Protein 6F74 (pdb70)

Sequence (2287 aa):
TPKCRCTPGEACWPDNSVWEAFDKTLGKGKLIKTSPIAQSCYDGPQKDLDRCAYVNKMWTDQDFQTSDPIGRNYPYNITCAPVDYAAGETPTSCILGSLPYYAVNASTREDITLTLNFAKQHNIRLVTSSTGHDLLGRSDGYGGLELWLHSFRNGVRFQKKYTSANKCTKSGWTGSAIHIDGAYQWRDVYTVAQANNVIAVGGGSPSPGAIGGWPSGGGHGPATHNFGLGADQVLEAQIMLADGRIVTANHCENSDLFRAIRGGGPGYGIVLSQHIKVHPNVKAVTAHRLAIAPRNETAENKDLLDAIAVLHQQLPALSNNGVAGYGFWFRSFPGPFVGDAHSGYTHGFWTIGKRQAEAEKAVAPLMNALKKFEDKLVITSTFAEYQDYWSFYWAESGLHDPVGSTSIITSRLINPEALTDYNKVREAIEVVAGKPEEVSSNVVLLVSGGQVFKDKADTSSGLHPAWRVSPFVMISGQGIPKVASREIRDYVQHQVTHVKGAALKKLAPNTGGYMNEGDGSDPEYIDAFYGKNYAQHLAAKRKYDPDNIFFCRTCVGAEDFIERPDGPLCRKTPKCRCTPGEACWPDNSVWEAFDKTLGKGKLIKTSPIAQSCYDGPQKDLDRCAYVNKMWTDQDFQTSDPIGRNYPYNITCAPVDYAAGETPTSCILGSLPYYAVNASTREDITLTLNFAKQHNIRLVTSSTGHDLLGRSDGYGGLELWLHSFRNGVRFQKKYTSANKCTKSGWTGSAIHIDGAYQWRDVYTVAQANNVIAVGGGSPSPGAIGGWPSGGGHGPATHNFGLGADQVLEAQIMLADGRIVTANHCENSDLFRAIRGGGPGYGIVLSQHIKVHPNVKAVTAHRLAIAPRNETAENKDLLDAIAVLHQQLPALSNNGVAGYGFWFRSFPGPFVGDAHSGYTHGFWTIGKRQAEAEKAVAPLMNALKKFEDKLVITSTFAEYQDYWSFYWAESGLHDPVGSTSIITSRLINPEALTDYNKVREAIEVVAGKPEEVSSNVVLLVSGGQVFKDKADTSSGLHPAWRVSPFVMISGQGIPKVASREIRDYVQHQVTHVKGAALKKLAPNTGGYMNEGDGSDPEYIDAFYGKNYAQHLAAKRKYDPDNIFFCRTCVGAEDFIERPDGPLCRKPKCRCTPGEACWPDNSVWEAFDKTLGKGKLIKTSPIAQSCYDGPQKDLDRCAYVNKMWTDQDFQTSDPIGRNYPYNITCAPVDYAAGETPTSCILGSLPYYAVNASTREDITLTLNFAKQHNIRLVTSSTGHDLLGRSDGYGGLELWLHSFRNGVRFQKKYTSANKCTKSGWTGSAIHIDGAYQWRDVYTVAQANNVIAVGGGSPSPGAIGGWPSGGGHGPATHNFGLGADQVLEAQIMLADGRIVTANHCENSDLFRAIRGGGPGYGIVLSQHIKVHPNVKAVTAHRLAIAPRNETAENKDLLDAIAVLHQQLPALSNNGVAGYGFWFRSFPGPFVGDAHSGYTHGFWTIGKRQAEAEKAVAPLMNALKKFEDKLVITSTFAEYQDYWSFYWAESGLHDPVGSTSIITSRLINPEALTDYNKVREAIEVVAGKPEEVSSNVVLLVSGGQVFKDKADTSSGLHPAWRVSPFVMISGQGIPKVASREIRDYVQHQVTHVKGAALKKLAPNTGGYMNEGDGSDPEYIDAFYGKNYAQHLAAKRKYDPDNIFFCRTCVGAEDFIERPDGPLCRKTPKCRCTPGEACWPDNSVWEAFDKTLGKGKLIKTSPIAQSCYDGPQKDLDRCAYVNKMWTDQDFQTSDPIGRNYPYNITCAPVDYAAGETPTSCILGSLPYYAVNASTREDITLTLNFAKQHNIRLVTSSTGHDLLGRSDGYGGLELWLHSFRNGVRFQKKYTSANKCTKSGWTGSAIHIDGAYQWRDVYTVAQANNVIAVGGGSPSPGAIGGWPSGGGHGPATHNFGLGADQVLEAQIMLADGRIVTANHCENSDLFRAIRGGGPGYGIVLSQHIKVHPNVKAVTAHRLAIAPRNETAENKDLLDAIAVLHQQLPALSNNGVAGYGFWFRSFPGPFVGDAHSGYTHGFWTIGKRQAEAEKAVAPLMNALKKFEDKLVITSTFAEYQDYWSFYWAESGLHDPVGSTSIITSRLINPEALTDYNKVREAIEVVAGKPEEVSSNVVLLVSGGQVFKDKADTSSGLHPAWRVSPFVMISGQGIPKVASREIRDYVQHQVTHVKGAALKKLAPNTGGYMNEGDGSDPEYIDAFYGKNYAQHLAAKRKYDPDNIFFCRTCVGAEDFIERPDGPLCRK

Secondary structure (DSSP, 8-state):
--SB-B-TTSTTS--HHHHHHHHHHH-TTSEEE---TTGGGSSSTT--HHHHHHHHHHTT-HHHHHHSTT--SS-SS-SB----TTTT-----B--TTS-SEEEE--SHHHHHHHHHHHHHTTB-EEEESSS--SSSTT--TT-EEEE-TT-EEEEEEESS---TT---TT---S-EEEEEES-BHHHHHHHHHHTTEE----SSSSSBSSSHHHHT----TTHHHH--HHHHEEEEEEE-TTS-EEEEETTBSHHHHHHHTTS-S-SSEEEEEEEE-EEPPS-EEEEEEEEEESS--SS-HHHHHHHHHHHHHHHHHHHTTEEEEEEEESS-SS-SBTTBS-EEEEEEEEET--HHHHHHHHHHHHHHHGGGTTTEEEEEEEEEESSHHHHHHHH--------S---EEEEEE-GGGGS-HHHHHHHHHHHT--TTS--EEEEEE--STHHHHGGG-TT----GGGGT-SEEEEEE----SS--HHHHHHHHHIIIIIIHHHHHHHSTTSB--GGGS-TT-TTHHHHHHGGGHHHHHHHHHHH-TT-TT--TTSTTGGGEE--SSS--EE-/--SB-B-TTSTTS--HHHHHHHHHHH-TTSEEE---TTGGGSSSTT--HHHHHHHHHHTT-HHHHHHSTT--SS-SS-SB----TTTT-----B--TTS-SEEEE--SHHHHHHHHHHHHHTTB-EEEESSS--SSSTT--TT-EEEE-TT-EEEEEEESS---TT---TT---S-EEEEEES-BHHHHHHHHHHTTEE----SSSSSBSSSHHHHT----TTHHHH--HHHHEEEEEEE-TTS-EEEEETTBSHHHHHHHTTS-S-SSEEEEEEEE-EEPPS-EEEEEEEEEESS--SS-HHHHHHHHHHHHHHHHHHHTTEEEEEEEESS-SS-SBTTBS-EEEEEEEEET--HHHHHHHHHHHHHHHGGGTTTEEEEEEEEEESSHHHHHHHH--------S---EEEEEE-GGGGS-HHHHHHHHHHHT--TTS--EEEEEE--STHHHHGGG-TT----GGGGT-SEEEEEE----SS--HHHHHHHHHIIIIIIHHHHHHHSTTSB--GGGS-TT-TTHHHHHHGGGHHHHHHHHHHH-TT-TT--TTSTTGGGEE--SSS--EE-/--B-B-TTSTTS--HHHHHHHHHHH-TTSEEE---TTGGGSSSTT--HHHHHHHHHHTT-HHHHHHSTT--SS-SS-SB----TTTT-----B--TTS-SEEEE--SHHHHHHHHHHHHHTTB-EEEESSS--SSSTT--TT-EEEE-TT-EEEEEEESS---TT---TT---S-EEEEEES-BHHHHHHHHHHTTEE----SSSSSBSSSHHHHT----TTHHHH--HHHHEEEEEEE-TTS-EEEEETTBSHHHHHHHTTS-S-SSEEEEEEEE-EEPPS-EEEEEEEEEESS--SS-HHHHHHHHHHHHHHHHHHHTTEEEEEEEESS-SS-SBTTBS-EEEEEEEEET--HHHHHHHHHHHHHHHGGGTTTEEEEEEEEEESSHHHHHHHH--------S---EEEEEE-GGGGS-HHHHHHHHHHHT--TTS--EEEEEE--STHHHHGGG-TT----GGGGT-SEEEEEE----SS--HHHHHHHHHIIIIIIHHHHHHHSTTSB--GGGS-TT-TTHHHHHHGGGHHHHHHHHHHH-TT-TT--TTSTTGGGEE--SSS--EE-/--SB-B-TTSTTS--HHHHHHHHHHH-TTSEEE---TTGGGSSSTT--HHHHHHHHHHTT-HHHHHHSTT--SS-SS-SB----TTTT-----B--TTS-SEEEE--SHHHHHHHHHHHHHTTB-EEEESSS--SSSTT--TT-EEEE-TT-EEEEEEESS---TT---TT---S-EEEEEES-BHHHHHHHHHHTTEE----SSSSSBSSSHHHHT----TTHHHH--HHHHEEEEEEE-TTS-EEEEETTBSHHHHHHHTTS-S-SSEEEEEEEE-EEPPS-EEEEEEEEEESS--SS-HHHHHHHHHHHHHHHHHHHTTEEEEEEEESS-SS-SBTTBS-EEEEEEEEET--HHHHHHHHHHHHHHHGGGTTTEEEEEEEEEESSHHHHHHHH--------S---EEEEEE-GGGGS-HHHHHHHHHHHT--TTS--EEEEEE--STHHHHGGG-TT----GGGGT-SEEEEEE----SS--HHHHHHHHHIIIIIIHHHHHHHSTTSB--GGGS-TT-TTHHHHHHGGGHHHHHHHHHHH-TT-TT--TTSTTGGGEE--SSS--EE-

Radius of gyration: 47.02 Å; Cα contacts (8 Å, |Δi|>4): 5552; chains: 4; bounding box: 105×59×157 Å

Structure (mmCIF, N/CA/C/O backbone):
data_6F74
#
_entry.id   6F74
#
_cell.length_a   83.195
_cell.length_b   108.506
_cell.length_c   135.989
_cell.angle_alpha   90.00
_cell.angle_beta   90.00
_cell.angle_gamma   90.00
#
_symmetry.space_group_name_H-M   'P 1 21 1'
#
loop_
_entity.id
_entity.type
_entity.pdbx_description
1 polymer 'Alcohol oxidase'
2 branched 2-acetamido-2-deoxy-beta-D-glucopyranose-(1-4)-2-acetamido-2-deoxy-beta-D-glucopyranose
3 non-polymer 'FLAVIN-ADENINE DINUCLEOTIDE'
4 non-polymer 2-acetamido-2-deoxy-beta-D-glucopyranose
5 non-polymer GLYCEROL
6 water water
#
loop_
_atom_site.group_PDB
_atom_site.id
_atom_site.type_symbol
_atom_site.label_atom_id
_atom_site.label_alt_id
_atom_site.label_comp_id
_atom_site.label_asym_id
_atom_site.label_entity_id
_atom_site.label_seq_id
_atom_site.pdbx_PDB_ins_code
_atom_site.Cartn_x
_atom_site.Cartn_y
_atom_site.Cartn_z
_atom_site.occupancy
_atom_site.B_iso_or_equiv
_atom_site.auth_seq_id
_atom_site.auth_comp_id
_atom_site.auth_asym_id
_atom_site.auth_atom_id
_atom_site.pdbx_PDB_model_num
ATOM 1 N N . THR A 1 27 ? -30.981 39.198 87.967 1.00 23.80 27 THR A N 1
ATOM 2 C CA . THR A 1 27 ? -29.538 39.547 88.295 1.00 23.07 27 THR A CA 1
ATOM 3 C C . THR A 1 27 ? -28.882 38.310 88.992 1.00 22.73 27 THR A C 1
ATOM 4 O O . THR A 1 27 ? -29.625 37.531 89.574 1.00 23.04 27 THR A O 1
ATOM 8 N N . PRO A 1 28 ? -27.582 38.028 88.716 1.00 22.23 28 PRO A N 1
ATOM 9 C CA . PRO A 1 28 ? -27.168 36.670 88.995 1.00 22.13 28 PRO A CA 1
ATOM 10 C C . PRO A 1 28 ? -27.055 36.383 90.493 1.00 21.93 28 PRO A C 1
ATOM 11 O O . PRO A 1 28 ? -26.652 37.232 91.289 1.00 21.62 28 PRO A O 1
ATOM 15 N N . LYS A 1 29 ? -27.430 35.165 90.852 1.00 22.17 29 LYS A N 1
ATOM 16 C CA . LYS A 1 29 ? -27.435 34.745 92.241 1.00 22.08 29 LYS A CA 1
ATOM 17 C C . LYS A 1 29 ? -26.033 34.484 92.769 1.00 21.50 29 LYS A C 1
ATOM 18 O O . LYS A 1 29 ? -25.785 34.730 93.966 1.00 21.26 29 LYS A O 1
ATOM 24 N N . CYS A 1 30 ? -25.110 34.071 91.877 1.00 21.32 30 CYS A N 1
ATOM 25 C CA . CYS A 1 30 ? -23.766 33.722 92.267 1.00 20.88 30 CYS A CA 1
ATOM 26 C C . CYS A 1 30 ? -22.766 34.766 91.807 1.00 20.49 30 CYS A C 1
ATOM 27 O O . CYS A 1 30 ? -22.829 35.243 90.661 1.00 20.59 30 CYS A O 1
ATOM 30 N N . ARG A 1 31 ? -21.825 35.076 92.672 1.00 20.08 31 ARG A N 1
ATOM 31 C CA . ARG A 1 31 ? -20.691 35.883 92.296 1.00 19.76 31 ARG A CA 1
ATOM 32 C C . ARG A 1 31 ? -19.788 35.125 91.307 1.00 19.76 31 ARG A C 1
ATOM 33 O O . ARG A 1 31 ? -19.687 33.879 91.349 1.00 19.91 31 ARG A O 1
ATOM 41 N N . CYS A 1 32 ? -19.165 35.896 90.428 1.00 19.67 32 CYS A N 1
ATOM 42 C CA . CYS A 1 32 ? -18.195 35.397 89.454 1.00 19.70 32 CYS A CA 1
ATOM 43 C C . CYS A 1 32 ? -16.833 35.095 90.100 1.00 19.44 32 CYS A C 1
ATOM 44 O O . CYS A 1 32 ? -16.362 35.849 90.936 1.00 19.18 32 CYS A O 1
ATOM 47 N N . THR A 1 33 ? -16.200 34.001 89.665 1.00 19.59 33 THR A N 1
ATOM 48 C CA . THR A 1 33 ? -14.928 33.543 90.216 1.00 19.45 33 THR A CA 1
ATOM 49 C C . THR A 1 33 ? -13.900 33.335 89.124 1.00 19.60 33 THR A C 1
ATOM 50 O O . THR A 1 33 ? -14.252 33.318 87.963 1.00 19.83 33 THR A O 1
ATOM 54 N N . PRO A 1 34 ? -12.611 33.240 89.472 1.00 19.52 34 PRO A N 1
ATOM 55 C CA . PRO A 1 34 ? -11.554 33.058 88.453 1.00 19.73 34 PRO A CA 1
ATOM 56 C C . PRO A 1 34 ? -11.769 31.851 87.558 1.00 20.15 34 PRO A C 1
ATOM 57 O O . PRO A 1 34 ? -12.277 30.822 88.016 1.00 20.30 34 PRO A O 1
ATOM 61 N N . GLY A 1 35 ? -11.417 31.993 86.293 1.00 20.38 35 GLY A N 1
ATOM 62 C CA . GLY A 1 35 ? -11.550 30.908 85.327 1.00 20.85 35 GLY A CA 1
ATOM 63 C C . GLY A 1 35 ? -12.899 30.895 84.638 1.00 21.00 35 GLY A C 1
ATOM 64 O O . GLY A 1 35 ? -13.050 30.269 83.598 1.00 21.41 35 GLY A O 1
ATOM 65 N N . GLU A 1 36 ? -13.896 31.576 85.196 1.00 20.73 36 GLU A N 1
ATOM 66 C CA . GLU A 1 36 ? -15.197 31.597 84.550 1.00 20.94 36 GLU A CA 1
ATOM 67 C C . GLU A 1 36 ? -15.182 32.581 83.383 1.00 20.96 36 GLU A C 1
ATOM 68 O O . GLU A 1 36 ? -14.325 33.471 83.308 1.00 20.74 36 GLU A O 1
ATOM 74 N N . ALA A 1 37 ? -16.128 32.390 82.470 1.00 21.28 37 ALA A N 1
ATOM 75 C CA . ALA A 1 37 ? -16.339 33.280 81.333 1.00 21.37 37 ALA A CA 1
ATOM 76 C C . ALA A 1 37 ? -16.608 34.741 81.764 1.00 21.02 37 ALA A C 1
ATOM 77 O O . ALA A 1 37 ? -16.131 35.678 81.126 1.00 20.98 37 ALA A O 1
ATOM 79 N N . CYS A 1 38 ? -17.350 34.923 82.851 1.00 20.84 38 CYS A N 1
ATOM 80 C CA . CYS A 1 38 ? -17.657 36.261 83.383 1.00 20.59 38 CYS A CA 1
ATOM 81 C C . CYS A 1 38 ? -16.484 37.003 84.064 1.00 20.24 38 CYS A C 1
ATOM 82 O O . CYS A 1 38 ? -16.545 38.213 84.299 1.00 20.11 38 CYS A O 1
ATOM 85 N N . TRP A 1 39 ? -15.429 36.280 84.406 1.00 20.15 39 TRP A N 1
ATOM 86 C CA . TRP A 1 39 ? -14.286 36.861 85.109 1.00 19.89 39 TRP A CA 1
ATOM 87 C C . TRP A 1 39 ? -13.584 37.824 84.177 1.00 19.98 39 TRP A C 1
ATOM 88 O O . TRP A 1 39 ? -13.312 37.467 83.052 1.00 20.23 39 TRP A O 1
ATOM 99 N N . PRO A 1 40 ? -13.294 39.056 84.629 1.00 19.83 40 PRO A N 1
ATOM 100 C CA . PRO A 1 40 ? -12.578 40.002 83.758 1.00 19.98 40 PRO A CA 1
ATOM 101 C C . PRO A 1 40 ? -11.218 39.474 83.277 1.00 20.11 40 PRO A C 1
ATOM 102 O O . PRO A 1 40 ? -10.508 38.855 84.066 1.00 20.00 40 PRO A O 1
ATOM 106 N N . ASP A 1 41 ? -10.882 39.710 82.000 1.00 20.40 41 ASP A N 1
ATOM 107 C CA . ASP A 1 41 ? -9.616 39.213 81.419 1.00 20.63 41 ASP A CA 1
ATOM 108 C C . ASP A 1 41 ? -8.441 40.091 81.851 1.00 20.64 41 ASP A C 1
ATOM 109 O O . ASP A 1 41 ? -8.638 41.101 82.524 1.00 20.48 41 ASP A O 1
ATOM 114 N N . ASN A 1 42 ? -7.225 39.711 81.477 1.00 20.89 42 ASN A N 1
ATOM 115 C CA . ASN A 1 42 ? -6.042 40.387 81.987 1.00 20.97 42 ASN A CA 1
ATOM 116 C C . ASN A 1 42 ? -6.042 41.897 81.692 1.00 21.08 42 ASN A C 1
ATOM 117 O O . ASN A 1 42 ? -5.664 42.688 82.548 1.00 21.01 42 ASN A O 1
ATOM 122 N N . SER A 1 43 ? -6.529 42.299 80.514 1.00 21.29 43 SER A N 1
ATOM 123 C CA . SER A 1 43 ? -6.554 43.718 80.139 1.00 21.48 43 SER A CA 1
ATOM 124 C C . SER A 1 43 ? -7.442 44.561 81.070 1.00 21.22 43 SER A C 1
ATOM 125 O O . SER A 1 43 ? -7.113 45.712 81.399 1.00 21.36 43 SER A O 1
ATOM 128 N N . VAL A 1 44 ? -8.564 43.985 81.508 1.00 20.90 44 VAL A N 1
ATOM 129 C CA . VAL A 1 44 ? -9.489 44.690 82.395 1.00 20.71 44 VAL A CA 1
ATOM 130 C C . VAL A 1 44 ? -8.837 44.907 83.756 1.00 20.54 44 VAL A C 1
ATOM 131 O O . VAL A 1 44 ? -8.905 45.998 84.300 1.00 20.60 44 VAL A O 1
ATOM 135 N N . TRP A 1 45 ? -8.193 43.878 84.292 1.00 20.38 45 TRP A N 1
ATOM 136 C CA . TRP A 1 45 ? -7.478 43.998 85.567 1.00 20.24 45 TRP A CA 1
ATOM 137 C C . TRP A 1 45 ? -6.343 45.004 85.487 1.00 20.57 45 TRP A C 1
ATOM 138 O O . TRP A 1 45 ? -6.126 45.793 86.430 1.00 20.57 45 TRP A O 1
ATOM 149 N N . GLU A 1 46 ? -5.612 44.985 84.365 1.00 20.91 46 GLU A N 1
ATOM 150 C CA . GLU A 1 46 ? -4.506 45.899 84.163 1.00 21.33 46 GLU A CA 1
ATOM 151 C C . GLU A 1 46 ? -4.979 47.375 84.110 1.00 21.53 46 GLU A C 1
ATOM 152 O O . GLU A 1 46 ? -4.389 48.247 84.742 1.00 21.74 46 GLU A O 1
ATOM 158 N N . ALA A 1 47 ? -6.075 47.623 83.395 1.00 21.50 47 ALA A N 1
ATOM 159 C CA . ALA A 1 47 ? -6.702 48.958 83.369 1.00 21.72 47 ALA A CA 1
ATOM 160 C C . ALA A 1 47 ? -7.183 49.410 84.762 1.00 21.52 47 ALA A C 1
ATOM 161 O O . ALA A 1 47 ? -7.133 50.593 85.094 1.00 21.82 47 ALA A O 1
ATOM 163 N N . PHE A 1 48 ? -7.648 48.462 85.568 1.00 21.07 48 PHE A N 1
ATOM 164 C CA . PHE A 1 48 ? -8.091 48.757 86.937 1.00 20.87 48 PHE A CA 1
ATOM 165 C C . PHE A 1 48 ? -6.870 49.112 87.816 1.00 21.00 48 PHE A C 1
ATOM 166 O O . PHE A 1 48 ? -6.912 50.067 88.624 1.00 21.17 48 PHE A O 1
ATOM 174 N N . ASP A 1 49 ? -5.764 48.387 87.628 1.00 21.02 49 ASP A N 1
ATOM 175 C CA . ASP A 1 49 ? -4.496 48.722 88.315 1.00 21.25 49 ASP A CA 1
ATOM 176 C C . ASP A 1 49 ? -4.073 50.164 88.009 1.00 21.81 49 ASP A C 1
ATOM 177 O O . ASP A 1 49 ? -3.690 50.884 88.910 1.00 22.01 49 ASP A O 1
ATOM 182 N N . LYS A 1 50 ? -4.169 50.548 86.746 1.00 22.11 50 LYS A N 1
ATOM 183 C CA . LYS A 1 50 ? -3.782 51.890 86.268 1.00 22.73 50 LYS A CA 1
ATOM 184 C C . LYS A 1 50 ? -4.677 53.028 86.736 1.00 22.88 50 LYS A C 1
ATOM 185 O O . LYS A 1 50 ? -4.186 54.121 86.960 1.00 23.40 50 LYS A O 1
ATOM 191 N N . THR A 1 51 ? -5.980 52.787 86.807 1.00 22.52 51 THR A N 1
ATOM 192 C CA . THR A 1 51 ? -6.930 53.721 87.423 1.00 22.65 51 THR A CA 1
ATOM 193 C C . THR A 1 51 ? -6.608 53.950 88.897 1.00 22.61 51 THR A C 1
ATOM 194 O O . THR A 1 51 ? -6.640 55.093 89.390 1.00 23.06 51 THR A O 1
ATOM 198 N N . LEU A 1 52 ? -6.299 52.868 89.614 1.00 22.13 52 LEU A N 1
ATOM 199 C CA . LEU A 1 52 ? -5.943 52.957 91.038 1.00 22.06 52 LEU A CA 1
ATOM 200 C C . LEU A 1 52 ? -4.645 53.720 91.245 1.00 22.60 52 LEU A C 1
ATOM 201 O O . LEU A 1 52 ? -4.536 54.532 92.148 1.00 22.89 52 LEU A O 1
ATOM 206 N N . GLY A 1 53 ? -3.676 53.452 90.378 1.00 22.79 53 GLY A N 1
ATOM 207 C CA . GLY A 1 53 ? -2.295 53.854 90.590 1.00 23.28 53 GLY A CA 1
ATOM 208 C C . GLY A 1 53 ? -1.552 52.537 90.566 1.00 22.95 53 GLY A C 1
ATOM 209 O O . GLY A 1 53 ? -1.743 51.688 91.444 1.00 22.46 53 GLY A O 1
ATOM 210 N N . LYS A 1 54 ? -0.769 52.350 89.523 1.00 23.24 54 LYS A N 1
ATOM 211 C CA . LYS A 1 54 ? 0.031 51.142 89.313 1.00 23.08 54 LYS A CA 1
ATOM 212 C C . LYS A 1 54 ? 0.696 50.674 90.593 1.00 22.96 54 LYS A C 1
ATOM 213 O O . LYS A 1 54 ? 1.240 51.498 91.330 1.00 23.34 54 LYS A O 1
ATOM 219 N N . GLY A 1 55 ? 0.592 49.369 90.889 1.00 22.46 55 GLY A N 1
ATOM 220 C CA . GLY A 1 55 ? 1.124 48.772 92.131 1.00 22.29 55 GLY A CA 1
ATOM 221 C C . GLY A 1 55 ? 0.094 48.508 93.235 1.00 21.73 55 GLY A C 1
ATOM 222 O O . GLY A 1 55 ? 0.311 47.631 94.067 1.00 21.46 55 GLY A O 1
ATOM 223 N N . LYS A 1 56 ? -1.023 49.233 93.234 1.00 21.61 56 LYS A N 1
ATOM 224 C CA . LYS A 1 56 ? -2.063 49.036 94.268 1.00 21.15 56 LYS A CA 1
ATOM 225 C C . LYS A 1 56 ? -2.831 47.722 94.131 1.00 20.60 56 LYS A C 1
ATOM 226 O O . LYS A 1 56 ? -3.257 47.168 95.127 1.00 20.25 56 LYS A O 1
ATOM 232 N N . LEU A 1 57 ? -3.009 47.223 92.914 1.00 20.57 57 LEU A N 1
ATOM 233 C CA . LEU A 1 57 ? -3.688 45.943 92.702 1.00 20.15 57 LEU A CA 1
ATOM 234 C C . LEU A 1 57 ? -2.657 44.826 92.818 1.00 20.15 57 LEU A C 1
ATOM 235 O O . LEU A 1 57 ? -1.718 44.775 92.062 1.00 20.49 57 LEU A O 1
ATOM 240 N N . ILE A 1 58 ? -2.861 43.922 93.762 1.00 19.83 58 ILE A N 1
ATOM 241 C CA . ILE A 1 58 ? -1.939 42.816 93.973 1.00 19.87 58 ILE A CA 1
ATOM 242 C C . ILE A 1 58 ? -2.649 41.522 93.607 1.00 19.61 58 ILE A C 1
ATOM 243 O O . ILE A 1 58 ? -3.740 41.265 94.099 1.00 19.28 58 ILE A O 1
ATOM 248 N N . LYS A 1 59 ? -2.037 40.730 92.730 1.00 19.83 59 LYS A N 1
ATOM 249 C CA . LYS A 1 59 ? -2.474 39.367 92.482 1.00 19.70 59 LYS A CA 1
ATOM 250 C C . LYS A 1 59 ? -1.925 38.565 93.627 1.00 19.66 59 LYS A C 1
ATOM 251 O O . LYS A 1 59 ? -0.717 38.548 93.849 1.00 19.95 59 LYS A O 1
ATOM 257 N N . THR A 1 60 ? -2.801 37.931 94.395 1.00 19.34 60 THR A N 1
ATOM 258 C CA . THR A 1 60 ? -2.356 37.335 95.618 1.00 19.28 60 THR A CA 1
ATOM 259 C C . THR A 1 60 ? -1.611 36.051 95.314 1.00 19.57 60 THR A C 1
ATOM 260 O O . THR A 1 60 ? -1.783 35.442 94.225 1.00 19.74 60 THR A O 1
ATOM 264 N N . SER A 1 61 ? -0.732 35.700 96.257 1.00 19.70 61 SER A N 1
ATOM 265 C CA . SER A 1 61 ? -0.039 34.431 96.163 1.00 20.02 61 SER A CA 1
ATOM 266 C C . SER A 1 61 ? -0.032 33.757 97.521 1.00 19.91 61 SER A C 1
ATOM 267 O O . SER A 1 61 ? 0.237 34.430 98.505 1.00 19.78 61 SER A O 1
ATOM 270 N N . PRO A 1 62 ? -0.329 32.441 97.576 1.00 20.00 62 PRO A N 1
ATOM 271 C CA . PRO A 1 62 ? -0.274 31.737 98.859 1.00 19.95 62 PRO A CA 1
ATOM 272 C C . PRO A 1 62 ? 1.015 32.003 99.603 1.00 20.19 62 PRO A C 1
ATOM 273 O O . PRO A 1 62 ? 2.077 31.980 99.013 1.00 20.62 62 PRO A O 1
ATOM 277 N N . ILE A 1 63 ? 0.908 32.300 100.889 1.00 19.95 63 ILE A N 1
ATOM 278 C CA . ILE A 1 63 ? 2.068 32.732 101.696 1.00 20.16 63 ILE A CA 1
ATOM 279 C C . ILE A 1 63 ? 3.262 31.821 101.517 1.00 20.74 63 ILE A C 1
ATOM 280 O O . ILE A 1 63 ? 4.374 32.290 101.266 1.00 21.12 63 ILE A O 1
ATOM 285 N N . ALA A 1 64 ? 3.003 30.509 101.572 1.00 20.87 64 ALA A N 1
ATOM 286 C CA . ALA A 1 64 ? 4.072 29.512 101.475 1.00 21.50 64 ALA A CA 1
ATOM 287 C C . ALA A 1 64 ? 4.232 28.824 100.116 1.00 21.92 64 ALA A C 1
ATOM 288 O O . ALA A 1 64 ? 4.708 27.665 100.065 1.00 22.43 64 ALA A O 1
ATOM 290 N N . GLN A 1 65 ? 3.876 29.485 99.019 1.00 21.79 65 GLN A N 1
ATOM 291 C CA . GLN A 1 65 ? 3.998 28.848 97.666 1.00 22.21 65 GLN A CA 1
ATOM 292 C C . GLN A 1 65 ? 5.428 28.481 97.250 1.00 22.98 65 GLN A C 1
ATOM 293 O O . GLN A 1 65 ? 5.643 27.548 96.469 1.00 23.48 65 GLN A O 1
ATOM 299 N N . SER A 1 66 ? 6.411 29.207 97.788 1.00 23.13 66 SER A N 1
ATOM 300 C CA . SER A 1 66 ? 7.821 28.911 97.545 1.00 23.92 66 SER A CA 1
ATOM 301 C C . SER A 1 66 ? 8.299 27.546 98.059 1.00 24.44 66 SER A C 1
ATOM 302 O O . SER A 1 66 ? 9.359 27.078 97.641 1.00 25.22 66 SER A O 1
ATOM 305 N N . CYS A 1 67 ? 7.538 26.927 98.953 1.00 24.10 67 CYS A N 1
ATOM 306 C CA . CYS A 1 67 ? 7.821 25.590 99.467 1.00 24.58 67 CYS A CA 1
ATOM 307 C C . CYS A 1 67 ? 7.454 24.446 98.519 1.00 25.00 67 CYS A C 1
ATOM 308 O O . CYS A 1 67 ? 7.754 23.297 98.816 1.00 25.55 67 CYS A O 1
ATOM 311 N N . TYR A 1 68 ? 6.789 24.757 97.411 1.00 24.78 68 TYR A N 1
ATOM 312 C CA . TYR A 1 68 ? 6.235 23.732 96.529 1.00 25.11 68 TYR A CA 1
ATOM 313 C C . TYR A 1 68 ? 6.849 23.775 95.124 1.00 25.67 68 TYR A C 1
ATOM 314 O O . TYR A 1 68 ? 7.252 24.838 94.630 1.00 25.54 68 TYR A O 1
ATOM 323 N N . ASP A 1 69 ? 6.887 22.628 94.466 1.00 26.33 69 ASP A N 1
ATOM 324 C CA . ASP A 1 69 ? 7.404 22.511 93.080 1.00 26.96 69 ASP A CA 1
ATOM 325 C C . ASP A 1 69 ? 6.650 23.362 92.095 1.00 26.45 69 ASP A C 1
ATOM 326 O O . ASP A 1 69 ? 5.450 23.477 92.179 1.00 25.83 69 ASP A O 1
ATOM 331 N N . GLY A 1 70 ? 7.375 23.891 91.116 1.00 26.82 70 GLY A N 1
ATOM 332 C CA . GLY A 1 70 ? 6.812 24.790 90.102 1.00 26.42 70 GLY A CA 1
ATOM 333 C C . GLY A 1 70 ? 7.622 26.077 89.970 1.00 26.36 70 GLY A C 1
ATOM 334 O O . GLY A 1 70 ? 8.633 26.249 90.664 1.00 26.65 70 GLY A O 1
ATOM 335 N N . PRO A 1 71 ? 7.181 26.994 89.105 1.00 26.03 71 PRO A N 1
ATOM 336 C CA . PRO A 1 71 ? 7.948 28.196 88.729 1.00 26.12 71 PRO A CA 1
ATOM 337 C C . PRO A 1 71 ? 8.310 29.135 89.876 1.00 25.75 71 PRO A C 1
ATOM 338 O O . PRO A 1 71 ? 9.303 29.827 89.834 1.00 26.11 71 PRO A O 1
ATOM 342 N N . GLN A 1 72 ? 7.480 29.130 90.891 1.00 25.07 72 GLN A N 1
ATOM 343 C CA . GLN A 1 72 ? 7.625 29.955 92.085 1.00 24.66 72 GLN A CA 1
ATOM 344 C C . GLN A 1 72 ? 8.402 29.321 93.232 1.00 24.97 72 GLN A C 1
ATOM 345 O O . GLN A 1 72 ? 8.503 29.936 94.295 1.00 24.64 72 GLN A O 1
ATOM 351 N N . LYS A 1 73 ? 8.957 28.120 93.038 1.00 25.64 73 LYS A N 1
ATOM 352 C CA . LYS A 1 73 ? 9.726 27.459 94.086 1.00 26.03 73 LYS A CA 1
ATOM 353 C C . LYS A 1 73 ? 11.002 28.220 94.474 1.00 26.44 73 LYS A C 1
ATOM 354 O O . LYS A 1 73 ? 11.715 28.684 93.608 1.00 26.93 73 LYS A O 1
ATOM 360 N N . ASP A 1 74 ? 11.302 28.275 95.768 1.00 26.33 74 ASP A N 1
ATOM 361 C CA . ASP A 1 74 ? 12.481 28.977 96.301 1.00 26.74 74 ASP A CA 1
ATOM 362 C C . ASP A 1 74 ? 12.683 28.524 97.756 1.00 26.70 74 ASP A C 1
ATOM 363 O O . ASP A 1 74 ? 11.960 28.971 98.676 1.00 25.97 74 ASP A O 1
ATOM 368 N N . LEU A 1 75 ? 13.634 27.623 97.969 1.00 27.51 75 LEU A N 1
ATOM 369 C CA . LEU A 1 75 ? 13.807 27.003 99.285 1.00 27.55 75 LEU A CA 1
ATOM 370 C C . LEU A 1 75 ? 14.313 27.964 100.371 1.00 27.40 75 LEU A C 1
ATOM 371 O O . LEU A 1 75 ? 14.017 27.775 101.558 1.00 27.05 75 LEU A O 1
ATOM 376 N N . ASP A 1 76 ? 15.037 28.986 99.962 1.00 27.70 76 ASP A N 1
ATOM 377 C CA . ASP A 1 76 ? 15.409 30.104 100.872 1.00 27.54 76 ASP A CA 1
ATOM 378 C C . ASP A 1 76 ? 14.213 30.892 101.316 1.00 26.51 76 ASP A C 1
ATOM 379 O O . ASP A 1 76 ? 14.038 31.168 102.496 1.00 26.17 76 ASP A O 1
ATOM 384 N N . ARG A 1 77 ? 13.380 31.272 100.365 1.00 26.06 77 ARG A N 1
ATOM 385 C CA . ARG A 1 77 ? 12.110 31.957 100.711 1.00 25.11 77 ARG A CA 1
ATOM 386 C C . ARG A 1 77 ? 11.251 31.034 101.589 1.00 24.62 77 ARG A C 1
ATOM 387 O O . ARG A 1 77 ? 10.707 31.474 102.600 1.00 24.09 77 ARG A O 1
ATOM 395 N N . CYS A 1 78 ? 11.172 29.747 101.224 1.00 24.89 78 CYS A N 1
ATOM 396 C CA . CYS A 1 78 ? 10.388 28.787 101.972 1.00 24.55 78 CYS A CA 1
ATOM 397 C C . CYS A 1 78 ? 10.798 28.703 103.436 1.00 24.59 78 CYS A C 1
ATOM 398 O O . CYS A 1 78 ? 9.937 28.714 104.313 1.00 24.00 78 CYS A O 1
ATOM 401 N N . ALA A 1 79 ? 12.101 28.630 103.690 1.00 25.32 79 ALA A N 1
ATOM 402 C CA . ALA A 1 79 ? 12.643 28.574 105.053 1.00 25.46 79 ALA A CA 1
ATOM 403 C C . ALA A 1 79 ? 12.369 29.844 105.853 1.00 24.92 79 ALA A C 1
ATOM 404 O O . ALA A 1 79 ? 12.054 29.789 107.050 1.00 24.61 79 ALA A O 1
ATOM 406 N N . TYR A 1 80 ? 12.493 30.991 105.193 1.00 24.87 80 TYR A N 1
ATOM 407 C CA . TYR A 1 80 ? 12.124 32.263 105.817 1.00 24.39 80 TYR A CA 1
ATOM 408 C C . TYR A 1 80 ? 10.639 32.233 106.218 1.00 23.51 80 TYR A C 1
ATOM 409 O O . TYR A 1 80 ? 10.270 32.575 107.342 1.00 23.16 80 TYR A O 1
ATOM 418 N N . VAL A 1 81 ? 9.793 31.801 105.299 1.00 23.21 81 VAL A N 1
ATOM 419 C CA . VAL A 1 81 ? 8.349 31.733 105.552 1.00 22.46 81 VAL A CA 1
ATOM 420 C C . VAL A 1 81 ? 8.027 30.748 106.671 1.00 22.35 81 VAL A C 1
ATOM 421 O O . VAL A 1 81 ? 7.172 31.019 107.528 1.00 21.83 81 VAL A O 1
ATOM 425 N N . ASN A 1 82 ? 8.721 29.611 106.668 1.00 22.90 82 ASN A N 1
ATOM 426 C CA . ASN A 1 82 ? 8.510 28.628 107.739 1.00 22.90 82 ASN A CA 1
ATOM 427 C C . ASN A 1 82 ? 8.896 29.212 109.108 1.00 22.83 82 ASN A C 1
ATOM 428 O O . ASN A 1 82 ? 8.161 29.102 110.063 1.00 22.42 82 ASN A O 1
ATOM 433 N N . LYS A 1 83 ? 10.024 29.881 109.146 1.00 23.27 83 LYS A N 1
ATOM 434 C CA . LYS A 1 83 ? 10.514 30.507 110.366 1.00 23.32 83 LYS A CA 1
ATOM 435 C C . LYS A 1 83 ? 9.575 31.605 110.870 1.00 22.63 83 LYS A C 1
ATOM 436 O O . LYS A 1 83 ? 9.357 31.715 112.082 1.00 22.44 83 LYS A O 1
ATOM 442 N N . MET A 1 84 ? 8.986 32.378 109.959 1.00 22.31 84 MET A N 1
ATOM 443 C CA . MET A 1 84 ? 8.194 33.573 110.333 1.00 21.79 84 MET A CA 1
ATOM 444 C C . MET A 1 84 ? 6.669 33.367 110.401 1.00 21.11 84 MET A C 1
ATOM 445 O O . MET A 1 84 ? 5.922 34.313 110.715 1.00 20.72 84 MET A O 1
ATOM 450 N N . TRP A 1 85 ? 6.232 32.128 110.124 1.00 21.07 85 TRP A N 1
ATOM 451 C CA . TRP A 1 85 ? 4.819 31.754 110.122 1.00 20.55 85 TRP A CA 1
ATOM 452 C C . TRP A 1 85 ? 4.091 32.043 111.421 1.00 20.18 85 TRP A C 1
ATOM 453 O O . TRP A 1 85 ? 2.907 32.389 111.425 1.00 19.73 85 TRP A O 1
ATOM 464 N N . THR A 1 86 ? 4.785 31.884 112.543 1.00 20.41 86 THR A N 1
ATOM 465 C CA . THR A 1 86 ? 4.183 32.111 113.843 1.00 20.12 86 THR A CA 1
ATOM 466 C C . THR A 1 86 ? 4.196 33.598 114.280 1.00 19.99 86 THR A C 1
ATOM 467 O O . THR A 1 86 ? 3.667 33.943 115.356 1.00 19.78 86 THR A O 1
ATOM 471 N N . ASP A 1 87 ? 4.717 34.504 113.454 1.00 20.15 87 ASP A N 1
ATOM 472 C CA . ASP A 1 87 ? 4.876 35.912 113.853 1.00 20.18 87 ASP A CA 1
ATOM 473 C C . ASP A 1 87 ? 3.738 36.795 113.358 1.00 19.78 87 ASP A C 1
ATOM 474 O O . ASP A 1 87 ? 3.412 36.805 112.173 1.00 19.69 87 ASP A O 1
ATOM 479 N N . GLN A 1 88 ? 3.168 37.567 114.260 1.00 19.62 88 GLN A N 1
ATOM 480 C CA . GLN A 1 88 ? 1.939 38.303 113.936 1.00 19.27 88 GLN A CA 1
ATOM 481 C C . GLN A 1 88 ? 2.171 39.400 112.868 1.00 19.43 88 GLN A C 1
ATOM 482 O O . GLN A 1 88 ? 1.287 39.633 112.029 1.00 19.19 88 GLN A O 1
ATOM 488 N N . ASP A 1 89 ? 3.345 40.057 112.924 1.00 19.88 89 ASP A N 1
ATOM 489 C CA . ASP A 1 89 ? 3.671 41.135 111.995 1.00 20.14 89 ASP A CA 1
ATOM 490 C C . ASP A 1 89 ? 3.891 40.573 110.596 1.00 20.16 89 ASP A C 1
ATOM 491 O O . ASP A 1 89 ? 3.450 41.177 109.585 1.00 20.10 89 ASP A O 1
ATOM 496 N N . PHE A 1 90 ? 4.577 39.436 110.539 1.00 20.29 90 PHE A N 1
ATOM 497 C CA . PHE A 1 90 ? 4.805 38.762 109.267 1.00 20.36 90 PHE A CA 1
ATOM 498 C C . PHE A 1 90 ? 3.457 38.469 108.598 1.00 19.87 90 PHE A C 1
ATOM 499 O O . PHE A 1 90 ? 3.277 38.735 107.427 1.00 19.87 90 PHE A O 1
ATOM 507 N N . GLN A 1 91 ? 2.524 37.926 109.364 1.00 19.50 91 GLN A N 1
ATOM 508 C CA . GLN A 1 91 ? 1.188 37.640 108.840 1.00 19.09 91 GLN A CA 1
ATOM 509 C C . GLN A 1 91 ? 0.354 38.887 108.507 1.00 18.92 91 GLN A C 1
ATOM 510 O O . GLN A 1 91 ? -0.376 38.855 107.537 1.00 18.76 91 GLN A O 1
ATOM 516 N N . THR A 1 92 ? 0.470 39.990 109.245 1.00 19.03 92 THR A N 1
ATOM 517 C CA . THR A 1 92 ? -0.265 41.208 108.877 1.00 18.98 92 THR A CA 1
ATOM 518 C C . THR A 1 92 ? 0.310 41.957 107.685 1.00 19.27 92 THR A C 1
ATOM 519 O O . THR A 1 92 ? -0.375 42.820 107.136 1.00 19.24 92 THR A O 1
ATOM 523 N N . SER A 1 93 ? 1.551 41.663 107.300 1.00 19.60 93 SER A N 1
ATOM 524 C CA . SER A 1 93 ? 2.266 42.377 106.237 1.00 19.98 93 SER A CA 1
ATOM 525 C C . SER A 1 93 ? 1.877 41.971 104.810 1.00 19.86 93 SER A C 1
ATOM 526 O O . SER A 1 93 ? 2.056 42.742 103.880 1.00 20.09 93 SER A O 1
ATOM 529 N N . ASP A 1 94 ? 1.357 40.748 104.649 1.00 19.55 94 ASP A N 1
ATOM 530 C CA . ASP A 1 94 ? 0.898 40.255 103.360 1.00 19.45 94 ASP A CA 1
ATOM 531 C C . ASP A 1 94 ? -0.630 40.457 103.255 1.00 19.04 94 ASP A C 1
ATOM 532 O O . ASP A 1 94 ? -1.347 40.291 104.246 1.00 18.78 94 ASP A O 1
ATOM 537 N N . PRO A 1 95 ? -1.144 40.795 102.061 1.00 19.02 95 PRO A N 1
ATOM 538 C CA . PRO A 1 95 ? -2.589 40.976 101.881 1.00 18.71 95 PRO A CA 1
ATOM 539 C C . PRO A 1 95 ? -3.458 39.785 102.223 1.00 18.41 95 PRO A C 1
ATOM 540 O O . PRO A 1 95 ? -4.613 39.980 102.575 1.00 18.19 95 PRO A O 1
ATOM 544 N N . ILE A 1 96 ? -2.944 38.566 102.083 1.00 18.46 96 ILE A N 1
ATOM 545 C CA . ILE A 1 96 ? -3.668 37.366 102.505 1.00 18.27 96 ILE A CA 1
ATOM 546 C C . ILE A 1 96 ? -2.922 36.603 103.622 1.00 18.34 96 ILE A C 1
ATOM 547 O O . ILE A 1 96 ? -3.077 35.389 103.791 1.00 18.34 96 ILE A O 1
ATOM 552 N N . GLY A 1 97 ? -2.139 37.340 104.387 1.00 18.45 97 GLY A N 1
ATOM 553 C CA . GLY A 1 97 ? -1.531 36.790 105.586 1.00 18.51 97 GLY A CA 1
ATOM 554 C C . GLY A 1 97 ? -2.572 36.713 106.683 1.00 18.23 97 GLY A C 1
ATOM 555 O O . GLY A 1 97 ? -3.328 37.684 106.893 1.00 18.08 97 GLY A O 1
ATOM 556 N N . ARG A 1 98 ? -2.609 35.570 107.365 1.00 18.21 98 ARG A N 1
ATOM 557 C CA . ARG A 1 98 ? -3.604 35.291 108.367 1.00 18.00 98 ARG A CA 1
ATOM 558 C C . ARG A 1 98 ? -2.978 34.821 109.677 1.00 18.09 98 ARG A C 1
ATOM 559 O O . ARG A 1 98 ? -2.232 33.844 109.709 1.00 18.30 98 ARG A O 1
ATOM 567 N N . ASN A 1 99 ? -3.257 35.541 110.762 1.00 17.99 99 ASN A N 1
ATOM 568 C CA . ASN A 1 99 ? -2.763 35.135 112.073 1.00 18.08 99 ASN A CA 1
ATOM 569 C C . ASN A 1 99 ? -3.309 33.742 112.464 1.00 18.05 99 ASN A C 1
ATOM 570 O O . ASN A 1 99 ? -2.575 32.873 112.866 1.00 18.25 99 ASN A O 1
ATOM 575 N N . TYR A 1 100 ? -4.613 33.574 112.339 1.00 17.87 100 TYR A N 1
ATOM 576 C CA . TYR A 1 100 ? -5.264 32.329 112.615 1.00 17.91 100 TYR A CA 1
ATOM 577 C C . TYR A 1 100 ? -5.937 31.798 111.328 1.00 17.92 100 TYR A C 1
ATOM 578 O O . TYR A 1 100 ? -7.129 31.905 111.156 1.00 17.81 100 TYR A O 1
ATOM 587 N N . PRO A 1 101 ? -5.150 31.233 110.413 1.00 18.11 101 PRO A N 1
ATOM 588 C CA . PRO A 1 101 ? -5.696 30.873 109.098 1.00 18.15 101 PRO A CA 1
ATOM 589 C C . PRO A 1 101 ? -6.812 29.859 109.210 1.00 18.23 101 PRO A C 1
ATOM 590 O O . PRO A 1 101 ? -6.648 28.858 109.911 1.00 18.42 101 PRO A O 1
ATOM 594 N N . TYR A 1 102 ? -7.938 30.135 108.567 1.00 18.12 102 TYR A N 1
ATOM 595 C CA . TYR A 1 102 ? -9.164 29.372 108.802 1.00 18.23 102 TYR A CA 1
ATOM 596 C C . TYR A 1 102 ? -9.045 27.943 108.207 1.00 18.60 102 TYR A C 1
ATOM 597 O O . TYR A 1 102 ? -9.610 26.987 108.730 1.00 18.82 102 TYR A O 1
ATOM 606 N N . ASN A 1 103 ? -8.282 27.823 107.123 1.00 18.71 103 ASN A N 1
ATOM 607 C CA . ASN A 1 103 ? -8.104 26.566 106.406 1.00 19.12 103 ASN A CA 1
ATOM 608 C C . ASN A 1 103 ? -6.771 26.627 105.688 1.00 19.25 103 ASN A C 1
ATOM 609 O O . ASN A 1 103 ? -6.676 27.209 104.599 1.00 19.18 103 ASN A O 1
ATOM 614 N N . ILE A 1 104 ? -5.753 26.023 106.302 1.00 19.49 104 ILE A N 1
ATOM 615 C CA . ILE A 1 104 ? -4.391 26.005 105.739 1.00 19.72 104 ILE A CA 1
ATOM 616 C C . ILE A 1 104 ? -4.382 25.040 104.544 1.00 20.16 104 ILE A C 1
ATOM 617 O O . ILE A 1 104 ? -4.270 23.805 104.714 1.00 20.62 104 ILE A O 1
ATOM 622 N N . THR A 1 105 ? -4.542 25.600 103.347 1.00 20.07 105 THR A N 1
ATOM 623 C CA . THR A 1 105 ? -4.493 24.846 102.095 1.00 20.49 105 THR A CA 1
ATOM 624 C C . THR A 1 105 ? -3.148 24.996 101.370 1.00 20.77 105 THR A C 1
ATOM 625 O O . THR A 1 105 ? -2.967 24.447 100.290 1.00 21.16 105 THR A O 1
ATOM 629 N N . CYS A 1 106 ? -2.230 25.760 101.961 1.00 20.61 106 CYS A N 1
ATOM 630 C CA . CYS A 1 106 ? -0.853 25.849 101.497 1.00 20.96 106 CYS A CA 1
ATOM 631 C C . CYS A 1 106 ? 0.077 25.969 102.685 1.00 21.01 106 CYS A C 1
ATOM 632 O O . CYS A 1 106 ? 0.480 27.063 103.077 1.00 20.73 106 CYS A O 1
ATOM 635 N N . ALA A 1 107 ? 0.386 24.822 103.282 1.00 21.42 107 ALA A N 1
ATOM 636 C CA . ALA A 1 107 ? 1.156 24.774 104.538 1.00 21.50 107 ALA A CA 1
ATOM 637 C C . ALA A 1 107 ? 2.609 25.207 104.320 1.00 21.84 107 ALA A C 1
ATOM 638 O O . ALA A 1 107 ? 3.185 24.913 103.276 1.00 22.27 107 ALA A O 1
ATOM 640 N N . PRO A 1 108 ? 3.206 25.918 105.291 1.00 21.69 108 PRO A N 1
ATOM 641 C CA . PRO A 1 108 ? 4.663 26.020 105.223 1.00 22.20 108 PRO A CA 1
ATOM 642 C C . PRO A 1 108 ? 5.286 24.645 105.442 1.00 22.89 108 PRO A C 1
ATOM 643 O O . PRO A 1 108 ? 4.735 23.851 106.199 1.00 22.87 108 PRO A O 1
ATOM 647 N N . VAL A 1 109 ? 6.393 24.371 104.738 1.00 23.54 109 VAL A N 1
ATOM 648 C CA . VAL A 1 109 ? 7.061 23.066 104.843 1.00 24.32 109 VAL A CA 1
ATOM 649 C C . VAL A 1 109 ? 8.393 23.290 105.532 1.00 24.76 109 VAL A C 1
ATOM 650 O O . VAL A 1 109 ? 9.167 24.147 105.108 1.00 24.87 109 VAL A O 1
ATOM 654 N N . ASP A 1 110 ? 8.633 22.535 106.599 1.00 25.03 110 ASP A N 1
ATOM 655 C CA . ASP A 1 110 ? 9.880 22.613 107.345 1.00 25.53 110 ASP A CA 1
ATOM 656 C C . ASP A 1 110 ? 10.800 21.513 106.845 1.00 26.55 110 ASP A C 1
ATOM 657 O O . ASP A 1 110 ? 10.790 20.386 107.342 1.00 26.98 110 ASP A O 1
ATOM 662 N N . TYR A 1 111 ? 11.580 21.850 105.815 1.00 26.98 111 TYR A N 1
ATOM 663 C CA . TYR A 1 111 ? 12.469 20.885 105.178 1.00 28.02 111 TYR A CA 1
ATOM 664 C C . TYR A 1 111 ? 13.598 20.446 106.108 1.00 28.76 111 TYR A C 1
ATOM 665 O O . TYR A 1 111 ? 13.975 19.262 106.088 1.00 29.57 111 TYR A O 1
ATOM 674 N N . ALA A 1 112 ? 14.127 21.376 106.909 1.00 28.55 112 ALA A N 1
ATOM 675 C CA . ALA A 1 112 ? 15.154 21.059 107.903 1.00 29.20 112 ALA A CA 1
ATOM 676 C C . ALA A 1 112 ? 14.678 19.931 108.840 1.00 29.28 112 ALA A C 1
ATOM 677 O O . ALA A 1 112 ? 15.452 19.040 109.157 1.00 30.16 112 ALA A O 1
ATOM 679 N N . ALA A 1 113 ? 13.396 19.952 109.213 1.00 28.42 113 ALA A N 1
ATOM 680 C CA . ALA A 1 113 ? 12.795 18.926 110.080 1.00 28.45 113 ALA A CA 1
ATOM 681 C C . ALA A 1 113 ? 12.355 17.634 109.355 1.00 28.96 113 ALA A C 1
ATOM 682 O O . ALA A 1 113 ? 11.716 16.776 109.963 1.00 28.99 113 ALA A O 1
ATOM 684 N N . GLY A 1 114 ? 12.709 17.491 108.080 1.00 29.43 114 GLY A N 1
ATOM 685 C CA . GLY A 1 114 ? 12.346 16.324 107.282 1.00 30.00 114 GLY A CA 1
ATOM 686 C C . GLY A 1 114 ? 10.913 16.282 106.731 1.00 29.31 114 GLY A C 1
ATOM 687 O O . GLY A 1 114 ? 10.506 15.248 106.199 1.00 29.80 114 GLY A O 1
ATOM 688 N N . GLU A 1 115 ? 10.179 17.392 106.824 1.00 28.27 115 GLU A N 1
ATOM 689 C CA . GLU A 1 115 ? 8.825 17.465 106.268 1.00 27.63 115 GLU A CA 1
ATOM 690 C C . GLU A 1 115 ? 8.891 17.546 104.737 1.00 27.86 115 GLU A C 1
ATOM 691 O O . GLU A 1 115 ? 9.925 17.943 104.162 1.00 28.26 115 GLU A O 1
ATOM 697 N N . THR A 1 116 ? 7.787 17.155 104.097 1.00 27.66 116 THR A N 1
ATOM 698 C CA . THR A 1 116 ? 7.699 17.134 102.632 1.00 27.89 116 THR A CA 1
ATOM 699 C C . THR A 1 116 ? 6.351 17.689 102.191 1.00 27.04 116 THR A C 1
ATOM 700 O O . THR A 1 116 ? 5.367 17.560 102.934 1.00 26.57 116 THR A O 1
ATOM 704 N N . PRO A 1 117 ? 6.302 18.297 100.986 1.00 26.90 117 PRO A N 1
ATOM 705 C CA . PRO A 1 117 ? 5.102 19.010 100.573 1.00 26.07 117 PRO A CA 1
ATOM 706 C C . PRO A 1 117 ? 3.954 18.073 100.150 1.00 26.22 117 PRO A C 1
ATOM 707 O O . PRO A 1 117 ? 4.187 16.994 99.603 1.00 27.04 117 PRO A O 1
ATOM 711 N N . THR A 1 118 ? 2.728 18.530 100.413 1.00 25.47 118 THR A N 1
ATOM 712 C CA . THR A 1 118 ? 1.531 17.869 99.911 1.00 25.54 118 THR A CA 1
ATOM 713 C C . THR A 1 118 ? 1.117 18.714 98.712 1.00 25.16 118 THR A C 1
ATOM 714 O O . THR A 1 118 ? 1.605 18.478 97.606 1.00 25.66 118 THR A O 1
ATOM 718 N N . SER A 1 119 ? 0.240 19.689 98.925 1.00 24.33 119 SER A N 1
ATOM 719 C CA . SER A 1 119 ? -0.180 20.565 97.858 1.00 23.96 119 SER A CA 1
ATOM 720 C C . SER A 1 119 ? -0.333 21.967 98.354 1.00 23.14 119 SER A C 1
ATOM 721 O O . SER A 1 119 ? -0.450 22.180 99.571 1.00 22.81 119 SER A O 1
ATOM 724 N N . CYS A 1 120 ? -0.321 22.932 97.443 1.00 22.88 120 CYS A N 1
ATOM 725 C CA . CYS A 1 120 ? -0.478 24.343 97.803 1.00 22.18 120 CYS A CA 1
ATOM 726 C C . CYS A 1 120 ? -1.494 24.973 96.858 1.00 21.83 120 CYS A C 1
ATOM 727 O O . CYS A 1 120 ? -1.230 25.148 95.671 1.00 22.05 120 CYS A O 1
ATOM 730 N N . ILE A 1 121 ? -2.653 25.328 97.414 1.00 21.34 121 ILE A N 1
ATOM 731 C CA . ILE A 1 121 ? -3.598 26.193 96.701 1.00 20.95 121 ILE A CA 1
ATOM 732 C C . ILE A 1 121 ? -3.958 27.417 97.542 1.00 20.34 121 ILE A C 1
ATOM 733 O O . ILE A 1 121 ? -3.738 27.446 98.760 1.00 20.19 121 ILE A O 1
ATOM 738 N N . LEU A 1 122 ? -4.546 28.389 96.861 1.00 20.05 122 LEU A N 1
ATOM 739 C CA . LEU A 1 122 ? -5.054 29.598 97.509 1.00 19.55 122 LEU A CA 1
ATOM 740 C C . LEU A 1 122 ? -6.171 29.247 98.492 1.00 19.35 122 LEU A C 1
ATOM 741 O O . LEU A 1 122 ? -6.230 29.752 99.628 1.00 19.07 122 LEU A O 1
ATOM 746 N N . GLY A 1 123 ? -7.042 28.346 98.044 1.00 19.55 123 GLY A N 1
ATOM 747 C CA . GLY A 1 123 ? -8.200 27.943 98.816 1.00 19.46 123 GLY A CA 1
ATOM 748 C C . GLY A 1 123 ? -9.259 29.021 98.799 1.00 19.11 123 GLY A C 1
ATOM 749 O O . GLY A 1 123 ? -9.662 29.521 97.729 1.00 19.10 123 GLY A O 1
ATOM 750 N N . SER A 1 124 ? -9.709 29.371 99.992 1.00 18.86 124 SER A N 1
ATOM 751 C CA . SER A 1 124 ? -10.728 30.352 100.198 1.00 18.60 124 SER A CA 1
ATOM 752 C C . SER A 1 124 ? -10.148 31.748 100.461 1.00 18.30 124 SER A C 1
ATOM 753 O O . SER A 1 124 ? -10.875 32.654 100.860 1.00 18.11 124 SER A O 1
ATOM 756 N N . LEU A 1 125 ? -8.858 31.936 100.246 1.00 18.33 125 LEU A N 1
ATOM 757 C CA . LEU A 1 125 ? -8.273 33.255 100.384 1.00 18.15 125 LEU A CA 1
ATOM 758 C C . LEU A 1 125 ? -8.537 34.029 99.114 1.00 18.16 125 LEU A C 1
ATOM 759 O O . LEU A 1 125 ? -8.579 33.426 98.056 1.00 18.35 125 LEU A O 1
ATOM 764 N N . PRO A 1 126 ? -8.706 35.366 99.208 1.00 18.02 126 PRO A N 1
ATOM 765 C CA . PRO A 1 126 ? -8.912 36.224 98.042 1.00 18.06 126 PRO A CA 1
ATOM 766 C C . PRO A 1 126 ? -7.834 36.102 96.977 1.00 18.27 126 PRO A C 1
ATOM 767 O O . PRO A 1 126 ? -6.652 35.935 97.284 1.00 18.37 126 PRO A O 1
ATOM 771 N N . TYR A 1 127 ? -8.277 36.212 95.726 1.00 18.37 127 TYR A N 1
ATOM 772 C CA . TYR A 1 127 ? -7.445 36.039 94.535 1.00 18.62 127 TYR A CA 1
ATOM 773 C C . TYR A 1 127 ? -6.757 37.349 94.118 1.00 18.68 127 TYR A C 1
ATOM 774 O O . TYR A 1 127 ? -5.634 37.344 93.601 1.00 18.92 127 TYR A O 1
ATOM 783 N N . TYR A 1 128 ? -7.418 38.473 94.332 1.00 18.55 128 TYR A N 1
ATOM 784 C CA . TYR A 1 128 ? -6.788 39.790 94.168 1.00 18.67 128 TYR A CA 1
ATOM 785 C C . TYR A 1 128 ? -7.008 40.595 95.421 1.00 18.53 128 TYR A C 1
ATOM 786 O O . TYR A 1 128 ? -8.008 40.396 96.109 1.00 18.34 128 TYR A O 1
ATOM 795 N N . ALA A 1 129 ? -6.087 41.492 95.713 1.00 18.69 129 ALA A N 1
ATOM 796 C CA . ALA A 1 129 ? -6.282 42.500 96.748 1.00 18.66 129 ALA A CA 1
ATOM 797 C C . ALA A 1 129 ? -5.940 43.871 96.215 1.00 18.96 129 ALA A C 1
ATOM 798 O O . ALA A 1 129 ? -5.032 44.007 95.402 1.00 19.21 129 ALA A O 1
ATOM 800 N N . VAL A 1 130 ? -6.668 44.891 96.660 1.00 18.99 130 VAL A N 1
ATOM 801 C CA . VAL A 1 130 ? -6.295 46.292 96.419 1.00 19.36 130 VAL A CA 1
ATOM 802 C C . VAL A 1 130 ? -5.688 46.841 97.711 1.00 19.48 130 VAL A C 1
ATOM 803 O O . VAL A 1 130 ? -6.348 46.864 98.752 1.00 19.32 130 VAL A O 1
ATOM 807 N N . ASN A 1 131 ? -4.422 47.241 97.643 1.00 19.80 131 ASN A N 1
ATOM 808 C CA . ASN A 1 131 ? -3.746 47.895 98.748 1.00 20.03 131 ASN A CA 1
ATOM 809 C C . ASN A 1 131 ? -4.270 49.339 98.817 1.00 20.38 131 ASN A C 1
ATOM 810 O O . ASN A 1 131 ? -3.672 50.254 98.250 1.00 20.84 131 ASN A O 1
ATOM 815 N N . ALA A 1 132 ? -5.418 49.507 99.481 1.00 20.20 132 ALA A N 1
ATOM 816 C CA . ALA A 1 132 ? -6.155 50.770 99.472 1.00 20.54 132 ALA A CA 1
ATOM 817 C C . ALA A 1 132 ? -5.621 51.696 100.539 1.00 20.93 132 ALA A C 1
ATOM 818 O O . ALA A 1 132 ? -5.597 51.318 101.709 1.00 20.75 132 ALA A O 1
ATOM 820 N N . SER A 1 133 ? -5.172 52.878 100.140 1.00 21.52 133 SER A N 1
ATOM 821 C CA . SER A 1 133 ? -4.680 53.915 101.080 1.00 22.04 133 SER A CA 1
ATOM 822 C C . SER A 1 133 ? -5.420 55.260 101.015 1.00 22.58 133 SER A C 1
ATOM 823 O O . SER A 1 133 ? -5.108 56.146 101.778 1.00 23.09 133 SER A O 1
ATOM 826 N N . THR A 1 134 ? -6.400 55.406 100.123 1.00 22.53 134 THR A N 1
ATOM 827 C CA . THR A 1 134 ? -7.223 56.614 100.023 1.00 23.07 134 THR A CA 1
ATOM 828 C C . THR A 1 134 ? -8.675 56.190 99.921 1.00 22.71 134 THR A C 1
ATOM 829 O O . THR A 1 134 ? -8.963 55.046 99.599 1.00 22.11 134 THR A O 1
ATOM 833 N N . ARG A 1 135 ? -9.583 57.115 100.168 1.00 23.16 135 ARG A N 1
ATOM 834 C CA . ARG A 1 135 ? -11.008 56.889 99.916 1.00 22.99 135 ARG A CA 1
ATOM 835 C C . ARG A 1 135 ? -11.315 56.578 98.443 1.00 22.83 135 ARG A C 1
ATOM 836 O O . ARG A 1 135 ? -12.268 55.862 98.162 1.00 22.47 135 ARG A O 1
ATOM 844 N N . GLU A 1 136 ? -10.503 57.109 97.527 1.00 23.16 136 GLU A N 1
ATOM 845 C CA . GLU A 1 136 ? -10.721 56.922 96.107 1.00 23.09 136 GLU A CA 1
ATOM 846 C C . GLU A 1 136 ? -10.437 55.434 95.797 1.00 22.35 136 GLU A C 1
ATOM 847 O O . GLU A 1 136 ? -11.218 54.783 95.137 1.00 22.04 136 GLU A O 1
ATOM 853 N N . ASP A 1 137 ? -9.327 54.913 96.314 1.00 22.13 137 ASP A N 1
ATOM 854 C CA . ASP A 1 137 ? -9.015 53.482 96.225 1.00 21.50 137 ASP A CA 1
ATOM 855 C C . ASP A 1 137 ? -10.196 52.618 96.638 1.00 21.04 137 ASP A C 1
ATOM 856 O O . ASP A 1 137 ? -10.559 51.668 95.947 1.00 20.69 137 ASP A O 1
ATOM 861 N N . ILE A 1 138 ? -10.801 52.986 97.760 1.00 21.13 138 ILE A N 1
ATOM 862 C CA . ILE A 1 138 ? -11.869 52.205 98.355 1.00 20.77 138 ILE A CA 1
ATOM 863 C C . ILE A 1 138 ? -13.114 52.297 97.469 1.00 20.87 138 ILE A C 1
ATOM 864 O O . ILE A 1 138 ? -13.769 51.267 97.204 1.00 20.51 138 ILE A O 1
ATOM 869 N N . THR A 1 139 ? -13.461 53.521 97.065 1.00 21.42 139 THR A N 1
ATOM 870 C CA . THR A 1 139 ? -14.599 53.743 96.177 1.00 21.62 139 THR A CA 1
ATOM 871 C C . THR A 1 139 ? -14.439 52.904 94.884 1.00 21.30 139 THR A C 1
ATOM 872 O O . THR A 1 139 ? -15.385 52.239 94.460 1.00 21.13 139 THR A O 1
ATOM 876 N N . LEU A 1 140 ? -13.253 52.948 94.282 1.00 21.30 140 LEU A N 1
ATOM 877 C CA . LEU A 1 140 ? -13.006 52.243 93.027 1.00 21.09 140 LEU A CA 1
ATOM 878 C C . LEU A 1 140 ? -13.070 50.701 93.189 1.00 20.52 140 LEU A C 1
ATOM 879 O O . LEU A 1 140 ? -13.538 49.990 92.288 1.00 20.37 140 LEU A O 1
ATOM 884 N N . THR A 1 141 ? -12.623 50.210 94.342 1.00 20.25 141 THR A N 1
ATOM 885 C CA . THR A 1 141 ? -12.633 48.791 94.615 1.00 19.79 141 THR A CA 1
ATOM 886 C C . THR A 1 141 ? -14.056 48.311 94.815 1.00 19.69 141 THR A C 1
ATOM 887 O O . THR A 1 141 ? -14.476 47.352 94.172 1.00 19.51 141 THR A O 1
ATOM 891 N N . LEU A 1 142 ? -14.803 49.013 95.664 1.00 19.89 142 LEU A N 1
ATOM 892 C CA . LEU A 1 142 ? -16.207 48.735 95.855 1.00 19.94 142 LEU A CA 1
ATOM 893 C C . LEU A 1 142 ? -16.914 48.687 94.501 1.00 20.09 142 LEU A C 1
ATOM 894 O O . LEU A 1 142 ? -17.540 47.670 94.171 1.00 19.93 142 LEU A O 1
ATOM 899 N N . ASN A 1 143 ? -16.787 49.765 93.727 1.00 20.45 143 ASN A N 1
ATOM 900 C CA . ASN A 1 143 ? -17.477 49.878 92.443 1.00 20.67 143 ASN A CA 1
ATOM 901 C C . ASN A 1 143 ? -17.103 48.763 91.454 1.00 20.37 143 ASN A C 1
ATOM 902 O O . ASN A 1 143 ? -17.981 48.194 90.806 1.00 20.40 143 ASN A O 1
ATOM 907 N N . PHE A 1 144 ? -15.819 48.467 91.336 1.00 20.16 144 PHE A N 1
ATOM 908 C CA . PHE A 1 144 ? -15.347 47.395 90.450 1.00 19.93 144 PHE A CA 1
ATOM 909 C C . PHE A 1 144 ? -15.941 46.024 90.866 1.00 19.64 144 PHE A C 1
ATOM 910 O O . PHE A 1 144 ? -16.349 45.261 90.016 1.00 19.64 144 PHE A O 1
ATOM 918 N N . ALA A 1 145 ? -16.001 45.729 92.164 1.00 19.46 145 ALA A N 1
ATOM 919 C CA . ALA A 1 145 ? -16.551 44.447 92.661 1.00 19.25 145 ALA A CA 1
ATOM 920 C C . ALA A 1 145 ? -17.998 44.292 92.248 1.00 19.47 145 ALA A C 1
ATOM 921 O O . ALA A 1 145 ? -18.412 43.246 91.739 1.00 19.45 145 ALA A O 1
ATOM 923 N N . LYS A 1 146 ? -18.769 45.355 92.485 1.00 19.75 146 LYS A N 1
ATOM 924 C CA . LYS A 1 146 ? -20.186 45.385 92.125 1.00 20.07 146 LYS A CA 1
ATOM 925 C C . LYS A 1 146 ? -20.367 45.335 90.607 1.00 20.24 146 LYS A C 1
ATOM 926 O O . LYS A 1 146 ? -21.200 44.611 90.110 1.00 20.36 146 LYS A O 1
ATOM 932 N N . GLN A 1 147 ? -19.566 46.090 89.877 1.00 20.29 147 GLN A N 1
ATOM 933 C CA . GLN A 1 147 ? -19.677 46.129 88.427 1.00 20.47 147 GLN A CA 1
ATOM 934 C C . GLN A 1 147 ? -19.424 44.756 87.786 1.00 20.28 147 GLN A C 1
ATOM 935 O O . GLN A 1 147 ? -20.207 44.340 86.904 1.00 20.48 147 GLN A O 1
ATOM 941 N N . HIS A 1 148 ? -18.375 44.053 88.240 1.00 19.94 148 HIS A N 1
ATOM 942 C CA . HIS A 1 148 ? -18.047 42.754 87.686 1.00 19.83 148 HIS A CA 1
ATOM 943 C C . HIS A 1 148 ? -18.593 41.572 88.485 1.00 19.71 148 HIS A C 1
ATOM 944 O O . HIS A 1 148 ? -18.215 40.423 88.227 1.00 19.64 148 HIS A O 1
ATOM 951 N N . ASN A 1 149 ? -19.519 41.856 89.406 1.00 19.78 149 ASN A N 1
ATOM 952 C CA . ASN A 1 149 ? -20.171 40.858 90.248 1.00 19.75 149 ASN A CA 1
ATOM 953 C C . ASN A 1 149 ? -19.177 39.921 90.916 1.00 19.45 149 ASN A C 1
ATOM 954 O O . ASN A 1 149 ? -19.336 38.684 90.912 1.00 19.48 149 ASN A O 1
ATOM 959 N N . ILE A 1 150 ? -18.121 40.513 91.447 1.00 19.22 150 ILE A N 1
ATOM 960 C CA . ILE A 1 150 ? -17.045 39.783 92.098 1.00 18.96 150 ILE A CA 1
ATOM 961 C C . ILE A 1 150 ? -17.223 40.010 93.602 1.00 18.83 150 ILE A C 1
ATOM 962 O O . ILE A 1 150 ? -17.476 41.161 94.046 1.00 18.88 150 ILE A O 1
ATOM 967 N N . ARG A 1 151 ? -17.025 38.940 94.374 1.00 18.70 151 ARG A N 1
ATOM 968 C CA . ARG A 1 151 ? -17.185 38.973 95.819 1.00 18.59 151 ARG A CA 1
ATOM 969 C C . ARG A 1 151 ? -16.165 39.911 96.462 1.00 18.42 151 ARG A C 1
ATOM 970 O O . ARG A 1 151 ? -14.950 39.779 96.225 1.00 18.30 151 ARG A O 1
ATOM 978 N N . LEU A 1 152 ? -16.662 40.868 97.246 1.00 18.48 152 LEU A N 1
ATOM 979 C CA . LEU A 1 152 ? -15.784 41.816 97.926 1.00 18.40 152 LEU A CA 1
ATOM 980 C C . LEU A 1 152 ? -15.491 41.306 99.322 1.00 18.24 152 LEU A C 1
ATOM 981 O O . LEU A 1 152 ? -16.409 41.074 100.100 1.00 18.29 152 LEU A O 1
ATOM 986 N N . VAL A 1 153 ? -14.205 41.164 99.631 1.00 18.08 153 VAL A N 1
ATOM 987 C CA . VAL A 1 153 ? -13.744 40.744 100.931 1.00 17.94 153 VAL A CA 1
ATOM 988 C C . VAL A 1 153 ? -13.003 41.910 101.594 1.00 17.98 153 VAL A C 1
ATOM 989 O O . VAL A 1 153 ? -12.119 42.505 101.010 1.00 18.05 153 VAL A O 1
ATOM 993 N N . THR A 1 154 ? -13.367 42.220 102.828 1.00 18.00 154 THR A N 1
ATOM 994 C CA . THR A 1 154 ? -12.778 43.345 103.555 1.00 18.12 154 THR A CA 1
ATOM 995 C C . THR A 1 154 ? -11.811 42.813 104.606 1.00 17.97 154 THR A C 1
ATOM 996 O O . THR A 1 154 ? -12.159 41.935 105.375 1.00 17.85 154 THR A O 1
ATOM 1000 N N . SER A 1 155 ? -10.588 43.343 104.610 1.00 18.04 155 SER A N 1
ATOM 1001 C CA . SER A 1 155 ? -9.604 42.999 105.637 1.00 17.98 155 SER A CA 1
ATOM 1002 C C . SER A 1 155 ? -8.892 44.252 106.110 1.00 18.24 155 SER A C 1
ATOM 1003 O O . SER A 1 155 ? -8.356 44.995 105.298 1.00 18.43 155 SER A O 1
ATOM 1006 N N . SER A 1 156 ? -8.929 44.504 107.419 1.00 18.29 156 SER A N 1
ATOM 1007 C CA . SER A 1 156 ? -8.027 45.506 108.026 1.00 18.57 156 SER A CA 1
ATOM 1008 C C . SER A 1 156 ? -6.679 44.906 108.382 1.00 18.54 156 SER A C 1
ATOM 1009 O O . SER A 1 156 ? -5.663 45.553 108.152 1.00 18.80 156 SER A O 1
ATOM 1012 N N . THR A 1 157 ? -6.681 43.683 108.936 1.00 18.27 157 THR A N 1
ATOM 1013 C CA . THR A 1 157 ? -5.458 43.018 109.412 1.00 18.28 157 THR A CA 1
ATOM 1014 C C . THR A 1 157 ? -5.301 41.499 109.135 1.00 18.05 157 THR A C 1
ATOM 1015 O O . THR A 1 157 ? -4.198 40.968 109.270 1.00 18.13 157 THR A O 1
ATOM 1019 N N . GLY A 1 158 ? -6.369 40.801 108.771 1.00 17.84 158 GLY A N 1
ATOM 1020 C CA . GLY A 1 158 ? -6.344 39.349 108.675 1.00 17.70 158 GLY A CA 1
ATOM 1021 C C . GLY A 1 158 ? -6.244 38.594 109.994 1.00 17.65 158 GLY A C 1
ATOM 1022 O O . GLY A 1 158 ? -5.911 37.409 110.012 1.00 17.64 158 GLY A O 1
ATOM 1023 N N . HIS A 1 159 ? -6.604 39.252 111.091 1.00 17.67 159 HIS A N 1
ATOM 1024 C CA . HIS A 1 159 ? -6.607 38.601 112.398 1.00 17.64 159 HIS A CA 1
ATOM 1025 C C . HIS A 1 159 ? -7.731 37.608 112.591 1.00 17.52 159 HIS A C 1
ATOM 1026 O O . HIS A 1 159 ? -7.644 36.820 113.502 1.00 17.52 159 HIS A O 1
ATOM 1033 N N . ASP A 1 160 ? -8.798 37.664 111.788 1.00 17.47 160 ASP A N 1
ATOM 1034 C CA . ASP A 1 160 ? -9.987 36.903 112.096 1.00 17.45 160 ASP A CA 1
ATOM 1035 C C . ASP A 1 160 ? -9.731 35.405 112.297 1.00 17.46 160 ASP A C 1
ATOM 1036 O O . ASP A 1 160 ? -8.873 34.813 111.616 1.00 17.48 160 ASP A O 1
ATOM 1041 N N . LEU A 1 161 ? -10.495 34.837 113.224 1.00 17.51 161 LEU A N 1
ATOM 1042 C CA . LEU A 1 161 ? -10.432 33.416 113.574 1.00 17.60 161 LEU A CA 1
ATOM 1043 C C . LEU A 1 161 ? -11.454 32.558 112.824 1.00 17.71 161 LEU A C 1
ATOM 1044 O O . LEU A 1 161 ? -11.307 31.339 112.785 1.00 17.85 161 LEU A O 1
ATOM 1049 N N . LEU A 1 162 ? -12.463 33.208 112.229 1.00 17.70 162 LEU A N 1
ATOM 1050 C CA . LEU A 1 162 ? -13.623 32.560 111.625 1.00 17.86 162 LEU A CA 1
ATOM 1051 C C . LEU A 1 162 ? -13.737 32.648 110.083 1.00 17.86 162 LEU A C 1
ATOM 1052 O O . LEU A 1 162 ? -14.785 32.308 109.503 1.00 18.02 162 LEU A O 1
ATOM 1057 N N . GLY A 1 163 ? -12.684 33.096 109.406 1.00 17.72 163 GLY A N 1
ATOM 1058 C CA . GLY A 1 163 ? -12.765 33.265 107.928 1.00 17.73 163 GLY A CA 1
ATOM 1059 C C . GLY A 1 163 ? -13.635 34.427 107.448 1.00 17.70 163 GLY A C 1
ATOM 1060 O O . GLY A 1 163 ? -14.020 34.438 106.286 1.00 17.76 163 GLY A O 1
ATOM 1061 N N . ARG A 1 164 ? -13.937 35.400 108.314 1.00 17.66 164 ARG A N 1
ATOM 1062 C CA . ARG A 1 164 ? -14.829 36.533 107.960 1.00 17.73 164 ARG A CA 1
ATOM 1063 C C . ARG A 1 164 ? -14.142 37.621 107.138 1.00 17.65 164 ARG A C 1
ATOM 1064 O O . ARG A 1 164 ? -14.807 38.486 106.578 1.00 17.75 164 ARG A O 1
ATOM 1072 N N . SER A 1 165 ? -12.810 37.580 107.085 1.00 17.54 165 SER A N 1
ATOM 1073 C CA . SER A 1 165 ? -12.027 38.345 106.100 1.00 17.53 165 SER A CA 1
ATOM 1074 C C . SER A 1 165 ? -11.413 37.463 104.982 1.00 17.52 165 SER A C 1
ATOM 1075 O O . SER A 1 165 ? -10.342 37.784 104.443 1.00 17.53 165 SER A O 1
ATOM 1078 N N . ASP A 1 166 ? -12.070 36.346 104.659 1.00 17.57 166 ASP A N 1
ATOM 1079 C CA . ASP A 1 166 ? -11.663 35.439 103.553 1.00 17.64 166 ASP A CA 1
ATOM 1080 C C . ASP A 1 166 ? -12.771 35.407 102.479 1.00 17.75 166 ASP A C 1
ATOM 1081 O O . ASP A 1 166 ? -13.865 35.909 102.679 1.00 17.79 166 ASP A O 1
ATOM 1086 N N . GLY A 1 167 ? -12.496 34.783 101.354 1.00 17.86 167 GLY A N 1
ATOM 1087 C CA . GLY A 1 167 ? -13.568 34.412 100.427 1.00 18.02 167 GLY A CA 1
ATOM 1088 C C . GLY A 1 167 ? -13.022 33.892 99.132 1.00 18.15 167 GLY A C 1
ATOM 1089 O O . GLY A 1 167 ? -12.320 34.623 98.455 1.00 18.10 167 GLY A O 1
ATOM 1090 N N . TYR A 1 168 ? -13.329 32.635 98.811 1.00 18.38 168 TYR A N 1
ATOM 1091 C CA . TYR A 1 168 ? -12.936 32.019 97.532 1.00 18.60 168 TYR A CA 1
ATOM 1092 C C . TYR A 1 168 ? -13.246 32.923 96.351 1.00 18.59 168 TYR A C 1
ATOM 1093 O O . TYR A 1 168 ? -14.378 33.416 96.228 1.00 18.61 168 TYR A O 1
ATOM 1102 N N . GLY A 1 169 ? -12.250 33.126 95.505 1.00 18.62 169 GLY A N 1
ATOM 1103 C CA . GLY A 1 169 ? -12.417 33.853 94.260 1.00 18.68 169 GLY A CA 1
ATOM 1104 C C . GLY A 1 169 ? -12.733 35.348 94.455 1.00 18.49 169 GLY A C 1
ATOM 1105 O O . GLY A 1 169 ? -13.343 35.961 93.589 1.00 18.56 169 GLY A O 1
ATOM 1106 N N . GLY A 1 170 ? -12.315 35.882 95.584 1.00 18.29 170 GLY A N 1
ATOM 1107 C CA . GLY A 1 170 ? -12.712 37.203 96.015 1.00 18.18 170 GLY A CA 1
ATOM 1108 C C . GLY A 1 170 ? -11.782 38.295 95.564 1.00 18.18 170 GLY A C 1
ATOM 1109 O O . GLY A 1 170 ? -10.646 38.037 95.174 1.00 18.24 170 GLY A O 1
ATOM 1110 N N . LEU A 1 171 ? -12.276 39.523 95.629 1.00 18.20 171 LEU A N 1
ATOM 1111 C CA . LEU A 1 171 ? -11.458 40.727 95.496 1.00 18.26 171 LEU A CA 1
ATOM 1112 C C . LEU A 1 171 ? -11.361 41.321 96.886 1.00 18.18 171 LEU A C 1
ATOM 1113 O O . LEU A 1 171 ? -12.380 41.727 97.462 1.00 18.18 171 LEU A O 1
ATOM 1118 N N . GLU A 1 172 ? -10.153 41.355 97.448 1.00 18.15 172 GLU A N 1
ATOM 1119 C CA . GLU A 1 172 ? -9.969 41.882 98.791 1.00 18.10 172 GLU A CA 1
ATOM 1120 C C . GLU A 1 172 ? -9.786 43.411 98.809 1.00 18.31 172 GLU A C 1
ATOM 1121 O O . GLU A 1 172 ? -8.915 43.949 98.150 1.00 18.49 172 GLU A O 1
ATOM 1127 N N . LEU A 1 173 ? -10.627 44.095 99.573 1.00 18.36 173 LEU A N 1
ATOM 1128 C CA . LEU A 1 173 ? -10.366 45.457 99.977 1.00 18.61 173 LEU A CA 1
ATOM 1129 C C . LEU A 1 173 ? -9.479 45.399 101.194 1.00 18.57 173 LEU A C 1
ATOM 1130 O O . LEU A 1 173 ? -9.967 45.167 102.321 1.00 18.46 173 LEU A O 1
ATOM 1135 N N . TRP A 1 174 ? -8.181 45.587 100.979 1.00 18.70 174 TRP A N 1
ATOM 1136 C CA . TRP A 1 174 ? -7.183 45.578 102.073 1.00 18.74 174 TRP A CA 1
ATOM 1137 C C . TRP A 1 174 ? -6.960 47.000 102.609 1.00 19.10 174 TRP A C 1
ATOM 1138 O O . TRP A 1 174 ? -6.465 47.878 101.904 1.00 19.43 174 TRP A O 1
ATOM 1149 N N . LEU A 1 175 ? -7.339 47.220 103.869 1.00 19.10 175 LEU A N 1
ATOM 1150 C CA . LEU A 1 175 ? -7.340 48.554 104.471 1.00 19.50 175 LEU A CA 1
ATOM 1151 C C . LEU A 1 175 ? -6.113 48.869 105.305 1.00 19.73 175 LEU A C 1
ATOM 1152 O O . LEU A 1 175 ? -6.038 49.931 105.913 1.00 20.12 175 LEU A O 1
ATOM 1157 N N . HIS A 1 176 ? -5.123 47.986 105.298 1.00 19.57 176 HIS A N 1
ATOM 1158 C CA . HIS A 1 176 ? -3.975 48.079 106.223 1.00 19.78 176 HIS A CA 1
ATOM 1159 C C . HIS A 1 176 ? -3.174 49.380 106.069 1.00 20.37 176 HIS A C 1
ATOM 1160 O O . HIS A 1 176 ? -2.635 49.884 107.031 1.00 20.67 176 HIS A O 1
ATOM 1167 N N . SER A 1 177 ? -3.113 49.949 104.867 1.00 20.60 177 SER A N 1
ATOM 1168 C CA . SER A 1 177 ? -2.463 51.271 104.664 1.00 21.25 177 SER A CA 1
ATOM 1169 C C . SER A 1 177 ? -3.429 52.451 104.540 1.00 21.56 177 SER A C 1
ATOM 1170 O O . SER A 1 177 ? -3.045 53.513 104.044 1.00 22.12 177 SER A O 1
ATOM 1173 N N . PHE A 1 178 ? -4.675 52.289 104.978 1.00 21.26 178 PHE A N 1
ATOM 1174 C CA . PHE A 1 178 ? -5.655 53.363 104.938 1.00 21.60 178 PHE A CA 1
ATOM 1175 C C . PHE A 1 178 ? -5.583 54.039 106.282 1.00 21.96 178 PHE A C 1
ATOM 1176 O O . PHE A 1 178 ? -6.290 53.660 107.218 1.00 21.71 178 PHE A O 1
ATOM 1184 N N . ARG A 1 179 ? -4.703 55.038 106.380 1.00 22.60 179 ARG A N 1
ATOM 1185 C CA . ARG A 1 179 ? -4.282 55.578 107.663 1.00 23.00 179 ARG A CA 1
ATOM 1186 C C . ARG A 1 179 ? -4.182 57.106 107.590 1.00 23.88 179 ARG A C 1
ATOM 1187 O O . ARG A 1 179 ? -3.181 57.623 107.104 1.00 24.35 179 ARG A O 1
ATOM 1195 N N . ASN A 1 180 ? -5.215 57.811 108.078 1.00 24.16 180 ASN A N 1
ATOM 1196 C CA . ASN A 1 180 ? -5.298 59.279 107.935 1.00 25.07 180 ASN A CA 1
ATOM 1197 C C . ASN A 1 180 ? -5.228 60.019 109.278 1.00 25.66 180 ASN A C 1
ATOM 1198 O O . ASN A 1 180 ? -5.754 61.128 109.419 1.00 26.37 180 ASN A O 1
ATOM 1203 N N . GLY A 1 181 ? -4.546 59.400 110.243 1.00 25.41 181 GLY A N 1
ATOM 1204 C CA . GLY A 1 181 ? -4.214 60.019 111.522 1.00 25.98 181 GLY A CA 1
ATOM 1205 C C . GLY A 1 181 ? -4.987 59.445 112.692 1.00 25.58 181 GLY A C 1
ATOM 1206 O O . GLY A 1 181 ? -6.134 59.001 112.552 1.00 25.13 181 GLY A O 1
ATOM 1207 N N . VAL A 1 182 ? -4.325 59.431 113.847 1.00 25.78 182 VAL A N 1
ATOM 1208 C CA . VAL A 1 182 ? -4.988 59.139 115.110 1.00 25.63 182 VAL A CA 1
ATOM 1209 C C . VAL A 1 182 ? -4.806 60.382 115.970 1.00 26.62 182 VAL A C 1
ATOM 1210 O O . VAL A 1 182 ? -3.674 60.727 116.313 1.00 27.07 182 VAL A O 1
ATOM 1214 N N . ARG A 1 183 ? -5.908 61.044 116.305 1.00 27.01 183 ARG A N 1
ATOM 1215 C CA . ARG A 1 183 ? -5.834 62.335 116.979 1.00 28.09 183 ARG A CA 1
ATOM 1216 C C . ARG A 1 183 ? -6.643 62.335 118.250 1.00 28.20 183 ARG A C 1
ATOM 1217 O O . ARG A 1 183 ? -7.781 61.879 118.274 1.00 27.78 183 ARG A O 1
ATOM 1225 N N . PHE A 1 184 ? -6.042 62.888 119.297 1.00 28.86 184 PHE A N 1
ATOM 1226 C CA . PHE A 1 184 ? -6.663 62.996 120.596 1.00 29.12 184 PHE A CA 1
ATOM 1227 C C . PHE A 1 184 ? -7.550 64.226 120.628 1.00 30.08 184 PHE A C 1
ATOM 1228 O O . PHE A 1 184 ? -7.177 65.271 120.129 1.00 30.91 184 PHE A O 1
ATOM 1236 N N . GLN A 1 185 ? -8.713 64.094 121.249 1.00 30.05 185 GLN A N 1
ATOM 1237 C CA . GLN A 1 185 ? -9.627 65.221 121.493 1.00 31.06 185 GLN A CA 1
ATOM 1238 C C . GLN A 1 185 ? -9.804 65.387 122.995 1.00 31.52 185 GLN A C 1
ATOM 1239 O O . GLN A 1 185 ? -10.358 64.505 123.636 1.00 30.91 185 GLN A O 1
ATOM 1245 N N . LYS A 1 186 ? -9.380 66.507 123.566 1.00 32.65 186 LYS A N 1
ATOM 1246 C CA . LYS A 1 186 ? -9.568 66.721 125.015 1.00 33.18 186 LYS A CA 1
ATOM 1247 C C . LYS A 1 186 ? -11.046 66.595 125.399 1.00 33.21 186 LYS A C 1
ATOM 1248 O O . LYS A 1 186 ? -11.392 66.062 126.457 1.00 33.00 186 LYS A O 1
ATOM 1254 N N . LYS A 1 187 ? -11.910 67.077 124.513 1.00 33.50 187 LYS A N 1
ATOM 1255 C CA . LYS A 1 187 ? -13.362 66.969 124.676 1.00 33.57 187 LYS A CA 1
ATOM 1256 C C . LYS A 1 187 ? -13.904 66.423 123.359 1.00 32.82 187 LYS A C 1
ATOM 1257 O O . LYS A 1 187 ? -13.598 66.947 122.293 1.00 33.01 187 LYS A O 1
ATOM 1263 N N . TYR A 1 188 ? -14.640 65.318 123.428 1.00 31.94 188 TYR A N 1
ATOM 1264 C CA . TYR A 1 188 ? -15.245 64.738 122.220 1.00 31.25 188 TYR A CA 1
ATOM 1265 C C . TYR A 1 188 ? -15.980 65.785 121.383 1.00 32.10 188 TYR A C 1
ATOM 1266 O O . TYR A 1 188 ? -16.859 66.473 121.889 1.00 32.99 188 TYR A O 1
ATOM 1275 N N . THR A 1 189 ? -15.622 65.840 120.098 1.00 31.81 189 THR A N 1
ATOM 1276 C CA . THR A 1 189 ? -16.200 66.757 119.112 1.00 32.52 189 THR A CA 1
ATOM 1277 C C . THR A 1 189 ? -16.703 65.908 117.950 1.00 31.62 189 THR A C 1
ATOM 1278 O O . THR A 1 189 ? -15.933 65.264 117.258 1.00 30.80 189 THR A O 1
ATOM 1282 N N . SER A 1 190 ? -18.024 65.909 117.777 1.00 31.85 190 SER A N 1
ATOM 1283 C CA . SER A 1 190 ? -18.706 65.050 116.831 1.00 31.08 190 SER A CA 1
ATOM 1284 C C . SER A 1 190 ? -18.750 65.719 115.459 1.00 31.41 190 SER A C 1
ATOM 1285 O O . SER A 1 190 ? -18.961 66.931 115.352 1.00 32.50 190 SER A O 1
ATOM 1288 N N . ALA A 1 191 ? -18.618 64.892 114.421 1.00 30.50 191 ALA A N 1
ATOM 1289 C CA . ALA A 1 191 ? -18.753 65.312 113.038 1.00 30.65 191 ALA A CA 1
ATOM 1290 C C . ALA A 1 191 ? -20.089 65.970 112.709 1.00 31.48 191 ALA A C 1
ATOM 1291 O O . ALA A 1 191 ? -20.142 66.806 111.808 1.00 32.07 191 ALA A O 1
ATOM 1293 N N . ASN A 1 192 ? -21.163 65.599 113.405 1.00 31.57 192 ASN A N 1
ATOM 1294 C CA . ASN A 1 192 ? -22.490 66.243 113.205 1.00 32.49 192 ASN A CA 1
ATOM 1295 C C . ASN A 1 192 ? -23.001 66.956 114.446 1.00 33.50 192 ASN A C 1
ATOM 1296 O O . ASN A 1 192 ? -24.192 67.244 114.555 1.00 34.20 192 ASN A O 1
ATOM 1301 N N . LYS A 1 193 ? -22.088 67.249 115.374 1.00 33.64 193 LYS A N 1
ATOM 1302 C CA . LYS A 1 193 ? -22.374 67.931 116.662 1.00 34.62 193 LYS A CA 1
ATOM 1303 C C . LYS A 1 193 ? -23.406 67.264 117.561 1.00 34.55 193 LYS A C 1
ATOM 1304 O O . LYS A 1 193 ? -24.089 67.921 118.346 1.00 35.58 193 LYS A O 1
ATOM 1310 N N . CYS A 1 194 ? -23.455 65.941 117.483 1.00 33.38 194 CYS A N 1
ATOM 1311 C CA . CYS A 1 194 ? -24.392 65.170 118.277 1.00 33.23 194 CYS A CA 1
ATOM 1312 C C . CYS A 1 194 ? -24.050 65.233 119.763 1.00 33.49 194 CYS A C 1
ATOM 1313 O O . CYS A 1 194 ? -22.878 65.032 120.143 1.00 32.97 194 CYS A O 1
ATOM 1316 N N . THR A 1 195 ? -25.089 65.506 120.572 1.00 34.32 195 THR A N 1
ATOM 1317 C CA . THR A 1 195 ? -24.974 65.615 122.027 1.00 34.73 195 THR A CA 1
ATOM 1318 C C . THR A 1 195 ? -25.611 64.444 122.768 1.00 34.18 195 THR A C 1
ATOM 1319 O O . THR A 1 195 ? -25.430 64.278 124.008 1.00 34.28 195 THR A O 1
ATOM 1323 N N . LYS A 1 196 ? -26.299 63.589 122.013 1.00 33.58 196 LYS A N 1
ATOM 1324 C CA . LYS A 1 196 ? -27.098 62.519 122.603 1.00 33.24 196 LYS A CA 1
ATOM 1325 C C . LYS A 1 196 ? -26.292 61.347 123.165 1.00 32.10 196 LYS A C 1
ATOM 1326 O O . LYS A 1 196 ? -26.878 60.522 123.874 1.00 31.94 196 LYS A O 1
ATOM 1332 N N . SER A 1 197 ? -24.989 61.268 122.895 1.00 31.41 197 SER A N 1
ATOM 1333 C CA . SER A 1 197 ? -24.148 60.328 123.642 1.00 30.56 197 SER A CA 1
ATOM 1334 C C . SER A 1 197 ? -24.090 60.628 125.117 1.00 31.12 197 SER A C 1
ATOM 1335 O O . SER A 1 197 ? -23.839 59.708 125.924 1.00 30.56 197 SER A O 1
ATOM 1338 N N . GLY A 1 198 ? -24.230 61.915 125.468 1.00 32.25 198 GLY A N 1
ATOM 1339 C CA . GLY A 1 198 ? -24.099 62.360 126.849 1.00 32.92 198 GLY A CA 1
ATOM 1340 C C . GLY A 1 198 ? -22.639 62.404 127.301 1.00 32.52 198 GLY A C 1
ATOM 1341 O O . GLY A 1 198 ? -22.367 62.586 128.493 1.00 32.91 198 GLY A O 1
ATOM 1342 N N . TRP A 1 199 ? -21.700 62.249 126.354 1.00 31.81 199 TRP A N 1
ATOM 1343 C CA . TRP A 1 199 ? -20.290 62.090 126.678 1.00 31.32 199 TRP A CA 1
ATOM 1344 C C . TRP A 1 199 ? -19.586 63.418 126.470 1.00 32.13 199 TRP A C 1
ATOM 1345 O O . TRP A 1 199 ? -19.492 63.890 125.334 1.00 32.20 199 TRP A O 1
ATOM 1356 N N . THR A 1 200 ? -19.078 64.003 127.563 1.00 32.78 200 THR A N 1
ATOM 1357 C CA . THR A 1 200 ? -18.318 65.257 127.456 1.00 33.64 200 THR A CA 1
ATOM 1358 C C . THR A 1 200 ? -16.868 65.045 127.924 1.00 33.25 200 THR A C 1
ATOM 1359 O O . THR A 1 200 ? -16.150 66.014 128.237 1.00 34.06 200 THR A O 1
ATOM 1363 N N . GLY A 1 201 ? -16.448 63.777 127.956 1.00 32.07 201 GLY A N 1
ATOM 1364 C CA . GLY A 1 201 ? -15.068 63.437 128.245 1.00 31.60 201 GLY A CA 1
ATOM 1365 C C . GLY A 1 201 ? -14.229 63.485 126.996 1.00 31.18 201 GLY A C 1
ATOM 1366 O O . GLY A 1 201 ? -14.685 63.956 125.931 1.00 31.38 201 GLY A O 1
ATOM 1367 N N . SER A 1 202 ? -12.992 62.999 127.122 1.00 30.65 202 SER A N 1
ATOM 1368 C CA . SER A 1 202 ? -12.054 62.999 126.012 1.00 30.28 202 SER A CA 1
ATOM 1369 C C . SER A 1 202 ? -12.373 61.896 124.995 1.00 29.19 202 SER A C 1
ATOM 1370 O O . SER A 1 202 ? -13.176 60.981 125.260 1.00 28.62 202 SER A O 1
ATOM 1373 N N . ALA A 1 203 ? -11.748 62.009 123.826 1.00 28.97 203 ALA A N 1
ATOM 1374 C CA . ALA A 1 203 ? -11.883 61.002 122.783 1.00 27.98 203 ALA A CA 1
ATOM 1375 C C . ALA A 1 203 ? -10.639 60.862 121.917 1.00 27.64 203 ALA A C 1
ATOM 1376 O O . ALA A 1 203 ? -9.743 61.718 121.966 1.00 28.27 203 ALA A O 1
ATOM 1378 N N . ILE A 1 204 ? -10.587 59.754 121.158 1.00 26.68 204 ILE A N 1
ATOM 1379 C CA . ILE A 1 204 ? -9.622 59.605 120.082 1.00 26.37 204 ILE A CA 1
ATOM 1380 C C . ILE A 1 204 ? -10.358 59.410 118.756 1.00 26.02 204 ILE A C 1
ATOM 1381 O O . ILE A 1 204 ? -11.239 58.543 118.645 1.00 25.45 204 ILE A O 1
ATOM 1386 N N . HIS A 1 205 ? -10.008 60.245 117.767 1.00 26.45 205 HIS A N 1
ATOM 1387 C CA . HIS A 1 205 ? -10.460 60.067 116.394 1.00 26.12 205 HIS A CA 1
ATOM 1388 C C . HIS A 1 205 ? -9.524 59.078 115.730 1.00 25.35 205 HIS A C 1
ATOM 1389 O O . HIS A 1 205 ? -8.376 59.396 115.417 1.00 25.55 205 HIS A O 1
ATOM 1396 N N . ILE A 1 206 ? -9.999 57.850 115.557 1.00 24.52 206 ILE A N 1
ATOM 1397 C CA . ILE A 1 206 ? -9.205 56.861 114.860 1.00 23.83 206 ILE A CA 1
ATOM 1398 C C . ILE A 1 206 ? -9.557 56.980 113.386 1.00 23.73 206 ILE A C 1
ATOM 1399 O O . ILE A 1 206 ? -10.528 56.370 112.940 1.00 23.33 206 ILE A O 1
ATOM 1404 N N . ASP A 1 207 ? -8.765 57.761 112.640 1.00 24.16 207 ASP A N 1
ATOM 1405 C CA . ASP A 1 207 ? -9.070 58.136 111.265 1.00 24.25 207 ASP A CA 1
ATOM 1406 C C . ASP A 1 207 ? -8.341 57.215 110.305 1.00 23.64 207 ASP A C 1
ATOM 1407 O O . ASP A 1 207 ? -7.482 57.630 109.544 1.00 23.89 207 ASP A O 1
ATOM 1412 N N . GLY A 1 208 ? -8.709 55.936 110.345 1.00 22.88 208 GLY A N 1
ATOM 1413 C CA . GLY A 1 208 ? -8.098 54.926 109.493 1.00 22.30 208 GLY A CA 1
ATOM 1414 C C . GLY A 1 208 ? -8.223 53.544 110.109 1.00 21.63 208 GLY A C 1
ATOM 1415 O O . GLY A 1 208 ? -8.638 53.401 111.257 1.00 21.61 208 GLY A O 1
ATOM 1416 N N . ALA A 1 209 ? -7.861 52.523 109.328 1.00 21.12 209 ALA A N 1
ATOM 1417 C CA . ALA A 1 209 ? -7.842 51.139 109.807 1.00 20.53 209 ALA A CA 1
ATOM 1418 C C . ALA A 1 209 ? -6.556 50.864 110.599 1.00 20.56 209 ALA A C 1
ATOM 1419 O O . ALA A 1 209 ? -5.747 49.988 110.261 1.00 20.28 209 ALA A O 1
ATOM 1421 N N . TYR A 1 210 ? -6.393 51.635 111.676 1.00 20.97 210 TYR A N 1
ATOM 1422 C CA . TYR A 1 210 ? -5.264 51.488 112.552 1.00 21.08 210 TYR A CA 1
ATOM 1423 C C . TYR A 1 210 ? -5.392 50.209 113.393 1.00 20.58 210 TYR A C 1
ATOM 1424 O O . TYR A 1 210 ? -6.472 49.612 113.501 1.00 20.23 210 TYR A O 1
ATOM 1433 N N . GLN A 1 211 ? -4.265 49.793 113.939 1.00 20.59 211 GLN A N 1
ATOM 1434 C CA . GLN A 1 211 ? -4.202 48.693 114.906 1.00 20.25 211 GLN A CA 1
ATOM 1435 C C . GLN A 1 211 ? -4.214 49.308 116.297 1.00 20.59 211 GLN A C 1
ATOM 1436 O O . GLN A 1 211 ? -4.041 50.528 116.441 1.00 21.13 211 GLN A O 1
ATOM 1442 N N . TRP A 1 212 ? -4.481 48.487 117.312 1.00 20.33 212 TRP A N 1
ATOM 1443 C CA . TRP A 1 212 ? -4.463 48.979 118.697 1.00 20.65 212 TRP A CA 1
ATOM 1444 C C . TRP A 1 212 ? -3.119 49.587 119.106 1.00 21.13 212 TRP A C 1
ATOM 1445 O O . TRP A 1 212 ? -3.089 50.606 119.836 1.00 21.66 212 TRP A O 1
ATOM 1456 N N . ARG A 1 213 ? -2.031 49.017 118.600 1.00 21.04 213 ARG A N 1
ATOM 1457 C CA . ARG A 1 213 ? -0.709 49.556 118.891 1.00 21.56 213 ARG A CA 1
ATOM 1458 C C . ARG A 1 213 ? -0.663 51.065 118.596 1.00 22.20 213 ARG A C 1
ATOM 1459 O O . ARG A 1 213 ? -0.187 51.836 119.404 1.00 22.76 213 ARG A O 1
ATOM 1467 N N . ASP A 1 214 ? -1.214 51.464 117.466 1.00 22.15 214 ASP A N 1
ATOM 1468 C CA . ASP A 1 214 ? -1.136 52.856 116.990 1.00 22.80 214 ASP A CA 1
ATOM 1469 C C . ASP A 1 214 ? -1.974 53.768 117.880 1.00 23.18 214 ASP A C 1
ATOM 1470 O O . ASP A 1 214 ? -1.569 54.880 118.209 1.00 23.91 214 ASP A O 1
ATOM 1475 N N . VAL A 1 215 ? -3.141 53.268 118.279 1.00 22.76 215 VAL A N 1
ATOM 1476 C CA . VAL A 1 215 ? -4.081 54.005 119.115 1.00 23.10 215 VAL A CA 1
ATOM 1477 C C . VAL A 1 215 ? -3.497 54.200 120.512 1.00 23.48 215 VAL A C 1
ATOM 1478 O O . VAL A 1 215 ? -3.561 55.308 121.098 1.00 24.18 215 VAL A O 1
ATOM 1482 N N . TYR A 1 216 ? -2.879 53.145 121.015 1.00 23.07 216 TYR A N 1
ATOM 1483 C CA . TYR A 1 216 ? -2.265 53.168 122.336 1.00 23.37 216 TYR A CA 1
ATOM 1484 C C . TYR A 1 216 ? -1.145 54.202 122.501 1.00 24.18 216 TYR A C 1
ATOM 1485 O O . TYR A 1 216 ? -0.992 54.800 123.556 1.00 24.71 216 TYR A O 1
ATOM 1494 N N . THR A 1 217 ? -0.344 54.384 121.461 1.00 24.31 217 THR A N 1
ATOM 1495 C CA . THR A 1 217 ? 0.733 55.388 121.483 1.00 25.16 217 THR A CA 1
ATOM 1496 C C . THR A 1 217 ? 0.195 56.814 121.716 1.00 25.93 217 THR A C 1
ATOM 1497 O O . THR A 1 217 ? 0.770 57.593 122.461 1.00 26.69 217 THR A O 1
ATOM 1501 N N . VAL A 1 218 ? -0.926 57.137 121.080 1.00 25.78 218 VAL A N 1
ATOM 1502 C CA . VAL A 1 218 ? -1.564 58.455 121.240 1.00 26.55 218 VAL A CA 1
ATOM 1503 C C . VAL A 1 218 ? -2.254 58.593 122.595 1.00 26.73 218 VAL A C 1
ATOM 1504 O O . VAL A 1 218 ? -2.186 59.655 123.236 1.00 27.60 218 VAL A O 1
ATOM 1508 N N . ALA A 1 219 ? -2.944 57.548 123.038 1.00 25.98 219 ALA A N 1
ATOM 1509 C CA . ALA A 1 219 ? -3.574 57.571 124.368 1.00 26.13 219 ALA A CA 1
ATOM 1510 C C . ALA A 1 219 ? -2.528 57.780 125.482 1.00 26.64 219 ALA A C 1
ATOM 1511 O O . ALA A 1 219 ? -2.714 58.603 126.418 1.00 27.36 219 ALA A O 1
ATOM 1513 N N . GLN A 1 220 ? -1.409 57.078 125.342 1.00 26.34 220 GLN A N 1
ATOM 1514 C CA . GLN A 1 220 ? -0.294 57.211 126.279 1.00 26.83 220 GLN A CA 1
ATOM 1515 C C . GLN A 1 220 ? 0.313 58.600 126.278 1.00 27.92 220 GLN A C 1
ATOM 1516 O O . GLN A 1 220 ? 0.552 59.178 127.331 1.00 28.60 220 GLN A O 1
ATOM 1522 N N . ALA A 1 221 ? 0.509 59.168 125.096 1.00 28.15 221 ALA A N 1
ATOM 1523 C CA . ALA A 1 221 ? 1.032 60.540 124.988 1.00 29.28 221 ALA A CA 1
ATOM 1524 C C . ALA A 1 221 ? 0.110 61.554 125.649 1.00 29.96 221 ALA A C 1
ATOM 1525 O O . ALA A 1 221 ? 0.559 62.590 126.071 1.00 30.98 221 ALA A O 1
ATOM 1527 N N . ASN A 1 222 ? -1.179 61.238 125.736 1.00 29.45 222 ASN A N 1
ATOM 1528 C CA . ASN A 1 222 ? -2.167 62.136 126.311 1.00 30.09 222 ASN A CA 1
ATOM 1529 C C . ASN A 1 222 ? -2.664 61.722 127.690 1.00 29.97 222 ASN A C 1
ATOM 1530 O O . ASN A 1 222 ? -3.681 62.253 128.163 1.00 30.36 222 ASN A O 1
ATOM 1535 N N . ASN A 1 223 ? -1.935 60.808 128.349 1.00 29.52 223 ASN A N 1
ATOM 1536 C CA . ASN A 1 223 ? -2.272 60.356 129.697 1.00 29.42 223 ASN A CA 1
ATOM 1537 C C . ASN A 1 223 ? -3.736 59.888 129.837 1.00 28.89 223 ASN A C 1
ATOM 1538 O O . ASN A 1 223 ? -4.417 60.228 130.800 1.00 29.31 223 ASN A O 1
ATOM 1543 N N . VAL A 1 224 ? -4.239 59.144 128.856 1.00 28.06 224 VAL A N 1
ATOM 1544 C CA . VAL A 1 224 ? -5.587 58.584 128.968 1.00 27.56 224 VAL A CA 1
ATOM 1545 C C . VAL A 1 224 ? -5.560 57.088 128.691 1.00 26.47 224 VAL A C 1
ATOM 1546 O O . VAL A 1 224 ? -4.570 56.536 128.206 1.00 26.09 224 VAL A O 1
ATOM 1550 N N . ILE A 1 225 ? -6.675 56.450 129.000 1.00 26.05 225 ILE A N 1
ATOM 1551 C CA . ILE A 1 225 ? -6.848 55.015 128.827 1.00 25.11 225 ILE A CA 1
ATOM 1552 C C . ILE A 1 225 ? -7.736 54.764 127.624 1.00 24.67 225 ILE A C 1
ATOM 1553 O O . ILE A 1 225 ? -8.893 55.169 127.608 1.00 24.91 225 ILE A O 1
ATOM 1558 N N . ALA A 1 226 ? -7.169 54.109 126.621 1.00 24.10 226 ALA A N 1
ATOM 1559 C CA . ALA A 1 226 ? -7.892 53.613 125.476 1.00 23.59 226 ALA A CA 1
ATOM 1560 C C . ALA A 1 226 ? -8.159 52.145 125.774 1.00 22.86 226 ALA A C 1
ATOM 1561 O O . ALA A 1 226 ? -7.247 51.386 126.114 1.00 22.56 226 ALA A O 1
ATOM 1563 N N . VAL A 1 227 ? -9.427 51.767 125.650 1.00 22.65 227 VAL A N 1
ATOM 1564 C CA . VAL A 1 227 ? -9.898 50.441 125.980 1.00 22.09 227 VAL A CA 1
ATOM 1565 C C . VAL A 1 227 ? -9.816 49.574 124.709 1.00 21.48 227 VAL A C 1
ATOM 1566 O O . VAL A 1 227 ? -10.775 49.491 123.947 1.00 21.35 227 VAL A O 1
ATOM 1570 N N . GLY A 1 228 ? -8.644 48.960 124.518 1.00 21.17 228 GLY A N 1
ATOM 1571 C CA . GLY A 1 228 ? -8.337 48.115 123.369 1.00 20.65 228 GLY A CA 1
ATOM 1572 C C . GLY A 1 228 ? -8.176 46.683 123.828 1.00 20.20 228 GLY A C 1
ATOM 1573 O O . GLY A 1 228 ? -8.474 46.351 124.968 1.00 20.26 228 GLY A O 1
ATOM 1574 N N . GLY A 1 229 ? -7.659 45.849 122.945 1.00 19.81 229 GLY A N 1
ATOM 1575 C CA . GLY A 1 229 ? -7.418 44.450 123.228 1.00 19.44 229 GLY A CA 1
ATOM 1576 C C . GLY A 1 229 ? -6.169 44.213 124.042 1.00 19.54 229 GLY A C 1
ATOM 1577 O O . GLY A 1 229 ? -5.283 45.075 124.207 1.00 19.88 229 GLY A O 1
ATOM 1578 N N . GLY A 1 230 ? -6.094 42.992 124.545 1.00 19.30 230 GLY A N 1
ATOM 1579 C CA . GLY A 1 230 ? -4.929 42.529 125.293 1.00 19.38 230 GLY A CA 1
ATOM 1580 C C . GLY A 1 230 ? -3.719 42.364 124.401 1.00 19.36 230 GLY A C 1
ATOM 1581 O O . GLY A 1 230 ? -2.590 42.399 124.894 1.00 19.59 230 GLY A O 1
ATOM 1582 N N . SER A 1 231 ? -3.958 42.190 123.094 1.00 19.14 231 SER A N 1
ATOM 1583 C CA . SER A 1 231 ? -2.915 42.168 122.093 1.00 19.17 231 SER A CA 1
ATOM 1584 C C . SER A 1 231 ? -3.028 43.437 121.243 1.00 19.35 231 SER A C 1
ATOM 1585 O O . SER A 1 231 ? -4.135 43.811 120.857 1.00 19.25 231 SER A O 1
ATOM 1588 N N . PRO A 1 232 ? -1.896 44.112 120.941 1.00 19.68 232 PRO A N 1
ATOM 1589 C CA . PRO A 1 232 ? -2.018 45.373 120.192 1.00 19.94 232 PRO A CA 1
ATOM 1590 C C . PRO A 1 232 ? -2.046 45.282 118.672 1.00 19.77 232 PRO A C 1
ATOM 1591 O O . PRO A 1 232 ? -2.200 46.318 118.014 1.00 20.00 232 PRO A O 1
ATOM 1595 N N . SER A 1 233 ? -1.872 44.082 118.126 1.00 19.43 233 SER A N 1
ATOM 1596 C CA . SER A 1 233 ? -1.832 43.894 116.662 1.00 19.30 233 SER A CA 1
ATOM 1597 C C . SER A 1 233 ? -3.194 43.942 115.939 1.00 19.02 233 SER A C 1
ATOM 1598 O O . SER A 1 233 ? -3.259 44.406 114.792 1.00 19.06 233 SER A O 1
ATOM 1601 N N . PRO A 1 234 ? -4.287 43.465 116.578 1.00 18.78 234 PRO A N 1
ATOM 1602 C CA . PRO A 1 234 ? -5.578 43.522 115.900 1.00 18.60 234 PRO A CA 1
ATOM 1603 C C . PRO A 1 234 ? -6.046 44.925 115.570 1.00 18.88 234 PRO A C 1
ATOM 1604 O O . PRO A 1 234 ? -5.647 45.872 116.220 1.00 19.23 234 PRO A O 1
ATOM 1608 N N . GLY A 1 235 ? -6.917 45.025 114.579 1.00 18.77 235 GLY A N 1
ATOM 1609 C CA . GLY A 1 235 ? -7.487 46.305 114.127 1.00 19.06 235 GLY A CA 1
ATOM 1610 C C . GLY A 1 235 ? -8.326 46.958 115.192 1.00 19.30 235 GLY A C 1
ATOM 1611 O O . GLY A 1 235 ? -8.970 46.252 116.011 1.00 19.13 235 GLY A O 1
ATOM 1612 N N . ALA A 1 236 ? -8.298 48.293 115.218 1.00 19.76 236 ALA A N 1
ATOM 1613 C CA . ALA A 1 236 ? -9.065 49.064 116.191 1.00 20.11 236 ALA A CA 1
ATOM 1614 C C . ALA A 1 236 ? -10.517 49.266 115.783 1.00 20.16 236 ALA A C 1
ATOM 1615 O O . ALA A 1 236 ? -11.360 49.410 116.665 1.00 20.34 236 ALA A O 1
ATOM 1617 N N . ILE A 1 237 ? -10.825 49.289 114.483 1.00 20.06 237 ILE A N 1
ATOM 1618 C CA . ILE A 1 237 ? -12.161 49.702 114.042 1.00 20.24 237 ILE A CA 1
ATOM 1619 C C . ILE A 1 237 ? -12.940 48.683 113.196 1.00 19.84 237 ILE A C 1
ATOM 1620 O O . ILE A 1 237 ? -13.986 49.045 112.638 1.00 20.02 237 ILE A O 1
ATOM 1625 N N . GLY A 1 238 ? -12.513 47.414 113.161 1.00 19.37 238 GLY A N 1
ATOM 1626 C CA . GLY A 1 238 ? -13.134 46.416 112.285 1.00 19.05 238 GLY A CA 1
ATOM 1627 C C . GLY A 1 238 ? -13.903 45.394 113.098 1.00 18.90 238 GLY A C 1
ATOM 1628 O O . GLY A 1 238 ? -14.901 45.716 113.745 1.00 19.16 238 GLY A O 1
ATOM 1629 N N . GLY A 1 239 ? -13.437 44.158 113.049 1.00 18.55 239 GLY A N 1
ATOM 1630 C CA . GLY A 1 239 ? -14.072 43.077 113.785 1.00 18.43 239 GLY A CA 1
ATOM 1631 C C . GLY A 1 239 ? -13.988 43.208 115.299 1.00 18.56 239 GLY A C 1
ATOM 1632 O O . GLY A 1 239 ? -14.874 42.735 116.004 1.00 18.65 239 GLY A O 1
ATOM 1633 N N . TRP A 1 240 ? -12.924 43.825 115.803 1.00 18.63 240 TRP A N 1
ATOM 1634 C CA . TRP A 1 240 ? -12.710 43.866 117.246 1.00 18.75 240 TRP A CA 1
ATOM 1635 C C . TRP A 1 240 ? -13.885 44.556 117.975 1.00 19.12 240 TRP A C 1
ATOM 1636 O O . TRP A 1 240 ? -14.569 43.883 118.754 1.00 19.13 240 TRP A O 1
ATOM 1647 N N . PRO A 1 241 ? -14.176 45.861 117.669 1.00 19.48 241 PRO A N 1
ATOM 1648 C CA . PRO A 1 241 ? -15.280 46.523 118.346 1.00 19.92 241 PRO A CA 1
ATOM 1649 C C . PRO A 1 241 ? -16.663 46.018 117.902 1.00 19.96 241 PRO A C 1
ATOM 1650 O O . PRO A 1 241 ? -17.572 45.918 118.704 1.00 20.22 241 PRO A O 1
ATOM 1654 N N . SER A 1 242 ? -16.801 45.658 116.644 1.00 19.73 242 SER A N 1
ATOM 1655 C CA . SER A 1 242 ? -18.121 45.279 116.089 1.00 19.85 242 SER A CA 1
ATOM 1656 C C . SER A 1 242 ? -18.679 43.984 116.692 1.00 19.72 242 SER A C 1
ATOM 1657 O O . SER A 1 242 ? -19.903 43.784 116.764 1.00 20.00 242 SER A O 1
ATOM 1660 N N . GLY A 1 243 ? -17.764 43.116 117.123 1.00 19.36 243 GLY A N 1
ATOM 1661 C CA . GLY A 1 243 ? -18.127 41.890 117.791 1.00 19.28 243 GLY A CA 1
ATOM 1662 C C . GLY A 1 243 ? -18.221 41.949 119.297 1.00 19.49 243 GLY A C 1
ATOM 1663 O O . GLY A 1 243 ? -18.696 40.984 119.930 1.00 19.52 243 GLY A O 1
ATOM 1664 N N . GLY A 1 244 ? -17.803 43.069 119.883 1.00 19.69 244 GLY A N 1
ATOM 1665 C CA . GLY A 1 244 ? -17.629 43.143 121.339 1.00 19.87 244 GLY A CA 1
ATOM 1666 C C . GLY A 1 244 ? -16.330 43.807 121.703 1.00 19.80 244 GLY A C 1
ATOM 1667 O O . GLY A 1 244 ? -16.325 44.972 122.009 1.00 20.15 244 GLY A O 1
ATOM 1668 N N . GLY A 1 245 ? -15.238 43.068 121.664 1.00 19.41 245 GLY A N 1
ATOM 1669 C CA . GLY A 1 245 ? -13.914 43.594 122.005 1.00 19.38 245 GLY A CA 1
ATOM 1670 C C . GLY A 1 245 ? -13.636 43.632 123.499 1.00 19.57 245 GLY A C 1
ATOM 1671 O O . GLY A 1 245 ? -14.114 44.532 124.173 1.00 19.98 245 GLY A O 1
ATOM 1672 N N . HIS A 1 246 ? -12.868 42.660 123.999 1.00 19.32 246 HIS A N 1
ATOM 1673 C CA . HIS A 1 246 ? -12.439 42.612 125.385 1.00 19.48 246 HIS A CA 1
ATOM 1674 C C . HIS A 1 246 ? -10.973 42.944 125.483 1.00 19.44 246 HIS A C 1
ATOM 1675 O O . HIS A 1 246 ? -10.233 42.871 124.525 1.00 19.24 246 HIS A O 1
ATOM 1682 N N . GLY A 1 247 ? -10.566 43.339 126.679 1.00 19.71 247 GLY A N 1
ATOM 1683 C CA . GLY A 1 247 ? -9.181 43.702 126.967 1.00 19.79 247 GLY A CA 1
ATOM 1684 C C . GLY A 1 247 ? -9.062 43.977 128.452 1.00 20.12 247 GLY A C 1
ATOM 1685 O O . GLY A 1 247 ? -10.059 43.935 129.163 1.00 20.28 247 GLY A O 1
ATOM 1686 N N . PRO A 1 248 ? -7.866 44.301 128.930 1.00 20.29 248 PRO A N 1
ATOM 1687 C CA . PRO A 1 248 ? -7.686 44.529 130.364 1.00 20.63 248 PRO A CA 1
ATOM 1688 C C . PRO A 1 248 ? -8.650 45.551 131.019 1.00 21.10 248 PRO A C 1
ATOM 1689 O O . PRO A 1 248 ? -9.059 45.344 132.170 1.00 21.28 248 PRO A O 1
ATOM 1693 N N . ALA A 1 249 ? -9.010 46.607 130.269 1.00 21.32 249 ALA A N 1
ATOM 1694 C CA . ALA A 1 249 ? -9.749 47.747 130.802 1.00 21.90 249 ALA A CA 1
ATOM 1695 C C . ALA A 1 249 ? -11.286 47.717 130.634 1.00 21.96 249 ALA A C 1
ATOM 1696 O O . ALA A 1 249 ? -11.956 48.651 131.050 1.00 22.50 249 ALA A O 1
ATOM 1698 N N . THR A 1 250 ? -11.843 46.644 130.073 1.00 21.48 250 THR A N 1
ATOM 1699 C CA . THR A 1 250 ? -13.274 46.632 129.713 1.00 21.57 250 THR A CA 1
ATOM 1700 C C . THR A 1 250 ? -14.222 46.491 130.910 1.00 21.93 250 THR A C 1
ATOM 1701 O O . THR A 1 250 ? -15.259 47.146 130.941 1.00 22.36 250 THR A O 1
ATOM 1705 N N . HIS A 1 251 ? -13.884 45.650 131.889 1.00 21.80 251 HIS A N 1
ATOM 1706 C CA . HIS A 1 251 ? -14.662 45.626 133.125 1.00 22.22 251 HIS A CA 1
ATOM 1707 C C . HIS A 1 251 ? -14.838 47.041 133.699 1.00 22.91 251 HIS A C 1
ATOM 1708 O O . HIS A 1 251 ? -15.933 47.456 134.076 1.00 23.39 251 HIS A O 1
ATOM 1715 N N . ASN A 1 252 ? -13.746 47.781 133.769 1.00 23.03 252 ASN A N 1
ATOM 1716 C CA . ASN A 1 252 ? -13.773 49.102 134.403 1.00 23.76 252 ASN A CA 1
ATOM 1717 C C . ASN A 1 252 ? -14.430 50.167 133.566 1.00 24.15 252 ASN A C 1
ATOM 1718 O O . ASN A 1 252 ? -15.105 51.036 134.125 1.00 24.85 252 ASN A O 1
ATOM 1723 N N . PHE A 1 253 ? -14.260 50.125 132.234 1.00 23.76 253 PHE A N 1
ATOM 1724 C CA . PHE A 1 253 ? -14.714 51.230 131.374 1.00 24.16 253 PHE A CA 1
ATOM 1725 C C . PHE A 1 253 ? -15.699 50.870 130.262 1.00 23.90 253 PHE A C 1
ATOM 1726 O O . PHE A 1 253 ? -16.138 51.741 129.530 1.00 24.24 253 PHE A O 1
ATOM 1734 N N . GLY A 1 254 ? -16.071 49.592 130.153 1.00 23.35 254 GLY A N 1
ATOM 1735 C CA . GLY A 1 254 ? -17.003 49.127 129.120 1.00 23.12 254 GLY A CA 1
ATOM 1736 C C . GLY A 1 254 ? -16.335 48.341 128.019 1.00 22.40 254 GLY A C 1
ATOM 1737 O O . GLY A 1 254 ? -15.140 48.478 127.763 1.00 22.16 254 GLY A O 1
ATOM 1738 N N . LEU A 1 255 ? -17.125 47.507 127.354 1.00 22.11 255 LEU A N 1
ATOM 1739 C CA . LEU A 1 255 ? -16.625 46.765 126.204 1.00 21.50 255 LEU A CA 1
ATOM 1740 C C . LEU A 1 255 ? -16.323 47.709 125.046 1.00 21.56 255 LEU A C 1
ATOM 1741 O O . LEU A 1 255 ? -16.824 48.825 124.990 1.00 22.08 255 LEU A O 1
ATOM 1746 N N . GLY A 1 256 ? -15.511 47.212 124.114 1.00 21.05 256 GLY A N 1
ATOM 1747 C CA . GLY A 1 256 ? -15.051 47.986 122.966 1.00 21.06 256 GLY A CA 1
ATOM 1748 C C . GLY A 1 256 ? -16.179 48.583 122.144 1.00 21.35 256 GLY A C 1
ATOM 1749 O O . GLY A 1 256 ? -16.159 49.747 121.762 1.00 21.75 256 GLY A O 1
ATOM 1750 N N . ALA A 1 257 ? -17.180 47.775 121.897 1.00 21.21 257 ALA A N 1
ATOM 1751 C CA . ALA A 1 257 ? -18.376 48.227 121.169 1.00 21.54 257 ALA A CA 1
ATOM 1752 C C . ALA A 1 257 ? -18.996 49.444 121.794 1.00 22.27 257 ALA A C 1
ATOM 1753 O O . ALA A 1 257 ? -19.482 50.312 121.084 1.00 22.65 257 ALA A O 1
ATOM 1755 N N . ASP A 1 258 ? -18.992 49.509 123.116 1.00 22.54 258 ASP A N 1
ATOM 1756 C CA . ASP A 1 258 ? -19.567 50.645 123.823 1.00 23.32 258 ASP A CA 1
ATOM 1757 C C . ASP A 1 258 ? -18.659 51.860 123.968 1.00 23.67 258 ASP A C 1
ATOM 1758 O O . ASP A 1 258 ? -19.108 52.882 124.433 1.00 24.40 258 ASP A O 1
ATOM 1763 N N . GLN A 1 259 ? -17.404 51.737 123.550 1.00 23.23 259 GLN A N 1
ATOM 1764 C CA . GLN A 1 259 ? -16.508 52.886 123.431 1.00 23.59 259 GLN A CA 1
ATOM 1765 C C . GLN A 1 259 ? -16.799 53.725 122.200 1.00 23.86 259 GLN A C 1
ATOM 1766 O O . GLN A 1 259 ? -16.467 54.902 122.165 1.00 24.43 259 GLN A O 1
ATOM 1772 N N . VAL A 1 260 ? -17.453 53.136 121.207 1.00 23.50 260 VAL A N 1
ATOM 1773 C CA . VAL A 1 260 ? -17.646 53.791 119.918 1.00 23.66 260 VAL A CA 1
ATOM 1774 C C . VAL A 1 260 ? -18.703 54.887 120.053 1.00 24.53 260 VAL A C 1
ATOM 1775 O O . VAL A 1 260 ? -19.852 54.618 120.371 1.00 24.74 260 VAL A O 1
ATOM 1779 N N . LEU A 1 261 ? -18.286 56.121 119.789 1.00 25.10 261 LEU A N 1
ATOM 1780 C CA . LEU A 1 261 ? -19.158 57.297 119.867 1.00 26.05 261 LEU A CA 1
ATOM 1781 C C . LEU A 1 261 ? -19.824 57.630 118.543 1.00 26.19 261 LEU A C 1
ATOM 1782 O O . LEU A 1 261 ? -20.966 58.113 118.516 1.00 26.82 261 LEU A O 1
ATOM 1787 N N . GLU A 1 262 ? -19.080 57.419 117.459 1.00 25.68 262 GLU A N 1
ATOM 1788 C CA . GLU A 1 262 ? -19.563 57.579 116.101 1.00 25.68 262 GLU A CA 1
ATOM 1789 C C . GLU A 1 262 ? -18.607 56.938 115.120 1.00 24.91 262 GLU A C 1
ATOM 1790 O O . GLU A 1 262 ? -17.495 56.525 115.502 1.00 24.48 262 GLU A O 1
ATOM 1796 N N . ALA A 1 263 ? -19.051 56.850 113.863 1.00 24.78 263 ALA A N 1
ATOM 1797 C CA . ALA A 1 263 ? -18.241 56.305 112.782 1.00 24.14 263 ALA A CA 1
ATOM 1798 C C . ALA A 1 263 ? -18.563 57.022 111.462 1.00 24.48 263 ALA A C 1
ATOM 1799 O O . ALA A 1 263 ? -19.659 57.537 111.282 1.00 25.02 263 ALA A O 1
ATOM 1801 N N . GLN A 1 264 ? -17.596 57.020 110.554 1.00 24.18 264 GLN A N 1
ATOM 1802 C CA . GLN A 1 264 ? -17.837 57.311 109.158 1.00 24.26 264 GLN A CA 1
ATOM 1803 C C . GLN A 1 264 ? -17.789 55.961 108.462 1.00 23.42 264 GLN A C 1
ATOM 1804 O O . GLN A 1 264 ? -16.893 55.160 108.721 1.00 22.85 264 GLN A O 1
ATOM 1810 N N . ILE A 1 265 ? -18.793 55.721 107.614 1.00 23.42 265 ILE A N 1
ATOM 1811 C CA . ILE A 1 265 ? -18.995 54.446 106.971 1.00 22.76 265 ILE A CA 1
ATOM 1812 C C . ILE A 1 265 ? -19.401 54.664 105.525 1.00 22.86 265 ILE A C 1
ATOM 1813 O O . ILE A 1 265 ? -20.317 55.458 105.257 1.00 23.47 265 ILE A O 1
ATOM 1818 N N . MET A 1 266 ? -18.729 53.956 104.615 1.00 22.33 266 MET A N 1
ATOM 1819 C CA . MET A 1 266 ? -19.102 53.919 103.204 1.00 22.33 266 MET A CA 1
ATOM 1820 C C . MET A 1 266 ? -20.054 52.742 102.990 1.00 22.00 266 MET A C 1
ATOM 1821 O O . MET A 1 266 ? -19.710 51.574 103.227 1.00 21.44 266 MET A O 1
ATOM 1826 N N . LEU A 1 267 ? -21.263 53.061 102.551 1.00 22.43 267 LEU A N 1
ATOM 1827 C CA . LEU A 1 267 ? -22.286 52.044 102.352 1.00 22.28 267 LEU A CA 1
ATOM 1828 C C . LEU A 1 267 ? -22.034 51.317 101.042 1.00 21.89 267 LEU A C 1
ATOM 1829 O O . LEU A 1 267 ? -21.228 51.779 100.229 1.00 21.84 267 LEU A O 1
ATOM 1834 N N . ALA A 1 268 ? -22.711 50.182 100.836 1.00 21.67 268 ALA A N 1
ATOM 1835 C CA . ALA A 1 268 ? -22.624 49.425 99.577 1.00 21.38 268 ALA A CA 1
ATOM 1836 C C . ALA A 1 268 ? -22.931 50.281 98.344 1.00 21.76 268 ALA A C 1
ATOM 1837 O O . ALA A 1 268 ? -22.358 50.065 97.272 1.00 21.54 268 ALA A O 1
ATOM 1839 N N . ASP A 1 269 ? -23.833 51.246 98.497 1.00 22.39 269 ASP A N 1
ATOM 1840 C CA . ASP A 1 269 ? -24.170 52.185 97.412 1.00 22.86 269 ASP A CA 1
ATOM 1841 C C . ASP A 1 269 ? -23.133 53.286 97.196 1.00 22.99 269 ASP A C 1
ATOM 1842 O O . ASP A 1 269 ? -23.304 54.120 96.337 1.00 23.41 269 ASP A O 1
ATOM 1847 N N . GLY A 1 270 ? -22.059 53.296 97.980 1.00 22.68 270 GLY A N 1
ATOM 1848 C CA . GLY A 1 270 ? -20.946 54.216 97.759 1.00 22.80 270 GLY A CA 1
ATOM 1849 C C . GLY A 1 270 ? -21.028 55.491 98.572 1.00 23.43 270 GLY A C 1
ATOM 1850 O O . GLY A 1 270 ? -20.026 56.184 98.665 1.00 23.55 270 GLY A O 1
ATOM 1851 N N . ARG A 1 271 ? -22.195 55.798 99.157 1.00 23.90 271 ARG A N 1
ATOM 1852 C CA . ARG A 1 271 ? -22.332 56.971 100.039 1.00 24.58 271 ARG A CA 1
ATOM 1853 C C . ARG A 1 271 ? -21.537 56.821 101.321 1.00 24.32 271 ARG A C 1
ATOM 1854 O O . ARG A 1 271 ? -21.495 55.742 101.938 1.00 23.76 271 ARG A O 1
ATOM 1862 N N . ILE A 1 272 ? -20.888 57.906 101.707 1.00 24.78 272 ILE A N 1
ATOM 1863 C CA . ILE A 1 272 ? -20.194 58.004 102.976 1.00 24.72 272 ILE A CA 1
ATOM 1864 C C . ILE A 1 272 ? -21.125 58.693 103.954 1.00 25.43 272 ILE A C 1
ATOM 1865 O O . ILE A 1 272 ? -21.492 59.826 103.715 1.00 26.22 272 ILE A O 1
ATOM 1870 N N . VAL A 1 273 ? -21.488 57.997 105.048 1.00 25.18 273 VAL A N 1
ATOM 1871 C CA . VAL A 1 273 ? -22.443 58.518 106.032 1.00 25.85 273 VAL A CA 1
ATOM 1872 C C . VAL A 1 273 ? -21.851 58.544 107.441 1.00 25.81 273 VAL A C 1
ATOM 1873 O O . VAL A 1 273 ? -20.958 57.742 107.772 1.00 25.11 273 VAL A O 1
ATOM 1877 N N . THR A 1 274 ? -22.392 59.437 108.269 1.00 26.63 274 THR A N 1
ATOM 1878 C CA . THR A 1 274 ? -22.121 59.427 109.700 1.00 26.70 274 THR A CA 1
ATOM 1879 C C . THR A 1 274 ? -23.097 58.480 110.376 1.00 26.49 274 THR A C 1
ATOM 1880 O O . THR A 1 274 ? -24.298 58.461 110.046 1.00 26.85 274 THR A O 1
ATOM 1884 N N . ALA A 1 275 ? -22.574 57.667 111.290 1.00 25.93 275 ALA A N 1
ATOM 1885 C CA . ALA A 1 275 ? -23.397 56.807 112.129 1.00 25.80 275 ALA A CA 1
ATOM 1886 C C . ALA A 1 275 ? -23.104 57.138 113.588 1.00 26.10 275 ALA A C 1
ATOM 1887 O O . ALA A 1 275 ? -21.981 56.919 114.069 1.00 25.67 275 ALA A O 1
ATOM 1889 N N . ASN A 1 276 ? -24.108 57.682 114.270 1.00 26.89 276 ASN A N 1
ATOM 1890 C CA . ASN A 1 276 ? -24.010 57.948 115.698 1.00 27.25 276 ASN A CA 1
ATOM 1891 C C . ASN A 1 276 ? -25.417 58.040 116.321 1.00 27.97 276 ASN A C 1
ATOM 1892 O O . ASN A 1 276 ? -26.414 57.647 115.685 1.00 28.03 276 ASN A O 1
ATOM 1897 N N . HIS A 1 277 ? -25.498 58.592 117.525 1.00 28.58 277 HIS A N 1
ATOM 1898 C CA . HIS A 1 277 ? -26.746 58.644 118.275 1.00 29.30 277 HIS A CA 1
ATOM 1899 C C . HIS A 1 277 ? -27.801 59.497 117.566 1.00 30.22 277 HIS A C 1
ATOM 1900 O O . HIS A 1 277 ? -29.002 59.250 117.723 1.00 30.68 277 HIS A O 1
ATOM 1907 N N . CYS A 1 278 ? -27.348 60.468 116.765 1.00 30.52 278 CYS A N 1
ATOM 1908 C CA . CYS A 1 278 ? -28.212 61.412 116.070 1.00 31.47 278 CYS A CA 1
ATOM 1909 C C . CYS A 1 278 ? -28.478 61.067 114.624 1.00 31.07 278 CYS A C 1
ATOM 1910 O O . CYS A 1 278 ? -29.372 61.647 114.016 1.00 31.82 278 CYS A O 1
ATOM 1913 N N . GLU A 1 279 ? -27.695 60.167 114.038 1.00 29.97 279 GLU A N 1
ATOM 1914 C CA . GLU A 1 279 ? -27.763 59.957 112.587 1.00 29.61 279 GLU A CA 1
ATOM 1915 C C . GLU A 1 279 ? -27.509 58.500 112.237 1.00 28.49 279 GLU A C 1
ATOM 1916 O O . GLU A 1 279 ? -26.572 57.882 112.715 1.00 27.76 279 GLU A O 1
ATOM 1922 N N . ASN A 1 280 ? -28.377 57.954 111.411 1.00 28.44 280 ASN A N 1
ATOM 1923 C CA . ASN A 1 280 ? -28.383 56.535 111.073 1.00 27.55 280 ASN A CA 1
ATOM 1924 C C . ASN A 1 280 ? -28.161 55.671 112.320 1.00 27.14 280 ASN A C 1
ATOM 1925 O O . ASN A 1 280 ? -27.299 54.799 112.340 1.00 26.28 280 ASN A O 1
ATOM 1930 N N . SER A 1 281 ? -28.939 55.953 113.371 1.00 27.83 281 SER A N 1
ATOM 1931 C CA . SER A 1 281 ? -28.753 55.320 114.669 1.00 27.60 281 SER A CA 1
ATOM 1932 C C . SER A 1 281 ? -28.958 53.784 114.642 1.00 26.89 281 SER A C 1
ATOM 1933 O O . SER A 1 281 ? -28.412 53.075 115.485 1.00 26.40 281 SER A O 1
ATOM 1936 N N . ASP A 1 282 ? -29.758 53.293 113.692 1.00 26.91 282 ASP A N 1
ATOM 1937 C CA . ASP A 1 282 ? -29.914 51.840 113.495 1.00 26.29 282 ASP A CA 1
ATOM 1938 C C . ASP A 1 282 ? -28.645 51.198 112.957 1.00 25.29 282 ASP A C 1
ATOM 1939 O O . ASP A 1 282 ? -28.299 50.073 113.352 1.00 24.72 282 ASP A O 1
ATOM 1944 N N . LEU A 1 283 ? -27.953 51.901 112.054 1.00 25.15 283 LEU A N 1
ATOM 1945 C CA . LEU A 1 283 ? -26.637 51.445 111.595 1.00 24.30 283 LEU A CA 1
ATOM 1946 C C . LEU A 1 283 ? -25.587 51.494 112.722 1.00 24.01 283 LEU A C 1
ATOM 1947 O O . LEU A 1 283 ? -24.725 50.629 112.805 1.00 23.31 283 LEU A O 1
ATOM 1952 N N . PHE A 1 284 ? -25.652 52.537 113.547 1.00 24.61 284 PHE A N 1
ATOM 1953 C CA . PHE A 1 284 ? -24.712 52.765 114.640 1.00 24.49 284 PHE A CA 1
ATOM 1954 C C . PHE A 1 284 ? -24.813 51.649 115.687 1.00 24.17 284 PHE A C 1
ATOM 1955 O O . PHE A 1 284 ? -23.797 51.138 116.190 1.00 23.62 284 PHE A O 1
ATOM 1963 N N . ARG A 1 285 ? -26.056 51.264 115.980 1.00 24.56 285 ARG A N 1
ATOM 1964 C CA . ARG A 1 285 ? -26.337 50.167 116.877 1.00 24.36 285 ARG A CA 1
ATOM 1965 C C . ARG A 1 285 ? -25.837 48.839 116.309 1.00 23.54 285 ARG A C 1
ATOM 1966 O O . ARG A 1 285 ? -25.204 48.071 117.018 1.00 23.10 285 ARG A O 1
ATOM 1974 N N . ALA A 1 286 ? -26.116 48.587 115.042 1.00 23.39 286 ALA A N 1
ATOM 1975 C CA . ALA A 1 286 ? -25.673 47.350 114.375 1.00 22.70 286 ALA A CA 1
ATOM 1976 C C . ALA A 1 286 ? -24.153 47.122 114.444 1.00 22.03 286 ALA A C 1
ATOM 1977 O O . ALA A 1 286 ? -23.694 46.016 114.759 1.00 21.57 286 ALA A O 1
ATOM 1979 N N . ILE A 1 287 ? -23.375 48.159 114.157 1.00 22.05 287 ILE A N 1
ATOM 1980 C CA . ILE A 1 287 ? -21.900 48.015 114.209 1.00 21.50 287 ILE A CA 1
ATOM 1981 C C . ILE A 1 287 ? -21.330 47.909 115.618 1.00 21.45 287 ILE A C 1
ATOM 1982 O O . ILE A 1 287 ? -20.172 47.531 115.776 1.00 21.01 287 ILE A O 1
ATOM 1987 N N . ARG A 1 288 ? -22.128 48.270 116.627 1.00 21.97 288 ARG A N 1
ATOM 1988 C CA . ARG A 1 288 ? -21.730 48.165 118.029 1.00 21.99 288 ARG A CA 1
ATOM 1989 C C . ARG A 1 288 ? -22.292 46.898 118.667 1.00 21.85 288 ARG A C 1
ATOM 1990 O O . ARG A 1 288 ? -23.081 46.957 119.608 1.00 22.29 288 ARG A O 1
ATOM 1998 N N . GLY A 1 289 ? -21.868 45.744 118.163 1.00 21.28 289 GLY A N 1
ATOM 1999 C CA . GLY A 1 289 ? -22.286 44.432 118.693 1.00 21.14 289 GLY A CA 1
ATOM 2000 C C . GLY A 1 289 ? -22.897 43.457 117.693 1.00 21.00 289 GLY A C 1
ATOM 2001 O O . GLY A 1 289 ? -23.032 42.264 117.995 1.00 20.85 289 GLY A O 1
ATOM 2002 N N . GLY A 1 290 ? -23.260 43.933 116.506 1.00 21.09 290 GLY A N 1
ATOM 2003 C CA . GLY A 1 290 ? -23.880 43.094 115.486 1.00 21.02 290 GLY A CA 1
ATOM 2004 C C . GLY A 1 290 ? -22.952 42.547 114.441 1.00 20.47 290 GLY A C 1
ATOM 2005 O O . GLY A 1 290 ? -23.411 42.077 113.416 1.00 20.46 290 GLY A O 1
ATOM 2006 N N . GLY A 1 291 ? -21.647 42.618 114.692 1.00 20.07 291 GLY A N 1
ATOM 2007 C CA . GLY A 1 291 ? -20.669 42.069 113.801 1.00 19.60 291 GLY A CA 1
ATOM 2008 C C . GLY A 1 291 ? -20.316 42.939 112.627 1.00 19.55 291 GLY A C 1
ATOM 2009 O O . GLY A 1 291 ? -20.662 44.105 112.597 1.00 19.88 291 GLY A O 1
ATOM 2010 N N . PRO A 1 292 ? -19.569 42.377 111.661 1.00 19.19 292 PRO A N 1
ATOM 2011 C CA . PRO A 1 292 ? -19.222 43.070 110.429 1.00 19.15 292 PRO A CA 1
ATOM 2012 C C . PRO A 1 292 ? -20.281 42.944 109.369 1.00 19.34 292 PRO A C 1
ATOM 2013 O O . PRO A 1 292 ? -21.193 42.124 109.489 1.00 19.47 292 PRO A O 1
ATOM 2017 N N . GLY A 1 293 ? -20.141 43.766 108.338 1.00 19.41 293 GLY A N 1
ATOM 2018 C CA . GLY A 1 293 ? -20.879 43.592 107.076 1.00 19.52 293 GLY A CA 1
ATOM 2019 C C . GLY A 1 293 ? -22.014 44.549 106.816 1.00 20.03 293 GLY A C 1
ATOM 2020 O O . GLY A 1 293 ? -22.886 44.245 105.999 1.00 20.21 293 GLY A O 1
ATOM 2021 N N . TYR A 1 294 ? -22.039 45.673 107.535 1.00 20.33 294 TYR A N 1
ATOM 2022 C CA . TYR A 1 294 ? -23.087 46.689 107.363 1.00 20.91 294 TYR A CA 1
ATOM 2023 C C . TYR A 1 294 ? -22.640 47.801 106.422 1.00 21.04 294 TYR A C 1
ATOM 2024 O O . TYR A 1 294 ? -23.462 48.441 105.777 1.00 21.48 294 TYR A O 1
ATOM 2033 N N . GLY A 1 295 ? -21.324 47.954 106.290 1.00 20.68 295 GLY A N 1
ATOM 2034 C CA . GLY A 1 295 ? -20.713 49.036 105.510 1.00 20.83 295 GLY A CA 1
ATOM 2035 C C . GLY A 1 295 ? -19.231 48.965 105.775 1.00 20.46 295 GLY A C 1
ATOM 2036 O O . GLY A 1 295 ? -18.809 48.189 106.644 1.00 20.14 295 GLY A O 1
ATOM 2037 N N . ILE A 1 296 ? -18.438 49.729 105.023 1.00 20.52 296 ILE A N 1
ATOM 2038 C CA . ILE A 1 296 ? -16.987 49.779 105.224 1.00 20.28 296 ILE A CA 1
ATOM 2039 C C . ILE A 1 296 ? -16.668 50.888 106.224 1.00 20.69 296 ILE A C 1
ATOM 2040 O O . ILE A 1 296 ? -16.859 52.071 105.926 1.00 21.19 296 ILE A O 1
ATOM 2045 N N . VAL A 1 297 ? -16.148 50.498 107.394 1.00 20.51 297 VAL A N 1
ATOM 2046 C CA . VAL A 1 297 ? -15.862 51.454 108.452 1.00 20.91 297 VAL A CA 1
ATOM 2047 C C . VAL A 1 297 ? -14.549 52.186 108.132 1.00 21.04 297 VAL A C 1
ATOM 2048 O O . VAL A 1 297 ? -13.464 51.588 108.098 1.00 20.68 297 VAL A O 1
ATOM 2052 N N . LEU A 1 298 ? -14.682 53.489 107.874 1.00 21.64 298 LEU A N 1
ATOM 2053 C CA . LEU A 1 298 ? -13.550 54.339 107.519 1.00 21.93 298 LEU A CA 1
ATOM 2054 C C . LEU A 1 298 ? -12.877 54.929 108.735 1.00 22.26 298 LEU A C 1
ATOM 2055 O O . LEU A 1 298 ? -11.662 55.151 108.736 1.00 22.32 298 LEU A O 1
ATOM 2060 N N . SER A 1 299 ? -13.669 55.269 109.740 1.00 22.57 299 SER A N 1
ATOM 2061 C CA . SER A 1 299 ? -13.136 55.888 110.943 1.00 22.97 299 SER A CA 1
ATOM 2062 C C . SER A 1 299 ? -14.097 55.659 112.095 1.00 23.04 299 SER A C 1
ATOM 2063 O O . SER A 1 299 ? -15.286 55.449 111.885 1.00 23.05 299 SER A O 1
ATOM 2066 N N . GLN A 1 300 ? -13.584 55.714 113.315 1.00 23.15 300 GLN A N 1
ATOM 2067 C CA . GLN A 1 300 ? -14.451 55.803 114.494 1.00 23.43 300 GLN A CA 1
ATOM 2068 C C . GLN A 1 300 ? -13.857 56.819 115.454 1.00 24.08 300 GLN A C 1
ATOM 2069 O O . GLN A 1 300 ? -12.650 57.124 115.444 1.00 24.16 300 GLN A O 1
ATOM 2075 N N . HIS A 1 301 ? -14.738 57.361 116.278 1.00 24.63 301 HIS A N 1
ATOM 2076 C CA . HIS A 1 301 ? -14.331 58.087 117.460 1.00 25.22 301 HIS A CA 1
ATOM 2077 C C . HIS A 1 301 ? -14.609 57.172 118.658 1.00 24.87 301 HIS A C 1
ATOM 2078 O O . HIS A 1 301 ? -15.704 56.618 118.744 1.00 24.70 301 HIS A O 1
ATOM 2085 N N . ILE A 1 302 ? -13.642 57.034 119.579 1.00 24.81 302 ILE A N 1
ATOM 2086 C CA . ILE A 1 302 ? -13.814 56.265 120.813 1.00 24.57 302 ILE A CA 1
ATOM 2087 C C . ILE A 1 302 ? -13.697 57.149 122.053 1.00 25.33 302 ILE A C 1
ATOM 2088 O O . ILE A 1 302 ? -12.887 58.068 122.085 1.00 25.85 302 ILE A O 1
ATOM 2093 N N . LYS A 1 303 ? -14.489 56.835 123.079 1.00 25.44 303 LYS A N 1
ATOM 2094 C CA . LYS A 1 303 ? -14.271 57.376 124.420 1.00 26.03 303 LYS A CA 1
ATOM 2095 C C . LYS A 1 303 ? -12.893 56.963 124.890 1.00 25.69 303 LYS A C 1
ATOM 2096 O O . LYS A 1 303 ? -12.456 55.818 124.659 1.00 24.88 303 LYS A O 1
ATOM 2102 N N . VAL A 1 304 ? -12.196 57.895 125.522 1.00 26.37 304 VAL A N 1
ATOM 2103 C CA . VAL A 1 304 ? -10.991 57.563 126.292 1.00 26.22 304 VAL A CA 1
ATOM 2104 C C . VAL A 1 304 ? -11.175 58.113 127.696 1.00 26.92 304 VAL A C 1
ATOM 2105 O O . VAL A 1 304 ? -11.971 59.024 127.919 1.00 27.68 304 VAL A O 1
ATOM 2109 N N . HIS A 1 305 ? -10.463 57.514 128.646 1.00 26.69 305 HIS A N 1
ATOM 2110 C CA . HIS A 1 305 ? -10.783 57.645 130.056 1.00 27.14 305 HIS A CA 1
ATOM 2111 C C . HIS A 1 305 ? -9.597 58.161 130.860 1.00 27.64 305 HIS A C 1
ATOM 2112 O O . HIS A 1 305 ? -8.468 57.837 130.526 1.00 27.31 305 HIS A O 1
ATOM 2119 N N . PRO A 1 306 ? -9.850 58.924 131.939 1.00 28.48 306 PRO A N 1
ATOM 2120 C CA . PRO A 1 306 ? -8.748 59.409 132.777 1.00 29.03 306 PRO A CA 1
ATOM 2121 C C . PRO A 1 306 ? -7.813 58.277 133.213 1.00 28.31 306 PRO A C 1
ATOM 2122 O O . PRO A 1 306 ? -8.281 57.182 133.526 1.00 27.63 306 PRO A O 1
ATOM 2126 N N . ASN A 1 307 ? -6.508 58.545 133.223 1.00 28.53 307 ASN A N 1
ATOM 2127 C CA . ASN A 1 307 ? -5.535 57.594 133.765 1.00 28.05 307 ASN A CA 1
ATOM 2128 C C . ASN A 1 307 ? -5.823 57.377 135.256 1.00 28.29 307 ASN A C 1
ATOM 2129 O O . ASN A 1 307 ? -6.475 58.188 135.897 1.00 29.02 307 ASN A O 1
ATOM 2134 N N . VAL A 1 308 ? -5.366 56.235 135.779 1.00 27.68 308 VAL A N 1
ATOM 2135 C CA . VAL A 1 308 ? -5.523 55.912 137.201 1.00 27.86 308 VAL A CA 1
ATOM 2136 C C . VAL A 1 308 ? -4.199 56.138 137.903 1.00 28.30 308 VAL A C 1
ATOM 2137 O O . VAL A 1 308 ? -3.150 56.204 137.248 1.00 28.26 308 VAL A O 1
ATOM 2141 N N . LYS A 1 309 ? -4.245 56.244 139.229 1.00 28.76 309 LYS A N 1
ATOM 2142 C CA . LYS A 1 309 ? -3.018 56.371 140.017 1.00 29.20 309 LYS A CA 1
ATOM 2143 C C . LYS A 1 309 ? -2.421 55.040 140.449 1.00 28.51 309 LYS A C 1
ATOM 2144 O O . LYS A 1 309 ? -1.250 54.968 140.831 1.00 28.74 309 LYS A O 1
ATOM 2150 N N . ALA A 1 310 ? -3.197 53.974 140.360 1.00 27.72 310 ALA A N 1
ATOM 2151 C CA . ALA A 1 310 ? -2.675 52.666 140.747 1.00 27.10 310 ALA A CA 1
ATOM 2152 C C . ALA A 1 310 ? -3.386 51.589 140.008 1.00 26.20 310 ALA A C 1
ATOM 2153 O O . ALA A 1 310 ? -4.533 51.753 139.613 1.00 26.08 310 ALA A O 1
ATOM 2155 N N . VAL A 1 311 ? -2.648 50.520 139.728 1.00 25.63 311 VAL A N 1
ATOM 2156 C CA . VAL A 1 311 ? -3.206 49.234 139.292 1.00 24.81 311 VAL A CA 1
ATOM 2157 C C . VAL A 1 311 ? -2.377 48.193 140.004 1.00 24.61 311 VAL A C 1
ATOM 2158 O O . VAL A 1 311 ? -1.144 48.313 140.075 1.00 24.85 311 VAL A O 1
ATOM 2162 N N . THR A 1 312 ? -3.036 47.182 140.537 1.00 24.24 312 THR A N 1
ATOM 2163 C CA . THR A 1 312 ? -2.314 46.043 141.098 1.00 24.01 312 THR A CA 1
ATOM 2164 C C . THR A 1 312 ? -2.712 44.787 140.353 1.00 23.29 312 THR A C 1
ATOM 2165 O O . THR A 1 312 ? -3.887 44.530 140.165 1.00 23.04 312 THR A O 1
ATOM 2169 N N . ALA A 1 313 ? -1.712 44.007 139.965 1.00 23.05 313 ALA A N 1
ATOM 2170 C CA . ALA A 1 313 ? -1.915 42.730 139.312 1.00 22.46 313 ALA A CA 1
ATOM 2171 C C . ALA A 1 313 ? -1.727 41.593 140.303 1.00 22.42 313 ALA A C 1
ATOM 2172 O O . ALA A 1 313 ? -0.887 41.678 141.189 1.00 22.78 313 ALA A O 1
ATOM 2174 N N . HIS A 1 314 ? -2.506 40.535 140.119 1.00 22.02 314 HIS A N 1
ATOM 2175 C CA . HIS A 1 314 ? -2.451 39.339 140.938 1.00 21.97 314 HIS A CA 1
ATOM 2176 C C . HIS A 1 314 ? -2.063 38.161 140.073 1.00 21.59 314 HIS A C 1
ATOM 2177 O O . HIS A 1 314 ? -2.792 37.817 139.167 1.00 21.25 314 HIS A O 1
ATOM 2184 N N . ARG A 1 315 ? -0.917 37.560 140.347 1.00 21.72 315 ARG A N 1
ATOM 2185 C CA . ARG A 1 315 ? -0.492 36.368 139.625 1.00 21.47 315 ARG A CA 1
ATOM 2186 C C . ARG A 1 315 ? -0.759 35.126 140.466 1.00 21.50 315 ARG A C 1
ATOM 2187 O O . ARG A 1 315 ? -0.220 34.990 141.554 1.00 21.83 315 ARG A O 1
ATOM 2195 N N . LEU A 1 316 ? -1.588 34.227 139.964 1.00 21.22 316 LEU A N 1
ATOM 2196 C CA . LEU A 1 316 ? -1.949 33.015 140.708 1.00 21.30 316 LEU A CA 1
ATOM 2197 C C . LEU A 1 316 ? -1.546 31.811 139.901 1.00 21.18 316 LEU A C 1
ATOM 2198 O O . LEU A 1 316 ? -1.772 31.792 138.716 1.00 20.91 316 LEU A O 1
ATOM 2203 N N . ALA A 1 317 ? -1.002 30.798 140.549 1.00 21.43 317 ALA A N 1
ATOM 2204 C CA . ALA A 1 317 ? -0.678 29.558 139.888 1.00 21.43 317 ALA A CA 1
ATOM 2205 C C . ALA A 1 317 ? -0.980 28.389 140.807 1.00 21.69 317 ALA A C 1
ATOM 2206 O O . ALA A 1 317 ? -0.694 28.435 142.008 1.00 21.98 317 ALA A O 1
ATOM 2208 N N . ILE A 1 318 ? -1.560 27.359 140.220 1.00 21.64 318 ILE A N 1
ATOM 2209 C CA . ILE A 1 318 ? -2.062 26.193 140.940 1.00 21.92 318 ILE A CA 1
ATOM 2210 C C . ILE A 1 318 ? -1.593 24.958 140.192 1.00 22.08 318 ILE A C 1
ATOM 2211 O O . ILE A 1 318 ? -1.843 24.847 138.990 1.00 21.85 318 ILE A O 1
ATOM 2216 N N . ALA A 1 319 ? -0.981 24.029 140.909 1.00 22.51 319 ALA A N 1
ATOM 2217 C CA . ALA A 1 319 ? -0.568 22.770 140.331 1.00 22.80 319 ALA A CA 1
ATOM 2218 C C . ALA A 1 319 ? -0.832 21.628 141.282 1.00 23.27 319 ALA A C 1
ATOM 2219 O O . ALA A 1 319 ? -0.799 21.846 142.494 1.00 23.44 319 ALA A O 1
ATOM 2221 N N . PRO A 1 320 ? -1.042 20.402 140.741 1.00 23.56 320 PRO A N 1
ATOM 2222 C CA . PRO A 1 320 ? -1.195 19.218 141.557 1.00 24.11 320 PRO A CA 1
ATOM 2223 C C . PRO A 1 320 ? 0.048 18.891 142.329 1.00 24.55 320 PRO A C 1
ATOM 2224 O O . PRO A 1 320 ? 1.136 19.045 141.809 1.00 24.59 320 PRO A O 1
ATOM 2228 N N . ARG A 1 321 ? -0.111 18.485 143.573 1.00 24.91 321 ARG A N 1
ATOM 2229 C CA . ARG A 1 321 ? 0.969 17.798 144.274 1.00 25.50 321 ARG A CA 1
ATOM 2230 C C . ARG A 1 321 ? 1.122 16.423 143.698 1.00 26.02 321 ARG A C 1
ATOM 2231 O O . ARG A 1 321 ? 2.210 15.906 143.662 1.00 26.46 321 ARG A O 1
ATOM 2239 N N . ASN A 1 322 ? 0.007 15.800 143.309 1.00 26.05 322 ASN A N 1
ATOM 2240 C CA . ASN A 1 322 ? -0.079 14.397 142.868 1.00 26.66 322 ASN A CA 1
ATOM 2241 C C . ASN A 1 322 ? -0.692 14.395 141.472 1.00 26.35 322 ASN A C 1
ATOM 2242 O O . ASN A 1 322 ? -1.905 14.447 141.289 1.00 26.15 322 ASN A O 1
ATOM 2247 N N . GLU A 1 323 ? 0.166 14.401 140.471 1.00 26.32 323 GLU A N 1
ATOM 2248 C CA . GLU A 1 323 ? -0.283 14.550 139.122 1.00 25.99 323 GLU A CA 1
ATOM 2249 C C . GLU A 1 323 ? -0.771 13.168 138.615 1.00 26.60 323 GLU A C 1
ATOM 2250 O O . GLU A 1 323 ? -0.087 12.173 138.788 1.00 27.31 323 GLU A O 1
ATOM 2256 N N . THR A 1 324 ? -1.970 13.140 138.028 1.00 26.39 324 THR A N 1
ATOM 2257 C CA . THR A 1 324 ? -2.582 11.961 137.456 1.00 26.96 324 THR A CA 1
ATOM 2258 C C . THR A 1 324 ? -3.318 12.426 136.186 1.00 26.46 324 THR A C 1
ATOM 2259 O O . THR A 1 324 ? -3.551 13.650 135.980 1.00 25.71 324 THR A O 1
ATOM 2263 N N . ALA A 1 325 ? -3.695 11.451 135.352 1.00 26.95 325 ALA A N 1
ATOM 2264 C CA . ALA A 1 325 ? -4.469 11.707 134.136 1.00 26.61 325 ALA A CA 1
ATOM 2265 C C . ALA A 1 325 ? -5.837 12.306 134.463 1.00 26.22 325 ALA A C 1
ATOM 2266 O O . ALA A 1 325 ? -6.283 13.211 133.789 1.00 25.60 325 ALA A O 1
ATOM 2268 N N . GLU A 1 326 ? -6.483 11.810 135.516 1.00 26.64 326 GLU A N 1
ATOM 2269 C CA . GLU A 1 326 ? -7.769 12.360 135.969 1.00 26.37 326 GLU A CA 1
ATOM 2270 C C . GLU A 1 326 ? -7.635 13.801 136.550 1.00 25.60 326 GLU A C 1
ATOM 2271 O O . GLU A 1 326 ? -8.515 14.632 136.329 1.00 25.15 326 GLU A O 1
ATOM 2277 N N . ASN A 1 327 ? -6.546 14.073 137.292 1.00 25.53 327 ASN A N 1
ATOM 2278 C CA . ASN A 1 327 ? -6.313 15.356 137.963 1.00 24.94 327 ASN A CA 1
ATOM 2279 C C . ASN A 1 327 ? -7.539 15.858 138.731 1.00 24.82 327 ASN A C 1
ATOM 2280 O O . ASN A 1 327 ? -7.912 17.026 138.650 1.00 24.26 327 ASN A O 1
ATOM 2285 N N . LYS A 1 328 ? -8.119 14.947 139.498 1.00 25.43 328 LYS A N 1
ATOM 2286 C CA . LYS A 1 328 ? -9.358 15.226 140.213 1.00 25.49 328 LYS A CA 1
ATOM 2287 C C . LYS A 1 328 ? -9.238 16.494 141.102 1.00 25.02 328 LYS A C 1
ATOM 2288 O O . LYS A 1 328 ? -10.085 17.368 140.995 1.00 24.68 328 LYS A O 1
ATOM 2294 N N . ASP A 1 329 ? -8.176 16.581 141.920 1.00 25.06 329 ASP A N 1
ATOM 2295 C CA . ASP A 1 329 ? -8.043 17.705 142.860 1.00 24.73 329 ASP A CA 1
ATOM 2296 C C . ASP A 1 329 ? -7.839 19.067 142.187 1.00 24.03 329 ASP A C 1
ATOM 2297 O O . ASP A 1 329 ? -8.417 20.057 142.603 1.00 23.78 329 ASP A O 1
ATOM 2302 N N . LEU A 1 330 ? -7.008 19.092 141.147 1.00 23.79 330 LEU A N 1
ATOM 2303 C CA . LEU A 1 330 ? -6.812 20.294 140.334 1.00 23.18 330 LEU A CA 1
ATOM 2304 C C . LEU A 1 330 ? -8.108 20.816 139.766 1.00 22.93 330 LEU A C 1
ATOM 2305 O O . LEU A 1 330 ? -8.389 22.019 139.796 1.00 22.56 330 LEU A O 1
ATOM 2310 N N . LEU A 1 331 ? -8.884 19.918 139.210 1.00 23.20 331 LEU A N 1
ATOM 2311 C CA . LEU A 1 331 ? -10.146 20.301 138.571 1.00 23.05 331 LEU A CA 1
ATOM 2312 C C . LEU A 1 331 ? -11.197 20.661 139.602 1.00 23.23 331 LEU A C 1
ATOM 2313 O O . LEU A 1 331 ? -12.014 21.524 139.332 1.00 23.00 331 LEU A O 1
ATOM 2318 N N . ASP A 1 332 ? -11.173 20.042 140.787 1.00 23.69 332 ASP A N 1
ATOM 2319 C CA . ASP A 1 332 ? -12.060 20.457 141.888 1.00 23.89 332 ASP A CA 1
ATOM 2320 C C . ASP A 1 332 ? -11.820 21.949 142.189 1.00 23.43 332 ASP A C 1
ATOM 2321 O O . ASP A 1 332 ? -12.763 22.729 142.296 1.00 23.37 332 ASP A O 1
ATOM 2326 N N . ALA A 1 333 ? -10.546 22.326 142.319 1.00 23.17 333 ALA A N 1
ATOM 2327 C CA . ALA A 1 333 ? -10.156 23.682 142.681 1.00 22.83 333 ALA A CA 1
ATOM 2328 C C . ALA A 1 333 ? -10.487 24.672 141.571 1.00 22.38 333 ALA A C 1
ATOM 2329 O O . ALA A 1 333 ? -10.859 25.788 141.856 1.00 22.25 333 ALA A O 1
ATOM 2331 N N . ILE A 1 334 ? -10.367 24.248 140.313 1.00 22.19 334 ILE A N 1
ATOM 2332 C CA . ILE A 1 334 ? -10.718 25.084 139.157 1.00 21.79 334 ILE A CA 1
ATOM 2333 C C . ILE A 1 334 ? -12.231 25.329 139.120 1.00 21.93 334 ILE A C 1
ATOM 2334 O O . ILE A 1 334 ? -12.689 26.455 138.845 1.00 21.71 334 ILE A O 1
ATOM 2339 N N . ALA A 1 335 ? -12.996 24.293 139.429 1.00 22.37 335 ALA A N 1
ATOM 2340 C CA . ALA A 1 335 ? -14.429 24.441 139.584 1.00 22.64 335 ALA A CA 1
ATOM 2341 C C . ALA A 1 335 ? -14.758 25.466 140.682 1.00 22.72 335 ALA A C 1
ATOM 2342 O O . ALA A 1 335 ? -15.538 26.366 140.440 1.00 22.66 335 ALA A O 1
ATOM 2344 N N . VAL A 1 336 ? -14.136 25.331 141.857 1.00 22.89 336 VAL A N 1
ATOM 2345 C CA . VAL A 1 336 ? -14.334 26.275 142.966 1.00 23.01 336 VAL A CA 1
ATOM 2346 C C . VAL A 1 336 ? -13.978 27.694 142.542 1.00 22.60 336 VAL A C 1
ATOM 2347 O O . VAL A 1 336 ? -14.700 28.625 142.833 1.00 22.71 336 VAL A O 1
ATOM 2351 N N . LEU A 1 337 ? -12.843 27.837 141.866 1.00 22.20 337 LEU A N 1
ATOM 2352 C CA . LEU A 1 337 ? -12.353 29.120 141.405 1.00 21.85 337 LEU A CA 1
ATOM 2353 C C . LEU A 1 337 ? -13.364 29.781 140.474 1.00 21.73 337 LEU A C 1
ATOM 2354 O O . LEU A 1 337 ? -13.616 30.987 140.580 1.00 21.72 337 LEU A O 1
ATOM 2359 N N . HIS A 1 338 ? -13.906 29.000 139.542 1.00 21.70 338 HIS A N 1
ATOM 2360 C CA . HIS A 1 338 ? -14.950 29.506 138.660 1.00 21.65 338 HIS A CA 1
ATOM 2361 C C . HIS A 1 338 ? -16.133 30.067 139.467 1.00 22.07 338 HIS A C 1
ATOM 2362 O O . HIS A 1 338 ? -16.656 31.123 139.133 1.00 22.05 338 HIS A O 1
ATOM 2369 N N . GLN A 1 339 ? -16.527 29.375 140.530 1.00 22.50 339 GLN A N 1
ATOM 2370 C CA . GLN A 1 339 ? -17.607 29.867 141.410 1.00 22.98 339 GLN A CA 1
ATOM 2371 C C . GLN A 1 339 ? -17.309 31.194 142.118 1.00 22.99 339 GLN A C 1
ATOM 2372 O O . GLN A 1 339 ? -18.245 31.872 142.552 1.00 23.37 339 GLN A O 1
ATOM 2378 N N . GLN A 1 340 ? -16.024 31.527 142.286 1.00 22.67 340 GLN A N 1
ATOM 2379 C CA . GLN A 1 340 ? -15.626 32.753 142.957 1.00 22.74 340 GLN A CA 1
ATOM 2380 C C . GLN A 1 340 ? -15.540 33.968 142.027 1.00 22.49 340 GLN A C 1
ATOM 2381 O O . GLN A 1 340 ? -15.400 35.107 142.508 1.00 22.65 340 GLN A O 1
ATOM 2387 N N . LEU A 1 341 ? -15.637 33.744 140.713 1.00 22.15 341 LEU A N 1
ATOM 2388 C CA . LEU A 1 341 ? -15.369 34.822 139.773 1.00 21.88 341 LEU A CA 1
ATOM 2389 C C . LEU A 1 341 ? -16.330 35.982 139.860 1.00 22.22 341 LEU A C 1
ATOM 2390 O O . LEU A 1 341 ? -15.898 37.138 139.749 1.00 22.20 341 LEU A O 1
ATOM 2395 N N . PRO A 1 342 ? -17.638 35.704 140.068 1.00 22.61 342 PRO A N 1
ATOM 2396 C CA . PRO A 1 342 ? -18.549 36.843 140.120 1.00 23.01 342 PRO A CA 1
ATOM 2397 C C . PRO A 1 342 ? -18.274 37.783 141.290 1.00 23.37 342 PRO A C 1
ATOM 2398 O O . PRO A 1 342 ? -18.354 39.001 141.117 1.00 23.54 342 PRO A O 1
ATOM 2402 N N . ALA A 1 343 ? -17.973 37.222 142.453 1.00 23.55 343 ALA A N 1
ATOM 2403 C CA . ALA A 1 343 ? -17.575 38.030 143.602 1.00 23.89 343 ALA A CA 1
ATOM 2404 C C . ALA A 1 343 ? -16.347 38.879 143.278 1.00 23.60 343 ALA A C 1
ATOM 2405 O O . ALA A 1 343 ? -16.309 40.080 143.537 1.00 23.91 343 ALA A O 1
ATOM 2407 N N . LEU A 1 344 ? -15.355 38.238 142.683 1.00 23.06 344 LEU A N 1
ATOM 2408 C CA . LEU A 1 344 ? -14.168 38.943 142.222 1.00 22.79 344 LEU A CA 1
ATOM 2409 C C . LEU A 1 344 ? -14.515 40.075 141.244 1.00 22.80 344 LEU A C 1
ATOM 2410 O O . LEU A 1 344 ? -14.057 41.210 141.415 1.00 23.01 344 LEU A O 1
ATOM 2415 N N . SER A 1 345 ? -15.358 39.769 140.269 1.00 22.64 345 SER A N 1
ATOM 2416 C CA . SER A 1 345 ? -15.806 40.775 139.336 1.00 22.70 345 SER A CA 1
ATOM 2417 C C . SER A 1 345 ? -16.497 41.940 140.041 1.00 23.35 345 SER A C 1
ATOM 2418 O O . SER A 1 345 ? -16.213 43.097 139.732 1.00 23.51 345 SER A O 1
ATOM 2421 N N . ASN A 1 346 ? -17.406 41.637 140.971 1.00 23.79 346 ASN A N 1
ATOM 2422 C CA . ASN A 1 346 ? -18.041 42.669 141.790 1.00 24.51 346 ASN A CA 1
ATOM 2423 C C . ASN A 1 346 ? -17.070 43.548 142.594 1.00 24.74 346 ASN A C 1
ATOM 2424 O O . ASN A 1 346 ? -17.362 44.701 142.878 1.00 25.30 346 ASN A O 1
ATOM 2429 N N . ASN A 1 347 ? -15.931 42.983 142.963 1.00 24.39 347 ASN A N 1
ATOM 2430 C CA . ASN A 1 347 ? -14.872 43.698 143.650 1.00 24.58 347 ASN A CA 1
ATOM 2431 C C . ASN A 1 347 ? -13.917 44.460 142.718 1.00 24.34 347 ASN A C 1
ATOM 2432 O O . ASN A 1 347 ? -12.868 44.904 143.182 1.00 24.46 347 ASN A O 1
ATOM 2437 N N . GLY A 1 348 ? -14.237 44.611 141.426 1.00 24.06 348 GLY A N 1
ATOM 2438 C CA . GLY A 1 348 ? -13.347 45.316 140.496 1.00 23.86 348 GLY A CA 1
ATOM 2439 C C . GLY A 1 348 ? -12.166 44.556 139.917 1.00 23.24 348 GLY A C 1
ATOM 2440 O O . GLY A 1 348 ? -11.200 45.157 139.423 1.00 23.19 348 GLY A O 1
ATOM 2441 N N . VAL A 1 349 ? -12.242 43.224 139.950 1.00 22.84 349 VAL A N 1
ATOM 2442 C CA . VAL A 1 349 ? -11.196 42.366 139.426 1.00 22.31 349 VAL A CA 1
ATOM 2443 C C . VAL A 1 349 ? -11.533 41.970 137.975 1.00 21.86 349 VAL A C 1
ATOM 2444 O O . VAL A 1 349 ? -12.692 41.668 137.630 1.00 21.85 349 VAL A O 1
ATOM 2448 N N . ALA A 1 350 ? -10.498 41.984 137.144 1.00 21.54 350 ALA A N 1
ATOM 2449 C CA . ALA A 1 350 ? -10.587 41.574 135.747 1.00 21.11 350 ALA A CA 1
ATOM 2450 C C . ALA A 1 350 ? -9.292 40.888 135.325 1.00 20.76 350 ALA A C 1
ATOM 2451 O O . ALA A 1 350 ? -8.259 40.988 136.010 1.00 20.90 350 ALA A O 1
ATOM 2453 N N . GLY A 1 351 ? -9.349 40.217 134.173 1.00 20.37 351 GLY A N 1
ATOM 2454 C CA . GLY A 1 351 ? -8.144 39.649 133.551 1.00 20.09 351 GLY A CA 1
ATOM 2455 C C . GLY A 1 351 ? -8.357 38.279 132.960 1.00 19.77 351 GLY A C 1
ATOM 2456 O O . GLY A 1 351 ? -9.482 37.905 132.607 1.00 19.70 351 GLY A O 1
ATOM 2457 N N . TYR A 1 352 ? -7.267 37.533 132.826 1.00 19.64 352 TYR A N 1
ATOM 2458 C CA . TYR A 1 352 ? -7.328 36.288 132.088 1.00 19.39 352 TYR A CA 1
ATOM 2459 C C . TYR A 1 352 ? -6.674 35.154 132.824 1.00 19.46 352 TYR A C 1
ATOM 2460 O O . TYR A 1 352 ? -5.577 35.311 133.382 1.00 19.61 352 TYR A O 1
ATOM 2469 N N . GLY A 1 353 ? -7.343 34.002 132.766 1.00 19.42 353 GLY A N 1
ATOM 2470 C CA . GLY A 1 353 ? -6.870 32.756 133.370 1.00 19.53 353 GLY A CA 1
ATOM 2471 C C . GLY A 1 353 ? -6.811 31.648 132.348 1.00 19.41 353 GLY A C 1
ATOM 2472 O O . GLY A 1 353 ? -7.602 31.634 131.395 1.00 19.26 353 GLY A O 1
ATOM 2473 N N . PHE A 1 354 ? -5.870 30.726 132.568 1.00 19.54 354 PHE A N 1
ATOM 2474 C CA . PHE A 1 354 ? -5.488 29.712 131.597 1.00 19.51 354 PHE A CA 1
ATOM 2475 C C . PHE A 1 354 ? -5.274 28.417 132.347 1.00 19.80 354 PHE A C 1
ATOM 2476 O O . PHE A 1 354 ? -4.643 28.436 133.383 1.00 19.99 354 PHE A O 1
ATOM 2484 N N . TRP A 1 355 ? -5.740 27.300 131.815 1.00 19.90 355 TRP A N 1
ATOM 2485 C CA . TRP A 1 355 ? -5.565 26.043 132.516 1.00 20.26 355 TRP A CA 1
ATOM 2486 C C . TRP A 1 355 ? -5.626 24.842 131.589 1.00 20.42 355 TRP A C 1
ATOM 2487 O O . TRP A 1 355 ? -6.201 24.909 130.484 1.00 20.25 355 TRP A O 1
ATOM 2498 N N . PHE A 1 356 ? -5.047 23.757 132.078 1.00 20.81 356 PHE A N 1
ATOM 2499 C CA . PHE A 1 356 ? -4.853 22.537 131.313 1.00 21.11 356 PHE A CA 1
ATOM 2500 C C . PHE A 1 356 ? -5.001 21.376 132.257 1.00 21.60 356 PHE A C 1
ATOM 2501 O O . PHE A 1 356 ? -4.357 21.348 133.319 1.00 21.78 356 PHE A O 1
ATOM 2509 N N . ARG A 1 357 ? -5.812 20.417 131.871 1.00 21.88 357 ARG A N 1
ATOM 2510 C CA . ARG A 1 357 ? -5.840 19.117 132.554 1.00 22.48 357 ARG A CA 1
ATOM 2511 C C . ARG A 1 357 ? -4.560 18.343 132.329 1.00 22.86 357 ARG A C 1
ATOM 2512 O O . ARG A 1 357 ? -4.062 17.670 133.206 1.00 23.29 357 ARG A O 1
ATOM 2520 N N . SER A 1 358 ? -4.046 18.442 131.120 1.00 22.73 358 SER A N 1
ATOM 2521 C CA . SER A 1 358 ? -2.745 17.849 130.777 1.00 23.10 358 SER A CA 1
ATOM 2522 C C . SER A 1 358 ? -2.132 18.717 129.709 1.00 22.69 358 SER A C 1
ATOM 2523 O O . SER A 1 358 ? -2.855 19.262 128.868 1.00 22.30 358 SER A O 1
ATOM 2526 N N . PHE A 1 359 ? -0.809 18.813 129.737 1.00 22.85 359 PHE A N 1
ATOM 2527 C CA . PHE A 1 359 ? -0.051 19.708 128.841 1.00 22.55 359 PHE A CA 1
ATOM 2528 C C . PHE A 1 359 ? 1.187 18.962 128.392 1.00 23.10 359 PHE A C 1
ATOM 2529 O O . PHE A 1 359 ? 1.706 18.158 129.148 1.00 23.62 359 PHE A O 1
ATOM 2537 N N . PRO A 1 360 ? 1.687 19.218 127.175 1.00 23.04 360 PRO A N 1
ATOM 2538 C CA . PRO A 1 360 ? 2.846 18.406 126.753 1.00 23.68 360 PRO A CA 1
ATOM 2539 C C . PRO A 1 360 ? 4.178 18.878 127.342 1.00 23.88 360 PRO A C 1
ATOM 2540 O O . PRO A 1 360 ? 5.143 19.023 126.627 1.00 24.10 360 PRO A O 1
ATOM 2544 N N . GLY A 1 361 ? 4.258 19.021 128.648 1.00 23.90 361 GLY A N 1
ATOM 2545 C CA . GLY A 1 361 ? 5.448 19.539 129.286 1.00 24.10 361 GLY A CA 1
ATOM 2546 C C . GLY A 1 361 ? 5.066 20.319 130.510 1.00 23.74 361 GLY A C 1
ATOM 2547 O O . GLY A 1 361 ? 3.903 20.427 130.825 1.00 23.36 361 GLY A O 1
ATOM 2548 N N . PRO A 1 362 ? 6.067 20.844 131.216 1.00 23.93 362 PRO A N 1
ATOM 2549 C CA . PRO A 1 362 ? 5.781 21.583 132.441 1.00 23.67 362 PRO A CA 1
ATOM 2550 C C . PRO A 1 362 ? 4.919 22.804 132.149 1.00 22.96 362 PRO A C 1
ATOM 2551 O O . PRO A 1 362 ? 5.215 23.576 131.241 1.00 22.74 362 PRO A O 1
ATOM 2555 N N . PHE A 1 363 ? 3.833 22.944 132.903 1.00 22.66 363 PHE A N 1
ATOM 2556 C CA . PHE A 1 363 ? 2.989 24.101 132.800 1.00 22.09 363 PHE A CA 1
ATOM 2557 C C . PHE A 1 363 ? 3.117 24.967 134.065 1.00 22.05 363 PHE A C 1
ATOM 2558 O O . PHE A 1 363 ? 3.453 26.132 133.966 1.00 21.86 363 PHE A O 1
ATOM 2566 N N . VAL A 1 364 ? 2.850 24.420 135.238 1.00 22.26 364 VAL A N 1
ATOM 2567 C CA . VAL A 1 364 ? 3.018 25.176 136.487 1.00 22.29 364 VAL A CA 1
ATOM 2568 C C . VAL A 1 364 ? 4.118 24.503 137.254 1.00 22.86 364 VAL A C 1
ATOM 2569 O O . VAL A 1 364 ? 3.992 23.338 137.686 1.00 23.19 364 VAL A O 1
ATOM 2573 N N . GLY A 1 365 ? 5.212 25.251 137.390 1.00 23.03 365 GLY A N 1
ATOM 2574 C CA . GLY A 1 365 ? 6.435 24.787 138.016 1.00 23.62 365 GLY A CA 1
ATOM 2575 C C . GLY A 1 365 ? 6.838 23.510 137.338 1.00 23.99 365 GLY A C 1
ATOM 2576 O O . GLY A 1 365 ? 7.060 23.467 136.120 1.00 23.92 365 GLY A O 1
ATOM 2577 N N . ASP A 1 366 ? 6.847 22.458 138.132 1.00 24.40 366 ASP A N 1
ATOM 2578 C CA . ASP A 1 366 ? 7.298 21.133 137.721 1.00 24.92 366 ASP A CA 1
ATOM 2579 C C . ASP A 1 366 ? 6.219 20.230 137.142 1.00 24.79 366 ASP A C 1
ATOM 2580 O O . ASP A 1 366 ? 6.508 19.181 136.551 1.00 25.22 366 ASP A O 1
ATOM 2585 N N . ALA A 1 367 ? 4.960 20.630 137.291 1.00 24.26 367 ALA A N 1
ATOM 2586 C CA . ALA A 1 367 ? 3.810 19.807 136.918 1.00 24.19 367 ALA A CA 1
ATOM 2587 C C . ALA A 1 367 ? 3.429 20.054 135.465 1.00 23.82 367 ALA A C 1
ATOM 2588 O O . ALA A 1 367 ? 3.435 21.198 134.989 1.00 23.35 367 ALA A O 1
ATOM 2590 N N . HIS A 1 368 ? 3.084 18.972 134.765 1.00 24.08 368 HIS A N 1
ATOM 2591 C CA . HIS A 1 368 ? 2.627 19.058 133.362 1.00 23.78 368 HIS A CA 1
ATOM 2592 C C . HIS A 1 368 ? 1.109 19.312 133.294 1.00 23.32 368 HIS A C 1
ATOM 2593 O O . HIS A 1 368 ? 0.384 18.701 132.484 1.00 23.35 368 HIS A O 1
ATOM 2600 N N . SER A 1 369 ? 0.633 20.224 134.137 1.00 22.95 369 SER A N 1
ATOM 2601 C CA . SER A 1 369 ? -0.784 20.604 134.186 1.00 22.56 369 SER A CA 1
ATOM 2602 C C . SER A 1 369 ? -0.929 21.762 135.185 1.00 22.26 369 SER A C 1
ATOM 2603 O O . SER A 1 369 ? 0.021 22.118 135.893 1.00 22.40 369 SER A O 1
ATOM 2606 N N . GLY A 1 370 ? -2.119 22.329 135.243 1.00 21.92 370 GLY A N 1
ATOM 2607 C CA . GLY A 1 370 ? -2.411 23.359 136.217 1.00 21.72 370 GLY A CA 1
ATOM 2608 C C . GLY A 1 370 ? -3.240 24.503 135.698 1.00 21.24 370 GLY A C 1
ATOM 2609 O O . GLY A 1 370 ? -3.800 24.446 134.608 1.00 21.05 370 GLY A O 1
ATOM 2610 N N . TYR A 1 371 ? -3.305 25.537 136.528 1.00 21.13 371 TYR A N 1
ATOM 2611 C CA . TYR A 1 371 ? -4.085 26.733 136.265 1.00 20.78 371 TYR A CA 1
ATOM 2612 C C . TYR A 1 371 ? -3.184 27.900 136.569 1.00 20.71 371 TYR A C 1
ATOM 2613 O O . TYR A 1 371 ? -2.494 27.893 137.587 1.00 20.96 371 TYR A O 1
ATOM 2622 N N . THR A 1 372 ? -3.245 28.928 135.733 1.00 20.42 372 THR A N 1
ATOM 2623 C CA . THR A 1 372 ? -2.525 30.150 135.996 1.00 20.41 372 THR A CA 1
ATOM 2624 C C . THR A 1 372 ? -3.371 31.331 135.590 1.00 20.16 372 THR A C 1
ATOM 2625 O O . THR A 1 372 ? -4.195 31.218 134.693 1.00 19.94 372 THR A O 1
ATOM 2629 N N . HIS A 1 373 ? -3.185 32.474 136.234 1.00 20.26 373 HIS A N 1
ATOM 2630 C CA . HIS A 1 373 ? -3.849 33.699 135.785 1.00 20.11 373 HIS A CA 1
ATOM 2631 C C . HIS A 1 373 ? -3.083 34.974 136.065 1.00 20.28 373 HIS A C 1
ATOM 2632 O O . HIS A 1 373 ? -2.228 35.007 136.944 1.00 20.55 373 HIS A O 1
ATOM 2639 N N . GLY A 1 374 ? -3.417 35.996 135.271 1.00 20.16 374 GLY A N 1
ATOM 2640 C CA . GLY A 1 374 ? -3.047 37.389 135.484 1.00 20.38 374 GLY A CA 1
ATOM 2641 C C . GLY A 1 374 ? -4.350 38.178 135.613 1.00 20.39 374 GLY A C 1
ATOM 2642 O O . GLY A 1 374 ? -5.046 38.424 134.603 1.00 20.17 374 GLY A O 1
ATOM 2643 N N . PHE A 1 375 ? -4.710 38.490 136.860 1.00 20.67 375 PHE A N 1
ATOM 2644 C CA . PHE A 1 375 ? -5.857 39.306 137.180 1.00 20.83 375 PHE A CA 1
ATOM 2645 C C . PHE A 1 375 ? -5.356 40.642 137.719 1.00 21.24 375 PHE A C 1
ATOM 2646 O O . PHE A 1 375 ? -4.163 40.807 138.031 1.00 21.42 375 PHE A O 1
ATOM 2654 N N . TRP A 1 376 ? -6.278 41.586 137.851 1.00 21.47 376 TRP A N 1
ATOM 2655 C CA . TRP A 1 376 ? -5.920 42.928 138.308 1.00 21.95 376 TRP A CA 1
ATOM 2656 C C . TRP A 1 376 ? -7.101 43.728 138.785 1.00 22.30 376 TRP A C 1
ATOM 2657 O O . TRP A 1 376 ? -8.244 43.473 138.390 1.00 22.14 376 TRP A O 1
ATOM 2668 N N . THR A 1 377 ? -6.796 44.680 139.660 1.00 22.84 377 THR A N 1
ATOM 2669 C CA . THR A 1 377 ? -7.731 45.679 140.114 1.00 23.34 377 THR A CA 1
ATOM 2670 C C . THR A 1 377 ? -7.222 47.055 139.675 1.00 23.75 377 THR A C 1
ATOM 2671 O O . THR A 1 377 ? -6.370 47.662 140.356 1.00 24.20 377 THR A O 1
ATOM 2675 N N . ILE A 1 378 ? -7.759 47.539 138.567 1.00 23.65 378 ILE A N 1
ATOM 2676 C CA . ILE A 1 378 ? -7.453 48.894 138.100 1.00 24.12 378 ILE A CA 1
ATOM 2677 C C . ILE A 1 378 ? -7.975 49.920 139.080 1.00 24.90 378 ILE A C 1
ATOM 2678 O O . ILE A 1 378 ? -9.145 49.866 139.444 1.00 25.02 378 ILE A O 1
ATOM 2683 N N . GLY A 1 379 ? -7.122 50.840 139.508 1.00 25.48 379 GLY A N 1
ATOM 2684 C CA . GLY A 1 379 ? -7.521 51.887 140.438 1.00 26.32 379 GLY A CA 1
ATOM 2685 C C . GLY A 1 379 ? -7.317 51.585 141.913 1.00 26.61 379 GLY A C 1
ATOM 2686 O O . GLY A 1 379 ? -7.645 52.419 142.743 1.00 27.36 379 GLY A O 1
ATOM 2687 N N . LYS A 1 380 ? -6.750 50.414 142.249 1.00 26.08 380 LYS A N 1
ATOM 2688 C CA . LYS A 1 380 ? -6.589 49.985 143.645 1.00 26.31 380 LYS A CA 1
ATOM 2689 C C . LYS A 1 380 ? -5.152 49.592 143.955 1.00 26.23 380 LYS A C 1
ATOM 2690 O O . LYS A 1 380 ? -4.507 48.923 143.150 1.00 25.68 380 LYS A O 1
ATOM 2696 N N . ARG A 1 381 ? -4.667 50.003 145.123 1.00 26.84 381 ARG A N 1
ATOM 2697 C CA . ARG A 1 381 ? -3.318 49.653 145.589 1.00 26.90 381 ARG A CA 1
ATOM 2698 C C . ARG A 1 381 ? -3.383 48.224 146.143 1.00 26.37 381 ARG A C 1
ATOM 2699 O O . ARG A 1 381 ? -4.458 47.647 146.226 1.00 26.06 381 ARG A O 1
ATOM 2707 N N . GLN A 1 382 ? -2.241 47.672 146.513 1.00 26.34 382 GLN A N 1
ATOM 2708 C CA . GLN A 1 382 ? -2.142 46.243 146.826 1.00 25.82 382 GLN A CA 1
ATOM 2709 C C . GLN A 1 382 ? -3.055 45.780 147.957 1.00 25.91 382 GLN A C 1
ATOM 2710 O O . GLN A 1 382 ? -3.652 44.705 147.856 1.00 25.42 382 GLN A O 1
ATOM 2716 N N . ALA A 1 383 ? -3.157 46.575 149.018 1.00 26.60 383 ALA A N 1
ATOM 2717 C CA . ALA A 1 383 ? -3.978 46.193 150.182 1.00 26.80 383 ALA A CA 1
ATOM 2718 C C . ALA A 1 383 ? -5.427 45.966 149.761 1.00 26.51 383 ALA A C 1
ATOM 2719 O O . ALA A 1 383 ? -6.048 44.989 150.181 1.00 26.26 383 ALA A O 1
ATOM 2721 N N . GLU A 1 384 ? -5.936 46.851 148.897 1.00 26.58 384 GLU A N 1
ATOM 2722 C CA . GLU A 1 384 ? -7.298 46.723 148.404 1.00 26.37 384 GLU A CA 1
ATOM 2723 C C . GLU A 1 384 ? -7.404 45.617 147.379 1.00 25.56 384 GLU A C 1
ATOM 2724 O O . GLU A 1 384 ? -8.454 45.018 147.252 1.00 25.33 384 GLU A O 1
ATOM 2730 N N . ALA A 1 385 ? -6.336 45.392 146.622 1.00 25.20 385 ALA A N 1
ATOM 2731 C CA . ALA A 1 385 ? -6.272 44.286 145.666 1.00 24.47 385 ALA A CA 1
ATOM 2732 C C . ALA A 1 385 ? -6.352 42.928 146.386 1.00 24.24 385 ALA A C 1
ATOM 2733 O O . ALA A 1 385 ? -7.039 42.027 145.926 1.00 23.83 385 ALA A O 1
ATOM 2735 N N . GLU A 1 386 ? -5.662 42.805 147.519 1.00 24.57 386 GLU A N 1
ATOM 2736 C CA . GLU A 1 386 ? -5.709 41.567 148.315 1.00 24.45 386 GLU A CA 1
ATOM 2737 C C . GLU A 1 386 ? -7.111 41.294 148.843 1.00 24.57 386 GLU A C 1
ATOM 2738 O O . GLU A 1 386 ? -7.564 40.163 148.801 1.00 24.28 386 GLU A O 1
ATOM 2744 N N . LYS A 1 387 ? -7.804 42.330 149.312 1.00 25.07 387 LYS A N 1
ATOM 2745 C CA . LYS A 1 387 ? -9.192 42.172 149.771 1.00 25.28 387 LYS A CA 1
ATOM 2746 C C . LYS A 1 387 ? -10.074 41.736 148.610 1.00 24.83 387 LYS A C 1
ATOM 2747 O O . LYS A 1 387 ? -10.944 40.873 148.777 1.00 24.76 387 LYS A O 1
ATOM 2753 N N . ALA A 1 388 ? -9.815 42.312 147.435 1.00 24.58 388 ALA A N 1
ATOM 2754 C CA . ALA A 1 388 ? -10.621 42.049 146.252 1.00 24.20 388 ALA A CA 1
ATOM 2755 C C . ALA A 1 388 ? -10.591 40.575 145.817 1.00 23.66 388 ALA A C 1
ATOM 2756 O O . ALA A 1 388 ? -11.627 40.040 145.427 1.00 23.54 388 ALA A O 1
ATOM 2758 N N . VAL A 1 389 ? -9.430 39.929 145.949 1.00 23.43 389 VAL A N 1
ATOM 2759 C CA . VAL A 1 389 ? -9.271 38.515 145.560 1.00 23.00 389 VAL A CA 1
ATOM 2760 C C . VAL A 1 389 ? -9.403 37.558 146.743 1.00 23.21 389 VAL A C 1
ATOM 2761 O O . VAL A 1 389 ? -9.282 36.352 146.576 1.00 22.97 389 VAL A O 1
ATOM 2765 N N . ALA A 1 390 ? -9.677 38.095 147.927 1.00 23.70 390 ALA A N 1
ATOM 2766 C CA . ALA A 1 390 ? -9.792 37.301 149.125 1.00 23.97 390 ALA A CA 1
ATOM 2767 C C . ALA A 1 390 ? -10.834 36.208 148.992 1.00 23.89 390 ALA A C 1
ATOM 2768 O O . ALA A 1 390 ? -10.537 35.083 149.367 1.00 23.84 390 ALA A O 1
ATOM 2770 N N . PRO A 1 391 ? -12.035 36.504 148.429 1.00 23.93 391 PRO A N 1
ATOM 2771 C CA . PRO A 1 391 ? -13.010 35.419 148.334 1.00 23.94 391 PRO A CA 1
ATOM 2772 C C . PRO A 1 391 ? -12.451 34.172 147.625 1.00 23.50 391 PRO A C 1
ATOM 2773 O O . PRO A 1 391 ? -12.733 33.051 148.058 1.00 23.63 391 PRO A O 1
ATOM 2777 N N . LEU A 1 392 ? -11.626 34.388 146.602 1.00 23.07 392 LEU A N 1
ATOM 2778 C CA . LEU A 1 392 ? -10.919 33.292 145.920 1.00 22.71 392 LEU A CA 1
ATOM 2779 C C . LEU A 1 392 ? -9.812 32.637 146.747 1.00 22.80 392 LEU A C 1
ATOM 2780 O O . LEU A 1 392 ? -9.777 31.417 146.837 1.00 22.82 392 LEU A O 1
ATOM 2785 N N . MET A 1 393 ? -8.911 33.414 147.327 1.00 22.91 393 MET A N 1
ATOM 2786 C CA . MET A 1 393 ? -7.800 32.806 148.130 1.00 23.05 393 MET A CA 1
ATOM 2787 C C . MET A 1 393 ? -8.292 32.074 149.360 1.00 23.44 393 MET A C 1
ATOM 2788 O O . MET A 1 393 ? -7.776 31.002 149.709 1.00 23.51 393 MET A O 1
ATOM 2793 N N . ASN A 1 394 ? -9.342 32.616 149.973 1.00 23.74 394 ASN A N 1
ATOM 2794 C CA . ASN A 1 394 ? -9.988 31.953 151.092 1.00 24.16 394 ASN A CA 1
ATOM 2795 C C . ASN A 1 394 ? -10.582 30.614 150.656 1.00 24.10 394 ASN A C 1
ATOM 2796 O O . ASN A 1 394 ? -10.454 29.627 151.391 1.00 24.35 394 ASN A O 1
ATOM 2801 N N . ALA A 1 395 ? -11.217 30.567 149.492 1.00 23.82 395 ALA A N 1
ATOM 2802 C CA . ALA A 1 395 ? -11.824 29.323 149.022 1.00 23.84 395 ALA A CA 1
ATOM 2803 C C . ALA A 1 395 ? -10.761 28.308 148.667 1.00 23.65 395 ALA A C 1
ATOM 2804 O O . ALA A 1 395 ? -10.982 27.111 148.823 1.00 23.87 395 ALA A O 1
ATOM 2806 N N . LEU A 1 396 ? -9.610 28.786 148.206 1.00 23.33 396 LEU A N 1
ATOM 2807 C CA . LEU A 1 396 ? -8.457 27.922 147.910 1.00 23.23 396 LEU A CA 1
ATOM 2808 C C . LEU A 1 396 ? -7.664 27.392 149.080 1.00 23.57 396 LEU A C 1
ATOM 2809 O O . LEU A 1 396 ? -6.935 26.449 148.883 1.00 23.61 396 LEU A O 1
ATOM 2814 N N . LYS A 1 397 ? -7.810 27.953 150.278 1.00 23.87 397 LYS A N 1
ATOM 2815 C CA . LYS A 1 397 ? -7.177 27.386 151.491 1.00 24.26 397 LYS A CA 1
ATOM 2816 C C . LYS A 1 397 ? -7.516 25.916 151.713 1.00 24.54 397 LYS A C 1
ATOM 2817 O O . LYS A 1 397 ? -6.695 25.186 152.238 1.00 24.78 397 LYS A O 1
ATOM 2823 N N . LYS A 1 398 ? -8.683 25.463 151.291 1.00 24.58 398 LYS A N 1
ATOM 2824 C CA . LYS A 1 398 ? -9.077 24.039 151.463 1.00 24.94 398 LYS A CA 1
ATOM 2825 C C . LYS A 1 398 ? -8.259 23.063 150.636 1.00 24.85 398 LYS A C 1
ATOM 2826 O O . LYS A 1 398 ? -8.337 21.848 150.858 1.00 25.23 398 LYS A O 1
ATOM 2832 N N . PHE A 1 399 ? -7.524 23.587 149.655 1.00 24.40 399 PHE A N 1
ATOM 2833 C CA . PHE A 1 399 ? -6.701 22.787 148.744 1.00 24.30 399 PHE A CA 1
ATOM 2834 C C . PHE A 1 399 ? -5.210 22.888 149.036 1.00 24.33 399 PHE A C 1
ATOM 2835 O O . PHE A 1 399 ? -4.424 22.419 148.243 1.00 24.26 399 PHE A O 1
ATOM 2843 N N . GLU A 1 400 ? -4.794 23.423 150.174 1.00 24.51 400 GLU A N 1
ATOM 2844 C CA . GLU A 1 400 ? -3.344 23.625 150.428 1.00 24.58 400 GLU A CA 1
ATOM 2845 C C . GLU A 1 400 ? -2.623 22.298 150.615 1.00 24.99 400 GLU A C 1
ATOM 2846 O O . GLU A 1 400 ? -1.495 22.158 150.174 1.00 25.00 400 GLU A O 1
ATOM 2852 N N . ASP A 1 401 ? -3.293 21.323 151.209 1.00 25.38 401 ASP A N 1
ATOM 2853 C CA . ASP A 1 401 ? -2.748 19.974 151.342 1.00 25.86 401 ASP A CA 1
ATOM 2854 C C . ASP A 1 401 ? -2.686 19.190 150.038 1.00 25.79 401 ASP A C 1
ATOM 2855 O O . ASP A 1 401 ? -1.906 18.266 149.943 1.00 26.16 401 ASP A O 1
ATOM 2860 N N . LYS A 1 402 ? -3.510 19.555 149.061 1.00 25.38 402 LYS A N 1
ATOM 2861 C CA . LYS A 1 402 ? -3.720 18.800 147.831 1.00 25.34 402 LYS A CA 1
ATOM 2862 C C . LYS A 1 402 ? -3.019 19.401 146.601 1.00 24.88 402 LYS A C 1
ATOM 2863 O O . LYS A 1 402 ? -2.656 18.673 145.678 1.00 24.97 402 LYS A O 1
ATOM 2869 N N . LEU A 1 403 ? -2.796 20.718 146.617 1.00 24.45 403 LEU A N 1
ATOM 2870 C CA . LEU A 1 403 ? -2.218 21.459 145.501 1.00 24.01 403 LEU A CA 1
ATOM 2871 C C . LEU A 1 403 ? -1.125 22.412 145.956 1.00 23.95 403 LEU A C 1
ATOM 2872 O O . LEU A 1 403 ? -1.141 22.882 147.091 1.00 24.09 403 LEU A O 1
ATOM 2877 N N . VAL A 1 404 ? -0.161 22.672 145.073 1.00 23.82 404 VAL A N 1
ATOM 2878 C CA . VAL A 1 404 ? 0.821 23.740 145.266 1.00 23.74 404 VAL A CA 1
ATOM 2879 C C . VAL A 1 404 ? 0.265 25.033 144.669 1.00 23.24 404 VAL A C 1
ATOM 2880 O O . VAL A 1 404 ? -0.039 25.092 143.476 1.00 22.92 404 VAL A O 1
ATOM 2884 N N . ILE A 1 405 ? 0.130 26.063 145.485 1.00 23.21 405 ILE A N 1
ATOM 2885 C CA . ILE A 1 405 ? -0.530 27.311 145.104 1.00 22.83 405 ILE A CA 1
ATOM 2886 C C . ILE A 1 405 ? 0.389 28.492 145.404 1.00 22.91 405 ILE A C 1
ATOM 2887 O O . ILE A 1 405 ? 0.871 28.614 146.508 1.00 23.24 405 ILE A O 1
ATOM 2892 N N . THR A 1 406 ? 0.591 29.357 144.422 1.00 22.63 406 THR A N 1
ATOM 2893 C CA . THR A 1 406 ? 1.435 30.519 144.573 1.00 22.75 406 THR A CA 1
ATOM 2894 C C . THR A 1 406 ? 0.639 31.726 144.163 1.00 22.48 406 THR A C 1
ATOM 2895 O O . THR A 1 406 ? -0.194 31.667 143.254 1.00 22.13 406 THR A O 1
ATOM 2899 N N . SER A 1 407 ? 0.921 32.830 144.832 1.00 22.70 407 SER A N 1
ATOM 2900 C CA . SER A 1 407 ? 0.078 34.000 144.754 1.00 22.59 407 SER A CA 1
ATOM 2901 C C . SER A 1 407 ? 0.941 35.196 144.997 1.00 22.89 407 SER A C 1
ATOM 2902 O O . SER A 1 407 ? 1.500 35.313 146.079 1.00 23.29 407 SER A O 1
ATOM 2905 N N . THR A 1 408 ? 1.071 36.076 144.014 1.00 22.76 408 THR A N 1
ATOM 2906 C CA . THR A 1 408 ? 1.862 37.287 144.179 1.00 23.12 408 THR A CA 1
ATOM 2907 C C . THR A 1 408 ? 1.151 38.493 143.606 1.00 23.03 408 THR A C 1
ATOM 2908 O O . THR A 1 408 ? 0.273 38.365 142.757 1.00 22.63 408 THR A O 1
ATOM 2912 N N . PHE A 1 409 ? 1.560 39.669 144.068 1.00 23.48 409 PHE A N 1
ATOM 2913 C CA . PHE A 1 409 ? 0.978 40.933 143.642 1.00 23.55 409 PHE A CA 1
ATOM 2914 C C . PHE A 1 409 ? 2.071 41.853 143.154 1.00 23.89 409 PHE A C 1
ATOM 2915 O O . PHE A 1 409 ? 3.165 41.844 143.697 1.00 24.30 409 PHE A O 1
ATOM 2923 N N . ALA A 1 410 ? 1.768 42.615 142.109 1.00 23.78 410 ALA A N 1
ATOM 2924 C CA . ALA A 1 410 ? 2.660 43.643 141.591 1.00 24.17 410 ALA A CA 1
ATOM 2925 C C . ALA A 1 410 ? 1.876 44.935 141.446 1.00 24.40 410 ALA A C 1
ATOM 2926 O O . ALA A 1 410 ? 0.805 44.935 140.846 1.00 24.02 410 ALA A O 1
ATOM 2928 N N . GLU A 1 411 ? 2.408 46.025 142.008 1.00 25.09 411 GLU A N 1
ATOM 2929 C CA . GLU A 1 411 ? 1.738 47.343 141.966 1.00 25.47 411 GLU A CA 1
ATOM 2930 C C . GLU A 1 411 ? 2.366 48.191 140.872 1.00 25.70 411 GLU A C 1
ATOM 2931 O O . GLU A 1 411 ? 3.583 48.143 140.688 1.00 25.95 411 GLU A O 1
ATOM 2937 N N . TYR A 1 412 ? 1.536 48.913 140.113 1.00 25.64 412 TYR A N 1
ATOM 2938 C CA . TYR A 1 412 ? 1.999 49.880 139.100 1.00 25.96 412 TYR A CA 1
ATOM 2939 C C . TYR A 1 412 ? 1.402 51.231 139.416 1.00 26.60 412 TYR A C 1
ATOM 2940 O O . TYR A 1 412 ? 0.340 51.290 140.058 1.00 26.59 412 TYR A O 1
ATOM 2949 N N . GLN A 1 413 ? 2.062 52.304 138.963 1.00 27.23 413 GLN A N 1
ATOM 2950 C CA . GLN A 1 413 ? 1.619 53.693 139.264 1.00 28.03 413 GLN A CA 1
ATOM 2951 C C . GLN A 1 413 ? 0.786 54.382 138.143 1.00 27.96 413 GLN A C 1
ATOM 2952 O O . GLN A 1 413 ? 0.433 55.556 138.271 1.00 28.68 413 GLN A O 1
ATOM 2958 N N . ASP A 1 414 ? 0.463 53.649 137.078 1.00 27.16 414 ASP A N 1
ATOM 2959 C CA . ASP A 1 414 ? -0.523 54.101 136.070 1.00 26.98 414 ASP A CA 1
ATOM 2960 C C . ASP A 1 414 ? -0.979 52.945 135.216 1.00 26.00 414 ASP A C 1
ATOM 2961 O O . ASP A 1 414 ? -0.478 51.819 135.353 1.00 25.50 414 ASP A O 1
ATOM 2966 N N . TYR A 1 415 ? -1.939 53.196 134.340 1.00 25.77 415 TYR A N 1
ATOM 2967 C CA . TYR A 1 415 ? -2.453 52.153 133.493 1.00 24.91 415 TYR A CA 1
ATOM 2968 C C . TYR A 1 415 ? -1.391 51.573 132.533 1.00 24.55 415 TYR A C 1
ATOM 2969 O O . TYR A 1 415 ? -1.311 50.353 132.323 1.00 23.90 415 TYR A O 1
ATOM 2978 N N . TRP A 1 416 ? -0.610 52.451 131.914 1.00 25.02 416 TRP A N 1
ATOM 2979 C CA . TRP A 1 416 ? 0.248 52.026 130.819 1.00 24.74 416 TRP A CA 1
ATOM 2980 C C . TRP A 1 416 ? 1.459 51.232 131.228 1.00 24.69 416 TRP A C 1
ATOM 2981 O O . TRP A 1 416 ? 1.810 50.288 130.511 1.00 24.17 416 TRP A O 1
ATOM 2992 N N . SER A 1 417 ? 2.089 51.572 132.351 1.00 25.26 417 SER A N 1
ATOM 2993 C CA . SER A 1 417 ? 3.193 50.739 132.860 1.00 25.24 417 SER A CA 1
ATOM 2994 C C . SER A 1 417 ? 2.644 49.344 133.223 1.00 24.49 417 SER A C 1
ATOM 2995 O O . SER A 1 417 ? 3.303 48.323 132.976 1.00 24.17 417 SER A O 1
ATOM 2998 N N . PHE A 1 418 ? 1.430 49.319 133.778 1.00 24.28 418 PHE A N 1
ATOM 2999 C CA . PHE A 1 418 ? 0.713 48.082 134.064 1.00 23.63 418 PHE A CA 1
ATOM 3000 C C . PHE A 1 418 ? 0.441 47.312 132.773 1.00 22.98 418 PHE A C 1
ATOM 3001 O O . PHE A 1 418 ? 0.685 46.102 132.704 1.00 22.56 418 PHE A O 1
ATOM 3009 N N . TYR A 1 419 ? -0.093 48.010 131.775 1.00 22.96 419 TYR A N 1
ATOM 3010 C CA . TYR A 1 419 ? -0.563 47.366 130.563 1.00 22.37 419 TYR A CA 1
ATOM 3011 C C . TYR A 1 419 ? 0.577 46.616 129.916 1.00 22.21 419 TYR A C 1
ATOM 3012 O O . TYR A 1 419 ? 0.448 45.444 129.558 1.00 21.70 419 TYR A O 1
ATOM 3021 N N . TRP A 1 420 ? 1.683 47.315 129.737 1.00 22.71 420 TRP A N 1
ATOM 3022 C CA . TRP A 1 420 ? 2.813 46.746 129.010 1.00 22.67 420 TRP A CA 1
ATOM 3023 C C . TRP A 1 420 ? 3.541 45.656 129.793 1.00 22.62 420 TRP A C 1
ATOM 3024 O O . TRP A 1 420 ? 4.144 44.762 129.190 1.00 22.42 420 TRP A O 1
ATOM 3035 N N . ALA A 1 421 ? 3.485 45.729 131.117 1.00 22.86 421 ALA A N 1
ATOM 3036 C CA . ALA A 1 421 ? 4.088 44.721 131.967 1.00 22.85 421 ALA A CA 1
ATOM 3037 C C . ALA A 1 421 ? 3.256 43.437 132.012 1.00 22.21 421 ALA A C 1
ATOM 3038 O O . ALA A 1 421 ? 3.804 42.378 131.948 1.00 22.07 421 ALA A O 1
ATOM 3040 N N . GLU A 1 422 ? 1.939 43.566 132.119 1.00 21.91 422 GLU A N 1
ATOM 3041 C CA . GLU A 1 422 ? 1.043 42.445 132.373 1.00 21.43 422 GLU A CA 1
ATOM 3042 C C . GLU A 1 422 ? 0.249 41.985 131.162 1.00 20.93 422 GLU A C 1
ATOM 3043 O O . GLU A 1 422 ? -0.347 40.906 131.182 1.00 20.58 422 GLU A O 1
ATOM 3049 N N . SER A 1 423 ? 0.228 42.796 130.106 1.00 20.96 423 SER A N 1
ATOM 3050 C CA . SER A 1 423 ? -0.595 42.528 128.914 1.00 20.53 423 SER A CA 1
ATOM 3051 C C . SER A 1 423 ? 0.221 42.985 127.685 1.00 20.63 423 SER A C 1
ATOM 3052 O O . SER A 1 423 ? 1.457 42.895 127.702 1.00 20.90 423 SER A O 1
ATOM 3055 N N . GLY A 1 424 ? -0.427 43.470 126.630 1.00 20.47 424 GLY A N 1
ATOM 3056 C CA . GLY A 1 424 ? 0.294 43.908 125.433 1.00 20.59 424 GLY A CA 1
ATOM 3057 C C . GLY A 1 424 ? 0.992 42.707 124.793 1.00 20.37 424 GLY A C 1
ATOM 3058 O O . GLY A 1 424 ? 2.192 42.738 124.533 1.00 20.66 424 GLY A O 1
ATOM 3059 N N . LEU A 1 425 ? 0.219 41.648 124.580 1.00 19.92 425 LEU A N 1
ATOM 3060 C CA . LEU A 1 425 ? 0.766 40.365 124.155 1.00 19.76 425 LEU A CA 1
ATOM 3061 C C . LEU A 1 425 ? 1.040 40.316 122.649 1.00 19.68 425 LEU A C 1
ATOM 3062 O O . LEU A 1 425 ? 0.321 40.938 121.829 1.00 19.53 425 LEU A O 1
ATOM 3067 N N . HIS A 1 426 ? 2.089 39.581 122.313 1.00 19.82 426 HIS A N 1
ATOM 3068 C CA . HIS A 1 426 ? 2.483 39.324 120.934 1.00 19.80 426 HIS A CA 1
ATOM 3069 C C . HIS A 1 426 ? 2.840 37.820 120.911 1.00 19.74 426 HIS A C 1
ATOM 3070 O O . HIS A 1 426 ? 3.963 37.440 120.619 1.00 20.06 426 HIS A O 1
ATOM 3077 N N . ASP A 1 427 ? 1.871 36.980 121.261 1.00 19.43 427 ASP A N 1
ATOM 3078 C CA . ASP A 1 427 ? 2.091 35.543 121.357 1.00 19.44 427 ASP A CA 1
ATOM 3079 C C . ASP A 1 427 ? 2.205 34.891 119.973 1.00 19.39 427 ASP A C 1
ATOM 3080 O O . ASP A 1 427 ? 1.765 35.475 118.971 1.00 19.23 427 ASP A O 1
ATOM 3085 N N . PRO A 1 428 ? 2.750 33.667 119.921 1.00 19.58 428 PRO A N 1
ATOM 3086 C CA . PRO A 1 428 ? 2.814 32.971 118.631 1.00 19.60 428 PRO A CA 1
ATOM 3087 C C . PRO A 1 428 ? 1.430 32.672 118.090 1.00 19.21 428 PRO A C 1
ATOM 3088 O O . PRO A 1 428 ? 0.527 32.406 118.872 1.00 19.02 428 PRO A O 1
ATOM 3092 N N . VAL A 1 429 ? 1.290 32.710 116.767 1.00 19.14 429 VAL A N 1
ATOM 3093 C CA . VAL A 1 429 ? 0.013 32.521 116.056 1.00 18.83 429 VAL A CA 1
ATOM 3094 C C . VAL A 1 429 ? 0.264 31.521 114.904 1.00 18.99 429 VAL A C 1
ATOM 3095 O O . VAL A 1 429 ? 1.207 30.737 114.968 1.00 19.34 429 VAL A O 1
ATOM 3099 N N . GLY A 1 430 ? -0.570 31.520 113.868 1.00 18.80 430 GLY A N 1
ATOM 3100 C CA . GLY A 1 430 ? -0.348 30.696 112.689 1.00 18.99 430 GLY A CA 1
ATOM 3101 C C . GLY A 1 430 ? -1.017 29.325 112.646 1.00 19.08 430 GLY A C 1
ATOM 3102 O O . GLY A 1 430 ? -0.799 28.532 111.678 1.00 19.33 430 GLY A O 1
ATOM 3103 N N . SER A 1 431 ? -1.833 29.021 113.661 1.00 18.95 431 SER A N 1
ATOM 3104 C CA . SER A 1 431 ? -2.674 27.824 113.619 1.00 19.06 431 SER A CA 1
ATOM 3105 C C . SER A 1 431 ? -4.150 28.155 113.427 1.00 18.76 431 SER A C 1
ATOM 3106 O O . SER A 1 431 ? -4.613 29.266 113.776 1.00 18.45 431 SER A O 1
ATOM 3109 N N . THR A 1 432 ? -4.882 27.184 112.901 1.00 18.91 432 THR A N 1
ATOM 3110 C CA . THR A 1 432 ? -6.336 27.256 112.801 1.00 18.75 432 THR A CA 1
ATOM 3111 C C . THR A 1 432 ? -6.965 27.281 114.199 1.00 18.69 432 THR A C 1
ATOM 3112 O O . THR A 1 432 ? -6.561 26.550 115.107 1.00 18.90 432 THR A O 1
ATOM 3116 N N . SER A 1 433 ? -7.971 28.133 114.356 1.00 18.43 433 SER A N 1
ATOM 3117 C CA . SER A 1 433 ? -8.709 28.245 115.616 1.00 18.40 433 SER A CA 1
ATOM 3118 C C . SER A 1 433 ? -9.960 27.394 115.529 1.00 18.61 433 SER A C 1
ATOM 3119 O O . SER A 1 433 ? -10.724 27.519 114.563 1.00 18.59 433 SER A O 1
ATOM 3122 N N . ILE A 1 434 ? -10.110 26.501 116.497 1.00 18.86 434 ILE A N 1
ATOM 3123 C CA . ILE A 1 434 ? -11.332 25.698 116.673 1.00 19.15 434 ILE A CA 1
ATOM 3124 C C . ILE A 1 434 ? -11.678 25.779 118.150 1.00 19.19 434 ILE A C 1
ATOM 3125 O O . ILE A 1 434 ? -11.199 25.004 118.970 1.00 19.42 434 ILE A O 1
ATOM 3130 N N . ILE A 1 435 ? -12.481 26.793 118.473 1.00 19.00 435 ILE A N 1
ATOM 3131 C CA . ILE A 1 435 ? -12.871 27.084 119.837 1.00 19.04 435 ILE A CA 1
ATOM 3132 C C . ILE A 1 435 ? -14.372 27.272 119.934 1.00 19.20 435 ILE A C 1
ATOM 3133 O O . ILE A 1 435 ? -15.078 27.456 118.914 1.00 19.21 435 ILE A O 1
ATOM 3138 N N . THR A 1 436 ? -14.846 27.228 121.174 1.00 19.37 436 THR A N 1
ATOM 3139 C CA . THR A 1 436 ? -16.237 27.600 121.505 1.00 19.57 436 THR A CA 1
ATOM 3140 C C . THR A 1 436 ? -16.191 28.566 122.681 1.00 19.47 436 THR A C 1
ATOM 3141 O O . THR A 1 436 ? -15.278 28.504 123.516 1.00 19.38 436 THR A O 1
ATOM 3145 N N . SER A 1 437 ? -17.124 29.510 122.736 1.00 19.51 437 SER A N 1
ATOM 3146 C CA . SER A 1 437 ? -17.149 30.457 123.855 1.00 19.49 437 SER A CA 1
ATOM 3147 C C . SER A 1 437 ? -18.556 30.524 124.423 1.00 19.91 437 SER A C 1
ATOM 3148 O O . SER A 1 437 ? -19.566 30.319 123.708 1.00 20.14 437 SER A O 1
ATOM 3151 N N . ARG A 1 438 ? -18.594 30.720 125.737 1.00 20.07 438 ARG A N 1
ATOM 3152 C CA . ARG A 1 438 ? -19.835 30.797 126.465 1.00 20.53 438 ARG A CA 1
ATOM 3153 C C . ARG A 1 438 ? -19.738 31.841 127.562 1.00 20.56 438 ARG A C 1
ATOM 3154 O O . ARG A 1 438 ? -18.863 31.773 128.438 1.00 20.44 438 ARG A O 1
ATOM 3162 N N . LEU A 1 439 ? -20.614 32.834 127.476 1.00 20.76 439 LEU A N 1
ATOM 3163 C CA . LEU A 1 439 ? -20.757 33.814 128.532 1.00 20.95 439 LEU A CA 1
ATOM 3164 C C . LEU A 1 439 ? -21.431 33.096 129.706 1.00 21.42 439 LEU A C 1
ATOM 3165 O O . LEU A 1 439 ? -22.378 32.328 129.499 1.00 21.78 439 LEU A O 1
ATOM 3170 N N . ILE A 1 440 ? -20.925 33.323 130.915 1.00 21.47 440 ILE A N 1
ATOM 3171 C CA . ILE A 1 440 ? -21.409 32.645 132.134 1.00 21.91 440 ILE A CA 1
ATOM 3172 C C . ILE A 1 440 ? -22.038 33.641 133.111 1.00 22.33 440 ILE A C 1
ATOM 3173 O O . ILE A 1 440 ? -21.355 34.554 133.586 1.00 22.18 440 ILE A O 1
ATOM 3178 N N . ASN A 1 441 ? -23.332 33.445 133.397 1.00 22.91 441 ASN A N 1
ATOM 3179 C CA . ASN A 1 441 ? -24.065 34.266 134.388 1.00 23.46 441 ASN A CA 1
ATOM 3180 C C . ASN A 1 441 ? -23.850 33.697 135.810 1.00 23.70 441 ASN A C 1
ATOM 3181 O O . ASN A 1 441 ? -23.661 32.489 135.965 1.00 23.68 441 ASN A O 1
ATOM 3186 N N . PRO A 1 442 ? -23.885 34.549 136.854 1.00 23.99 442 PRO A N 1
ATOM 3187 C CA . PRO A 1 442 ? -23.571 34.051 138.208 1.00 24.20 442 PRO A CA 1
ATOM 3188 C C . PRO A 1 442 ? -24.401 32.863 138.685 1.00 24.70 442 PRO A C 1
ATOM 3189 O O . PRO A 1 442 ? -23.878 31.984 139.380 1.00 24.67 442 PRO A O 1
ATOM 3193 N N . GLU A 1 443 ? -25.681 32.869 138.310 1.00 25.21 443 GLU A N 1
ATOM 3194 C CA . GLU A 1 443 ? -26.663 31.863 138.722 1.00 25.86 443 GLU A CA 1
ATOM 3195 C C . GLU A 1 443 ? -26.350 30.475 138.168 1.00 25.64 443 GLU A C 1
ATOM 3196 O O . GLU A 1 443 ? -26.837 29.488 138.699 1.00 26.13 443 GLU A O 1
ATOM 3202 N N . ALA A 1 444 ? -25.571 30.405 137.090 1.00 24.97 444 ALA A N 1
ATOM 3203 C CA . ALA A 1 444 ? -25.135 29.123 136.534 1.00 24.77 444 ALA A CA 1
ATOM 3204 C C . ALA A 1 444 ? -24.070 28.451 137.409 1.00 24.57 444 ALA A C 1
ATOM 3205 O O . ALA A 1 444 ? -23.757 27.283 137.164 1.00 24.56 444 ALA A O 1
ATOM 3207 N N . LEU A 1 445 ? -23.559 29.142 138.433 1.00 24.50 445 LEU A N 1
ATOM 3208 C CA . LEU A 1 445 ? -22.396 28.688 139.192 1.00 24.25 445 LEU A CA 1
ATOM 3209 C C . LEU A 1 445 ? -22.627 28.406 140.655 1.00 24.76 445 LEU A C 1
ATOM 3210 O O . LEU A 1 445 ? -21.692 28.166 141.385 1.00 24.59 445 LEU A O 1
ATOM 3215 N N . THR A 1 446 ? -23.870 28.433 141.103 1.00 25.43 446 THR A N 1
ATOM 3216 C CA . THR A 1 446 ? -24.168 28.306 142.510 1.00 25.97 446 THR A CA 1
ATOM 3217 C C . THR A 1 446 ? -24.127 26.826 142.913 1.00 26.29 446 THR A C 1
ATOM 3218 O O . THR A 1 446 ? -23.823 26.510 144.078 1.00 26.53 446 THR A O 1
ATOM 3222 N N . ASP A 1 447 ? -24.403 25.916 141.977 1.00 26.34 447 ASP A N 1
ATOM 3223 C CA . ASP A 1 447 ? -24.312 24.475 142.265 1.00 26.69 447 ASP A CA 1
ATOM 3224 C C . ASP A 1 447 ? -22.937 23.956 141.847 1.00 26.08 447 ASP A C 1
ATOM 3225 O O . ASP A 1 447 ? -22.657 23.777 140.670 1.00 25.71 447 ASP A O 1
ATOM 3230 N N . TYR A 1 448 ? -22.094 23.677 142.826 1.00 26.04 448 TYR A N 1
ATOM 3231 C CA . TYR A 1 448 ? -20.772 23.152 142.586 1.00 25.59 448 TYR A CA 1
ATOM 3232 C C . TYR A 1 448 ? -20.745 21.932 141.657 1.00 25.71 448 TYR A C 1
ATOM 3233 O O . TYR A 1 448 ? -19.850 21.816 140.810 1.00 25.21 448 TYR A O 1
ATOM 3242 N N . ASN A 1 449 ? -21.690 21.022 141.811 1.00 26.42 449 ASN A N 1
ATOM 3243 C CA . ASN A 1 449 ? -21.647 19.776 141.046 1.00 26.68 449 ASN A CA 1
ATOM 3244 C C . ASN A 1 449 ? -21.842 20.032 139.567 1.00 26.32 449 ASN A C 1
ATOM 3245 O O . ASN A 1 449 ? -21.135 19.444 138.737 1.00 26.09 449 ASN A O 1
ATOM 3250 N N . LYS A 1 450 ? -22.750 20.943 139.229 1.00 26.29 450 LYS A N 1
ATOM 3251 C CA . LYS A 1 450 ? -22.955 21.318 137.820 1.00 25.94 450 LYS A CA 1
ATOM 3252 C C . LYS A 1 450 ? -21.719 21.952 137.186 1.00 25.08 450 LYS A C 1
ATOM 3253 O O . LYS A 1 450 ? -21.410 21.716 136.010 1.00 24.80 450 LYS A O 1
ATOM 3259 N N . VAL A 1 451 ? -21.023 22.747 137.982 1.00 24.72 451 VAL A N 1
ATOM 3260 C CA . VAL A 1 451 ? -19.825 23.427 137.531 1.00 23.98 451 VAL A CA 1
ATOM 3261 C C . VAL A 1 451 ? -18.742 22.394 137.335 1.00 23.89 451 VAL A C 1
ATOM 3262 O O . VAL A 1 451 ? -18.139 22.323 136.272 1.00 23.52 451 VAL A O 1
ATOM 3266 N N . ARG A 1 452 ? -18.507 21.590 138.361 1.00 24.29 452 ARG A N 1
ATOM 3267 C CA . ARG A 1 452 ? -17.522 20.507 138.301 1.00 24.36 452 ARG A CA 1
ATOM 3268 C C . ARG A 1 452 ? -17.713 19.581 137.092 1.00 24.54 452 ARG A C 1
ATOM 3269 O O . ARG A 1 452 ? -16.723 19.227 136.421 1.00 24.29 452 ARG A O 1
ATOM 3277 N N . GLU A 1 453 ? -18.963 19.255 136.786 1.00 25.01 453 GLU A N 1
ATOM 3278 C CA . GLU A 1 453 ? -19.289 18.463 135.606 1.00 25.24 453 GLU A CA 1
ATOM 3279 C C . GLU A 1 453 ? -18.929 19.185 134.274 1.00 24.58 453 GLU A C 1
ATOM 3280 O O . GLU A 1 453 ? -18.424 18.574 133.319 1.00 24.54 453 GLU A O 1
ATOM 3286 N N . ALA A 1 454 ? -19.187 20.486 134.207 1.00 24.13 454 ALA A N 1
ATOM 3287 C CA . ALA A 1 454 ? -18.782 21.284 133.050 1.00 23.51 454 ALA A CA 1
ATOM 3288 C C . ALA A 1 454 ? -17.255 21.305 132.880 1.00 23.03 454 ALA A C 1
ATOM 3289 O O . ALA A 1 454 ? -16.739 21.064 131.784 1.00 22.82 454 ALA A O 1
ATOM 3291 N N . ILE A 1 455 ? -16.561 21.588 133.971 1.00 22.92 455 ILE A N 1
ATOM 3292 C CA . ILE A 1 455 ? -15.095 21.541 134.020 1.00 22.60 455 ILE A CA 1
ATOM 3293 C C . ILE A 1 455 ? -14.562 20.169 133.585 1.00 22.94 455 ILE A C 1
ATOM 3294 O O . ILE A 1 455 ? -13.623 20.119 132.799 1.00 22.67 455 ILE A O 1
ATOM 3299 N N . GLU A 1 456 ? -15.163 19.079 134.063 1.00 23.58 456 GLU A N 1
ATOM 3300 C CA . GLU A 1 456 ? -14.716 17.744 133.681 1.00 24.02 456 GLU A CA 1
ATOM 3301 C C . GLU A 1 456 ? -14.735 17.562 132.172 1.00 23.91 456 GLU A C 1
ATOM 3302 O O . GLU A 1 456 ? -13.752 17.137 131.601 1.00 23.85 456 GLU A O 1
ATOM 3308 N N . VAL A 1 457 ? -15.850 17.907 131.539 1.00 23.90 457 VAL A N 1
ATOM 3309 C CA . VAL A 1 457 ? -15.975 17.820 130.070 1.00 23.79 457 VAL A CA 1
ATOM 3310 C C . VAL A 1 457 ? -15.034 18.752 129.283 1.00 23.07 457 VAL A C 1
ATOM 3311 O O . VAL A 1 457 ? -14.359 18.292 128.374 1.00 23.05 457 VAL A O 1
ATOM 3315 N N . VAL A 1 458 ? -15.015 20.051 129.603 1.00 22.54 458 VAL A N 1
ATOM 3316 C CA . VAL A 1 458 ? -14.129 20.996 128.871 1.00 21.91 458 VAL A CA 1
ATOM 3317 C C . VAL A 1 458 ? -12.614 20.764 129.130 1.00 21.79 458 VAL A C 1
ATOM 3318 O O . VAL A 1 458 ? -11.785 21.140 128.296 1.00 21.45 458 VAL A O 1
ATOM 3322 N N . ALA A 1 459 ? -12.260 20.136 130.257 1.00 22.12 459 ALA A N 1
ATOM 3323 C CA . ALA A 1 459 ? -10.879 19.690 130.498 1.00 22.18 459 ALA A CA 1
ATOM 3324 C C . ALA A 1 459 ? -10.356 18.763 129.389 1.00 22.41 459 ALA A C 1
ATOM 3325 O O . ALA A 1 459 ? -9.160 18.673 129.106 1.00 22.35 459 ALA A O 1
ATOM 3327 N N . GLY A 1 460 ? -11.288 18.045 128.773 1.00 22.77 460 GLY A N 1
ATOM 3328 C CA . GLY A 1 460 ? -10.950 17.231 127.621 1.00 23.03 460 GLY A CA 1
ATOM 3329 C C . GLY A 1 460 ? -10.347 15.920 128.027 1.00 23.69 460 GLY A C 1
ATOM 3330 O O . GLY A 1 460 ? -10.207 15.607 129.219 1.00 23.95 460 GLY A O 1
ATOM 3331 N N . LYS A 1 461 ? -9.964 15.175 127.000 1.00 24.00 461 LYS A N 1
ATOM 3332 C CA . LYS A 1 461 ? -9.405 13.853 127.152 1.00 24.74 461 LYS A CA 1
ATOM 3333 C C . LYS A 1 461 ? -7.923 14.036 127.502 1.00 24.61 461 LYS A C 1
ATOM 3334 O O . LYS A 1 461 ? -7.184 14.755 126.795 1.00 24.15 461 LYS A O 1
ATOM 3340 N N . PRO A 1 462 ? -7.454 13.384 128.577 1.00 25.06 462 PRO A N 1
ATOM 3341 C CA . PRO A 1 462 ? -6.030 13.498 128.970 1.00 25.03 462 PRO A CA 1
ATOM 3342 C C . PRO A 1 462 ? -4.977 13.264 127.862 1.00 25.16 462 PRO A C 1
ATOM 3343 O O . PRO A 1 462 ? -3.821 13.691 128.049 1.00 25.00 462 PRO A O 1
ATOM 3347 N N . GLU A 1 463 ? -5.375 12.639 126.752 1.00 25.47 463 GLU A N 1
ATOM 3348 C CA . GLU A 1 463 ? -4.519 12.360 125.609 1.00 25.67 463 GLU A CA 1
ATOM 3349 C C . GLU A 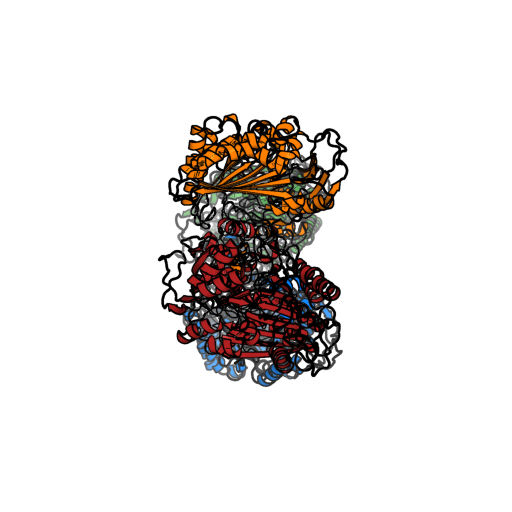1 463 ? -4.484 13.558 124.663 1.00 24.90 463 GLU A C 1
ATOM 3350 O O . GLU A 1 463 ? -3.517 13.729 123.890 1.00 24.87 463 GLU A O 1
ATOM 3356 N N . GLU A 1 464 ? -5.554 14.363 124.684 1.00 24.34 464 GLU A N 1
ATOM 3357 C CA . GLU A 1 464 ? -5.695 15.458 123.751 1.00 23.68 464 GLU A CA 1
ATOM 3358 C C . GLU A 1 464 ? -5.552 16.776 124.522 1.00 23.00 464 GLU A C 1
ATOM 3359 O O . GLU A 1 464 ? -6.211 16.963 125.598 1.00 22.91 464 GLU A O 1
ATOM 3365 N N . VAL A 1 465 ? -4.707 17.672 123.992 1.00 22.58 465 VAL A N 1
ATOM 3366 C CA . VAL A 1 465 ? -4.538 18.986 124.587 1.00 21.99 465 VAL A CA 1
ATOM 3367 C C . VAL A 1 465 ? -5.768 19.824 124.309 1.00 21.52 465 VAL A C 1
ATOM 3368 O O . VAL A 1 465 ? -6.163 19.994 123.154 1.00 21.38 465 VAL A O 1
ATOM 3372 N N . SER A 1 466 ? -6.360 20.337 125.384 1.00 21.33 466 SER A N 1
ATOM 3373 C CA . SER A 1 466 ? -7.492 21.210 125.329 1.00 20.95 466 SER A CA 1
ATOM 3374 C C . SER A 1 466 ? -7.062 22.527 125.994 1.00 20.52 466 SER A C 1
ATOM 3375 O O . SER A 1 466 ? -6.635 22.552 127.165 1.00 20.61 466 SER A O 1
ATOM 3378 N N . SER A 1 467 ? -7.173 23.616 125.242 1.00 20.10 467 SER A N 1
ATOM 3379 C CA . SER A 1 467 ? -6.986 24.941 125.812 1.00 19.75 467 SER A CA 1
ATOM 3380 C C . SER A 1 467 ? -8.299 25.371 126.476 1.00 19.68 467 SER A C 1
ATOM 3381 O O . SER A 1 467 ? -9.378 25.305 125.845 1.00 19.67 467 SER A O 1
ATOM 3384 N N . ASN A 1 468 ? -8.202 25.769 127.736 1.00 19.71 468 ASN A N 1
ATOM 3385 C CA . ASN A 1 468 ? -9.319 26.383 128.424 1.00 19.67 468 ASN A CA 1
ATOM 3386 C C . ASN A 1 468 ? -8.881 27.757 128.928 1.00 19.42 468 ASN A C 1
ATOM 3387 O O . ASN A 1 468 ? -7.767 27.913 129.450 1.00 19.44 468 ASN A O 1
ATOM 3392 N N . VAL A 1 469 ? -9.731 28.752 128.720 1.00 19.26 469 VAL A N 1
ATOM 3393 C CA . VAL A 1 469 ? -9.380 30.127 129.024 1.00 19.09 469 VAL A CA 1
ATOM 3394 C C . VAL A 1 469 ? -10.585 30.786 129.675 1.00 19.19 469 VAL A C 1
ATOM 3395 O O . VAL A 1 469 ? -11.754 30.604 129.216 1.00 19.25 469 VAL A O 1
ATOM 3399 N N . VAL A 1 470 ? -10.293 31.541 130.740 1.00 19.26 470 VAL A N 1
ATOM 3400 C CA . VAL A 1 470 ? -11.254 32.397 131.421 1.00 19.41 470 VAL A CA 1
ATOM 3401 C C . VAL A 1 470 ? -11.005 33.867 131.060 1.00 19.29 470 VAL A C 1
ATOM 3402 O O . VAL A 1 470 ? -9.904 34.345 131.262 1.00 19.24 470 VAL A O 1
ATOM 3406 N N . LEU A 1 471 ? -12.031 34.559 130.540 1.00 19.31 471 LEU A N 1
ATOM 3407 C CA . LEU A 1 471 ? -11.934 35.984 130.185 1.00 19.29 471 LEU A CA 1
ATOM 3408 C C . LEU A 1 471 ? -12.745 36.780 131.188 1.00 19.62 471 LEU A C 1
ATOM 3409 O O . LEU A 1 471 ? -13.958 36.952 131.040 1.00 19.79 471 LEU A O 1
ATOM 3414 N N . LEU A 1 472 ? -12.095 37.215 132.262 1.00 19.78 472 LEU A N 1
ATOM 3415 C CA . LEU A 1 472 ? -12.799 37.922 133.306 1.00 20.16 472 LEU A CA 1
ATOM 3416 C C . LEU A 1 472 ? -12.841 39.391 132.857 1.00 20.28 472 LEU A C 1
ATOM 3417 O O . LEU A 1 472 ? -12.072 40.231 133.321 1.00 20.43 472 LEU A O 1
ATOM 3422 N N . VAL A 1 473 ? -13.740 39.662 131.924 1.00 20.27 473 VAL A N 1
ATOM 3423 C CA . VAL A 1 473 ? -13.707 40.922 131.162 1.00 20.34 473 VAL A CA 1
ATOM 3424 C C . VAL A 1 473 ? -14.994 41.688 131.145 1.00 20.72 473 VAL A C 1
ATOM 3425 O O . VAL A 1 473 ? -15.032 42.735 130.568 1.00 20.85 473 VAL A O 1
ATOM 3429 N N . SER A 1 474 ? -16.044 41.189 131.776 1.00 20.96 474 SER A N 1
ATOM 3430 C CA . SER A 1 474 ? -17.307 41.896 131.815 1.00 21.42 474 SER A CA 1
ATOM 3431 C C . SER A 1 474 ? -17.571 42.236 133.280 1.00 21.91 474 SER A C 1
ATOM 3432 O O . SER A 1 474 ? -16.616 42.368 134.039 1.00 21.89 474 SER A O 1
ATOM 3435 N N . GLY A 1 475 ? -18.828 42.402 133.673 1.00 22.40 475 GLY A N 1
ATOM 3436 C CA . GLY A 1 475 ? -19.151 42.942 134.975 1.00 22.97 475 GLY A CA 1
ATOM 3437 C C . GLY A 1 475 ? -18.926 44.443 134.986 1.00 23.34 475 GLY A C 1
ATOM 3438 O O . GLY A 1 475 ? -18.665 45.041 133.951 1.00 23.18 475 GLY A O 1
ATOM 3439 N N . GLY A 1 476 ? -19.025 45.051 136.161 1.00 23.89 476 GLY A N 1
ATOM 3440 C CA . GLY A 1 476 ? -18.743 46.490 136.341 1.00 24.36 476 GLY A CA 1
ATOM 3441 C C . GLY A 1 476 ? -19.429 47.391 135.326 1.00 24.64 476 GLY A C 1
ATOM 3442 O O . GLY A 1 476 ? -20.657 47.434 135.253 1.00 25.04 476 GLY A O 1
ATOM 3443 N N . GLN A 1 477 ? -18.637 48.120 134.543 1.00 24.48 477 GLN A N 1
ATOM 3444 C CA . GLN A 1 477 ? -19.196 49.120 133.623 1.00 24.82 477 GLN A CA 1
ATOM 3445 C C . GLN A 1 477 ? -19.944 48.452 132.467 1.00 24.46 477 GLN A C 1
ATOM 3446 O O . GLN A 1 477 ? -20.904 49.010 131.953 1.00 24.88 477 GLN A O 1
ATOM 3452 N N . VAL A 1 478 ? -19.554 47.229 132.111 1.00 23.76 478 VAL A N 1
ATOM 3453 C CA . VAL A 1 478 ? -20.253 46.488 131.061 1.00 23.44 478 VAL A CA 1
ATOM 3454 C C . VAL A 1 478 ? -21.700 46.206 131.473 1.00 23.95 478 VAL A C 1
ATOM 3455 O O . VAL A 1 478 ? -22.617 46.290 130.638 1.00 24.11 478 VAL A O 1
ATOM 3459 N N . PHE A 1 479 ? -21.896 45.882 132.754 1.00 24.23 479 PHE A N 1
ATOM 3460 C CA . PHE A 1 479 ? -23.236 45.699 133.320 1.00 24.85 479 PHE A CA 1
ATOM 3461 C C . PHE A 1 479 ? -23.981 47.032 133.321 1.00 25.64 479 PHE A C 1
ATOM 3462 O O . PHE A 1 479 ? -25.101 47.139 132.838 1.00 26.04 479 PHE A O 1
ATOM 3470 N N . LYS A 1 480 ? -23.337 48.052 133.856 1.00 25.92 480 LYS A N 1
ATOM 3471 C CA . LYS A 1 480 ? -23.918 49.376 133.880 1.00 26.74 480 LYS A CA 1
ATOM 3472 C C . LYS A 1 480 ? -24.363 49.867 132.501 1.00 26.76 480 LYS A C 1
ATOM 3473 O O . LYS A 1 480 ? -25.443 50.437 132.378 1.00 27.48 480 LYS A O 1
ATOM 3479 N N . ASP A 1 481 ? -23.573 49.573 131.463 1.00 26.01 481 ASP A N 1
ATOM 3480 C CA . ASP A 1 481 ? -23.840 50.082 130.117 1.00 25.99 481 ASP A CA 1
ATOM 3481 C C . ASP A 1 481 ? -25.062 49.425 129.469 1.00 26.06 481 ASP A C 1
ATOM 3482 O O . ASP A 1 481 ? -25.369 49.685 128.327 1.00 26.03 481 ASP A O 1
ATOM 3487 N N . LYS A 1 482 ? -25.743 48.534 130.186 1.00 26.18 482 LYS A N 1
ATOM 3488 C CA . LYS A 1 482 ? -27.085 48.139 129.814 1.00 26.57 482 LYS A CA 1
ATOM 3489 C C . LYS A 1 482 ? -28.052 49.311 129.694 1.00 27.52 482 LYS A C 1
ATOM 3490 O O . LYS A 1 482 ? -28.986 49.248 128.884 1.00 27.78 482 LYS A O 1
ATOM 3496 N N . ALA A 1 483 ? -27.852 50.369 130.486 1.00 28.10 483 ALA A N 1
ATOM 3497 C CA . ALA A 1 483 ? -28.639 51.607 130.341 1.00 29.07 483 ALA A CA 1
ATOM 3498 C C . ALA A 1 483 ? -28.526 52.270 128.957 1.00 28.97 483 ALA A C 1
ATOM 3499 O O . ALA A 1 483 ? -29.436 52.981 128.527 1.00 29.71 483 ALA A O 1
ATOM 3501 N N . ASP A 1 484 ? -27.422 52.020 128.255 1.00 28.08 484 ASP A N 1
ATOM 3502 C CA . ASP A 1 484 ? -27.212 52.575 126.935 1.00 27.92 484 ASP A CA 1
ATOM 3503 C C . ASP A 1 484 ? -27.973 51.788 125.833 1.00 27.64 484 ASP A C 1
ATOM 3504 O O . ASP A 1 484 ? -27.480 50.804 125.276 1.00 26.79 484 ASP A O 1
ATOM 3509 N N . THR A 1 485 ? -29.157 52.280 125.495 1.00 28.42 485 THR A N 1
ATOM 3510 C CA . THR A 1 485 ? -29.999 51.643 124.473 1.00 28.33 485 THR A CA 1
ATOM 3511 C C . THR A 1 485 ? -29.514 51.839 123.029 1.00 27.82 485 THR A C 1
ATOM 3512 O O . THR A 1 485 ? -30.045 51.191 122.121 1.00 27.61 485 THR A O 1
ATOM 3516 N N . SER A 1 486 ? -28.554 52.740 122.798 1.00 27.70 486 SER A N 1
ATOM 3517 C CA . SER A 1 486 ? -27.918 52.872 121.474 1.00 27.16 486 SER A CA 1
ATOM 3518 C C . SER A 1 486 ? -26.973 51.690 121.148 1.00 26.07 486 SER A C 1
ATOM 3519 O O . SER A 1 486 ? -26.528 51.522 120.012 1.00 25.57 486 SER A O 1
ATOM 3522 N N . SER A 1 487 ? -26.629 50.902 122.162 1.00 25.75 487 SER A N 1
ATOM 3523 C CA . SER A 1 487 ? -25.756 49.748 121.993 1.00 24.83 487 SER A CA 1
ATOM 3524 C C . SER A 1 487 ? -26.438 48.554 121.348 1.00 24.54 487 SER A C 1
ATOM 3525 O O . SER A 1 487 ? -27.618 48.302 121.581 1.00 25.05 487 SER A O 1
ATOM 3528 N N . GLY A 1 488 ? -25.667 47.809 120.561 1.00 23.78 488 GLY A N 1
ATOM 3529 C CA . GLY A 1 488 ? -26.119 46.569 119.952 1.00 23.46 488 GLY A CA 1
ATOM 3530 C C . GLY A 1 488 ? -25.581 45.302 120.588 1.00 22.95 488 GLY A C 1
ATOM 3531 O O . GLY A 1 488 ? -25.694 44.234 119.983 1.00 22.62 488 GLY A O 1
ATOM 3532 N N . LEU A 1 489 ? -25.024 45.402 121.810 1.00 22.95 489 LEU A N 1
ATOM 3533 C CA . LEU A 1 489 ? -24.299 44.281 122.397 1.00 22.44 489 LEU A CA 1
ATOM 3534 C C . LEU A 1 489 ? -25.269 43.226 122.861 1.00 22.68 489 LEU A C 1
ATOM 3535 O O . LEU A 1 489 ? -26.288 43.537 123.472 1.00 23.32 489 LEU A O 1
ATOM 3540 N N . HIS A 1 490 ? -24.931 41.972 122.557 1.00 22.22 490 HIS A N 1
ATOM 3541 C CA . HIS A 1 490 ? -25.661 40.793 123.063 1.00 22.42 490 HIS A CA 1
ATOM 3542 C C . HIS A 1 490 ? -26.083 41.020 124.523 1.00 22.91 490 HIS A C 1
ATOM 3543 O O . HIS A 1 490 ? -25.233 41.330 125.364 1.00 22.73 490 HIS A O 1
ATOM 3550 N N . PRO A 1 491 ? -27.403 40.932 124.821 1.00 23.58 491 PRO A N 1
ATOM 3551 C CA . PRO A 1 491 ? -27.897 41.073 126.199 1.00 24.13 491 PRO A CA 1
ATOM 3552 C C . PRO A 1 491 ? -27.109 40.304 127.291 1.00 23.83 491 PRO A C 1
ATOM 3553 O O . PRO A 1 491 ? -26.886 40.837 128.391 1.00 24.04 491 PRO A O 1
ATOM 3557 N N . ALA A 1 492 ? -26.710 39.070 126.990 1.00 23.40 492 ALA A N 1
ATOM 3558 C CA . ALA A 1 492 ? -25.976 38.248 127.950 1.00 23.14 492 ALA A CA 1
ATOM 3559 C C . ALA A 1 492 ? -24.724 38.923 128.528 1.00 22.77 492 ALA A C 1
ATOM 3560 O O . ALA A 1 492 ? -24.354 38.658 129.657 1.00 22.81 492 ALA A O 1
ATOM 3562 N N . TRP A 1 493 ? -24.092 39.821 127.770 1.00 22.46 493 TRP A N 1
ATOM 3563 C CA . TRP A 1 493 ? -22.959 40.600 128.314 1.00 22.24 493 TRP A CA 1
ATOM 3564 C C . TRP A 1 493 ? -23.334 41.377 129.568 1.00 22.80 493 TRP A C 1
ATOM 3565 O O . TRP A 1 493 ? -22.493 41.586 130.442 1.00 22.71 493 TRP A O 1
ATOM 3576 N N . ARG A 1 494 ? -24.599 41.792 129.645 1.00 23.44 494 ARG A N 1
ATOM 3577 C CA . ARG A 1 494 ? -25.056 42.599 130.735 1.00 24.08 494 ARG A CA 1
ATOM 3578 C C . ARG A 1 494 ? -25.285 41.800 132.026 1.00 24.31 494 ARG A C 1
ATOM 3579 O O . ARG A 1 494 ? -25.481 42.412 133.063 1.00 24.81 494 ARG A O 1
ATOM 3587 N N . VAL A 1 495 ? -25.300 40.463 131.951 1.00 24.03 495 VAL A N 1
ATOM 3588 C CA . VAL A 1 495 ? -25.447 39.597 133.140 1.00 24.25 495 VAL A CA 1
ATOM 3589 C C . VAL A 1 495 ? -24.275 38.658 133.397 1.00 23.64 495 VAL A C 1
ATOM 3590 O O . VAL A 1 495 ? -24.218 38.057 134.458 1.00 23.80 495 VAL A O 1
ATOM 3594 N N . SER A 1 496 ? -23.331 38.560 132.458 1.00 22.99 496 SER A N 1
ATOM 3595 C CA . SER A 1 496 ? -22.252 37.578 132.543 1.00 22.46 496 SER A CA 1
ATOM 3596 C C . SER A 1 496 ? -20.919 38.268 132.800 1.00 22.11 496 SER A C 1
ATOM 3597 O O . SER A 1 496 ? -20.458 39.040 131.956 1.00 21.86 496 SER A O 1
ATOM 3600 N N . PRO A 1 497 ? -20.300 38.022 133.963 1.00 22.13 497 PRO A N 1
ATOM 3601 C CA . PRO A 1 497 ? -19.070 38.756 134.261 1.00 21.90 497 PRO A CA 1
ATOM 3602 C C . PRO A 1 497 ? -17.844 38.202 133.564 1.00 21.31 497 PRO A C 1
ATOM 3603 O O . PRO A 1 497 ? -16.849 38.919 133.444 1.00 21.12 497 PRO A O 1
ATOM 3607 N N . PHE A 1 498 ? -17.915 36.955 133.101 1.00 21.09 498 PHE A N 1
ATOM 3608 C CA . PHE A 1 498 ? -16.808 36.337 132.413 1.00 20.60 498 PHE A CA 1
ATOM 3609 C C . PHE A 1 498 ? -17.245 35.393 131.304 1.00 20.44 498 PHE A C 1
ATOM 3610 O O . PHE A 1 498 ? -18.408 35.038 131.190 1.00 20.72 498 PHE A O 1
ATOM 3618 N N . VAL A 1 499 ? -16.271 35.037 130.469 1.00 20.03 499 VAL A N 1
ATOM 3619 C CA . VAL A 1 499 ? -16.444 34.114 129.366 1.00 19.87 499 VAL A CA 1
ATOM 3620 C C . VAL A 1 499 ? -15.532 32.916 129.579 1.00 19.73 499 VAL A C 1
ATOM 3621 O O . VAL A 1 499 ? -14.408 33.058 130.043 1.00 19.59 499 VAL A O 1
ATOM 3625 N N . MET A 1 500 ? -16.044 31.728 129.260 1.00 19.86 500 MET A N 1
ATOM 3626 C CA . MET A 1 500 ? -15.211 30.518 129.164 1.00 19.78 500 MET A CA 1
ATOM 3627 C C . MET A 1 500 ? -15.012 30.225 127.696 1.00 19.56 500 MET A C 1
ATOM 3628 O O . MET A 1 500 ? -15.979 30.244 126.915 1.00 19.64 500 MET A O 1
ATOM 3633 N N . ILE A 1 501 ? -13.758 30.019 127.312 1.00 19.32 501 ILE A N 1
ATOM 3634 C CA . ILE A 1 501 ? -13.388 29.562 125.981 1.00 19.16 501 ILE A CA 1
ATOM 3635 C C . ILE A 1 501 ? -12.683 28.215 126.126 1.00 19.31 501 ILE A C 1
ATOM 3636 O O . ILE A 1 501 ? -11.809 28.051 126.969 1.00 19.33 501 ILE A O 1
ATOM 3641 N N . SER A 1 502 ? -13.099 27.246 125.324 1.00 19.47 502 SER A N 1
ATOM 3642 C CA . SER A 1 502 ? -12.479 25.915 125.305 1.00 19.71 502 SER A CA 1
ATOM 3643 C C . SER A 1 502 ? -12.226 25.543 123.856 1.00 19.65 502 SER A C 1
ATOM 3644 O O . SER A 1 502 ? -13.062 25.776 123.007 1.00 19.61 502 SER A O 1
ATOM 3647 N N . GLY A 1 503 ? -11.072 24.974 123.556 1.00 19.67 503 GLY A N 1
ATOM 3648 C CA . GLY A 1 503 ? -10.741 24.662 122.144 1.00 19.65 503 GLY A CA 1
ATOM 3649 C C . GLY A 1 503 ? -9.710 23.552 122.016 1.00 19.94 503 GLY A C 1
ATOM 3650 O O . GLY A 1 503 ? -9.139 23.112 123.013 1.00 20.13 503 GLY A O 1
ATOM 3651 N N . GLN A 1 504 ? -9.489 23.108 120.773 1.00 20.03 504 GLN A N 1
ATOM 3652 C CA . GLN A 1 504 ? -8.428 22.150 120.440 1.00 20.35 504 GLN A CA 1
ATOM 3653 C C . GLN A 1 504 ? -7.835 22.532 119.104 1.00 20.18 504 GLN A C 1
ATOM 3654 O O . GLN A 1 504 ? -8.487 23.162 118.281 1.00 19.93 504 GLN A O 1
ATOM 3660 N N . GLY A 1 505 ? -6.607 22.085 118.871 1.00 20.39 505 GLY A N 1
ATOM 3661 C CA . GLY A 1 505 ? -5.916 22.255 117.596 1.00 20.36 505 GLY A CA 1
ATOM 3662 C C . GLY A 1 505 ? -6.065 21.065 116.662 1.00 20.83 505 GLY A C 1
ATOM 3663 O O . GLY A 1 505 ? -6.495 19.980 117.082 1.00 21.28 505 GLY A O 1
ATOM 3664 N N . ILE A 1 506 ? -5.687 21.285 115.406 1.00 20.79 506 ILE A N 1
ATOM 3665 C CA . ILE A 1 506 ? -5.574 20.255 114.400 1.00 21.28 506 ILE A CA 1
ATOM 3666 C C . ILE A 1 506 ? -4.153 20.333 113.846 1.00 21.42 506 ILE A C 1
ATOM 3667 O O . ILE A 1 506 ? -3.540 21.415 113.874 1.00 21.03 506 ILE A O 1
ATOM 3672 N N . PRO A 1 507 ? -3.633 19.210 113.333 1.00 22.05 507 PRO A N 1
ATOM 3673 C CA . PRO A 1 507 ? -2.347 19.261 112.634 1.00 22.27 507 PRO A CA 1
ATOM 3674 C C . PRO A 1 507 ? -2.317 20.343 111.565 1.00 21.83 507 PRO A C 1
ATOM 3675 O O . PRO A 1 507 ? -3.359 20.721 111.008 1.00 21.52 507 PRO A O 1
ATOM 3679 N N . LYS A 1 508 ? -1.125 20.849 111.299 1.00 21.86 508 LYS A N 1
ATOM 3680 C CA . LYS A 1 508 ? -0.924 21.901 110.297 1.00 21.52 508 LYS A CA 1
ATOM 3681 C C . LYS A 1 508 ? -1.441 21.437 108.926 1.00 21.71 508 LYS A C 1
ATOM 3682 O O . LYS A 1 508 ? -2.130 22.184 108.230 1.00 21.31 508 LYS A O 1
ATOM 3688 N N . VAL A 1 509 ? -1.104 20.198 108.550 1.00 22.39 509 VAL A N 1
ATOM 3689 C CA . VAL A 1 509 ? -1.688 19.543 107.378 1.00 22.70 509 VAL A CA 1
ATOM 3690 C C . VAL A 1 509 ? -2.749 18.564 107.884 1.00 22.95 509 VAL A C 1
ATOM 3691 O O . VAL A 1 509 ? -2.442 17.455 108.295 1.00 23.56 509 VAL A O 1
ATOM 3695 N N . ALA A 1 510 ? -4.001 18.994 107.810 1.00 22.52 510 ALA A N 1
ATOM 3696 C CA . ALA A 1 510 ? -5.124 18.328 108.427 1.00 22.66 510 ALA A CA 1
ATOM 3697 C C . ALA A 1 510 ? -6.064 17.740 107.382 1.00 22.99 510 ALA A C 1
ATOM 3698 O O . ALA A 1 510 ? -6.602 18.461 106.593 1.00 22.62 510 ALA A O 1
ATOM 3700 N N . SER A 1 511 ? -6.292 16.437 107.441 1.00 23.71 511 SER A N 1
ATOM 3701 C CA . SER A 1 511 ? -7.325 15.775 106.633 1.00 24.12 511 SER A CA 1
ATOM 3702 C C . SER A 1 511 ? -8.712 16.295 107.004 1.00 23.70 511 SER A C 1
ATOM 3703 O O . SER A 1 511 ? -8.926 16.765 108.108 1.00 23.31 511 SER A O 1
ATOM 3706 N N . ARG A 1 512 ? -9.656 16.193 106.086 1.00 23.85 512 ARG A N 1
ATOM 3707 C CA . ARG A 1 512 ? -11.053 16.585 106.379 1.00 23.60 512 ARG A CA 1
ATOM 3708 C C . ARG A 1 512 ? -11.643 15.812 107.547 1.00 23.99 512 ARG A C 1
ATOM 3709 O O . ARG A 1 512 ? -12.383 16.381 108.359 1.00 23.62 512 ARG A O 1
ATOM 3717 N N . GLU A 1 513 ? -11.281 14.535 107.636 1.00 24.77 513 GLU A N 1
ATOM 3718 C CA . GLU A 1 513 ? -11.809 13.646 108.658 1.00 25.29 513 GLU A CA 1
ATOM 3719 C C . GLU A 1 513 ? -11.351 14.059 110.034 1.00 24.87 513 GLU A C 1
ATOM 3720 O O . GLU A 1 513 ? -12.132 14.063 110.966 1.00 24.86 513 GLU A O 1
ATOM 3726 N N . ILE A 1 514 ? -10.076 14.411 110.147 1.00 24.59 514 ILE A N 1
ATOM 3727 C CA . ILE A 1 514 ? -9.494 14.821 111.421 1.00 24.22 514 ILE A CA 1
ATOM 3728 C C . ILE A 1 514 ? -10.097 16.149 111.862 1.00 23.40 514 ILE A C 1
ATOM 3729 O O . ILE A 1 514 ? -10.438 16.303 113.033 1.00 23.26 514 ILE A O 1
ATOM 3734 N N . ARG A 1 515 ? -10.285 17.077 110.934 1.00 22.93 515 ARG A N 1
ATOM 3735 C CA . ARG A 1 515 ? -10.900 18.364 111.271 1.00 22.22 515 ARG A CA 1
ATOM 3736 C C . ARG A 1 515 ? -12.370 18.196 111.711 1.00 22.38 515 ARG A C 1
ATOM 3737 O O . ARG A 1 515 ? -12.807 18.863 112.667 1.00 22.04 515 ARG A O 1
ATOM 3745 N N . ASP A 1 516 ? -13.117 17.320 111.033 1.00 22.96 516 ASP A N 1
ATOM 3746 C CA . ASP A 1 516 ? -14.518 17.063 111.414 1.00 23.26 516 ASP A CA 1
ATOM 3747 C C . ASP A 1 516 ? -14.614 16.429 112.807 1.00 23.58 516 ASP A C 1
ATOM 3748 O O . ASP A 1 516 ? -15.539 16.741 113.566 1.00 23.52 516 ASP A O 1
ATOM 3753 N N . TYR A 1 517 ? -13.672 15.536 113.127 1.00 23.97 517 TYR A N 1
ATOM 3754 C CA . TYR A 1 517 ? -13.587 14.944 114.477 1.00 24.27 517 TYR A CA 1
ATOM 3755 C C . TYR A 1 517 ? -13.325 16.034 115.520 1.00 23.56 517 TYR A C 1
ATOM 3756 O O . TYR A 1 517 ? -14.001 16.108 116.532 1.00 23.59 517 TYR A O 1
ATOM 3765 N N . VAL A 1 518 ? -12.343 16.883 115.279 1.00 22.98 518 VAL A N 1
ATOM 3766 C CA . VAL A 1 518 ? -12.021 17.946 116.238 1.00 22.36 518 VAL A CA 1
ATOM 3767 C C . VAL A 1 518 ? -13.154 18.964 116.341 1.00 21.96 518 VAL A C 1
ATOM 3768 O O . VAL A 1 518 ? -13.499 19.377 117.442 1.00 21.81 518 VAL A O 1
ATOM 3772 N N . GLN A 1 519 ? -13.717 19.374 115.212 1.00 21.83 519 GLN A N 1
ATOM 3773 C CA . GLN A 1 519 ? -14.818 20.346 115.218 1.00 21.53 519 GLN A CA 1
ATOM 3774 C C . GLN A 1 519 ? -16.021 19.828 116.006 1.00 21.98 519 GLN A C 1
ATOM 3775 O O . GLN A 1 519 ? -16.658 20.589 116.743 1.00 21.77 519 GLN A O 1
ATOM 3781 N N . HIS A 1 520 ? -16.312 18.537 115.851 1.00 22.67 520 HIS A N 1
ATOM 3782 C CA . HIS A 1 520 ? -17.360 17.869 116.611 1.00 23.24 520 HIS A CA 1
ATOM 3783 C C . HIS A 1 520 ? -17.109 17.841 118.113 1.00 23.22 520 HIS A C 1
ATOM 3784 O O . HIS A 1 520 ? -18.042 18.021 118.885 1.00 23.37 520 HIS A O 1
ATOM 3791 N N . GLN A 1 521 ? -15.874 17.574 118.531 1.00 23.11 521 GLN A N 1
ATOM 3792 C CA . GLN A 1 521 ? -15.540 17.658 119.948 1.00 23.04 521 GLN A CA 1
ATOM 3793 C C . GLN A 1 521 ? -15.756 19.077 120.474 1.00 22.39 521 GLN A C 1
ATOM 3794 O O . GLN A 1 521 ? -16.351 19.246 121.521 1.00 22.48 521 GLN A O 1
ATOM 3800 N N . VAL A 1 522 ? -15.287 20.091 119.741 1.00 21.81 522 VAL A N 1
ATOM 3801 C CA . VAL A 1 522 ? -15.416 21.468 120.173 1.00 21.26 522 VAL A CA 1
ATOM 3802 C C . VAL A 1 522 ? -16.869 21.913 120.224 1.00 21.38 522 VAL A C 1
ATOM 3803 O O . VAL A 1 522 ? -17.306 22.470 121.242 1.00 21.33 522 VAL A O 1
ATOM 3807 N N . THR A 1 523 ? -17.622 21.653 119.161 1.00 21.61 523 THR A N 1
ATOM 3808 C CA . THR A 1 523 ? -19.012 22.110 119.083 1.00 21.78 523 THR A CA 1
ATOM 3809 C C . THR A 1 523 ? -19.972 21.297 119.957 1.00 22.43 523 THR A C 1
ATOM 3810 O O . THR A 1 523 ? -20.728 21.876 120.747 1.00 22.49 523 THR A O 1
ATOM 3814 N N . HIS A 1 524 ? -19.944 19.966 119.811 1.00 23.00 524 HIS A N 1
ATOM 3815 C CA . HIS A 1 524 ? -20.967 19.091 120.393 1.00 23.76 524 HIS A CA 1
ATOM 3816 C C . HIS A 1 524 ? -20.602 18.364 121.680 1.00 24.07 524 HIS A C 1
ATOM 3817 O O . HIS A 1 524 ? -21.487 17.756 122.266 1.00 24.71 524 HIS A O 1
ATOM 3824 N N . VAL A 1 525 ? -19.335 18.394 122.090 1.00 23.69 525 VAL A N 1
ATOM 3825 C CA . VAL A 1 525 ? -18.912 17.915 123.423 1.00 23.89 525 VAL A CA 1
ATOM 3826 C C . VAL A 1 525 ? -18.561 19.125 124.315 1.00 23.27 525 VAL A C 1
ATOM 3827 O O . VAL A 1 525 ? -19.218 19.369 125.331 1.00 23.44 525 VAL A O 1
ATOM 3831 N N . LYS A 1 526 ? -17.570 19.914 123.907 1.00 22.62 526 LYS A N 1
ATOM 3832 C CA . LYS A 1 526 ? -17.145 21.074 124.714 1.00 22.09 526 LYS A CA 1
ATOM 3833 C C . LYS A 1 526 ? -18.254 22.143 124.776 1.00 21.97 526 LYS A C 1
ATOM 3834 O O . LYS A 1 526 ? -18.761 22.448 125.850 1.00 22.11 526 LYS A O 1
ATOM 3840 N N . GLY A 1 527 ? -18.650 22.652 123.620 1.00 21.79 527 GLY A N 1
ATOM 3841 C CA . GLY A 1 527 ? -19.670 23.704 123.516 1.00 21.71 527 GLY A CA 1
ATOM 3842 C C . GLY A 1 527 ? -20.985 23.347 124.177 1.00 22.32 527 GLY A C 1
ATOM 3843 O O . GLY A 1 527 ? -21.587 24.187 124.834 1.00 22.32 527 GLY A O 1
ATOM 3844 N N . ALA A 1 528 ? -21.385 22.082 124.026 1.00 22.90 528 ALA A N 1
ATOM 3845 C CA . ALA A 1 528 ? -22.594 21.515 124.617 1.00 23.62 528 ALA A CA 1
ATOM 3846 C C . ALA A 1 528 ? -22.576 21.497 126.138 1.00 23.79 528 ALA A C 1
ATOM 3847 O O . ALA A 1 528 ? -23.615 21.712 126.765 1.00 24.20 528 ALA A O 1
ATOM 3849 N N . ALA A 1 529 ? -21.416 21.210 126.722 1.00 23.54 529 ALA A N 1
ATOM 3850 C CA . ALA A 1 529 ? -21.271 21.215 128.170 1.00 23.66 529 ALA A CA 1
ATOM 3851 C C . ALA A 1 529 ? -21.399 22.648 128.674 1.00 23.25 529 ALA A C 1
ATOM 3852 O O . ALA A 1 529 ? -22.048 22.895 129.696 1.00 23.55 529 ALA A O 1
ATOM 3854 N N . LEU A 1 530 ? -20.778 23.585 127.950 1.00 22.61 530 LEU A N 1
ATOM 3855 C CA . LEU A 1 530 ? -20.823 24.992 128.345 1.00 22.26 530 LEU A CA 1
ATOM 3856 C C . LEU A 1 530 ? -22.227 25.557 128.266 1.00 22.61 530 LEU A C 1
ATOM 3857 O O . LEU A 1 530 ? -22.613 26.363 129.127 1.00 22.70 530 LEU A O 1
ATOM 3862 N N . LYS A 1 531 ? -22.988 25.134 127.249 1.00 22.88 531 LYS A N 1
ATOM 3863 C CA . LYS A 1 531 ? -24.388 25.528 127.103 1.00 23.34 531 LYS A CA 1
ATOM 3864 C C . LYS A 1 531 ? -25.248 24.970 128.181 1.00 24.04 531 LYS A C 1
ATOM 3865 O O . LYS A 1 531 ? -26.115 25.682 128.696 1.00 24.34 531 LYS A O 1
ATOM 3871 N N . LYS A 1 532 ? -25.027 23.698 128.532 1.00 24.37 532 LYS A N 1
ATOM 3872 C CA . LYS A 1 532 ? -25.741 23.079 129.644 1.00 25.08 532 LYS A CA 1
ATOM 3873 C C . LYS A 1 532 ? -25.471 23.788 130.960 1.00 24.95 532 LYS A C 1
ATOM 3874 O O . LYS A 1 532 ? -26.389 23.967 131.767 1.00 25.49 532 LYS A O 1
ATOM 3880 N N . LEU A 1 533 ? -24.222 24.173 131.196 1.00 24.30 533 LEU A N 1
ATOM 3881 C CA . LEU A 1 533 ? -23.882 24.994 132.355 1.00 24.12 533 LEU A CA 1
ATOM 3882 C C . LEU A 1 533 ? -24.590 26.343 132.361 1.00 24.11 533 LEU A C 1
ATOM 3883 O O . LEU A 1 533 ? -25.189 26.710 133.376 1.00 24.51 533 LEU A O 1
ATOM 3888 N N . ALA A 1 534 ? -24.492 27.075 131.252 1.00 23.70 534 ALA A N 1
ATOM 3889 C CA . ALA A 1 534 ? -25.148 28.391 131.125 1.00 23.72 534 ALA A CA 1
ATOM 3890 C C . ALA A 1 534 ? -26.062 28.467 129.904 1.00 23.92 534 ALA A C 1
ATOM 3891 O O . ALA A 1 534 ? -25.661 28.985 128.870 1.00 23.45 534 ALA A O 1
ATOM 3893 N N . PRO A 1 535 ? -27.321 27.970 130.026 1.00 24.67 535 PRO A N 1
ATOM 3894 C CA . PRO A 1 535 ? -28.165 27.841 128.830 1.00 24.92 535 PRO A CA 1
ATOM 3895 C C . PRO A 1 535 ? -28.869 29.108 128.378 1.00 25.00 535 PRO A C 1
ATOM 3896 O O . PRO A 1 535 ? -29.407 29.137 127.282 1.00 25.10 535 PRO A O 1
ATOM 3900 N N . ASN A 1 536 ? -28.856 30.155 129.197 1.00 24.99 536 ASN A N 1
ATOM 3901 C CA . ASN A 1 536 ? -29.632 31.367 128.924 1.00 25.24 536 ASN A CA 1
ATOM 3902 C C . ASN A 1 536 ? -28.820 32.539 128.455 1.00 24.59 536 ASN A C 1
ATOM 3903 O O . ASN A 1 536 ? -29.352 33.629 128.394 1.00 24.83 536 ASN A O 1
ATOM 3908 N N . THR A 1 537 ? -27.551 32.325 128.099 1.00 23.86 537 THR A N 1
ATOM 3909 C CA . THR A 1 537 ? -26.634 33.411 127.774 1.00 23.28 537 THR A CA 1
ATOM 3910 C C . THR A 1 537 ? -26.298 33.467 126.271 1.00 22.84 537 THR A C 1
ATOM 3911 O O . THR A 1 537 ? -27.129 33.853 125.456 1.00 23.10 537 THR A O 1
ATOM 3915 N N . GLY A 1 538 ? -25.104 33.041 125.877 1.00 22.24 538 GLY A N 1
ATOM 3916 C CA . GLY A 1 538 ? -24.647 33.159 124.501 1.00 21.82 538 GLY A CA 1
ATOM 3917 C C . GLY A 1 538 ? -23.135 33.006 124.485 1.00 21.20 538 GLY A C 1
ATOM 3918 O O . GLY A 1 538 ? -22.511 32.559 125.467 1.00 21.14 538 GLY A O 1
ATOM 3919 N N . GLY A 1 539 ? -22.564 33.339 123.331 1.00 20.80 539 GLY A N 1
ATOM 3920 C CA . GLY A 1 539 ? -21.136 33.221 123.097 1.00 20.27 539 GLY A CA 1
ATOM 3921 C C . GLY A 1 539 ? -20.624 34.535 122.576 1.00 19.98 539 GLY A C 1
ATOM 3922 O O . GLY A 1 539 ? -21.368 35.519 122.503 1.00 20.21 539 GLY A O 1
ATOM 3923 N N . TYR A 1 540 ? -19.344 34.515 122.199 1.00 19.55 540 TYR A N 1
ATOM 3924 C CA . TYR A 1 540 ? -18.598 35.681 121.737 1.00 19.28 540 TYR A CA 1
ATOM 3925 C C . TYR A 1 540 ? -18.154 35.449 120.283 1.00 19.00 540 TYR A C 1
ATOM 3926 O O . TYR A 1 540 ? -17.277 34.625 120.027 1.00 18.78 540 TYR A O 1
ATOM 3935 N N . MET A 1 541 ? -18.751 36.184 119.343 1.00 19.06 541 MET A N 1
ATOM 3936 C CA . MET A 1 541 ? -18.543 35.959 117.911 1.00 18.87 541 MET A CA 1
ATOM 3937 C C . MET A 1 541 ? -17.073 35.994 117.493 1.00 18.49 541 MET A C 1
ATOM 3938 O O . MET A 1 541 ? -16.622 35.152 116.722 1.00 18.35 541 MET A O 1
ATOM 3943 N N . ASN A 1 542 ? -16.319 36.945 118.039 1.00 18.40 542 ASN A N 1
ATOM 3944 C CA . ASN A 1 542 ? -14.925 37.174 117.626 1.00 18.14 542 ASN A CA 1
ATOM 3945 C C . ASN A 1 542 ? -13.995 36.035 117.998 1.00 18.00 542 ASN A C 1
ATOM 3946 O O . ASN A 1 542 ? -12.980 35.804 117.310 1.00 17.83 542 ASN A O 1
ATOM 3951 N N . GLU A 1 543 ? -14.327 35.359 119.096 1.00 18.14 543 GLU A N 1
ATOM 3952 C CA . GLU A 1 543 ? -13.574 34.202 119.574 1.00 18.10 543 GLU A CA 1
ATOM 3953 C C . GLU A 1 543 ? -14.634 33.192 119.979 1.00 18.34 543 GLU A C 1
ATOM 3954 O O . GLU A 1 543 ? -14.996 33.057 121.157 1.00 18.51 543 GLU A O 1
ATOM 3960 N N . GLY A 1 544 ? -15.130 32.494 118.972 1.00 18.39 544 GLY A N 1
ATOM 3961 C CA . GLY A 1 544 ? -16.296 31.663 119.133 1.00 18.70 544 GLY A CA 1
ATOM 3962 C C . GLY A 1 544 ? -16.451 30.621 118.050 1.00 18.80 544 GLY A C 1
ATOM 3963 O O . GLY A 1 544 ? -15.593 30.461 117.188 1.00 18.61 544 GLY A O 1
ATOM 3964 N N . ASP A 1 545 ? -17.558 29.893 118.140 1.00 19.16 545 ASP A N 1
ATOM 3965 C CA . ASP A 1 545 ? -17.759 28.664 117.359 1.00 19.39 545 ASP A CA 1
ATOM 3966 C C . ASP A 1 545 ? -18.535 28.973 116.107 1.00 19.45 545 ASP A C 1
ATOM 3967 O O . ASP A 1 545 ? -19.749 29.036 116.134 1.00 19.76 545 ASP A O 1
ATOM 3972 N N . GLY A 1 546 ? -17.828 29.094 114.999 1.00 19.20 546 GLY A N 1
ATOM 3973 C CA . GLY A 1 546 ? -18.450 29.436 113.716 1.00 19.24 546 GLY A CA 1
ATOM 3974 C C . GLY A 1 546 ? -19.146 28.252 113.086 1.00 19.65 546 GLY A C 1
ATOM 3975 O O . GLY A 1 546 ? -19.845 28.454 112.104 1.00 19.77 546 GLY A O 1
ATOM 3976 N N . SER A 1 547 ? -18.951 27.027 113.612 1.00 19.93 547 SER A N 1
ATOM 3977 C CA . SER A 1 547 ? -19.687 25.837 113.137 1.00 20.46 547 SER A CA 1
ATOM 3978 C C . SER A 1 547 ? -20.890 25.453 113.954 1.00 20.95 547 SER A C 1
ATOM 3979 O O . SER A 1 547 ? -21.513 24.428 113.635 1.00 21.48 547 SER A O 1
ATOM 3982 N N . ASP A 1 548 ? -21.240 26.253 114.967 1.00 20.84 548 ASP A N 1
ATOM 3983 C CA . ASP A 1 548 ? -22.370 25.949 115.816 1.00 21.35 548 ASP A CA 1
ATOM 3984 C C . ASP A 1 548 ? -23.628 26.130 114.986 1.00 21.72 548 ASP A C 1
ATOM 3985 O O . ASP A 1 548 ? -23.881 27.238 114.497 1.00 21.48 548 ASP A O 1
ATOM 3990 N N . PRO A 1 549 ? -24.422 25.051 114.790 1.00 22.36 549 PRO A N 1
ATOM 3991 C CA . PRO A 1 549 ? -25.740 25.208 114.163 1.00 22.84 549 PRO A CA 1
ATOM 3992 C C . PRO A 1 549 ? -26.597 26.318 114.770 1.00 22.91 549 PRO A C 1
ATOM 3993 O O . PRO A 1 549 ? -27.475 26.862 114.094 1.00 23.13 549 PRO A O 1
ATOM 3997 N N . GLU A 1 550 ? -26.401 26.592 116.055 1.00 22.81 550 GLU A N 1
ATOM 3998 C CA . GLU A 1 550 ? -27.159 27.644 116.727 1.00 22.93 550 GLU A CA 1
ATOM 3999 C C . GLU A 1 550 ? -26.382 28.933 116.881 1.00 22.28 550 GLU A C 1
ATOM 4000 O O . GLU A 1 550 ? -26.696 29.723 117.777 1.00 22.35 550 GLU A O 1
ATOM 4006 N N . TYR A 1 551 ? -25.380 29.155 116.025 1.00 21.73 551 TYR A N 1
ATOM 4007 C CA . TYR A 1 551 ? -24.504 30.337 116.125 1.00 21.15 551 TYR A CA 1
ATOM 4008 C C . TYR A 1 551 ? -25.239 31.650 116.125 1.00 21.25 551 TYR A C 1
ATOM 4009 O O . TYR A 1 551 ? -24.766 32.576 116.730 1.00 21.00 551 TYR A O 1
ATOM 4018 N N . ILE A 1 552 ? -26.378 31.754 115.436 1.00 21.69 552 ILE A N 1
ATOM 4019 C CA . ILE A 1 552 ? -27.114 33.036 115.365 1.00 21.87 552 ILE A CA 1
ATOM 4020 C C . ILE A 1 552 ? -27.486 33.473 116.791 1.00 22.14 552 ILE A C 1
ATOM 4021 O O . ILE A 1 552 ? -27.240 34.624 117.225 1.00 22.00 552 ILE A O 1
ATOM 4026 N N . ASP A 1 553 ? -28.090 32.537 117.492 1.00 22.59 553 ASP A N 1
ATOM 4027 C CA . ASP A 1 553 ? -28.471 32.697 118.904 1.00 22.92 553 ASP A CA 1
ATOM 4028 C C . ASP A 1 553 ? -27.283 33.029 119.791 1.00 22.40 553 ASP A C 1
ATOM 4029 O O . ASP A 1 553 ? -27.295 34.005 120.561 1.00 22.44 553 ASP A O 1
ATOM 4034 N N . ALA A 1 554 ? -26.244 32.212 119.664 1.00 21.97 554 ALA A N 1
ATOM 4035 C CA . ALA A 1 554 ? -25.009 32.367 120.438 1.00 21.49 554 ALA A CA 1
ATOM 4036 C C . ALA A 1 554 ? -24.394 33.751 120.224 1.00 21.10 554 ALA A C 1
ATOM 4037 O O . ALA A 1 554 ? -24.116 34.460 121.180 1.00 21.07 554 ALA A O 1
ATOM 4039 N N . PHE A 1 555 ? -24.238 34.125 118.970 1.00 20.88 555 PHE A N 1
ATOM 4040 C CA . PHE A 1 555 ? -23.469 35.299 118.603 1.00 20.50 555 PHE A CA 1
ATOM 4041 C C . PHE A 1 555 ? -24.219 36.612 118.845 1.00 20.82 555 PHE A C 1
ATOM 4042 O O . PHE A 1 555 ? -23.656 37.564 119.359 1.00 20.70 555 PHE A O 1
ATOM 4050 N N . TYR A 1 556 ? -25.497 36.634 118.481 1.00 21.31 556 TYR A N 1
ATOM 4051 C CA . TYR A 1 556 ? -26.313 37.855 118.423 1.00 21.72 556 TYR A CA 1
ATOM 4052 C C . TYR A 1 556 ? -27.462 37.910 119.433 1.00 22.39 556 TYR A C 1
ATOM 4053 O O . TYR A 1 556 ? -27.880 39.002 119.851 1.00 22.74 556 TYR A O 1
ATOM 4062 N N . GLY A 1 557 ? -27.966 36.737 119.828 1.00 22.64 557 GLY A N 1
ATOM 4063 C CA . GLY A 1 557 ? -29.101 36.657 120.729 1.00 23.36 557 GLY A CA 1
ATOM 4064 C C . GLY A 1 557 ? -30.352 37.333 120.191 1.00 23.99 557 GLY A C 1
ATOM 4065 O O . GLY A 1 557 ? -30.595 37.406 118.985 1.00 23.96 557 GLY A O 1
ATOM 4066 N N . LYS A 1 558 ? -31.108 37.894 121.121 1.00 24.60 558 LYS A N 1
ATOM 4067 C CA . LYS A 1 558 ? -32.378 38.545 120.831 1.00 25.37 558 LYS A CA 1
ATOM 4068 C C . LYS A 1 558 ? -32.242 39.860 120.056 1.00 25.29 558 LYS A C 1
ATOM 4069 O O . LYS A 1 558 ? -33.225 40.344 119.521 1.00 25.88 558 LYS A O 1
ATOM 4075 N N . ASN A 1 559 ? -31.035 40.414 119.961 1.00 24.62 559 ASN A N 1
ATOM 4076 C CA . ASN A 1 559 ? -30.794 41.576 119.088 1.00 24.52 559 ASN A CA 1
ATOM 4077 C C . ASN A 1 559 ? -30.830 41.232 117.595 1.00 24.26 559 ASN A C 1
ATOM 4078 O O . ASN A 1 559 ? -30.756 42.137 116.777 1.00 24.25 559 ASN A O 1
ATOM 4083 N N . TYR A 1 560 ? -30.933 39.950 117.238 1.00 24.11 560 TYR A N 1
ATOM 4084 C CA . TYR A 1 560 ? -30.671 39.534 115.877 1.00 23.74 560 TYR A CA 1
ATOM 4085 C C . TYR A 1 560 ? -31.631 40.155 114.858 1.00 24.23 560 TYR A C 1
ATOM 4086 O O . TYR A 1 560 ? -31.183 40.645 113.840 1.00 23.92 560 TYR A O 1
ATOM 4095 N N . ALA A 1 561 ? -32.923 40.126 115.140 1.00 25.04 561 ALA A N 1
ATOM 4096 C CA . ALA A 1 561 ? -33.946 40.682 114.255 1.00 25.64 561 ALA A CA 1
ATOM 4097 C C . ALA A 1 561 ? -33.669 42.151 113.898 1.00 25.62 561 ALA A C 1
ATOM 4098 O O . ALA A 1 561 ? -33.852 42.559 112.739 1.00 25.67 561 ALA A O 1
ATOM 4100 N N . GLN A 1 562 ? -33.212 42.920 114.875 1.00 25.59 562 GLN A N 1
ATOM 4101 C CA . GLN A 1 562 ? -32.830 44.317 114.652 1.00 25.61 562 GLN A CA 1
ATOM 4102 C C . GLN A 1 562 ? -31.540 44.422 113.878 1.00 24.77 562 GLN A C 1
ATOM 4103 O O . GLN A 1 562 ? -31.407 45.297 113.026 1.00 24.80 562 GLN A O 1
ATOM 4109 N N . HIS A 1 563 ? -30.574 43.554 114.157 1.00 24.07 563 HIS A N 1
ATOM 4110 C CA . HIS A 1 563 ? -29.348 43.554 113.363 1.00 23.33 563 HIS A CA 1
ATOM 4111 C C . HIS A 1 563 ? -29.676 43.243 111.903 1.00 23.28 563 HIS A C 1
ATOM 4112 O O . HIS A 1 563 ? -29.247 43.956 110.987 1.00 23.12 563 HIS A O 1
ATOM 4119 N N . LEU A 1 564 ? -30.465 42.196 111.703 1.00 23.51 564 LEU A N 1
ATOM 4120 C CA . LEU A 1 564 ? -30.886 41.810 110.369 1.00 23.56 564 LEU A CA 1
ATOM 4121 C C . LEU A 1 564 ? -31.619 42.918 109.627 1.00 24.08 564 LEU A C 1
ATOM 4122 O O . LEU A 1 564 ? -31.377 43.102 108.459 1.00 23.88 564 LEU A O 1
ATOM 4127 N N . ALA A 1 565 ? -32.489 43.663 110.298 1.00 24.77 565 ALA A N 1
ATOM 4128 C CA . ALA A 1 565 ? -33.186 44.773 109.628 1.00 25.35 565 ALA A CA 1
ATOM 4129 C C . ALA A 1 565 ? -32.186 45.806 109.078 1.00 24.95 565 ALA A C 1
ATOM 4130 O O . ALA A 1 565 ? -32.237 46.172 107.894 1.00 24.97 565 ALA A O 1
ATOM 4132 N N . ALA A 1 566 ? -31.276 46.252 109.936 1.00 24.63 566 ALA A N 1
ATOM 4133 C CA . ALA A 1 566 ? -30.176 47.137 109.534 1.00 24.24 566 ALA A CA 1
ATOM 4134 C C . ALA A 1 566 ? -29.344 46.551 108.358 1.00 23.55 566 ALA A C 1
ATOM 4135 O O . ALA A 1 566 ? -28.975 47.267 107.433 1.00 23.50 566 ALA A O 1
ATOM 4137 N N . LYS A 1 567 ? -29.071 45.255 108.414 1.00 23.10 567 LYS A N 1
ATOM 4138 C CA . LYS A 1 567 ? -28.381 44.566 107.348 1.00 22.54 567 LYS A CA 1
ATOM 4139 C C . LYS A 1 567 ? -29.127 44.667 106.020 1.00 22.84 567 LYS A C 1
ATOM 4140 O O . LYS A 1 567 ? -28.526 44.978 105.003 1.00 22.57 567 LYS A O 1
ATOM 4146 N N . ARG A 1 568 ? -30.420 44.391 106.054 1.00 23.44 568 ARG A N 1
ATOM 4147 C CA . ARG A 1 568 ? -31.235 44.424 104.859 1.00 23.82 568 ARG A CA 1
ATOM 4148 C C . ARG A 1 568 ? -31.502 45.867 104.342 1.00 24.25 568 ARG A C 1
ATOM 4149 O O . ARG A 1 568 ? -31.572 46.078 103.117 1.00 24.28 568 ARG A O 1
ATOM 4157 N N . LYS A 1 569 ? -31.603 46.841 105.255 1.00 24.60 569 LYS A N 1
ATOM 4158 C CA . LYS A 1 569 ? -31.731 48.260 104.878 1.00 25.04 569 LYS A CA 1
ATOM 4159 C C . LYS A 1 569 ? -30.460 48.784 104.203 1.00 24.49 569 LYS A C 1
ATOM 4160 O O . LYS A 1 569 ? -30.523 49.307 103.102 1.00 24.63 569 LYS A O 1
ATOM 4166 N N . TYR A 1 570 ? -29.314 48.623 104.854 1.00 23.90 570 TYR A N 1
ATOM 4167 C CA . TYR A 1 570 ? -28.071 49.267 104.440 1.00 23.50 570 TYR A CA 1
ATOM 4168 C C . TYR A 1 570 ? -27.227 48.484 103.427 1.00 22.83 570 TYR A C 1
ATOM 4169 O O . TYR A 1 570 ? -26.426 49.082 102.704 1.00 22.66 570 TYR A O 1
ATOM 4178 N N . ASP A 1 571 ? -27.384 47.157 103.409 1.00 22.51 571 ASP A N 1
ATOM 4179 C CA . ASP A 1 571 ? -26.753 46.321 102.413 1.00 22.00 571 ASP A CA 1
ATOM 4180 C C . ASP A 1 571 ? -27.721 45.281 101.858 1.00 22.17 571 ASP A C 1
ATOM 4181 O O . ASP A 1 571 ? -27.565 44.099 102.126 1.00 21.88 571 ASP A O 1
ATOM 4186 N N . PRO A 1 572 ? -28.726 45.722 101.067 1.00 22.71 572 PRO A N 1
ATOM 4187 C CA . PRO A 1 572 ? -29.719 44.782 100.553 1.00 22.99 572 PRO A CA 1
ATOM 4188 C C . PRO A 1 572 ? -29.166 43.664 99.653 1.00 22.53 572 PRO A C 1
ATOM 4189 O O . PRO A 1 572 ? -29.755 42.587 99.580 1.00 22.66 572 PRO A O 1
ATOM 4193 N N . ASP A 1 573 ? -28.072 43.936 98.956 1.00 22.07 573 ASP A N 1
ATOM 4194 C CA . ASP A 1 573 ? -27.481 42.972 98.004 1.00 21.70 573 ASP A CA 1
ATOM 4195 C C . ASP A 1 573 ? -26.412 42.109 98.631 1.00 21.14 573 ASP A C 1
ATOM 4196 O O . ASP A 1 573 ? -25.921 41.169 98.001 1.00 20.88 573 ASP A O 1
ATOM 4201 N N . ASN A 1 574 ? -26.073 42.423 99.881 1.00 21.02 574 ASN A N 1
ATOM 4202 C CA . ASN A 1 574 ? -25.086 41.686 100.656 1.00 20.55 574 ASN A CA 1
ATOM 4203 C C . ASN A 1 574 ? -23.727 41.717 99.969 1.00 20.09 574 ASN A C 1
ATOM 4204 O O . ASN A 1 574 ? -23.039 40.683 99.825 1.00 19.78 574 ASN A O 1
ATOM 4209 N N . ILE A 1 575 ? -23.349 42.930 99.570 1.00 20.12 575 ILE A N 1
ATOM 4210 C CA . ILE A 1 575 ? -22.058 43.184 99.002 1.00 19.78 575 ILE A CA 1
ATOM 4211 C C . ILE A 1 575 ? -20.961 42.863 100.008 1.00 19.40 575 ILE A C 1
ATOM 4212 O O . ILE A 1 575 ? -19.853 42.490 99.602 1.00 19.10 575 ILE A O 1
ATOM 4217 N N . PHE A 1 576 ? -21.275 42.973 101.307 1.00 19.48 576 PHE A N 1
ATOM 4218 C CA . PHE A 1 576 ? -20.308 42.737 102.347 1.00 19.18 576 PHE A CA 1
ATOM 4219 C C . PHE A 1 576 ? -20.482 41.416 103.067 1.00 19.05 576 PHE A C 1
ATOM 4220 O O . PHE A 1 576 ? -20.120 41.300 104.248 1.00 18.94 576 PHE A O 1
ATOM 4228 N N . PHE A 1 577 ? -20.988 40.411 102.351 1.00 19.10 577 PHE A N 1
ATOM 4229 C CA . PHE A 1 577 ? -21.154 39.068 102.889 1.00 19.07 577 PHE A CA 1
ATOM 4230 C C . PHE A 1 577 ? -19.929 38.627 103.658 1.00 18.72 577 PHE A C 1
ATOM 4231 O O . PHE A 1 577 ? -18.813 38.772 103.175 1.00 18.48 577 PHE A O 1
ATOM 4239 N N . CYS A 1 578 ? -20.143 38.133 104.867 1.00 18.75 578 CYS A N 1
ATOM 4240 C CA . CYS A 1 578 ? -19.131 37.346 105.538 1.00 18.49 578 CYS A CA 1
ATOM 4241 C C . CYS A 1 578 ? -19.769 36.192 106.289 1.00 18.67 578 CYS A C 1
ATOM 4242 O O . CYS A 1 578 ? -20.953 36.229 106.670 1.00 18.98 578 CYS A O 1
ATOM 4245 N N . ARG A 1 579 ? -18.966 35.145 106.421 1.00 18.52 579 ARG A N 1
ATOM 4246 C CA . ARG A 1 579 ? -19.335 33.883 107.070 1.00 18.71 579 ARG A CA 1
ATOM 4247 C C . ARG A 1 579 ? -19.799 34.113 108.525 1.00 18.80 579 ARG A C 1
ATOM 4248 O O . ARG A 1 579 ? -19.084 34.730 109.275 1.00 18.59 579 ARG A O 1
ATOM 4256 N N . THR A 1 580 ? -20.985 33.618 108.885 1.00 19.18 580 THR A N 1
ATOM 4257 C CA . THR A 1 580 ? -21.612 33.824 110.205 1.00 19.37 580 THR A CA 1
ATOM 4258 C C . THR A 1 580 ? -22.088 35.254 110.480 1.00 19.43 580 THR A C 1
ATOM 4259 O O . THR A 1 580 ? -22.727 35.481 111.514 1.00 19.68 580 THR A O 1
ATOM 4263 N N . CYS A 1 581 ? -21.794 36.210 109.601 1.00 19.28 581 CYS A N 1
ATOM 4264 C CA . CYS A 1 581 ? -22.202 37.595 109.817 1.00 19.41 581 CYS A CA 1
ATOM 4265 C C . CYS A 1 581 ? -23.713 37.665 109.691 1.00 19.93 581 CYS A C 1
ATOM 4266 O O . CYS A 1 581 ? -24.369 36.724 109.192 1.00 20.15 581 CYS A O 1
ATOM 4269 N N . VAL A 1 582 ? -24.279 38.748 110.210 1.00 20.20 582 VAL A N 1
ATOM 4270 C CA . VAL A 1 582 ? -25.731 38.884 110.221 1.00 20.78 582 VAL A CA 1
ATOM 4271 C C . VAL A 1 582 ? -26.227 38.813 108.766 1.00 20.91 582 VAL A C 1
ATOM 4272 O O . VAL A 1 582 ? -25.678 39.507 107.873 1.00 20.69 582 VAL A O 1
ATOM 4276 N N . GLY A 1 583 ? -27.235 37.965 108.541 1.00 21.32 583 GLY A N 1
ATOM 4277 C CA . GLY A 1 583 ? -27.798 37.785 107.202 1.00 21.52 583 GLY A CA 1
ATOM 4278 C C . GLY A 1 583 ? -27.147 36.748 106.319 1.00 21.21 583 GLY A C 1
ATOM 4279 O O . GLY A 1 583 ? -27.649 36.505 105.235 1.00 21.42 583 GLY A O 1
ATOM 4280 N N . ALA A 1 584 ? -26.063 36.121 106.790 1.00 20.77 584 ALA A N 1
ATOM 4281 C CA . ALA A 1 584 ? -25.281 35.190 105.977 1.00 20.49 584 ALA A CA 1
ATOM 4282 C C . ALA A 1 584 ? -26.039 33.932 105.589 1.00 20.91 584 ALA A C 1
ATOM 4283 O O . ALA A 1 584 ? -25.712 33.298 104.593 1.00 20.85 584 ALA A O 1
ATOM 4285 N N . GLU A 1 585 ? -27.064 33.591 106.363 1.00 21.39 585 GLU A N 1
ATOM 4286 C CA . GLU A 1 585 ? -27.934 32.457 106.065 1.00 21.93 585 GLU A CA 1
ATOM 4287 C C . GLU A 1 585 ? -28.753 32.591 104.784 1.00 22.30 585 GLU A C 1
ATOM 4288 O O . GLU A 1 585 ? -29.357 31.603 104.335 1.00 22.76 585 GLU A O 1
ATOM 4294 N N . ASP A 1 586 ? -28.834 33.795 104.208 1.00 22.18 586 ASP A N 1
ATOM 4295 C CA . ASP A 1 586 ? -29.488 33.961 102.923 1.00 22.49 586 ASP A CA 1
ATOM 4296 C C . ASP A 1 586 ? -28.603 33.593 101.748 1.00 22.13 586 ASP A C 1
ATOM 4297 O O . ASP A 1 586 ? -29.079 33.608 100.589 1.00 22.39 586 ASP A O 1
ATOM 4302 N N . PHE A 1 587 ? -27.342 33.259 102.024 1.00 21.59 587 PHE A N 1
ATOM 4303 C CA . PHE A 1 587 ? -26.381 32.805 101.027 1.00 21.29 587 PHE A CA 1
ATOM 4304 C C . PHE A 1 587 ? -25.802 31.426 101.359 1.00 21.28 587 PHE A C 1
ATOM 4305 O O . PHE A 1 587 ? -25.895 30.944 102.499 1.00 21.37 587 PHE A O 1
ATOM 4313 N N . ILE A 1 588 ? -25.192 30.812 100.349 1.00 21.22 588 ILE A N 1
ATOM 4314 C CA . ILE A 1 588 ? -24.402 29.601 100.502 1.00 21.20 588 ILE A CA 1
ATOM 4315 C C . ILE A 1 588 ? -22.972 29.916 100.092 1.00 20.66 588 ILE A C 1
ATOM 4316 O O . ILE A 1 588 ? -22.720 30.271 98.937 1.00 20.58 588 ILE A O 1
ATOM 4321 N N . GLU A 1 589 ? -22.058 29.800 101.055 1.00 20.34 589 GLU A N 1
ATOM 4322 C CA . GLU A 1 589 ? -20.636 29.942 100.825 1.00 19.93 589 GLU A CA 1
ATOM 4323 C C . GLU A 1 589 ? -20.032 28.561 100.576 1.00 20.15 589 GLU A C 1
ATOM 4324 O O . GLU A 1 589 ? -20.452 27.544 101.160 1.00 20.50 589 GLU A O 1
ATOM 4330 N N . ARG A 1 590 ? -19.071 28.519 99.660 1.00 20.01 590 ARG A N 1
ATOM 4331 C CA . ARG A 1 590 ? -18.302 27.323 99.409 1.00 20.23 590 ARG A CA 1
ATOM 4332 C C . ARG A 1 590 ? -16.842 27.689 99.644 1.00 19.83 590 ARG A C 1
ATOM 4333 O O . ARG A 1 590 ? -16.454 28.857 99.491 1.00 19.46 590 ARG A O 1
ATOM 4341 N N . PRO A 1 591 ? -16.028 26.695 100.034 1.00 19.99 591 PRO A N 1
ATOM 4342 C CA . PRO A 1 591 ? -14.588 26.937 100.142 1.00 19.72 591 PRO A CA 1
ATOM 4343 C C . PRO A 1 591 ? -13.885 26.932 98.774 1.00 19.81 591 PRO A C 1
ATOM 4344 O O . PRO A 1 591 ? -12.772 27.443 98.672 1.00 19.59 591 PRO A O 1
ATOM 4348 N N . ASP A 1 592 ? -14.522 26.334 97.759 1.00 20.19 592 ASP A N 1
ATOM 4349 C CA . ASP A 1 592 ? -13.927 26.094 96.462 1.00 20.40 592 ASP A CA 1
ATOM 4350 C C . ASP A 1 592 ? -14.846 26.372 95.261 1.00 20.55 592 ASP A C 1
ATOM 4351 O O . ASP A 1 592 ? -14.603 25.873 94.149 1.00 20.88 592 ASP A O 1
ATOM 4356 N N . GLY A 1 593 ? -15.880 27.169 95.468 1.00 20.36 593 GLY A N 1
ATOM 4357 C CA . GLY A 1 593 ? -16.763 27.583 94.373 1.00 20.49 593 GLY A CA 1
ATOM 4358 C C . GLY A 1 593 ? -17.421 28.914 94.624 1.00 20.15 593 GLY A C 1
ATOM 4359 O O . GLY A 1 593 ? -17.175 29.515 95.658 1.00 19.81 593 GLY A O 1
ATOM 4360 N N . PRO A 1 594 ? -18.229 29.403 93.661 1.00 20.28 594 PRO A N 1
ATOM 4361 C CA . PRO A 1 594 ? -18.918 30.694 93.807 1.00 20.06 594 PRO A CA 1
ATOM 4362 C C . PRO A 1 594 ? -19.811 30.764 95.042 1.00 20.07 594 PRO A C 1
ATOM 4363 O O . PRO A 1 594 ? -20.403 29.761 95.459 1.00 20.41 594 PRO A O 1
ATOM 4367 N N . LEU A 1 595 ? -19.807 31.945 95.667 1.00 19.75 595 LEU A N 1
ATOM 4368 C CA . LEU A 1 595 ? -20.751 32.336 96.682 1.00 19.80 595 LEU A CA 1
ATOM 4369 C C . LEU A 1 595 ? -22.061 32.610 95.983 1.00 20.16 595 LEU A C 1
ATOM 4370 O O . LEU A 1 595 ? -22.072 33.311 94.963 1.00 20.15 595 LEU A O 1
ATOM 4375 N N . CYS A 1 596 ? -23.156 32.053 96.499 1.00 20.55 596 CYS A N 1
ATOM 4376 C CA . CYS A 1 596 ? -24.470 32.206 95.869 1.00 21.01 596 CYS A CA 1
ATOM 4377 C C . CYS A 1 596 ? -25.553 32.592 96.844 1.00 21.25 596 CYS A C 1
ATOM 4378 O O . CYS A 1 596 ? -25.528 32.175 97.995 1.00 21.23 596 CYS A O 1
ATOM 4381 N N . ARG A 1 597 ? -26.514 33.382 96.361 1.00 21.53 597 ARG A N 1
ATOM 4382 C CA . ARG A 1 597 ? -27.756 33.632 97.082 1.00 21.95 597 ARG A CA 1
ATOM 4383 C C . ARG A 1 597 ? -28.615 32.384 97.019 1.00 22.55 597 ARG A C 1
ATOM 4384 O O . ARG A 1 597 ? -28.708 31.761 95.978 1.00 22.79 597 ARG A O 1
ATOM 4392 N N . LYS A 1 598 ? -29.255 32.047 98.129 1.00 22.84 598 LYS A N 1
ATOM 4393 C CA . LYS A 1 598 ? -30.244 30.956 98.143 1.00 23.55 598 LYS A CA 1
ATOM 4394 C C . LYS A 1 598 ? -31.387 31.313 97.234 1.00 24.13 598 LYS A C 1
ATOM 4395 O O . LYS A 1 598 ? -31.739 32.526 97.119 1.00 24.08 598 LYS A O 1
ATOM 4402 N N . THR B 1 27 ? 38.214 40.889 92.631 1.00 19.35 27 THR B N 1
ATOM 4403 C CA . THR B 1 27 ? 39.098 39.814 93.175 1.00 20.03 27 THR B CA 1
ATOM 4404 C C . THR B 1 27 ? 38.462 38.409 93.258 1.00 20.10 27 THR B C 1
ATOM 4405 O O . THR B 1 27 ? 39.176 37.403 93.048 1.00 20.44 27 THR B O 1
ATOM 4409 N N . PRO B 1 28 ? 37.130 38.300 93.498 1.00 19.84 28 PRO B N 1
ATOM 4410 C CA . PRO B 1 28 ? 36.601 36.954 93.305 1.00 19.88 28 PRO B CA 1
ATOM 4411 C C . PRO B 1 28 ? 36.548 36.603 91.811 1.00 19.25 28 PRO B C 1
ATOM 4412 O O . PRO B 1 28 ? 36.230 37.446 90.937 1.00 18.59 28 PRO B O 1
ATOM 4416 N N . LYS B 1 29 ? 36.818 35.332 91.530 1.00 19.51 29 LYS B N 1
ATOM 4417 C CA . LYS B 1 29 ? 36.813 34.846 90.172 1.00 19.03 29 LYS B CA 1
ATOM 4418 C C . LYS B 1 29 ? 35.425 34.671 89.611 1.00 18.47 29 LYS B C 1
ATOM 4419 O O . LYS B 1 29 ? 35.216 34.885 88.409 1.00 17.86 29 LYS B O 1
ATOM 4425 N N . CYS B 1 30 ? 34.459 34.380 90.470 1.00 18.69 30 CYS B N 1
ATOM 4426 C CA . CYS B 1 30 ? 33.091 34.119 90.056 1.00 18.30 30 CYS B CA 1
ATOM 4427 C C . CYS B 1 30 ? 32.158 35.233 90.442 1.00 18.00 30 CYS B C 1
ATOM 4428 O O . CYS B 1 30 ? 32.221 35.751 91.528 1.00 18.36 30 CYS B O 1
ATOM 4431 N N . ARG B 1 31 ? 31.265 35.575 89.538 1.00 17.38 31 ARG B N 1
ATOM 4432 C CA . ARG B 1 31 ? 30.159 36.469 89.851 1.00 17.16 31 ARG B CA 1
ATOM 4433 C C . ARG B 1 31 ? 29.195 35.770 90.827 1.00 17.64 31 ARG B C 1
ATOM 4434 O O . ARG B 1 31 ? 29.023 34.528 90.800 1.00 17.92 31 ARG B O 1
ATOM 4442 N N . CYS B 1 32 ? 28.603 36.584 91.696 1.00 17.79 32 CYS B N 1
ATOM 4443 C CA . CYS B 1 32 ? 27.599 36.145 92.654 1.00 18.27 32 CYS B CA 1
ATOM 4444 C C . CYS B 1 32 ? 26.229 35.905 91.991 1.00 17.96 32 CYS B C 1
ATOM 4445 O O . CYS B 1 32 ? 25.812 36.678 91.126 1.00 17.38 32 CYS B O 1
ATOM 4448 N N . THR B 1 33 ? 25.536 34.849 92.428 1.00 18.41 33 THR B N 1
ATOM 4449 C CA . THR B 1 33 ? 24.259 34.442 91.841 1.00 18.25 33 THR B CA 1
ATOM 4450 C C . THR B 1 33 ? 23.190 34.297 92.933 1.00 18.84 33 THR B C 1
ATOM 4451 O O . THR B 1 33 ? 23.537 34.273 94.101 1.00 19.41 33 THR B O 1
ATOM 4455 N N . PRO B 1 34 ? 21.907 34.257 92.558 1.00 18.75 34 PRO B N 1
ATOM 4456 C CA . PRO B 1 34 ? 20.836 34.144 93.563 1.00 19.37 34 PRO B CA 1
ATOM 4457 C C . PRO B 1 34 ? 20.971 32.933 94.473 1.00 20.18 34 PRO B C 1
ATOM 4458 O O . PRO B 1 34 ? 21.412 31.887 94.039 1.00 20.25 34 PRO B O 1
ATOM 4462 N N . GLY B 1 35 ? 20.610 33.112 95.736 1.00 20.83 35 GLY B N 1
ATOM 4463 C CA . GLY B 1 35 ? 20.676 32.065 96.731 1.00 21.71 35 GLY B CA 1
ATOM 4464 C C . GLY B 1 35 ? 22.020 31.946 97.412 1.00 22.02 35 GLY B C 1
ATOM 4465 O O . GLY B 1 35 ? 22.114 31.357 98.474 1.00 22.84 35 GLY B O 1
ATOM 4466 N N . GLU B 1 36 ? 23.070 32.533 96.840 1.00 21.43 36 GLU B N 1
ATOM 4467 C CA . GLU B 1 36 ? 24.368 32.492 97.513 1.00 21.78 36 GLU B CA 1
ATOM 4468 C C . GLU B 1 36 ? 24.387 33.536 98.641 1.00 22.09 36 GLU B C 1
ATOM 4469 O O . GLU B 1 36 ? 23.567 34.472 98.672 1.00 21.85 36 GLU B O 1
ATOM 4475 N N . ALA B 1 37 ? 25.298 33.317 99.583 1.00 22.72 37 ALA B N 1
ATOM 4476 C CA . ALA B 1 37 ? 25.508 34.204 100.714 1.00 23.13 37 ALA B CA 1
ATOM 4477 C C . ALA B 1 37 ? 25.839 35.660 100.297 1.00 22.46 37 ALA B C 1
ATOM 4478 O O . ALA B 1 37 ? 25.383 36.611 100.913 1.00 22.59 37 ALA B O 1
ATOM 4480 N N . CYS B 1 38 ? 26.617 35.803 99.229 1.00 21.80 38 CYS B N 1
ATOM 4481 C CA . CYS B 1 38 ? 26.983 37.133 98.692 1.00 21.18 38 CYS B CA 1
ATOM 4482 C C . CYS B 1 38 ? 25.849 37.913 97.981 1.00 20.58 38 CYS B C 1
ATOM 4483 O O . CYS B 1 38 ? 25.973 39.104 97.732 1.00 20.22 38 CYS B O 1
ATOM 4486 N N . TRP B 1 39 ? 24.769 37.237 97.626 1.00 20.52 39 TRP B N 1
ATOM 4487 C CA . TRP B 1 39 ? 23.675 37.867 96.889 1.00 20.02 39 TRP B CA 1
ATOM 4488 C C . TRP B 1 39 ? 22.997 38.896 97.795 1.00 20.37 39 TRP B C 1
ATOM 4489 O O . TRP B 1 39 ? 22.677 38.568 98.918 1.00 21.08 39 TRP B O 1
ATOM 4500 N N . PRO B 1 40 ? 22.792 40.123 97.316 1.00 19.93 40 PRO B N 1
ATOM 4501 C CA . PRO B 1 40 ? 22.106 41.134 98.139 1.00 20.31 40 PRO B CA 1
ATOM 4502 C C . PRO B 1 40 ? 20.702 40.706 98.584 1.00 20.75 40 PRO B C 1
ATOM 4503 O O . PRO B 1 40 ? 19.982 40.095 97.785 1.00 20.48 40 PRO B O 1
ATOM 4507 N N . ASP B 1 41 ? 20.341 40.992 99.832 1.00 21.48 41 ASP B N 1
ATOM 4508 C CA . ASP B 1 41 ? 19.033 40.584 100.399 1.00 22.05 41 ASP B CA 1
ATOM 4509 C C . ASP B 1 41 ? 17.920 41.500 99.905 1.00 21.85 41 ASP B C 1
ATOM 4510 O O . ASP B 1 41 ? 18.193 42.484 99.213 1.00 21.32 41 ASP B O 1
ATOM 4515 N N . ASN B 1 42 ? 16.670 41.188 100.254 1.00 22.34 42 ASN B N 1
ATOM 4516 C CA . ASN B 1 42 ? 15.549 41.932 99.671 1.00 22.19 42 ASN B CA 1
ATOM 4517 C C . ASN B 1 42 ? 15.623 43.442 99.937 1.00 22.24 42 ASN B C 1
ATOM 4518 O O . ASN B 1 42 ? 15.307 44.225 99.052 1.00 21.79 42 ASN B O 1
ATOM 4523 N N . SER B 1 43 ? 16.093 43.844 101.115 1.00 22.79 43 SER B N 1
ATOM 4524 C CA . SER B 1 43 ? 16.182 45.275 101.458 1.00 22.95 43 SER B CA 1
ATOM 4525 C C . SER B 1 43 ? 17.148 46.039 100.537 1.00 22.20 43 SER B C 1
ATOM 4526 O O . SER B 1 43 ? 16.889 47.188 100.168 1.00 22.10 43 SER B O 1
ATOM 4529 N N . VAL B 1 44 ? 18.246 45.398 100.155 1.00 21.76 44 VAL B N 1
ATOM 4530 C CA . VAL B 1 44 ? 19.228 46.013 99.264 1.00 21.09 44 VAL B CA 1
ATOM 4531 C C . VAL B 1 44 ? 18.631 46.227 97.881 1.00 20.45 44 VAL B C 1
ATOM 4532 O O . VAL B 1 44 ? 18.772 47.298 97.317 1.00 20.19 44 VAL B O 1
ATOM 4536 N N . TRP B 1 45 ? 17.952 45.220 97.356 1.00 20.28 45 TRP B N 1
ATOM 4537 C CA . TRP B 1 45 ? 17.269 45.351 96.057 1.00 19.75 45 TRP B CA 1
ATOM 4538 C C . TRP B 1 45 ? 16.176 46.420 96.077 1.00 20.04 45 TRP B C 1
ATOM 4539 O O . TRP B 1 45 ? 16.024 47.188 95.130 1.00 19.67 45 TRP B O 1
ATOM 4550 N N . GLU B 1 46 ? 15.429 46.472 97.174 1.00 20.79 46 GLU B N 1
ATOM 4551 C CA . GLU B 1 46 ? 14.364 47.456 97.341 1.00 21.22 46 GLU B CA 1
ATOM 4552 C C . GLU B 1 46 ? 14.922 48.902 97.374 1.00 21.23 46 GLU B C 1
ATOM 4553 O O . GLU B 1 46 ? 14.396 49.795 96.704 1.00 21.15 46 GLU B O 1
ATOM 4559 N N . ALA B 1 47 ? 16.014 49.101 98.105 1.00 21.34 47 ALA B N 1
ATOM 4560 C CA . ALA B 1 47 ? 16.725 50.397 98.110 1.00 21.35 47 ALA B CA 1
ATOM 4561 C C . ALA B 1 47 ? 17.266 50.786 96.724 1.00 20.59 47 ALA B C 1
ATOM 4562 O O . ALA B 1 47 ? 17.294 51.954 96.355 1.00 20.61 47 ALA B O 1
ATOM 4564 N N . PHE B 1 48 ? 17.685 49.789 95.958 1.00 19.97 48 PHE B N 1
ATOM 4565 C CA . PHE B 1 48 ? 18.166 50.018 94.585 1.00 19.26 48 PHE B CA 1
ATOM 4566 C C . PHE B 1 48 ? 16.988 50.421 93.677 1.00 19.17 48 PHE B C 1
ATOM 4567 O O . PHE B 1 48 ? 17.109 51.348 92.840 1.00 18.94 48 PHE B O 1
ATOM 4575 N N . ASP B 1 49 ? 15.836 49.774 93.857 1.00 19.42 49 ASP B N 1
ATOM 4576 C CA . ASP B 1 49 ? 14.607 50.158 93.123 1.00 19.48 49 ASP B CA 1
ATOM 4577 C C . ASP B 1 49 ? 14.270 51.639 93.382 1.00 19.96 49 ASP B C 1
ATOM 4578 O O . ASP B 1 49 ? 13.962 52.358 92.447 1.00 19.82 49 ASP B O 1
ATOM 4583 N N . LYS B 1 50 ? 14.362 52.052 94.642 1.00 20.58 50 LYS B N 1
ATOM 4584 C CA . LYS B 1 50 ? 14.045 53.422 95.070 1.00 21.18 50 LYS B CA 1
ATOM 4585 C C . LYS B 1 50 ? 15.015 54.490 94.597 1.00 20.97 50 LYS B C 1
ATOM 4586 O O . LYS B 1 50 ? 14.593 55.599 94.325 1.00 21.29 50 LYS B O 1
ATOM 4592 N N . THR B 1 51 ? 16.311 54.169 94.572 1.00 20.53 51 THR B N 1
ATOM 4593 C CA . THR B 1 51 ? 17.326 55.019 93.970 1.00 20.26 51 THR B CA 1
ATOM 4594 C C . THR B 1 51 ? 17.071 55.236 92.482 1.00 19.76 51 THR B C 1
ATOM 4595 O O . THR B 1 51 ? 17.164 56.382 91.981 1.00 19.90 51 THR B O 1
ATOM 4599 N N . LEU B 1 52 ? 16.722 54.150 91.781 1.00 19.25 52 LEU B N 1
ATOM 4600 C CA . LEU B 1 52 ? 16.416 54.233 90.347 1.00 18.80 52 LEU B CA 1
ATOM 4601 C C . LEU B 1 52 ? 15.175 55.073 90.080 1.00 19.27 52 LEU B C 1
ATOM 4602 O O . LEU B 1 52 ? 15.148 55.863 89.139 1.00 19.20 52 LEU B O 1
ATOM 4607 N N . GLY B 1 53 ? 14.162 54.879 90.913 1.00 19.81 53 GLY B N 1
ATOM 4608 C CA . GLY B 1 53 ? 12.821 55.355 90.640 1.00 20.28 53 GLY B CA 1
ATOM 4609 C C . GLY B 1 53 ? 12.002 54.094 90.697 1.00 20.21 53 GLY B C 1
ATOM 4610 O O . GLY B 1 53 ? 12.164 53.211 89.840 1.00 19.59 53 GLY B O 1
ATOM 4611 N N . LYS B 1 54 ? 11.162 53.993 91.722 1.00 20.88 54 LYS B N 1
ATOM 4612 C CA . LYS B 1 54 ? 10.258 52.845 91.917 1.00 21.00 54 LYS B CA 1
ATOM 4613 C C . LYS B 1 54 ? 9.630 52.397 90.586 1.00 20.61 54 LYS B C 1
ATOM 4614 O O . LYS B 1 54 ? 9.187 53.249 89.809 1.00 20.72 54 LYS B O 1
ATOM 4620 N N . GLY B 1 55 ? 9.662 51.078 90.313 1.00 20.20 55 GLY B N 1
ATOM 4621 C CA . GLY B 1 55 ? 9.122 50.494 89.100 1.00 19.85 55 GLY B CA 1
ATOM 4622 C C . GLY B 1 55 ? 10.177 50.126 88.033 1.00 18.97 55 GLY B C 1
ATOM 4623 O O . GLY B 1 55 ? 9.928 49.261 87.184 1.00 18.63 55 GLY B O 1
ATOM 4624 N N . LYS B 1 56 ? 11.342 50.781 88.053 1.00 18.68 56 LYS B N 1
ATOM 4625 C CA . LYS B 1 56 ? 12.390 50.504 87.051 1.00 17.92 56 LYS B CA 1
ATOM 4626 C C . LYS B 1 56 ? 13.072 49.142 87.234 1.00 17.51 56 LYS B C 1
ATOM 4627 O O . LYS B 1 56 ? 13.481 48.547 86.274 1.00 16.98 56 LYS B O 1
ATOM 4633 N N . LEU B 1 57 ? 13.170 48.663 88.478 1.00 17.84 57 LEU B N 1
ATOM 4634 C CA . LEU B 1 57 ? 13.731 47.350 88.751 1.00 17.60 57 LEU B CA 1
ATOM 4635 C C . LEU B 1 57 ? 12.638 46.306 88.618 1.00 17.79 57 LEU B C 1
ATOM 4636 O O . LEU B 1 57 ? 11.676 46.340 89.331 1.00 18.38 57 LEU B O 1
ATOM 4641 N N . ILE B 1 58 ? 12.811 45.363 87.710 1.00 17.34 58 ILE B N 1
ATOM 4642 C CA . ILE B 1 58 ? 11.831 44.301 87.514 1.00 17.54 58 ILE B CA 1
ATOM 4643 C C . ILE B 1 58 ? 12.458 42.980 87.930 1.00 17.46 58 ILE B C 1
ATOM 4644 O O . ILE B 1 58 ? 13.538 42.648 87.480 1.00 16.97 58 ILE B O 1
ATOM 4649 N N . LYS B 1 59 ? 11.786 42.255 88.810 1.00 18.03 59 LYS B N 1
ATOM 4650 C CA . LYS B 1 59 ? 12.128 40.862 89.117 1.00 18.10 59 LYS B CA 1
ATOM 4651 C C . LYS B 1 59 ? 11.543 40.068 87.986 1.00 17.91 59 LYS B C 1
ATOM 4652 O O . LYS B 1 59 ? 10.351 40.123 87.715 1.00 18.22 59 LYS B O 1
ATOM 4658 N N . THR B 1 60 ? 12.394 39.347 87.289 1.00 17.43 60 THR B N 1
ATOM 4659 C CA . THR B 1 60 ? 11.933 38.706 86.062 1.00 17.20 60 THR B CA 1
ATOM 4660 C C . THR B 1 60 ? 11.116 37.494 86.391 1.00 17.75 60 THR B C 1
ATOM 4661 O O . THR B 1 60 ? 11.249 36.928 87.486 1.00 18.20 60 THR B O 1
ATOM 4665 N N . SER B 1 61 ? 10.226 37.133 85.477 1.00 17.79 61 SER B N 1
ATOM 4666 C CA . SER B 1 61 ? 9.480 35.889 85.587 1.00 18.31 61 SER B CA 1
ATOM 4667 C C . SER B 1 61 ? 9.359 35.269 84.197 1.00 17.99 61 SER B C 1
ATOM 4668 O O . SER B 1 61 ? 9.117 35.972 83.229 1.00 17.64 61 SER B O 1
ATOM 4671 N N . PRO B 1 62 ? 9.480 33.927 84.107 1.00 18.19 62 PRO B N 1
ATOM 4672 C CA . PRO B 1 62 ? 9.364 33.257 82.827 1.00 17.97 62 PRO B CA 1
ATOM 4673 C C . PRO B 1 62 ? 8.105 33.650 82.081 1.00 18.14 62 PRO B C 1
ATOM 4674 O O . PRO B 1 62 ? 7.024 33.623 82.643 1.00 18.78 62 PRO B O 1
ATOM 4678 N N . ILE B 1 63 ? 8.280 33.996 80.799 1.00 17.62 63 ILE B N 1
ATOM 4679 C CA . ILE B 1 63 ? 7.200 34.492 79.945 1.00 17.74 63 ILE B CA 1
ATOM 4680 C C . ILE B 1 63 ? 5.976 33.560 80.051 1.00 18.50 63 ILE B C 1
ATOM 4681 O O . ILE B 1 63 ? 4.846 34.034 80.220 1.00 18.98 63 ILE B O 1
ATOM 4686 N N . ALA B 1 64 ? 6.201 32.249 79.989 1.00 18.69 64 ALA B N 1
ATOM 4687 C CA . ALA B 1 64 ? 5.117 31.278 79.950 1.00 19.43 64 ALA B CA 1
ATOM 4688 C C . ALA B 1 64 ? 4.809 30.568 81.285 1.00 20.17 64 ALA B C 1
ATOM 4689 O O . ALA B 1 64 ? 4.249 29.460 81.260 1.00 20.79 64 ALA B O 1
ATOM 4691 N N . GLN B 1 65 ? 5.114 31.184 82.432 1.00 20.21 65 GLN B N 1
ATOM 4692 C CA . GLN B 1 65 ? 4.801 30.536 83.724 1.00 20.98 65 GLN B CA 1
ATOM 4693 C C . GLN B 1 65 ? 3.291 30.288 84.002 1.00 21.91 65 GLN B C 1
ATOM 4694 O O . GLN B 1 65 ? 2.938 29.361 84.745 1.00 22.67 65 GLN B O 1
ATOM 4700 N N . SER B 1 66 ? 2.420 31.083 83.378 1.00 21.92 66 SER B N 1
ATOM 4701 C CA . SER B 1 66 ? 0.957 30.850 83.485 1.00 22.84 66 SER B CA 1
ATOM 4702 C C . SER B 1 66 ? 0.465 29.504 82.898 1.00 23.34 66 SER B C 1
ATOM 4703 O O . SER B 1 66 ? -0.645 29.076 83.196 1.00 24.25 66 SER B O 1
ATOM 4706 N N . CYS B 1 67 ? 1.287 28.864 82.069 1.00 22.81 67 CYS B N 1
ATOM 4707 C CA . CYS B 1 67 ? 1.003 27.545 81.510 1.00 23.26 67 CYS B CA 1
ATOM 4708 C C . CYS B 1 67 ? 1.253 26.383 82.451 1.00 23.89 67 CYS B C 1
ATOM 4709 O O . CYS B 1 67 ? 0.939 25.233 82.097 1.00 24.43 67 CYS B O 1
ATOM 4712 N N . TYR B 1 68 ? 1.784 26.639 83.643 1.00 23.90 68 TYR B N 1
ATOM 4713 C CA . TYR B 1 68 ? 2.189 25.562 84.543 1.00 24.47 68 TYR B CA 1
ATOM 4714 C C . TYR B 1 68 ? 1.347 25.531 85.833 1.00 25.45 68 TYR B C 1
ATOM 4715 O O . TYR B 1 68 ? 0.882 26.578 86.335 1.00 25.47 68 TYR B O 1
ATOM 4724 N N . ASP B 1 69 ? 1.132 24.303 86.324 1.00 26.34 69 ASP B N 1
ATOM 4725 C CA . ASP B 1 69 ? 0.360 24.067 87.536 1.00 27.41 69 ASP B CA 1
ATOM 4726 C C . ASP B 1 69 ? 0.901 24.769 88.749 1.00 27.30 69 ASP B C 1
ATOM 4727 O O . ASP B 1 69 ? 2.105 24.868 88.933 1.00 26.67 69 ASP B O 1
ATOM 4732 N N . GLY B 1 70 ? -0.029 25.192 89.606 1.00 28.04 70 GLY B N 1
ATOM 4733 C CA . GLY B 1 70 ? 0.283 25.909 90.836 1.00 28.12 70 GLY B CA 1
ATOM 4734 C C . GLY B 1 70 ? -0.516 27.201 90.936 1.00 28.08 70 GLY B C 1
ATOM 4735 O O . GLY B 1 70 ? -1.331 27.508 90.083 1.00 28.06 70 GLY B O 1
ATOM 4736 N N . PRO B 1 71 ? -0.297 27.968 92.016 1.00 28.17 71 PRO B N 1
ATOM 4737 C CA . PRO B 1 71 ? -1.171 29.105 92.387 1.00 28.46 71 PRO B CA 1
ATOM 4738 C C . PRO B 1 71 ? -1.234 30.219 91.359 1.00 27.60 71 PRO B C 1
ATOM 4739 O O . PRO B 1 71 ? -2.249 30.916 91.260 1.00 27.98 71 PRO B O 1
ATOM 4743 N N . GLN B 1 72 ? -0.157 30.356 90.600 1.00 26.53 72 GLN B N 1
ATOM 4744 C CA . GLN B 1 72 ? -0.081 31.357 89.534 1.00 25.68 72 GLN B CA 1
ATOM 4745 C C . GLN B 1 72 ? -0.477 30.903 88.140 1.00 25.46 72 GLN B C 1
ATOM 4746 O O . GLN B 1 72 ? -0.267 31.618 87.153 1.00 24.71 72 GLN B O 1
ATOM 4752 N N . LYS B 1 73 ? -1.046 29.720 88.010 1.00 26.13 73 LYS B N 1
ATOM 4753 C CA . LYS B 1 73 ? -1.566 29.233 86.713 1.00 26.09 73 LYS B CA 1
ATOM 4754 C C . LYS B 1 73 ? -2.709 30.098 86.177 1.00 26.34 73 LYS B C 1
ATOM 4755 O O . LYS B 1 73 ? -3.585 30.508 86.917 1.00 27.09 73 LYS B O 1
ATOM 4761 N N . ASP B 1 74 ? -2.727 30.310 84.868 1.00 25.78 74 ASP B N 1
ATOM 4762 C CA . ASP B 1 74 ? -3.814 31.076 84.207 1.00 26.06 74 ASP B CA 1
ATOM 4763 C C . ASP B 1 74 ? -3.910 30.651 82.752 1.00 25.75 74 ASP B C 1
ATOM 4764 O O . ASP B 1 74 ? -3.083 31.070 81.926 1.00 24.80 74 ASP B O 1
ATOM 4769 N N . LEU B 1 75 ? -4.900 29.813 82.445 1.00 26.59 75 LEU B N 1
ATOM 4770 C CA . LEU B 1 75 ? -4.986 29.211 81.102 1.00 26.41 75 LEU B CA 1
ATOM 4771 C C . LEU B 1 75 ? -5.320 30.214 80.001 1.00 26.03 75 LEU B C 1
ATOM 4772 O O . LEU B 1 75 ? -4.911 30.021 78.852 1.00 25.47 75 LEU B O 1
ATOM 4777 N N . ASP B 1 76 ? -6.034 31.287 80.352 1.00 26.36 76 ASP B N 1
ATOM 4778 C CA . ASP B 1 76 ? -6.261 32.413 79.419 1.00 26.00 76 ASP B CA 1
ATOM 4779 C C . ASP B 1 76 ? -4.969 33.136 79.108 1.00 24.81 76 ASP B C 1
ATOM 4780 O O . ASP B 1 76 ? -4.666 33.412 77.955 1.00 24.25 76 ASP B O 1
ATOM 4785 N N . ARG B 1 77 ? -4.210 33.465 80.141 1.00 24.48 77 ARG B N 1
ATOM 4786 C CA . ARG B 1 77 ? -2.890 34.078 79.925 1.00 23.39 77 ARG B CA 1
ATOM 4787 C C . ARG B 1 77 ? -1.989 33.119 79.117 1.00 22.77 77 ARG B C 1
ATOM 4788 O O . ARG B 1 77 ? -1.321 33.534 78.161 1.00 22.02 77 ARG B O 1
ATOM 4796 N N . CYS B 1 78 ? -2.009 31.837 79.484 1.00 23.17 78 CYS B N 1
ATOM 4797 C CA . CYS B 1 78 ? -1.210 30.837 78.807 1.00 22.74 78 CYS B CA 1
ATOM 4798 C C . CYS B 1 78 ? -1.489 30.780 77.302 1.00 22.56 78 CYS B C 1
ATOM 4799 O O . CYS B 1 78 ? -0.570 30.745 76.507 1.00 21.81 78 CYS B O 1
ATOM 4802 N N . ALA B 1 79 ? -2.760 30.767 76.936 1.00 23.30 79 ALA B N 1
ATOM 4803 C CA . ALA B 1 79 ? -3.196 30.735 75.519 1.00 23.30 79 ALA B CA 1
ATOM 4804 C C . ALA B 1 79 ? -2.805 31.990 74.769 1.00 22.58 79 ALA B C 1
ATOM 4805 O O . ALA B 1 79 ? -2.395 31.914 73.604 1.00 22.12 79 ALA B O 1
ATOM 4807 N N . TYR B 1 80 ? -2.911 33.148 75.416 1.00 22.53 80 TYR B N 1
ATOM 4808 C CA . TYR B 1 80 ? -2.427 34.386 74.829 1.00 21.88 80 TYR B CA 1
ATOM 4809 C C . TYR B 1 80 ? -0.935 34.276 74.536 1.00 20.89 80 TYR B C 1
ATOM 4810 O O . TYR B 1 80 ? -0.466 34.582 73.396 1.00 20.36 80 TYR B O 1
ATOM 4819 N N . VAL B 1 81 ? -0.182 33.834 75.544 1.00 20.68 81 VAL B N 1
ATOM 4820 C CA . VAL B 1 81 ? 1.268 33.678 75.392 1.00 19.83 81 VAL B CA 1
ATOM 4821 C C . VAL B 1 81 ? 1.620 32.666 74.306 1.00 19.63 81 VAL B C 1
ATOM 4822 O O . VAL B 1 81 ? 2.543 32.887 73.525 1.00 18.94 81 VAL B O 1
ATOM 4826 N N . ASN B 1 82 ? 0.871 31.566 74.247 1.00 20.29 82 ASN B N 1
ATOM 4827 C CA . ASN B 1 82 ? 1.126 30.547 73.221 1.00 20.23 82 ASN B CA 1
ATOM 4828 C C . ASN B 1 82 ? 0.874 31.107 71.840 1.00 20.02 82 ASN B C 1
ATOM 4829 O O . ASN B 1 82 ? 1.678 30.940 70.943 1.00 19.49 82 ASN B O 1
ATOM 4834 N N . LYS B 1 83 ? -0.222 31.834 71.686 1.00 20.48 83 LYS B N 1
ATOM 4835 C CA . LYS B 1 83 ? -0.587 32.430 70.406 1.00 20.42 83 LYS B CA 1
ATOM 4836 C C . LYS B 1 83 ? 0.434 33.448 69.960 1.00 19.57 83 LYS B C 1
ATOM 4837 O O . LYS B 1 83 ? 0.740 33.527 68.760 1.00 19.27 83 LYS B O 1
ATOM 4843 N N . MET B 1 84 ? 0.987 34.230 70.901 1.00 19.21 84 MET B N 1
ATOM 4844 C CA . MET B 1 84 ? 1.871 35.374 70.552 1.00 18.51 84 MET B CA 1
ATOM 4845 C C . MET B 1 84 ? 3.361 35.086 70.617 1.00 17.75 84 MET B C 1
ATOM 4846 O O . MET B 1 84 ? 4.175 35.964 70.321 1.00 17.20 84 MET B O 1
ATOM 4851 N N . TRP B 1 85 ? 3.723 33.861 70.988 1.00 17.79 85 TRP B N 1
ATOM 4852 C CA . TRP B 1 85 ? 5.106 33.391 71.084 1.00 17.20 85 TRP B CA 1
ATOM 4853 C C . TRP B 1 85 ? 5.889 33.550 69.820 1.00 16.67 85 TRP B C 1
ATOM 4854 O O . TRP B 1 85 ? 7.113 33.843 69.863 1.00 16.08 85 TRP B O 1
ATOM 4865 N N . THR B 1 86 ? 5.244 33.364 68.671 1.00 16.91 86 THR B N 1
ATOM 4866 C CA . THR B 1 86 ? 5.957 33.493 67.396 1.00 16.48 86 THR B CA 1
ATOM 4867 C C . THR B 1 86 ? 6.065 34.979 66.896 1.00 16.18 86 THR B C 1
ATOM 4868 O O . THR B 1 86 ? 6.691 35.237 65.877 1.00 15.84 86 THR B O 1
ATOM 4872 N N . ASP B 1 87 ? 5.530 35.942 67.642 1.00 16.35 87 ASP B N 1
ATOM 4873 C CA . ASP B 1 87 ? 5.503 37.341 67.203 1.00 16.22 87 ASP B CA 1
ATOM 4874 C C . ASP B 1 87 ? 6.660 38.165 67.773 1.00 15.66 87 ASP B C 1
ATOM 4875 O O . ASP B 1 87 ? 6.909 38.204 68.971 1.00 15.61 87 ASP B O 1
ATOM 4880 N N . GLN B 1 88 ? 7.341 38.871 66.890 1.00 15.31 88 GLN B N 1
ATOM 4881 C CA . GLN B 1 88 ? 8.578 39.557 67.270 1.00 14.79 88 GLN B CA 1
ATOM 4882 C C . GLN B 1 88 ? 8.347 40.696 68.273 1.00 14.92 88 GLN B C 1
ATOM 4883 O O . GLN B 1 88 ? 9.187 40.900 69.161 1.00 14.63 88 GLN B O 1
ATOM 4889 N N . ASP B 1 89 ? 7.233 41.418 68.130 1.00 15.40 89 ASP B N 1
ATOM 4890 C CA . ASP B 1 89 ? 6.898 42.553 68.988 1.00 15.64 89 ASP B CA 1
ATOM 4891 C C . ASP B 1 89 ? 6.563 42.053 70.389 1.00 15.85 89 ASP B C 1
ATOM 4892 O O . ASP B 1 89 ? 6.978 42.668 71.407 1.00 15.78 89 ASP B O 1
ATOM 4897 N N . PHE B 1 90 ? 5.808 40.954 70.437 1.00 16.17 90 PHE B N 1
ATOM 4898 C CA . PHE B 1 90 ? 5.466 40.347 71.716 1.00 16.44 90 PHE B CA 1
ATOM 4899 C C . PHE B 1 90 ? 6.748 40.002 72.477 1.00 15.93 90 PHE B C 1
ATOM 4900 O O . PHE B 1 90 ? 6.865 40.313 73.657 1.00 16.02 90 PHE B O 1
ATOM 4908 N N . GLN B 1 91 ? 7.693 39.368 71.790 1.00 15.46 91 GLN B N 1
ATOM 4909 C CA . GLN B 1 91 ? 8.964 39.024 72.419 1.00 15.02 91 GLN B CA 1
ATOM 4910 C C . GLN B 1 91 ? 9.858 40.238 72.775 1.00 14.68 91 GLN B C 1
ATOM 4911 O O . GLN B 1 91 ? 10.533 40.192 73.776 1.00 14.57 91 GLN B O 1
ATOM 4917 N N . THR B 1 92 ? 9.851 41.314 71.989 1.00 14.60 92 THR B N 1
ATOM 4918 C CA . THR B 1 92 ? 10.646 42.495 72.342 1.00 14.38 92 THR B CA 1
ATOM 4919 C C . THR B 1 92 ? 10.063 43.328 73.466 1.00 14.76 92 THR B C 1
ATOM 4920 O O . THR B 1 92 ? 10.795 44.149 74.041 1.00 14.62 92 THR B O 1
ATOM 4924 N N . SER B 1 93 ? 8.775 43.129 73.780 1.00 15.29 93 SER B N 1
ATOM 4925 C CA . SER B 1 93 ? 8.067 43.896 74.802 1.00 15.77 93 SER B CA 1
ATOM 4926 C C . SER B 1 93 ? 8.358 43.498 76.241 1.00 15.84 93 SER B C 1
ATOM 4927 O O . SER B 1 93 ? 8.177 44.303 77.138 1.00 16.13 93 SER B O 1
ATOM 4930 N N . ASP B 1 94 ? 8.773 42.253 76.462 1.00 15.66 94 ASP B N 1
ATOM 4931 C CA . ASP B 1 94 ? 9.144 41.762 77.789 1.00 15.75 94 ASP B CA 1
ATOM 4932 C C . ASP B 1 94 ? 10.661 41.865 78.012 1.00 15.23 94 ASP B C 1
ATOM 4933 O O . ASP B 1 94 ? 11.433 41.631 77.081 1.00 14.77 94 ASP B O 1
ATOM 4938 N N . PRO B 1 95 ? 11.096 42.195 79.241 1.00 15.34 95 PRO B N 1
ATOM 4939 C CA . PRO B 1 95 ? 12.551 42.282 79.529 1.00 14.92 95 PRO B CA 1
ATOM 4940 C C . PRO B 1 95 ? 13.353 41.014 79.274 1.00 14.63 95 PRO B C 1
ATOM 4941 O O . PRO B 1 95 ? 14.539 41.117 79.004 1.00 14.24 95 PRO B O 1
ATOM 4945 N N . ILE B 1 96 ? 12.738 39.845 79.393 1.00 14.89 96 ILE B N 1
ATOM 4946 C CA . ILE B 1 96 ? 13.422 38.582 79.039 1.00 14.70 96 ILE B CA 1
ATOM 4947 C C . ILE B 1 96 ? 12.702 37.855 77.891 1.00 14.72 96 ILE B C 1
ATOM 4948 O O . ILE B 1 96 ? 12.769 36.628 77.759 1.00 14.82 96 ILE B O 1
ATOM 4953 N N . GLY B 1 97 ? 12.015 38.620 77.061 1.00 14.69 97 GLY B N 1
ATOM 4954 C CA . GLY B 1 97 ? 11.443 38.085 75.843 1.00 14.70 97 GLY B CA 1
ATOM 4955 C C . GLY B 1 97 ? 12.549 37.936 74.812 1.00 14.18 97 GLY B C 1
ATOM 4956 O O . GLY B 1 97 ? 13.363 38.836 74.632 1.00 13.84 97 GLY B O 1
ATOM 4957 N N . ARG B 1 98 ? 12.564 36.775 74.160 1.00 14.19 98 ARG B N 1
ATOM 4958 C CA . ARG B 1 98 ? 13.597 36.404 73.226 1.00 13.80 98 ARG B CA 1
ATOM 4959 C C . ARG B 1 98 ? 13.027 35.933 71.894 1.00 13.85 98 ARG B C 1
ATOM 4960 O O . ARG B 1 98 ? 12.231 35.017 71.847 1.00 14.22 98 ARG B O 1
ATOM 4968 N N . ASN B 1 99 ? 13.416 36.597 70.808 1.00 13.54 99 ASN B N 1
ATOM 4969 C CA . ASN B 1 99 ? 12.989 36.173 69.473 1.00 13.59 99 ASN B CA 1
ATOM 4970 C C . ASN B 1 99 ? 13.454 34.731 69.175 1.00 13.64 99 ASN B C 1
ATOM 4971 O O . ASN B 1 99 ? 12.696 33.910 68.762 1.00 13.96 99 ASN B O 1
ATOM 4976 N N . TYR B 1 100 ? 14.722 34.481 69.380 1.00 13.36 100 TYR B N 1
ATOM 4977 C CA . TYR B 1 100 ? 15.315 33.180 69.194 1.00 13.45 100 TYR B CA 1
ATOM 4978 C C . TYR B 1 100 ? 15.887 32.695 70.532 1.00 13.55 100 TYR B C 1
ATOM 4979 O O . TYR B 1 100 ? 17.069 32.732 70.748 1.00 13.33 100 TYR B O 1
ATOM 4988 N N . PRO B 1 101 ? 15.023 32.204 71.426 1.00 13.96 101 PRO B N 1
ATOM 4989 C CA . PRO B 1 101 ? 15.489 31.848 72.770 1.00 14.12 101 PRO B CA 1
ATOM 4990 C C . PRO B 1 101 ? 16.540 30.778 72.737 1.00 14.18 101 PRO B C 1
ATOM 4991 O O . PRO B 1 101 ? 16.340 29.743 72.052 1.00 14.42 101 PRO B O 1
ATOM 4995 N N . TYR B 1 102 ? 17.668 31.028 73.415 1.00 14.01 102 TYR B N 1
ATOM 4996 C CA . TYR B 1 102 ? 18.835 30.158 73.272 1.00 14.06 102 TYR B CA 1
ATOM 4997 C C . TYR B 1 102 ? 18.594 28.796 73.932 1.00 14.65 102 TYR B C 1
ATOM 4998 O O . TYR B 1 102 ? 19.118 27.781 73.480 1.00 14.86 102 TYR B O 1
ATOM 5007 N N . ASN B 1 103 ? 17.761 28.772 74.983 1.00 14.98 103 ASN B N 1
ATOM 5008 C CA . ASN B 1 103 ? 17.437 27.557 75.713 1.00 15.63 103 ASN B CA 1
ATOM 5009 C C . ASN B 1 103 ? 16.059 27.723 76.343 1.00 15.96 103 ASN B C 1
ATOM 5010 O O . ASN B 1 103 ? 15.918 28.348 77.400 1.00 16.01 103 ASN B O 1
ATOM 5015 N N . ILE B 1 104 ? 15.050 27.146 75.697 1.00 16.26 104 ILE B N 1
ATOM 5016 C CA . ILE B 1 104 ? 13.667 27.195 76.164 1.00 16.68 104 ILE B CA 1
ATOM 5017 C C . ILE B 1 104 ? 13.524 26.284 77.385 1.00 17.37 104 ILE B C 1
ATOM 5018 O O . ILE B 1 104 ? 13.360 25.053 77.259 1.00 17.91 104 ILE B O 1
ATOM 5023 N N . THR B 1 105 ? 13.622 26.899 78.566 1.00 17.40 105 THR B N 1
ATOM 5024 C CA . THR B 1 105 ? 13.471 26.177 79.846 1.00 18.10 105 THR B CA 1
ATOM 5025 C C . THR B 1 105 ? 12.086 26.404 80.475 1.00 18.58 105 THR B C 1
ATOM 5026 O O . THR B 1 105 ? 11.817 25.888 81.538 1.00 19.21 105 THR B O 1
ATOM 5030 N N . CYS B 1 106 ? 11.252 27.213 79.820 1.00 18.31 106 CYS B N 1
ATOM 5031 C CA . CYS B 1 106 ? 9.847 27.373 80.206 1.00 18.84 106 CYS B CA 1
ATOM 5032 C C . CYS B 1 106 ? 9.014 27.534 78.943 1.00 18.72 106 CYS B C 1
ATOM 5033 O O . CYS B 1 106 ? 8.697 28.639 78.532 1.00 18.33 106 CYS B O 1
ATOM 5036 N N . ALA B 1 107 ? 8.672 26.405 78.343 1.00 19.13 107 ALA B N 1
ATOM 5037 C CA . ALA B 1 107 ? 7.982 26.379 77.048 1.00 19.08 107 ALA B CA 1
ATOM 5038 C C . ALA B 1 107 ? 6.537 26.897 77.173 1.00 19.51 107 ALA B C 1
ATOM 5039 O O . ALA B 1 107 ? 5.875 26.642 78.178 1.00 20.15 107 ALA B O 1
ATOM 5041 N N . PRO B 1 108 ? 6.047 27.630 76.162 1.00 19.21 108 PRO B N 1
ATOM 5042 C CA . PRO B 1 108 ? 4.597 27.801 76.121 1.00 19.81 108 PRO B CA 1
ATOM 5043 C C . PRO B 1 108 ? 3.928 26.442 75.843 1.00 20.58 108 PRO B C 1
ATOM 5044 O O . PRO B 1 108 ? 4.488 25.624 75.144 1.00 20.48 108 PRO B O 1
ATOM 5048 N N . VAL B 1 109 ? 2.764 26.213 76.427 1.00 21.40 109 VAL B N 1
ATOM 5049 C CA . VAL B 1 109 ? 2.020 24.968 76.293 1.00 22.27 109 VAL B CA 1
ATOM 5050 C C . VAL B 1 109 ? 0.761 25.245 75.497 1.00 22.67 109 VAL B C 1
ATOM 5051 O O . VAL B 1 109 ? 0.004 26.149 75.837 1.00 22.82 109 VAL B O 1
ATOM 5055 N N . ASP B 1 110 ? 0.564 24.490 74.417 1.00 22.87 110 ASP B N 1
ATOM 5056 C CA . ASP B 1 110 ? -0.612 24.614 73.573 1.00 23.34 110 ASP B CA 1
ATOM 5057 C C . ASP B 1 110 ? -1.639 23.585 74.012 1.00 24.50 110 ASP B C 1
ATOM 5058 O O . ASP B 1 110 ? -1.652 22.446 73.526 1.00 24.94 110 ASP B O 1
ATOM 5063 N N . TYR B 1 111 ? -2.479 23.982 74.959 1.00 25.06 111 TYR B N 1
ATOM 5064 C CA . TYR B 1 111 ? -3.482 23.074 75.528 1.00 26.26 111 TYR B CA 1
ATOM 5065 C C . TYR B 1 111 ? -4.543 22.659 74.508 1.00 26.95 111 TYR B C 1
ATOM 5066 O O . TYR B 1 111 ? -4.974 21.508 74.509 1.00 27.80 111 TYR B O 1
ATOM 5075 N N . ALA B 1 112 ? -4.958 23.601 73.660 1.00 26.63 112 ALA B N 1
ATOM 5076 C CA . ALA B 1 112 ? -5.912 23.323 72.583 1.00 27.23 112 ALA B CA 1
ATOM 5077 C C . ALA B 1 112 ? -5.414 22.160 71.698 1.00 27.25 112 ALA B C 1
ATOM 5078 O O . ALA B 1 112 ? -6.199 21.307 71.327 1.00 28.16 112 ALA B O 1
ATOM 5080 N N . ALA B 1 113 ? -4.107 22.111 71.437 1.00 26.31 113 ALA B N 1
ATOM 5081 C CA . ALA B 1 113 ? -3.486 21.037 70.638 1.00 26.29 113 ALA B CA 1
ATOM 5082 C C . ALA B 1 113 ? -3.179 19.733 71.422 1.00 26.89 113 ALA B C 1
ATOM 5083 O O . ALA B 1 113 ? -2.520 18.845 70.893 1.00 26.86 113 ALA B O 1
ATOM 5085 N N . GLY B 1 114 ? -3.650 19.629 72.659 1.00 27.49 114 GLY B N 1
ATOM 5086 C CA . GLY B 1 114 ? -3.426 18.463 73.497 1.00 28.17 114 GLY B CA 1
ATOM 5087 C C . GLY B 1 114 ? -2.078 18.369 74.212 1.00 27.52 114 GLY B C 1
ATOM 5088 O O . GLY B 1 114 ? -1.785 17.328 74.829 1.00 28.11 114 GLY B O 1
ATOM 5089 N N . GLU B 1 115 ? -1.276 19.440 74.169 1.00 26.40 115 GLU B N 1
ATOM 5090 C CA . GLU B 1 115 ? 0.013 19.453 74.863 1.00 25.78 115 GLU B CA 1
ATOM 5091 C C . GLU B 1 115 ? -0.175 19.570 76.369 1.00 26.20 115 GLU B C 1
ATOM 5092 O O . GLU B 1 115 ? -1.226 20.023 76.839 1.00 26.70 115 GLU B O 1
ATOM 5098 N N . THR B 1 116 ? 0.842 19.146 77.113 1.00 26.06 116 THR B N 1
ATOM 5099 C CA . THR B 1 116 ? 0.822 19.168 78.589 1.00 26.48 116 THR B CA 1
ATOM 5100 C C . THR B 1 116 ? 2.159 19.675 79.128 1.00 25.63 116 THR B C 1
ATOM 5101 O O . THR B 1 116 ? 3.181 19.510 78.461 1.00 24.99 116 THR B O 1
ATOM 5105 N N . PRO B 1 117 ? 2.150 20.293 80.322 1.00 25.66 117 PRO B N 1
ATOM 5106 C CA . PRO B 1 117 ? 3.369 20.928 80.835 1.00 24.84 117 PRO B CA 1
ATOM 5107 C C . PRO B 1 117 ? 4.414 19.937 81.361 1.00 25.07 117 PRO B C 1
ATOM 5108 O O . PRO B 1 117 ? 4.074 18.916 81.905 1.00 26.03 117 PRO B O 1
ATOM 5112 N N . THR B 1 118 ? 5.683 20.281 81.177 1.00 24.23 118 THR B N 1
ATOM 5113 C CA . THR B 1 118 ? 6.811 19.572 81.746 1.00 24.36 118 THR B CA 1
ATOM 5114 C C . THR B 1 118 ? 7.237 20.410 82.936 1.00 24.11 118 THR B C 1
ATOM 5115 O O . THR B 1 118 ? 6.671 20.264 84.011 1.00 24.84 118 THR B O 1
ATOM 5119 N N . SER B 1 119 ? 8.205 21.308 82.753 1.00 23.15 119 SER B N 1
ATOM 5120 C CA . SER B 1 119 ? 8.660 22.165 83.818 1.00 22.90 119 SER B CA 1
ATOM 5121 C C . SER B 1 119 ? 8.931 23.559 83.319 1.00 21.89 119 SER B C 1
ATOM 5122 O O . SER B 1 119 ? 9.129 23.750 82.111 1.00 21.30 119 SER B O 1
ATOM 5125 N N . CYS B 1 120 ? 8.940 24.524 84.231 1.00 21.75 120 CYS B N 1
ATOM 5126 C CA . CYS B 1 120 ? 9.186 25.914 83.897 1.00 20.90 120 CYS B CA 1
ATOM 5127 C C . CYS B 1 120 ? 10.178 26.554 84.843 1.00 20.62 120 CYS B C 1
ATOM 5128 O O . CYS B 1 120 ? 9.873 26.735 85.988 1.00 21.09 120 CYS B O 1
ATOM 5131 N N . ILE B 1 121 ? 11.364 26.875 84.365 1.00 19.91 121 ILE B N 1
ATOM 5132 C CA . ILE B 1 121 ? 12.337 27.703 85.116 1.00 19.55 121 ILE B CA 1
ATOM 5133 C C . ILE B 1 121 ? 12.851 28.868 84.268 1.00 18.64 121 ILE B C 1
ATOM 5134 O O . ILE B 1 121 ? 12.693 28.889 83.044 1.00 18.25 121 ILE B O 1
ATOM 5139 N N . LEU B 1 122 ? 13.469 29.823 84.942 1.00 18.37 122 LEU B N 1
ATOM 5140 C CA . LEU B 1 122 ? 14.081 30.977 84.300 1.00 17.59 122 LEU B CA 1
ATOM 5141 C C . LEU B 1 122 ? 15.255 30.524 83.385 1.00 17.14 122 LEU B C 1
ATOM 5142 O O . LEU B 1 122 ? 15.400 30.987 82.241 1.00 16.58 122 LEU B O 1
ATOM 5147 N N . GLY B 1 123 ? 16.026 29.584 83.890 1.00 17.46 123 GLY B N 1
ATOM 5148 C CA . GLY B 1 123 ? 17.194 29.099 83.202 1.00 17.17 123 GLY B CA 1
ATOM 5149 C C . GLY B 1 123 ? 18.341 30.085 83.222 1.00 16.64 123 GLY B C 1
ATOM 5150 O O . GLY B 1 123 ? 18.742 30.580 84.303 1.00 16.78 123 GLY B O 1
ATOM 5151 N N . SER B 1 124 ? 18.865 30.365 82.046 1.00 16.08 124 SER B N 1
ATOM 5152 C CA . SER B 1 124 ? 19.965 31.258 81.863 1.00 15.60 124 SER B CA 1
ATOM 5153 C C . SER B 1 124 ? 19.512 32.686 81.507 1.00 15.14 124 SER B C 1
ATOM 5154 O O . SER B 1 124 ? 20.313 33.538 81.113 1.00 14.70 124 SER B O 1
ATOM 5157 N N . LEU B 1 125 ? 18.219 32.955 81.644 1.00 15.29 125 LEU B N 1
ATOM 5158 C CA . LEU B 1 125 ? 17.726 34.305 81.414 1.00 14.99 125 LEU B CA 1
ATOM 5159 C C . LEU B 1 125 ? 17.986 35.090 82.702 1.00 15.16 125 LEU B C 1
ATOM 5160 O O . LEU B 1 125 ? 17.970 34.512 83.780 1.00 15.63 125 LEU B O 1
ATOM 5165 N N . PRO B 1 126 ? 18.234 36.415 82.590 1.00 14.83 126 PRO B N 1
ATOM 5166 C CA . PRO B 1 126 ? 18.458 37.283 83.748 1.00 15.01 126 PRO B CA 1
ATOM 5167 C C . PRO B 1 126 ? 17.371 37.239 84.802 1.00 15.56 126 PRO B C 1
ATOM 5168 O O . PRO B 1 126 ? 16.186 37.126 84.477 1.00 15.71 126 PRO B O 1
ATOM 5172 N N . TYR B 1 127 ? 17.805 37.342 86.050 1.00 15.90 127 TYR B N 1
ATOM 5173 C CA . TYR B 1 127 ? 16.949 37.223 87.245 1.00 16.52 127 TYR B CA 1
ATOM 5174 C C . TYR B 1 127 ? 16.321 38.575 87.627 1.00 16.60 127 TYR B C 1
ATOM 5175 O O . TYR B 1 127 ? 15.194 38.642 88.124 1.00 17.04 127 TYR B O 1
ATOM 5184 N N . TYR B 1 128 ? 17.055 39.661 87.399 1.00 16.23 128 TYR B N 1
ATOM 5185 C CA . TYR B 1 128 ? 16.491 41.016 87.523 1.00 16.29 128 TYR B CA 1
ATOM 5186 C C . TYR B 1 128 ? 16.783 41.760 86.237 1.00 15.73 128 TYR B C 1
ATOM 5187 O O . TYR B 1 128 ? 17.793 41.508 85.584 1.00 15.32 128 TYR B O 1
ATOM 5196 N N . ALA B 1 129 ? 15.918 42.694 85.887 1.00 15.78 129 ALA B N 1
ATOM 5197 C CA . ALA B 1 129 ? 16.197 43.660 84.830 1.00 15.38 129 ALA B CA 1
ATOM 5198 C C . ALA B 1 129 ? 15.931 45.072 85.327 1.00 15.65 129 ALA B C 1
ATOM 5199 O O . ALA B 1 129 ? 15.021 45.275 86.119 1.00 16.15 129 ALA B O 1
ATOM 5201 N N . VAL B 1 130 ? 16.732 46.029 84.877 1.00 15.39 130 VAL B N 1
ATOM 5202 C CA . VAL B 1 130 ? 16.451 47.456 85.076 1.00 15.66 130 VAL B CA 1
ATOM 5203 C C . VAL B 1 130 ? 15.922 48.001 83.743 1.00 15.47 130 VAL B C 1
ATOM 5204 O O . VAL B 1 130 ? 16.608 47.967 82.714 1.00 15.03 130 VAL B O 1
ATOM 5208 N N . ASN B 1 131 ? 14.671 48.473 83.761 1.00 15.87 131 ASN B N 1
ATOM 5209 C CA . ASN B 1 131 ? 14.071 49.132 82.617 1.00 15.84 131 ASN B CA 1
ATOM 5210 C C . ASN B 1 131 ? 14.696 50.557 82.538 1.00 15.92 131 ASN B C 1
ATOM 5211 O O . ASN B 1 131 ? 14.144 51.508 83.088 1.00 16.44 131 ASN B O 1
ATOM 5216 N N . ALA B 1 132 ? 15.875 50.640 81.911 1.00 15.48 132 ALA B N 1
ATOM 5217 C CA . ALA B 1 132 ? 16.660 51.854 81.878 1.00 15.57 132 ALA B CA 1
ATOM 5218 C C . ALA B 1 132 ? 16.207 52.791 80.786 1.00 15.68 132 ALA B C 1
ATOM 5219 O O . ALA B 1 132 ? 16.188 52.395 79.618 1.00 15.34 132 ALA B O 1
ATOM 5221 N N . SER B 1 133 ? 15.813 54.002 81.152 1.00 16.21 133 SER B N 1
ATOM 5222 C CA . SER B 1 133 ? 15.449 55.055 80.173 1.00 16.45 133 SER B CA 1
ATOM 5223 C C . SER B 1 133 ? 16.283 56.342 80.250 1.00 16.72 133 S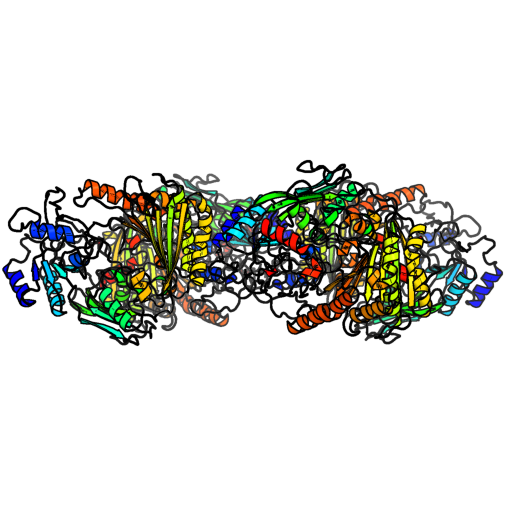ER B C 1
ATOM 5224 O O . SER B 1 133 ? 16.059 57.251 79.456 1.00 16.98 133 SER B O 1
ATOM 5227 N N . THR B 1 134 ? 17.233 56.429 81.186 1.00 16.71 134 THR B N 1
ATOM 5228 C CA . THR B 1 134 ? 18.106 57.596 81.320 1.00 17.00 134 THR B CA 1
ATOM 5229 C C . THR B 1 134 ? 19.521 57.081 81.489 1.00 16.56 134 THR B C 1
ATOM 5230 O O . THR B 1 134 ? 19.724 55.932 81.830 1.00 16.17 134 THR B O 1
ATOM 5234 N N . ARG B 1 135 ? 20.500 57.958 81.270 1.00 16.71 135 ARG B N 1
ATOM 5235 C CA . ARG B 1 135 ? 21.890 57.624 81.606 1.00 16.46 135 ARG B CA 1
ATOM 5236 C C . ARG B 1 135 ? 22.099 57.341 83.081 1.00 16.65 135 ARG B C 1
ATOM 5237 O O . ARG B 1 135 ? 22.987 56.600 83.423 1.00 16.36 135 ARG B O 1
ATOM 5245 N N . GLU B 1 136 ? 21.287 57.921 83.957 1.00 17.18 136 GLU B N 1
ATOM 5246 C CA . GLU B 1 136 ? 21.421 57.725 85.411 1.00 17.46 136 GLU B CA 1
ATOM 5247 C C . GLU B 1 136 ? 21.037 56.283 85.705 1.00 17.06 136 GLU B C 1
ATOM 5248 O O . GLU B 1 136 ? 21.744 55.605 86.398 1.00 16.95 136 GLU B O 1
ATOM 5254 N N . ASP B 1 137 ? 19.942 55.817 85.137 1.00 16.91 137 ASP B N 1
ATOM 5255 C CA . ASP B 1 137 ? 19.549 54.395 85.208 1.00 16.54 137 ASP B CA 1
ATOM 5256 C C . ASP B 1 137 ? 20.696 53.473 84.868 1.00 16.00 137 ASP B C 1
ATOM 5257 O O . ASP B 1 137 ? 20.991 52.527 85.595 1.00 15.93 137 ASP B O 1
ATOM 5262 N N . ILE B 1 138 ? 21.368 53.794 83.775 1.00 15.72 138 ILE B N 1
ATOM 5263 C CA . ILE B 1 138 ? 22.435 52.971 83.227 1.00 15.24 138 ILE B CA 1
ATOM 5264 C C . ILE B 1 138 ? 23.635 53.022 84.166 1.00 15.40 138 ILE B C 1
ATOM 5265 O O . ILE B 1 138 ? 24.233 51.979 84.471 1.00 15.19 138 ILE B O 1
ATOM 5270 N N . THR B 1 139 ? 24.013 54.230 84.578 1.00 15.81 139 THR B N 1
ATOM 5271 C CA . THR B 1 139 ? 25.136 54.434 85.504 1.00 16.08 139 THR B CA 1
ATOM 5272 C C . THR B 1 139 ? 24.889 53.630 86.790 1.00 16.24 139 THR B C 1
ATOM 5273 O O . THR B 1 139 ? 25.784 52.945 87.256 1.00 16.19 139 THR B O 1
ATOM 5277 N N . LEU B 1 140 ? 23.679 53.721 87.344 1.00 16.50 140 LEU B N 1
ATOM 5278 C CA . LEU B 1 140 ? 23.368 53.050 88.611 1.00 16.77 140 LEU B CA 1
ATOM 5279 C C . LEU B 1 140 ? 23.362 51.525 88.466 1.00 16.38 140 LEU B C 1
ATOM 5280 O O . LEU B 1 140 ? 23.761 50.813 89.397 1.00 16.55 140 LEU B O 1
ATOM 5285 N N . THR B 1 141 ? 22.928 51.029 87.314 1.00 15.93 141 THR B N 1
ATOM 5286 C CA . THR B 1 141 ? 22.884 49.598 87.061 1.00 15.59 141 THR B CA 1
ATOM 5287 C C . THR B 1 141 ? 24.291 49.061 86.926 1.00 15.38 141 THR B C 1
ATOM 5288 O O . THR B 1 141 ? 24.650 48.110 87.605 1.00 15.47 141 THR B O 1
ATOM 5292 N N . LEU B 1 142 ? 25.095 49.707 86.090 1.00 15.19 142 LEU B N 1
ATOM 5293 C CA . LEU B 1 142 ? 26.502 49.377 85.976 1.00 15.09 142 LEU B CA 1
ATOM 5294 C C . LEU B 1 142 ? 27.155 49.339 87.349 1.00 15.54 142 LEU B C 1
ATOM 5295 O O . LEU B 1 142 ? 27.725 48.328 87.729 1.00 15.55 142 LEU B O 1
ATOM 5300 N N . ASN B 1 143 ? 27.049 50.432 88.089 1.00 15.95 143 ASN B N 1
ATOM 5301 C CA . ASN B 1 143 ? 27.696 50.565 89.409 1.00 16.46 143 ASN B CA 1
ATOM 5302 C C . ASN B 1 143 ? 27.231 49.485 90.403 1.00 16.66 143 ASN B C 1
ATOM 5303 O O . ASN B 1 143 ? 28.054 48.893 91.097 1.00 16.88 143 ASN B O 1
ATOM 5308 N N . PHE B 1 144 ? 25.930 49.236 90.470 1.00 16.63 144 PHE B N 1
ATOM 5309 C CA . PHE B 1 144 ? 25.384 48.199 91.356 1.00 16.87 144 PHE B CA 1
ATOM 5310 C C . PHE B 1 144 ? 25.934 46.797 90.994 1.00 16.60 144 PHE B C 1
ATOM 5311 O O . PHE B 1 144 ? 26.287 46.041 91.871 1.00 16.93 144 PHE B O 1
ATOM 5319 N N . ALA B 1 145 ? 26.026 46.477 89.710 1.00 16.08 145 ALA B N 1
ATOM 5320 C CA . ALA B 1 145 ? 26.551 45.171 89.245 1.00 15.85 145 ALA B CA 1
ATOM 5321 C C . ALA B 1 145 ? 27.974 44.966 89.699 1.00 16.07 145 ALA B C 1
ATOM 5322 O O . ALA B 1 145 ? 28.316 43.918 90.237 1.00 16.30 145 ALA B O 1
ATOM 5324 N N . LYS B 1 146 ? 28.788 45.992 89.486 1.00 16.07 146 LYS B N 1
ATOM 5325 C CA . LYS B 1 146 ? 30.199 45.981 89.895 1.00 16.35 146 LYS B CA 1
ATOM 5326 C C . LYS B 1 146 ? 30.319 45.937 91.416 1.00 16.97 146 LYS B C 1
ATOM 5327 O O . LYS B 1 146 ? 31.099 45.174 91.956 1.00 17.27 146 LYS B O 1
ATOM 5333 N N . GLN B 1 147 ? 29.532 46.747 92.099 1.00 17.21 147 GLN B N 1
ATOM 5334 C CA . GLN B 1 147 ? 29.583 46.802 93.555 1.00 17.86 147 GLN B CA 1
ATOM 5335 C C . GLN B 1 147 ? 29.254 45.454 94.216 1.00 18.09 147 GLN B C 1
ATOM 5336 O O . GLN B 1 147 ? 29.963 45.024 95.129 1.00 18.59 147 GLN B O 1
ATOM 5342 N N . HIS B 1 148 ? 28.202 44.793 93.736 1.00 17.79 148 HIS B N 1
ATOM 5343 C CA . HIS B 1 148 ? 27.782 43.515 94.302 1.00 18.06 148 HIS B CA 1
ATOM 5344 C C . HIS B 1 148 ? 28.287 42.300 93.545 1.00 17.80 148 HIS B C 1
ATOM 5345 O O . HIS B 1 148 ? 27.849 41.180 93.820 1.00 18.00 148 HIS B O 1
ATOM 5352 N N . ASN B 1 149 ? 29.245 42.524 92.643 1.00 17.45 149 ASN B N 1
ATOM 5353 C CA . ASN B 1 149 ? 29.861 41.481 91.823 1.00 17.22 149 ASN B CA 1
ATOM 5354 C C . ASN B 1 149 ? 28.824 40.584 91.154 1.00 16.92 149 ASN B C 1
ATOM 5355 O O . ASN B 1 149 ? 28.929 39.350 91.165 1.00 17.09 149 ASN B O 1
ATOM 5360 N N . ILE B 1 150 ? 27.803 41.223 90.600 1.00 16.56 150 ILE B N 1
ATOM 5361 C CA . ILE B 1 150 ? 26.710 40.547 89.931 1.00 16.30 150 ILE B CA 1
ATOM 5362 C C . ILE B 1 150 ? 26.918 40.718 88.430 1.00 15.69 150 ILE B C 1
ATOM 5363 O O . ILE B 1 150 ? 27.268 41.811 87.969 1.00 15.45 150 ILE B O 1
ATOM 5368 N N . ARG B 1 151 ? 26.680 39.630 87.687 1.00 15.51 151 ARG B N 1
ATOM 5369 C CA . ARG B 1 151 ? 26.873 39.616 86.240 1.00 15.00 151 ARG B CA 1
ATOM 5370 C C . ARG B 1 151 ? 25.922 40.602 85.543 1.00 14.64 151 ARG B C 1
ATOM 5371 O O . ARG B 1 151 ? 24.705 40.547 85.744 1.00 14.72 151 ARG B O 1
ATOM 5379 N N . LEU B 1 152 ? 26.499 41.506 84.759 1.00 14.33 152 LEU B N 1
ATOM 5380 C CA . LEU B 1 152 ? 25.693 42.496 84.032 1.00 14.06 152 LEU B CA 1
ATOM 5381 C C . LEU B 1 152 ? 25.427 41.973 82.630 1.00 13.67 152 LEU B C 1
ATOM 5382 O O . LEU B 1 152 ? 26.372 41.681 81.888 1.00 13.48 152 LEU B O 1
ATOM 5387 N N . VAL B 1 153 ? 24.143 41.884 82.277 1.00 13.60 153 VAL B N 1
ATOM 5388 C CA . VAL B 1 153 ? 23.711 41.436 80.970 1.00 13.28 153 VAL B CA 1
ATOM 5389 C C . VAL B 1 153 ? 23.039 42.602 80.232 1.00 13.11 153 VAL B C 1
ATOM 5390 O O . VAL B 1 153 ? 22.173 43.268 80.774 1.00 13.31 153 VAL B O 1
ATOM 5394 N N . THR B 1 154 ? 23.441 42.836 78.997 1.00 12.81 154 THR B N 1
ATOM 5395 C CA . THR B 1 154 ? 22.980 44.004 78.230 1.00 12.71 154 THR B CA 1
ATOM 5396 C C . THR B 1 154 ? 22.040 43.527 77.152 1.00 12.56 154 THR B C 1
ATOM 5397 O O . THR B 1 154 ? 22.378 42.630 76.384 1.00 12.38 154 THR B O 1
ATOM 5401 N N . SER B 1 155 ? 20.860 44.131 77.071 1.00 12.69 155 SER B N 1
ATOM 5402 C CA . SER B 1 155 ? 19.889 43.812 76.023 1.00 12.62 155 SER B CA 1
ATOM 5403 C C . SER B 1 155 ? 19.264 45.096 75.501 1.00 12.72 155 SER B C 1
ATOM 5404 O O . SER B 1 155 ? 18.750 45.878 76.271 1.00 13.00 155 SER B O 1
ATOM 5407 N N . SER B 1 156 ? 19.363 45.325 74.198 1.00 12.55 156 SER B N 1
ATOM 5408 C CA . SER B 1 156 ? 18.543 46.353 73.531 1.00 12.73 156 SER B CA 1
ATOM 5409 C C . SER B 1 156 ? 17.190 45.816 73.116 1.00 12.88 156 SER B C 1
ATOM 5410 O O . SER B 1 156 ? 16.199 46.513 73.288 1.00 13.20 156 SER B O 1
ATOM 5413 N N . THR B 1 157 ? 17.159 44.587 72.587 1.00 12.70 157 THR B N 1
ATOM 5414 C CA . THR B 1 157 ? 15.915 43.971 72.058 1.00 12.87 157 THR B CA 1
ATOM 5415 C C . THR B 1 157 ? 15.664 42.473 72.367 1.00 12.88 157 THR B C 1
ATOM 5416 O O . THR B 1 157 ? 14.560 41.993 72.185 1.00 13.13 157 THR B O 1
ATOM 5420 N N . GLY B 1 158 ? 16.661 41.737 72.809 1.00 12.69 158 GLY B N 1
ATOM 5421 C CA . GLY B 1 158 ? 16.553 40.271 72.960 1.00 12.74 158 GLY B CA 1
ATOM 5422 C C . GLY B 1 158 ? 16.506 39.502 71.655 1.00 12.63 158 GLY B C 1
ATOM 5423 O O . GLY B 1 158 ? 16.114 38.339 71.658 1.00 12.79 158 GLY B O 1
ATOM 5424 N N . HIS B 1 159 ? 16.936 40.114 70.546 1.00 12.42 159 HIS B N 1
ATOM 5425 C CA . HIS B 1 159 ? 16.975 39.435 69.267 1.00 12.35 159 HIS B CA 1
ATOM 5426 C C . HIS B 1 159 ? 18.032 38.371 69.152 1.00 12.20 159 HIS B C 1
ATOM 5427 O O . HIS B 1 159 ? 17.916 37.547 68.252 1.00 12.23 159 HIS B O 1
ATOM 5434 N N . ASP B 1 160 ? 19.067 38.393 69.990 1.00 12.09 160 ASP B N 1
ATOM 5435 C CA . ASP B 1 160 ? 20.226 37.552 69.732 1.00 11.99 160 ASP B CA 1
ATOM 5436 C C . ASP B 1 160 ? 19.882 36.056 69.563 1.00 12.19 160 ASP B C 1
ATOM 5437 O O . ASP B 1 160 ? 18.965 35.540 70.224 1.00 12.44 160 ASP B O 1
ATOM 5442 N N . LEU B 1 161 ? 20.645 35.420 68.686 1.00 12.13 161 LEU B N 1
ATOM 5443 C CA . LEU B 1 161 ? 20.523 34.002 68.376 1.00 12.36 161 LEU B CA 1
ATOM 5444 C C . LEU B 1 161 ? 21.465 33.104 69.196 1.00 12.51 161 LEU B C 1
ATOM 5445 O O . LEU B 1 161 ? 21.246 31.903 69.277 1.00 12.81 161 LEU B O 1
ATOM 5450 N N . LEU B 1 162 ? 22.477 33.709 69.807 1.00 12.37 162 LEU B N 1
ATOM 5451 C CA . LEU B 1 162 ? 23.573 33.020 70.477 1.00 12.53 162 LEU B CA 1
ATOM 5452 C C . LEU B 1 162 ? 23.625 33.152 72.039 1.00 12.68 162 LEU B C 1
ATOM 5453 O O . LEU B 1 162 ? 24.620 32.789 72.668 1.00 12.83 162 LEU B O 1
ATOM 5458 N N . GLY B 1 163 ? 22.576 33.669 72.647 1.00 12.69 163 GLY B N 1
ATOM 5459 C CA . GLY B 1 163 ? 22.554 33.916 74.089 1.00 12.86 163 GLY B CA 1
ATOM 5460 C C . GLY B 1 163 ? 23.502 35.014 74.594 1.00 12.68 163 GLY B C 1
ATOM 5461 O O . GLY B 1 163 ? 23.853 35.017 75.794 1.00 12.88 163 GLY B O 1
ATOM 5462 N N . ARG B 1 164 ? 23.890 35.954 73.715 1.00 12.37 164 ARG B N 1
ATOM 5463 C CA . ARG B 1 164 ? 24.833 37.029 74.092 1.00 12.25 164 ARG B CA 1
ATOM 5464 C C . ARG B 1 164 ? 24.169 38.168 74.885 1.00 12.25 164 ARG B C 1
ATOM 5465 O O . ARG B 1 164 ? 24.858 39.006 75.473 1.00 12.25 164 ARG B O 1
ATOM 5473 N N . SER B 1 165 ? 22.835 38.196 74.883 1.00 12.30 165 SER B N 1
ATOM 5474 C CA . SER B 1 165 ? 22.050 39.014 75.814 1.00 12.43 165 SER B CA 1
ATOM 5475 C C . SER B 1 165 ? 21.331 38.187 76.917 1.00 12.77 165 SER B C 1
ATOM 5476 O O . SER B 1 165 ? 20.243 38.569 77.398 1.00 12.95 165 SER B O 1
ATOM 5479 N N . ASP B 1 166 ? 21.925 37.039 77.294 1.00 12.94 166 ASP B N 1
ATOM 5480 C CA . ASP B 1 166 ? 21.431 36.185 78.393 1.00 13.35 166 ASP B CA 1
ATOM 5481 C C . ASP B 1 166 ? 22.470 36.126 79.518 1.00 13.55 166 ASP B C 1
ATOM 5482 O O . ASP B 1 166 ? 23.603 36.565 79.354 1.00 13.38 166 ASP B O 1
ATOM 5487 N N . GLY B 1 167 ? 22.098 35.550 80.653 1.00 13.97 167 GLY B N 1
ATOM 5488 C CA . GLY B 1 167 ? 23.114 35.143 81.617 1.00 14.26 167 GLY B CA 1
ATOM 5489 C C . GLY B 1 167 ? 22.458 34.701 82.896 1.00 14.78 167 GLY B C 1
ATOM 5490 O O . GLY B 1 167 ? 21.777 35.499 83.536 1.00 14.86 167 GLY B O 1
ATOM 5491 N N . TYR B 1 168 ? 22.674 33.424 83.266 1.00 15.19 168 TYR B N 1
ATOM 5492 C CA . TYR B 1 168 ? 22.193 32.880 84.536 1.00 15.79 168 TYR B CA 1
ATOM 5493 C C . TYR B 1 168 ? 22.552 33.813 85.704 1.00 15.93 168 TYR B C 1
ATOM 5494 O O . TYR B 1 168 ? 23.702 34.224 85.838 1.00 15.83 168 TYR B O 1
ATOM 5503 N N . GLY B 1 169 ? 21.555 34.113 86.521 1.00 16.23 169 GLY B N 1
ATOM 5504 C CA . GLY B 1 169 ? 21.740 34.871 87.748 1.00 16.50 169 GLY B CA 1
ATOM 5505 C C . GLY B 1 169 ? 22.172 36.310 87.536 1.00 16.08 169 GLY B C 1
ATOM 5506 O O . GLY B 1 169 ? 22.833 36.905 88.386 1.00 16.25 169 GLY B O 1
ATOM 5507 N N . GLY B 1 170 ? 21.826 36.843 86.378 1.00 15.57 170 GLY B N 1
ATOM 5508 C CA . GLY B 1 170 ? 22.317 38.111 85.914 1.00 15.16 170 GLY B CA 1
ATOM 5509 C C . GLY B 1 170 ? 21.427 39.247 86.311 1.00 15.23 170 GLY B C 1
ATOM 5510 O O . GLY B 1 170 ? 20.259 39.040 86.616 1.00 15.49 170 GLY B O 1
ATOM 5511 N N . LEU B 1 171 ? 21.994 40.459 86.261 1.00 15.04 171 LEU B N 1
ATOM 5512 C CA . LEU B 1 171 ? 21.231 41.684 86.314 1.00 15.05 171 LEU B CA 1
ATOM 5513 C C . LEU B 1 171 ? 21.211 42.245 84.897 1.00 14.57 171 LEU B C 1
ATOM 5514 O O . LEU B 1 171 ? 22.269 42.591 84.353 1.00 14.29 171 LEU B O 1
ATOM 5519 N N . GLU B 1 172 ? 20.023 42.324 84.293 1.00 14.52 172 GLU B N 1
ATOM 5520 C CA . GLU B 1 172 ? 19.916 42.802 82.923 1.00 14.12 172 GLU B CA 1
ATOM 5521 C C . GLU B 1 172 ? 19.818 44.362 82.861 1.00 14.15 172 GLU B C 1
ATOM 5522 O O . GLU B 1 172 ? 18.959 44.949 83.459 1.00 14.47 172 GLU B O 1
ATOM 5528 N N . LEU B 1 173 ? 20.722 44.976 82.121 1.00 13.86 173 LEU B N 1
ATOM 5529 C CA . LEU B 1 173 ? 20.567 46.329 81.667 1.00 13.86 173 LEU B CA 1
ATOM 5530 C C . LEU B 1 173 ? 19.722 46.294 80.411 1.00 13.68 173 LEU B C 1
ATOM 5531 O O . LEU B 1 173 ? 20.235 46.005 79.322 1.00 13.34 173 LEU B O 1
ATOM 5536 N N . TRP B 1 174 ? 18.431 46.543 80.566 1.00 13.95 174 TRP B N 1
ATOM 5537 C CA . TRP B 1 174 ? 17.476 46.556 79.444 1.00 13.89 174 TRP B CA 1
ATOM 5538 C C . TRP B 1 174 ? 17.362 48.004 78.874 1.00 13.99 174 TRP B C 1
ATOM 5539 O O . TRP B 1 174 ? 16.881 48.910 79.542 1.00 14.38 174 TRP B O 1
ATOM 5550 N N . LEU B 1 175 ? 17.810 48.178 77.631 1.00 13.70 175 LEU B N 1
ATOM 5551 C CA . LEU B 1 175 ? 17.911 49.496 77.013 1.00 13.82 175 LEU B CA 1
ATOM 5552 C C . LEU B 1 175 ? 16.763 49.882 76.122 1.00 14.01 175 LEU B C 1
ATOM 5553 O O . LEU B 1 175 ? 16.791 50.946 75.514 1.00 14.17 175 LEU B O 1
ATOM 5558 N N . HIS B 1 176 ? 15.733 49.050 76.072 1.00 14.08 176 HIS B N 1
ATOM 5559 C CA . HIS B 1 176 ? 14.633 49.206 75.104 1.00 14.27 176 HIS B CA 1
ATOM 5560 C C . HIS B 1 176 ? 13.906 50.553 75.223 1.00 14.79 176 HIS B C 1
ATOM 5561 O O . HIS B 1 176 ? 13.440 51.070 74.217 1.00 14.95 176 HIS B O 1
ATOM 5568 N N . SER B 1 177 ? 13.833 51.140 76.418 1.00 15.12 177 SER B N 1
ATOM 5569 C CA . SER B 1 177 ? 13.255 52.504 76.565 1.00 15.69 177 SER B CA 1
ATOM 5570 C C . SER B 1 177 ? 14.278 53.659 76.662 1.00 15.74 177 SER B C 1
ATOM 5571 O O . SER B 1 177 ? 13.950 54.743 77.125 1.00 16.27 177 SER B O 1
ATOM 5574 N N . PHE B 1 178 ? 15.530 53.397 76.289 1.00 15.27 178 PHE B N 1
ATOM 5575 C CA . PHE B 1 178 ? 16.573 54.421 76.361 1.00 15.35 178 PHE B CA 1
ATOM 5576 C C . PHE B 1 178 ? 16.608 55.059 74.989 1.00 15.41 178 PHE B C 1
ATOM 5577 O O . PHE B 1 178 ? 17.343 54.648 74.133 1.00 15.01 178 PHE B O 1
ATOM 5585 N N . ARG B 1 179 ? 15.804 56.083 74.788 1.00 15.97 179 ARG B N 1
ATOM 5586 C CA . ARG B 1 179 ? 15.457 56.608 73.464 1.00 16.16 179 ARG B CA 1
ATOM 5587 C C . ARG B 1 179 ? 15.394 58.140 73.495 1.00 16.84 179 ARG B C 1
ATOM 5588 O O . ARG B 1 179 ? 14.421 58.702 73.941 1.00 17.40 179 ARG B O 1
ATOM 5596 N N . ASN B 1 180 ? 16.446 58.793 73.014 1.00 16.84 180 ASN B N 1
ATOM 5597 C CA . ASN B 1 180 ? 16.590 60.271 73.117 1.00 17.53 180 ASN B CA 1
ATOM 5598 C C . ASN B 1 180 ? 16.578 60.973 71.752 1.00 17.84 180 ASN B C 1
ATOM 5599 O O . ASN B 1 180 ? 17.153 62.052 71.596 1.00 18.29 180 ASN B O 1
ATOM 5604 N N . GLY B 1 181 ? 15.902 60.350 70.784 1.00 17.67 181 GLY B N 1
ATOM 5605 C CA . GLY B 1 181 ? 15.631 60.943 69.479 1.00 18.06 181 GLY B CA 1
ATOM 5606 C C . GLY B 1 181 ? 16.383 60.312 68.336 1.00 17.56 181 GLY B C 1
ATOM 5607 O O . GLY B 1 181 ? 17.494 59.841 68.511 1.00 17.05 181 GLY B O 1
ATOM 5608 N N . VAL B 1 182 ? 15.753 60.274 67.169 1.00 17.75 182 VAL B N 1
ATOM 5609 C CA . VAL B 1 182 ? 16.410 59.922 65.932 1.00 17.48 182 VAL B CA 1
ATOM 5610 C C . VAL B 1 182 ? 16.317 61.132 65.019 1.00 18.23 182 VAL B C 1
ATOM 5611 O O . VAL B 1 182 ? 15.221 61.512 64.633 1.00 18.78 182 VAL B O 1
ATOM 5615 N N . ARG B 1 183 ? 17.451 61.722 64.685 1.00 18.33 183 ARG B N 1
ATOM 5616 C CA . ARG B 1 183 ? 17.463 63.002 63.975 1.00 19.17 183 ARG B CA 1
ATOM 5617 C C . ARG B 1 183 ? 18.295 62.928 62.717 1.00 19.10 183 ARG B C 1
ATOM 5618 O O . ARG B 1 183 ? 19.417 62.421 62.742 1.00 18.58 183 ARG B O 1
ATOM 5626 N N . PHE B 1 184 ? 17.757 63.479 61.642 1.00 19.72 184 PHE B N 1
ATOM 5627 C CA . PHE B 1 184 ? 18.406 63.517 60.353 1.00 19.83 184 PHE B CA 1
ATOM 5628 C C . PHE B 1 184 ? 19.342 64.712 60.323 1.00 20.44 184 PHE B C 1
ATOM 5629 O O . PHE B 1 184 ? 18.982 65.794 60.779 1.00 21.16 184 PHE B O 1
ATOM 5637 N N . GLN B 1 185 ? 20.528 64.529 59.753 1.00 20.23 185 GLN B N 1
ATOM 5638 C CA . GLN B 1 185 ? 21.487 65.609 59.535 1.00 20.87 185 GLN B CA 1
ATOM 5639 C C . GLN B 1 185 ? 21.735 65.737 58.035 1.00 21.25 185 GLN B C 1
ATOM 5640 O O . GLN B 1 185 ? 22.274 64.821 57.425 1.00 20.70 185 GLN B O 1
ATOM 5646 N N . LYS B 1 186 ? 21.378 66.870 57.427 1.00 22.26 186 LYS B N 1
ATOM 5647 C CA . LYS B 1 186 ? 21.633 67.056 55.996 1.00 22.73 186 LYS B CA 1
ATOM 5648 C C . LYS B 1 186 ? 23.121 66.862 55.680 1.00 22.51 186 LYS B C 1
ATOM 5649 O O . LYS B 1 186 ? 23.481 66.301 54.629 1.00 22.37 186 LYS B O 1
ATOM 5655 N N . LYS B 1 187 ? 23.976 67.294 56.614 1.00 22.50 187 LYS B N 1
ATOM 5656 C CA . LYS B 1 187 ? 25.423 67.135 56.496 1.00 22.34 187 LYS B CA 1
ATOM 5657 C C . LYS B 1 187 ? 25.890 66.595 57.834 1.00 21.59 187 LYS B C 1
ATOM 5658 O O . LYS B 1 187 ? 25.576 67.155 58.875 1.00 21.76 187 LYS B O 1
ATOM 5664 N N . TYR B 1 188 ? 26.575 65.453 57.831 1.00 20.78 188 TYR B N 1
ATOM 5665 C CA . TYR B 1 188 ? 27.136 64.900 59.054 1.00 20.13 188 TYR B CA 1
ATOM 5666 C C . TYR B 1 188 ? 27.879 65.934 59.894 1.00 20.66 188 TYR B C 1
ATOM 5667 O O . TYR B 1 188 ? 28.793 66.573 59.405 1.00 21.24 188 TYR B O 1
ATOM 5676 N N . THR B 1 189 ? 27.476 66.024 61.166 1.00 20.47 189 THR B N 1
ATOM 5677 C CA . THR B 1 189 ? 28.059 66.940 62.162 1.00 20.95 189 THR B CA 1
ATOM 5678 C C . THR B 1 189 ? 28.475 66.087 63.350 1.00 20.19 189 THR B C 1
ATOM 5679 O O . THR B 1 189 ? 27.643 65.494 64.013 1.00 19.68 189 THR B O 1
ATOM 5683 N N . SER B 1 190 ? 29.789 66.017 63.586 1.00 20.17 190 SER B N 1
ATOM 5684 C CA . SER B 1 190 ? 30.367 65.147 64.601 1.00 19.51 190 SER B CA 1
ATOM 5685 C C . SER B 1 190 ? 30.373 65.840 65.971 1.00 19.81 190 SER B C 1
ATOM 5686 O O . SER B 1 190 ? 30.628 67.029 66.071 1.00 20.62 190 SER B O 1
ATOM 5689 N N . ALA B 1 191 ? 30.156 65.031 67.004 1.00 19.18 191 ALA B N 1
ATOM 5690 C CA . ALA B 1 191 ? 30.254 65.453 68.402 1.00 19.37 191 ALA B CA 1
ATOM 5691 C C . ALA B 1 191 ? 31.595 66.091 68.782 1.00 19.88 191 ALA B C 1
ATOM 5692 O O . ALA B 1 191 ? 31.631 66.915 69.668 1.00 20.39 191 ALA B O 1
ATOM 5694 N N . ASN B 1 192 ? 32.689 65.684 68.142 1.00 19.79 192 ASN B N 1
ATOM 5695 C CA . ASN B 1 192 ? 34.029 66.268 68.389 1.00 20.36 192 ASN B CA 1
ATOM 5696 C C . ASN B 1 192 ? 34.618 66.931 67.152 1.00 20.99 192 ASN B C 1
ATOM 5697 O O . ASN B 1 192 ? 35.826 67.168 67.091 1.00 21.39 192 ASN B O 1
ATOM 5702 N N . LYS B 1 193 ? 33.756 67.256 66.190 1.00 21.15 193 LYS B N 1
ATOM 5703 C CA . LYS B 1 193 ? 34.118 67.913 64.906 1.00 21.82 193 LYS B CA 1
ATOM 5704 C C . LYS B 1 193 ? 35.160 67.177 64.047 1.00 21.60 193 LYS B C 1
ATOM 5705 O O . LYS B 1 193 ? 35.907 67.793 63.285 1.00 22.30 193 LYS B O 1
ATOM 5711 N N . CYS B 1 194 ? 35.150 65.863 64.144 1.00 20.70 194 CYS B N 1
ATOM 5712 C CA . CYS B 1 194 ? 36.089 65.037 63.394 1.00 20.47 194 CYS B CA 1
ATOM 5713 C C . CYS B 1 194 ? 35.797 65.081 61.898 1.00 20.66 194 CYS B C 1
ATOM 5714 O O . CYS B 1 194 ? 34.640 64.959 61.473 1.00 20.42 194 CYS B O 1
ATOM 5717 N N . THR B 1 195 ? 36.861 65.264 61.122 1.00 21.16 195 THR B N 1
ATOM 5718 C CA . THR B 1 195 ? 36.822 65.345 59.650 1.00 21.49 195 THR B CA 1
ATOM 5719 C C . THR B 1 195 ? 37.387 64.093 58.963 1.00 20.97 195 THR B C 1
ATOM 5720 O O . THR B 1 195 ? 37.261 63.920 57.728 1.00 21.11 195 THR B O 1
ATOM 5724 N N . LYS B 1 196 ? 37.970 63.207 59.761 1.00 20.42 196 LYS B N 1
ATOM 5725 C CA . LYS B 1 196 ? 38.787 62.117 59.231 1.00 20.12 196 LYS B CA 1
ATOM 5726 C C . LYS B 1 196 ? 38.000 60.969 58.622 1.00 19.38 196 LYS B C 1
ATOM 5727 O O . LYS B 1 196 ? 38.584 60.115 57.952 1.00 19.23 196 LYS B O 1
ATOM 5733 N N . SER B 1 197 ? 36.687 60.929 58.831 1.00 18.97 197 SER B N 1
ATOM 5734 C CA . SER B 1 197 ? 35.845 60.007 58.061 1.00 18.45 197 SER B CA 1
ATOM 5735 C C . SER B 1 197 ? 35.867 60.310 56.570 1.00 18.95 197 SER B C 1
ATOM 5736 O O . SER B 1 197 ? 35.610 59.417 55.754 1.00 18.63 197 SER B O 1
ATOM 5739 N N . GLY B 1 198 ? 36.079 61.582 56.226 1.00 19.79 198 GLY B N 1
ATOM 5740 C CA . GLY B 1 198 ? 36.027 62.053 54.847 1.00 20.42 198 GLY B CA 1
ATOM 5741 C C . GLY B 1 198 ? 34.603 62.189 54.348 1.00 20.34 198 GLY B C 1
ATOM 5742 O O . GLY B 1 198 ? 34.399 62.416 53.178 1.00 20.78 198 GLY B O 1
ATOM 5743 N N . TRP B 1 199 ? 33.620 62.051 55.237 1.00 19.83 199 TRP B N 1
ATOM 5744 C CA . TRP B 1 199 ? 32.209 61.988 54.870 1.00 19.68 199 TRP B CA 1
ATOM 5745 C C . TRP B 1 199 ? 31.566 63.344 55.058 1.00 20.38 199 TRP B C 1
ATOM 5746 O O . TRP B 1 199 ? 31.464 63.825 56.168 1.00 20.37 199 TRP B O 1
ATOM 5757 N N . THR B 1 200 ? 31.130 63.945 53.959 1.00 21.03 200 THR B N 1
ATOM 5758 C CA . THR B 1 200 ? 30.406 65.235 54.014 1.00 21.81 200 THR B CA 1
ATOM 5759 C C . THR B 1 200 ? 28.987 65.049 53.452 1.00 21.75 200 THR B C 1
ATOM 5760 O O . THR B 1 200 ? 28.327 66.013 53.064 1.00 22.52 200 THR B O 1
ATOM 5764 N N . GLY B 1 201 ? 28.527 63.795 53.415 1.00 20.90 201 GLY B N 1
ATOM 5765 C CA . GLY B 1 201 ? 27.146 63.492 53.067 1.00 20.78 201 GLY B CA 1
ATOM 5766 C C . GLY B 1 201 ? 26.245 63.603 54.276 1.00 20.49 201 GLY B C 1
ATOM 5767 O O . GLY B 1 201 ? 26.664 64.059 55.338 1.00 20.48 201 GLY B O 1
ATOM 5768 N N . SER B 1 202 ? 25.000 63.186 54.103 1.00 20.30 202 SER B N 1
ATOM 5769 C CA . SER B 1 202 ? 24.006 63.222 55.148 1.00 20.08 202 SER B CA 1
ATOM 5770 C C . SER B 1 202 ? 24.232 62.096 56.185 1.00 19.09 202 SER B C 1
ATOM 5771 O O . SER B 1 202 ? 25.003 61.145 55.968 1.00 18.55 202 SER B O 1
ATOM 5774 N N . ALA B 1 203 ? 23.571 62.261 57.332 1.00 18.96 203 ALA B N 1
ATOM 5775 C CA . ALA B 1 203 ? 23.626 61.277 58.397 1.00 18.14 203 ALA B CA 1
ATOM 5776 C C . ALA B 1 203 ? 22.348 61.207 59.220 1.00 18.04 203 ALA B C 1
ATOM 5777 O O . ALA B 1 203 ? 21.488 62.099 59.119 1.00 18.69 203 ALA B O 1
ATOM 5779 N N . ILE B 1 204 ? 22.231 60.131 60.019 1.00 17.31 204 ILE B N 1
ATOM 5780 C CA . ILE B 1 204 ? 21.225 60.043 61.056 1.00 17.20 204 ILE B CA 1
ATOM 5781 C C . ILE B 1 204 ? 21.904 59.839 62.410 1.00 16.81 204 ILE B C 1
ATOM 5782 O O . ILE B 1 204 ? 22.741 58.933 62.577 1.00 16.24 204 ILE B O 1
ATOM 5787 N N . HIS B 1 205 ? 21.548 60.707 63.371 1.00 17.20 205 HIS B N 1
ATOM 5788 C CA . HIS B 1 205 ? 21.958 60.541 64.764 1.00 16.90 205 HIS B CA 1
ATOM 5789 C C . HIS B 1 205 ? 20.959 59.612 65.415 1.00 16.49 205 HIS B C 1
ATOM 5790 O O . HIS B 1 205 ? 19.811 59.979 65.678 1.00 16.83 205 HIS B O 1
ATOM 5797 N N . ILE B 1 206 ? 21.379 58.374 65.641 1.00 15.80 206 ILE B N 1
ATOM 5798 C CA . ILE B 1 206 ? 20.517 57.452 66.350 1.00 15.45 206 ILE B CA 1
ATOM 5799 C C . ILE B 1 206 ? 20.819 57.595 67.823 1.00 15.40 206 ILE B C 1
ATOM 5800 O O . ILE B 1 206 ? 21.744 56.948 68.319 1.00 14.99 206 ILE B O 1
ATOM 5805 N N . ASP B 1 207 ? 20.044 58.420 68.519 1.00 15.87 207 ASP B N 1
ATOM 5806 C CA . ASP B 1 207 ? 20.338 58.837 69.896 1.00 16.00 207 ASP B CA 1
ATOM 5807 C C . ASP B 1 207 ? 19.569 57.980 70.872 1.00 15.74 207 ASP B C 1
ATOM 5808 O O . ASP B 1 207 ? 18.727 58.473 71.600 1.00 16.13 207 ASP B O 1
ATOM 5813 N N . GLY B 1 208 ? 19.874 56.678 70.882 1.00 15.13 208 GLY B N 1
ATOM 5814 C CA . GLY B 1 208 ? 19.167 55.744 71.766 1.00 14.90 208 GLY B CA 1
ATOM 5815 C C . GLY B 1 208 ? 19.226 54.327 71.207 1.00 14.35 208 GLY B C 1
ATOM 5816 O O . GLY B 1 208 ? 19.683 54.116 70.059 1.00 14.17 208 GLY B O 1
ATOM 5817 N N . ALA B 1 209 ? 18.767 53.363 71.994 1.00 14.14 209 ALA B N 1
ATOM 5818 C CA . ALA B 1 209 ? 18.708 51.967 71.579 1.00 13.71 209 ALA B CA 1
ATOM 5819 C C . ALA B 1 209 ? 17.471 51.693 70.707 1.00 13.83 209 ALA B C 1
ATOM 5820 O O . ALA B 1 209 ? 16.704 50.804 70.994 1.00 13.77 209 ALA B O 1
ATOM 5822 N N . TYR B 1 210 ? 17.358 52.446 69.630 1.00 14.05 210 TYR B N 1
ATOM 5823 C CA . TYR B 1 210 ? 16.285 52.333 68.696 1.00 14.24 210 TYR B CA 1
ATOM 5824 C C . TYR B 1 210 ? 16.411 51.053 67.854 1.00 13.84 210 TYR B C 1
ATOM 5825 O O . TYR B 1 210 ? 17.455 50.404 67.803 1.00 13.43 210 TYR B O 1
ATOM 5834 N N . GLN B 1 211 ? 15.293 50.684 67.253 1.00 14.02 211 GLN B N 1
ATOM 5835 C CA . GLN B 1 211 ? 15.205 49.554 66.322 1.00 13.77 211 GLN B CA 1
ATOM 5836 C C . GLN B 1 211 ? 15.287 50.120 64.927 1.00 13.95 211 GLN B C 1
ATOM 5837 O O . GLN B 1 211 ? 15.180 51.358 64.741 1.00 14.34 211 GLN B O 1
ATOM 5843 N N . TRP B 1 212 ? 15.557 49.260 63.945 1.00 13.72 212 TRP B N 1
ATOM 5844 C CA . TRP B 1 212 ? 15.617 49.722 62.539 1.00 13.94 212 TRP B CA 1
ATOM 5845 C C . TRP B 1 212 ? 14.319 50.387 62.062 1.00 14.51 212 TRP B C 1
ATOM 5846 O O . TRP B 1 212 ? 14.356 51.373 61.306 1.00 14.88 212 TRP B O 1
ATOM 5857 N N . ARG B 1 213 ? 13.194 49.875 62.533 1.00 14.65 213 ARG B N 1
ATOM 5858 C CA . ARG B 1 213 ? 11.911 50.457 62.207 1.00 15.26 213 ARG B CA 1
ATOM 5859 C C . ARG B 1 213 ? 11.922 51.983 62.467 1.00 15.71 213 ARG B C 1
ATOM 5860 O O . ARG B 1 213 ? 11.502 52.746 61.614 1.00 16.21 213 ARG B O 1
ATOM 5868 N N . ASP B 1 214 ? 12.452 52.394 63.612 1.00 15.56 214 ASP B N 1
ATOM 5869 C CA . ASP B 1 214 ? 12.432 53.794 64.027 1.00 16.03 214 ASP B CA 1
ATOM 5870 C C . ASP B 1 214 ? 13.321 54.648 63.128 1.00 16.16 214 ASP B C 1
ATOM 5871 O O . ASP B 1 214 ? 12.966 55.757 62.749 1.00 16.77 214 ASP B O 1
ATOM 5876 N N . VAL B 1 215 ? 14.464 54.090 62.775 1.00 15.63 215 VAL B N 1
ATOM 5877 C CA . VAL B 1 215 ? 15.467 54.744 61.945 1.00 15.71 215 VAL B CA 1
ATOM 5878 C C . VAL B 1 215 ? 14.932 54.927 60.526 1.00 16.12 215 VAL B C 1
ATOM 5879 O O . VAL B 1 215 ? 15.054 56.001 59.923 1.00 16.64 215 VAL B O 1
ATOM 5883 N N . TYR B 1 216 ? 14.286 53.880 60.033 1.00 15.96 216 TYR B N 1
ATOM 5884 C CA . TYR B 1 216 ? 13.719 53.880 58.701 1.00 16.34 216 TYR B CA 1
ATOM 5885 C C . TYR B 1 216 ? 12.638 54.960 58.475 1.00 17.17 216 TYR B C 1
ATOM 5886 O O . TYR B 1 216 ? 12.542 55.529 57.405 1.00 17.65 216 TYR B O 1
ATOM 5895 N N . THR B 1 217 ? 11.813 55.206 59.476 1.00 17.38 217 THR B N 1
ATOM 5896 C CA . THR B 1 217 ? 10.771 56.244 59.393 1.00 18.23 217 THR B CA 1
ATOM 5897 C C . THR B 1 217 ? 11.375 57.645 59.135 1.00 18.72 217 THR B C 1
ATOM 5898 O O . THR B 1 217 ? 10.854 58.416 58.322 1.00 19.46 217 THR B O 1
ATOM 5902 N N . VAL B 1 218 ? 12.484 57.939 59.808 1.00 18.36 218 VAL B N 1
ATOM 5903 C CA . VAL B 1 218 ? 13.179 59.212 59.638 1.00 18.82 218 VAL B CA 1
ATOM 5904 C C . VAL B 1 218 ? 13.924 59.291 58.295 1.00 18.88 218 VAL B C 1
ATOM 5905 O O . VAL B 1 218 ? 13.914 60.340 57.615 1.00 19.61 218 VAL B O 1
ATOM 5909 N N . ALA B 1 219 ? 14.589 58.209 57.915 1.00 18.20 219 ALA B N 1
ATOM 5910 C CA . ALA B 1 219 ? 15.272 58.162 56.597 1.00 18.27 219 ALA B CA 1
ATOM 5911 C C . ALA B 1 219 ? 14.289 58.378 55.445 1.00 18.93 219 ALA B C 1
ATOM 5912 O O . ALA B 1 219 ? 14.546 59.168 54.493 1.00 19.53 219 ALA B O 1
ATOM 5914 N N . GLN B 1 220 ? 13.139 57.721 55.560 1.00 18.92 220 GLN B N 1
ATOM 5915 C CA . GLN B 1 220 ? 12.074 57.849 54.552 1.00 19.59 220 GLN B CA 1
ATOM 5916 C C . GLN B 1 220 ? 11.523 59.262 54.493 1.00 20.56 220 GLN B C 1
ATOM 5917 O O . GLN B 1 220 ? 11.343 59.813 53.402 1.00 21.24 220 GLN B O 1
ATOM 5923 N N . ALA B 1 221 ? 11.297 59.877 55.645 1.00 20.69 221 ALA B N 1
ATOM 5924 C CA . ALA B 1 221 ? 10.818 61.269 55.675 1.00 21.68 221 ALA B CA 1
ATOM 5925 C C . ALA B 1 221 ? 11.804 62.231 55.022 1.00 22.08 221 ALA B C 1
ATOM 5926 O O . ALA B 1 221 ? 11.417 63.270 54.539 1.00 23.03 221 ALA B O 1
ATOM 5928 N N . ASN B 1 222 ? 13.081 61.869 55.003 1.00 21.42 222 ASN B N 1
ATOM 5929 C CA . ASN B 1 222 ? 14.127 62.707 54.443 1.00 21.78 222 ASN B CA 1
ATOM 5930 C C . ASN B 1 222 ? 14.657 62.225 53.077 1.00 21.71 222 ASN B C 1
ATOM 5931 O O . ASN B 1 222 ? 15.696 62.692 52.610 1.00 21.87 222 ASN B O 1
ATOM 5936 N N . ASN B 1 223 ? 13.923 61.321 52.436 1.00 21.56 223 ASN B N 1
ATOM 5937 C CA . ASN B 1 223 ? 14.284 60.776 51.122 1.00 21.54 223 ASN B CA 1
ATOM 5938 C C . ASN B 1 223 ? 15.727 60.245 51.052 1.00 20.85 223 ASN B C 1
ATOM 5939 O O . ASN B 1 223 ? 16.453 60.512 50.092 1.00 21.15 223 ASN B O 1
ATOM 5944 N N . VAL B 1 224 ? 16.166 59.537 52.075 1.00 20.00 224 VAL B N 1
ATOM 5945 C CA . VAL B 1 224 ? 17.496 58.919 52.038 1.00 19.36 224 VAL B CA 1
ATOM 5946 C C . VAL B 1 224 ? 17.408 57.439 52.383 1.00 18.49 224 VAL B C 1
ATOM 5947 O O . VAL B 1 224 ? 16.371 56.949 52.836 1.00 18.35 224 VAL B O 1
ATOM 5951 N N . ILE B 1 225 ? 18.513 56.750 52.130 1.00 18.00 225 ILE B N 1
ATOM 5952 C CA . ILE B 1 225 ? 18.600 55.307 52.332 1.00 17.25 225 ILE B CA 1
ATOM 5953 C C . ILE B 1 225 ? 19.439 55.038 53.569 1.00 16.64 225 ILE B C 1
ATOM 5954 O O . ILE B 1 225 ? 20.632 55.394 53.615 1.00 16.61 225 ILE B O 1
ATOM 5959 N N . ALA B 1 226 ? 18.795 54.442 54.575 1.00 16.24 226 ALA B N 1
ATOM 5960 C CA . ALA B 1 226 ? 19.447 53.974 55.763 1.00 15.65 226 ALA B CA 1
ATOM 5961 C C . ALA B 1 226 ? 19.698 52.487 55.545 1.00 15.10 226 ALA B C 1
ATOM 5962 O O . ALA B 1 226 ? 18.767 51.749 55.186 1.00 15.08 226 ALA B O 1
ATOM 5964 N N . VAL B 1 227 ? 20.949 52.072 55.739 1.00 14.74 227 VAL B N 1
ATOM 5965 C CA . VAL B 1 227 ? 21.368 50.719 55.451 1.00 14.32 227 VAL B CA 1
ATOM 5966 C C . VAL B 1 227 ? 21.210 49.873 56.731 1.00 13.82 227 VAL B C 1
ATOM 5967 O O . VAL B 1 227 ? 22.147 49.746 57.525 1.00 13.54 227 VAL B O 1
ATOM 5971 N N . GLY B 1 228 ? 19.999 49.329 56.908 1.00 13.78 228 GLY B N 1
ATOM 5972 C CA . GLY B 1 228 ? 19.604 48.543 58.054 1.00 13.43 228 GLY B CA 1
ATOM 5973 C C . GLY B 1 228 ? 19.386 47.095 57.629 1.00 13.21 228 GLY B C 1
ATOM 5974 O O . GLY B 1 228 ? 19.725 46.706 56.499 1.00 13.29 228 GLY B O 1
ATOM 5975 N N . GLY B 1 229 ? 18.778 46.324 58.513 1.00 13.02 229 GLY B N 1
ATOM 5976 C CA . GLY B 1 229 ? 18.490 44.935 58.249 1.00 12.88 229 GLY B CA 1
ATOM 5977 C C . GLY B 1 229 ? 17.273 44.722 57.373 1.00 13.21 229 GLY B C 1
ATOM 5978 O O . GLY B 1 229 ? 16.436 45.615 57.170 1.00 13.56 229 GLY B O 1
ATOM 5979 N N . GLY B 1 230 ? 17.153 43.501 56.912 1.00 13.15 230 GLY B N 1
ATOM 5980 C CA . GLY B 1 230 ? 16.019 43.056 56.161 1.00 13.47 230 GLY B CA 1
ATOM 5981 C C . GLY B 1 230 ? 14.762 42.967 56.996 1.00 13.62 230 GLY B C 1
ATOM 5982 O O . GLY B 1 230 ? 13.662 43.043 56.464 1.00 14.01 230 GLY B O 1
ATOM 5983 N N . SER B 1 231 ? 14.951 42.802 58.304 1.00 13.35 231 SER B N 1
ATOM 5984 C CA . SER B 1 231 ? 13.864 42.861 59.282 1.00 13.52 231 SER B CA 1
ATOM 5985 C C . SER B 1 231 ? 14.009 44.144 60.100 1.00 13.52 231 SER B C 1
ATOM 5986 O O . SER B 1 231 ? 15.108 44.453 60.508 1.00 13.22 231 SER B O 1
ATOM 5989 N N . PRO B 1 232 ? 12.906 44.884 60.339 1.00 13.92 232 PRO B N 1
ATOM 5990 C CA . PRO B 1 232 ? 13.087 46.180 61.040 1.00 14.00 232 PRO B CA 1
ATOM 5991 C C . PRO B 1 232 ? 13.054 46.138 62.566 1.00 13.86 232 PRO B C 1
ATOM 5992 O O . PRO B 1 232 ? 13.218 47.181 63.202 1.00 13.95 232 PRO B O 1
ATOM 5996 N N . SER B 1 233 ? 12.797 44.969 63.146 1.00 13.71 233 SER B N 1
ATOM 5997 C CA . SER B 1 233 ? 12.686 44.826 64.610 1.00 13.65 233 SER B CA 1
ATOM 5998 C C . SER B 1 233 ? 14.017 44.824 65.387 1.00 13.23 233 SER B C 1
ATOM 5999 O O . SER B 1 233 ? 14.059 45.323 66.519 1.00 13.26 233 SER B O 1
ATOM 6002 N N . PRO B 1 234 ? 15.111 44.282 64.810 1.00 12.89 234 PRO B N 1
ATOM 6003 C CA . PRO B 1 234 ? 16.372 44.293 65.531 1.00 12.57 234 PRO B CA 1
ATOM 6004 C C . PRO B 1 234 ? 16.890 45.667 65.864 1.00 12.63 234 PRO B C 1
ATOM 6005 O O . PRO B 1 234 ? 16.557 46.632 65.149 1.00 12.87 234 PRO B O 1
ATOM 6009 N N . GLY B 1 235 ? 17.728 45.750 66.908 1.00 12.45 235 GLY B N 1
ATOM 6010 C CA . GLY B 1 235 ? 18.324 47.028 67.321 1.00 12.54 235 GLY B CA 1
ATOM 6011 C C . GLY B 1 235 ? 19.234 47.615 66.261 1.00 12.51 235 GLY B C 1
ATOM 6012 O O . GLY B 1 235 ? 19.882 46.845 65.501 1.00 12.29 235 GLY B O 1
ATOM 6013 N N . ALA B 1 236 ? 19.270 48.947 66.186 1.00 12.78 236 ALA B N 1
ATOM 6014 C CA . ALA B 1 236 ? 20.101 49.646 65.230 1.00 12.85 236 ALA B CA 1
ATOM 6015 C C . ALA B 1 236 ? 21.540 49.806 65.678 1.00 12.70 236 ALA B C 1
ATOM 6016 O O . ALA B 1 236 ? 22.410 49.898 64.828 1.00 12.68 236 ALA B O 1
ATOM 6018 N N . ILE B 1 237 ? 21.805 49.847 66.991 1.00 12.64 237 ILE B N 1
ATOM 6019 C CA . ILE B 1 237 ? 23.119 50.220 67.481 1.00 12.61 237 ILE B CA 1
ATOM 6020 C C . ILE B 1 237 ? 23.806 49.171 68.380 1.00 12.33 237 ILE B C 1
ATOM 6021 O O . ILE B 1 237 ? 24.868 49.496 68.972 1.00 12.36 237 ILE B O 1
ATOM 6026 N N . GLY B 1 238 ? 23.302 47.914 68.440 1.00 12.10 238 GLY B N 1
ATOM 6027 C CA . GLY B 1 238 ? 23.863 46.933 69.363 1.00 11.93 238 GLY B CA 1
ATOM 6028 C C . GLY B 1 238 ? 24.581 45.849 68.620 1.00 11.74 238 GLY B C 1
ATOM 6029 O O . GLY B 1 238 ? 25.617 46.099 68.009 1.00 11.74 238 GLY B O 1
ATOM 6030 N N . GLY B 1 239 ? 24.064 44.629 68.700 1.00 11.62 239 GLY B N 1
ATOM 6031 C CA . GLY B 1 239 ? 24.680 43.503 68.017 1.00 11.50 239 GLY B CA 1
ATOM 6032 C C . GLY B 1 239 ? 24.665 43.574 66.517 1.00 11.50 239 GLY B C 1
ATOM 6033 O O . GLY B 1 239 ? 25.563 43.037 65.867 1.00 11.46 239 GLY B O 1
ATOM 6034 N N . TRP B 1 240 ? 23.641 44.205 65.942 1.00 11.59 240 TRP B N 1
ATOM 6035 C CA . TRP B 1 240 ? 23.502 44.209 64.484 1.00 11.64 240 TRP B CA 1
ATOM 6036 C C . TRP B 1 240 ? 24.739 44.817 63.794 1.00 11.69 240 TRP B C 1
ATOM 6037 O O . TRP B 1 240 ? 25.415 44.109 63.067 1.00 11.66 240 TRP B O 1
ATOM 6048 N N . PRO B 1 241 ? 25.073 46.122 64.066 1.00 11.84 241 PRO B N 1
ATOM 6049 C CA . PRO B 1 241 ? 26.225 46.747 63.397 1.00 11.98 241 PRO B CA 1
ATOM 6050 C C . PRO B 1 241 ? 27.569 46.192 63.913 1.00 11.90 241 PRO B C 1
ATOM 6051 O O . PRO B 1 241 ? 28.509 46.007 63.141 1.00 11.98 241 PRO B O 1
ATOM 6055 N N . SER B 1 242 ? 27.636 45.869 65.196 1.00 11.80 242 SER B N 1
ATOM 6056 C CA . SER B 1 242 ? 28.899 45.442 65.812 1.00 11.81 242 SER B CA 1
ATOM 6057 C C . SER B 1 242 ? 29.423 44.101 65.272 1.00 11.74 242 SER B C 1
ATOM 6058 O O . SER B 1 242 ? 30.638 43.838 65.257 1.00 11.85 242 SER B O 1
ATOM 6061 N N . GLY B 1 243 ? 28.499 43.269 64.842 1.00 11.61 243 GLY B N 1
ATOM 6062 C CA . GLY B 1 243 ? 28.828 41.990 64.240 1.00 11.60 243 GLY B CA 1
ATOM 6063 C C . GLY B 1 243 ? 28.982 42.002 62.725 1.00 11.70 243 GLY B C 1
ATOM 6064 O O . GLY B 1 243 ? 29.422 40.981 62.155 1.00 11.75 243 GLY B O 1
ATOM 6065 N N . GLY B 1 244 ? 28.635 43.109 62.077 1.00 11.77 244 GLY B N 1
ATOM 6066 C CA . GLY B 1 244 ? 28.511 43.115 60.622 1.00 11.90 244 GLY B CA 1
ATOM 6067 C C . GLY B 1 244 ? 27.270 43.850 60.183 1.00 11.94 244 GLY B C 1
ATOM 6068 O O . GLY B 1 244 ? 27.326 45.048 59.834 1.00 12.12 244 GLY B O 1
ATOM 6069 N N . GLY B 1 245 ? 26.144 43.144 60.201 1.00 11.84 245 GLY B N 1
ATOM 6070 C CA . GLY B 1 245 ? 24.852 43.722 59.809 1.00 11.93 245 GLY B CA 1
ATOM 6071 C C . GLY B 1 245 ? 24.649 43.767 58.296 1.00 12.14 245 GLY B C 1
ATOM 6072 O O . GLY B 1 245 ? 25.196 44.628 57.600 1.00 12.35 245 GLY B O 1
ATOM 6073 N N . HIS B 1 246 ? 23.859 42.809 57.794 1.00 12.15 246 HIS B N 1
ATOM 6074 C CA . HIS B 1 246 ? 23.484 42.743 56.393 1.00 12.39 246 HIS B CA 1
ATOM 6075 C C . HIS B 1 246 ? 22.051 43.138 56.217 1.00 12.55 246 HIS B C 1
ATOM 6076 O O . HIS B 1 246 ? 21.272 43.150 57.142 1.00 12.46 246 HIS B O 1
ATOM 6083 N N . GLY B 1 247 ? 21.726 43.507 54.995 1.00 12.85 247 GLY B N 1
ATOM 6084 C CA . GLY B 1 247 ? 20.366 43.953 54.631 1.00 13.12 247 GLY B CA 1
ATOM 6085 C C . GLY B 1 247 ? 20.332 44.173 53.130 1.00 13.49 247 GLY B C 1
ATOM 6086 O O . GLY B 1 247 ? 21.343 44.063 52.469 1.00 13.53 247 GLY B O 1
ATOM 6087 N N . PRO B 1 248 ? 19.181 44.535 52.590 1.00 13.83 248 PRO B N 1
ATOM 6088 C CA . PRO B 1 248 ? 19.072 44.735 51.141 1.00 14.26 248 PRO B CA 1
ATOM 6089 C C . PRO B 1 248 ? 20.102 45.678 50.494 1.00 14.47 248 PRO B C 1
ATOM 6090 O O . PRO B 1 248 ? 20.562 45.395 49.371 1.00 14.69 248 PRO B O 1
ATOM 6094 N N . ALA B 1 249 ? 20.471 46.741 51.215 1.00 14.44 249 ALA B N 1
ATOM 6095 C CA . ALA B 1 249 ? 21.285 47.832 50.659 1.00 14.76 249 ALA B CA 1
ATOM 6096 C C . ALA B 1 249 ? 22.811 47.733 50.918 1.00 14.53 249 ALA B C 1
ATOM 6097 O O . ALA B 1 249 ? 23.545 48.616 50.479 1.00 14.84 249 ALA B O 1
ATOM 6099 N N . THR B 1 250 ? 23.289 46.658 51.559 1.00 14.07 250 THR B N 1
ATOM 6100 C CA . THR B 1 250 ? 24.686 46.577 51.960 1.00 13.89 250 THR B CA 1
ATOM 6101 C C . THR B 1 250 ? 25.677 46.334 50.815 1.00 14.15 250 THR B C 1
ATOM 6102 O O . THR B 1 250 ? 26.755 46.941 50.797 1.00 14.30 250 THR B O 1
ATOM 6106 N N . HIS B 1 251 ? 25.330 45.465 49.859 1.00 14.27 251 HIS B N 1
ATOM 6107 C CA . HIS B 1 251 ? 26.167 45.332 48.659 1.00 14.62 251 HIS B CA 1
ATOM 6108 C C . HIS B 1 251 ? 26.442 46.732 48.028 1.00 15.12 251 HIS B C 1
ATOM 6109 O O . HIS B 1 251 ? 27.545 47.065 47.668 1.00 15.35 251 HIS B O 1
ATOM 6116 N N . ASN B 1 252 ? 25.407 47.513 47.892 1.00 15.34 252 ASN B N 1
ATOM 6117 C CA . ASN B 1 252 ? 25.512 48.811 47.199 1.00 15.92 252 ASN B CA 1
ATOM 6118 C C . ASN B 1 252 ? 26.176 49.893 48.022 1.00 15.95 252 ASN B C 1
ATOM 6119 O O . ASN B 1 252 ? 26.909 50.693 47.453 1.00 16.42 252 ASN B O 1
ATOM 6124 N N . PHE B 1 253 ? 25.953 49.913 49.337 1.00 15.51 253 PHE B N 1
ATOM 6125 C CA . PHE B 1 253 ? 26.433 51.036 50.175 1.00 15.60 253 PHE B CA 1
ATOM 6126 C C . PHE B 1 253 ? 27.350 50.678 51.337 1.00 15.15 253 PHE B C 1
ATOM 6127 O O . PHE B 1 253 ? 27.792 51.584 52.052 1.00 15.25 253 PHE B O 1
ATOM 6135 N N . GLY B 1 254 ? 27.634 49.384 51.521 1.00 14.73 254 GLY B N 1
ATOM 6136 C CA . GLY B 1 254 ? 28.494 48.926 52.609 1.00 14.35 254 GLY B CA 1
ATOM 6137 C C . GLY B 1 254 ? 27.750 48.223 53.708 1.00 13.86 254 GLY B C 1
ATOM 6138 O O . GLY B 1 254 ? 26.540 48.432 53.904 1.00 13.82 254 GLY B O 1
ATOM 6139 N N . LEU B 1 255 ? 28.473 47.372 54.442 1.00 13.54 255 LEU B N 1
ATOM 6140 C CA . LEU B 1 255 ? 27.879 46.703 55.594 1.00 13.11 255 LEU B CA 1
ATOM 6141 C C . LEU B 1 255 ? 27.564 47.684 56.699 1.00 13.07 255 LEU B C 1
ATOM 6142 O O . LEU B 1 255 ? 28.107 48.805 56.730 1.00 13.35 255 LEU B O 1
ATOM 6147 N N . GLY B 1 256 ? 26.690 47.257 57.613 1.00 12.79 256 GLY B N 1
ATOM 6148 C CA . GLY B 1 256 ? 26.221 48.105 58.698 1.00 12.78 256 GLY B CA 1
ATOM 6149 C C . GLY B 1 256 ? 27.342 48.663 59.556 1.00 12.80 256 GLY B C 1
ATOM 6150 O O . GLY B 1 256 ? 27.362 49.864 59.893 1.00 13.05 256 GLY B O 1
ATOM 6151 N N . ALA B 1 257 ? 28.295 47.813 59.877 1.00 12.62 257 ALA B N 1
ATOM 6152 C CA . ALA B 1 257 ? 29.475 48.235 60.635 1.00 12.70 257 ALA B CA 1
ATOM 6153 C C . ALA B 1 257 ? 30.170 49.421 59.990 1.00 13.12 257 ALA B C 1
ATOM 6154 O O . ALA B 1 257 ? 30.666 50.289 60.693 1.00 13.30 257 ALA B O 1
ATOM 6156 N N . ASP B 1 258 ? 30.220 49.446 58.661 1.00 13.33 258 ASP B N 1
ATOM 6157 C CA . ASP B 1 258 ? 30.885 50.508 57.946 1.00 13.81 258 ASP B CA 1
ATOM 6158 C C . ASP B 1 258 ? 30.055 51.784 57.728 1.00 14.14 258 ASP B C 1
ATOM 6159 O O . ASP B 1 258 ? 30.577 52.783 57.254 1.00 14.61 258 ASP B O 1
ATOM 6164 N N . GLN B 1 259 ? 28.777 51.731 58.092 1.00 13.95 259 GLN B N 1
ATOM 6165 C CA . GLN B 1 259 ? 27.944 52.923 58.135 1.00 14.28 259 GLN B CA 1
ATOM 6166 C C . GLN B 1 259 ? 28.207 53.785 59.360 1.00 14.39 259 GLN B C 1
ATOM 6167 O O . GLN B 1 259 ? 27.933 54.994 59.338 1.00 14.84 259 GLN B O 1
ATOM 6173 N N . VAL B 1 260 ? 28.788 53.191 60.397 1.00 14.05 260 VAL B N 1
ATOM 6174 C CA . VAL B 1 260 ? 28.955 53.877 61.675 1.00 14.12 260 VAL B CA 1
ATOM 6175 C C . VAL B 1 260 ? 30.063 54.927 61.556 1.00 14.61 260 VAL B C 1
ATOM 6176 O O . VAL B 1 260 ? 31.212 54.609 61.291 1.00 14.65 260 VAL B O 1
ATOM 6180 N N . LEU B 1 261 ? 29.696 56.176 61.770 1.00 15.05 261 LEU B N 1
ATOM 6181 C CA . LEU B 1 261 ? 30.608 57.316 61.718 1.00 15.64 261 LEU B CA 1
ATOM 6182 C C . LEU B 1 261 ? 31.226 57.654 63.065 1.00 15.68 261 LEU B C 1
ATOM 6183 O O . LEU B 1 261 ? 32.392 58.099 63.121 1.00 16.03 261 LEU B O 1
ATOM 6188 N N . GLU B 1 262 ? 30.431 57.482 64.128 1.00 15.40 262 GLU B N 1
ATOM 6189 C CA . GLU B 1 262 ? 30.878 57.655 65.499 1.00 15.40 262 GLU B CA 1
ATOM 6190 C C . GLU B 1 262 ? 29.870 57.055 66.471 1.00 14.98 262 GLU B C 1
ATOM 6191 O O . GLU B 1 262 ? 28.777 56.690 66.059 1.00 14.78 262 GLU B O 1
ATOM 6197 N N . ALA B 1 263 ? 30.256 56.994 67.742 1.00 14.93 263 ALA B N 1
ATOM 6198 C CA . ALA B 1 263 ? 29.405 56.495 68.815 1.00 14.63 263 ALA B CA 1
ATOM 6199 C C . ALA B 1 263 ? 29.710 57.195 70.129 1.00 14.94 263 ALA B C 1
ATOM 6200 O O . ALA B 1 263 ? 30.794 57.703 70.336 1.00 15.25 263 ALA B O 1
ATOM 6202 N N . GLN B 1 264 ? 28.718 57.273 70.997 1.00 14.91 264 GLN B N 1
ATOM 6203 C CA . GLN B 1 264 ? 28.903 57.608 72.392 1.00 15.11 264 GLN B CA 1
ATOM 6204 C C . GLN B 1 264 ? 28.765 56.295 73.138 1.00 14.62 264 GLN B C 1
ATOM 6205 O O . GLN B 1 264 ? 27.866 55.549 72.859 1.00 14.28 264 GLN B O 1
ATOM 6211 N N . ILE B 1 265 ? 29.694 56.027 74.046 1.00 14.64 265 ILE B N 1
ATOM 6212 C CA . ILE B 1 265 ? 29.802 54.772 74.749 1.00 14.27 265 ILE B CA 1
ATOM 6213 C C . ILE B 1 265 ? 30.175 55.014 76.201 1.00 14.54 265 ILE B C 1
ATOM 6214 O O . ILE B 1 265 ? 31.097 55.782 76.483 1.00 14.93 265 ILE B O 1
ATOM 6219 N N . MET B 1 266 ? 29.446 54.366 77.113 1.00 14.39 266 MET B N 1
ATOM 6220 C CA . MET B 1 266 ? 29.790 54.338 78.540 1.00 14.62 266 MET B CA 1
ATOM 6221 C C . MET B 1 266 ? 30.678 53.140 78.810 1.00 14.40 266 MET B C 1
ATOM 6222 O O . MET B 1 266 ? 30.288 51.981 78.590 1.00 14.03 266 MET B O 1
ATOM 6227 N N . LEU B 1 267 ? 31.882 53.419 79.276 1.00 14.71 267 LEU B N 1
ATOM 6228 C CA . LEU B 1 267 ? 32.854 52.349 79.549 1.00 14.62 267 LEU B CA 1
ATOM 6229 C C . LEU B 1 267 ? 32.503 51.656 80.870 1.00 14.67 267 LEU B C 1
ATOM 6230 O O . LEU B 1 267 ? 31.712 52.168 81.633 1.00 14.84 267 LEU B O 1
ATOM 6235 N N . ALA B 1 268 ? 33.098 50.494 81.124 1.00 14.58 268 ALA B N 1
ATOM 6236 C CA . ALA B 1 268 ? 32.960 49.766 82.379 1.00 14.72 268 ALA B CA 1
ATOM 6237 C C . ALA B 1 268 ? 33.272 50.634 83.617 1.00 15.24 268 ALA B C 1
ATOM 6238 O O . ALA B 1 268 ? 32.687 50.449 84.671 1.00 15.40 268 ALA B O 1
ATOM 6240 N N . ASP B 1 269 ? 34.205 51.560 83.479 1.00 15.55 269 ASP B N 1
ATOM 6241 C CA . ASP B 1 269 ? 34.561 52.486 84.550 1.00 16.11 269 ASP B CA 1
ATOM 6242 C C . ASP B 1 269 ? 33.557 53.640 84.723 1.00 16.24 269 ASP B C 1
ATOM 6243 O O . ASP B 1 269 ? 33.750 54.489 85.573 1.00 16.74 269 ASP B O 1
ATOM 6248 N N . GLY B 1 270 ? 32.516 53.689 83.894 1.00 15.87 270 GLY B N 1
ATOM 6249 C CA . GLY B 1 270 ? 31.451 54.660 84.055 1.00 16.04 270 GLY B CA 1
ATOM 6250 C C . GLY B 1 270 ? 31.627 55.929 83.211 1.00 16.24 270 GLY B C 1
ATOM 6251 O O . GLY B 1 270 ? 30.681 56.689 83.071 1.00 16.36 270 GLY B O 1
ATOM 6252 N N . ARG B 1 271 ? 32.816 56.155 82.662 1.00 16.35 271 ARG B N 1
ATOM 6253 C CA . ARG B 1 271 ? 33.050 57.296 81.754 1.00 16.59 271 ARG B CA 1
ATOM 6254 C C . ARG B 1 271 ? 32.299 57.184 80.444 1.00 16.19 271 ARG B C 1
ATOM 6255 O O . ARG B 1 271 ? 32.218 56.097 79.847 1.00 15.68 271 ARG B O 1
ATOM 6263 N N . ILE B 1 272 ? 31.725 58.302 80.020 1.00 16.47 272 ILE B N 1
ATOM 6264 C CA . ILE B 1 272 ? 31.071 58.397 78.719 1.00 16.22 272 ILE B CA 1
ATOM 6265 C C . ILE B 1 272 ? 32.039 58.996 77.729 1.00 16.45 272 ILE B C 1
ATOM 6266 O O . ILE B 1 272 ? 32.462 60.112 77.944 1.00 17.03 272 ILE B O 1
ATOM 6271 N N . VAL B 1 273 ? 32.386 58.252 76.674 1.00 16.06 273 VAL B N 1
ATOM 6272 C CA . VAL B 1 273 ? 33.397 58.696 75.685 1.00 16.29 273 VAL B CA 1
ATOM 6273 C C . VAL B 1 273 ? 32.866 58.709 74.266 1.00 16.10 273 VAL B C 1
ATOM 6274 O O . VAL B 1 273 ? 31.953 57.958 73.924 1.00 15.63 273 VAL B O 1
ATOM 6278 N N . THR B 1 274 ? 33.465 59.562 73.441 1.00 16.52 274 THR B N 1
ATOM 6279 C CA . THR B 1 274 ? 33.245 59.534 71.996 1.00 16.41 274 THR B CA 1
ATOM 6280 C C . THR B 1 274 ? 34.211 58.546 71.372 1.00 16.12 274 THR B C 1
ATOM 6281 O O . THR B 1 274 ? 35.392 58.509 71.739 1.00 16.35 274 THR B O 1
ATOM 6285 N N . ALA B 1 275 ? 33.699 57.728 70.460 1.00 15.66 275 ALA B N 1
ATOM 6286 C CA . ALA B 1 275 ? 34.516 56.833 69.654 1.00 15.45 275 ALA B CA 1
ATOM 6287 C C . ALA B 1 275 ? 34.294 57.128 68.184 1.00 15.55 275 ALA B C 1
ATOM 6288 O O . ALA B 1 275 ? 33.194 56.954 67.661 1.00 15.30 275 ALA B O 1
ATOM 6290 N N . ASN B 1 276 ? 35.343 57.624 67.529 1.00 15.99 276 ASN B N 1
ATOM 6291 C CA . ASN B 1 276 ? 35.310 57.869 66.084 1.00 16.17 276 ASN B CA 1
ATOM 6292 C C . ASN B 1 276 ? 36.726 57.886 65.519 1.00 16.54 276 ASN B C 1
ATOM 6293 O O . ASN B 1 276 ? 37.690 57.470 66.206 1.00 16.57 276 ASN B O 1
ATOM 6298 N N . HIS B 1 277 ? 36.872 58.408 64.307 1.00 16.92 277 HIS B N 1
ATOM 6299 C CA . HIS B 1 277 ? 38.159 58.395 63.605 1.00 17.34 277 HIS B CA 1
ATOM 6300 C C . HIS B 1 277 ? 39.219 59.206 64.343 1.00 17.94 277 HIS B C 1
ATOM 6301 O O . HIS B 1 277 ? 40.406 58.893 64.238 1.00 18.19 277 HIS B O 1
ATOM 6308 N N . CYS B 1 278 ? 38.784 60.219 65.110 1.00 18.23 278 CYS B N 1
ATOM 6309 C CA . CYS B 1 278 ? 39.664 61.138 65.796 1.00 18.90 278 CYS B CA 1
ATOM 6310 C C . CYS B 1 278 ? 39.851 60.838 67.268 1.00 18.70 278 CYS B C 1
ATOM 6311 O O . CYS B 1 278 ? 40.731 61.428 67.910 1.00 19.25 278 CYS B O 1
ATOM 6314 N N . GLU B 1 279 ? 39.009 59.990 67.848 1.00 17.99 279 GLU B N 1
ATOM 6315 C CA . GLU B 1 279 ? 39.021 59.809 69.299 1.00 17.86 279 GLU B CA 1
ATOM 6316 C C . GLU B 1 279 ? 38.690 58.374 69.677 1.00 17.11 279 GLU B C 1
ATOM 6317 O O . GLU B 1 279 ? 37.746 57.792 69.176 1.00 16.60 279 GLU B O 1
ATOM 6323 N N . ASN B 1 280 ? 39.502 57.813 70.546 1.00 17.12 280 ASN B N 1
ATOM 6324 C CA . ASN B 1 280 ? 39.416 56.391 70.912 1.00 16.54 280 ASN B CA 1
ATOM 6325 C C . ASN B 1 280 ? 39.202 55.512 69.673 1.00 16.14 280 ASN B C 1
ATOM 6326 O O . ASN B 1 280 ? 38.325 54.681 69.631 1.00 15.59 280 ASN B O 1
ATOM 6331 N N . SER B 1 281 ? 40.040 55.742 68.657 1.00 16.50 281 SER B N 1
ATOM 6332 C CA . SER B 1 281 ? 39.884 55.084 67.363 1.00 16.25 281 SER B CA 1
ATOM 6333 C C . SER B 1 281 ? 40.023 53.538 67.435 1.00 15.78 281 SER B C 1
ATOM 6334 O O . SER B 1 281 ? 39.484 52.825 66.580 1.00 15.42 281 SER B O 1
ATOM 6337 N N . ASP B 1 282 ? 40.764 53.044 68.430 1.00 15.87 282 ASP B N 1
ATOM 6338 C CA . ASP B 1 282 ? 40.853 51.587 68.648 1.00 15.51 282 ASP B CA 1
ATOM 6339 C C . ASP B 1 282 ? 39.533 51.008 69.163 1.00 14.92 282 ASP B C 1
ATOM 6340 O O . ASP B 1 282 ? 39.155 49.892 68.783 1.00 14.55 282 ASP B O 1
ATOM 6345 N N . LEU B 1 283 ? 38.843 51.756 70.017 1.00 14.89 283 LEU B N 1
ATOM 6346 C CA . LEU B 1 283 ? 37.494 51.381 70.428 1.00 14.42 283 LEU B CA 1
ATOM 6347 C C . LEU B 1 283 ? 36.484 51.442 69.269 1.00 14.14 283 LEU B C 1
ATOM 6348 O O . LEU B 1 283 ? 35.582 50.610 69.176 1.00 13.72 283 LEU B O 1
ATOM 6353 N N . PHE B 1 284 ? 36.626 52.453 68.421 1.00 14.45 284 PHE B N 1
ATOM 6354 C CA . PHE B 1 284 ? 35.740 52.687 67.284 1.00 14.32 284 PHE B CA 1
ATOM 6355 C C . PHE B 1 284 ? 35.834 51.541 66.271 1.00 14.06 284 PHE B C 1
ATOM 6356 O O . PHE B 1 284 ? 34.808 51.057 65.741 1.00 13.72 284 PHE B O 1
ATOM 6364 N N . ARG B 1 285 ? 37.068 51.097 66.044 1.00 14.26 285 ARG B N 1
ATOM 6365 C CA . ARG B 1 285 ? 37.326 49.960 65.189 1.00 14.10 285 ARG B CA 1
ATOM 6366 C C . ARG B 1 285 ? 36.756 48.672 65.773 1.00 13.65 285 ARG B C 1
ATOM 6367 O O . ARG B 1 285 ? 36.126 47.911 65.058 1.00 13.39 285 ARG B O 1
ATOM 6375 N N . ALA B 1 286 ? 36.976 48.444 67.062 1.00 13.64 286 ALA B N 1
ATOM 6376 C CA . ALA B 1 286 ? 36.466 47.249 67.738 1.00 13.30 286 ALA B CA 1
ATOM 6377 C C . ALA B 1 286 ? 34.944 47.069 67.618 1.00 12.91 286 ALA B C 1
ATOM 6378 O O . ALA B 1 286 ? 34.440 45.967 67.334 1.00 12.66 286 ALA B O 1
ATOM 6380 N N . ILE B 1 287 ? 34.199 48.150 67.832 1.00 12.92 287 ILE B N 1
ATOM 6381 C CA . ILE B 1 287 ? 32.713 48.052 67.736 1.00 12.63 287 ILE B CA 1
ATOM 6382 C C . ILE B 1 287 ? 32.208 47.929 66.313 1.00 12.55 287 ILE B C 1
ATOM 6383 O O . ILE B 1 287 ? 31.036 47.608 66.114 1.00 12.33 287 ILE B O 1
ATOM 6388 N N . ARG B 1 288 ? 33.059 48.224 65.326 1.00 12.78 288 ARG B N 1
ATOM 6389 C CA . ARG B 1 288 ? 32.712 48.099 63.909 1.00 12.77 288 ARG B CA 1
ATOM 6390 C C . ARG B 1 288 ? 33.236 46.787 63.341 1.00 12.68 288 ARG B C 1
ATOM 6391 O O . ARG B 1 288 ? 34.052 46.774 62.430 1.00 12.91 288 ARG B O 1
ATOM 6399 N N . GLY B 1 289 ? 32.743 45.667 63.863 1.00 12.40 289 GLY B N 1
ATOM 6400 C CA . GLY B 1 289 ? 33.122 44.327 63.402 1.00 12.36 289 GLY B CA 1
ATOM 6401 C C . GLY B 1 289 ? 33.644 43.350 64.455 1.00 12.33 289 GLY B C 1
ATOM 6402 O O . GLY B 1 289 ? 33.728 42.142 64.184 1.00 12.31 289 GLY B O 1
ATOM 6403 N N . GLY B 1 290 ? 33.975 43.855 65.644 1.00 12.39 290 GLY B N 1
ATOM 6404 C CA . GLY B 1 290 ? 34.506 43.021 66.703 1.00 12.45 290 GLY B CA 1
ATOM 6405 C C . GLY B 1 290 ? 33.520 42.527 67.731 1.00 12.24 290 GLY B C 1
ATOM 6406 O O . GLY B 1 290 ? 33.918 42.083 68.799 1.00 12.34 290 GLY B O 1
ATOM 6407 N N . GLY B 1 291 ? 32.242 42.642 67.422 1.00 12.00 291 GLY B N 1
ATOM 6408 C CA . GLY B 1 291 ? 31.193 42.173 68.283 1.00 11.85 291 GLY B CA 1
ATOM 6409 C C . GLY B 1 291 ? 30.842 43.111 69.423 1.00 11.87 291 GLY B C 1
ATOM 6410 O O . GLY B 1 291 ? 31.248 44.254 69.438 1.00 11.98 291 GLY B O 1
ATOM 6411 N N . PRO B 1 292 ? 30.020 42.622 70.371 1.00 11.81 292 PRO B N 1
ATOM 6412 C CA . PRO B 1 292 ? 29.660 43.351 71.563 1.00 11.88 292 PRO B CA 1
ATOM 6413 C C . PRO B 1 292 ? 30.686 43.207 72.672 1.00 12.09 292 PRO B C 1
ATOM 6414 O O . PRO B 1 292 ? 31.563 42.329 72.608 1.00 12.19 292 PRO B O 1
ATOM 6418 N N . GLY B 1 293 ? 30.549 44.056 73.670 1.00 12.21 293 GLY B N 1
ATOM 6419 C CA . GLY B 1 293 ? 31.211 43.883 74.965 1.00 12.46 293 GLY B CA 1
ATOM 6420 C C . GLY B 1 293 ? 32.405 44.765 75.254 1.00 12.72 293 GLY B C 1
ATOM 6421 O O . GLY B 1 293 ? 33.220 44.425 76.107 1.00 12.97 293 GLY B O 1
ATOM 6422 N N . TYR B 1 294 ? 32.517 45.876 74.515 1.00 12.72 294 TYR B N 1
ATOM 6423 C CA . TYR B 1 294 ? 33.596 46.842 74.711 1.00 13.03 294 TYR B CA 1
ATOM 6424 C C . TYR B 1 294 ? 33.150 47.992 75.613 1.00 13.21 294 TYR B C 1
ATOM 6425 O O . TYR B 1 294 ? 33.994 48.601 76.299 1.00 13.55 294 TYR B O 1
ATOM 6434 N N . GLY B 1 295 ? 31.841 48.206 75.699 1.00 13.04 295 GLY B N 1
ATOM 6435 C CA . GLY B 1 295 ? 31.263 49.324 76.430 1.00 13.25 295 GLY B CA 1
ATOM 6436 C C . GLY B 1 295 ? 29.773 49.319 76.108 1.00 13.04 295 GLY B C 1
ATOM 6437 O O . GLY B 1 295 ? 29.341 48.524 75.243 1.00 12.75 295 GLY B O 1
ATOM 6438 N N . ILE B 1 296 ? 28.998 50.135 76.817 1.00 13.23 296 ILE B N 1
ATOM 6439 C CA . ILE B 1 296 ? 27.554 50.237 76.571 1.00 13.14 296 ILE B CA 1
ATOM 6440 C C . ILE B 1 296 ? 27.300 51.334 75.529 1.00 13.24 296 ILE B C 1
ATOM 6441 O O . ILE B 1 296 ? 27.536 52.522 75.818 1.00 13.58 296 ILE B O 1
ATOM 6446 N N . VAL B 1 297 ? 26.821 50.938 74.339 1.00 13.00 297 VAL B N 1
ATOM 6447 C CA . VAL B 1 297 ? 26.620 51.893 73.258 1.00 13.13 297 VAL B CA 1
ATOM 6448 C C . VAL B 1 297 ? 25.358 52.725 73.488 1.00 13.39 297 VAL B C 1
ATOM 6449 O O . VAL B 1 297 ? 24.246 52.193 73.471 1.00 13.27 297 VAL B O 1
ATOM 6453 N N . LEU B 1 298 ? 25.563 54.013 73.717 1.00 13.80 298 LEU B N 1
ATOM 6454 C CA . LEU B 1 298 ? 24.484 54.978 73.980 1.00 14.17 298 LEU B CA 1
ATOM 6455 C C . LEU B 1 298 ? 23.866 55.533 72.717 1.00 14.32 298 LEU B C 1
ATOM 6456 O O . LEU B 1 298 ? 22.683 55.847 72.692 1.00 14.52 298 LEU B O 1
ATOM 6461 N N . SER B 1 299 ? 24.704 55.792 71.721 1.00 14.32 299 SER B N 1
ATOM 6462 C CA . SER B 1 299 ? 24.224 56.415 70.480 1.00 14.55 299 SER B CA 1
ATOM 6463 C C . SER B 1 299 ? 25.214 56.107 69.354 1.00 14.38 299 SER B C 1
ATOM 6464 O O . SER B 1 299 ? 26.375 55.826 69.618 1.00 14.26 299 SER B O 1
ATOM 6467 N N . GLN B 1 300 ? 24.767 56.147 68.113 1.00 14.43 300 GLN B N 1
ATOM 6468 C CA . GLN B 1 300 ? 25.670 56.186 66.974 1.00 14.46 300 GLN B CA 1
ATOM 6469 C C . GLN B 1 300 ? 25.174 57.157 65.941 1.00 14.94 300 GLN B C 1
ATOM 6470 O O . GLN B 1 300 ? 23.981 57.515 65.886 1.00 15.15 300 GLN B O 1
ATOM 6476 N N . HIS B 1 301 ? 26.100 57.638 65.136 1.00 15.19 301 HIS B N 1
ATOM 6477 C CA . HIS B 1 301 ? 25.768 58.346 63.907 1.00 15.64 301 HIS B CA 1
ATOM 6478 C C . HIS B 1 301 ? 26.025 57.380 62.737 1.00 15.32 301 HIS B C 1
ATOM 6479 O O . HIS B 1 301 ? 27.088 56.794 62.709 1.00 15.07 301 HIS B O 1
ATOM 6486 N N . ILE B 1 302 ? 25.095 57.261 61.789 1.00 15.41 302 ILE B N 1
ATOM 6487 C CA . ILE B 1 302 ? 25.284 56.492 60.555 1.00 15.24 302 ILE B CA 1
ATOM 6488 C C . ILE B 1 302 ? 25.261 57.355 59.302 1.00 15.84 302 ILE B C 1
ATOM 6489 O O . ILE B 1 302 ? 24.493 58.330 59.218 1.00 16.35 302 ILE B O 1
ATOM 6494 N N . LYS B 1 303 ? 26.085 57.000 58.320 1.00 15.85 303 LYS B N 1
ATOM 6495 C CA . LYS B 1 303 ? 25.946 57.535 56.959 1.00 16.38 303 LYS B CA 1
ATOM 6496 C C . LYS B 1 303 ? 24.569 57.145 56.448 1.00 16.35 303 LYS B C 1
ATOM 6497 O O . LYS B 1 303 ? 24.094 56.018 56.666 1.00 15.81 303 LYS B O 1
ATOM 6503 N N . VAL B 1 304 ? 23.927 58.081 55.762 1.00 17.00 304 VAL B N 1
ATOM 6504 C CA . VAL B 1 304 ? 22.752 57.746 54.936 1.00 17.13 304 VAL B CA 1
ATOM 6505 C C . VAL B 1 304 ? 23.018 58.244 53.529 1.00 17.74 304 VAL B C 1
ATOM 6506 O O . VAL B 1 304 ? 23.857 59.127 53.312 1.00 18.20 304 VAL B O 1
ATOM 6510 N N . HIS B 1 305 ? 22.326 57.639 52.577 1.00 17.77 305 HIS B N 1
ATOM 6511 C CA . HIS B 1 305 ? 22.708 57.721 51.170 1.00 18.21 305 HIS B CA 1
ATOM 6512 C C . HIS B 1 305 ? 21.566 58.270 50.320 1.00 18.89 305 HIS B C 1
ATOM 6513 O O . HIS B 1 305 ? 20.411 58.021 50.621 1.00 18.81 305 HIS B O 1
ATOM 6520 N N . PRO B 1 306 ? 21.896 59.027 49.249 1.00 19.64 306 PRO B N 1
ATOM 6521 C CA . PRO B 1 306 ? 20.859 59.515 48.343 1.00 20.37 306 PRO B CA 1
ATOM 6522 C C . PRO B 1 306 ? 19.910 58.400 47.884 1.00 20.06 306 PRO B C 1
ATOM 6523 O O . PRO B 1 306 ? 20.360 57.285 47.631 1.00 19.50 306 PRO B O 1
ATOM 6527 N N . ASN B 1 307 ? 18.617 58.720 47.790 1.00 20.49 307 ASN B N 1
ATOM 6528 C CA . ASN B 1 307 ? 17.648 57.788 47.218 1.00 20.40 307 ASN B CA 1
ATOM 6529 C C . ASN B 1 307 ? 18.023 57.481 45.746 1.00 20.75 307 ASN B C 1
ATOM 6530 O O . ASN B 1 307 ? 18.745 58.216 45.127 1.00 21.27 307 ASN B O 1
ATOM 6535 N N . VAL B 1 308 ? 17.549 56.342 45.250 1.00 20.46 308 VAL B N 1
ATOM 6536 C CA . VAL B 1 308 ? 17.782 55.919 43.868 1.00 20.80 308 VAL B CA 1
ATOM 6537 C C . VAL B 1 308 ? 16.517 56.165 43.064 1.00 21.56 308 VAL B C 1
ATOM 6538 O O . VAL B 1 308 ? 15.437 56.317 43.648 1.00 21.64 308 VAL B O 1
ATOM 6542 N N . LYS B 1 309 ? 16.660 56.191 41.740 1.00 22.15 309 LYS B N 1
ATOM 6543 C CA . LYS B 1 309 ? 15.503 56.317 40.878 1.00 22.92 309 LYS B CA 1
ATOM 6544 C C . LYS B 1 309 ? 14.857 55.007 40.476 1.00 22.63 309 LYS B C 1
ATOM 6545 O O . LYS B 1 309 ? 13.699 54.990 40.047 1.00 23.16 309 LYS B O 1
ATOM 6551 N N . ALA B 1 310 ? 15.564 53.908 40.659 1.00 21.83 310 ALA B N 1
ATOM 6552 C CA . ALA B 1 310 ? 15.020 52.627 40.277 1.00 21.59 310 ALA B CA 1
ATOM 6553 C C . ALA B 1 310 ? 15.649 51.538 41.075 1.00 20.60 310 ALA B C 1
ATOM 6554 O O . ALA B 1 310 ? 16.789 51.668 41.534 1.00 20.17 310 ALA B O 1
ATOM 6556 N N . VAL B 1 311 ? 14.858 50.502 41.319 1.00 20.30 311 VAL B N 1
ATOM 6557 C CA . VAL B 1 311 ? 15.329 49.215 41.850 1.00 19.49 311 VAL B CA 1
ATOM 6558 C C . VAL B 1 311 ? 14.467 48.191 41.135 1.00 19.71 311 VAL B C 1
ATOM 6559 O O . VAL B 1 311 ? 13.249 48.371 41.005 1.00 20.17 311 VAL B O 1
ATOM 6563 N N . THR B 1 312 ? 15.084 47.127 40.669 1.00 19.45 312 THR B N 1
ATOM 6564 C CA . THR B 1 312 ? 14.331 46.007 40.125 1.00 19.61 312 THR B CA 1
ATOM 6565 C C . THR B 1 312 ? 14.616 44.759 40.934 1.00 18.87 312 THR B C 1
ATOM 6566 O O . THR B 1 312 ? 15.753 44.447 41.203 1.00 18.41 312 THR B O 1
ATOM 6570 N N . ALA B 1 313 ? 13.552 44.065 41.317 1.00 18.85 313 ALA B N 1
ATOM 6571 C CA . ALA B 1 313 ? 13.645 42.799 42.044 1.00 18.28 313 ALA B CA 1
ATOM 6572 C C . ALA B 1 313 ? 13.441 41.623 41.108 1.00 18.57 313 ALA B C 1
ATOM 6573 O O . ALA B 1 313 ? 12.677 41.722 40.160 1.00 19.23 313 ALA B O 1
ATOM 6575 N N . HIS B 1 314 ? 14.161 40.538 41.359 1.00 18.14 314 HIS B N 1
ATOM 6576 C CA . HIS B 1 314 ? 14.095 39.312 40.575 1.00 18.39 314 HIS B CA 1
ATOM 6577 C C . HIS B 1 314 ? 13.600 38.195 41.474 1.00 18.08 314 HIS B C 1
ATOM 6578 O O . HIS B 1 314 ? 14.272 37.849 42.435 1.00 17.50 314 HIS B O 1
ATOM 6585 N N . ARG B 1 315 ? 12.436 37.638 41.176 1.00 18.52 315 ARG B N 1
ATOM 6586 C CA . ARG B 1 315 ? 11.923 36.507 41.926 1.00 18.36 315 ARG B CA 1
ATOM 6587 C C . ARG B 1 315 ? 12.151 35.213 41.162 1.00 18.63 315 ARG B C 1
ATOM 6588 O O . ARG B 1 315 ? 11.678 35.057 40.044 1.00 19.25 315 ARG B O 1
ATOM 6596 N N . LEU B 1 316 ? 12.910 34.295 41.752 1.00 18.22 316 LEU B N 1
ATOM 6597 C CA . LEU B 1 316 ? 13.236 33.029 41.079 1.00 18.50 316 LEU B CA 1
ATOM 6598 C C . LEU B 1 316 ? 12.724 31.889 41.902 1.00 18.45 316 LEU B C 1
ATOM 6599 O O . LEU B 1 316 ? 12.875 31.913 43.103 1.00 17.95 316 LEU B O 1
ATOM 6604 N N . ALA B 1 317 ? 12.170 30.877 41.266 1.00 19.00 317 ALA B N 1
ATOM 6605 C CA . ALA B 1 317 ? 11.746 29.676 41.978 1.00 19.06 317 ALA B CA 1
ATOM 6606 C C . ALA B 1 317 ? 12.011 28.461 41.127 1.00 19.55 317 ALA B C 1
ATOM 6607 O O . ALA B 1 317 ? 11.740 28.469 39.938 1.00 20.10 317 ALA B O 1
ATOM 6609 N N . ILE B 1 318 ? 12.526 27.424 41.767 1.00 19.40 318 ILE B N 1
ATOM 6610 C CA . ILE B 1 318 ? 12.965 26.202 41.128 1.00 19.85 318 ILE B CA 1
ATOM 6611 C C . ILE B 1 318 ? 12.418 25.028 41.910 1.00 20.06 318 ILE B C 1
ATOM 6612 O O . ILE B 1 318 ? 12.614 24.953 43.125 1.00 19.60 318 ILE B O 1
ATOM 6617 N N . ALA B 1 319 ? 11.770 24.105 41.217 1.00 20.79 319 ALA B N 1
ATOM 6618 C CA . ALA B 1 319 ? 11.278 22.891 41.825 1.00 21.15 319 ALA B CA 1
ATOM 6619 C C . ALA B 1 319 ? 11.503 21.710 40.902 1.00 21.86 319 ALA B C 1
ATOM 6620 O O . ALA B 1 319 ? 11.531 21.891 39.688 1.00 22.24 319 ALA B O 1
ATOM 6622 N N . PRO B 1 320 ? 11.592 20.479 41.464 1.00 22.15 320 PRO B N 1
ATOM 6623 C CA . PRO B 1 320 ? 11.628 19.265 40.646 1.00 22.97 320 PRO B CA 1
ATOM 6624 C C . PRO B 1 320 ? 10.345 19.067 39.902 1.00 23.72 320 PRO B C 1
ATOM 6625 O O . PRO B 1 320 ? 9.285 19.345 40.431 1.00 23.75 320 PRO B O 1
ATOM 6629 N N . ARG B 1 321 ? 10.442 18.632 38.654 1.00 24.37 321 ARG B N 1
ATOM 6630 C CA . ARG B 1 321 ? 9.327 18.081 37.935 1.00 25.28 321 ARG B CA 1
ATOM 6631 C C . ARG B 1 321 ? 8.940 16.755 38.567 1.00 25.83 321 ARG B C 1
ATOM 6632 O O . ARG B 1 321 ? 7.740 16.442 38.658 1.00 26.39 321 ARG B O 1
ATOM 6640 N N . ASN B 1 322 ? 9.948 15.982 38.977 1.00 25.74 322 ASN B N 1
ATOM 6641 C CA . ASN B 1 322 ? 9.725 14.617 39.509 1.00 26.39 322 ASN B CA 1
ATOM 6642 C C . ASN B 1 322 ? 10.491 14.569 40.802 1.00 25.72 322 ASN B C 1
ATOM 6643 O O . ASN B 1 322 ? 11.736 14.452 40.855 1.00 25.41 322 ASN B O 1
ATOM 6648 N N . GLU B 1 323 ? 9.730 14.692 41.867 1.00 25.54 323 GLU B N 1
ATOM 6649 C CA . GLU B 1 323 ? 10.326 14.773 43.166 1.00 24.90 323 GLU B CA 1
ATOM 6650 C C . GLU B 1 323 ? 10.740 13.376 43.658 1.00 25.48 323 GLU B C 1
ATOM 6651 O O . GLU B 1 323 ? 9.998 12.417 43.529 1.00 26.36 323 GLU B O 1
ATOM 6657 N N . THR B 1 324 ? 11.948 13.307 44.207 1.00 25.02 324 THR B N 1
ATOM 6658 C CA . THR B 1 324 ? 12.477 12.103 44.853 1.00 25.50 324 THR B CA 1
ATOM 6659 C C . THR B 1 324 ? 13.172 12.543 46.157 1.00 24.71 324 THR B C 1
ATOM 6660 O O . THR B 1 324 ? 13.462 13.758 46.363 1.00 23.80 324 THR B O 1
ATOM 6664 N N . ALA B 1 325 ? 13.430 11.561 47.008 1.00 25.12 325 ALA B N 1
ATOM 6665 C CA . ALA B 1 325 ? 14.154 11.791 48.272 1.00 24.53 325 ALA B CA 1
ATOM 6666 C C . ALA B 1 325 ? 15.568 12.296 48.021 1.00 23.95 325 ALA B C 1
ATOM 6667 O O . ALA B 1 325 ? 16.051 13.179 48.700 1.00 23.13 325 ALA B O 1
ATOM 6669 N N . GLU B 1 326 ? 16.230 11.734 47.011 1.00 24.44 326 GLU B N 1
ATOM 6670 C CA . GLU B 1 326 ? 17.574 12.178 46.615 1.00 24.02 326 GLU B CA 1
ATOM 6671 C C . GLU B 1 326 ? 17.583 13.607 46.011 1.00 23.22 326 GLU B C 1
ATOM 6672 O O . GLU B 1 326 ? 18.511 14.356 46.263 1.00 22.56 326 GLU B O 1
ATOM 6678 N N . ASN B 1 327 ? 16.563 13.963 45.216 1.00 23.34 327 ASN B N 1
ATOM 6679 C CA . ASN B 1 327 ? 16.459 15.265 44.533 1.00 22.75 327 ASN B CA 1
ATOM 6680 C C . ASN B 1 327 ? 17.766 15.682 43.856 1.00 22.50 327 ASN B C 1
ATOM 6681 O O . ASN B 1 327 ? 18.223 16.832 43.956 1.00 21.76 327 ASN B O 1
ATOM 6686 N N . LYS B 1 328 ? 18.331 14.729 43.120 1.00 23.21 328 LYS B N 1
ATOM 6687 C CA . LYS B 1 328 ? 19.646 14.925 42.492 1.00 23.15 328 LYS B CA 1
ATOM 6688 C C . LYS B 1 328 ? 19.651 16.156 41.580 1.00 22.73 328 LYS B C 1
ATOM 6689 O O . LYS B 1 328 ? 20.527 16.982 41.683 1.00 22.17 328 LYS B O 1
ATOM 6695 N N . ASP B 1 329 ? 18.650 16.294 40.729 1.00 23.05 329 ASP B N 1
ATOM 6696 C CA . ASP B 1 329 ? 18.577 17.354 39.708 1.00 22.85 329 ASP B CA 1
ATOM 6697 C C . ASP B 1 329 ? 18.424 18.747 40.344 1.00 21.93 329 ASP B C 1
ATOM 6698 O O . ASP B 1 329 ? 19.077 19.690 39.918 1.00 21.57 329 ASP B O 1
ATOM 6703 N N . LEU B 1 330 ? 17.559 18.864 41.352 1.00 21.63 330 LEU B N 1
ATOM 6704 C CA . LEU B 1 330 ? 17.388 20.102 42.107 1.00 20.82 330 LEU B CA 1
ATOM 6705 C C . LEU B 1 330 ? 18.688 20.571 42.710 1.00 20.23 330 LEU B C 1
ATOM 6706 O O . LEU B 1 330 ? 19.032 21.766 42.651 1.00 19.70 330 LEU B O 1
ATOM 6711 N N . LEU B 1 331 ? 19.397 19.646 43.343 1.00 20.37 331 LEU B N 1
ATOM 6712 C CA . LEU B 1 331 ? 20.642 19.992 44.005 1.00 19.90 331 LEU B CA 1
ATOM 6713 C C . LEU B 1 331 ? 21.755 20.272 42.995 1.00 20.02 331 LEU B C 1
ATOM 6714 O O . LEU B 1 331 ? 22.602 21.105 43.273 1.00 19.53 331 LEU B O 1
ATOM 6719 N N . ASP B 1 332 ? 21.747 19.601 41.842 1.00 20.72 332 ASP B N 1
ATOM 6720 C CA . ASP B 1 332 ? 22.698 19.931 40.770 1.00 20.91 332 ASP B CA 1
ATOM 6721 C C . ASP B 1 332 ? 22.551 21.433 40.401 1.00 20.39 332 ASP B C 1
ATOM 6722 O O . ASP B 1 332 ? 23.532 22.157 40.304 1.00 20.11 332 ASP B O 1
ATOM 6727 N N . ALA B 1 333 ? 21.308 21.868 40.211 1.00 20.33 333 ALA B N 1
ATOM 6728 C CA . ALA B 1 333 ? 20.999 23.228 39.783 1.00 19.99 333 ALA B CA 1
ATOM 6729 C C . ALA B 1 333 ? 21.340 24.246 40.876 1.00 19.18 333 ALA B C 1
ATOM 6730 O O . ALA B 1 333 ? 21.793 25.328 40.567 1.00 18.91 333 ALA B O 1
ATOM 6732 N N . ILE B 1 334 ? 21.145 23.870 42.142 1.00 18.87 334 ILE B N 1
ATOM 6733 C CA . ILE B 1 334 ? 21.490 24.729 43.279 1.00 18.15 334 ILE B CA 1
ATOM 6734 C C . ILE B 1 334 ? 23.015 24.897 43.382 1.00 18.00 334 ILE B C 1
ATOM 6735 O O . ILE B 1 334 ? 23.527 26.007 43.641 1.00 17.54 334 ILE B O 1
ATOM 6740 N N . ALA B 1 335 ? 23.731 23.810 43.143 1.00 18.45 335 ALA B N 1
ATOM 6741 C CA . ALA B 1 335 ? 25.177 23.876 43.034 1.00 18.49 335 ALA B CA 1
ATOM 6742 C C . ALA B 1 335 ? 25.607 24.842 41.923 1.00 18.55 335 ALA B C 1
ATOM 6743 O O . ALA B 1 335 ? 26.425 25.711 42.172 1.00 18.21 335 ALA B O 1
ATOM 6745 N N . VAL B 1 336 ? 25.023 24.694 40.726 1.00 19.02 336 VAL B N 1
ATOM 6746 C CA . VAL B 1 336 ? 25.327 25.580 39.593 1.00 19.19 336 VAL B CA 1
ATOM 6747 C C . VAL B 1 336 ? 25.040 27.043 39.958 1.00 18.60 336 VAL B C 1
ATOM 6748 O O . VAL B 1 336 ? 25.831 27.912 39.670 1.00 18.52 336 VAL B O 1
ATOM 6752 N N . LEU B 1 337 ? 23.887 27.271 40.584 1.00 18.28 337 LEU B N 1
ATOM 6753 C CA . LEU B 1 337 ? 23.455 28.588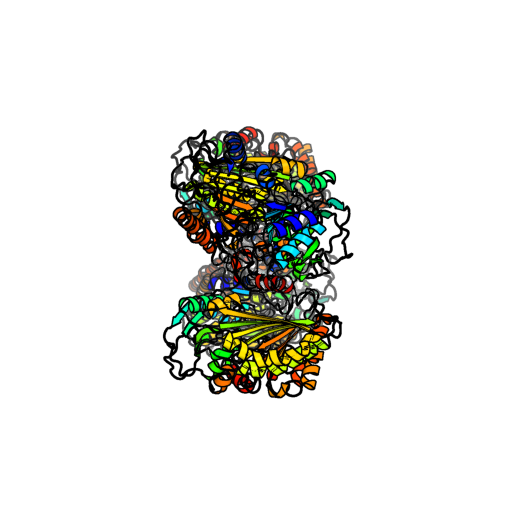 40.978 1.00 17.80 337 LEU B CA 1
ATOM 6754 C C . LEU B 1 337 ? 24.449 29.226 41.919 1.00 17.29 337 LEU B C 1
ATOM 6755 O O . LEU B 1 337 ? 24.769 30.429 41.779 1.00 17.10 337 LEU B O 1
ATOM 6760 N N . HIS B 1 338 ? 24.913 28.459 42.903 1.00 17.11 338 HIS B N 1
ATOM 6761 C CA . HIS B 1 338 ? 25.939 28.948 43.814 1.00 16.70 338 HIS B CA 1
ATOM 6762 C C . HIS B 1 338 ? 27.183 29.415 43.040 1.00 16.94 338 HIS B C 1
ATOM 6763 O O . HIS B 1 338 ? 27.751 30.458 43.350 1.00 16.65 338 HIS B O 1
ATOM 6770 N N . GLN B 1 339 ? 27.584 28.662 42.030 1.00 17.52 339 GLN B N 1
ATOM 6771 C CA . GLN B 1 339 ? 28.726 29.062 41.171 1.00 17.86 339 GLN B CA 1
ATOM 6772 C C . GLN B 1 339 ? 28.524 30.364 40.389 1.00 17.87 339 GLN B C 1
ATOM 6773 O O . GLN B 1 339 ? 29.510 30.968 39.957 1.00 18.05 339 GLN B O 1
ATOM 6779 N N . GLN B 1 340 ? 27.268 30.753 40.155 1.00 17.79 340 GLN B N 1
ATOM 6780 C CA . GLN B 1 340 ? 26.968 31.976 39.408 1.00 17.89 340 GLN B CA 1
ATOM 6781 C C . GLN B 1 340 ? 26.914 33.226 40.280 1.00 17.35 340 GLN B C 1
ATOM 6782 O O . GLN B 1 340 ? 26.863 34.341 39.748 1.00 17.47 340 GLN B O 1
ATOM 6788 N N . LEU B 1 341 ? 26.934 33.054 41.612 1.00 16.83 341 LEU B N 1
ATOM 6789 C CA . LEU B 1 341 ? 26.690 34.178 42.500 1.00 16.34 341 LEU B CA 1
ATOM 6790 C C . LEU B 1 341 ? 27.732 35.289 42.397 1.00 16.36 341 LEU B C 1
ATOM 6791 O O . LEU B 1 341 ? 27.340 36.467 42.430 1.00 16.26 341 LEU B O 1
ATOM 6796 N N . PRO B 1 342 ? 29.022 34.934 42.241 1.00 16.56 342 PRO B N 1
ATOM 6797 C CA . PRO B 1 342 ? 29.996 36.017 42.176 1.00 16.63 342 PRO B CA 1
ATOM 6798 C C . PRO B 1 342 ? 29.809 36.928 40.969 1.00 17.07 342 PRO B C 1
ATOM 6799 O O . PRO B 1 342 ? 29.941 38.154 41.093 1.00 17.03 342 PRO B O 1
ATOM 6803 N N . ALA B 1 343 ? 29.520 36.331 39.810 1.00 17.56 343 ALA B N 1
ATOM 6804 C CA . ALA B 1 343 ? 29.232 37.105 38.618 1.00 18.05 343 ALA B CA 1
ATOM 6805 C C . ALA B 1 343 ? 28.039 38.022 38.849 1.00 17.83 343 ALA B C 1
ATOM 6806 O O . ALA B 1 343 ? 28.079 39.222 38.534 1.00 18.03 343 ALA B O 1
ATOM 6808 N N . LEU B 1 344 ? 26.977 37.454 39.418 1.00 17.50 344 LEU B N 1
ATOM 6809 C CA . LEU B 1 344 ? 25.815 38.236 39.784 1.00 17.30 344 LEU B CA 1
ATOM 6810 C C . LEU B 1 344 ? 26.169 39.394 40.734 1.00 16.93 344 LEU B C 1
ATOM 6811 O O . LEU B 1 344 ? 25.771 40.528 40.515 1.00 17.09 344 LEU B O 1
ATOM 6816 N N . SER B 1 345 ? 26.955 39.095 41.760 1.00 16.51 345 SER B N 1
ATOM 6817 C CA . SER B 1 345 ? 27.394 40.112 42.676 1.00 16.21 345 SER B CA 1
ATOM 6818 C C . SER B 1 345 ? 28.176 41.222 41.959 1.00 16.64 345 SER B C 1
ATOM 6819 O O . SER B 1 345 ? 27.934 42.403 42.213 1.00 16.65 345 SER B O 1
ATOM 6822 N N . ASN B 1 346 ? 29.112 40.839 41.092 1.00 17.06 346 ASN B N 1
ATOM 6823 C CA . ASN B 1 346 ? 29.828 41.806 40.255 1.00 17.61 346 ASN B CA 1
ATOM 6824 C C . ASN B 1 346 ? 28.939 42.685 39.368 1.00 18.04 346 ASN B C 1
ATOM 6825 O O . ASN B 1 346 ? 29.298 43.813 39.051 1.00 18.40 346 ASN B O 1
ATOM 6830 N N . ASN B 1 347 ? 27.793 42.152 38.970 1.00 18.06 347 ASN B N 1
ATOM 6831 C CA . ASN B 1 347 ? 26.796 42.883 38.215 1.00 18.48 347 ASN B CA 1
ATOM 6832 C C . ASN B 1 347 ? 25.835 43.721 39.074 1.00 18.17 347 ASN B C 1
ATOM 6833 O O . ASN B 1 347 ? 24.837 44.191 38.551 1.00 18.51 347 ASN B O 1
ATOM 6838 N N . GLY B 1 348 ? 26.112 43.924 40.363 1.00 17.61 348 GLY B N 1
ATOM 6839 C CA . GLY B 1 348 ? 25.210 44.715 41.230 1.00 17.35 348 GLY B CA 1
ATOM 6840 C C . GLY B 1 348 ? 23.972 44.029 41.787 1.00 17.00 348 GLY B C 1
ATOM 6841 O O . GLY B 1 348 ? 23.025 44.695 42.206 1.00 16.98 348 GLY B O 1
ATOM 6842 N N . VAL B 1 349 ? 24.003 42.693 41.827 1.00 16.77 349 VAL B N 1
ATOM 6843 C CA . VAL B 1 349 ? 22.892 41.912 42.348 1.00 16.50 349 VAL B CA 1
ATOM 6844 C C . VAL B 1 349 ? 23.140 41.584 43.833 1.00 15.85 349 VAL B C 1
ATOM 6845 O O . VAL B 1 349 ? 24.270 41.256 44.247 1.00 15.62 349 VAL B O 1
ATOM 6849 N N . ALA B 1 350 ? 22.067 41.674 44.607 1.00 15.63 350 ALA B N 1
ATOM 6850 C CA . ALA B 1 350 ? 22.071 41.333 46.020 1.00 15.08 350 ALA B CA 1
ATOM 6851 C C . ALA B 1 350 ? 20.729 40.748 46.424 1.00 15.01 350 ALA B C 1
ATOM 6852 O O . ALA B 1 350 ? 19.737 40.871 45.695 1.00 15.39 350 ALA B O 1
ATOM 6854 N N . GLY B 1 351 ? 20.701 40.137 47.613 1.00 14.58 351 GLY B N 1
ATOM 6855 C CA . GLY B 1 351 ? 19.444 39.655 48.202 1.00 14.53 351 GLY B CA 1
ATOM 6856 C C . GLY B 1 351 ? 19.564 38.293 48.856 1.00 14.28 351 GLY B C 1
ATOM 6857 O O . GLY B 1 351 ? 20.642 37.882 49.270 1.00 14.04 351 GLY B O 1
ATOM 6858 N N . TYR B 1 352 ? 18.439 37.599 48.973 1.00 14.42 352 TYR B N 1
ATOM 6859 C CA . TYR B 1 352 ? 18.402 36.387 49.762 1.00 14.24 352 TYR B CA 1
ATOM 6860 C C . TYR B 1 352 ? 17.727 35.248 49.044 1.00 14.62 352 TYR B C 1
ATOM 6861 O O . TYR B 1 352 ? 16.672 35.431 48.428 1.00 14.97 352 TYR B O 1
ATOM 6870 N N . GLY B 1 353 ? 18.323 34.069 49.190 1.00 14.59 353 GLY B N 1
ATOM 6871 C CA . GLY B 1 353 ? 17.831 32.822 48.611 1.00 14.98 353 GLY B CA 1
ATOM 6872 C C . GLY B 1 353 ? 17.661 31.756 49.678 1.00 14.89 353 GLY B C 1
ATOM 6873 O O . GLY B 1 353 ? 18.413 31.744 50.667 1.00 14.54 353 GLY B O 1
ATOM 6874 N N . PHE B 1 354 ? 16.674 30.878 49.457 1.00 15.28 354 PHE B N 1
ATOM 6875 C CA . PHE B 1 354 ? 16.203 29.931 50.454 1.00 15.33 354 PHE B CA 1
ATOM 6876 C C . PHE B 1 354 ? 15.934 28.618 49.753 1.00 15.86 354 PHE B C 1
ATOM 6877 O O . PHE B 1 354 ? 15.349 28.626 48.682 1.00 16.24 354 PHE B O 1
ATOM 6885 N N . TRP B 1 355 ? 16.314 27.490 50.346 1.00 15.95 355 TRP B N 1
ATOM 6886 C CA . TRP B 1 355 ? 16.110 26.226 49.689 1.00 16.52 355 TRP B CA 1
ATOM 6887 C C . TRP B 1 355 ? 16.066 25.055 50.662 1.00 16.71 355 TRP B C 1
ATOM 6888 O O . TRP B 1 355 ? 16.595 25.138 51.784 1.00 16.36 355 TRP B O 1
ATOM 6899 N N . PHE B 1 356 ? 15.451 23.978 50.188 1.00 17.32 356 PHE B N 1
ATOM 6900 C CA . PHE B 1 356 ? 15.173 22.793 50.980 1.00 17.69 356 PHE B CA 1
ATOM 6901 C C . PHE B 1 356 ? 15.303 21.597 50.081 1.00 18.35 356 PHE B C 1
ATOM 6902 O O . PHE B 1 356 ? 14.720 21.559 48.999 1.00 18.72 356 PHE B O 1
ATOM 6910 N N . ARG B 1 357 ? 16.053 20.609 50.533 1.00 18.56 357 ARG B N 1
ATOM 6911 C CA . ARG B 1 357 ? 16.054 19.297 49.872 1.00 19.33 357 ARG B CA 1
ATOM 6912 C C . ARG B 1 357 ? 14.730 18.581 50.065 1.00 19.92 357 ARG B C 1
ATOM 6913 O O . ARG B 1 357 ? 14.243 17.892 49.179 1.00 20.57 357 ARG B O 1
ATOM 6921 N N . SER B 1 358 ? 14.166 18.746 51.258 1.00 19.74 358 SER B N 1
ATOM 6922 C CA . SER B 1 358 ? 12.862 18.203 51.580 1.00 20.29 358 SER B CA 1
ATOM 6923 C C . SER B 1 358 ? 12.249 19.141 52.597 1.00 19.80 358 SER B C 1
ATOM 6924 O O . SER B 1 358 ? 12.956 19.678 53.440 1.00 19.22 358 SER B O 1
ATOM 6927 N N . PHE B 1 359 ? 10.927 19.281 52.533 1.00 20.13 359 PHE B N 1
ATOM 6928 C CA . PHE B 1 359 ? 10.171 20.234 53.360 1.00 19.78 359 PHE B CA 1
ATOM 6929 C C . PHE B 1 359 ? 8.889 19.545 53.777 1.00 20.50 359 PHE B C 1
ATOM 6930 O O . PHE B 1 359 ? 8.378 18.734 53.031 1.00 21.20 359 PHE B O 1
ATOM 6938 N N . PRO B 1 360 ? 8.338 19.855 54.966 1.00 20.40 360 PRO B N 1
ATOM 6939 C CA . PRO B 1 360 ? 7.140 19.138 55.374 1.00 21.18 360 PRO B CA 1
ATOM 6940 C C . PRO B 1 360 ? 5.851 19.622 54.696 1.00 21.54 360 PRO B C 1
ATOM 6941 O O . PRO B 1 360 ? 4.840 19.847 55.364 1.00 21.81 360 PRO B O 1
ATOM 6945 N N . GLY B 1 361 ? 5.833 19.689 53.378 1.00 21.69 361 GLY B N 1
ATOM 6946 C CA . GLY B 1 361 ? 4.677 20.214 52.668 1.00 22.06 361 GLY B CA 1
ATOM 6947 C C . GLY B 1 361 ? 5.141 20.958 51.439 1.00 21.71 361 GLY B C 1
ATOM 6948 O O . GLY B 1 361 ? 6.329 21.019 51.186 1.00 21.21 361 GLY B O 1
ATOM 6949 N N . PRO B 1 362 ? 4.214 21.535 50.696 1.00 22.02 362 PRO B N 1
ATOM 6950 C CA . PRO B 1 362 ? 4.589 22.247 49.491 1.00 21.79 362 PRO B CA 1
ATOM 6951 C C . PRO B 1 362 ? 5.490 23.430 49.794 1.00 20.86 362 PRO B C 1
ATOM 6952 O O . PRO B 1 362 ? 5.181 24.223 50.643 1.00 20.53 362 PRO B O 1
ATOM 6956 N N . PHE B 1 363 ? 6.627 23.502 49.102 1.00 20.49 363 PHE B N 1
ATOM 6957 C CA . PHE B 1 363 ? 7.514 24.632 49.200 1.00 19.70 363 PHE B CA 1
ATOM 6958 C C . PHE B 1 363 ? 7.480 25.466 47.907 1.00 19.76 363 PHE B C 1
ATOM 6959 O O . PHE B 1 363 ? 7.178 26.636 47.959 1.00 19.51 363 PHE B O 1
ATOM 6967 N N . VAL B 1 364 ? 7.773 24.882 46.761 1.00 20.13 364 VAL B N 1
ATOM 6968 C CA . VAL B 1 364 ? 7.700 25.612 45.489 1.00 20.29 364 VAL B CA 1
ATOM 6969 C C . VAL B 1 364 ? 6.606 24.971 44.692 1.00 21.18 364 VAL B C 1
ATOM 6970 O O . VAL B 1 364 ? 6.693 23.781 44.305 1.00 21.66 364 VAL B O 1
ATOM 6974 N N . GLY B 1 365 ? 5.555 25.771 44.486 1.00 21.45 365 GLY B N 1
ATOM 6975 C CA . GLY B 1 365 ? 4.332 25.344 43.873 1.00 22.34 365 GLY B CA 1
ATOM 6976 C C . GLY B 1 365 ? 3.847 24.104 44.575 1.00 22.75 365 GLY B C 1
ATOM 6977 O O . GLY B 1 365 ? 3.586 24.114 45.752 1.00 22.52 365 GLY B O 1
ATOM 6978 N N . ASP B 1 366 ? 3.806 23.037 43.805 1.00 23.38 366 ASP B N 1
ATOM 6979 C CA . ASP B 1 366 ? 3.287 21.736 44.156 1.00 24.01 366 ASP B CA 1
ATOM 6980 C C . ASP B 1 366 ? 4.297 20.817 44.885 1.00 23.68 366 ASP B C 1
ATOM 6981 O O . ASP B 1 366 ? 3.916 19.787 45.476 1.00 24.15 366 ASP B O 1
ATOM 6986 N N . ALA B 1 367 ? 5.585 21.143 44.755 1.00 23.00 367 ALA B N 1
ATOM 6987 C CA . ALA B 1 367 ? 6.664 20.272 45.173 1.00 22.80 367 ALA B CA 1
ATOM 6988 C C . ALA B 1 367 ? 7.007 20.533 46.627 1.00 22.15 367 ALA B C 1
ATOM 6989 O O . ALA B 1 367 ? 7.050 21.701 47.070 1.00 21.52 367 ALA B O 1
ATOM 6991 N N . HIS B 1 368 ? 7.269 19.459 47.371 1.00 22.35 368 HIS B N 1
ATOM 6992 C CA . HIS B 1 368 ? 7.682 19.554 48.775 1.00 21.82 368 HIS B CA 1
ATOM 6993 C C . HIS B 1 368 ? 9.204 19.736 48.887 1.00 21.15 368 HIS B C 1
ATOM 6994 O O . HIS B 1 368 ? 9.866 19.140 49.729 1.00 21.04 368 HIS B O 1
ATOM 7001 N N . SER B 1 369 ? 9.748 20.611 48.055 1.00 20.74 369 SER B N 1
ATOM 7002 C CA . SER B 1 369 ? 11.174 20.923 48.004 1.00 20.16 369 SER B CA 1
ATOM 7003 C C . SER B 1 369 ? 11.396 22.052 46.994 1.00 19.86 369 SER B C 1
ATOM 7004 O O . SER B 1 369 ? 10.501 22.431 46.251 1.00 20.18 369 SER B O 1
ATOM 7007 N N . GLY B 1 370 ? 12.610 22.564 46.960 1.00 19.32 370 GLY B N 1
ATOM 7008 C CA . GLY B 1 370 ? 12.994 23.550 45.967 1.00 19.11 370 GLY B CA 1
ATOM 7009 C C . GLY B 1 370 ? 13.846 24.679 46.475 1.00 18.34 370 GLY B C 1
ATOM 7010 O O . GLY B 1 370 ? 14.349 24.639 47.585 1.00 17.94 370 GLY B O 1
ATOM 7011 N N . TYR B 1 371 ? 14.009 25.676 45.619 1.00 18.22 371 TYR B N 1
ATOM 7012 C CA . TYR B 1 371 ? 14.845 26.835 45.843 1.00 17.62 371 TYR B CA 1
ATOM 7013 C C . TYR B 1 371 ? 14.025 28.033 45.460 1.00 17.61 371 TYR B C 1
ATOM 7014 O O . TYR B 1 371 ? 13.378 28.021 44.417 1.00 18.10 371 TYR B O 1
ATOM 7023 N N . THR B 1 372 ? 14.102 29.094 46.247 1.00 17.10 372 THR B N 1
ATOM 7024 C CA . THR B 1 372 ? 13.463 30.338 45.900 1.00 17.11 372 THR B CA 1
ATOM 7025 C C . THR B 1 372 ? 14.359 31.488 46.292 1.00 16.56 372 THR B C 1
ATOM 7026 O O . THR B 1 372 ? 15.137 31.367 47.235 1.00 16.11 372 THR B O 1
ATOM 7030 N N . HIS B 1 373 ? 14.249 32.611 45.593 1.00 16.64 373 HIS B N 1
ATOM 7031 C CA . HIS B 1 373 ? 14.962 33.820 46.024 1.00 16.20 373 HIS B CA 1
ATOM 7032 C C . HIS B 1 373 ? 14.278 35.122 45.661 1.00 16.38 373 HIS B C 1
ATOM 7033 O O . HIS B 1 373 ? 13.473 35.169 44.753 1.00 16.89 373 HIS B O 1
ATOM 7040 N N . GLY B 1 374 ? 14.627 36.155 46.424 1.00 15.99 374 GLY B N 1
ATOM 7041 C CA . GLY B 1 374 ? 14.350 37.566 46.142 1.00 16.13 374 GLY B CA 1
ATOM 7042 C C . GLY B 1 374 ? 15.686 38.279 46.041 1.00 15.85 374 GLY B C 1
ATOM 7043 O O . GLY B 1 374 ? 16.345 38.527 47.067 1.00 15.38 374 GLY B O 1
ATOM 7044 N N . PHE B 1 375 ? 16.107 38.526 44.796 1.00 16.20 375 PHE B N 1
ATOM 7045 C CA . PHE B 1 375 ? 17.316 39.263 44.490 1.00 16.10 375 PHE B CA 1
ATOM 7046 C C . PHE B 1 375 ? 16.906 40.598 43.877 1.00 16.50 375 PHE B C 1
ATOM 7047 O O . PHE B 1 375 ? 15.731 40.816 43.509 1.00 16.91 375 PHE B O 1
ATOM 7055 N N . TRP B 1 376 ? 17.875 41.491 43.733 1.00 16.46 376 TRP B N 1
ATOM 7056 C CA . TRP B 1 376 ? 17.616 42.820 43.214 1.00 16.89 376 TRP B CA 1
ATOM 7057 C C . TRP B 1 376 ? 18.858 43.534 42.748 1.00 16.98 376 TRP B C 1
ATOM 7058 O O . TRP B 1 376 ? 19.965 43.234 43.193 1.00 16.59 376 TRP B O 1
ATOM 7069 N N . THR B 1 377 ? 18.636 44.463 41.814 1.00 17.58 377 THR B N 1
ATOM 7070 C CA . THR B 1 377 ? 19.644 45.386 41.343 1.00 17.83 377 THR B CA 1
ATOM 7071 C C . THR B 1 377 ? 19.215 46.798 41.692 1.00 18.07 377 THR B C 1
ATOM 7072 O O . THR B 1 377 ? 18.419 47.412 40.964 1.00 18.69 377 THR B O 1
ATOM 7076 N N . ILE B 1 378 ? 19.715 47.303 42.816 1.00 17.64 378 ILE B N 1
ATOM 7077 C CA . ILE B 1 378 ? 19.433 48.686 43.218 1.00 17.90 378 ILE B CA 1
ATOM 7078 C C . ILE B 1 378 ? 20.075 49.632 42.236 1.00 18.54 378 ILE B C 1
ATOM 7079 O O . ILE B 1 378 ? 21.256 49.508 41.944 1.00 18.49 378 ILE B O 1
ATOM 7084 N N . GLY B 1 379 ? 19.304 50.589 41.735 1.00 19.21 379 GLY B N 1
ATOM 7085 C CA . GLY B 1 379 ? 19.813 51.597 40.809 1.00 19.94 379 GLY B CA 1
ATOM 7086 C C . GLY B 1 379 ? 19.632 51.254 39.332 1.00 20.56 379 GLY B C 1
ATOM 7087 O O . GLY B 1 379 ? 20.002 52.047 38.488 1.00 21.25 379 GLY B O 1
ATOM 7088 N N . LYS B 1 380 ? 19.017 50.103 39.012 1.00 20.39 380 LYS B N 1
ATOM 7089 C CA . LYS B 1 380 ? 18.894 49.624 37.635 1.00 20.95 380 LYS B CA 1
ATOM 7090 C C . LYS B 1 380 ? 17.466 49.276 37.283 1.00 21.27 380 LYS B C 1
ATOM 7091 O O . LYS B 1 380 ? 16.744 48.697 38.063 1.00 20.82 380 LYS B O 1
ATOM 7097 N N . ARG B 1 381 ? 17.071 49.650 36.058 1.00 22.14 381 ARG B N 1
ATOM 7098 C CA . ARG B 1 381 ? 15.742 49.373 35.526 1.00 22.63 381 ARG B CA 1
ATOM 7099 C C . ARG B 1 381 ? 15.752 47.930 35.026 1.00 22.43 381 ARG B C 1
ATOM 7100 O O . ARG B 1 381 ? 16.792 47.276 35.036 1.00 21.99 381 ARG B O 1
ATOM 7108 N N . GLN B 1 382 ? 14.600 47.428 34.610 1.00 22.79 382 GLN B N 1
ATOM 7109 C CA . GLN B 1 382 ? 14.426 45.998 34.364 1.00 22.56 382 GLN B CA 1
ATOM 7110 C C . GLN B 1 382 ? 15.371 45.425 33.302 1.00 22.78 382 GLN B C 1
ATOM 7111 O O . GLN B 1 382 ? 15.894 44.316 33.471 1.00 22.29 382 GLN B O 1
ATOM 7117 N N . ALA B 1 383 ? 15.584 46.161 32.219 1.00 23.57 383 ALA B N 1
ATOM 7118 C CA . ALA B 1 383 ? 16.449 45.700 31.131 1.00 23.92 383 ALA B CA 1
ATOM 7119 C C . ALA B 1 383 ? 17.853 45.398 31.639 1.00 23.25 383 ALA B C 1
ATOM 7120 O O . ALA B 1 383 ? 18.433 44.371 31.299 1.00 23.11 383 ALA B O 1
ATOM 7122 N N . GLU B 1 384 ? 18.367 46.276 32.496 1.00 22.88 384 GLU B N 1
ATOM 7123 C CA . GLU B 1 384 ? 19.690 46.097 33.067 1.00 22.29 384 GLU B CA 1
ATOM 7124 C C . GLU B 1 384 ? 19.666 45.017 34.143 1.00 21.39 384 GLU B C 1
ATOM 7125 O O . GLU B 1 384 ? 20.665 44.362 34.345 1.00 21.01 384 GLU B O 1
ATOM 7131 N N . ALA B 1 385 ? 18.539 44.890 34.844 1.00 21.14 385 ALA B N 1
ATOM 7132 C CA . ALA B 1 385 ? 18.346 43.814 35.812 1.00 20.41 385 ALA B CA 1
ATOM 7133 C C . ALA B 1 385 ? 18.396 42.431 35.163 1.00 20.49 385 ALA B C 1
ATOM 7134 O O . ALA B 1 385 ? 19.020 41.503 35.691 1.00 19.97 385 ALA B O 1
ATOM 7136 N N . GLU B 1 386 ? 17.768 42.309 33.995 1.00 21.22 386 GLU B N 1
ATOM 7137 C CA . GLU B 1 386 ? 17.781 41.040 33.254 1.00 21.44 386 GLU B CA 1
ATOM 7138 C C . GLU B 1 386 ? 19.188 40.667 32.815 1.00 21.43 386 GLU B C 1
ATOM 7139 O O . GLU B 1 386 ? 19.571 39.505 32.927 1.00 21.18 386 GLU B O 1
ATOM 7145 N N . LYS B 1 387 ? 19.962 41.647 32.336 1.00 21.74 387 LYS B N 1
ATOM 7146 C CA . LYS B 1 387 ? 21.346 41.392 31.945 1.00 21.79 387 LYS B CA 1
ATOM 7147 C C . LYS B 1 387 ? 22.152 40.946 33.163 1.00 20.96 387 LYS B C 1
ATOM 7148 O O . LYS B 1 387 ? 22.984 40.035 33.059 1.00 20.86 387 LYS B O 1
ATOM 7154 N N . ALA B 1 388 ? 21.874 41.579 34.308 1.00 20.42 388 ALA B N 1
ATOM 7155 C CA . ALA B 1 388 ? 22.602 41.320 35.529 1.00 19.67 388 ALA B CA 1
ATOM 7156 C C . ALA B 1 388 ? 22.483 39.866 36.011 1.00 19.27 388 ALA B C 1
ATOM 7157 O O . ALA B 1 388 ? 23.469 39.301 36.467 1.00 18.94 388 ALA B O 1
ATOM 7159 N N . VAL B 1 389 ? 21.302 39.280 35.856 1.00 19.39 389 VAL B N 1
ATOM 7160 C CA . VAL B 1 389 ? 21.053 37.890 36.283 1.00 19.11 389 VAL B CA 1
ATOM 7161 C C . VAL B 1 389 ? 21.188 36.882 35.147 1.00 19.66 389 VAL B C 1
ATOM 7162 O O . VAL B 1 389 ? 20.999 35.696 35.357 1.00 19.57 389 VAL B O 1
ATOM 7166 N N . ALA B 1 390 ? 21.531 37.358 33.953 1.00 20.28 390 ALA B N 1
ATOM 7167 C CA . ALA B 1 390 ? 21.652 36.513 32.801 1.00 20.89 390 ALA B CA 1
ATOM 7168 C C . ALA B 1 390 ? 22.630 35.378 33.007 1.00 20.72 390 ALA B C 1
ATOM 7169 O O . ALA B 1 390 ? 22.298 34.257 32.653 1.00 20.97 390 ALA B O 1
ATOM 7171 N N . PRO B 1 391 ? 23.814 35.632 33.610 1.00 20.35 391 PRO B N 1
ATOM 7172 C CA . PRO B 1 391 ? 24.732 34.500 33.784 1.00 20.29 391 PRO B CA 1
ATOM 7173 C C . PRO B 1 391 ? 24.083 33.315 34.510 1.00 19.98 391 PRO B C 1
ATOM 7174 O O . PRO B 1 391 ? 24.327 32.164 34.141 1.00 20.29 391 PRO B O 1
ATOM 7178 N N . LEU B 1 392 ? 23.228 33.612 35.485 1.00 19.48 392 LEU B N 1
ATOM 7179 C CA . LEU B 1 392 ? 22.432 32.581 36.184 1.00 19.26 392 LEU B CA 1
ATOM 7180 C C . LEU B 1 392 ? 21.340 31.951 35.332 1.00 19.82 392 LEU B C 1
ATOM 7181 O O . LEU B 1 392 ? 21.244 30.728 35.286 1.00 20.01 392 LEU B O 1
ATOM 7186 N N . MET B 1 393 ? 20.506 32.756 34.681 1.00 20.13 393 MET B N 1
ATOM 7187 C CA . MET B 1 393 ? 19.395 32.175 33.856 1.00 20.73 393 MET B CA 1
ATOM 7188 C C . MET B 1 393 ? 19.910 31.350 32.682 1.00 21.40 393 MET B C 1
ATOM 7189 O O . MET B 1 393 ? 19.353 30.279 32.349 1.00 21.79 393 MET B O 1
ATOM 7194 N N . ASN B 1 394 ? 21.017 31.811 32.101 1.00 21.56 394 ASN B N 1
ATOM 7195 C CA . ASN B 1 394 ? 21.667 31.061 31.037 1.00 22.20 394 ASN B CA 1
ATOM 7196 C C . ASN B 1 394 ? 22.169 29.709 31.550 1.00 22.09 394 ASN B C 1
ATOM 7197 O O . ASN B 1 394 ? 22.026 28.701 30.859 1.00 22.66 394 ASN B O 1
ATOM 7202 N N . ALA B 1 395 ? 22.759 29.688 32.747 1.00 21.41 395 ALA B N 1
ATOM 7203 C CA . ALA B 1 395 ? 23.282 28.437 33.299 1.00 21.35 395 ALA B CA 1
ATOM 7204 C C . ALA B 1 395 ? 22.135 27.479 33.643 1.00 21.42 395 ALA B C 1
ATOM 7205 O O . ALA B 1 395 ? 22.293 26.265 33.527 1.00 21.77 395 ALA B O 1
ATOM 7207 N N . LEU B 1 396 ? 20.986 28.039 34.016 1.00 21.17 396 LEU B N 1
ATOM 7208 C CA . LEU B 1 396 ? 19.788 27.254 34.307 1.00 21.31 396 LEU B CA 1
ATOM 7209 C C . LEU B 1 396 ? 19.015 26.683 33.127 1.00 22.13 396 LEU B C 1
ATOM 7210 O O . LEU B 1 396 ? 18.201 25.774 33.342 1.00 22.36 396 LEU B O 1
ATOM 7215 N N . LYS B 1 397 ? 19.247 27.186 31.909 1.00 22.63 397 LYS B N 1
ATOM 7216 C CA . LYS B 1 397 ? 18.622 26.609 30.707 1.00 23.50 397 LYS B CA 1
ATOM 7217 C C . LYS B 1 397 ? 18.836 25.092 30.564 1.00 23.95 397 LYS B C 1
ATOM 7218 O O . LYS B 1 397 ? 17.983 24.398 30.056 1.00 24.55 397 LYS B O 1
ATOM 7224 N N . LYS B 1 398 ? 19.979 24.591 31.049 1.00 23.71 398 LYS B N 1
ATOM 7225 C CA . LYS B 1 398 ? 20.282 23.145 30.920 1.00 24.21 398 LYS B CA 1
ATOM 7226 C C . LYS B 1 398 ? 19.385 22.247 31.774 1.00 24.15 398 LYS B C 1
ATOM 7227 O O . LYS B 1 398 ? 19.420 21.017 31.605 1.00 24.70 398 LYS B O 1
ATOM 7233 N N . PHE B 1 399 ? 18.639 22.849 32.707 1.00 23.54 399 PHE B N 1
ATOM 7234 C CA . PHE B 1 399 ? 17.764 22.123 33.621 1.00 23.46 399 PHE B CA 1
ATOM 7235 C C . PHE B 1 399 ? 16.276 22.229 33.276 1.00 23.83 399 PHE B C 1
ATOM 7236 O O . PHE B 1 399 ? 15.423 21.840 34.077 1.00 23.74 399 PHE B O 1
ATOM 7244 N N . GLU B 1 400 ? 15.936 22.733 32.080 1.00 24.32 400 GLU B N 1
ATOM 7245 C CA . GLU B 1 400 ? 14.516 22.994 31.770 1.00 24.68 400 GLU B CA 1
ATOM 7246 C C . GLU B 1 400 ? 13.721 21.725 31.631 1.00 25.38 400 GLU B C 1
ATOM 7247 O O . GLU B 1 400 ? 12.561 21.712 32.023 1.00 25.48 400 GLU B O 1
ATOM 7253 N N . ASP B 1 401 ? 14.342 20.651 31.137 1.00 25.91 401 ASP B N 1
ATOM 7254 C CA . ASP B 1 401 ? 13.681 19.354 31.075 1.00 26.63 401 ASP B CA 1
ATOM 7255 C C . ASP B 1 401 ? 13.459 18.671 32.422 1.00 26.29 401 ASP B C 1
ATOM 7256 O O . ASP B 1 401 ? 12.575 17.840 32.537 1.00 26.84 401 ASP B O 1
ATOM 7261 N N . LYS B 1 402 ? 14.256 19.040 33.415 1.00 25.45 402 LYS B N 1
ATOM 7262 C CA . LYS B 1 402 ? 14.336 18.334 34.695 1.00 25.15 402 LYS B CA 1
ATOM 7263 C C . LYS B 1 402 ? 13.629 19.089 35.837 1.00 24.45 402 LYS B C 1
ATOM 7264 O O . LYS B 1 402 ? 13.132 18.461 36.785 1.00 24.45 402 LYS B O 1
ATOM 7270 N N . LEU B 1 403 ? 13.547 20.419 35.723 1.00 23.95 403 LEU B N 1
ATOM 7271 C CA . LEU B 1 403 ? 13.008 21.267 36.767 1.00 23.27 403 LEU B CA 1
ATOM 7272 C C . LEU B 1 403 ? 12.019 22.282 36.211 1.00 23.40 403 LEU B C 1
ATOM 7273 O O . LEU B 1 403 ? 12.138 22.700 35.038 1.00 23.75 403 LEU B O 1
ATOM 7278 N N . VAL B 1 404 ? 11.044 22.639 37.049 1.00 23.19 404 VAL B N 1
ATOM 7279 C CA . VAL B 1 404 ? 10.146 23.748 36.767 1.00 23.22 404 VAL B CA 1
ATOM 7280 C C . VAL B 1 404 ? 10.765 25.021 37.343 1.00 22.37 404 VAL B C 1
ATOM 7281 O O . VAL B 1 404 ? 11.021 25.112 38.554 1.00 21.75 404 VAL B O 1
ATOM 7285 N N . ILE B 1 405 ? 10.984 26.006 36.482 1.00 22.41 405 ILE B N 1
ATOM 7286 C CA . ILE B 1 405 ? 11.678 27.247 36.874 1.00 21.71 405 ILE B CA 1
ATOM 7287 C C . ILE B 1 405 ? 10.809 28.439 36.496 1.00 21.89 405 ILE B C 1
ATOM 7288 O O . ILE B 1 405 ? 10.383 28.543 35.369 1.00 22.55 405 ILE B O 1
ATOM 7293 N N . THR B 1 406 ? 10.604 29.345 37.431 1.00 21.36 406 THR B N 1
ATOM 7294 C CA . THR B 1 406 ? 9.860 30.559 37.190 1.00 21.52 406 THR B CA 1
ATOM 7295 C C . THR B 1 406 ? 10.723 31.731 37.568 1.00 20.91 406 THR B C 1
ATOM 7296 O O . THR B 1 406 ? 11.511 31.662 38.506 1.00 20.24 406 THR B O 1
ATOM 7300 N N . SER B 1 407 ? 10.559 32.799 36.822 1.00 21.20 407 SER B N 1
ATOM 7301 C CA . SER B 1 407 ? 11.467 33.927 36.885 1.00 20.80 407 SER B CA 1
ATOM 7302 C C . SER B 1 407 ? 10.684 35.163 36.546 1.00 21.17 407 SER B C 1
ATOM 7303 O O . SER B 1 407 ? 10.171 35.254 35.455 1.00 21.89 407 SER B O 1
ATOM 7306 N N . THR B 1 408 ? 10.570 36.090 37.484 1.00 20.75 408 THR B N 1
ATOM 7307 C CA . THR B 1 408 ? 9.850 37.335 37.230 1.00 21.15 408 THR B CA 1
ATOM 7308 C C . THR B 1 408 ? 10.595 38.526 37.779 1.00 20.68 408 THR B C 1
ATOM 7309 O O . THR B 1 408 ? 11.416 38.386 38.672 1.00 19.97 408 THR B O 1
ATOM 7313 N N . PHE B 1 409 ? 10.265 39.702 37.258 1.00 21.14 409 PHE B N 1
ATOM 7314 C CA . PHE B 1 409 ? 10.896 40.947 37.670 1.00 20.87 409 PHE B CA 1
ATOM 7315 C C . PHE B 1 409 ? 9.833 41.945 38.050 1.00 21.20 409 PHE B C 1
ATOM 7316 O O . PHE B 1 409 ? 8.759 41.970 37.430 1.00 21.92 409 PHE B O 1
ATOM 7324 N N . ALA B 1 410 ? 10.128 42.757 39.055 1.00 20.74 410 ALA B N 1
ATOM 7325 C CA . ALA B 1 410 ? 9.266 43.854 39.469 1.00 21.08 410 ALA B CA 1
ATOM 7326 C C . ALA B 1 410 ? 10.108 45.114 39.598 1.00 20.98 410 ALA B C 1
ATOM 7327 O O . ALA B 1 410 ? 11.143 45.082 40.259 1.00 20.29 410 ALA B O 1
ATOM 7329 N N . GLU B 1 411 ? 9.685 46.207 38.974 1.00 21.71 411 GLU B N 1
ATOM 7330 C CA . GLU B 1 411 ? 10.414 47.487 39.011 1.00 21.79 411 GLU B CA 1
ATOM 7331 C C . GLU B 1 411 ? 9.783 48.415 40.039 1.00 21.81 411 GLU B C 1
ATOM 7332 O O . GLU B 1 411 ? 8.564 48.439 40.170 1.00 22.24 411 GLU B O 1
ATOM 7338 N N . TYR B 1 412 ? 10.615 49.117 40.808 1.00 21.37 412 TYR B N 1
ATOM 7339 C CA . TYR B 1 412 ? 10.161 50.138 41.772 1.00 21.45 412 TYR B CA 1
ATOM 7340 C C . TYR B 1 412 ? 10.843 51.444 41.457 1.00 21.84 412 TYR B C 1
ATOM 7341 O O . TYR B 1 412 ? 11.921 51.432 40.871 1.00 21.74 412 TYR B O 1
ATOM 7350 N N . GLN B 1 413 ? 10.206 52.558 41.836 1.00 22.36 413 GLN B N 1
ATOM 7351 C CA . GLN B 1 413 ? 10.694 53.916 41.517 1.00 22.93 413 GLN B CA 1
ATOM 7352 C C . GLN B 1 413 ? 11.501 54.617 42.632 1.00 22.46 413 GLN B C 1
ATOM 7353 O O . GLN B 1 413 ? 11.912 55.767 42.461 1.00 22.96 413 GLN B O 1
ATOM 7359 N N . ASP B 1 414 ? 11.724 53.932 43.746 1.00 21.56 414 ASP B N 1
ATOM 7360 C CA . ASP B 1 414 ? 12.661 54.384 44.792 1.00 21.01 414 ASP B CA 1
ATOM 7361 C C . ASP B 1 414 ? 13.021 53.229 45.704 1.00 20.01 414 ASP B C 1
ATOM 7362 O O . ASP B 1 414 ? 12.497 52.111 45.563 1.00 19.78 414 ASP B O 1
ATOM 7367 N N . TYR B 1 415 ? 13.939 53.473 46.628 1.00 19.48 415 TYR B N 1
ATOM 7368 C CA . TYR B 1 415 ? 14.370 52.447 47.528 1.00 18.60 415 TYR B CA 1
ATOM 7369 C C . TYR B 1 415 ? 13.243 51.943 48.449 1.00 18.41 415 TYR B C 1
ATOM 7370 O O . TYR B 1 415 ? 13.106 50.730 48.691 1.00 17.93 415 TYR B O 1
ATOM 7379 N N . TRP B 1 416 ? 12.465 52.869 48.997 1.00 18.83 416 TRP B N 1
ATOM 7380 C CA . TRP B 1 416 ? 11.533 52.508 50.066 1.00 18.65 416 TRP B CA 1
ATOM 7381 C C . TRP B 1 416 ? 10.319 51.751 49.600 1.00 18.95 416 TRP B C 1
ATOM 7382 O O . TRP B 1 416 ? 9.893 50.856 50.320 1.00 18.56 416 TRP B O 1
ATOM 7393 N N . SER B 1 417 ? 9.762 52.073 48.429 1.00 19.68 417 SER B N 1
ATOM 7394 C CA . SER B 1 417 ? 8.660 51.274 47.892 1.00 20.00 417 SER B CA 1
ATOM 7395 C C . SER B 1 417 ? 9.174 49.834 47.605 1.00 19.39 417 SER B C 1
ATOM 7396 O O . SER B 1 417 ? 8.460 48.843 47.849 1.00 19.28 417 SER B O 1
ATOM 7399 N N . PHE B 1 418 ? 10.419 49.746 47.116 1.00 19.05 418 PHE B N 1
ATOM 7400 C CA . PHE B 1 418 ? 11.092 48.470 46.923 1.00 18.48 418 PHE B CA 1
ATOM 7401 C C . PHE B 1 418 ? 11.265 47.738 48.250 1.00 17.75 418 PHE B C 1
ATOM 7402 O O . PHE B 1 418 ? 10.962 46.546 48.355 1.00 17.52 418 PHE B O 1
ATOM 7410 N N . TYR B 1 419 ? 11.773 48.456 49.252 1.00 17.45 419 TYR B N 1
ATOM 7411 C CA . TYR B 1 419 ? 12.146 47.849 50.506 1.00 16.78 419 TYR B CA 1
ATOM 7412 C C . TYR B 1 419 ? 10.946 47.171 51.116 1.00 16.83 419 TYR B C 1
ATOM 7413 O O . TYR B 1 419 ? 11.002 46.007 51.529 1.00 16.43 419 TYR B O 1
ATOM 7422 N N . TRP B 1 420 ? 9.870 47.918 51.218 1.00 17.39 420 TRP B N 1
ATOM 7423 C CA . TRP B 1 420 ? 8.674 47.425 51.915 1.00 17.55 420 TRP B CA 1
ATOM 7424 C C . TRP B 1 420 ? 7.942 46.343 51.136 1.00 17.80 420 TRP B C 1
ATOM 7425 O O . TRP B 1 420 ? 7.277 45.503 51.748 1.00 17.74 420 TRP B O 1
ATOM 7436 N N . ALA B 1 421 ? 8.075 46.349 49.813 1.00 18.13 421 ALA B N 1
ATOM 7437 C CA . ALA B 1 421 ? 7.467 45.329 48.979 1.00 18.42 421 ALA B CA 1
ATOM 7438 C C . ALA B 1 421 ? 8.241 44.008 49.038 1.00 17.82 421 ALA B C 1
ATOM 7439 O O . ALA B 1 421 ? 7.647 42.970 49.144 1.00 17.87 421 ALA B O 1
ATOM 7441 N N . GLU B 1 422 ? 9.568 44.079 48.989 1.00 17.31 422 GLU B N 1
ATOM 7442 C CA . GLU B 1 422 ? 10.425 42.922 48.824 1.00 16.86 422 GLU B CA 1
ATOM 7443 C C . GLU B 1 422 ? 11.141 42.481 50.087 1.00 16.18 422 GLU B C 1
ATOM 7444 O O . GLU B 1 422 ? 11.688 41.359 50.145 1.00 15.86 422 GLU B O 1
ATOM 7450 N N . SER B 1 423 ? 11.145 43.334 51.112 1.00 16.02 423 SER B N 1
ATOM 7451 C CA . SER B 1 423 ? 11.872 43.080 52.351 1.00 15.42 423 SER B CA 1
ATOM 7452 C C . SER B 1 423 ? 11.010 43.625 53.518 1.00 15.51 423 SER B C 1
ATOM 7453 O O . SER B 1 423 ? 9.775 43.560 53.439 1.00 15.97 423 SER B O 1
ATOM 7456 N N . GLY B 1 424 ? 11.627 44.132 54.587 1.00 15.14 424 GLY B N 1
ATOM 7457 C CA . GLY B 1 424 ? 10.882 44.644 55.736 1.00 15.25 424 GLY B CA 1
ATOM 7458 C C . GLY B 1 424 ? 10.106 43.503 56.381 1.00 15.24 424 GLY B C 1
ATOM 7459 O O . GLY B 1 424 ? 8.894 43.593 56.580 1.00 15.69 424 GLY B O 1
ATOM 7460 N N . LEU B 1 425 ? 10.812 42.421 56.667 1.00 14.82 425 LEU B N 1
ATOM 7461 C CA . LEU B 1 425 ? 10.188 41.164 57.091 1.00 14.87 425 LEU B CA 1
ATOM 7462 C C . LEU B 1 42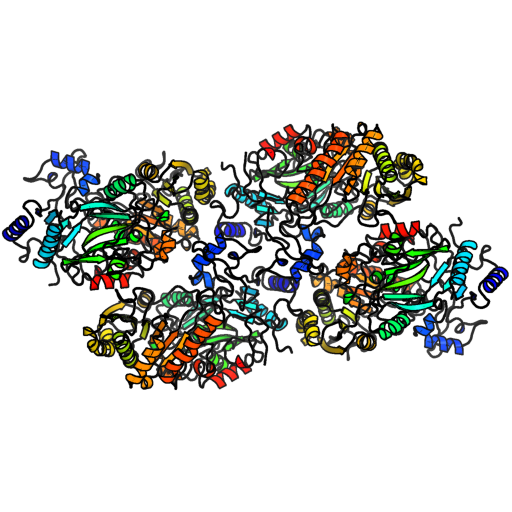5 ? 9.859 41.203 58.596 1.00 14.78 425 LEU B C 1
ATOM 7463 O O . LEU B 1 425 ? 10.572 41.810 59.427 1.00 14.45 425 LEU B O 1
ATOM 7468 N N . HIS B 1 426 ? 8.760 40.528 58.918 1.00 15.12 426 HIS B N 1
ATOM 7469 C CA . HIS B 1 426 ? 8.333 40.296 60.283 1.00 15.14 426 HIS B CA 1
ATOM 7470 C C . HIS B 1 426 ? 7.909 38.815 60.303 1.00 15.29 426 HIS B C 1
ATOM 7471 O O . HIS B 1 426 ? 6.768 38.481 60.541 1.00 15.76 426 HIS B O 1
ATOM 7478 N N . ASP B 1 427 ? 8.849 37.933 60.002 1.00 14.95 427 ASP B N 1
ATOM 7479 C CA . ASP B 1 427 ? 8.581 36.496 59.937 1.00 15.13 427 ASP B CA 1
ATOM 7480 C C . ASP B 1 427 ? 8.413 35.892 61.322 1.00 15.14 427 ASP B C 1
ATOM 7481 O O . ASP B 1 427 ? 8.859 36.499 62.326 1.00 14.86 427 ASP B O 1
ATOM 7486 N N . PRO B 1 428 ? 7.806 34.689 61.400 1.00 15.51 428 PRO B N 1
ATOM 7487 C CA . PRO B 1 428 ? 7.649 34.045 62.699 1.00 15.60 428 PRO B CA 1
ATOM 7488 C C . PRO B 1 428 ? 8.995 33.718 63.322 1.00 15.10 428 PRO B C 1
ATOM 7489 O O . PRO B 1 428 ? 9.927 33.388 62.604 1.00 14.83 428 PRO B O 1
ATOM 7493 N N . VAL B 1 429 ? 9.052 33.797 64.650 1.00 15.05 429 VAL B N 1
ATOM 7494 C CA . VAL B 1 429 ? 10.282 33.569 65.444 1.00 14.65 429 VAL B CA 1
ATOM 7495 C C . VAL B 1 429 ? 9.906 32.638 66.613 1.00 14.99 429 VAL B C 1
ATOM 7496 O O . VAL B 1 429 ? 8.921 31.921 66.536 1.00 15.50 429 VAL B O 1
ATOM 7500 N N . GLY B 1 430 ? 10.691 32.639 67.679 1.00 14.77 430 GLY B N 1
ATOM 7501 C CA . GLY B 1 430 ? 10.341 31.891 68.905 1.00 15.13 430 GLY B CA 1
ATOM 7502 C C . GLY B 1 430 ? 10.905 30.489 69.057 1.00 15.30 430 GLY B C 1
ATOM 7503 O O . GLY B 1 430 ? 10.574 29.780 70.040 1.00 15.71 430 GLY B O 1
ATOM 7504 N N . SER B 1 431 ? 11.748 30.077 68.116 1.00 15.06 431 SER B N 1
ATOM 7505 C CA . SER B 1 431 ? 12.497 28.817 68.249 1.00 15.22 431 SER B CA 1
ATOM 7506 C C . SER B 1 431 ? 13.983 29.052 68.487 1.00 14.76 431 SER B C 1
ATOM 7507 O O . SER B 1 431 ? 14.539 30.111 68.131 1.00 14.28 431 SER B O 1
ATOM 7510 N N . THR B 1 432 ? 14.625 28.032 69.054 1.00 14.99 432 THR B N 1
ATOM 7511 C CA . THR B 1 432 ? 16.082 28.027 69.225 1.00 14.68 432 THR B CA 1
ATOM 7512 C C . THR B 1 432 ? 16.782 27.987 67.860 1.00 14.44 432 THR B C 1
ATOM 7513 O O . THR B 1 432 ? 16.374 27.255 66.959 1.00 14.71 432 THR B O 1
ATOM 7517 N N . SER B 1 433 ? 17.835 28.778 67.730 1.00 13.99 433 SER B N 1
ATOM 7518 C CA . SER B 1 433 ? 18.642 28.820 66.517 1.00 13.78 433 SER B CA 1
ATOM 7519 C C . SER B 1 433 ? 19.843 27.913 66.700 1.00 13.93 433 SER B C 1
ATOM 7520 O O . SER B 1 433 ? 20.562 28.035 67.700 1.00 13.89 433 SER B O 1
ATOM 7523 N N . ILE B 1 434 ? 20.004 26.980 65.776 1.00 14.20 434 ILE B N 1
ATOM 7524 C CA . ILE B 1 434 ? 21.182 26.120 65.689 1.00 14.41 434 ILE B CA 1
ATOM 7525 C C . ILE B 1 434 ? 21.605 26.120 64.225 1.00 14.33 434 ILE B C 1
ATOM 7526 O O . ILE B 1 434 ? 21.126 25.354 63.408 1.00 14.65 434 ILE B O 1
ATOM 7531 N N . ILE B 1 435 ? 22.467 27.069 63.904 1.00 13.93 435 ILE B N 1
ATOM 7532 C CA . ILE B 1 435 ? 22.943 27.304 62.547 1.00 13.83 435 ILE B CA 1
ATOM 7533 C C . ILE B 1 435 ? 24.462 27.405 62.523 1.00 13.77 435 ILE B C 1
ATOM 7534 O O . ILE B 1 435 ? 25.119 27.611 63.564 1.00 13.70 435 ILE B O 1
ATOM 7539 N N . THR B 1 436 ? 24.992 27.303 61.307 1.00 13.84 436 THR B N 1
ATOM 7540 C CA . THR B 1 436 ? 26.399 27.591 61.013 1.00 13.80 436 THR B CA 1
ATOM 7541 C C . THR B 1 436 ? 26.461 28.538 59.815 1.00 13.56 436 THR B C 1
ATOM 7542 O O . THR B 1 436 ? 25.574 28.495 58.948 1.00 13.61 436 THR B O 1
ATOM 7546 N N . SER B 1 437 ? 27.463 29.422 59.768 1.00 13.37 437 SER B N 1
ATOM 7547 C CA . SER B 1 437 ? 27.584 30.325 58.620 1.00 13.22 437 SER B CA 1
ATOM 7548 C C . SER B 1 437 ? 29.005 30.307 58.096 1.00 13.41 437 SER B C 1
ATOM 7549 O O . SER B 1 437 ? 29.959 30.076 58.834 1.00 13.52 437 SER B O 1
ATOM 7552 N N . ARG B 1 438 ? 29.103 30.468 56.782 1.00 13.53 438 ARG B N 1
ATOM 7553 C CA . ARG B 1 438 ? 30.378 30.471 56.089 1.00 13.78 438 ARG B CA 1
ATOM 7554 C C . ARG B 1 438 ? 30.379 31.491 54.971 1.00 13.71 438 ARG B C 1
ATOM 7555 O O . ARG B 1 438 ? 29.537 31.439 54.067 1.00 13.76 438 ARG B O 1
ATOM 7563 N N . LEU B 1 439 ? 31.302 32.443 55.070 1.00 13.64 439 LEU B N 1
ATOM 7564 C CA . LEU B 1 439 ? 31.546 33.390 53.984 1.00 13.69 439 LEU B CA 1
ATOM 7565 C C . LEU B 1 439 ? 32.213 32.608 52.857 1.00 14.17 439 LEU B C 1
ATOM 7566 O O . LEU B 1 439 ? 33.106 31.777 53.136 1.00 14.45 439 LEU B O 1
ATOM 7571 N N . ILE B 1 440 ? 31.757 32.815 51.625 1.00 14.31 440 ILE B N 1
ATOM 7572 C CA . ILE B 1 440 ? 32.243 32.061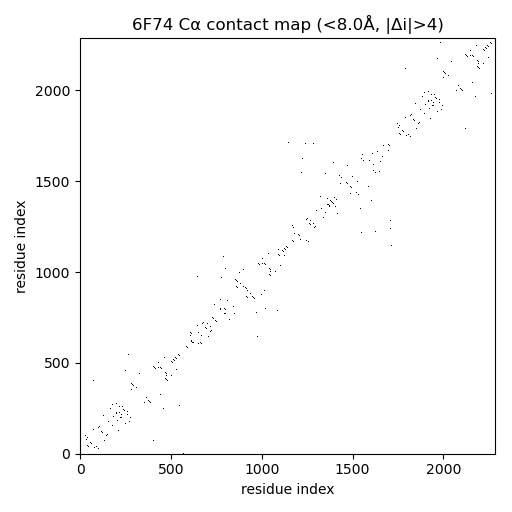 50.452 1.00 14.81 440 ILE B CA 1
ATOM 7573 C C . ILE B 1 440 ? 32.953 32.993 49.461 1.00 15.04 440 ILE B C 1
ATOM 7574 O O . ILE B 1 440 ? 32.341 33.910 48.903 1.00 14.93 440 ILE B O 1
ATOM 7579 N N . ASN B 1 441 ? 34.247 32.725 49.245 1.00 15.42 441 ASN B N 1
ATOM 7580 C CA . ASN B 1 441 ? 35.074 33.458 48.265 1.00 15.78 441 ASN B CA 1
ATOM 7581 C C . ASN B 1 441 ? 34.917 32.823 46.871 1.00 16.25 441 ASN B C 1
ATOM 7582 O O . ASN B 1 441 ? 34.672 31.623 46.762 1.00 16.44 441 ASN B O 1
ATOM 7587 N N . PRO B 1 442 ? 35.073 33.611 45.790 1.00 16.52 442 PRO B N 1
ATOM 7588 C CA . PRO B 1 442 ? 34.827 33.041 44.431 1.00 17.00 442 PRO B CA 1
ATOM 7589 C C . PRO B 1 442 ? 35.631 31.795 44.101 1.00 17.53 442 PRO B C 1
ATOM 7590 O O . PRO B 1 442 ? 35.115 30.904 43.416 1.00 17.80 442 PRO B O 1
ATOM 7594 N N . GLU B 1 443 ? 36.892 31.764 44.572 1.00 17.73 443 GLU B N 1
ATOM 7595 C CA . GLU B 1 443 ? 37.831 30.677 44.289 1.00 18.34 443 GLU B CA 1
ATOM 7596 C C . GLU B 1 443 ? 37.391 29.330 44.889 1.00 18.31 443 GLU B C 1
ATOM 7597 O O . GLU B 1 443 ? 37.850 28.291 44.474 1.00 18.87 443 GLU B O 1
ATOM 7603 N N . ALA B 1 444 ? 36.537 29.365 45.901 1.00 17.71 444 ALA B N 1
ATOM 7604 C CA . ALA B 1 444 ? 35.970 28.155 46.477 1.00 17.70 444 ALA B CA 1
ATOM 7605 C C . ALA B 1 444 ? 34.928 27.492 45.581 1.00 17.88 444 ALA B C 1
ATOM 7606 O O . ALA B 1 444 ? 34.524 26.370 45.860 1.00 18.05 444 ALA B O 1
ATOM 7608 N N . LEU B 1 445 ? 34.535 28.154 44.484 1.00 17.94 445 LEU B N 1
ATOM 7609 C CA . LEU B 1 445 ? 33.379 27.740 43.683 1.00 18.05 445 LEU B CA 1
ATOM 7610 C C . LEU B 1 445 ? 33.689 27.359 42.250 1.00 18.74 445 LEU B C 1
ATOM 7611 O O . LEU B 1 445 ? 32.757 27.150 41.468 1.00 18.89 445 LEU B O 1
ATOM 7616 N N . THR B 1 446 ? 34.967 27.266 41.901 1.00 19.22 446 THR B N 1
ATOM 7617 C CA . THR B 1 446 ? 35.337 27.071 40.524 1.00 19.90 446 THR B CA 1
ATOM 7618 C C . THR B 1 446 ? 35.189 25.583 40.140 1.00 20.48 446 THR B C 1
ATOM 7619 O O . THR B 1 446 ? 34.930 25.268 38.983 1.00 20.98 446 THR B O 1
ATOM 7623 N N . ASP B 1 447 ? 35.334 24.680 41.118 1.00 20.45 447 ASP B N 1
ATOM 7624 C CA . ASP B 1 447 ? 35.185 23.244 40.851 1.00 21.05 447 ASP B CA 1
ATOM 7625 C C . ASP B 1 447 ? 33.762 22.817 41.205 1.00 20.72 447 ASP B C 1
ATOM 7626 O O . ASP B 1 447 ? 33.410 22.695 42.370 1.00 20.27 447 ASP B O 1
ATOM 7631 N N . TYR B 1 448 ? 32.961 22.547 40.189 1.00 21.03 448 TYR B N 1
ATOM 7632 C CA . TYR B 1 448 ? 31.594 22.115 40.384 1.00 20.85 448 TYR B CA 1
ATOM 7633 C C . TYR B 1 448 ? 31.442 20.941 41.348 1.00 20.98 448 TYR B C 1
ATOM 7634 O O . TYR B 1 448 ? 30.494 20.927 42.157 1.00 20.53 448 TYR B O 1
ATOM 7643 N N . ASN B 1 449 ? 32.341 19.953 41.261 1.00 21.65 449 ASN B N 1
ATOM 7644 C CA . ASN B 1 449 ? 32.163 18.762 42.085 1.00 21.92 449 ASN B CA 1
ATOM 7645 C C . ASN B 1 449 ? 32.294 19.064 43.565 1.00 21.31 449 ASN B C 1
ATOM 7646 O O . ASN B 1 449 ? 31.528 18.570 44.371 1.00 21.17 449 ASN B O 1
ATOM 7651 N N . LYS B 1 450 ? 33.235 19.921 43.917 1.00 20.98 450 LYS B N 1
ATOM 7652 C CA . LYS B 1 450 ? 33.398 20.342 45.318 1.00 20.39 450 LYS B CA 1
ATOM 7653 C C . LYS B 1 450 ? 32.199 21.096 45.859 1.00 19.62 450 LYS B C 1
ATOM 7654 O O . LYS B 1 450 ? 31.825 20.934 47.021 1.00 19.30 450 LYS B O 1
ATOM 7660 N N . VAL B 1 451 ? 31.594 21.897 45.007 1.00 19.38 451 VAL B N 1
ATOM 7661 C CA . VAL B 1 451 ? 30.425 22.676 45.371 1.00 18.73 451 VAL B CA 1
ATOM 7662 C C . VAL B 1 451 ? 29.266 21.719 45.552 1.00 18.92 451 VAL B C 1
ATOM 7663 O O . VAL B 1 451 ? 28.614 21.732 46.591 1.00 18.54 451 VAL B O 1
ATOM 7667 N N . ARG B 1 452 ? 29.028 20.891 44.545 1.00 19.56 452 ARG B N 1
ATOM 7668 C CA . ARG B 1 452 ? 27.980 19.875 44.604 1.00 19.90 452 ARG B CA 1
ATOM 7669 C C . ARG B 1 452 ? 28.062 18.988 45.851 1.00 20.00 452 ARG B C 1
ATOM 7670 O O . ARG B 1 452 ? 27.039 18.702 46.487 1.00 19.88 452 ARG B O 1
ATOM 7678 N N . GLU B 1 453 ? 29.265 18.595 46.220 1.00 20.26 453 GLU B N 1
ATOM 7679 C CA . GLU B 1 453 ? 29.495 17.826 47.444 1.00 20.40 453 GLU B CA 1
ATOM 7680 C C . GLU B 1 453 ? 29.151 18.621 48.732 1.00 19.62 453 GLU B C 1
ATOM 7681 O O . GLU B 1 453 ? 28.589 18.089 49.676 1.00 19.64 453 GLU B O 1
ATOM 7687 N N . ALA B 1 454 ? 29.481 19.892 48.761 1.00 18.99 454 ALA B N 1
ATOM 7688 C CA . ALA B 1 454 ? 29.068 20.778 49.874 1.00 18.26 454 ALA B CA 1
ATOM 7689 C C . ALA B 1 454 ? 27.541 20.885 49.973 1.00 18.01 454 ALA B C 1
ATOM 7690 O O . ALA B 1 454 ? 26.977 20.713 51.042 1.00 17.84 454 ALA B O 1
ATOM 7692 N N . ILE B 1 455 ? 26.905 21.156 48.837 1.00 18.08 455 ILE B N 1
ATOM 7693 C CA . ILE B 1 455 ? 25.446 21.173 48.728 1.00 18.01 455 ILE B CA 1
ATOM 7694 C C . ILE B 1 455 ? 24.825 19.850 49.191 1.00 18.52 455 ILE B C 1
ATOM 7695 O O . ILE B 1 455 ? 23.859 19.872 49.927 1.00 18.34 455 ILE B O 1
ATOM 7700 N N . GLU B 1 456 ? 25.384 18.714 48.787 1.00 19.22 456 GLU B N 1
ATOM 7701 C CA . GLU B 1 456 ? 24.858 17.412 49.184 1.00 19.83 456 GLU B CA 1
ATOM 7702 C C . GLU B 1 456 ? 24.814 17.291 50.697 1.00 19.60 456 GLU B C 1
ATOM 7703 O O . GLU B 1 456 ? 23.765 16.932 51.237 1.00 19.69 456 GLU B O 1
ATOM 7709 N N . VAL B 1 457 ? 25.925 17.610 51.368 1.00 19.35 457 VAL B N 1
ATOM 7710 C CA . VAL B 1 457 ? 25.980 17.559 52.829 1.00 19.15 457 VAL B CA 1
ATOM 7711 C C . VAL B 1 457 ? 25.056 18.570 53.548 1.00 18.43 457 VAL B C 1
ATOM 7712 O O . VAL B 1 457 ? 24.321 18.168 54.448 1.00 18.52 457 VAL B O 1
ATOM 7716 N N . VAL B 1 458 ? 25.118 19.855 53.185 1.00 17.80 458 VAL B N 1
ATOM 7717 C CA . VAL B 1 458 ? 24.248 20.860 53.834 1.00 17.18 458 VAL B CA 1
ATOM 7718 C C . VAL B 1 458 ? 22.741 20.696 53.528 1.00 17.31 458 VAL B C 1
ATOM 7719 O O . VAL B 1 458 ? 21.897 21.140 54.300 1.00 17.02 458 VAL B O 1
ATOM 7723 N N . ALA B 1 459 ? 22.394 20.046 52.408 1.00 17.82 459 ALA B N 1
ATOM 7724 C CA . ALA B 1 459 ? 21.000 19.685 52.113 1.00 18.12 459 ALA B CA 1
ATOM 7725 C C . ALA B 1 459 ? 20.399 18.806 53.213 1.00 18.45 459 ALA B C 1
ATOM 7726 O O . ALA B 1 459 ? 19.182 18.791 53.441 1.00 18.54 459 ALA B O 1
ATOM 7728 N N . GLY B 1 460 ? 21.255 18.048 53.897 1.00 18.72 460 GLY B N 1
ATOM 7729 C CA . GLY B 1 460 ? 20.817 17.255 55.013 1.00 19.07 460 GLY B CA 1
ATOM 7730 C C . GLY B 1 460 ? 20.118 15.957 54.521 1.00 19.95 460 GLY B C 1
ATOM 7731 O O . GLY B 1 460 ? 19.979 15.677 53.306 1.00 20.28 460 GLY B O 1
ATOM 7732 N N . LYS B 1 461 ? 19.682 15.200 55.518 1.00 20.36 461 LYS B N 1
ATOM 7733 C CA . LYS B 1 461 ? 19.024 13.950 55.309 1.00 21.26 461 LYS B CA 1
ATOM 7734 C C . LYS B 1 461 ? 17.559 14.214 54.939 1.00 22.27 461 LYS B C 1
ATOM 7735 O O . LYS B 1 461 ? 16.857 14.966 55.637 1.00 22.00 461 LYS B O 1
ATOM 7741 N N . PRO B 1 462 ? 17.082 13.586 53.863 1.00 24.21 462 PRO B N 1
ATOM 7742 C CA . PRO B 1 462 ? 15.652 13.680 53.474 1.00 25.38 462 PRO B CA 1
ATOM 7743 C C . PRO B 1 462 ? 14.586 13.549 54.576 1.00 26.74 462 PRO B C 1
ATOM 7744 O O . PRO B 1 462 ? 13.456 14.018 54.369 1.00 27.34 462 PRO B O 1
ATOM 7748 N N . GLU B 1 463 ? 14.955 12.934 55.709 1.00 28.17 463 GLU B N 1
ATOM 7749 C CA . GLU B 1 463 ? 14.071 12.746 56.875 1.00 28.75 463 GLU B CA 1
ATOM 7750 C C . GLU B 1 463 ? 14.072 13.967 57.764 1.00 27.67 463 GLU B C 1
ATOM 7751 O O . GLU B 1 463 ? 13.129 14.192 58.530 1.00 28.75 463 GLU B O 1
ATOM 7757 N N . GLU B 1 464 ? 15.155 14.735 57.718 1.00 26.07 464 GLU B N 1
ATOM 7758 C CA . GLU B 1 464 ? 15.338 15.874 58.599 1.00 24.13 464 GLU B CA 1
ATOM 7759 C C . GLU B 1 464 ? 15.237 17.154 57.747 1.00 21.79 464 GLU B C 1
ATOM 7760 O O . GLU B 1 464 ? 15.901 17.275 56.706 1.00 22.01 464 GLU B O 1
ATOM 7766 N N . VAL B 1 465 ? 14.448 18.104 58.227 1.00 19.59 465 VAL B N 1
ATOM 7767 C CA . VAL B 1 465 ? 14.365 19.430 57.632 1.00 18.57 465 VAL B CA 1
ATOM 7768 C C . VAL B 1 465 ? 15.640 20.191 57.964 1.00 17.89 465 VAL B C 1
ATOM 7769 O O . VAL B 1 465 ? 16.001 20.327 59.153 1.00 17.69 465 VAL B O 1
ATOM 7773 N N . SER B 1 466 ? 16.305 20.674 56.923 1.00 17.60 466 SER B N 1
ATOM 7774 C CA . SER B 1 466 ? 17.489 21.501 57.057 1.00 16.99 466 SER B CA 1
ATOM 7775 C C . SER B 1 466 ? 17.219 22.825 56.324 1.00 16.50 466 SER B C 1
ATOM 7776 O O . SER B 1 466 ? 16.825 22.846 55.141 1.00 16.69 466 SER B O 1
ATOM 7779 N N . SER B 1 467 ? 17.343 23.924 57.031 1.00 15.95 467 SER B N 1
ATOM 7780 C CA . SER B 1 467 ? 17.216 25.250 56.432 1.00 15.51 467 SER B CA 1
ATOM 7781 C C . SER B 1 467 ? 18.571 25.633 55.824 1.00 15.24 467 SER B C 1
ATOM 7782 O O . SER B 1 467 ? 19.617 25.556 56.502 1.00 15.06 467 SER B O 1
ATOM 7785 N N . ASN B 1 468 ? 18.555 25.988 54.553 1.00 15.29 468 ASN B N 1
ATOM 7786 C CA . ASN B 1 468 ? 19.725 26.518 53.888 1.00 15.07 468 ASN B CA 1
ATOM 7787 C C . ASN B 1 468 ? 19.376 27.906 53.321 1.00 14.77 468 ASN B C 1
ATOM 7788 O O . ASN B 1 468 ? 18.282 28.107 52.763 1.00 14.96 468 ASN B O 1
ATOM 7793 N N . VAL B 1 469 ? 20.283 28.858 53.503 1.00 14.37 469 VAL B N 1
ATOM 7794 C CA . VAL B 1 469 ? 20.021 30.229 53.146 1.00 14.12 469 VAL B CA 1
ATOM 7795 C C . VAL B 1 469 ? 21.285 30.802 52.516 1.00 14.00 469 VAL B C 1
ATOM 7796 O O . VAL B 1 469 ? 22.422 30.568 53.020 1.00 13.89 469 VAL B O 1
ATOM 7800 N N . VAL B 1 470 ? 21.076 31.554 51.423 1.00 14.10 470 VAL B N 1
ATOM 7801 C CA . VAL B 1 470 ? 22.099 32.331 50.761 1.00 14.04 470 VAL B CA 1
ATOM 7802 C C . VAL B 1 470 ? 21.907 33.824 51.067 1.00 13.76 470 VAL B C 1
ATOM 7803 O O . VAL B 1 470 ? 20.825 34.357 50.813 1.00 13.84 470 VAL B O 1
ATOM 7807 N N . LEU B 1 471 ? 22.938 34.483 51.602 1.00 13.50 471 LEU B N 1
ATOM 7808 C CA . LEU B 1 471 ? 22.891 35.946 51.878 1.00 13.29 471 LEU B CA 1
ATOM 7809 C C . LEU B 1 471 ? 23.782 36.651 50.870 1.00 13.46 471 LEU B C 1
ATOM 7810 O O . LEU B 1 471 ? 24.995 36.765 51.056 1.00 13.39 471 LEU B O 1
ATOM 7815 N N . LEU B 1 472 ? 23.198 37.063 49.754 1.00 13.75 472 LEU B N 1
ATOM 7816 C CA . LEU B 1 472 ? 23.978 37.704 48.711 1.00 14.00 472 LEU B CA 1
ATOM 7817 C C . LEU B 1 472 ? 24.080 39.172 49.098 1.00 13.88 472 LEU B C 1
ATOM 7818 O O . LEU B 1 472 ? 23.392 40.033 48.550 1.00 14.09 472 LEU B O 1
ATOM 7823 N N . VAL B 1 473 ? 24.945 39.445 50.073 1.00 13.60 473 VAL B N 1
ATOM 7824 C CA . VAL B 1 473 ? 24.921 40.743 50.776 1.00 13.46 473 VAL B CA 1
ATOM 7825 C C . VAL B 1 473 ? 26.246 41.457 50.816 1.00 13.51 473 VAL B C 1
ATOM 7826 O O . VAL B 1 473 ? 26.302 42.536 51.346 1.00 13.45 473 VAL B O 1
ATOM 7830 N N . SER B 1 474 ? 27.301 40.872 50.251 1.00 13.67 474 SER B N 1
ATOM 7831 C CA . SER B 1 474 ? 28.584 41.516 50.231 1.00 13.80 474 SER B CA 1
ATOM 7832 C C . SER B 1 474 ? 28.914 41.775 48.754 1.00 14.28 474 SER B C 1
ATOM 7833 O O . SER B 1 474 ? 27.988 41.927 47.960 1.00 14.47 474 SER B O 1
ATOM 7836 N N . GLY B 1 475 ? 30.201 41.860 48.400 1.00 14.53 475 GLY B N 1
ATOM 7837 C CA . GLY B 1 475 ? 30.592 42.321 47.096 1.00 15.05 475 GLY B CA 1
ATOM 7838 C C . GLY B 1 475 ? 30.433 43.849 47.025 1.00 15.23 475 GLY B C 1
ATOM 7839 O O . GLY B 1 475 ? 30.154 44.503 48.023 1.00 14.96 475 GLY B O 1
ATOM 7840 N N . GLY B 1 476 ? 30.603 44.399 45.837 1.00 15.76 476 GLY B N 1
ATOM 7841 C CA . GLY B 1 476 ? 30.392 45.837 45.583 1.00 16.09 476 GLY B CA 1
ATOM 7842 C C . GLY B 1 476 ? 31.083 46.757 46.575 1.00 16.00 476 GLY B C 1
ATOM 7843 O O . GLY B 1 476 ? 32.304 46.752 46.693 1.00 16.14 476 GLY B O 1
ATOM 7844 N N . GLN B 1 477 ? 30.302 47.552 47.294 1.00 15.83 477 GLN B N 1
ATOM 7845 C CA . GLN B 1 477 ? 30.869 48.571 48.193 1.00 15.84 477 GLN B CA 1
ATOM 7846 C C . GLN B 1 477 ? 31.535 47.919 49.408 1.00 15.36 477 GLN B C 1
ATOM 7847 O O . GLN B 1 477 ? 32.506 48.454 49.935 1.00 15.48 477 GLN B O 1
ATOM 7853 N N . VAL B 1 478 ? 31.070 46.738 49.793 1.00 14.91 478 VAL B N 1
ATOM 7854 C CA . VAL B 1 478 ? 31.695 45.999 50.901 1.00 14.53 478 VAL B CA 1
ATOM 7855 C C . VAL B 1 478 ? 33.142 45.636 50.559 1.00 14.81 478 VAL B C 1
ATOM 7856 O O . VAL B 1 478 ? 34.024 45.702 51.425 1.00 14.75 478 VAL B O 1
ATOM 7860 N N . PHE B 1 479 ? 33.373 45.255 49.304 1.00 15.17 479 PHE B N 1
ATOM 7861 C CA . PHE B 1 479 ? 34.722 44.988 48.796 1.00 15.57 479 PHE B CA 1
ATOM 7862 C C . PHE B 1 479 ? 35.533 46.274 48.773 1.00 15.99 479 PHE B C 1
ATOM 7863 O O . PHE B 1 479 ? 36.638 46.345 49.315 1.00 16.11 479 PHE B O 1
ATOM 7871 N N . LYS B 1 480 ? 34.962 47.302 48.169 1.00 16.27 480 LYS B N 1
ATOM 7872 C CA . LYS B 1 480 ? 35.612 48.599 48.125 1.00 16.74 480 LYS B CA 1
ATOM 7873 C C . LYS B 1 480 ? 36.024 49.110 49.503 1.00 16.51 480 LYS B C 1
ATOM 7874 O O . LYS B 1 480 ? 37.130 49.639 49.655 1.00 16.90 480 LYS B O 1
ATOM 7880 N N . ASP B 1 481 ? 35.173 48.895 50.520 1.00 15.94 481 ASP B N 1
ATOM 7881 C CA . ASP B 1 481 ? 35.403 49.453 51.856 1.00 15.74 481 ASP B CA 1
ATOM 7882 C C . ASP B 1 481 ? 36.550 48.778 52.588 1.00 15.65 481 ASP B C 1
ATOM 7883 O O . ASP B 1 481 ? 36.815 49.086 53.750 1.00 15.50 481 ASP B O 1
ATOM 7888 N N . LYS B 1 482 ? 37.224 47.825 51.935 1.00 15.80 482 LYS B N 1
ATOM 7889 C CA . LYS B 1 482 ? 38.537 47.388 52.393 1.00 15.97 482 LYS B CA 1
ATOM 7890 C C . LYS B 1 482 ? 39.537 48.535 52.534 1.00 16.51 482 LYS B C 1
ATOM 7891 O O . LYS B 1 482 ? 40.428 48.462 53.377 1.00 16.58 482 LYS B O 1
ATOM 7897 N N . ALA B 1 483 ? 39.417 49.572 51.696 1.00 16.95 483 ALA B N 1
ATOM 7898 C CA . ALA B 1 483 ? 40.254 50.764 51.825 1.00 17.53 483 ALA B CA 1
ATOM 7899 C C . ALA B 1 483 ? 40.105 51.504 53.158 1.00 17.33 483 ALA B C 1
ATOM 7900 O O . ALA B 1 483 ? 41.006 52.201 53.590 1.00 17.75 483 ALA B O 1
ATOM 7902 N N . ASP B 1 484 ? 38.965 51.338 53.816 1.00 16.73 484 ASP B N 1
ATOM 7903 C CA . ASP B 1 484 ? 38.707 51.962 55.110 1.00 16.52 484 ASP B CA 1
ATOM 7904 C C . ASP B 1 484 ? 39.391 51.201 56.267 1.00 16.25 484 ASP B C 1
ATOM 7905 O O . ASP B 1 484 ? 38.820 50.274 56.844 1.00 15.69 484 ASP B O 1
ATOM 7910 N N . THR B 1 485 ? 40.581 51.664 56.641 1.00 16.71 485 THR B N 1
ATOM 7911 C CA . THR B 1 485 ? 41.350 51.062 57.734 1.00 16.60 485 THR B CA 1
ATOM 7912 C C . THR B 1 485 ? 40.799 51.309 59.142 1.00 16.21 485 THR B C 1
ATOM 7913 O O . THR B 1 485 ? 41.265 50.689 60.101 1.00 16.07 485 THR B O 1
ATOM 7917 N N . SER B 1 486 ? 39.854 52.249 59.295 1.00 16.13 486 SER B N 1
ATOM 7918 C CA . SER B 1 486 ? 39.164 52.440 60.579 1.00 15.77 486 SER B CA 1
ATOM 7919 C C . SER B 1 486 ? 38.169 51.313 60.891 1.00 15.09 486 SER B C 1
ATOM 7920 O O . SER B 1 486 ? 37.688 51.194 62.013 1.00 14.78 486 SER B O 1
ATOM 7923 N N . SER B 1 487 ? 37.844 50.514 59.902 1.00 14.92 487 SER B N 1
ATOM 7924 C CA . SER B 1 487 ? 36.922 49.383 60.066 1.00 14.36 487 SER B CA 1
ATOM 7925 C C . SER B 1 487 ? 37.537 48.179 60.761 1.00 14.19 487 SER B C 1
ATOM 7926 O O . SER B 1 487 ? 38.711 47.883 60.591 1.00 14.51 487 SER B O 1
ATOM 7929 N N . GLY B 1 488 ? 36.705 47.487 61.541 1.00 13.74 488 GLY B N 1
ATOM 7930 C CA . GLY B 1 488 ? 37.087 46.252 62.213 1.00 13.59 488 GLY B CA 1
ATOM 7931 C C . GLY B 1 488 ? 36.524 44.992 61.602 1.00 13.34 488 GLY B C 1
ATOM 7932 O O . GLY B 1 488 ? 36.571 43.939 62.259 1.00 13.20 488 GLY B O 1
ATOM 7933 N N . LEU B 1 489 ? 36.012 45.063 60.356 1.00 13.35 489 LEU B N 1
ATOM 7934 C CA . LEU B 1 489 ? 35.268 43.949 59.789 1.00 13.12 489 LEU B CA 1
ATOM 7935 C C . LEU B 1 489 ? 36.197 42.818 59.421 1.00 13.32 489 LEU B C 1
ATOM 7936 O O . LEU B 1 489 ? 37.240 43.049 58.826 1.00 13.70 489 LEU B O 1
ATOM 7941 N N . HIS B 1 490 ? 35.813 41.597 59.780 1.00 13.13 490 HIS B N 1
ATOM 7942 C CA . HIS B 1 490 ? 36.495 40.359 59.332 1.00 13.35 490 HIS B CA 1
ATOM 7943 C C . HIS B 1 490 ? 36.996 40.500 57.893 1.00 13.68 490 HIS B C 1
ATOM 7944 O O . HIS B 1 490 ? 36.199 40.824 57.009 1.00 13.60 490 HIS B O 1
ATOM 7951 N N . PRO B 1 491 ? 38.311 40.334 57.652 1.00 14.12 491 PRO B N 1
ATOM 7952 C CA . PRO B 1 491 ? 38.876 40.397 56.290 1.00 14.52 491 PRO B CA 1
ATOM 7953 C C . PRO B 1 491 ? 38.100 39.629 55.194 1.00 14.48 491 PRO B C 1
ATOM 7954 O O . PRO B 1 491 ? 37.939 40.138 54.075 1.00 14.65 491 PRO B O 1
ATOM 7958 N N . ALA B 1 492 ? 37.620 38.430 55.513 1.00 14.31 492 ALA B N 1
ATOM 7959 C CA . ALA B 1 492 ? 36.869 37.626 54.568 1.00 14.31 492 ALA B CA 1
ATOM 7960 C C . ALA B 1 492 ? 35.680 38.342 53.931 1.00 14.07 492 ALA B C 1
ATOM 7961 O O . ALA B 1 492 ? 35.341 38.059 52.794 1.00 14.24 492 ALA B O 1
ATOM 7963 N N . TRP B 1 493 ? 35.069 39.299 54.631 1.00 13.75 493 TRP B N 1
ATOM 7964 C CA . TRP B 1 493 ? 34.004 40.123 54.016 1.00 13.62 493 TRP B CA 1
ATOM 7965 C C . TRP B 1 493 ? 34.465 40.825 52.744 1.00 14.02 493 TRP B C 1
ATOM 7966 O O . TRP B 1 493 ? 33.674 41.036 51.819 1.00 14.09 493 TRP B O 1
ATOM 7977 N N . ARG B 1 494 ? 35.753 41.168 52.709 1.00 14.35 494 ARG B N 1
ATOM 7978 C CA . ARG B 1 494 ? 36.300 41.911 51.602 1.00 14.81 494 ARG B CA 1
ATOM 7979 C C . ARG B 1 494 ? 36.535 41.056 50.355 1.00 15.17 494 ARG B C 1
ATOM 7980 O O . ARG B 1 494 ? 36.807 41.620 49.306 1.00 15.57 494 ARG B O 1
ATOM 7988 N N . VAL B 1 495 ? 36.479 39.719 50.482 1.00 15.08 495 VAL B N 1
ATOM 7989 C CA . VAL B 1 495 ? 36.657 38.800 49.334 1.00 15.46 495 VAL B CA 1
ATOM 7990 C C . VAL B 1 495 ? 35.453 37.899 49.070 1.00 15.23 495 VAL B C 1
ATOM 7991 O O . VAL B 1 495 ? 35.416 37.235 48.020 1.00 15.56 495 VAL B O 1
ATOM 7995 N N . SER B 1 496 ? 34.461 37.886 49.961 1.00 14.74 496 SER B N 1
ATOM 7996 C CA . SER B 1 496 ? 33.351 36.937 49.870 1.00 14.57 496 SER B CA 1
ATOM 7997 C C . SER B 1 496 ? 32.065 37.680 49.535 1.00 14.38 496 SER B C 1
ATOM 7998 O O . SER B 1 496 ? 31.601 38.498 50.332 1.00 14.06 496 SER B O 1
ATOM 8001 N N . PRO B 1 497 ? 31.485 37.411 48.360 1.00 14.63 497 PRO B N 1
ATOM 8002 C CA . PRO B 1 497 ? 30.298 38.192 47.979 1.00 14.55 497 PRO B CA 1
ATOM 8003 C C . PRO B 1 497 ? 29.021 37.722 48.657 1.00 14.21 497 PRO B C 1
ATOM 8004 O O . PRO B 1 497 ? 28.064 38.486 48.718 1.00 14.10 497 PRO B O 1
ATOM 8008 N N . PHE B 1 498 ? 29.021 36.481 49.175 1.00 14.12 498 PHE B N 1
ATOM 8009 C CA . PHE B 1 498 ? 27.862 35.953 49.849 1.00 13.87 498 PHE B CA 1
ATOM 8010 C C . PHE B 1 498 ? 28.198 35.042 51.008 1.00 13.68 498 PHE B C 1
ATOM 8011 O O . PHE B 1 498 ? 29.351 34.641 51.184 1.00 13.80 498 PHE B O 1
ATOM 8019 N N . VAL B 1 499 ? 27.176 34.759 51.818 1.00 13.45 499 VAL B N 1
ATOM 8020 C CA . VAL B 1 499 ? 27.275 33.874 52.959 1.00 13.33 499 VAL B CA 1
ATOM 8021 C C . VAL B 1 499 ? 26.313 32.709 52.770 1.00 13.50 499 VAL B C 1
ATOM 8022 O O . VAL B 1 499 ? 25.211 32.889 52.264 1.00 13.54 499 VAL B O 1
ATOM 8026 N N . MET B 1 500 ? 26.742 31.514 53.148 1.00 13.67 500 MET B N 1
ATOM 8027 C CA . MET B 1 500 ? 25.855 30.353 53.264 1.00 13.87 500 MET B CA 1
ATOM 8028 C C . MET B 1 500 ? 25.566 30.127 54.734 1.00 13.66 500 MET B C 1
ATOM 8029 O O . MET B 1 500 ? 26.493 30.120 55.541 1.00 13.57 500 MET B O 1
ATOM 8034 N N . ILE B 1 501 ? 24.291 29.980 55.056 1.00 13.63 501 ILE B N 1
ATOM 8035 C CA . ILE B 1 501 ? 23.833 29.553 56.376 1.00 13.56 501 ILE B CA 1
ATOM 8036 C C . ILE B 1 501 ? 23.098 28.233 56.227 1.00 13.96 501 ILE B C 1
ATOM 8037 O O . ILE B 1 501 ? 22.259 28.087 55.342 1.00 14.16 501 ILE B O 1
ATOM 8042 N N . SER B 1 502 ? 23.426 27.262 57.074 1.00 14.16 502 SER B N 1
ATOM 8043 C CA . SER B 1 502 ? 22.732 25.987 57.120 1.00 14.62 502 SER B CA 1
ATOM 8044 C C . SER B 1 502 ? 22.397 25.686 58.577 1.00 14.61 502 SER B C 1
ATOM 8045 O O . SER B 1 502 ? 23.205 25.891 59.443 1.00 14.45 502 SER B O 1
ATOM 8048 N N . GLY B 1 503 ? 21.207 25.173 58.851 1.00 14.85 503 GLY B N 1
ATOM 8049 C CA . GLY B 1 503 ? 20.820 24.885 60.236 1.00 14.92 503 GLY B CA 1
ATOM 8050 C C . GLY B 1 503 ? 19.714 23.874 60.357 1.00 15.43 503 GLY B C 1
ATOM 8051 O O . GLY B 1 503 ? 19.174 23.425 59.350 1.00 15.73 503 GLY B O 1
ATOM 8052 N N . GLN B 1 504 ? 19.396 23.500 61.597 1.00 15.60 504 GLN B N 1
ATOM 8053 C CA . GLN B 1 504 ? 18.254 22.616 61.904 1.00 16.14 504 GLN B CA 1
ATOM 8054 C C . GLN B 1 504 ? 17.618 23.090 63.182 1.00 16.02 504 GLN B C 1
ATOM 8055 O O . GLN B 1 504 ? 18.276 23.687 64.023 1.00 15.67 504 GLN B O 1
ATOM 8061 N N . GLY B 1 505 ? 16.340 22.753 63.337 1.00 16.39 505 GLY B N 1
ATOM 8062 C CA . GLY B 1 505 ? 15.585 23.007 64.555 1.00 16.46 505 GLY B CA 1
ATOM 8063 C C . GLY B 1 505 ? 15.577 21.815 65.508 1.00 17.07 505 GLY B C 1
ATOM 8064 O O . GLY B 1 505 ? 15.974 20.677 65.146 1.00 17.55 505 GLY B O 1
ATOM 8065 N N . ILE B 1 506 ? 15.138 22.103 66.739 1.00 17.11 506 ILE B N 1
ATOM 8066 C CA . ILE B 1 506 ? 14.910 21.100 67.757 1.00 17.76 506 ILE B CA 1
ATOM 8067 C C . ILE B 1 506 ? 13.482 21.272 68.234 1.00 18.06 506 ILE B C 1
ATOM 8068 O O . ILE B 1 506 ? 12.937 22.377 68.153 1.00 17.64 506 ILE B O 1
ATOM 8073 N N . PRO B 1 507 ? 12.883 20.186 68.771 1.00 18.85 507 PRO B N 1
ATOM 8074 C CA . PRO B 1 507 ? 11.561 20.322 69.381 1.00 19.23 507 PRO B CA 1
ATOM 8075 C C . PRO B 1 507 ? 11.526 21.452 70.408 1.00 18.79 507 PRO B C 1
ATOM 8076 O O . PRO B 1 507 ? 12.545 21.804 71.005 1.00 18.40 507 PRO B O 1
ATOM 8080 N N . LYS B 1 508 ? 10.347 22.021 70.588 1.00 18.90 508 LYS B N 1
ATOM 8081 C CA . LYS B 1 508 ? 10.145 23.113 71.531 1.00 18.59 508 LYS B CA 1
ATOM 8082 C C . LYS B 1 508 ? 10.544 22.682 72.958 1.00 18.91 508 LYS B C 1
ATOM 8083 O O . LYS B 1 508 ? 11.246 23.419 73.672 1.00 18.47 508 LYS B O 1
ATOM 8089 N N . VAL B 1 509 ? 10.112 21.488 73.351 1.00 19.73 509 VAL B N 1
ATOM 8090 C CA . VAL B 1 509 ? 10.606 20.825 74.565 1.00 20.18 509 VAL B CA 1
ATOM 8091 C C . VAL B 1 509 ? 11.620 19.768 74.135 1.00 20.36 509 VAL B C 1
ATOM 8092 O O . VAL B 1 509 ? 11.273 18.660 73.742 1.00 21.03 509 VAL B O 1
ATOM 8096 N N . ALA B 1 510 ? 12.889 20.127 74.254 1.00 19.82 510 ALA B N 1
ATOM 8097 C CA . ALA B 1 510 ? 14.003 19.362 73.712 1.00 19.86 510 ALA B CA 1
ATOM 8098 C C . ALA B 1 510 ? 14.846 18.817 74.846 1.00 20.25 510 ALA B C 1
ATOM 8099 O O . ALA B 1 510 ? 15.373 19.610 75.658 1.00 19.85 510 ALA B O 1
ATOM 8101 N N . SER B 1 511 ? 15.035 17.511 74.884 1.00 21.03 511 SER B N 1
ATOM 8102 C CA . SER B 1 511 ? 16.007 16.902 75.825 1.00 21.47 511 SER B CA 1
ATOM 8103 C C . SER B 1 511 ? 17.427 17.362 75.493 1.00 20.84 511 SER B C 1
ATOM 8104 O O . SER B 1 511 ? 17.717 17.727 74.371 1.00 20.29 511 SER B O 1
ATOM 8107 N N . ARG B 1 512 ? 18.317 17.333 76.470 1.00 20.98 512 ARG B N 1
ATOM 8108 C CA . ARG B 1 512 ? 19.734 17.645 76.253 1.00 20.56 512 ARG B CA 1
ATOM 8109 C C . ARG B 1 512 ? 20.368 16.775 75.161 1.00 20.80 512 ARG B C 1
ATOM 8110 O O . ARG B 1 512 ? 21.170 17.257 74.358 1.00 20.23 512 ARG B O 1
ATOM 8118 N N . GLU B 1 513 ? 19.980 15.493 75.130 1.00 21.71 513 GLU B N 1
ATOM 8119 C CA . GLU B 1 513 ? 20.545 14.540 74.216 1.00 22.12 513 GLU B CA 1
ATOM 8120 C C . GLU B 1 513 ? 20.171 14.850 72.788 1.00 21.61 513 GLU B C 1
ATOM 8121 O O . GLU B 1 513 ? 21.001 14.751 71.899 1.00 21.44 513 GLU B O 1
ATOM 8127 N N . ILE B 1 514 ? 18.912 15.230 72.570 1.00 21.42 514 ILE B N 1
ATOM 8128 C CA . ILE B 1 514 ? 18.417 15.560 71.246 1.00 20.99 514 ILE B CA 1
ATOM 8129 C C . ILE B 1 514 ? 19.095 16.822 70.737 1.00 19.98 514 ILE B C 1
ATOM 8130 O O . ILE B 1 514 ? 19.500 16.874 69.571 1.00 19.72 514 ILE B O 1
ATOM 8135 N N . ARG B 1 515 ? 19.252 17.821 71.605 1.00 19.47 515 ARG B N 1
ATOM 8136 C CA . ARG B 1 515 ? 19.953 19.046 71.223 1.00 18.59 515 ARG B CA 1
ATOM 8137 C C . ARG B 1 515 ? 21.434 18.793 70.882 1.00 18.57 515 ARG B C 1
ATOM 8138 O O . ARG B 1 515 ? 21.960 19.384 69.921 1.00 18.04 515 ARG B O 1
ATOM 8146 N N . ASP B 1 516 ? 22.103 17.932 71.659 1.00 19.20 516 ASP B N 1
ATOM 8147 C CA . ASP B 1 516 ? 23.521 17.601 71.382 1.00 19.33 516 ASP B CA 1
ATOM 8148 C C . ASP B 1 516 ? 23.661 16.877 70.022 1.00 19.57 516 ASP B C 1
ATOM 8149 O O . ASP B 1 516 ? 24.640 17.091 69.287 1.00 19.34 516 ASP B O 1
ATOM 8154 N N . TYR B 1 517 ? 22.699 16.011 69.707 1.00 20.11 517 TYR B N 1
ATOM 8155 C CA . TYR B 1 517 ? 22.663 15.338 68.388 1.00 20.38 517 TYR B CA 1
ATOM 8156 C C . TYR B 1 517 ? 22.506 16.367 67.254 1.00 19.56 517 TYR B C 1
ATOM 8157 O O . TYR B 1 517 ? 23.264 16.353 66.261 1.00 19.46 517 TYR B O 1
ATOM 8166 N N . VAL B 1 518 ? 21.549 17.272 67.397 1.00 19.03 518 VAL B N 1
ATOM 8167 C CA . VAL B 1 518 ? 21.345 18.291 66.370 1.00 18.31 518 VAL B CA 1
ATOM 8168 C C . VAL B 1 518 ? 22.548 19.246 66.276 1.00 17.69 518 VAL B C 1
ATOM 8169 O O . VAL B 1 518 ? 22.970 19.589 65.166 1.00 17.41 518 VAL B O 1
ATOM 8173 N N . GLN B 1 519 ? 23.061 19.699 67.415 1.00 17.52 519 GLN B N 1
ATOM 8174 C CA . GLN B 1 519 ? 24.208 20.631 67.429 1.00 17.00 519 GLN B CA 1
ATOM 8175 C C . GLN B 1 519 ? 25.425 20.022 66.735 1.00 17.30 519 GLN B C 1
ATOM 8176 O O . GLN B 1 519 ? 26.143 20.716 66.014 1.00 16.89 519 GLN B O 1
ATOM 8182 N N . HIS B 1 520 ? 25.637 18.716 66.963 1.00 18.09 520 HIS B N 1
ATOM 8183 C CA . HIS B 1 520 ? 26.694 17.979 66.301 1.00 18.54 520 HIS B CA 1
ATOM 8184 C C . HIS B 1 520 ? 26.542 17.902 64.779 1.00 18.46 520 HIS B C 1
ATOM 8185 O O . HIS B 1 520 ? 27.534 18.012 64.051 1.00 18.44 520 HIS B O 1
ATOM 8192 N N . GLN B 1 521 ? 25.325 17.666 64.298 1.00 18.52 521 GLN B N 1
ATOM 8193 C CA . GLN B 1 521 ? 25.090 17.706 62.865 1.00 18.42 521 GLN B CA 1
ATOM 8194 C C . GLN B 1 521 ? 25.404 19.125 62.291 1.00 17.59 521 GLN B C 1
ATOM 8195 O O . GLN B 1 521 ? 26.070 19.226 61.291 1.00 17.56 521 GLN B O 1
ATOM 8201 N N . VAL B 1 522 ? 24.931 20.168 62.959 1.00 17.00 522 VAL B N 1
ATOM 8202 C CA . VAL B 1 522 ? 25.155 21.523 62.492 1.00 16.29 522 VAL B CA 1
ATOM 8203 C C . VAL B 1 522 ? 26.633 21.921 62.505 1.00 16.16 522 VAL B C 1
ATOM 8204 O O . VAL B 1 522 ? 27.157 22.433 61.514 1.00 15.96 522 VAL B O 1
ATOM 8208 N N . THR B 1 523 ? 27.310 21.646 63.623 1.00 16.37 523 THR B N 1
ATOM 8209 C CA . THR B 1 523 ? 28.700 22.058 63.785 1.00 16.30 523 THR B CA 1
ATOM 8210 C C . THR B 1 523 ? 29.675 21.160 62.988 1.00 16.87 523 THR B C 1
ATOM 8211 O O . THR B 1 523 ? 30.511 21.678 62.226 1.00 16.72 523 THR B O 1
ATOM 8215 N N . HIS B 1 524 ? 29.577 19.837 63.182 1.00 17.58 524 HIS B N 1
ATOM 8216 C CA . HIS B 1 524 ? 30.600 18.904 62.705 1.00 18.26 524 HIS B CA 1
ATOM 8217 C C . HIS B 1 524 ? 30.291 18.155 61.413 1.00 18.64 524 HIS B C 1
ATOM 8218 O O . HIS B 1 524 ? 31.182 17.507 60.900 1.00 19.19 524 HIS B O 1
ATOM 8225 N N . VAL B 1 525 ? 29.044 18.219 60.919 1.00 18.43 525 VAL B N 1
ATOM 8226 C CA . VAL B 1 525 ? 28.685 17.732 59.592 1.00 18.70 525 VAL B CA 1
ATOM 8227 C C . VAL B 1 525 ? 28.448 18.934 58.642 1.00 18.01 525 VAL B C 1
ATOM 8228 O O . VAL B 1 525 ? 29.180 19.112 57.666 1.00 18.06 525 VAL B O 1
ATOM 8232 N N . LYS B 1 526 ? 27.467 19.773 58.954 1.00 17.42 526 LYS B N 1
ATOM 8233 C CA . LYS B 1 526 ? 27.154 20.924 58.100 1.00 16.84 526 LYS B CA 1
ATOM 8234 C C . LYS B 1 526 ? 28.313 21.940 58.060 1.00 16.45 526 LYS B C 1
ATOM 8235 O O . LYS B 1 526 ? 28.884 22.195 57.018 1.00 16.48 526 LYS B O 1
ATOM 8241 N N . GLY B 1 527 ? 28.664 22.472 59.218 1.00 16.16 527 GLY B N 1
ATOM 8242 C CA . GLY B 1 527 ? 29.725 23.479 59.354 1.00 15.82 527 GLY B CA 1
ATOM 8243 C C . GLY B 1 527 ? 31.063 23.052 58.773 1.00 16.26 527 GLY B C 1
ATOM 8244 O O . GLY B 1 527 ? 31.741 23.857 58.105 1.00 16.07 527 GLY B O 1
ATOM 8245 N N . ALA B 1 528 ? 31.396 21.773 58.988 1.00 16.92 528 ALA B N 1
ATOM 8246 C CA . ALA B 1 528 ? 32.604 21.153 58.491 1.00 17.50 528 ALA B CA 1
ATOM 8247 C C . ALA B 1 528 ? 32.667 21.070 56.963 1.00 17.67 528 ALA B C 1
ATOM 8248 O O . ALA B 1 528 ? 33.739 21.213 56.384 1.00 17.90 528 ALA B O 1
ATOM 8250 N N . ALA B 1 529 ? 31.536 20.803 56.335 1.00 17.64 529 ALA B N 1
ATOM 8251 C CA . ALA B 1 529 ? 31.452 20.762 54.880 1.00 17.81 529 ALA B CA 1
ATOM 8252 C C . ALA B 1 529 ? 31.651 22.166 54.332 1.00 17.23 529 ALA B C 1
ATOM 8253 O O . ALA B 1 529 ? 32.352 22.339 53.330 1.00 17.43 529 ALA B O 1
ATOM 8255 N N . LEU B 1 530 ? 31.041 23.159 54.992 1.00 16.58 530 LEU B N 1
ATOM 8256 C CA . LEU B 1 530 ? 31.170 24.542 54.539 1.00 16.07 530 LEU B CA 1
ATOM 8257 C C . LEU B 1 530 ? 32.602 25.048 54.664 1.00 16.13 530 LEU B C 1
ATOM 8258 O O . LEU B 1 530 ? 33.059 25.795 53.804 1.00 16.07 530 LEU B O 1
ATOM 8263 N N . LYS B 1 531 ? 33.295 24.633 55.720 1.00 16.30 531 LYS B N 1
ATOM 8264 C CA . LYS B 1 531 ? 34.706 24.974 55.916 1.00 16.48 531 LYS B CA 1
ATOM 8265 C C . LYS B 1 531 ? 35.595 24.332 54.903 1.00 17.11 531 LYS B C 1
ATOM 8266 O O . LYS B 1 531 ? 36.520 24.982 54.401 1.00 17.19 531 LYS B O 1
ATOM 8272 N N . LYS B 1 532 ? 35.321 23.057 54.601 1.00 17.64 532 LYS B N 1
ATOM 8273 C CA . LYS B 1 532 ? 36.051 22.362 53.536 1.00 18.32 532 LYS B CA 1
ATOM 8274 C C . LYS B 1 532 ? 35.858 23.030 52.186 1.00 18.18 532 LYS B C 1
ATOM 8275 O O . LYS B 1 532 ? 36.793 23.123 51.410 1.00 18.57 532 LYS B O 1
ATOM 8281 N N . LEU B 1 533 ? 34.647 23.459 51.888 1.00 17.72 533 LEU B N 1
ATOM 8282 C CA . LEU B 1 533 ? 34.371 24.252 50.690 1.00 17.55 533 LEU B CA 1
ATOM 8283 C C . LEU B 1 533 ? 35.152 25.563 50.655 1.00 17.25 533 LEU B C 1
ATOM 8284 O O . LEU B 1 533 ? 35.802 25.854 49.657 1.00 17.55 533 LEU B O 1
ATOM 8289 N N . ALA B 1 534 ? 35.055 26.339 51.727 1.00 16.73 534 ALA B N 1
ATOM 8290 C CA . ALA B 1 534 ? 35.753 27.627 51.834 1.00 16.46 534 ALA B CA 1
ATOM 8291 C C . ALA B 1 534 ? 36.631 27.715 53.079 1.00 16.45 534 ALA B C 1
ATOM 8292 O O . ALA B 1 534 ? 36.213 28.298 54.062 1.00 15.97 534 ALA B O 1
ATOM 8294 N N . PRO B 1 535 ? 37.869 27.171 53.023 1.00 17.03 535 PRO B N 1
ATOM 8295 C CA . PRO B 1 535 ? 38.664 27.072 54.256 1.00 17.12 535 PRO B CA 1
ATOM 8296 C C . PRO B 1 535 ? 39.396 28.331 54.672 1.00 16.90 535 PRO B C 1
ATOM 8297 O O . PRO B 1 535 ? 39.876 28.390 55.797 1.00 16.89 535 PRO B O 1
ATOM 8301 N N . ASN B 1 536 ? 39.464 29.338 53.808 1.00 16.76 536 ASN B N 1
ATOM 8302 C CA . ASN B 1 536 ? 40.287 30.537 54.092 1.00 16.69 536 ASN B CA 1
ATOM 8303 C C . ASN B 1 536 ? 39.500 31.761 54.429 1.00 16.04 536 ASN B C 1
ATOM 8304 O O . ASN B 1 536 ? 40.071 32.855 54.468 1.00 16.02 536 ASN B O 1
ATOM 8309 N N . THR B 1 537 ? 38.210 31.606 54.736 1.00 15.58 537 THR B N 1
ATOM 8310 C CA . THR B 1 537 ? 37.328 32.748 54.975 1.00 15.01 537 THR B CA 1
ATOM 8311 C C . THR B 1 537 ? 36.932 32.878 56.465 1.00 14.64 537 THR B C 1
ATOM 8312 O O . THR B 1 537 ? 37.728 33.250 57.285 1.00 14.69 537 THR B O 1
ATOM 8316 N N . GLY B 1 538 ? 35.711 32.521 56.809 1.00 14.31 538 GLY B N 1
ATOM 8317 C CA . GLY B 1 538 ? 35.178 32.723 58.140 1.00 13.97 538 GLY B CA 1
ATOM 8318 C C . GLY B 1 538 ? 33.683 32.626 58.121 1.00 13.63 538 GLY B C 1
ATOM 8319 O O . GLY B 1 538 ? 33.091 32.156 57.159 1.00 13.72 538 GLY B O 1
ATOM 8320 N N . GLY B 1 539 ? 33.069 33.028 59.213 1.00 13.31 539 GLY B N 1
ATOM 8321 C CA . GLY B 1 539 ? 31.635 32.948 59.412 1.00 13.04 539 GLY B CA 1
ATOM 8322 C C . GLY B 1 539 ? 31.167 34.322 59.865 1.00 12.68 539 GLY B C 1
ATOM 8323 O O . GLY B 1 539 ? 31.956 35.279 59.944 1.00 12.65 539 GLY B O 1
ATOM 8324 N N . TYR B 1 540 ? 29.872 34.379 60.175 1.00 12.46 540 TYR B N 1
ATOM 8325 C CA . TYR B 1 540 ? 29.159 35.595 60.537 1.00 12.17 540 TYR B CA 1
ATOM 8326 C C . TYR B 1 540 ? 28.640 35.456 61.984 1.00 12.04 540 TYR B C 1
ATOM 8327 O O . TYR B 1 540 ? 27.721 34.687 62.234 1.00 12.07 540 TYR B O 1
ATOM 8336 N N . MET B 1 541 ? 29.226 36.196 62.920 1.00 11.96 541 MET B N 1
ATOM 8337 C CA . MET B 1 541 ? 28.964 36.022 64.346 1.00 11.91 541 MET B CA 1
ATOM 8338 C C . MET B 1 541 ? 27.490 36.152 64.717 1.00 11.78 541 MET B C 1
ATOM 8339 O O . MET B 1 541 ? 26.968 35.371 65.496 1.00 11.85 541 MET B O 1
ATOM 8344 N N . ASN B 1 542 ? 26.796 37.109 64.096 1.00 11.64 542 ASN B N 1
ATOM 8345 C CA . ASN B 1 542 ? 25.397 37.409 64.424 1.00 11.57 542 ASN B CA 1
ATOM 8346 C C . ASN B 1 542 ? 24.437 36.311 64.076 1.00 11.69 542 ASN B C 1
ATOM 8347 O O . ASN B 1 542 ? 23.387 36.125 64.741 1.00 11.73 542 ASN B O 1
ATOM 8352 N N . GLU B 1 543 ? 24.775 35.562 63.023 1.00 11.81 543 GLU B N 1
ATOM 8353 C CA . GLU B 1 543 ? 23.989 34.409 62.565 1.00 12.00 543 GLU B CA 1
ATOM 8354 C C . GLU B 1 543 ? 25.029 33.351 62.243 1.00 12.19 543 GLU B C 1
ATOM 8355 O O . GLU B 1 543 ? 25.432 33.136 61.105 1.00 12.30 543 GLU B O 1
ATOM 8361 N N . GLY B 1 544 ? 25.444 32.676 63.295 1.00 12.30 544 GLY B N 1
ATOM 8362 C CA . GLY B 1 544 ? 26.612 31.826 63.257 1.00 12.53 544 GLY B CA 1
ATOM 8363 C C . GLY B 1 544 ? 26.635 30.754 64.306 1.00 12.79 544 GLY B C 1
ATOM 8364 O O . GLY B 1 544 ? 25.753 30.677 65.129 1.00 12.79 544 GLY B O 1
ATOM 8365 N N . ASP B 1 545 ? 27.702 29.962 64.285 1.00 13.08 545 ASP B N 1
ATOM 8366 C CA . ASP B 1 545 ? 27.821 28.767 65.116 1.00 13.47 545 ASP B CA 1
ATOM 8367 C C . ASP B 1 545 ? 28.554 29.084 66.389 1.00 13.48 545 ASP B C 1
ATOM 8368 O O . ASP B 1 545 ? 29.761 29.088 66.415 1.00 13.62 545 ASP B O 1
ATOM 8373 N N . GLY B 1 546 ? 27.815 29.291 67.465 1.00 13.41 546 GLY B N 1
ATOM 8374 C CA . GLY B 1 546 ? 28.381 29.625 68.745 1.00 13.44 546 GLY B CA 1
ATOM 8375 C C . GLY B 1 546 ? 28.966 28.417 69.462 1.00 13.97 546 GLY B C 1
ATOM 8376 O O . GLY B 1 546 ? 29.623 28.586 70.475 1.00 14.10 546 GLY B O 1
ATOM 8377 N N . SER B 1 547 ? 28.718 27.192 68.965 1.00 14.35 547 SER B N 1
ATOM 8378 C CA . SER B 1 547 ? 29.379 25.965 69.489 1.00 14.97 547 SER B CA 1
ATOM 8379 C C . SER B 1 547 ? 30.592 25.510 68.725 1.00 15.25 547 SER B C 1
ATOM 8380 O O . SER B 1 547 ? 31.097 24.431 68.975 1.00 15.84 547 SER B O 1
ATOM 8383 N N . ASP B 1 548 ? 31.033 26.285 67.738 1.00 14.91 548 ASP B N 1
ATOM 8384 C CA . ASP B 1 548 ? 32.194 25.899 66.938 1.00 15.22 548 ASP B CA 1
ATOM 8385 C C . ASP B 1 548 ? 33.417 26.056 67.829 1.00 15.47 548 ASP B C 1
ATOM 8386 O O . ASP B 1 548 ? 33.700 27.171 68.278 1.00 15.12 548 ASP B O 1
ATOM 8391 N N . PRO B 1 549 ? 34.141 24.964 68.100 1.00 16.14 549 PRO B N 1
ATOM 8392 C CA . PRO B 1 549 ? 35.444 25.079 68.774 1.00 16.48 549 PRO B CA 1
ATOM 8393 C C . PRO B 1 549 ? 36.385 26.110 68.160 1.00 16.24 549 PRO B C 1
ATOM 8394 O O . PRO B 1 549 ? 37.264 26.615 68.845 1.00 16.36 549 PRO B O 1
ATOM 8398 N N . GLU B 1 550 ? 36.259 26.348 66.859 1.00 16.01 550 GLU B N 1
ATOM 8399 C CA . GLU B 1 550 ? 37.097 27.322 66.183 1.00 15.84 550 GLU B CA 1
ATOM 8400 C C . GLU B 1 550 ? 36.403 28.658 65.957 1.00 15.13 550 GLU B C 1
ATOM 8401 O O . GLU B 1 550 ? 36.805 29.404 65.036 1.00 14.98 550 GLU B O 1
ATOM 8407 N N . TYR B 1 551 ? 35.380 28.958 66.759 1.00 14.78 551 TYR B N 1
ATOM 8408 C CA . TYR B 1 551 ? 34.581 30.188 66.563 1.00 14.17 551 TYR B CA 1
ATOM 8409 C C . TYR B 1 551 ? 35.392 31.460 66.541 1.00 14.01 551 TYR B C 1
ATOM 8410 O O . TYR B 1 551 ? 34.985 32.388 65.881 1.00 13.65 551 TYR B O 1
ATOM 8419 N N . ILE B 1 552 ? 36.510 31.534 67.276 1.00 14.33 552 ILE B N 1
ATOM 8420 C CA . ILE B 1 552 ? 37.299 32.789 67.303 1.00 14.24 552 ILE B CA 1
ATOM 8421 C C . ILE B 1 552 ? 37.743 33.150 65.890 1.00 14.24 552 ILE B C 1
ATOM 8422 O O . ILE B 1 552 ? 37.570 34.298 65.401 1.00 13.94 552 ILE B O 1
ATOM 8427 N N . ASP B 1 553 ? 38.332 32.155 65.246 1.00 14.66 553 ASP B N 1
ATOM 8428 C CA . ASP B 1 553 ? 38.806 32.232 63.853 1.00 14.81 553 ASP B CA 1
ATOM 8429 C C . ASP B 1 553 ? 37.640 32.610 62.917 1.00 14.35 553 ASP B C 1
ATOM 8430 O O . ASP B 1 553 ? 37.737 33.560 62.112 1.00 14.21 553 ASP B O 1
ATOM 8435 N N . ALA B 1 554 ? 36.546 31.837 63.030 1.00 14.21 554 ALA B N 1
ATOM 8436 C CA . ALA B 1 554 ? 35.373 32.022 62.213 1.00 13.86 554 ALA B CA 1
ATOM 8437 C C . ALA B 1 554 ? 34.819 33.447 62.348 1.00 13.40 554 ALA B C 1
ATOM 8438 O O . ALA B 1 554 ? 34.612 34.134 61.374 1.00 13.27 554 ALA B O 1
ATOM 8440 N N . PHE B 1 555 ? 34.617 33.873 63.572 1.00 13.23 555 PHE B N 1
ATOM 8441 C CA . PHE B 1 555 ? 33.879 35.093 63.866 1.00 12.84 555 PHE B CA 1
ATOM 8442 C C . PHE B 1 555 ? 34.693 36.361 63.613 1.00 12.84 555 PHE B C 1
ATOM 8443 O O . PHE B 1 555 ? 34.192 37.320 63.038 1.00 12.64 555 PHE B O 1
ATOM 8451 N N . TYR B 1 556 ? 35.958 36.340 64.024 1.00 13.15 556 TYR B N 1
ATOM 8452 C CA . TYR B 1 556 ? 36.832 37.529 64.072 1.00 13.25 556 TYR B CA 1
ATOM 8453 C C . TYR B 1 556 ? 38.017 37.496 63.106 1.00 13.65 556 TYR B C 1
ATOM 8454 O O . TYR B 1 556 ? 38.491 38.556 62.667 1.00 13.73 556 TYR B O 1
ATOM 8463 N N . GLY B 1 557 ? 38.477 36.295 62.764 1.00 13.95 557 GLY B N 1
ATOM 8464 C CA . GLY B 1 557 ? 39.648 36.138 61.903 1.00 14.42 557 GLY B CA 1
ATOM 8465 C C . GLY B 1 557 ? 40.906 36.800 62.432 1.00 14.77 557 GLY B C 1
ATOM 8466 O O . GLY B 1 557 ? 41.113 36.899 63.646 1.00 14.79 557 GLY B O 1
ATOM 8467 N N . LYS B 1 558 ? 41.719 37.295 61.511 1.00 15.10 558 LYS B N 1
ATOM 8468 C CA . LYS B 1 558 ? 43.000 37.911 61.838 1.00 15.55 558 LYS B CA 1
ATOM 8469 C C . LYS B 1 558 ? 42.892 39.253 62.571 1.00 15.35 558 LYS B C 1
ATOM 8470 O O . LYS B 1 558 ? 43.886 39.695 63.164 1.00 15.73 558 LYS B O 1
ATOM 8476 N N . ASN B 1 559 ? 41.693 39.857 62.593 1.00 14.82 559 ASN B N 1
ATOM 8477 C CA . ASN B 1 559 ? 41.473 41.051 63.429 1.00 14.65 559 ASN B CA 1
ATOM 8478 C C . ASN B 1 559 ? 41.435 40.758 64.926 1.00 14.58 559 ASN B C 1
ATOM 8479 O O . ASN B 1 559 ? 41.360 41.691 65.710 1.00 14.52 559 ASN B O 1
ATOM 8484 N N . TYR B 1 560 ? 41.489 39.478 65.331 1.00 14.65 560 TYR B N 1
ATOM 8485 C CA . TYR B 1 560 ? 41.173 39.119 66.687 1.00 14.55 560 TYR B CA 1
ATOM 8486 C C . TYR B 1 560 ? 42.105 39.756 67.721 1.00 14.89 560 TYR B C 1
ATOM 8487 O O . TYR B 1 560 ? 41.643 40.296 68.707 1.00 14.71 560 TYR B O 1
ATOM 8496 N N . ALA B 1 561 ? 43.418 39.667 67.481 1.00 15.45 561 ALA B N 1
ATOM 8497 C CA . ALA B 1 561 ? 44.420 40.224 68.377 1.00 15.89 561 ALA B CA 1
ATOM 8498 C C . ALA B 1 561 ? 44.174 41.718 68.678 1.00 15.73 561 ALA B C 1
ATOM 8499 O O . ALA B 1 561 ? 44.333 42.158 69.826 1.00 15.85 561 ALA B O 1
ATOM 8501 N N . GLN B 1 562 ? 43.776 42.465 67.654 1.00 15.52 562 GLN B N 1
ATOM 8502 C CA . GLN B 1 562 ? 43.429 43.885 67.817 1.00 15.40 562 GLN B CA 1
ATOM 8503 C C . GLN B 1 562 ? 42.120 44.054 68.558 1.00 14.88 562 GLN B C 1
ATOM 8504 O O . GLN B 1 562 ? 41.995 44.950 69.383 1.00 14.90 562 GLN B O 1
ATOM 8510 N N . HIS B 1 563 ? 41.138 43.209 68.279 1.00 14.46 563 HIS B N 1
ATOM 8511 C CA . HIS B 1 563 ? 39.892 43.269 69.027 1.00 14.03 563 HIS B CA 1
ATOM 8512 C C . HIS B 1 563 ? 40.158 42.991 70.507 1.00 14.19 563 HIS B C 1
ATOM 8513 O O . HIS B 1 563 ? 39.730 43.767 71.386 1.00 14.11 563 HIS B O 1
ATOM 8520 N N . LEU B 1 564 ? 40.902 41.932 70.770 1.00 14.48 564 LEU B N 1
ATOM 8521 C CA . LEU B 1 564 ? 41.265 41.584 72.121 1.00 14.73 564 LEU B CA 1
ATOM 8522 C C . LEU B 1 564 ? 42.007 42.680 72.854 1.00 15.08 564 LEU B C 1
ATOM 8523 O O . LEU B 1 564 ? 41.730 42.910 74.013 1.00 15.10 564 LEU B O 1
ATOM 8528 N N . ALA B 1 565 ? 42.942 43.362 72.194 1.00 15.40 565 ALA B N 1
ATOM 8529 C CA . ALA B 1 565 ? 43.656 44.473 72.846 1.00 15.80 565 ALA B CA 1
ATOM 8530 C C . ALA B 1 565 ? 42.672 45.566 73.335 1.00 15.49 565 ALA B C 1
ATOM 8531 O O . ALA B 1 565 ? 42.697 45.951 74.519 1.00 15.65 565 ALA B O 1
ATOM 8533 N N . ALA B 1 566 ? 41.803 46.013 72.433 1.00 15.09 566 ALA B N 1
ATOM 8534 C CA . ALA B 1 566 ? 40.744 46.952 72.774 1.00 14.81 566 ALA B CA 1
ATOM 8535 C C . ALA B 1 566 ? 39.840 46.442 73.925 1.00 14.55 566 ALA B C 1
ATOM 8536 O O . ALA B 1 566 ? 39.460 47.192 74.811 1.00 14.60 566 ALA B O 1
ATOM 8538 N N . LYS B 1 567 ? 39.516 45.158 73.901 1.00 14.34 567 LYS B N 1
ATOM 8539 C CA . LYS B 1 567 ? 38.757 44.529 74.965 1.00 14.19 567 LYS B CA 1
ATOM 8540 C C . LYS B 1 567 ? 39.444 44.637 76.296 1.00 14.61 567 LYS B C 1
ATOM 8541 O O . LYS B 1 567 ? 38.829 44.986 77.281 1.00 14.59 567 LYS B O 1
ATOM 8547 N N . ARG B 1 568 ? 40.723 44.312 76.328 1.00 15.06 568 ARG B N 1
ATOM 8548 C CA . ARG B 1 568 ? 41.501 44.351 77.559 1.00 15.56 568 ARG B CA 1
ATOM 8549 C C . ARG B 1 568 ? 41.811 45.787 78.035 1.00 15.82 568 ARG B C 1
ATOM 8550 O O . ARG B 1 568 ? 41.833 46.032 79.244 1.00 16.07 568 ARG B O 1
ATOM 8558 N N . LYS B 1 569 ? 41.988 46.725 77.104 1.00 15.79 569 LYS B N 1
ATOM 8559 C CA . LYS B 1 569 ? 42.160 48.156 77.436 1.00 16.07 569 LYS B CA 1
ATOM 8560 C C . LYS B 1 569 ? 40.891 48.762 78.052 1.00 15.77 569 LYS B C 1
ATOM 8561 O O . LYS B 1 569 ? 40.933 49.301 79.135 1.00 16.06 569 LYS B O 1
ATOM 8567 N N . TYR B 1 570 ? 39.766 48.617 77.357 1.00 15.24 570 TYR B N 1
ATOM 8568 C CA . TYR B 1 570 ? 38.531 49.315 77.704 1.00 15.01 570 TYR B CA 1
ATOM 8569 C C . TYR B 1 570 ? 37.620 48.585 78.704 1.00 14.81 570 TYR B C 1
ATOM 8570 O O . TYR B 1 570 ? 36.811 49.225 79.365 1.00 14.80 570 TYR B O 1
ATOM 8579 N N . ASP B 1 571 ? 37.722 47.255 78.765 1.00 14.69 571 ASP B N 1
ATOM 8580 C CA . ASP B 1 571 ? 37.015 46.466 79.757 1.00 14.62 571 ASP B CA 1
ATOM 8581 C C . ASP B 1 571 ? 37.914 45.402 80.376 1.00 14.94 571 ASP B C 1
ATOM 8582 O O . ASP B 1 571 ? 37.726 44.225 80.121 1.00 14.79 571 ASP B O 1
ATOM 8587 N N . PRO B 1 572 ? 38.900 45.820 81.202 1.00 15.45 572 PRO B N 1
ATOM 8588 C CA . PRO B 1 572 ? 39.855 44.841 81.744 1.00 15.86 572 PRO B CA 1
ATOM 8589 C C . PRO B 1 572 ? 39.225 43.748 82.629 1.00 15.88 572 PRO B C 1
ATOM 8590 O O . PRO B 1 572 ? 39.754 42.628 82.701 1.00 16.10 572 PRO B O 1
ATOM 8594 N N . ASP B 1 573 ? 38.129 44.076 83.310 1.00 15.72 573 ASP B N 1
ATOM 8595 C CA . ASP B 1 573 ? 37.489 43.142 84.248 1.00 15.81 573 ASP B CA 1
ATOM 8596 C C . ASP B 1 573 ? 36.394 42.316 83.609 1.00 15.35 573 ASP B C 1
ATOM 8597 O O . ASP B 1 573 ? 35.831 41.404 84.254 1.00 15.46 573 ASP B O 1
ATOM 8602 N N . ASN B 1 574 ? 36.102 42.634 82.348 1.00 14.91 574 ASN B N 1
ATOM 8603 C CA . ASN B 1 574 ? 35.120 41.910 81.558 1.00 14.49 574 ASN B CA 1
ATOM 8604 C C . ASN B 1 574 ? 33.739 42.008 82.195 1.00 14.36 574 ASN B C 1
ATOM 8605 O O . ASN B 1 574 ? 33.008 41.019 82.330 1.00 14.31 574 ASN B O 1
ATOM 8610 N N . ILE B 1 575 ? 33.397 43.229 82.552 1.00 14.35 575 ILE B N 1
ATOM 8611 C CA . ILE B 1 575 ? 32.091 43.565 83.071 1.00 14.27 575 ILE B CA 1
ATOM 8612 C C . ILE B 1 575 ? 31.024 43.269 82.042 1.00 13.84 575 ILE B C 1
ATOM 8613 O O . ILE B 1 575 ? 29.880 42.961 82.408 1.00 13.81 575 ILE B O 1
ATOM 8618 N N . PHE B 1 576 ? 31.382 43.342 80.760 1.00 13.57 576 PHE B N 1
ATOM 8619 C CA . PHE B 1 576 ? 30.435 43.136 79.682 1.00 13.19 576 PHE B CA 1
ATOM 8620 C C . PHE B 1 576 ? 30.587 41.798 78.994 1.00 13.08 576 PHE B C 1
ATOM 8621 O O . PHE B 1 576 ? 30.240 41.686 77.801 1.00 12.80 576 PHE B O 1
ATOM 8629 N N . PHE B 1 577 ? 31.025 40.784 79.742 1.00 13.36 577 PHE B N 1
ATOM 8630 C CA . PHE B 1 577 ? 31.144 39.433 79.228 1.00 13.37 577 PHE B CA 1
ATOM 8631 C C . PHE B 1 577 ? 29.914 39.048 78.460 1.00 13.08 577 PHE B C 1
ATOM 8632 O O . PHE B 1 577 ? 28.780 39.241 78.912 1.00 13.05 577 PHE B O 1
ATOM 8640 N N . CYS B 1 578 ? 30.115 38.508 77.275 1.00 12.91 578 CYS B N 1
ATOM 8641 C CA . CYS B 1 578 ? 29.077 37.750 76.594 1.00 12.76 578 CYS B CA 1
ATOM 8642 C C . CYS B 1 578 ? 29.698 36.544 75.913 1.00 12.88 578 CYS B C 1
ATOM 8643 O O . CYS B 1 578 ? 30.903 36.519 75.583 1.00 12.97 578 CYS B O 1
ATOM 8646 N N . ARG B 1 579 ? 28.848 35.526 75.773 1.00 12.94 579 ARG B N 1
ATOM 8647 C CA . ARG B 1 579 ? 29.199 34.228 75.200 1.00 13.14 579 ARG B CA 1
ATOM 8648 C C . ARG B 1 579 ? 29.733 34.385 73.773 1.00 12.92 579 ARG B C 1
ATOM 8649 O O . ARG B 1 579 ? 29.069 35.020 72.958 1.00 12.61 579 ARG B O 1
ATOM 8657 N N . THR B 1 580 ? 30.915 33.822 73.474 1.00 13.16 580 THR B N 1
ATOM 8658 C CA . THR B 1 580 ? 31.594 33.982 72.175 1.00 13.05 580 THR B CA 1
ATOM 8659 C C . THR B 1 580 ? 32.126 35.380 71.858 1.00 12.82 580 THR B C 1
ATOM 8660 O O . THR B 1 580 ? 32.803 35.542 70.853 1.00 12.81 580 THR B O 1
ATOM 8664 N N . CYS B 1 581 ? 31.848 36.371 72.698 1.00 12.71 581 CYS B N 1
ATOM 8665 C CA . CYS B 1 581 ? 32.347 37.739 72.465 1.00 12.57 581 CYS B CA 1
ATOM 8666 C C . CYS B 1 581 ? 33.867 37.729 72.631 1.00 12.89 581 CYS B C 1
ATOM 8667 O O . CYS B 1 581 ? 34.449 36.782 73.167 1.00 13.21 581 CYS B O 1
ATOM 8670 N N . VAL B 1 582 ? 34.500 38.768 72.122 1.00 12.85 582 VAL B N 1
ATOM 8671 C CA . VAL B 1 582 ? 35.959 38.841 72.164 1.00 13.20 582 VAL B CA 1
ATOM 8672 C C . VAL B 1 582 ? 36.393 38.787 73.630 1.00 13.50 582 VAL B C 1
ATOM 8673 O O . VAL B 1 582 ? 35.842 39.537 74.483 1.00 13.40 582 VAL B O 1
ATOM 8677 N N . GLY B 1 583 ? 37.347 37.908 73.932 1.00 13.91 583 GLY B N 1
ATOM 8678 C CA . GLY B 1 583 ? 37.846 37.742 75.292 1.00 14.29 583 GLY B CA 1
ATOM 8679 C C . GLY B 1 583 ? 37.095 36.744 76.177 1.00 14.38 583 GLY B C 1
ATOM 8680 O O . GLY B 1 583 ? 37.538 36.478 77.296 1.00 14.77 583 GLY B O 1
ATOM 8681 N N . ALA B 1 584 ? 35.989 36.165 75.659 1.00 14.08 584 ALA B N 1
ATOM 8682 C CA . ALA B 1 584 ? 35.141 35.293 76.452 1.00 14.18 584 ALA B CA 1
ATOM 8683 C C . ALA B 1 584 ? 35.808 34.001 76.887 1.00 14.73 584 ALA B C 1
ATOM 8684 O O . ALA B 1 584 ? 35.391 33.410 77.866 1.00 14.98 584 ALA B O 1
ATOM 8686 N N . GLU B 1 585 ? 36.861 33.594 76.177 1.00 14.98 585 GLU B N 1
ATOM 8687 C CA . GLU B 1 585 ? 37.636 32.419 76.516 1.00 15.59 585 GLU B CA 1
ATOM 8688 C C . GLU B 1 585 ? 38.394 32.516 77.838 1.00 16.10 585 GLU B C 1
ATOM 8689 O O . GLU B 1 585 ? 38.910 31.507 78.317 1.00 16.69 585 GLU B O 1
ATOM 8695 N N . ASP B 1 586 ? 38.518 33.722 78.410 1.00 15.94 586 ASP B N 1
ATOM 8696 C CA . ASP B 1 586 ? 39.097 33.851 79.738 1.00 16.42 586 ASP B CA 1
ATOM 8697 C C . ASP B 1 586 ? 38.141 33.507 80.855 1.00 16.49 586 ASP B C 1
ATOM 8698 O O . ASP B 1 586 ? 38.559 33.459 81.996 1.00 16.97 586 ASP B O 1
ATOM 8703 N N . PHE B 1 587 ? 36.873 33.253 80.508 1.00 16.08 587 PHE B N 1
ATOM 8704 C CA . PHE B 1 587 ? 35.834 32.861 81.441 1.00 16.17 587 PHE B CA 1
ATOM 8705 C C . PHE B 1 587 ? 35.173 31.521 81.085 1.00 16.31 587 PHE B C 1
ATOM 8706 O O . PHE B 1 587 ? 35.291 31.050 79.960 1.00 16.18 587 PHE B O 1
ATOM 8714 N N . ILE B 1 588 ? 34.489 30.950 82.067 1.00 16.62 588 ILE B N 1
ATOM 8715 C CA . ILE B 1 588 ? 33.635 29.792 81.883 1.00 16.78 588 ILE B CA 1
ATOM 8716 C C . ILE B 1 588 ? 32.215 30.182 82.277 1.00 16.48 588 ILE B C 1
ATOM 8717 O O . ILE B 1 588 ? 31.972 30.556 83.438 1.00 16.68 588 ILE B O 1
ATOM 8722 N N . GLU B 1 589 ? 31.291 30.117 81.306 1.00 16.05 589 GLU B N 1
ATOM 8723 C CA . GLU B 1 589 ? 29.887 30.340 81.535 1.00 15.84 589 GLU B CA 1
ATOM 8724 C C . GLU B 1 589 ? 29.182 29.010 81.808 1.00 16.33 589 GLU B C 1
ATOM 8725 O O . GLU B 1 589 ? 29.544 27.949 81.252 1.00 16.62 589 GLU B O 1
ATOM 8731 N N . ARG B 1 590 ? 28.201 29.048 82.700 1.00 16.50 590 ARG B N 1
ATOM 8732 C CA . ARG B 1 590 ? 27.356 27.908 82.973 1.00 16.98 590 ARG B CA 1
ATOM 8733 C C . ARG B 1 590 ? 25.913 28.320 82.700 1.00 16.65 590 ARG B C 1
ATOM 8734 O O . ARG B 1 590 ? 25.582 29.507 82.789 1.00 16.22 590 ARG B O 1
ATOM 8742 N N . PRO B 1 591 ? 25.048 27.351 82.356 1.00 16.92 591 PRO B N 1
ATOM 8743 C CA . PRO B 1 591 ? 23.634 27.648 82.210 1.00 16.75 591 PRO B CA 1
ATOM 8744 C C . PRO B 1 591 ? 22.897 27.734 83.534 1.00 17.19 591 PRO B C 1
ATOM 8745 O O . PRO B 1 591 ? 21.781 28.296 83.574 1.00 17.03 591 PRO B O 1
ATOM 8749 N N . ASP B 1 592 ? 23.484 27.171 84.601 1.00 17.79 592 ASP B N 1
ATOM 8750 C CA . ASP B 1 592 ? 22.811 26.991 85.885 1.00 18.38 592 ASP B CA 1
ATOM 8751 C C . ASP B 1 592 ? 23.713 27.277 87.099 1.00 18.71 592 ASP B C 1
ATOM 8752 O O . ASP B 1 592 ? 23.398 26.867 88.214 1.00 19.37 592 ASP B O 1
ATOM 8757 N N . GLY B 1 593 ? 24.819 28.002 86.889 1.00 18.30 593 GLY B N 1
ATOM 8758 C CA . GLY B 1 593 ? 25.698 28.387 87.961 1.00 18.60 593 GLY B CA 1
ATOM 8759 C C . GLY B 1 593 ? 26.455 29.666 87.667 1.00 17.99 593 GLY B C 1
ATOM 8760 O O . GLY B 1 593 ? 26.251 30.263 86.613 1.00 17.34 593 GLY B O 1
ATOM 8761 N N . PRO B 1 594 ? 27.320 30.103 88.616 1.00 18.26 594 PRO B N 1
ATOM 8762 C CA . PRO B 1 594 ? 28.096 31.320 88.443 1.00 17.81 594 PRO B CA 1
ATOM 8763 C C . PRO B 1 594 ? 28.987 31.316 87.209 1.00 17.39 594 PRO B C 1
ATOM 8764 O O . PRO B 1 594 ? 29.519 30.279 86.845 1.00 17.67 594 PRO B O 1
ATOM 8768 N N . LEU B 1 595 ? 29.084 32.484 86.574 1.00 16.77 595 LEU B N 1
ATOM 8769 C CA . LEU B 1 595 ? 30.082 32.795 85.584 1.00 16.42 595 LEU B CA 1
ATOM 8770 C C . LEU B 1 595 ? 31.391 32.994 86.320 1.00 16.81 595 LEU B C 1
ATOM 8771 O O . LEU B 1 595 ? 31.427 33.723 87.329 1.00 16.99 595 LEU B O 1
ATOM 8776 N N . CYS B 1 596 ? 32.457 32.344 85.853 1.00 17.02 596 CYS B N 1
ATOM 8777 C CA . CYS B 1 596 ? 33.757 32.432 86.525 1.00 17.50 596 CYS B CA 1
ATOM 8778 C C . CYS B 1 596 ? 34.891 32.718 85.577 1.00 17.32 596 CYS B C 1
ATOM 8779 O O . CYS B 1 596 ? 34.880 32.285 84.435 1.00 17.05 596 CYS B O 1
ATOM 8782 N N . ARG B 1 597 ? 35.882 33.436 86.081 1.00 17.54 597 ARG B N 1
ATOM 8783 C CA . ARG B 1 597 ? 37.174 33.601 85.411 1.00 17.61 597 ARG B CA 1
ATOM 8784 C C . ARG B 1 597 ? 37.932 32.302 85.547 1.00 18.29 597 ARG B C 1
ATOM 8785 O O . ARG B 1 597 ? 37.944 31.699 86.603 1.00 18.89 597 ARG B O 1
ATOM 8793 N N . LYS B 1 598 ? 38.587 31.888 84.464 1.00 18.25 598 LYS B N 1
ATOM 8794 C CA . LYS B 1 598 ? 39.485 30.744 84.491 1.00 18.97 598 LYS B CA 1
ATOM 8795 C C . LYS B 1 598 ? 40.625 31.043 85.428 1.00 19.62 598 LYS B C 1
ATOM 8796 O O . LYS B 1 598 ? 41.055 32.226 85.548 1.00 19.42 598 LYS B O 1
ATOM 8803 N N . PRO C 1 28 ? 14.590 38.043 161.117 1.00 28.81 28 PRO C N 1
ATOM 8804 C CA . PRO C 1 28 ? 15.425 39.273 161.141 1.00 28.61 28 PRO C CA 1
ATOM 8805 C C . PRO C 1 28 ? 15.754 39.790 159.738 1.00 27.87 28 PRO C C 1
ATOM 8806 O O . PRO C 1 28 ? 15.996 39.019 158.815 1.00 27.16 28 PRO C O 1
ATOM 8810 N N . LYS C 1 29 ? 15.642 41.092 159.573 1.00 28.18 29 LYS C N 1
ATOM 8811 C CA . LYS C 1 29 ? 15.642 41.697 158.246 1.00 27.73 29 LYS C CA 1
ATOM 8812 C C . LYS C 1 29 ? 17.041 41.771 157.649 1.00 26.78 29 LYS C C 1
ATOM 8813 O O . LYS C 1 29 ? 17.211 41.593 156.436 1.00 26.12 29 LYS C O 1
ATOM 8819 N N . CYS C 1 30 ? 18.027 41.989 158.509 1.00 26.80 30 CYS C N 1
ATOM 8820 C CA . CYS C 1 30 ? 19.377 42.291 158.082 1.00 26.14 30 CYS C CA 1
ATOM 8821 C C . CYS C 1 30 ? 20.321 41.169 158.451 1.00 25.65 30 CYS C C 1
ATOM 8822 O O . CYS C 1 30 ? 20.272 40.631 159.519 1.00 26.03 30 CYS C O 1
ATOM 8825 N N . ARG C 1 31 ? 21.223 40.843 157.539 1.00 24.85 31 ARG C N 1
ATOM 8826 C CA . ARG C 1 31 ? 22.328 39.952 157.845 1.00 24.47 31 ARG C CA 1
ATOM 8827 C C . ARG C 1 31 ? 23.294 40.652 158.819 1.00 24.82 31 ARG C C 1
ATOM 8828 O O . ARG C 1 31 ? 23.463 41.896 158.783 1.00 25.08 31 ARG C O 1
ATOM 8836 N N . CYS C 1 32 ? 23.896 39.841 159.685 1.00 24.91 32 CYS C N 1
ATOM 8837 C CA . CYS C 1 32 ? 24.910 40.289 160.629 1.00 25.27 32 CYS C CA 1
ATOM 8838 C C . CYS C 1 32 ? 26.270 40.556 159.961 1.00 24.79 32 CYS C C 1
ATOM 8839 O O . CYS C 1 32 ? 26.689 39.786 159.090 1.00 24.17 32 CYS C O 1
ATOM 8842 N N . THR C 1 33 ? 26.954 41.618 160.401 1.00 25.19 33 THR C N 1
ATOM 8843 C CA . THR C 1 33 ? 28.230 42.029 159.820 1.00 24.91 33 THR C CA 1
ATOM 8844 C C . THR C 1 33 ? 29.296 42.177 160.916 1.00 25.44 33 THR C C 1
ATOM 8845 O O . THR C 1 33 ? 28.963 42.201 162.075 1.00 26.05 33 THR C O 1
ATOM 8849 N N . PRO C 1 34 ? 30.585 42.227 160.544 1.00 25.27 34 PRO C N 1
ATOM 8850 C CA . PRO C 1 34 ? 31.654 42.345 161.539 1.00 25.85 34 PRO C CA 1
ATOM 8851 C C . PRO C 1 34 ? 31.515 43.571 162.439 1.00 26.69 34 PRO C C 1
ATOM 8852 O O . PRO C 1 34 ? 31.058 44.607 162.008 1.00 26.81 34 PRO C O 1
ATOM 8856 N N . GLY C 1 35 ? 31.876 43.400 163.707 1.00 27.34 35 GLY C N 1
ATOM 8857 C CA . GLY C 1 35 ? 31.803 44.470 164.691 1.00 28.26 35 GLY C CA 1
ATOM 8858 C C . GLY C 1 35 ? 30.460 44.555 165.384 1.00 28.63 35 GLY C C 1
ATOM 8859 O O . GLY C 1 35 ? 30.364 45.141 166.454 1.00 29.48 35 GLY C O 1
ATOM 8860 N N . GLU C 1 36 ? 29.422 43.946 164.822 1.00 28.09 36 GLU C N 1
ATOM 8861 C CA . GLU C 1 36 ? 28.131 43.961 165.498 1.00 28.53 36 GLU C CA 1
ATOM 8862 C C . GLU C 1 36 ? 28.124 42.928 166.630 1.00 28.82 36 GLU C C 1
ATOM 8863 O O . GLU C 1 36 ? 28.956 41.986 166.648 1.00 28.50 36 GLU C O 1
ATOM 8869 N N . ALA C 1 37 ? 27.207 43.143 167.573 1.00 29.53 37 ALA C N 1
ATOM 8870 C CA . ALA C 1 37 ? 26.996 42.247 168.696 1.00 29.93 37 ALA C CA 1
ATOM 8871 C C . ALA C 1 37 ? 26.676 40.794 168.273 1.00 29.28 37 ALA C C 1
ATOM 8872 O O . ALA C 1 37 ? 27.141 39.843 168.891 1.00 29.36 37 ALA C O 1
ATOM 8874 N N . CYS C 1 38 ? 25.911 40.644 167.200 1.00 28.70 38 CYS C N 1
ATOM 8875 C CA . CYS C 1 38 ? 25.550 39.318 166.659 1.00 28.14 38 CYS C CA 1
ATOM 8876 C C . CYS C 1 38 ? 26.679 38.541 165.951 1.00 27.45 38 CYS C C 1
ATOM 8877 O O . CYS C 1 38 ? 26.557 37.342 165.705 1.00 27.14 38 CYS C O 1
ATOM 8880 N N . TRP C 1 39 ? 27.758 39.221 165.597 1.00 27.28 39 TRP C N 1
ATOM 8881 C CA . TRP C 1 39 ? 28.850 38.595 164.853 1.00 26.71 39 TRP C CA 1
ATOM 8882 C C . TRP C 1 39 ? 29.531 37.568 165.741 1.00 27.03 39 TRP C C 1
ATOM 8883 O O . TRP C 1 39 ? 29.857 37.896 166.873 1.00 27.71 39 TRP C O 1
ATOM 8894 N N . PRO C 1 40 ? 29.736 36.337 165.249 1.00 26.63 40 PRO C N 1
ATOM 8895 C CA . PRO C 1 40 ? 30.424 35.322 166.057 1.00 27.02 40 PRO C CA 1
ATOM 8896 C C . PRO C 1 40 ? 31.830 35.755 166.507 1.00 27.38 40 PRO C C 1
ATOM 8897 O O . PRO C 1 40 ? 32.555 36.371 165.718 1.00 27.06 40 PRO C O 1
ATOM 8901 N N . ASP C 1 41 ? 32.178 35.450 167.755 1.00 28.10 41 ASP C N 1
ATOM 8902 C CA . ASP C 1 41 ? 33.474 35.847 168.340 1.00 28.62 41 ASP C CA 1
ATOM 8903 C C . ASP C 1 41 ? 34.585 34.924 167.845 1.00 28.48 41 ASP C C 1
ATOM 8904 O O . ASP C 1 41 ? 34.328 33.954 167.130 1.00 28.02 41 ASP C O 1
ATOM 8909 N N . ASN C 1 42 ? 35.829 35.228 168.225 1.00 28.98 42 ASN C N 1
ATOM 8910 C CA . ASN C 1 42 ? 36.964 34.500 167.649 1.00 28.93 42 ASN C CA 1
ATOM 8911 C C . ASN C 1 42 ? 36.895 32.992 167.885 1.00 29.07 42 ASN C C 1
ATOM 8912 O O . ASN C 1 42 ? 37.224 32.231 166.990 1.00 28.72 42 ASN C O 1
ATOM 8917 N N . SER C 1 43 ? 36.402 32.566 169.039 1.00 29.62 43 SER C N 1
ATOM 8918 C CA . SER C 1 43 ? 36.317 31.136 169.364 1.00 29.90 43 SER C CA 1
ATOM 8919 C C . SER C 1 43 ? 35.380 30.378 168.409 1.00 29.22 43 SER C C 1
ATOM 8920 O O . SER C 1 43 ? 35.651 29.236 168.027 1.00 29.26 43 SER C O 1
ATOM 8923 N N . VAL C 1 44 ? 34.283 31.020 168.015 1.00 28.69 44 VAL C N 1
ATOM 8924 C CA . VAL C 1 44 ? 33.320 30.410 167.099 1.00 28.10 44 VAL C CA 1
ATOM 8925 C C . VAL C 1 44 ? 33.946 30.219 165.726 1.00 27.51 44 VAL C C 1
ATOM 8926 O O . VAL C 1 44 ? 33.823 29.150 165.138 1.00 27.37 44 VAL C O 1
ATOM 8930 N N . TRP C 1 45 ? 34.625 31.249 165.232 1.00 27.24 45 TRP C N 1
ATOM 8931 C CA . TRP C 1 45 ? 35.327 31.154 163.943 1.00 26.75 45 TRP C CA 1
ATOM 8932 C C . TRP C 1 45 ? 36.425 30.088 163.958 1.00 27.19 45 TRP C C 1
ATOM 8933 O O . TRP C 1 45 ? 36.598 29.333 162.995 1.00 26.91 45 TRP C O 1
ATOM 8944 N N . GLU C 1 46 ? 37.151 30.027 165.062 1.00 27.96 46 GLU C N 1
ATOM 8945 C CA . GLU C 1 46 ? 38.233 29.060 165.233 1.00 28.58 46 GLU C CA 1
ATOM 8946 C C . GLU C 1 46 ? 37.703 27.616 165.231 1.00 28.74 46 GLU C C 1
ATOM 8947 O O . GLU C 1 46 ? 38.265 26.739 164.544 1.00 28.83 46 GLU C O 1
ATOM 8953 N N . ALA C 1 47 ? 36.606 27.383 165.945 1.00 28.83 47 ALA C N 1
ATOM 8954 C CA . ALA C 1 47 ? 35.925 26.073 165.913 1.00 29.00 47 ALA C CA 1
ATOM 8955 C C . ALA C 1 47 ? 35.426 25.695 164.525 1.00 28.31 47 ALA C C 1
ATOM 8956 O O . ALA C 1 47 ? 35.442 24.525 164.144 1.00 28.54 47 ALA C O 1
ATOM 8958 N N . PHE C 1 48 ? 34.985 26.690 163.763 1.00 27.53 48 PHE C N 1
ATOM 8959 C CA . PHE C 1 48 ? 34.522 26.468 162.387 1.00 26.85 48 PHE C CA 1
ATOM 8960 C C . PHE C 1 48 ? 35.716 26.101 161.480 1.00 26.83 48 PHE C C 1
ATOM 8961 O O . PHE C 1 48 ? 35.614 25.172 160.644 1.00 26.76 48 PHE C O 1
ATOM 8969 N N . ASP C 1 49 ? 36.858 26.777 161.678 1.00 27.02 49 ASP C N 1
ATOM 8970 C CA . ASP C 1 49 ? 38.096 26.429 160.950 1.00 27.20 49 ASP C CA 1
ATOM 8971 C C . ASP C 1 49 ? 38.463 24.955 161.188 1.00 27.95 49 ASP C C 1
ATOM 8972 O O . ASP C 1 49 ? 38.793 24.247 160.234 1.00 27.94 49 ASP C O 1
ATOM 8977 N N . LYS C 1 50 ? 38.374 24.522 162.448 1.00 28.65 50 LYS C N 1
ATOM 8978 C CA . LYS C 1 50 ? 38.730 23.159 162.849 1.00 29.52 50 LYS C CA 1
ATOM 8979 C C . LYS C 1 50 ? 37.793 22.071 162.366 1.00 29.47 50 LYS C C 1
ATOM 8980 O O . LYS C 1 50 ? 38.246 20.973 162.084 1.00 30.05 50 LYS C O 1
ATOM 8986 N N . THR C 1 51 ? 36.493 22.357 162.345 1.00 28.91 51 THR C N 1
ATOM 8987 C CA . THR C 1 51 ? 35.494 21.475 161.735 1.00 28.79 51 THR C CA 1
ATOM 8988 C C . THR C 1 51 ? 35.757 21.291 160.247 1.00 28.33 51 THR C C 1
ATOM 8989 O O . THR C 1 51 ? 35.679 20.154 159.725 1.00 28.70 51 THR C O 1
ATOM 8993 N N . LEU C 1 52 ? 36.079 22.388 159.557 1.00 27.60 52 LEU C N 1
ATOM 8994 C CA . LEU C 1 52 ? 36.387 22.332 158.124 1.00 27.15 52 LEU C CA 1
ATOM 8995 C C . LEU C 1 52 ? 37.643 21.528 157.846 1.00 27.84 52 LEU C C 1
ATOM 8996 O O . LEU C 1 52 ? 37.692 20.737 156.909 1.00 27.93 52 LEU C O 1
ATOM 9001 N N . GLY C 1 53 ? 38.655 21.743 158.681 1.00 28.41 53 GLY C N 1
ATOM 9002 C CA . GLY C 1 53 ? 40.004 21.280 158.413 1.00 29.08 53 GLY C CA 1
ATOM 9003 C C . GLY C 1 53 ? 40.797 22.561 158.468 1.00 28.80 53 GLY C C 1
ATOM 9004 O O . GLY C 1 53 ? 40.610 23.452 157.609 1.00 27.97 53 GLY C O 1
ATOM 9005 N N . LYS C 1 54 ? 41.637 22.681 159.492 1.00 29.54 54 LYS C N 1
ATOM 9006 C CA . LYS C 1 54 ? 42.502 23.838 159.692 1.00 29.52 54 LYS C CA 1
ATOM 9007 C C . LYS C 1 54 ? 43.126 24.314 158.377 1.00 29.11 54 LYS C C 1
ATOM 9008 O O . LYS C 1 54 ? 43.585 23.483 157.584 1.00 29.41 54 LYS C O 1
ATOM 9014 N N . GLY C 1 55 ? 43.062 25.637 158.124 1.00 28.44 55 GLY C N 1
ATOM 9015 C CA . GLY C 1 55 ? 43.579 26.247 156.904 1.00 28.01 55 GLY C CA 1
ATOM 9016 C C . GLY C 1 55 ? 42.534 26.598 155.849 1.00 26.94 55 GLY C C 1
ATOM 9017 O O . GLY C 1 55 ? 42.768 27.494 155.019 1.00 26.46 55 GLY C O 1
ATOM 9018 N N . LYS C 1 56 ? 41.382 25.923 155.858 1.00 26.64 56 LYS C N 1
ATOM 9019 C CA . LYS C 1 56 ? 40.326 26.191 154.870 1.00 25.72 56 LYS C CA 1
ATOM 9020 C C . LYS C 1 56 ? 39.624 27.527 155.083 1.00 25.06 56 LYS C C 1
ATOM 9021 O O . LYS C 1 56 ? 39.197 28.138 154.109 1.00 24.36 56 LYS C O 1
ATOM 9027 N N . LEU C 1 57 ? 39.521 27.998 156.324 1.00 25.34 57 LEU C N 1
ATOM 9028 C CA . LEU C 1 57 ? 38.917 29.290 156.603 1.00 24.88 57 LEU C CA 1
ATOM 9029 C C . LEU C 1 57 ? 39.986 30.358 156.480 1.00 25.00 57 LEU C C 1
ATOM 9030 O O . LEU C 1 57 ? 40.961 30.346 157.204 1.00 25.70 57 LEU C O 1
ATOM 9035 N N . ILE C 1 58 ? 39.783 31.308 155.578 1.00 24.39 58 ILE C N 1
ATOM 9036 C CA . ILE C 1 58 ? 40.730 32.401 155.398 1.00 24.54 58 ILE C CA 1
ATOM 9037 C C . ILE C 1 58 ? 40.073 33.691 155.838 1.00 24.31 58 ILE C C 1
ATOM 9038 O O . ILE C 1 58 ? 38.984 33.998 155.393 1.00 23.70 58 ILE C O 1
ATOM 9043 N N . LYS C 1 59 ? 40.728 34.419 156.732 1.00 24.88 59 LYS C N 1
ATOM 9044 C CA . LYS C 1 59 ? 40.348 35.796 157.048 1.00 24.83 59 LYS C CA 1
ATOM 9045 C C . LYS C 1 59 ? 40.929 36.610 155.932 1.00 24.60 59 LYS C C 1
ATOM 9046 O O . LYS C 1 59 ? 42.120 36.592 155.705 1.00 25.03 59 LYS C O 1
ATOM 9052 N N . THR C 1 60 ? 40.079 37.299 155.192 1.00 23.98 60 THR C N 1
ATOM 9053 C CA . THR C 1 60 ? 40.529 37.925 153.974 1.00 23.71 60 THR C CA 1
ATOM 9054 C C . THR C 1 60 ? 41.312 39.164 154.316 1.00 24.27 60 THR C C 1
ATOM 9055 O O . THR C 1 60 ? 41.151 39.748 155.427 1.00 24.73 60 THR C O 1
ATOM 9059 N N . SER C 1 61 ? 42.209 39.526 153.400 1.00 24.34 61 SER C N 1
ATOM 9060 C CA . SER C 1 61 ? 42.959 40.757 153.530 1.00 24.91 61 SER C CA 1
ATOM 9061 C C . SER C 1 61 ? 43.084 41.359 152.120 1.00 24.52 61 SER C C 1
ATOM 9062 O O . SER C 1 61 ? 43.343 40.646 151.145 1.00 24.17 61 SER C O 1
ATOM 9065 N N . PRO C 1 62 ? 42.931 42.703 152.019 1.00 24.68 62 PRO C N 1
ATOM 9066 C CA . PRO C 1 62 ? 43.005 43.357 150.727 1.00 24.38 62 PRO C CA 1
ATOM 9067 C C . PRO C 1 62 ? 44.291 42.991 149.980 1.00 24.66 62 PRO C C 1
ATOM 9068 O O . PRO C 1 62 ? 45.375 43.011 150.553 1.00 25.46 62 PRO C O 1
ATOM 9072 N N . ILE C 1 63 ? 44.127 42.655 148.702 1.00 24.06 63 ILE C N 1
ATOM 9073 C CA . ILE C 1 63 ? 45.193 42.164 147.850 1.00 24.24 63 ILE C CA 1
ATOM 9074 C C . ILE C 1 63 ? 46.445 43.060 147.968 1.00 25.18 63 ILE C C 1
ATOM 9075 O O . ILE C 1 63 ? 47.552 42.575 148.123 1.00 25.82 63 ILE C O 1
ATOM 9080 N N . ALA C 1 64 ? 46.242 44.377 147.920 1.00 25.36 64 ALA C N 1
ATOM 9081 C CA . ALA C 1 64 ? 47.309 45.344 147.896 1.00 26.26 64 ALA C CA 1
ATOM 9082 C C . ALA C 1 64 ? 47.607 46.043 149.233 1.00 27.13 64 ALA C C 1
ATOM 9083 O O . ALA C 1 64 ? 48.160 47.141 149.228 1.00 27.86 64 ALA C O 1
ATOM 9085 N N . GLN C 1 65 ? 47.300 45.425 150.371 1.00 27.17 65 GLN C N 1
ATOM 9086 C CA . GLN C 1 65 ? 47.609 46.063 151.675 1.00 28.07 65 GLN C CA 1
ATOM 9087 C C . GLN C 1 65 ? 49.113 46.282 151.962 1.00 29.25 65 GLN C C 1
ATOM 9088 O O . GLN C 1 65 ? 49.470 47.197 152.726 1.00 30.14 65 GLN C O 1
ATOM 9094 N N . SER C 1 66 ? 49.985 45.491 151.334 1.00 29.36 66 SER C N 1
ATOM 9095 C CA . SER C 1 66 ? 51.443 45.716 151.434 1.00 30.56 66 SER C CA 1
ATOM 9096 C C . SER C 1 66 ? 51.940 47.068 150.873 1.00 31.17 66 SER C C 1
ATOM 9097 O O . SER C 1 66 ? 53.047 47.488 151.178 1.00 32.34 66 SER C O 1
ATOM 9100 N N . CYS C 1 67 ? 51.121 47.721 150.055 1.00 30.47 67 CYS C N 1
ATOM 9101 C CA . CYS C 1 67 ? 51.405 49.045 149.510 1.00 31.01 67 CYS C CA 1
ATOM 9102 C C . CYS C 1 67 ? 51.163 50.200 150.474 1.00 31.72 67 CYS C C 1
ATOM 9103 O O . CYS C 1 67 ? 51.487 51.338 150.144 1.00 32.40 67 CYS C O 1
ATOM 9106 N N . TYR C 1 68 ? 50.619 49.928 151.652 1.00 31.67 68 TYR C N 1
ATOM 9107 C CA . TYR C 1 68 ? 50.201 50.990 152.568 1.00 32.27 68 TYR C CA 1
ATOM 9108 C C . TYR C 1 68 ? 51.013 50.983 153.877 1.00 33.44 68 TYR C C 1
ATOM 9109 O O . TYR C 1 68 ? 51.463 49.923 154.364 1.00 33.47 68 TYR C O 1
ATOM 9118 N N . ASP C 1 69 ? 51.213 52.186 154.404 1.00 34.48 69 ASP C N 1
ATOM 9119 C CA . ASP C 1 69 ? 52.013 52.403 155.618 1.00 35.78 69 ASP C CA 1
ATOM 9120 C C . ASP C 1 69 ? 51.453 51.677 156.813 1.00 35.52 69 ASP C C 1
ATOM 9121 O O . ASP C 1 69 ? 50.239 51.598 156.990 1.00 34.67 69 ASP C O 1
ATOM 9126 N N . GLY C 1 70 ? 52.359 51.212 157.667 1.00 36.39 70 GLY C N 1
ATOM 9127 C CA . GLY C 1 70 ? 52.003 50.454 158.863 1.00 36.32 70 GLY C CA 1
ATOM 9128 C C . GLY C 1 70 ? 52.796 49.164 158.958 1.00 36.37 70 GLY C C 1
ATOM 9129 O O . GLY C 1 70 ? 53.627 48.873 158.116 1.00 36.51 70 GLY C O 1
ATOM 9130 N N . PRO C 1 71 ? 52.535 48.366 160.008 1.00 36.34 71 PRO C N 1
ATOM 9131 C CA . PRO C 1 71 ? 53.365 47.182 160.349 1.00 36.71 71 PRO C CA 1
ATOM 9132 C C . PRO C 1 71 ? 53.426 46.109 159.269 1.00 35.80 71 PRO C C 1
ATOM 9133 O O . PRO C 1 71 ? 54.407 45.386 159.160 1.00 36.35 71 PRO C O 1
ATOM 9137 N N . GLN C 1 72 ? 52.378 46.043 158.475 1.00 34.52 72 GLN C N 1
ATOM 9138 C CA . GLN C 1 72 ? 52.248 45.092 157.380 1.00 33.57 72 GLN C CA 1
ATOM 9139 C C . GLN C 1 72 ? 52.771 45.563 156.017 1.00 33.51 72 GLN C C 1
ATOM 9140 O O . GLN C 1 72 ? 52.614 44.855 155.029 1.00 32.72 72 GLN C O 1
ATOM 9146 N N . LYS C 1 73 ? 53.376 46.744 155.950 1.00 34.39 73 LYS C N 1
ATOM 9147 C CA . LYS C 1 73 ? 53.920 47.265 154.691 1.00 34.47 73 LYS C CA 1
ATOM 9148 C C . LYS C 1 73 ? 55.075 46.405 154.156 1.00 34.95 73 LYS C C 1
ATOM 9149 O O . LYS C 1 73 ? 55.942 45.972 154.913 1.00 35.94 73 LYS C O 1
ATOM 9155 N N . ASP C 1 74 ? 55.120 46.224 152.842 1.00 34.37 74 ASP C N 1
ATOM 9156 C CA . ASP C 1 74 ? 56.203 45.461 152.187 1.00 34.87 74 ASP C CA 1
ATOM 9157 C C . ASP C 1 74 ? 56.297 45.907 150.734 1.00 34.52 74 ASP C C 1
ATOM 9158 O O . ASP C 1 74 ? 55.474 45.499 149.893 1.00 33.31 74 ASP C O 1
ATOM 9163 N N . LEU C 1 75 ? 57.280 46.755 150.440 1.00 35.62 75 LEU C N 1
ATOM 9164 C CA . LEU C 1 75 ? 57.363 47.391 149.117 1.00 35.42 75 LEU C CA 1
ATOM 9165 C C . LEU C 1 75 ? 57.702 46.407 147.999 1.00 35.03 75 LEU C C 1
ATOM 9166 O O . LEU C 1 75 ? 57.304 46.613 146.844 1.00 34.30 75 LEU C O 1
ATOM 9171 N N . ASP C 1 76 ? 58.431 45.325 148.332 1.00 35.58 76 ASP C N 1
ATOM 9172 C CA . ASP C 1 76 ? 58.668 44.230 147.384 1.00 35.23 76 ASP C CA 1
ATOM 9173 C C . ASP C 1 76 ? 57.387 43.497 147.052 1.00 33.67 76 ASP C C 1
ATOM 9174 O O . ASP C 1 76 ? 57.091 43.240 145.880 1.00 32.96 76 ASP C O 1
ATOM 9179 N N . ARG C 1 77 ? 56.627 43.139 148.077 1.00 33.19 77 ARG C N 1
ATOM 9180 C CA . ARG C 1 77 ? 55.317 42.536 147.842 1.00 31.77 77 ARG C CA 1
ATOM 9181 C C . ARG C 1 77 ? 54.406 43.496 147.046 1.00 30.87 77 ARG C C 1
ATOM 9182 O O . ARG C 1 77 ? 53.745 43.089 146.083 1.00 29.90 77 ARG C O 1
ATOM 9190 N N . CYS C 1 78 ? 54.414 44.765 147.431 1.00 31.29 78 CYS C N 1
ATOM 9191 C CA . CYS C 1 78 ? 53.607 45.777 146.766 1.00 30.64 78 CYS C CA 1
ATOM 9192 C C . CYS C 1 78 ? 53.894 45.862 145.268 1.00 30.43 78 CYS C C 1
ATOM 9193 O O . CYS C 1 78 ? 52.971 45.905 144.466 1.00 29.42 78 CYS C O 1
ATOM 9196 N N . ALA C 1 79 ? 55.173 45.884 144.903 1.00 31.46 79 ALA C N 1
ATOM 9197 C CA . ALA C 1 79 ? 55.603 45.941 143.491 1.00 31.45 79 ALA C CA 1
ATOM 9198 C C . ALA C 1 79 ? 55.208 44.696 142.714 1.00 30.55 79 ALA C C 1
ATOM 9199 O O . ALA C 1 79 ? 54.802 44.793 141.556 1.00 29.91 79 ALA C O 1
ATOM 9201 N N . TYR C 1 80 ? 55.325 43.530 143.344 1.00 30.59 80 TYR C N 1
ATOM 9202 C CA . TYR C 1 80 ? 54.849 42.300 142.744 1.00 29.80 80 TYR C CA 1
ATOM 9203 C C . TYR C 1 80 ? 53.347 42.400 142.449 1.00 28.42 80 TYR C C 1
ATOM 9204 O O . TYR C 1 80 ? 52.881 42.109 141.322 1.00 27.71 80 TYR C O 1
ATOM 9213 N N . VAL C 1 81 ? 52.596 42.831 143.463 1.00 28.13 81 VAL C N 1
ATOM 9214 C CA . VAL C 1 81 ? 51.144 42.989 143.317 1.00 26.97 81 VAL C CA 1
ATOM 9215 C C . VAL C 1 81 ? 50.788 44.014 142.245 1.00 26.61 81 VAL C C 1
ATOM 9216 O O . VAL C 1 81 ? 49.865 43.799 141.463 1.00 25.69 81 VAL C O 1
ATOM 9220 N N . ASN C 1 82 ? 51.533 45.119 142.198 1.00 27.42 82 ASN C N 1
ATOM 9221 C CA . ASN C 1 82 ? 51.275 46.145 141.188 1.00 27.24 82 ASN C CA 1
ATOM 9222 C C . ASN C 1 82 ? 51.526 45.590 139.792 1.00 26.94 82 ASN C C 1
ATOM 9223 O O . ASN C 1 82 ? 50.711 45.755 138.886 1.00 26.16 82 ASN C O 1
ATOM 9228 N N . LYS C 1 83 ? 52.626 44.876 139.634 1.00 27.60 83 LYS C N 1
ATOM 9229 C CA . LYS C 1 83 ? 52.999 44.292 138.354 1.00 27.51 83 LYS C CA 1
ATOM 9230 C C . LYS C 1 83 ? 51.978 43.268 137.892 1.00 26.40 83 LYS C C 1
ATOM 9231 O O . LYS C 1 83 ? 51.688 43.208 136.693 1.00 25.93 83 LYS C O 1
ATOM 9237 N N . MET C 1 84 ? 51.423 42.482 138.830 1.00 26.03 84 MET C N 1
ATOM 9238 C CA . MET C 1 84 ? 50.538 41.347 138.459 1.00 25.15 84 MET C CA 1
ATOM 9239 C C . MET C 1 84 ? 49.044 41.645 138.522 1.00 24.11 84 MET C C 1
ATOM 9240 O O . MET C 1 84 ? 48.239 40.782 138.233 1.00 23.43 84 MET C O 1
ATOM 9245 N N . TRP C 1 85 ? 48.679 42.860 138.907 1.00 24.11 85 TRP C N 1
ATOM 9246 C CA . TRP C 1 85 ? 47.294 43.328 139.029 1.00 23.32 85 TRP C CA 1
ATOM 9247 C C . TRP C 1 85 ? 46.481 43.166 137.754 1.00 22.54 85 TRP C C 1
ATOM 9248 O O . TRP C 1 85 ? 45.277 42.878 137.802 1.00 21.81 85 TRP C O 1
ATOM 9259 N N . THR C 1 86 ? 47.125 43.367 136.605 1.00 22.75 86 THR C N 1
ATOM 9260 C CA . THR C 1 86 ? 46.417 43.258 135.336 1.00 22.09 86 THR C CA 1
ATOM 9261 C C . THR C 1 86 ? 46.324 41.777 134.818 1.00 21.75 86 THR C C 1
ATOM 9262 O O . THR C 1 86 ? 45.704 41.520 133.784 1.00 21.22 86 THR C O 1
ATOM 9266 N N . ASP C 1 87 ? 46.868 40.807 135.561 1.00 22.09 87 ASP C N 1
ATOM 9267 C CA . ASP C 1 87 ? 46.911 39.423 135.115 1.00 21.99 87 ASP C CA 1
ATOM 9268 C C . ASP C 1 87 ? 45.760 38.590 135.678 1.00 21.37 87 ASP C C 1
ATOM 9269 O O . ASP C 1 87 ? 45.514 38.536 136.875 1.00 21.41 87 ASP C O 1
ATOM 9274 N N . GLN C 1 88 ? 45.085 37.886 134.793 1.00 20.87 88 GLN C N 1
ATOM 9275 C CA . GLN C 1 88 ? 43.851 37.195 135.163 1.00 20.29 88 GLN C CA 1
ATOM 9276 C C . GLN C 1 88 ? 44.081 36.047 136.162 1.00 20.62 88 GLN C C 1
ATOM 9277 O O . GLN C 1 88 ? 43.240 35.825 137.047 1.00 20.34 88 GLN C O 1
ATOM 9283 N N . ASP C 1 89 ? 45.204 35.335 136.015 1.00 21.29 89 ASP C N 1
ATOM 9284 C CA . ASP C 1 89 ? 45.537 34.198 136.855 1.00 21.76 89 ASP C CA 1
ATOM 9285 C C . ASP C 1 89 ? 45.868 34.676 138.260 1.00 22.10 89 ASP C C 1
ATOM 9286 O O . ASP C 1 89 ? 45.452 34.045 139.273 1.00 22.11 89 ASP C O 1
ATOM 9291 N N . PHE C 1 90 ? 46.624 35.777 138.324 1.00 22.44 90 PHE C N 1
ATOM 9292 C CA . PHE C 1 90 ? 46.960 36.376 139.606 1.00 22.83 90 PHE C CA 1
ATOM 9293 C C . PHE C 1 90 ? 45.678 36.708 140.368 1.00 22.18 90 PHE C C 1
ATOM 9294 O O . PHE C 1 90 ? 45.563 36.392 141.542 1.00 22.38 90 PHE C O 1
ATOM 9302 N N . GLN C 1 91 ? 44.733 37.337 139.695 1.00 21.49 91 GLN C N 1
ATOM 9303 C CA . GLN C 1 91 ? 43.456 37.670 140.319 1.00 20.94 91 GLN C CA 1
ATOM 9304 C C . GLN C 1 91 ? 42.570 36.455 140.664 1.00 20.62 91 GLN C C 1
ATOM 9305 O O . GLN C 1 91 ? 41.887 36.498 141.660 1.00 20.51 91 GLN C O 1
ATOM 9311 N N . THR C 1 92 ? 42.579 35.386 139.868 1.00 20.54 92 THR C N 1
ATOM 9312 C CA . THR C 1 92 ? 41.790 34.199 140.220 1.00 20.38 92 THR C CA 1
ATOM 9313 C C . THR C 1 92 ? 42.381 33.361 141.340 1.00 20.99 92 THR C C 1
ATOM 9314 O O . THR C 1 92 ? 41.662 32.538 141.915 1.00 20.92 92 THR C O 1
ATOM 9318 N N . SER C 1 93 ? 43.667 33.567 141.651 1.00 21.66 93 SER C N 1
ATOM 9319 C CA . SER C 1 93 ? 44.386 32.787 142.657 1.00 22.39 93 SER C CA 1
ATOM 9320 C C . SER C 1 93 ? 44.098 33.194 144.109 1.00 22.49 93 SER C C 1
ATOM 9321 O O . SER C 1 93 ? 44.304 32.393 145.019 1.00 22.96 93 SER C O 1
ATOM 9324 N N . ASP C 1 94 ? 43.672 34.433 144.326 1.00 22.15 94 ASP C N 1
ATOM 9325 C CA . ASP C 1 94 ? 43.326 34.935 145.633 1.00 22.26 94 ASP C CA 1
ATOM 9326 C C . ASP C 1 94 ? 41.807 34.821 145.880 1.00 21.61 94 ASP C C 1
ATOM 9327 O O . ASP C 1 94 ? 41.022 35.053 144.950 1.00 21.01 94 ASP C O 1
ATOM 9332 N N . PRO C 1 95 ? 41.388 34.493 147.111 1.00 21.79 95 PRO C N 1
ATOM 9333 C CA . PRO C 1 95 ? 39.937 34.403 147.411 1.00 21.30 95 PRO C CA 1
ATOM 9334 C C . PRO C 1 95 ? 39.122 35.636 147.164 1.00 20.84 95 PRO C C 1
ATOM 9335 O O . PRO C 1 95 ? 37.928 35.516 146.895 1.00 20.38 95 PRO C O 1
ATOM 9339 N N . ILE C 1 96 ? 39.726 36.818 147.281 1.00 21.07 96 ILE C N 1
ATOM 9340 C CA . ILE C 1 96 ? 39.025 38.066 146.948 1.00 20.75 96 ILE C CA 1
ATOM 9341 C C . ILE C 1 96 ? 39.717 38.809 145.790 1.00 20.69 96 ILE C C 1
ATOM 9342 O O . ILE C 1 96 ? 39.633 40.031 145.670 1.00 20.74 96 ILE C O 1
ATOM 9347 N N . GLY C 1 97 ? 40.398 38.054 144.949 1.00 20.68 97 GLY C N 1
ATOM 9348 C CA . GLY C 1 97 ? 40.958 38.597 143.725 1.00 20.60 97 GLY C CA 1
ATOM 9349 C C . GLY C 1 97 ? 39.856 38.733 142.708 1.00 19.93 97 GLY C C 1
ATOM 9350 O O . GLY C 1 97 ? 39.039 37.825 142.534 1.00 19.57 97 GLY C O 1
ATOM 9351 N N . ARG C 1 98 ? 39.833 39.889 142.054 1.00 19.85 98 ARG C N 1
ATOM 9352 C CA . ARG C 1 98 ? 38.796 40.258 141.122 1.00 19.31 98 ARG C CA 1
ATOM 9353 C C . ARG C 1 98 ? 39.368 40.727 139.791 1.00 19.27 98 ARG C C 1
ATOM 9354 O O . ARG C 1 98 ? 40.162 41.660 139.745 1.00 19.66 98 ARG C O 1
ATOM 9362 N N . ASN C 1 99 ? 38.974 40.078 138.707 1.00 18.85 99 ASN C N 1
ATOM 9363 C CA . ASN C 1 99 ? 39.408 40.517 137.379 1.00 18.80 99 ASN C CA 1
ATOM 9364 C C . ASN C 1 99 ? 38.913 41.945 137.085 1.00 18.75 99 ASN C C 1
ATOM 9365 O O . ASN C 1 99 ? 39.678 42.799 136.676 1.00 19.07 99 ASN C O 1
ATOM 9370 N N . TYR C 1 100 ? 37.629 42.175 137.295 1.00 18.44 100 TYR C N 1
ATOM 9371 C CA . TYR C 1 100 ? 37.046 43.483 137.109 1.00 18.50 100 TYR C CA 1
ATOM 9372 C C . TYR C 1 100 ? 36.475 43.986 138.450 1.00 18.73 100 TYR C C 1
ATOM 9373 O O . TYR C 1 100 ? 35.285 43.969 138.656 1.00 18.52 100 TYR C O 1
ATOM 9382 N N . PRO C 1 101 ? 37.341 44.444 139.355 1.00 19.24 101 PRO C N 1
ATOM 9383 C CA . PRO C 1 101 ? 36.890 44.785 140.697 1.00 19.52 101 PRO C CA 1
ATOM 9384 C C . PRO C 1 101 ? 35.833 45.864 140.696 1.00 19.61 101 PRO C C 1
ATOM 9385 O O . PRO C 1 101 ? 36.037 46.894 140.048 1.00 19.83 101 PRO C O 1
ATOM 9389 N N . TYR C 1 102 ? 34.711 45.605 141.375 1.00 19.49 102 TYR C N 1
ATOM 9390 C CA . TYR C 1 102 ? 33.539 46.461 141.252 1.00 19.58 102 TYR C CA 1
ATOM 9391 C C . TYR C 1 102 ? 33.763 47.819 141.926 1.00 20.28 102 TYR C C 1
ATOM 9392 O O . TYR C 1 102 ? 33.222 48.824 141.482 1.00 20.53 102 TYR C O 1
ATOM 9401 N N . ASN C 1 103 ? 34.594 47.846 142.968 1.00 20.69 103 ASN C N 1
ATOM 9402 C CA . ASN C 1 103 ? 34.932 49.070 143.695 1.00 21.47 103 ASN C CA 1
ATOM 9403 C C . ASN C 1 103 ? 36.306 48.914 144.327 1.00 21.84 103 ASN C C 1
ATOM 9404 O O . ASN C 1 103 ? 36.449 48.283 145.374 1.00 21.93 103 ASN C O 1
ATOM 9409 N N . ILE C 1 104 ? 37.316 49.477 143.678 1.00 22.13 104 ILE C N 1
ATOM 9410 C CA . ILE C 1 104 ? 38.707 49.414 144.142 1.00 22.62 104 ILE C CA 1
ATOM 9411 C C . ILE C 1 104 ? 38.867 50.330 145.356 1.00 23.48 104 ILE C C 1
ATOM 9412 O O . ILE C 1 104 ? 39.033 51.561 145.220 1.00 24.12 104 ILE C O 1
ATOM 9417 N N . THR C 1 105 ? 38.758 49.726 146.544 1.00 23.55 105 THR C N 1
ATOM 9418 C CA . THR C 1 105 ? 38.908 50.457 147.815 1.00 24.40 105 THR C CA 1
ATOM 9419 C C . THR C 1 105 ? 40.291 50.242 148.456 1.00 24.97 105 THR C C 1
ATOM 9420 O O . THR C 1 105 ? 40.560 50.748 149.538 1.00 25.73 105 THR C O 1
ATOM 9424 N N . CYS C 1 106 ? 41.129 49.440 147.808 1.00 24.66 106 CYS C N 1
ATOM 9425 C CA . CYS C 1 106 ? 42.523 49.262 148.191 1.00 25.29 106 CYS C CA 1
ATOM 9426 C C . CYS C 1 106 ? 43.351 49.095 146.920 1.00 25.15 106 CYS C C 1
ATOM 9427 O O . CYS C 1 106 ? 43.655 47.976 146.486 1.00 24.68 106 CYS C O 1
ATOM 9430 N N . ALA C 1 107 ? 43.707 50.234 146.329 1.00 25.63 107 ALA C N 1
ATOM 9431 C CA . ALA C 1 107 ? 44.390 50.251 145.031 1.00 25.55 107 ALA C CA 1
ATOM 9432 C C . ALA C 1 107 ? 45.830 49.733 145.153 1.00 26.11 107 ALA C C 1
ATOM 9433 O O . ALA C 1 107 ? 46.494 49.974 146.157 1.00 26.93 107 ALA C O 1
ATOM 9435 N N . PRO C 1 108 ? 46.318 49.002 144.134 1.00 25.75 108 PRO C N 1
ATOM 9436 C CA . PRO C 1 108 ? 47.772 48.828 144.094 1.00 26.54 108 PRO C CA 1
ATOM 9437 C C . PRO C 1 108 ? 48.440 50.189 143.829 1.00 27.47 108 PRO C C 1
ATOM 9438 O O . PRO C 1 108 ? 47.876 51.016 143.130 1.00 27.28 108 PRO C O 1
ATOM 9442 N N . VAL C 1 109 ? 49.610 50.399 144.414 1.00 28.53 109 VAL C N 1
ATOM 9443 C CA . VAL C 1 109 ? 50.346 51.658 144.284 1.00 29.61 109 VAL C CA 1
ATOM 9444 C C . VAL C 1 109 ? 51.600 51.387 143.476 1.00 30.15 109 VAL C C 1
ATOM 9445 O O . VAL C 1 109 ? 52.373 50.482 143.817 1.00 30.43 109 VAL C O 1
ATOM 9449 N N . ASP C 1 110 ? 51.788 52.163 142.407 1.00 30.36 110 ASP C N 1
ATOM 9450 C CA . ASP C 1 110 ? 52.963 52.055 141.562 1.00 30.98 110 ASP C CA 1
ATOM 9451 C C . ASP C 1 110 ? 53.988 53.077 142.012 1.00 32.49 110 ASP C C 1
ATOM 9452 O O . ASP C 1 110 ? 53.996 54.220 141.541 1.00 32.99 110 ASP C O 1
ATOM 9457 N N . TYR C 1 111 ? 54.829 52.666 142.958 1.00 33.28 111 TYR C N 1
ATOM 9458 C CA . TYR C 1 111 ? 55.840 53.553 143.533 1.00 34.84 111 TYR C CA 1
ATOM 9459 C C . TYR C 1 111 ? 56.888 54.003 142.516 1.00 35.74 111 TYR C C 1
ATOM 9460 O O . TYR C 1 111 ? 57.304 55.167 142.538 1.00 36.83 111 TYR C O 1
ATOM 9469 N N . ALA C 1 112 ? 57.300 53.080 141.645 1.00 35.37 112 ALA C N 1
ATOM 9470 C CA . ALA C 1 112 ? 58.247 53.379 140.571 1.00 36.15 112 ALA C CA 1
ATOM 9471 C C . ALA C 1 112 ? 57.751 54.549 139.717 1.00 36.08 112 ALA C C 1
ATOM 9472 O O . ALA C 1 112 ? 58.534 55.407 139.346 1.00 37.25 112 ALA C O 1
ATOM 9474 N N . ALA C 1 113 ? 56.439 54.600 139.456 1.00 34.79 113 ALA C N 1
ATOM 9475 C CA . ALA C 1 113 ? 55.815 55.682 138.670 1.00 34.65 113 ALA C CA 1
ATOM 9476 C C . ALA C 1 113 ? 55.502 56.964 139.466 1.00 35.41 113 ALA C C 1
ATOM 9477 O O . ALA C 1 113 ? 54.840 57.862 138.948 1.00 35.30 113 ALA C O 1
ATOM 9479 N N . GLY C 1 114 ? 55.977 57.056 140.704 1.00 36.25 114 GLY C N 1
ATOM 9480 C CA . GLY C 1 114 ? 55.746 58.226 141.551 1.00 37.11 114 GLY C CA 1
ATOM 9481 C C . GLY C 1 114 ? 54.401 58.292 142.269 1.00 36.22 114 GLY C C 1
ATOM 9482 O O . GLY C 1 114 ? 54.095 59.316 142.897 1.00 36.93 114 GLY C O 1
ATOM 9483 N N . GLU C 1 115 ? 53.609 57.214 142.217 1.00 34.78 115 GLU C N 1
ATOM 9484 C CA . GLU C 1 115 ? 52.320 57.181 142.905 1.00 33.95 115 GLU C CA 1
ATOM 9485 C C . GLU C 1 115 ? 52.535 57.020 144.409 1.00 34.51 115 GLU C C 1
ATOM 9486 O O . GLU C 1 115 ? 53.587 56.565 144.869 1.00 35.19 115 GLU C O 1
ATOM 9492 N N . THR C 1 116 ? 51.519 57.431 145.172 1.00 34.29 116 THR C N 1
ATOM 9493 C CA . THR C 1 116 ? 51.556 57.403 146.642 1.00 34.84 116 THR C CA 1
ATOM 9494 C C . THR C 1 116 ? 50.211 56.884 147.168 1.00 33.70 116 THR C C 1
ATOM 9495 O O . THR C 1 116 ? 49.182 57.046 146.501 1.00 32.86 116 THR C O 1
ATOM 9499 N N . PRO C 1 117 ? 50.221 56.252 148.360 1.00 33.72 117 PRO C N 1
ATOM 9500 C CA . PRO C 1 117 ? 49.011 55.620 148.874 1.00 32.68 117 PRO C CA 1
ATOM 9501 C C . PRO C 1 117 ? 47.964 56.590 149.400 1.00 32.89 117 PRO C C 1
ATOM 9502 O O . PRO C 1 117 ? 48.316 57.626 149.956 1.00 34.10 117 PRO C O 1
ATOM 9506 N N . THR C 1 118 ? 46.689 56.253 149.204 1.00 31.82 118 THR C N 1
ATOM 9507 C CA . THR C 1 118 ? 45.576 56.972 149.794 1.00 31.97 118 THR C CA 1
ATOM 9508 C C . THR C 1 118 ? 45.150 56.151 150.999 1.00 31.66 118 THR C C 1
ATOM 9509 O O . THR C 1 118 ? 45.743 56.279 152.069 1.00 32.53 118 THR C O 1
ATOM 9513 N N . SER C 1 119 ? 44.181 55.265 150.818 1.00 30.48 119 SER C N 1
ATOM 9514 C CA . SER C 1 119 ? 43.752 54.392 151.899 1.00 30.16 119 SER C CA 1
ATOM 9515 C C . SER C 1 119 ? 43.474 52.997 151.362 1.00 28.93 119 SER C C 1
ATOM 9516 O O . SER C 1 119 ? 43.273 52.833 150.155 1.00 28.24 119 SER C O 1
ATOM 9519 N N . CYS C 1 120 ? 43.453 52.030 152.271 1.00 28.74 120 CYS C N 1
ATOM 9520 C CA . CYS C 1 120 ? 43.209 50.647 151.901 1.00 27.72 120 CYS C CA 1
ATOM 9521 C C . CYS C 1 120 ? 42.222 49.984 152.828 1.00 27.33 120 CYS C C 1
ATOM 9522 O O . CYS C 1 120 ? 42.538 49.759 153.997 1.00 27.87 120 CYS C O 1
ATOM 9525 N N . ILE C 1 121 ? 41.024 49.692 152.339 1.00 26.50 121 ILE C N 1
ATOM 9526 C CA . ILE C 1 121 ? 40.053 48.866 153.085 1.00 26.06 121 ILE C CA 1
ATOM 9527 C C . ILE C 1 121 ? 39.522 47.730 152.213 1.00 25.02 121 ILE C C 1
ATOM 9528 O O . ILE C 1 121 ? 39.673 47.725 150.996 1.00 24.58 121 ILE C O 1
ATOM 9533 N N . LEU C 1 122 ? 38.902 46.770 152.872 1.00 24.70 122 LEU C N 1
ATOM 9534 C CA . LEU C 1 122 ? 38.288 45.615 152.205 1.00 23.81 122 LEU C CA 1
ATOM 9535 C C . LEU C 1 122 ? 37.114 46.087 151.325 1.00 23.32 122 LEU C C 1
ATOM 9536 O O . LEU C 1 122 ? 36.958 45.661 150.171 1.00 22.69 122 LEU C O 1
ATOM 9541 N N . GLY C 1 123 ? 36.344 47.031 151.845 1.00 23.70 123 GLY C N 1
ATOM 9542 C CA . GLY C 1 123 ? 35.173 47.541 151.152 1.00 23.41 123 GLY C CA 1
ATOM 9543 C C . GLY C 1 123 ? 34.028 46.544 151.173 1.00 22.84 123 GLY C C 1
ATOM 9544 O O . GLY C 1 123 ? 33.633 46.040 152.248 1.00 23.02 123 GLY C O 1
ATOM 9545 N N . SER C 1 124 ? 33.500 46.267 149.999 1.00 22.22 124 SER C N 1
ATOM 9546 C CA . SER C 1 124 ? 32.399 45.342 149.819 1.00 21.72 124 SER C CA 1
ATOM 9547 C C . SER C 1 124 ? 32.870 43.931 149.456 1.00 21.18 124 SER C C 1
ATOM 9548 O O . SER C 1 124 ? 32.076 43.070 149.065 1.00 20.74 124 SER C O 1
ATOM 9551 N N . LEU C 1 125 ? 34.165 43.678 149.584 1.00 21.32 125 LEU C N 1
ATOM 9552 C CA . LEU C 1 125 ? 34.675 42.328 149.371 1.00 20.99 125 LEU C CA 1
ATOM 9553 C C . LEU C 1 125 ? 34.436 41.541 150.654 1.00 21.23 125 LEU C C 1
ATOM 9554 O O . LEU C 1 125 ? 34.470 42.120 151.717 1.00 21.75 125 LEU C O 1
ATOM 9559 N N . PRO C 1 126 ? 34.198 40.216 150.547 1.00 20.92 126 PRO C N 1
ATOM 9560 C CA . PRO C 1 126 ? 33.996 39.340 151.696 1.00 21.18 126 PRO C CA 1
ATOM 9561 C C . PRO C 1 126 ? 35.082 39.393 152.744 1.00 21.77 126 PRO C C 1
ATOM 9562 O O . PRO C 1 126 ? 36.269 39.511 152.406 1.00 21.91 126 PRO C O 1
ATOM 9566 N N . TYR C 1 127 ? 34.651 39.271 154.001 1.00 22.16 127 TYR C N 1
ATOM 9567 C CA . TYR C 1 127 ? 35.517 39.376 155.184 1.00 22.82 127 TYR C CA 1
ATOM 9568 C C . TYR C 1 127 ? 36.153 38.019 155.548 1.00 22.96 127 TYR C C 1
ATOM 9569 O O . TYR C 1 127 ? 37.275 37.954 156.034 1.00 23.45 127 TYR C O 1
ATOM 9578 N N . TYR C 1 128 ? 35.435 36.931 155.319 1.00 22.63 128 TYR C N 1
ATOM 9579 C CA . TYR C 1 128 ? 36.005 35.581 155.432 1.00 22.78 128 TYR C CA 1
ATOM 9580 C C . TYR C 1 128 ? 35.725 34.831 154.151 1.00 22.23 128 TYR C C 1
ATOM 9581 O O . TYR C 1 128 ? 34.716 35.081 153.500 1.00 21.76 128 TYR C O 1
ATOM 9590 N N . ALA C 1 129 ? 36.601 33.906 153.804 1.00 22.36 129 ALA C N 1
ATOM 9591 C CA . ALA C 1 129 ? 36.343 32.955 152.728 1.00 22.00 129 ALA C CA 1
ATOM 9592 C C . ALA C 1 129 ? 36.652 31.547 153.197 1.00 22.44 129 ALA C C 1
ATOM 9593 O O . ALA C 1 129 ? 37.569 31.352 153.990 1.00 23.02 129 ALA C O 1
ATOM 9595 N N . VAL C 1 130 ? 35.862 30.571 152.729 1.00 22.25 130 VAL C N 1
ATOM 9596 C CA . VAL C 1 130 ? 36.168 29.161 152.932 1.00 22.71 130 VAL C CA 1
ATOM 9597 C C . VAL C 1 130 ? 36.706 28.618 151.615 1.00 22.57 130 VAL C C 1
ATOM 9598 O O . VAL C 1 130 ? 36.003 28.648 150.587 1.00 22.05 130 VAL C O 1
ATOM 9602 N N . ASN C 1 131 ? 37.953 28.152 151.638 1.00 23.09 131 ASN C N 1
ATOM 9603 C CA . ASN C 1 131 ? 38.559 27.512 150.476 1.00 23.14 131 ASN C CA 1
ATOM 9604 C C . ASN C 1 131 ? 37.969 26.092 150.389 1.00 23.41 131 ASN C C 1
ATOM 9605 O O . ASN C 1 131 ? 38.561 25.139 150.905 1.00 24.15 131 ASN C O 1
ATOM 9610 N N . ALA C 1 132 ? 36.785 25.982 149.779 1.00 22.91 132 ALA C N 1
ATOM 9611 C CA . ALA C 1 132 ? 36.003 24.761 149.771 1.00 23.18 132 ALA C CA 1
ATOM 9612 C C . ALA C 1 132 ? 36.451 23.837 148.666 1.00 23.42 132 ALA C C 1
ATOM 9613 O O . ALA C 1 132 ? 36.422 24.227 147.516 1.00 22.94 132 ALA C O 1
ATOM 9615 N N . SER C 1 133 ? 36.866 22.623 149.019 1.00 24.22 133 SER C N 1
ATOM 9616 C CA . SER C 1 133 ? 37.251 21.585 148.040 1.00 24.65 133 SER C CA 1
ATOM 9617 C C . SER C 1 133 ? 36.445 20.279 148.098 1.00 25.17 133 SER C C 1
ATOM 9618 O O . SER C 1 133 ? 36.692 19.378 147.302 1.00 25.62 133 SER C O 1
ATOM 9621 N N . THR C 1 134 ? 35.493 20.166 149.022 1.00 25.20 134 THR C N 1
ATOM 9622 C CA . THR C 1 134 ? 34.636 18.984 149.144 1.00 25.75 134 THR C CA 1
ATOM 9623 C C . THR C 1 134 ? 33.214 19.453 149.315 1.00 25.21 134 THR C C 1
ATOM 9624 O O . THR C 1 134 ? 32.985 20.603 149.659 1.00 24.57 134 THR C O 1
ATOM 9628 N N . ARG C 1 135 ? 32.260 18.557 149.091 1.00 25.56 135 ARG C N 1
ATOM 9629 C CA . ARG C 1 135 ? 30.861 18.826 149.413 1.00 25.30 135 ARG C CA 1
ATOM 9630 C C . ARG C 1 135 ? 30.631 19.135 150.892 1.00 25.47 135 ARG C C 1
ATOM 9631 O O . ARG C 1 135 ? 29.719 19.891 151.218 1.00 25.05 135 ARG C O 1
ATOM 9639 N N . GLU C 1 136 ? 31.453 18.561 151.773 1.00 26.15 136 GLU C N 1
ATOM 9640 C CA . GLU C 1 136 ? 31.306 18.760 153.208 1.00 26.43 136 GLU C CA 1
ATOM 9641 C C . GLU C 1 136 ? 31.655 20.215 153.512 1.00 25.70 136 GLU C C 1
ATOM 9642 O O . GLU C 1 136 ? 30.932 20.880 154.208 1.00 25.47 136 GLU C O 1
ATOM 9648 N N . ASP C 1 137 ? 32.758 20.701 152.958 1.00 25.41 137 ASP C N 1
ATOM 9649 C CA . ASP C 1 137 ? 33.129 22.122 153.051 1.00 24.75 137 ASP C CA 1
ATOM 9650 C C . ASP C 1 137 ? 31.967 23.033 152.703 1.00 24.03 137 ASP C C 1
ATOM 9651 O O . ASP C 1 137 ? 31.661 23.985 153.423 1.00 23.79 137 ASP C O 1
ATOM 9656 N N . ILE C 1 138 ? 31.303 22.704 151.608 1.00 23.78 138 ILE C N 1
ATOM 9657 C CA . ILE C 1 138 ? 30.227 23.532 151.070 1.00 23.15 138 ILE C CA 1
ATOM 9658 C C . ILE C 1 138 ? 29.023 23.467 151.996 1.00 23.41 138 ILE C C 1
ATOM 9659 O O . ILE C 1 138 ? 28.416 24.517 152.310 1.00 23.06 138 ILE C O 1
ATOM 9664 N N . THR C 1 139 ? 28.657 22.243 152.392 1.00 24.10 139 THR C N 1
ATOM 9665 C CA . THR C 1 139 ? 27.546 22.042 153.330 1.00 24.50 139 THR C CA 1
ATOM 9666 C C . THR C 1 139 ? 27.786 22.836 154.618 1.00 24.53 139 THR C C 1
ATOM 9667 O O . THR C 1 139 ? 26.883 23.515 155.097 1.00 24.44 139 THR C O 1
ATOM 9671 N N . LEU C 1 140 ? 28.986 22.744 155.170 1.00 24.76 140 LEU C N 1
ATOM 9672 C CA . LEU C 1 140 ? 29.311 23.421 156.441 1.00 24.91 140 LEU C CA 1
ATOM 9673 C C . LEU C 1 140 ? 29.299 24.949 156.304 1.00 24.25 140 LEU C C 1
ATOM 9674 O O . LEU C 1 140 ? 28.909 25.658 157.239 1.00 24.34 140 LEU C O 1
ATOM 9679 N N . THR C 1 141 ? 29.714 25.455 155.153 1.00 23.66 141 THR C N 1
ATOM 9680 C CA . THR C 1 141 ? 29.745 26.892 154.916 1.00 23.09 141 THR C CA 1
ATOM 9681 C C . THR C 1 141 ? 28.328 27.417 154.786 1.00 22.88 141 THR C C 1
ATOM 9682 O O . THR C 1 141 ? 27.961 28.369 155.462 1.00 22.88 141 THR C O 1
ATOM 9686 N N . LEU C 1 142 ? 27.525 26.761 153.956 1.00 22.82 142 LEU C N 1
ATOM 9687 C CA . LEU C 1 142 ? 26.114 27.080 153.850 1.00 22.79 142 LEU C CA 1
ATOM 9688 C C . LEU C 1 142 ? 25.473 27.104 155.236 1.00 23.34 142 LEU C C 1
ATOM 9689 O O . LEU C 1 142 ? 24.892 28.118 155.630 1.00 23.29 142 LEU C O 1
ATOM 9694 N N . ASN C 1 143 ? 25.601 25.997 155.970 1.00 23.93 143 ASN C N 1
ATOM 9695 C CA . ASN C 1 143 ? 24.980 25.870 157.296 1.00 24.54 143 ASN C CA 1
ATOM 9696 C C . ASN C 1 143 ? 25.429 26.954 158.289 1.00 24.55 143 ASN C C 1
ATOM 9697 O O . ASN C 1 143 ? 24.605 27.534 158.988 1.00 24.79 143 ASN C O 1
ATOM 9702 N N . PHE C 1 144 ? 26.727 27.215 158.342 1.00 24.36 144 PHE C N 1
ATOM 9703 C CA . PHE C 1 144 ? 27.266 28.256 159.219 1.00 24.42 144 PHE C CA 1
ATOM 9704 C C . PHE C 1 144 ? 26.695 29.653 158.876 1.00 24.03 144 PHE C C 1
ATOM 9705 O O . PHE C 1 144 ? 26.339 30.400 159.763 1.00 24.32 144 PHE C O 1
ATOM 9713 N N . ALA C 1 145 ? 26.577 29.975 157.592 1.00 23.45 145 ALA C N 1
ATOM 9714 C CA . ALA C 1 145 ? 26.038 31.280 157.147 1.00 23.13 145 ALA C CA 1
ATOM 9715 C C . ALA C 1 145 ? 24.613 31.469 157.630 1.00 23.50 145 ALA C C 1
ATOM 9716 O O . ALA C 1 145 ? 24.263 32.512 158.185 1.00 23.69 145 ALA C O 1
ATOM 9718 N N . LYS C 1 146 ? 23.810 30.438 157.414 1.00 23.69 146 LYS C N 1
ATOM 9719 C CA . LYS C 1 146 ? 22.412 30.433 157.840 1.00 24.17 146 LYS C CA 1
ATOM 9720 C C . LYS C 1 146 ? 22.294 30.450 159.357 1.00 24.83 146 LYS C C 1
ATOM 9721 O O . LYS C 1 146 ? 21.504 31.194 159.912 1.00 25.19 146 LYS C O 1
ATOM 9727 N N . GLN C 1 147 ? 23.103 29.645 160.025 1.00 25.06 147 GLN C N 1
ATOM 9728 C CA . GLN C 1 147 ? 23.060 29.571 161.482 1.00 25.73 147 GLN C CA 1
ATOM 9729 C C . GLN C 1 147 ? 23.376 30.906 162.147 1.00 25.78 147 GLN C C 1
ATOM 9730 O O . GLN C 1 147 ? 22.664 31.306 163.085 1.00 26.35 147 GLN C O 1
ATOM 9736 N N . HIS C 1 148 ? 24.417 31.598 161.662 1.00 25.29 148 HIS C N 1
ATOM 9737 C CA . HIS C 1 148 ? 24.809 32.875 162.250 1.00 25.41 148 HIS C CA 1
ATOM 9738 C C . HIS C 1 148 ? 24.270 34.096 161.515 1.00 25.13 148 HIS C C 1
ATOM 9739 O O . HIS C 1 148 ? 24.695 35.220 161.787 1.00 25.20 148 HIS C O 1
ATOM 9746 N N . ASN C 1 149 ? 23.306 33.867 160.614 1.00 24.90 149 ASN C N 1
ATOM 9747 C CA . ASN C 1 149 ? 22.679 34.913 159.798 1.00 24.68 149 ASN C CA 1
ATOM 9748 C C . ASN C 1 149 ? 23.710 35.831 159.138 1.00 24.18 149 ASN C C 1
ATOM 9749 O O . ASN C 1 149 ? 23.594 37.072 159.157 1.00 24.31 149 ASN C O 1
ATOM 9754 N N . ILE C 1 150 ? 24.733 35.203 158.572 1.00 23.71 150 ILE C N 1
ATOM 9755 C CA . ILE C 1 150 ? 25.809 35.908 157.894 1.00 23.28 150 ILE C CA 1
ATOM 9756 C C . ILE C 1 150 ? 25.588 35.742 156.395 1.00 22.67 150 ILE C C 1
ATOM 9757 O O . ILE C 1 150 ? 25.255 34.654 155.928 1.00 22.51 150 ILE C O 1
ATOM 9762 N N . ARG C 1 151 ? 25.810 36.833 155.652 1.00 22.39 151 ARG C N 1
ATOM 9763 C CA . ARG C 1 151 ? 25.616 36.863 154.208 1.00 21.85 151 ARG C CA 1
ATOM 9764 C C . ARG C 1 151 ? 26.568 35.897 153.507 1.00 21.42 151 ARG C C 1
ATOM 9765 O O . ARG C 1 151 ? 27.791 35.958 153.704 1.00 21.39 151 ARG C O 1
ATOM 9773 N N . LEU C 1 152 ? 26.001 34.997 152.715 1.00 21.19 152 LEU C N 1
ATOM 9774 C CA . LEU C 1 152 ? 26.814 34.026 151.971 1.00 20.87 152 LEU C CA 1
ATOM 9775 C C . LEU C 1 152 ? 27.076 34.574 150.576 1.00 20.35 152 LEU C C 1
ATOM 9776 O O . LEU C 1 152 ? 26.126 34.872 149.847 1.00 20.21 152 LEU C O 1
ATOM 9781 N N . VAL C 1 153 ? 28.351 34.666 150.221 1.00 20.15 153 VAL C N 1
ATOM 9782 C CA . VAL C 1 153 ? 28.780 35.119 148.911 1.00 19.71 153 VAL C CA 1
ATOM 9783 C C . VAL C 1 153 ? 29.454 33.949 148.178 1.00 19.54 153 VAL C C 1
ATOM 9784 O O . VAL C 1 153 ? 30.325 33.277 148.711 1.00 19.78 153 VAL C O 1
ATOM 9788 N N . THR C 1 154 ? 29.045 33.709 146.951 1.00 19.22 154 THR C N 1
ATOM 9789 C CA . THR C 1 154 ? 29.519 32.555 146.177 1.00 19.14 154 THR C CA 1
ATOM 9790 C C . THR C 1 154 ? 30.464 33.050 145.092 1.00 18.82 154 THR C C 1
ATOM 9791 O O . THR C 1 154 ? 30.129 33.958 144.358 1.00 18.53 154 THR C O 1
ATOM 9795 N N . SER C 1 155 ? 31.646 32.452 145.005 1.00 18.96 155 SER C N 1
ATOM 9796 C CA . SER C 1 155 ? 32.616 32.793 143.969 1.00 18.76 155 SER C CA 1
ATOM 9797 C C . SER C 1 155 ? 33.265 31.531 143.428 1.00 18.94 155 SER C C 1
ATOM 9798 O O . SER C 1 155 ? 33.788 30.737 144.193 1.00 19.36 155 SER C O 1
ATOM 9801 N N . SER C 1 156 ? 33.172 31.315 142.117 1.00 18.70 156 SER C N 1
ATOM 9802 C CA . SER C 1 156 ? 33.980 30.292 141.449 1.00 18.93 156 SER C CA 1
ATOM 9803 C C . SER C 1 156 ? 35.328 30.839 141.025 1.00 18.99 156 SER C C 1
ATOM 9804 O O . SER C 1 156 ? 36.333 30.161 141.181 1.00 19.43 156 SER C O 1
ATOM 9807 N N . THR C 1 157 ? 35.340 32.074 140.488 1.00 18.63 157 THR C N 1
ATOM 9808 C CA . THR C 1 157 ? 36.567 32.706 139.969 1.00 18.71 157 THR C CA 1
ATOM 9809 C C . THR C 1 157 ? 36.785 34.207 140.284 1.00 18.60 157 THR C C 1
ATOM 9810 O O . THR C 1 157 ? 37.889 34.694 140.110 1.00 18.83 157 THR C O 1
ATOM 9814 N N . GLY C 1 158 ? 35.763 34.925 140.721 1.00 18.36 158 GLY C N 1
ATOM 9815 C CA . GLY C 1 158 ? 35.857 36.376 140.872 1.00 18.32 158 GLY C CA 1
ATOM 9816 C C . GLY C 1 158 ? 35.908 37.162 139.572 1.00 18.06 158 GLY C C 1
ATOM 9817 O O . GLY C 1 158 ? 36.291 38.312 139.578 1.00 18.16 158 GLY C O 1
ATOM 9818 N N . HIS C 1 159 ? 35.481 36.552 138.465 1.00 17.78 159 HIS C N 1
ATOM 9819 C CA . HIS C 1 159 ? 35.434 37.231 137.181 1.00 17.54 159 HIS C CA 1
ATOM 9820 C C . HIS C 1 159 ? 34.369 38.297 137.069 1.00 17.33 159 HIS C C 1
ATOM 9821 O O . HIS C 1 159 ? 34.453 39.105 136.188 1.00 17.24 159 HIS C O 1
ATOM 9828 N N . ASP C 1 160 ? 33.341 38.265 137.912 1.00 17.32 160 ASP C N 1
ATOM 9829 C CA . ASP C 1 160 ? 32.168 39.099 137.684 1.00 17.19 160 ASP C CA 1
ATOM 9830 C C . ASP C 1 160 ? 32.489 40.581 137.532 1.00 17.33 160 ASP C C 1
ATOM 9831 O O . ASP C 1 160 ? 33.418 41.117 138.168 1.00 17.61 160 ASP C O 1
ATOM 9836 N N . LEU C 1 161 ? 31.710 41.221 136.675 1.00 17.20 161 LEU C N 1
ATOM 9837 C CA . LEU C 1 161 ? 31.823 42.657 136.355 1.00 17.39 161 LEU C CA 1
ATOM 9838 C C . LEU C 1 161 ? 30.878 43.526 137.176 1.00 17.68 161 LEU C C 1
ATOM 9839 O O . LEU C 1 161 ? 31.069 44.736 137.241 1.00 17.99 161 LEU C O 1
ATOM 9844 N N . LEU C 1 162 ? 29.875 42.898 137.803 1.00 17.65 162 LEU C N 1
ATOM 9845 C CA . LEU C 1 162 ? 28.768 43.577 138.471 1.00 17.96 162 LEU C CA 1
ATOM 9846 C C . LEU C 1 162 ? 28.732 43.435 140.019 1.00 18.26 162 LEU C C 1
ATOM 9847 O O . LEU C 1 162 ? 27.734 43.798 140.659 1.00 18.56 162 LEU C O 1
ATOM 9852 N N . GLY C 1 163 ? 29.801 42.917 140.625 1.00 18.24 163 GLY C N 1
ATOM 9853 C CA . GLY C 1 163 ? 29.800 42.687 142.073 1.00 18.53 163 GLY C CA 1
ATOM 9854 C C . GLY C 1 163 ? 28.883 41.567 142.576 1.00 18.45 163 GLY C C 1
ATOM 9855 O O . GLY C 1 163 ? 28.542 41.555 143.763 1.00 18.77 163 GLY C O 1
ATOM 9856 N N . ARG C 1 164 ? 28.489 40.635 141.696 1.00 18.10 164 ARG C N 1
ATOM 9857 C CA . ARG C 1 164 ? 27.557 39.548 142.066 1.00 18.12 164 ARG C CA 1
ATOM 9858 C C . ARG C 1 164 ? 28.233 38.406 142.847 1.00 18.15 164 ARG C C 1
ATOM 9859 O O . ARG C 1 164 ? 27.554 37.565 143.425 1.00 18.29 164 ARG C O 1
ATOM 9867 N N . SER C 1 165 ? 29.559 38.379 142.839 1.00 18.10 165 SER C N 1
ATOM 9868 C CA . SER C 1 165 ? 30.360 37.566 143.754 1.00 18.29 165 SER C CA 1
ATOM 9869 C C . SER C 1 165 ? 31.079 38.392 144.855 1.00 18.64 165 SER C C 1
ATOM 9870 O O . SER C 1 165 ? 32.164 38.007 145.322 1.00 18.82 165 SER C O 1
ATOM 9873 N N . ASP C 1 166 ? 30.488 39.532 145.245 1.00 18.83 166 ASP C N 1
ATOM 9874 C CA . ASP C 1 166 ? 30.998 40.383 146.349 1.00 19.27 166 ASP C CA 1
ATOM 9875 C C . ASP C 1 166 ? 29.943 40.447 147.476 1.00 19.60 166 ASP C C 1
ATOM 9876 O O . ASP C 1 166 ? 28.813 39.995 147.318 1.00 19.50 166 ASP C O 1
ATOM 9881 N N . GLY C 1 167 ? 30.308 41.042 148.606 1.00 20.07 167 GLY C N 1
ATOM 9882 C CA . GLY C 1 167 ? 29.297 41.427 149.580 1.00 20.47 167 GLY C CA 1
ATOM 9883 C C . GLY C 1 167 ? 29.951 41.878 150.863 1.00 21.01 167 GLY C C 1
ATOM 9884 O O . GLY C 1 167 ? 30.657 41.091 151.493 1.00 21.09 167 GLY C O 1
ATOM 9885 N N . TYR C 1 168 ? 29.726 43.138 151.243 1.00 21.47 168 TYR C N 1
ATOM 9886 C CA . TYR C 1 168 ? 30.223 43.682 152.518 1.00 22.11 168 TYR C CA 1
ATOM 9887 C C . TYR C 1 168 ? 29.877 42.742 153.679 1.00 22.31 168 TYR C C 1
ATOM 9888 O O . TYR C 1 168 ? 28.718 42.316 153.824 1.00 22.29 168 TYR C O 1
ATOM 9897 N N . GLY C 1 169 ? 30.888 42.441 154.488 1.00 22.58 169 GLY C N 1
ATOM 9898 C CA . GLY C 1 169 ? 30.723 41.676 155.712 1.00 22.90 169 GLY C CA 1
ATOM 9899 C C . GLY C 1 169 ? 30.291 40.242 155.488 1.00 22.49 169 GLY C C 1
ATOM 9900 O O . GLY C 1 169 ? 29.654 39.629 156.353 1.00 22.75 169 GLY C O 1
ATOM 9901 N N . GLY C 1 170 ? 30.626 39.715 154.312 1.00 21.93 170 GLY C N 1
ATOM 9902 C CA . GLY C 1 170 ? 30.133 38.441 153.861 1.00 21.57 170 GLY C CA 1
ATOM 9903 C C . GLY C 1 170 ? 31.056 37.312 154.237 1.00 21.64 170 GLY C C 1
ATOM 9904 O O . GLY C 1 170 ? 32.222 37.526 154.553 1.00 21.87 170 GLY C O 1
ATOM 9905 N N . LEU C 1 171 ? 30.509 36.098 154.183 1.00 21.54 171 LEU C N 1
ATOM 9906 C CA . LEU C 1 171 ? 31.287 34.875 154.231 1.00 21.60 171 LEU C CA 1
ATOM 9907 C C . LEU C 1 171 ? 31.303 34.315 152.816 1.00 21.10 171 LEU C C 1
ATOM 9908 O O . LEU C 1 171 ? 30.252 33.969 152.276 1.00 20.87 171 LEU C O 1
ATOM 9913 N N . GLU C 1 172 ? 32.491 34.257 152.204 1.00 20.99 172 GLU C N 1
ATOM 9914 C CA . GLU C 1 172 ? 32.604 33.760 150.846 1.00 20.58 172 GLU C CA 1
ATOM 9915 C C . GLU C 1 172 ? 32.721 32.226 150.771 1.00 20.73 172 GLU C C 1
ATOM 9916 O O . GLU C 1 172 ? 33.598 31.647 151.365 1.00 21.14 172 GLU C O 1
ATOM 9922 N N . LEU C 1 173 ? 31.814 31.598 150.037 1.00 20.50 173 LEU C N 1
ATOM 9923 C CA . LEU C 1 173 ? 31.988 30.234 149.600 1.00 20.64 173 LEU C CA 1
ATOM 9924 C C . LEU C 1 173 ? 32.825 30.288 148.322 1.00 20.36 173 LEU C C 1
ATOM 9925 O O . LEU C 1 173 ? 32.297 30.566 147.240 1.00 19.93 173 LEU C O 1
ATOM 9930 N N . TRP C 1 174 ? 34.122 30.049 148.471 1.00 20.66 174 TRP C N 1
ATOM 9931 C CA . TRP C 1 174 ? 35.067 30.036 147.348 1.00 20.54 174 TRP C CA 1
ATOM 9932 C C . TRP C 1 174 ? 35.212 28.621 146.771 1.00 20.80 174 TRP C C 1
ATOM 9933 O O . TRP C 1 174 ? 35.728 27.714 147.429 1.00 21.37 174 TRP C O 1
ATOM 9944 N N . LEU C 1 175 ? 34.761 28.441 145.533 1.00 20.45 175 LEU C N 1
ATOM 9945 C CA . LEU C 1 175 ? 34.671 27.120 144.907 1.00 20.73 175 LEU C CA 1
ATOM 9946 C C . LEU C 1 175 ? 35.832 26.784 143.995 1.00 20.92 175 LEU C C 1
ATOM 9947 O O . LEU C 1 175 ? 35.833 25.732 143.366 1.00 21.22 175 LEU C O 1
ATOM 9952 N N . HIS C 1 176 ? 36.853 27.643 143.959 1.00 20.88 176 HIS C N 1
ATOM 9953 C CA . HIS C 1 176 ? 37.962 27.508 143.003 1.00 21.08 176 HIS C CA 1
ATOM 9954 C C . HIS C 1 176 ? 38.708 26.175 143.115 1.00 21.87 176 HIS C C 1
ATOM 9955 O O . HIS C 1 176 ? 39.182 25.665 142.104 1.00 22.07 176 HIS C O 1
ATOM 9962 N N . SER C 1 177 ? 38.790 25.587 144.319 1.00 22.38 177 SER C N 1
ATOM 9963 C CA . SER C 1 177 ? 39.394 24.235 144.453 1.00 23.25 177 SER C CA 1
ATOM 9964 C C . SER C 1 177 ? 38.401 23.077 144.568 1.00 23.47 177 SER C C 1
ATOM 9965 O O . SER C 1 177 ? 38.763 21.988 145.019 1.00 24.28 177 SER C O 1
ATOM 9968 N N . PHE C 1 178 ? 37.143 23.302 144.187 1.00 22.87 178 PHE C N 1
ATOM 9969 C CA . PHE C 1 178 ? 36.124 22.262 144.243 1.00 23.12 178 PHE C CA 1
ATOM 9970 C C . PHE C 1 178 ? 36.118 21.619 142.882 1.00 23.23 178 PHE C C 1
ATOM 9971 O O . PHE C 1 178 ? 35.390 22.036 141.996 1.00 22.66 178 PHE C O 1
ATOM 9979 N N . ARG C 1 179 ? 36.950 20.589 142.721 1.00 24.06 179 ARG C N 1
ATOM 9980 C CA . ARG C 1 179 ? 37.292 20.051 141.415 1.00 24.30 179 ARG C CA 1
ATOM 9981 C C . ARG C 1 179 ? 37.329 18.524 141.449 1.00 25.33 179 ARG C C 1
ATOM 9982 O O . ARG C 1 179 ? 38.327 17.960 141.878 1.00 26.14 179 ARG C O 1
ATOM 9990 N N . ASN C 1 180 ? 36.260 17.870 140.989 1.00 25.40 180 ASN C N 1
ATOM 9991 C CA . ASN C 1 180 ? 36.137 16.394 141.105 1.00 26.48 180 ASN C CA 1
ATOM 9992 C C . ASN C 1 180 ? 36.129 15.680 139.733 1.00 26.88 180 ASN C C 1
ATOM 9993 O O . ASN C 1 180 ? 35.554 14.601 139.580 1.00 27.59 180 ASN C O 1
ATOM 9998 N N . GLY C 1 181 ? 36.789 16.304 138.757 1.00 26.49 181 GLY C N 1
ATOM 9999 C CA . GLY C 1 181 ? 37.041 15.711 137.447 1.00 26.94 181 GLY C CA 1
ATOM 10000 C C . GLY C 1 181 ? 36.248 16.344 136.323 1.00 26.12 181 GLY C C 1
ATOM 10001 O O . GLY C 1 181 ? 35.133 16.812 136.515 1.00 25.46 181 GLY C O 1
ATOM 10002 N N . VAL C 1 182 ? 36.861 16.363 135.144 1.00 26.23 182 VAL C N 1
ATOM 10003 C CA . VAL C 1 182 ? 36.166 16.719 133.908 1.00 25.69 182 VAL C CA 1
ATOM 10004 C C . VAL C 1 182 ? 36.276 15.501 133.014 1.00 26.70 182 VAL C C 1
ATOM 10005 O O . VAL C 1 182 ? 37.376 15.130 132.610 1.00 27.36 182 VAL C O 1
ATOM 10009 N N . ARG C 1 183 ? 35.140 14.877 132.709 1.00 26.91 183 ARG C N 1
ATOM 10010 C CA . ARG C 1 183 ? 35.140 13.600 132.012 1.00 28.05 183 ARG C CA 1
ATOM 10011 C C . ARG C 1 183 ? 34.279 13.667 130.770 1.00 27.80 183 ARG C C 1
ATOM 10012 O O . ARG C 1 183 ? 33.158 14.177 130.792 1.00 27.11 183 ARG C O 1
ATOM 10020 N N . PHE C 1 184 ? 34.819 13.121 129.689 1.00 28.47 184 PHE C N 1
ATOM 10021 C CA . PHE C 1 184 ? 34.151 13.085 128.410 1.00 28.42 184 PHE C CA 1
ATOM 10022 C C . PHE C 1 184 ? 33.218 11.889 128.385 1.00 29.38 184 PHE C C 1
ATOM 10023 O O . PHE C 1 184 ? 33.578 10.808 128.836 1.00 30.50 184 PHE C O 1
ATOM 10031 N N . GLN C 1 185 ? 32.029 12.080 127.820 1.00 29.03 185 GLN C N 1
ATOM 10032 C CA . GLN C 1 185 ? 31.061 10.990 127.616 1.00 30.00 185 GLN C CA 1
ATOM 10033 C C . GLN C 1 185 ? 30.817 10.862 126.116 1.00 30.25 185 GLN C C 1
ATOM 10034 O O . GLN C 1 185 ? 30.266 11.777 125.517 1.00 29.34 185 GLN C O 1
ATOM 10040 N N . LYS C 1 186 ? 31.187 9.735 125.503 1.00 31.54 186 LYS C N 1
ATOM 10041 C CA . LYS C 1 186 ? 30.925 9.561 124.070 1.00 31.88 186 LYS C CA 1
ATOM 10042 C C . LYS C 1 186 ? 29.437 9.745 123.759 1.00 31.60 186 LYS C C 1
ATOM 10043 O O . LYS C 1 186 ? 29.065 10.312 122.718 1.00 31.14 186 LYS C O 1
ATOM 10049 N N . LYS C 1 187 ? 28.597 9.281 124.675 1.00 31.94 187 LYS C N 1
ATOM 10050 C CA . LYS C 1 187 ? 27.147 9.435 124.581 1.00 31.78 187 LYS C CA 1
ATOM 10051 C C . LYS C 1 187 ? 26.676 9.953 125.932 1.00 31.08 187 LYS C C 1
ATOM 10052 O O . LYS C 1 187 ? 27.001 9.373 126.977 1.00 31.57 187 LYS C O 1
ATOM 10058 N N . TYR C 1 188 ? 25.976 11.081 125.926 1.00 29.96 188 TYR C N 1
ATOM 10059 C CA . TYR C 1 188 ? 25.426 11.644 127.160 1.00 29.33 188 TYR C CA 1
ATOM 10060 C C . TYR C 1 188 ? 24.686 10.601 128.002 1.00 30.37 188 TYR C C 1
ATOM 10061 O O . TYR C 1 188 ? 23.771 9.955 127.500 1.00 31.19 188 TYR C O 1
ATOM 10070 N N . THR C 1 189 ? 25.081 10.498 129.269 1.00 30.33 189 THR C N 1
ATOM 10071 C CA . THR C 1 189 ? 24.499 9.572 130.252 1.00 31.28 189 THR C CA 1
ATOM 10072 C C . THR C 1 189 ? 24.060 10.409 131.455 1.00 30.43 189 THR C C 1
ATOM 10073 O O . THR C 1 189 ? 24.894 11.022 132.132 1.00 29.70 189 THR C O 1
ATOM 10077 N N . SER C 1 190 ? 22.746 10.441 131.677 1.00 30.60 190 SER C N 1
ATOM 10078 C CA . SER C 1 190 ? 22.133 11.324 132.666 1.00 29.84 190 SER C CA 1
ATOM 10079 C C . SER C 1 190 ? 22.117 10.638 134.034 1.00 30.49 190 SER C C 1
ATOM 10080 O O . SER C 1 190 ? 21.856 9.432 134.144 1.00 31.75 190 SER C O 1
ATOM 10083 N N . ALA C 1 191 ? 22.336 11.451 135.072 1.00 29.67 191 ALA C N 1
ATOM 10084 C CA . ALA C 1 191 ? 22.256 11.029 136.456 1.00 30.12 191 ALA C CA 1
ATOM 10085 C C . ALA C 1 191 ? 20.906 10.423 136.845 1.00 31.02 191 ALA C C 1
ATOM 10086 O O . ALA C 1 191 ? 20.856 9.580 137.747 1.00 31.90 191 ALA C O 1
ATOM 10088 N N . ASN C 1 192 ? 19.811 10.853 136.206 1.00 30.89 192 ASN C N 1
ATOM 10089 C CA . ASN C 1 192 ? 18.477 10.277 136.474 1.00 31.87 192 ASN C CA 1
ATOM 10090 C C . ASN C 1 192 ? 17.865 9.591 135.249 1.00 32.73 192 ASN C C 1
ATOM 10091 O O . ASN C 1 192 ? 16.651 9.376 135.203 1.00 33.41 192 ASN C O 1
ATOM 10096 N N . LYS C 1 193 ? 18.718 9.257 134.276 1.00 32.77 193 LYS C N 1
ATOM 10097 C CA . LYS C 1 193 ? 18.339 8.591 133.008 1.00 33.60 193 LYS C CA 1
ATOM 10098 C C . LYS C 1 193 ? 17.293 9.322 132.154 1.00 33.25 193 LYS C C 1
ATOM 10099 O O . LYS C 1 193 ? 16.516 8.711 131.412 1.00 34.22 193 LYS C O 1
ATOM 10105 N N . CYS C 1 194 ? 17.318 10.642 132.237 1.00 31.93 194 CYS C N 1
ATOM 10106 C CA . CYS C 1 194 ? 16.404 11.473 131.475 1.00 31.53 194 CYS C CA 1
ATOM 10107 C C . CYS C 1 194 ? 16.684 11.399 129.973 1.00 31.55 194 CYS C C 1
ATOM 10108 O O . CYS C 1 194 ? 17.824 11.484 129.542 1.00 31.05 194 CYS C O 1
ATOM 10111 N N . THR C 1 195 ? 15.615 11.239 129.206 1.00 32.21 195 THR C N 1
ATOM 10112 C CA . THR C 1 195 ? 15.620 11.169 127.734 1.00 32.39 195 THR C CA 1
ATOM 10113 C C . THR C 1 195 ? 15.093 12.422 127.057 1.00 31.51 195 THR C C 1
ATOM 10114 O O . THR C 1 195 ? 15.227 12.591 125.834 1.00 31.41 195 THR C O 1
ATOM 10118 N N . LYS C 1 196 ? 14.507 13.307 127.848 1.00 30.93 196 LYS C N 1
ATOM 10119 C CA . LYS C 1 196 ? 13.690 14.404 127.322 1.00 30.44 196 LYS C CA 1
ATOM 10120 C C . LYS C 1 196 ? 14.484 15.545 126.692 1.00 29.15 196 LYS C C 1
ATOM 10121 O O . LYS C 1 196 ? 13.902 16.392 126.014 1.00 28.84 196 LYS C O 1
ATOM 10127 N N . SER C 1 197 ? 15.803 15.581 126.912 1.00 28.47 197 SER C N 1
ATOM 10128 C CA . SER C 1 197 ? 16.652 16.496 126.143 1.00 27.44 197 SER C CA 1
ATOM 10129 C C . SER C 1 197 ? 16.637 16.188 124.653 1.00 27.83 197 SER C C 1
ATOM 10130 O O . SER C 1 197 ? 16.888 17.078 123.827 1.00 27.13 197 SER C O 1
ATOM 10133 N N . GLY C 1 198 ? 16.423 14.918 124.316 1.00 29.00 198 GLY C N 1
ATOM 10134 C CA . GLY C 1 198 ? 16.476 14.443 122.940 1.00 29.56 198 GLY C CA 1
ATOM 10135 C C . GLY C 1 198 ? 17.903 14.292 122.452 1.00 29.19 198 GLY C C 1
ATOM 10136 O O . GLY C 1 198 ? 18.107 14.053 121.264 1.00 29.51 198 GLY C O 1
ATOM 10137 N N . TRP C 1 199 ? 18.884 14.412 123.357 1.00 28.61 199 TRP C N 1
ATOM 10138 C CA . TRP C 1 199 ? 20.292 14.510 122.969 1.00 28.14 199 TRP C CA 1
ATOM 10139 C C . TRP C 1 199 ? 20.949 13.162 123.158 1.00 29.14 199 TRP C C 1
ATOM 10140 O O . TRP C 1 199 ? 21.061 12.675 124.272 1.00 29.41 199 TRP C O 1
ATOM 10151 N N . THR C 1 200 ? 21.391 12.557 122.057 1.00 29.76 200 THR C N 1
ATOM 10152 C CA . THR C 1 200 ? 22.118 11.291 122.088 1.00 30.83 200 THR C CA 1
ATOM 10153 C C . THR C 1 200 ? 23.549 11.472 121.569 1.00 30.46 200 THR C C 1
ATOM 10154 O O . THR C 1 200 ? 24.222 10.505 121.203 1.00 31.41 200 THR C O 1
ATOM 10158 N N . GLY C 1 201 ? 23.998 12.727 121.521 1.00 29.17 201 GLY C N 1
ATOM 10159 C CA . GLY C 1 201 ? 25.372 13.047 121.176 1.00 28.76 201 GLY C CA 1
ATOM 10160 C C . GLY C 1 201 ? 26.276 12.955 122.382 1.00 28.58 201 GLY C C 1
ATOM 10161 O O . GLY C 1 201 ? 25.862 12.493 123.447 1.00 28.89 201 GLY C O 1
ATOM 10162 N N . SER C 1 202 ? 27.509 13.407 122.211 1.00 28.12 202 SER C N 1
ATOM 10163 C CA . SER C 1 202 ? 28.503 13.376 123.256 1.00 28.00 202 SER C CA 1
ATOM 10164 C C . SER C 1 202 ? 28.276 14.481 124.295 1.00 26.86 202 SER C C 1
ATOM 10165 O O . SER C 1 202 ? 27.495 15.423 124.084 1.00 26.07 202 SER C O 1
ATOM 10168 N N . ALA C 1 203 ? 28.955 14.320 125.433 1.00 26.88 203 ALA C N 1
ATOM 10169 C CA . ALA C 1 203 ? 28.900 15.306 126.501 1.00 25.92 203 ALA C CA 1
ATOM 10170 C C . ALA C 1 203 ? 30.187 15.392 127.302 1.00 25.85 203 ALA C C 1
ATOM 10171 O O . ALA C 1 203 ? 31.051 14.504 127.199 1.00 26.70 203 ALA C O 1
ATOM 10173 N N . ILE C 1 204 ? 30.306 16.478 128.086 1.00 24.91 204 ILE C N 1
ATOM 10174 C CA . ILE C 1 204 ? 31.329 16.568 129.119 1.00 24.88 204 ILE C CA 1
ATOM 10175 C C . ILE C 1 204 ? 30.658 16.763 130.482 1.00 24.62 204 ILE C C 1
ATOM 10176 O O . ILE C 1 204 ? 29.806 17.648 130.654 1.00 23.88 204 ILE C O 1
ATOM 10181 N N . HIS C 1 205 ? 31.017 15.881 131.430 1.00 25.34 205 HIS C N 1
ATOM 10182 C CA . HIS C 1 205 ? 30.615 16.019 132.826 1.00 25.19 205 HIS C CA 1
ATOM 10183 C C . HIS C 1 205 ? 31.618 16.959 133.475 1.00 24.56 205 HIS C C 1
ATOM 10184 O O . HIS C 1 205 ? 32.763 16.591 133.731 1.00 25.02 205 HIS C O 1
ATOM 10191 N N . ILE C 1 206 ? 31.192 18.196 133.706 1.00 23.60 206 ILE C N 1
ATOM 10192 C CA . ILE C 1 206 ? 32.050 19.132 134.393 1.00 23.06 206 ILE C CA 1
ATOM 10193 C C . ILE C 1 206 ? 31.753 18.990 135.876 1.00 23.20 206 ILE C C 1
ATOM 10194 O O . ILE C 1 206 ? 30.826 19.621 136.377 1.00 22.71 206 ILE C O 1
ATOM 10199 N N . ASP C 1 207 ? 32.547 18.159 136.563 1.00 23.94 207 ASP C N 1
ATOM 10200 C CA . ASP C 1 207 ? 32.282 17.751 137.939 1.00 24.30 207 ASP C CA 1
ATOM 10201 C C . ASP C 1 207 ? 33.086 18.627 138.890 1.00 23.89 207 ASP C C 1
ATOM 10202 O O . ASP C 1 207 ? 33.954 18.155 139.599 1.00 24.46 207 ASP C O 1
ATOM 10207 N N . GLY C 1 208 ? 32.762 19.921 138.899 1.00 22.98 208 GLY C N 1
ATOM 10208 C CA . GLY C 1 208 ? 33.450 20.875 139.756 1.00 22.60 208 GLY C CA 1
ATOM 10209 C C . GLY C 1 208 ? 33.348 22.286 139.182 1.00 21.70 208 GLY C C 1
ATOM 10210 O O . GLY C 1 208 ? 32.888 22.479 138.044 1.00 21.39 208 GLY C O 1
ATOM 10211 N N . ALA C 1 209 ? 33.794 23.264 139.965 1.00 21.35 209 ALA C N 1
ATOM 10212 C CA . ALA C 1 209 ? 33.828 24.667 139.523 1.00 20.61 209 ALA C CA 1
ATOM 10213 C C . ALA C 1 209 ? 35.079 24.925 138.682 1.00 20.64 209 ALA C C 1
ATOM 10214 O O . ALA C 1 209 ? 35.902 25.797 138.991 1.00 20.49 209 ALA C O 1
ATOM 10216 N N . TYR C 1 210 ? 35.190 24.179 137.596 1.00 20.89 210 TYR C N 1
ATOM 10217 C CA . TYR C 1 210 ? 36.274 24.310 136.673 1.00 21.01 210 TYR C CA 1
ATOM 10218 C C . TYR C 1 210 ? 36.123 25.602 135.845 1.00 20.28 210 TYR C C 1
ATOM 10219 O O . TYR C 1 210 ? 35.060 26.223 135.793 1.00 19.74 210 TYR C O 1
ATOM 10228 N N . GLN C 1 211 ? 37.239 26.000 135.244 1.00 20.36 211 GLN C N 1
ATOM 10229 C CA . GLN C 1 211 ? 37.295 27.108 134.305 1.00 19.83 211 GLN C CA 1
ATOM 10230 C C . GLN C 1 211 ? 37.202 26.531 132.902 1.00 19.96 211 GLN C C 1
ATOM 10231 O O . GLN C 1 211 ? 37.330 25.308 132.721 1.00 20.54 211 GLN C O 1
ATOM 10237 N N . TRP C 1 212 ? 36.912 27.383 131.918 1.00 19.46 212 TRP C N 1
ATOM 10238 C CA . TRP C 1 212 ? 36.861 26.922 130.516 1.00 19.60 212 TRP C CA 1
ATOM 10239 C C . TRP C 1 212 ? 38.167 26.292 130.037 1.00 20.27 212 TRP C C 1
ATOM 10240 O O . TRP C 1 212 ? 38.142 25.300 129.279 1.00 20.73 212 TRP C O 1
ATOM 10251 N N . ARG C 1 213 ? 39.288 26.814 130.513 1.00 20.44 213 ARG C N 1
ATOM 10252 C CA . ARG C 1 213 ? 40.594 26.243 130.168 1.00 21.21 213 ARG C CA 1
ATOM 10253 C C . ARG C 1 213 ? 40.597 24.721 130.416 1.00 21.97 213 ARG C C 1
ATOM 10254 O O . ARG C 1 213 ? 41.013 23.970 129.567 1.00 22.55 213 ARG C O 1
ATOM 10262 N N . ASP C 1 214 ? 40.071 24.305 131.549 1.00 21.99 214 ASP C N 1
ATOM 10263 C CA . ASP C 1 214 ? 40.116 22.904 131.984 1.00 22.80 214 ASP C CA 1
ATOM 10264 C C . ASP C 1 214 ? 39.221 22.044 131.108 1.00 22.94 214 ASP C C 1
ATOM 10265 O O . ASP C 1 214 ? 39.576 20.930 130.746 1.00 23.78 214 ASP C O 1
ATOM 10270 N N . VAL C 1 215 ? 38.061 22.602 130.753 1.00 22.18 215 VAL C N 1
ATOM 10271 C CA . VAL C 1 215 ? 37.065 21.915 129.935 1.00 22.27 215 VAL C CA 1
ATOM 10272 C C . VAL C 1 215 ? 37.595 21.750 128.522 1.00 22.56 215 VAL C C 1
ATOM 10273 O O . VAL C 1 215 ? 37.477 20.672 127.911 1.00 23.24 215 VAL C O 1
ATOM 10277 N N . TYR C 1 216 ? 38.228 22.786 128.023 1.00 22.15 216 TYR C N 1
ATOM 10278 C CA . TYR C 1 216 ? 38.794 22.791 126.678 1.00 22.40 216 TYR C CA 1
ATOM 10279 C C . TYR C 1 216 ? 39.881 21.727 126.451 1.00 23.49 216 TYR C C 1
ATOM 10280 O O . TYR C 1 216 ? 39.971 21.144 125.384 1.00 23.98 216 TYR C O 1
ATOM 10289 N N . THR C 1 217 ? 40.706 21.490 127.453 1.00 23.95 217 THR C N 1
ATOM 10290 C CA . THR C 1 217 ? 41.743 20.448 127.380 1.00 25.13 217 THR C CA 1
ATOM 10291 C C . THR C 1 217 ? 41.148 19.047 127.125 1.00 25.87 217 THR C C 1
ATOM 10292 O O . THR C 1 217 ? 41.672 18.272 126.317 1.00 26.76 217 THR C O 1
ATOM 10296 N N . VAL C 1 218 ? 40.047 18.747 127.802 1.00 25.57 218 VAL C N 1
ATOM 10297 C CA . VAL C 1 218 ? 39.358 17.457 127.636 1.00 26.30 218 VAL C CA 1
ATOM 10298 C C . VAL C 1 218 ? 38.601 17.377 126.303 1.00 26.15 218 VAL C C 1
ATOM 10299 O O . VAL C 1 218 ? 38.607 16.336 125.636 1.00 27.07 218 VAL C O 1
ATOM 10303 N N . ALA C 1 219 ? 37.931 18.462 125.919 1.00 25.09 219 ALA C N 1
ATOM 10304 C CA . ALA C 1 219 ? 37.238 18.491 124.616 1.00 24.95 219 ALA C CA 1
ATOM 10305 C C . ALA C 1 219 ? 38.217 18.277 123.451 1.00 25.56 219 ALA C C 1
ATOM 10306 O O . ALA C 1 219 ? 37.955 17.491 122.506 1.00 26.21 219 ALA C O 1
ATOM 10308 N N . GLN C 1 220 ? 39.372 18.938 123.557 1.00 25.48 220 GLN C N 1
ATOM 10309 C CA . GLN C 1 220 ? 40.428 18.801 122.560 1.00 26.13 220 GLN C CA 1
ATOM 10310 C C . GLN C 1 220 ? 40.983 17.391 122.498 1.00 27.51 220 GLN C C 1
ATOM 10311 O O . GLN C 1 220 ? 41.152 16.834 121.406 1.00 28.20 220 GLN C O 1
ATOM 10317 N N . ALA C 1 221 ? 41.218 16.779 123.657 1.00 27.99 221 ALA C N 1
ATOM 10318 C CA . ALA C 1 221 ? 41.699 15.403 123.693 1.00 29.42 221 ALA C CA 1
ATOM 10319 C C . ALA C 1 221 ? 40.709 14.431 123.049 1.00 29.92 221 ALA C C 1
ATOM 10320 O O . ALA C 1 221 ? 41.096 13.391 122.568 1.00 31.15 221 ALA C O 1
ATOM 10322 N N . ASN C 1 222 ? 39.431 14.790 123.047 1.00 29.03 222 ASN C N 1
ATOM 10323 C CA . ASN C 1 222 ? 38.380 13.949 122.497 1.00 29.48 222 ASN C CA 1
ATOM 10324 C C . ASN C 1 222 ? 37.836 14.418 121.145 1.00 29.04 222 ASN C C 1
ATOM 10325 O O . ASN C 1 222 ? 36.804 13.928 120.697 1.00 29.23 222 ASN C O 1
ATOM 10330 N N . ASN C 1 223 ? 38.561 15.321 120.482 1.00 28.58 223 ASN C N 1
ATOM 10331 C CA . ASN C 1 223 ? 38.192 15.828 119.159 1.00 28.22 223 ASN C CA 1
ATOM 10332 C C . ASN C 1 223 ? 36.742 16.343 119.094 1.00 27.30 223 ASN C C 1
ATOM 10333 O O . ASN C 1 223 ? 36.010 16.060 118.143 1.00 27.51 223 ASN C O 1
ATOM 10338 N N . VAL C 1 224 ? 36.308 17.071 120.114 1.00 26.38 224 VAL C N 1
ATOM 10339 C CA . VAL C 1 224 ? 34.975 17.671 120.088 1.00 25.54 224 VAL C CA 1
ATOM 10340 C C . VAL C 1 224 ? 35.058 19.157 120.401 1.00 24.35 224 VAL C C 1
ATOM 10341 O O . VAL C 1 224 ? 36.093 19.666 120.856 1.00 24.17 224 VAL C O 1
ATOM 10345 N N . ILE C 1 225 ? 33.950 19.835 120.150 1.00 23.65 225 ILE C N 1
ATOM 10346 C CA . ILE C 1 225 ? 33.843 21.275 120.356 1.00 22.59 225 ILE C CA 1
ATOM 10347 C C . ILE C 1 225 ? 33.008 21.524 121.611 1.00 22.12 225 ILE C C 1
ATOM 10348 O O . ILE C 1 225 ? 31.827 21.159 121.659 1.00 22.19 225 ILE C O 1
ATOM 10353 N N . ALA C 1 226 ? 33.645 22.125 122.612 1.00 21.72 226 ALA C N 1
ATOM 10354 C CA . ALA C 1 226 ? 32.987 22.617 123.792 1.00 21.19 226 ALA C CA 1
ATOM 10355 C C . ALA C 1 226 ? 32.748 24.097 123.562 1.00 20.32 226 ALA C C 1
ATOM 10356 O O . ALA C 1 226 ? 33.683 24.824 123.210 1.00 20.11 226 ALA C O 1
ATOM 10358 N N . VAL C 1 227 ? 31.502 24.521 123.733 1.00 19.93 227 VAL C N 1
ATOM 10359 C CA . VAL C 1 227 ? 31.082 25.881 123.421 1.00 19.24 227 VAL C CA 1
ATOM 10360 C C . VAL C 1 227 ? 31.238 26.735 124.706 1.00 18.76 227 VAL C C 1
ATOM 10361 O O . VAL C 1 227 ? 30.304 26.833 125.524 1.00 18.62 227 VAL C O 1
ATOM 10365 N N . GLY C 1 228 ? 32.437 27.278 124.880 1.00 18.64 228 GLY C N 1
ATOM 10366 C CA . GLY C 1 228 ? 32.823 28.069 126.044 1.00 18.31 228 GLY C CA 1
ATOM 10367 C C . GLY C 1 228 ? 33.026 29.514 125.626 1.00 17.82 228 GLY C C 1
ATOM 10368 O O . GLY C 1 228 ? 32.682 29.908 124.504 1.00 17.69 228 GLY C O 1
ATOM 10369 N N . GLY C 1 229 ? 33.626 30.288 126.512 1.00 17.63 229 GLY C N 1
ATOM 10370 C CA . GLY C 1 229 ? 33.899 31.691 126.247 1.00 17.27 229 GLY C CA 1
ATOM 10371 C C . GLY C 1 229 ? 35.108 31.911 125.380 1.00 17.46 229 GLY C C 1
ATOM 10372 O O . GLY C 1 229 ? 35.950 31.025 125.167 1.00 17.90 229 GLY C O 1
ATOM 10373 N N . GLY C 1 230 ? 35.207 33.147 124.914 1.00 17.19 230 GLY C N 1
ATOM 10374 C CA . GLY C 1 230 ? 36.339 33.596 124.140 1.00 17.38 230 GLY C CA 1
ATOM 10375 C C . GLY C 1 230 ? 37.596 33.694 124.974 1.00 17.67 230 GLY C C 1
ATOM 10376 O O . GLY C 1 230 ? 38.691 33.625 124.434 1.00 18.04 230 GLY C O 1
ATOM 10377 N N . SER C 1 231 ? 37.418 33.852 126.283 1.00 17.57 231 SER C N 1
ATOM 10378 C CA . SER C 1 231 ? 38.510 33.802 127.253 1.00 17.91 231 SER C CA 1
ATOM 10379 C C . SER C 1 231 ? 38.389 32.513 128.062 1.00 18.16 231 SER C C 1
ATOM 10380 O O . SER C 1 231 ? 37.297 32.179 128.479 1.00 17.91 231 SER C O 1
ATOM 10383 N N . PRO C 1 232 ? 39.502 31.789 128.280 1.00 18.73 232 PRO C N 1
ATOM 10384 C CA . PRO C 1 232 ? 39.347 30.486 128.989 1.00 19.06 232 PRO C CA 1
ATOM 10385 C C . PRO C 1 232 ? 39.383 30.539 130.521 1.00 19.10 232 PRO C C 1
ATOM 10386 O O . PRO C 1 232 ? 39.232 29.495 131.162 1.00 19.40 232 PRO C O 1
ATOM 10390 N N . SER C 1 233 ? 39.630 31.705 131.095 1.00 18.89 233 SER C N 1
ATOM 10391 C CA . SER C 1 233 ? 39.753 31.856 132.549 1.00 18.98 233 SER C CA 1
ATOM 10392 C C . SER C 1 233 ? 38.420 31.846 133.342 1.00 18.58 233 SER C C 1
ATOM 10393 O O . SER C 1 233 ? 38.397 31.358 134.471 1.00 18.79 233 SER C O 1
ATOM 10396 N N . PRO C 1 234 ? 37.322 32.378 132.773 1.00 18.07 234 PRO C N 1
ATOM 10397 C CA . PRO C 1 234 ? 36.066 32.360 133.494 1.00 17.80 234 PRO C CA 1
ATOM 10398 C C . PRO C 1 234 ? 35.549 30.971 133.815 1.00 18.04 234 PRO C C 1
ATOM 10399 O O . PRO C 1 234 ? 35.891 30.010 133.121 1.00 18.33 234 PRO C O 1
ATOM 10403 N N . GLY C 1 235 ? 34.725 30.884 134.862 1.00 17.98 235 GLY C N 1
ATOM 10404 C CA . GLY C 1 235 ? 34.150 29.597 135.307 1.00 18.28 235 GLY C CA 1
ATOM 10405 C C . GLY C 1 235 ? 33.229 28.998 134.257 1.00 18.22 235 GLY C C 1
ATOM 10406 O O . GLY C 1 235 ? 32.575 29.746 133.497 1.00 17.84 235 GLY C O 1
ATOM 10407 N N . ALA C 1 236 ? 33.220 27.660 134.175 1.00 18.68 236 ALA C N 1
ATOM 10408 C CA . ALA C 1 236 ? 32.382 26.947 133.229 1.00 18.78 236 ALA C CA 1
ATOM 10409 C C . ALA C 1 236 ? 30.936 26.788 133.683 1.00 18.74 236 ALA C C 1
ATOM 10410 O O . ALA C 1 236 ? 30.059 26.684 132.832 1.00 18.68 236 ALA C O 1
ATOM 10412 N N . ILE C 1 237 ? 30.682 26.745 134.994 1.00 18.83 237 ILE C N 1
ATOM 10413 C CA . ILE C 1 237 ? 29.348 26.369 135.483 1.00 18.98 237 ILE C CA 1
ATOM 10414 C C . ILE C 1 237 ? 28.642 27.383 136.384 1.00 18.67 237 ILE C C 1
ATOM 10415 O O . ILE C 1 237 ? 27.610 27.053 136.963 1.00 18.88 237 ILE C O 1
ATOM 10420 N N . GLY C 1 238 ? 29.125 28.633 136.449 1.00 18.24 238 GLY C N 1
ATOM 10421 C CA . GLY C 1 238 ? 28.573 29.629 137.374 1.00 18.06 238 GLY C CA 1
ATOM 10422 C C . GLY C 1 238 ? 27.856 30.708 136.618 1.00 17.71 238 GLY C C 1
ATOM 10423 O O . GLY C 1 238 ? 26.818 30.453 136.010 1.00 17.78 238 GLY C O 1
ATOM 10424 N N . GLY C 1 239 ? 28.377 31.927 136.680 1.00 17.43 239 GLY C N 1
ATOM 10425 C CA . GLY C 1 239 ? 27.745 33.055 136.021 1.00 17.19 239 GLY C CA 1
ATOM 10426 C C . GLY C 1 239 ? 27.756 32.978 134.504 1.00 17.03 239 GLY C C 1
ATOM 10427 O O . GLY C 1 239 ? 26.856 33.514 133.853 1.00 16.96 239 GLY C O 1
ATOM 10428 N N . TRP C 1 240 ? 28.780 32.338 133.929 1.00 17.05 240 TRP C N 1
ATOM 10429 C CA . TRP C 1 240 ? 28.922 32.327 132.481 1.00 16.93 240 TRP C CA 1
ATOM 10430 C C . TRP C 1 240 ? 27.685 31.711 131.785 1.00 17.07 240 TRP C C 1
ATOM 10431 O O . TRP C 1 240 ? 27.003 32.423 131.055 1.00 16.93 240 TRP C O 1
ATOM 10442 N N . PRO C 1 241 ? 27.356 30.417 132.066 1.00 17.42 241 PRO C N 1
ATOM 10443 C CA . PRO C 1 241 ? 26.196 29.804 131.401 1.00 17.66 241 PRO C CA 1
ATOM 10444 C C . PRO C 1 241 ? 24.860 30.345 131.911 1.00 17.72 241 PRO C C 1
ATOM 10445 O O . PRO C 1 241 ? 23.920 30.509 131.148 1.00 17.81 241 PRO C O 1
ATOM 10449 N N . SER C 1 242 ? 24.793 30.681 133.196 1.00 17.73 242 SER C N 1
ATOM 10450 C CA . SER C 1 242 ? 23.527 31.101 133.812 1.00 17.91 242 SER C CA 1
ATOM 10451 C C . SER C 1 242 ? 22.998 32.426 133.268 1.00 17.72 242 SER C C 1
ATOM 10452 O O . SER C 1 242 ? 21.782 32.675 133.252 1.00 17.99 242 SER C O 1
ATOM 10455 N N . GLY C 1 243 ? 23.917 33.271 132.831 1.00 17.35 243 GLY C N 1
ATOM 10456 C CA . GLY C 1 243 ? 23.582 34.545 132.224 1.00 17.21 243 GLY C CA 1
ATOM 10457 C C . GLY C 1 243 ? 23.427 34.530 130.719 1.00 17.15 243 GLY C C 1
ATOM 10458 O O . GLY C 1 243 ? 22.959 35.545 130.130 1.00 17.13 243 GLY C O 1
ATOM 10459 N N . GLY C 1 244 ? 23.774 33.412 130.076 1.00 17.19 244 GLY C N 1
ATOM 10460 C CA . GLY C 1 244 ? 23.874 33.384 128.623 1.00 17.13 244 GLY C CA 1
ATOM 10461 C C . GLY C 1 244 ? 25.126 32.668 128.180 1.00 17.03 244 GLY C C 1
ATOM 10462 O O . GLY C 1 244 ? 25.070 31.477 127.834 1.00 17.29 244 GLY C O 1
ATOM 10463 N N . GLY C 1 245 ? 26.247 33.375 128.195 1.00 16.74 245 GLY C N 1
ATOM 10464 C CA . GLY C 1 245 ? 27.529 32.794 127.794 1.00 16.72 245 GLY C CA 1
ATOM 10465 C C . GLY C 1 245 ? 27.734 32.780 126.278 1.00 16.71 245 GLY C C 1
ATOM 10466 O O . GLY C 1 245 ? 27.193 31.915 125.592 1.00 16.96 245 GLY C O 1
ATOM 10467 N N . HIS C 1 246 ? 28.517 33.738 125.782 1.00 16.50 246 HIS C N 1
ATOM 10468 C CA . HIS C 1 246 ? 28.883 33.823 124.379 1.00 16.51 246 HIS C CA 1
ATOM 10469 C C . HIS C 1 246 ? 30.329 33.430 124.210 1.00 16.59 246 HIS C C 1
ATOM 10470 O O . HIS C 1 246 ? 31.104 33.441 125.140 1.00 16.59 246 HIS C O 1
ATOM 10477 N N . GLY C 1 247 ? 30.658 33.057 122.991 1.00 16.74 247 GLY C N 1
ATOM 10478 C CA . GLY C 1 247 ? 32.009 32.633 122.621 1.00 16.94 247 GLY C CA 1
ATOM 10479 C C . GLY C 1 247 ? 32.043 32.407 121.120 1.00 17.11 247 GLY C C 1
ATOM 10480 O O . GLY C 1 247 ? 31.023 32.527 120.447 1.00 17.07 247 GLY C O 1
ATOM 10481 N N . PRO C 1 248 ? 33.198 32.049 120.578 1.00 17.38 248 PRO C N 1
ATOM 10482 C CA . PRO C 1 248 ? 33.315 31.841 119.142 1.00 17.61 248 PRO C CA 1
ATOM 10483 C C . PRO C 1 248 ? 32.284 30.892 118.494 1.00 17.85 248 PRO C C 1
ATOM 10484 O O . PRO C 1 248 ? 31.815 31.167 117.366 1.00 17.87 248 PRO C O 1
ATOM 10488 N N . ALA C 1 249 ? 31.924 29.830 119.220 1.00 18.08 249 ALA C N 1
ATOM 10489 C CA . ALA C 1 249 ? 31.117 28.740 118.692 1.00 18.49 249 ALA C CA 1
ATOM 10490 C C . ALA C 1 249 ? 29.598 28.823 118.945 1.00 18.37 249 ALA C C 1
ATOM 10491 O O . ALA C 1 249 ? 28.874 27.930 118.517 1.00 18.79 249 ALA C O 1
ATOM 10493 N N . THR C 1 250 ? 29.108 29.894 119.567 1.00 17.90 250 THR C N 1
ATOM 10494 C CA . THR C 1 250 ? 27.698 29.962 119.970 1.00 17.88 250 THR C CA 1
ATOM 10495 C C . THR C 1 250 ? 26.714 30.186 118.833 1.00 18.02 250 THR C C 1
ATOM 10496 O O . THR C 1 250 ? 25.650 29.570 118.821 1.00 18.35 250 THR C O 1
ATOM 10500 N N . HIS C 1 251 ? 27.045 31.055 117.875 1.00 17.84 251 HIS C N 1
ATOM 10501 C CA . HIS C 1 251 ? 26.209 31.170 116.666 1.00 18.07 251 HIS C CA 1
ATOM 10502 C C . HIS C 1 251 ? 25.954 29.776 116.050 1.00 18.65 251 HIS C C 1
ATOM 10503 O O . HIS C 1 251 ? 24.839 29.422 115.707 1.00 19.00 251 HIS C O 1
ATOM 10510 N N . ASN C 1 252 ? 27.015 29.007 115.917 1.00 18.85 252 ASN C N 1
ATOM 10511 C CA . ASN C 1 252 ? 26.916 27.702 115.233 1.00 19.52 252 ASN C CA 1
ATOM 10512 C C . ASN C 1 252 ? 26.255 26.614 116.062 1.00 19.92 252 ASN C C 1
ATOM 10513 O O . ASN C 1 252 ? 25.543 25.806 115.500 1.00 20.51 252 ASN C O 1
ATOM 10518 N N . PHE C 1 253 ? 26.474 26.604 117.376 1.00 19.68 253 PHE C N 1
ATOM 10519 C CA . PHE C 1 253 ? 26.005 25.485 118.219 1.00 20.14 253 PHE C CA 1
ATOM 10520 C C . PHE C 1 253 ? 25.079 25.840 119.378 1.00 19.91 253 PHE C C 1
ATOM 10521 O O . PHE C 1 253 ? 24.643 24.932 120.099 1.00 20.33 253 PHE C O 1
ATOM 10529 N N . GLY C 1 254 ? 24.773 27.132 119.552 1.00 19.34 254 GLY C N 1
ATOM 10530 C CA . GLY C 1 254 ? 23.911 27.592 120.638 1.00 19.17 254 GLY C CA 1
ATOM 10531 C C . GLY C 1 254 ? 24.653 28.304 121.735 1.00 18.64 254 GLY C C 1
ATOM 10532 O O . GLY C 1 254 ? 25.865 28.105 121.933 1.00 18.52 254 GLY C O 1
ATOM 10533 N N . LEU C 1 255 ? 23.933 29.170 122.466 1.00 18.39 255 LEU C N 1
ATOM 10534 C CA . LEU C 1 255 ? 24.522 29.819 123.626 1.00 17.98 255 LEU C CA 1
ATOM 10535 C C . LEU C 1 255 ? 24.850 28.827 124.725 1.00 18.19 255 LEU C C 1
ATOM 10536 O O . LEU C 1 255 ? 24.312 27.703 124.756 1.00 18.70 255 LEU C O 1
ATOM 10541 N N . GLY C 1 256 ? 25.721 29.271 125.633 1.00 17.87 256 GLY C N 1
ATOM 10542 C CA . GLY C 1 256 ? 26.197 28.431 126.726 1.00 18.07 256 GLY C CA 1
ATOM 10543 C C . GLY C 1 256 ? 25.078 27.858 127.579 1.00 18.41 256 GLY C C 1
ATOM 10544 O O . GLY C 1 256 ? 25.066 26.660 127.921 1.00 18.88 256 GLY C O 1
ATOM 10545 N N . ALA C 1 257 ? 24.121 28.709 127.892 1.00 18.26 257 ALA C N 1
ATOM 10546 C CA . ALA C 1 257 ? 22.941 28.273 128.654 1.00 18.65 257 ALA C CA 1
ATOM 10547 C C . ALA C 1 257 ? 22.248 27.086 128.013 1.00 19.26 257 ALA C C 1
ATOM 10548 O O . ALA C 1 257 ? 21.760 26.215 128.721 1.00 19.73 257 ALA C O 1
ATOM 10550 N N . ASP C 1 258 ? 22.203 27.054 126.687 1.00 19.32 258 ASP C N 1
ATOM 10551 C CA . ASP C 1 258 ? 21.541 25.973 125.978 1.00 19.97 258 ASP C CA 1
ATOM 10552 C C . ASP C 1 258 ? 22.388 24.711 125.769 1.00 20.36 258 ASP C C 1
ATOM 10553 O O . ASP C 1 258 ? 21.853 23.691 125.320 1.00 21.04 258 ASP C O 1
ATOM 10558 N N . GLN C 1 259 ? 23.668 24.775 126.136 1.00 20.03 259 GLN C N 1
ATOM 10559 C CA . GLN C 1 259 ? 24.505 23.590 126.177 1.00 20.49 259 GLN C CA 1
ATOM 10560 C C . GLN C 1 259 ? 24.248 22.728 127.416 1.00 20.94 259 GLN C C 1
ATOM 10561 O O . GLN C 1 259 ? 24.548 21.539 127.420 1.00 21.59 259 GLN C O 1
ATOM 10567 N N . VAL C 1 260 ? 23.660 23.326 128.452 1.00 20.69 260 VAL C N 1
ATOM 10568 C CA . VAL C 1 260 ? 23.500 22.637 129.733 1.00 21.07 260 VAL C CA 1
ATOM 10569 C C . VAL C 1 260 ? 22.407 21.569 129.621 1.00 21.91 260 VAL C C 1
ATOM 10570 O O . VAL C 1 260 ? 21.246 21.880 129.339 1.00 22.02 260 VAL C O 1
ATOM 10574 N N . LEU C 1 261 ? 22.796 20.322 129.848 1.00 22.59 261 LEU C N 1
ATOM 10575 C CA . LEU C 1 261 ? 21.877 19.173 129.798 1.00 23.55 261 LEU C CA 1
ATOM 10576 C C . LEU C 1 261 ? 21.245 18.841 131.137 1.00 23.91 261 LEU C C 1
ATOM 10577 O O . LEU C 1 261 ? 20.087 18.407 131.198 1.00 24.54 261 LEU C O 1
ATOM 10582 N N . GLU C 1 262 ? 22.043 19.010 132.192 1.00 23.60 262 GLU C N 1
ATOM 10583 C CA . GLU C 1 262 ? 21.612 18.840 133.568 1.00 23.84 262 GLU C CA 1
ATOM 10584 C C . GLU C 1 262 ? 22.638 19.430 134.522 1.00 23.25 262 GLU C C 1
ATOM 10585 O O . GLU C 1 262 ? 23.741 19.793 134.107 1.00 22.79 262 GLU C O 1
ATOM 10591 N N . ALA C 1 263 ? 22.251 19.512 135.791 1.00 23.35 263 ALA C N 1
ATOM 10592 C CA . ALA C 1 263 ? 23.114 20.007 136.860 1.00 22.93 263 ALA C CA 1
ATOM 10593 C C . ALA C 1 263 ? 22.810 19.306 138.183 1.00 23.54 263 ALA C C 1
ATOM 10594 O O . ALA C 1 263 ? 21.710 18.831 138.393 1.00 24.11 263 ALA C O 1
ATOM 10596 N N . GLN C 1 264 ? 23.816 19.225 139.043 1.00 23.49 264 GLN C N 1
ATOM 10597 C CA . GLN C 1 264 ? 23.630 18.909 140.440 1.00 23.88 264 GLN C CA 1
ATOM 10598 C C . GLN C 1 264 ? 23.772 20.236 141.169 1.00 23.13 264 GLN C C 1
ATOM 10599 O O . GLN C 1 264 ? 24.693 20.987 140.899 1.00 22.51 264 GLN C O 1
ATOM 10605 N N . ILE C 1 265 ? 22.828 20.511 142.067 1.00 23.27 265 ILE C N 1
ATOM 10606 C CA . ILE C 1 265 ? 22.714 21.789 142.736 1.00 22.69 265 ILE C CA 1
ATOM 10607 C C . ILE C 1 265 ? 22.348 21.567 144.186 1.00 23.14 265 ILE C C 1
ATOM 10608 O O . ILE C 1 265 ? 21.398 20.824 144.468 1.00 23.83 265 ILE C O 1
ATOM 10613 N N . MET C 1 266 ? 23.089 22.218 145.089 1.00 22.82 266 MET C N 1
ATOM 10614 C CA . MET C 1 266 ? 22.769 22.233 146.520 1.00 23.18 266 MET C CA 1
ATOM 10615 C C . MET C 1 266 ? 21.875 23.446 146.783 1.00 22.87 266 MET C C 1
ATOM 10616 O O . MET C 1 266 ? 22.264 24.611 146.562 1.00 22.23 266 MET C O 1
ATOM 10621 N N . LEU C 1 267 ? 20.661 23.163 147.249 1.00 23.43 267 LEU C N 1
ATOM 10622 C CA . LEU C 1 267 ? 19.689 24.213 147.499 1.00 23.34 267 LEU C CA 1
ATOM 10623 C C . LEU C 1 267 ? 20.018 24.884 148.833 1.00 23.30 267 LEU C C 1
ATOM 10624 O O . LEU C 1 267 ? 20.822 24.369 149.597 1.00 23.46 267 LEU C O 1
ATOM 10629 N N . ALA C 1 268 ? 19.392 26.039 149.091 1.00 23.16 268 ALA C N 1
ATOM 10630 C CA . ALA C 1 268 ? 19.555 26.753 150.370 1.00 23.23 268 ALA C CA 1
ATOM 10631 C C . ALA C 1 268 ? 19.251 25.871 151.583 1.00 23.97 268 ALA C C 1
ATOM 10632 O O . ALA C 1 268 ? 19.875 26.040 152.641 1.00 24.04 268 ALA C O 1
ATOM 10634 N N . ASP C 1 269 ? 18.306 24.935 151.429 1.00 24.60 269 ASP C N 1
ATOM 10635 C CA . ASP C 1 269 ? 17.981 23.986 152.496 1.00 25.40 269 ASP C CA 1
ATOM 10636 C C . ASP C 1 269 ? 19.000 22.853 152.673 1.00 25.56 269 ASP C C 1
ATOM 10637 O O . ASP C 1 269 ? 18.828 22.018 153.518 1.00 26.25 269 ASP C O 1
ATOM 10642 N N . GLY C 1 270 ? 20.045 22.826 151.856 1.00 24.98 270 GLY C N 1
ATOM 10643 C CA . GLY C 1 270 ? 21.128 21.872 152.019 1.00 25.16 270 GLY C CA 1
ATOM 10644 C C . GLY C 1 270 ? 20.983 20.610 151.183 1.00 25.60 270 GLY C C 1
ATOM 10645 O O . GLY C 1 270 ? 21.964 19.887 151.035 1.00 25.71 270 GLY C O 1
ATOM 10646 N N . ARG C 1 271 ? 19.789 20.339 150.645 1.00 25.95 271 ARG C N 1
ATOM 10647 C CA . ARG C 1 271 ? 19.591 19.214 149.715 1.00 26.40 271 ARG C CA 1
ATOM 10648 C C . ARG C 1 271 ? 20.345 19.385 148.416 1.00 25.76 271 ARG C C 1
ATOM 10649 O O . ARG C 1 271 ? 20.369 20.477 147.829 1.00 25.00 271 ARG C O 1
ATOM 10657 N N . ILE C 1 272 ? 20.941 18.289 147.971 1.00 26.16 272 ILE C N 1
ATOM 10658 C CA . ILE C 1 272 ? 21.604 18.225 146.674 1.00 25.76 272 ILE C CA 1
ATOM 10659 C C . ILE C 1 272 ? 20.602 17.581 145.717 1.00 26.25 272 ILE C C 1
ATOM 10660 O O . ILE C 1 272 ? 20.219 16.441 145.930 1.00 27.18 272 ILE C O 1
ATOM 10665 N N . VAL C 1 273 ? 20.186 18.316 144.671 1.00 25.70 273 VAL C N 1
ATOM 10666 C CA . VAL C 1 273 ? 19.145 17.853 143.734 1.00 26.17 273 VAL C CA 1
ATOM 10667 C C . VAL C 1 273 ? 19.631 17.854 142.296 1.00 25.80 273 VAL C C 1
ATOM 10668 O O . VAL C 1 273 ? 20.544 18.624 141.938 1.00 24.97 273 VAL C O 1
ATOM 10672 N N . THR C 1 274 ? 19.009 16.995 141.483 1.00 26.48 274 THR C N 1
ATOM 10673 C CA . THR C 1 274 ? 19.235 17.017 140.042 1.00 26.22 274 THR C CA 1
ATOM 10674 C C . THR C 1 274 ? 18.270 18.023 139.421 1.00 25.80 274 THR C C 1
ATOM 10675 O O . THR C 1 274 ? 17.096 18.083 139.793 1.00 26.25 274 THR C O 1
ATOM 10679 N N . ALA C 1 275 ? 18.790 18.825 138.499 1.00 24.99 275 ALA C N 1
ATOM 10680 C CA . ALA C 1 275 ? 17.979 19.721 137.688 1.00 24.65 275 ALA C CA 1
ATOM 10681 C C . ALA C 1 275 ? 18.201 19.394 136.226 1.00 24.66 275 ALA C C 1
ATOM 10682 O O . ALA C 1 275 ? 19.310 19.578 135.702 1.00 24.12 275 ALA C O 1
ATOM 10684 N N . ASN C 1 276 ? 17.148 18.894 135.580 1.00 25.36 276 ASN C N 1
ATOM 10685 C CA . ASN C 1 276 ? 17.173 18.646 134.146 1.00 25.45 276 ASN C CA 1
ATOM 10686 C C . ASN C 1 276 ? 15.749 18.627 133.584 1.00 26.07 276 ASN C C 1
ATOM 10687 O O . ASN C 1 276 ? 14.793 19.042 134.263 1.00 26.28 276 ASN C O 1
ATOM 10692 N N . HIS C 1 277 ? 15.601 18.103 132.369 1.00 26.47 277 HIS C N 1
ATOM 10693 C CA . HIS C 1 277 ? 14.313 18.111 131.670 1.00 27.10 277 HIS C CA 1
ATOM 10694 C C . HIS C 1 277 ? 13.258 17.288 132.410 1.00 28.23 277 HIS C C 1
ATOM 10695 O O . HIS C 1 277 ? 12.062 17.592 132.314 1.00 28.70 277 HIS C O 1
ATOM 10702 N N . CYS C 1 278 ? 13.704 16.283 133.179 1.00 28.73 278 CYS C N 1
ATOM 10703 C CA . CYS C 1 278 ? 12.835 15.358 133.872 1.00 29.92 278 CYS C CA 1
ATOM 10704 C C . CYS C 1 278 ? 12.634 15.683 135.345 1.00 29.81 278 CYS C C 1
ATOM 10705 O O . CYS C 1 278 ? 11.749 15.104 135.970 1.00 30.80 278 CYS C O 1
ATOM 10708 N N . GLU C 1 279 ? 13.480 16.534 135.919 1.00 28.74 279 GLU C N 1
ATOM 10709 C CA . GLU C 1 279 ? 13.463 16.727 137.362 1.00 28.69 279 GLU C CA 1
ATOM 10710 C C . GLU C 1 279 ? 13.787 18.170 137.726 1.00 27.56 279 GLU C C 1
ATOM 10711 O O . GLU C 1 279 ? 14.738 18.761 137.232 1.00 26.64 279 GLU C O 1
ATOM 10717 N N . ASN C 1 280 ? 12.958 18.727 138.596 1.00 27.72 280 ASN C N 1
ATOM 10718 C CA . ASN C 1 280 ? 13.023 20.141 138.957 1.00 26.86 280 ASN C CA 1
ATOM 10719 C C . ASN C 1 280 ? 13.246 21.027 137.719 1.00 26.12 280 ASN C C 1
ATOM 10720 O O . ASN C 1 280 ? 14.137 21.866 137.693 1.00 25.18 280 ASN C O 1
ATOM 10725 N N . SER C 1 281 ? 12.429 20.796 136.692 1.00 26.63 281 SER C N 1
ATOM 10726 C CA . SER C 1 281 ? 12.598 21.453 135.402 1.00 26.08 281 SER C CA 1
ATOM 10727 C C . SER C 1 281 ? 12.450 22.994 135.469 1.00 25.38 281 SER C C 1
ATOM 10728 O O . SER C 1 281 ? 12.983 23.708 134.621 1.00 24.67 281 SER C O 1
ATOM 10731 N N . ASP C 1 282 ? 11.705 23.496 136.451 1.00 25.67 282 ASP C N 1
ATOM 10732 C CA . ASP C 1 282 ? 11.608 24.948 136.677 1.00 25.11 282 ASP C CA 1
ATOM 10733 C C . ASP C 1 282 ? 12.929 25.532 137.201 1.00 24.13 282 ASP C C 1
ATOM 10734 O O . ASP C 1 282 ? 13.304 26.640 136.829 1.00 23.47 282 ASP C O 1
ATOM 10739 N N . LEU C 1 283 ? 13.616 24.786 138.057 1.00 24.13 283 LEU C N 1
ATOM 10740 C CA . LEU C 1 283 ? 14.967 25.168 138.475 1.00 23.31 283 LEU C CA 1
ATOM 10741 C C . LEU C 1 283 ? 15.981 25.093 137.315 1.00 22.71 283 LEU C C 1
ATOM 10742 O O . LEU C 1 283 ? 16.882 25.925 137.219 1.00 21.96 283 LEU C O 1
ATOM 10747 N N . PHE C 1 284 ? 15.836 24.081 136.469 1.00 23.14 284 PHE C N 1
ATOM 10748 C CA . PHE C 1 284 ? 16.720 23.840 135.329 1.00 22.76 284 PHE C CA 1
ATOM 10749 C C . PHE C 1 284 ? 16.628 24.978 134.314 1.00 22.22 284 PHE C C 1
ATOM 10750 O O . PHE C 1 284 ? 17.646 25.456 133.783 1.00 21.55 284 PHE C O 1
ATOM 10758 N N . ARG C 1 285 ? 15.400 25.426 134.085 1.00 22.60 285 ARG C N 1
ATOM 10759 C CA . ARG C 1 285 ? 15.131 26.565 133.234 1.00 22.24 285 ARG C CA 1
ATOM 10760 C C . ARG C 1 285 ? 15.700 27.844 133.811 1.00 21.54 285 ARG C C 1
ATOM 10761 O O . ARG C 1 285 ? 16.323 28.608 133.102 1.00 20.96 285 ARG C O 1
ATOM 10769 N N . ALA C 1 286 ? 15.492 28.078 135.099 1.00 21.67 286 ALA C N 1
ATOM 10770 C CA . ALA C 1 286 ? 15.999 29.281 135.773 1.00 21.14 286 ALA C CA 1
ATOM 10771 C C . ALA C 1 286 ? 17.527 29.445 135.639 1.00 20.39 286 ALA C C 1
ATOM 10772 O O . ALA C 1 286 ? 18.020 30.538 135.341 1.00 19.89 286 ALA C O 1
ATOM 10774 N N . ILE C 1 287 ? 18.273 28.370 135.862 1.00 20.41 287 ILE C N 1
ATOM 10775 C CA . ILE C 1 287 ? 19.750 28.452 135.746 1.00 19.83 287 ILE C CA 1
ATOM 10776 C C . ILE C 1 287 ? 20.254 28.580 134.314 1.00 19.50 287 ILE C C 1
ATOM 10777 O O . ILE C 1 287 ? 21.413 28.906 134.110 1.00 19.03 287 ILE C O 1
ATOM 10782 N N . ARG C 1 288 ? 19.403 28.280 133.336 1.00 19.81 288 ARG C N 1
ATOM 10783 C CA . ARG C 1 288 ? 19.728 28.398 131.923 1.00 19.59 288 ARG C CA 1
ATOM 10784 C C . ARG C 1 288 ? 19.192 29.716 131.347 1.00 19.36 288 ARG C C 1
ATOM 10785 O O . ARG C 1 288 ? 18.367 29.714 130.453 1.00 19.65 288 ARG C O 1
ATOM 10793 N N . GLY C 1 289 ? 19.690 30.838 131.865 1.00 18.92 289 GLY C N 1
ATOM 10794 C CA . GLY C 1 289 ? 19.301 32.175 131.396 1.00 18.76 289 GLY C CA 1
ATOM 10795 C C . GLY C 1 289 ? 18.780 33.154 132.449 1.00 18.86 289 GLY C C 1
ATOM 10796 O O . GLY C 1 289 ? 18.694 34.359 132.174 1.00 18.73 289 GLY C O 1
ATOM 10797 N N . GLY C 1 290 ? 18.449 32.653 133.645 1.00 19.16 290 GLY C N 1
ATOM 10798 C CA . GLY C 1 290 ? 17.913 33.486 134.704 1.00 19.36 290 GLY C CA 1
ATOM 10799 C C . GLY C 1 290 ? 18.903 33.977 135.726 1.00 19.02 290 GLY C C 1
ATOM 10800 O O . GLY C 1 290 ? 18.513 34.435 136.791 1.00 19.27 290 GLY C O 1
ATOM 10801 N N . GLY C 1 291 ? 20.188 33.863 135.423 1.00 18.53 291 GLY C N 1
ATOM 10802 C CA . GLY C 1 291 ? 21.222 34.346 136.283 1.00 18.25 291 GLY C CA 1
ATOM 10803 C C . GLY C 1 291 ? 21.595 33.425 137.423 1.00 18.39 291 GLY C C 1
ATOM 10804 O O . GLY C 1 291 ? 21.197 32.265 137.439 1.00 18.67 291 GLY C O 1
ATOM 10805 N N . PRO C 1 292 ? 22.401 33.932 138.364 1.00 18.26 292 PRO C N 1
ATOM 10806 C CA . PRO C 1 292 ? 22.776 33.181 139.560 1.00 18.44 292 PRO C CA 1
ATOM 10807 C C . PRO C 1 292 ? 21.755 33.335 140.674 1.00 18.88 292 PRO C C 1
ATOM 10808 O O . PRO C 1 292 ? 20.877 34.198 140.610 1.00 19.05 292 PRO C O 1
ATOM 10812 N N . GLY C 1 293 ? 21.907 32.499 141.684 1.00 19.14 293 GLY C N 1
ATOM 10813 C CA . GLY C 1 293 ? 21.228 32.665 142.970 1.00 19.57 293 GLY C CA 1
ATOM 10814 C C . GLY C 1 293 ? 20.055 31.751 143.259 1.00 20.13 293 GLY C C 1
ATOM 10815 O O . GLY C 1 293 ? 19.244 32.067 144.120 1.00 20.56 293 GLY C O 1
ATOM 10816 N N . TYR C 1 294 ? 19.947 30.657 142.520 1.00 20.21 294 TYR C N 1
ATOM 10817 C CA . TYR C 1 294 ? 18.872 29.666 142.712 1.00 20.84 294 TYR C CA 1
ATOM 10818 C C . TYR C 1 294 ? 19.349 28.508 143.596 1.00 21.13 294 TYR C C 1
ATOM 10819 O O . TYR C 1 294 ? 18.526 27.834 144.219 1.00 21.75 294 TYR C O 1
ATOM 10828 N N . GLY C 1 295 ? 20.668 28.326 143.679 1.00 20.76 295 GLY C N 1
ATOM 10829 C CA . GLY C 1 295 ? 21.284 27.228 144.393 1.00 21.05 295 GLY C CA 1
ATOM 10830 C C . GLY C 1 295 ? 22.760 27.249 144.057 1.00 20.60 295 GLY C C 1
ATOM 10831 O O . GLY C 1 295 ? 23.157 28.002 143.173 1.00 20.10 295 GLY C O 1
ATOM 10832 N N . ILE C 1 296 ? 23.556 26.439 144.764 1.00 20.86 296 ILE C N 1
ATOM 10833 C CA . ILE C 1 296 ? 24.992 26.333 144.501 1.00 20.60 296 ILE C CA 1
ATOM 10834 C C . ILE C 1 296 ? 25.229 25.228 143.468 1.00 20.78 296 ILE C C 1
ATOM 10835 O O . ILE C 1 296 ? 24.992 24.038 143.758 1.00 21.38 296 ILE C O 1
ATOM 10840 N N . VAL C 1 297 ? 25.706 25.606 142.278 1.00 20.36 297 VAL C N 1
ATOM 10841 C CA . VAL C 1 297 ? 25.897 24.631 141.202 1.00 20.56 297 VAL C CA 1
ATOM 10842 C C . VAL C 1 297 ? 27.185 23.836 141.440 1.00 20.86 297 VAL C C 1
ATOM 10843 O O . VAL C 1 297 ? 28.295 24.385 141.421 1.00 20.56 297 VAL C O 1
ATOM 10847 N N . LEU C 1 298 ? 27.002 22.539 141.695 1.00 21.55 298 LEU C N 1
ATOM 10848 C CA . LEU C 1 298 ? 28.105 21.622 141.964 1.00 22.04 298 LEU C CA 1
ATOM 10849 C C . LEU C 1 298 ? 28.703 21.023 140.714 1.00 22.20 298 LEU C C 1
ATOM 10850 O O . LEU C 1 298 ? 29.903 20.759 140.651 1.00 22.38 298 LEU C O 1
ATOM 10855 N N . SER C 1 299 ? 27.860 20.745 139.736 1.00 22.24 299 SER C N 1
ATOM 10856 C CA . SER C 1 299 ? 28.318 20.152 138.487 1.00 22.46 299 SER C CA 1
ATOM 10857 C C . SER C 1 299 ? 27.319 20.441 137.384 1.00 22.20 299 SER C C 1
ATOM 10858 O O . SER C 1 299 ? 26.148 20.691 137.654 1.00 22.15 299 SER C O 1
ATOM 10861 N N . GLN C 1 300 ? 27.778 20.404 136.140 1.00 22.11 300 GLN C N 1
ATOM 10862 C CA . GLN C 1 300 ? 26.860 20.359 135.007 1.00 22.10 300 GLN C CA 1
ATOM 10863 C C . GLN C 1 300 ? 27.368 19.347 133.998 1.00 22.69 300 GLN C C 1
ATOM 10864 O O . GLN C 1 300 ? 28.575 19.003 133.942 1.00 22.90 300 GLN C O 1
ATOM 10870 N N . HIS C 1 301 ? 26.433 18.857 133.207 1.00 23.05 301 HIS C N 1
ATOM 10871 C CA . HIS C 1 301 ? 26.773 18.153 131.989 1.00 23.51 301 HIS C CA 1
ATOM 10872 C C . HIS C 1 301 ? 26.472 19.114 130.825 1.00 22.85 301 HIS C C 1
ATOM 10873 O O . HIS C 1 301 ? 25.393 19.706 130.800 1.00 22.55 301 HIS C O 1
ATOM 10880 N N . ILE C 1 302 ? 27.402 19.246 129.868 1.00 22.72 302 ILE C N 1
ATOM 10881 C CA . ILE C 1 302 ? 27.189 20.042 128.646 1.00 22.23 302 ILE C CA 1
ATOM 10882 C C . ILE C 1 302 ? 27.228 19.186 127.387 1.00 22.87 302 ILE C C 1
ATOM 10883 O O . ILE C 1 302 ? 28.015 18.247 127.299 1.00 23.52 302 ILE C O 1
ATOM 10888 N N . LYS C 1 303 ? 26.400 19.543 126.401 1.00 22.73 303 LYS C N 1
ATOM 10889 C CA . LYS C 1 303 ? 26.540 19.029 125.042 1.00 23.19 303 LYS C CA 1
ATOM 10890 C C . LYS C 1 303 ? 27.908 19.421 124.520 1.00 22.89 303 LYS C C 1
ATOM 10891 O O . LYS C 1 303 ? 28.379 20.538 124.754 1.00 22.10 303 LYS C O 1
ATOM 10897 N N . VAL C 1 304 ? 28.551 18.489 123.832 1.00 23.63 304 VAL C N 1
ATOM 10898 C CA . VAL C 1 304 ? 29.715 18.811 123.006 1.00 23.51 304 VAL C CA 1
ATOM 10899 C C . VAL C 1 304 ? 29.449 18.305 121.598 1.00 24.06 304 VAL C C 1
ATOM 10900 O O . VAL C 1 304 ? 28.626 17.418 121.392 1.00 24.76 304 VAL C O 1
ATOM 10904 N N . HIS C 1 305 ? 30.142 18.900 120.635 1.00 23.78 305 HIS C N 1
ATOM 10905 C CA . HIS C 1 305 ? 29.766 18.806 119.230 1.00 24.05 305 HIS C CA 1
ATOM 10906 C C . HIS C 1 305 ? 30.907 18.262 118.384 1.00 24.70 305 HIS C C 1
ATOM 10907 O O . HIS C 1 305 ? 32.058 18.534 118.670 1.00 24.56 305 HIS C O 1
ATOM 10914 N N . PRO C 1 306 ? 30.587 17.493 117.316 1.00 25.49 306 PRO C N 1
ATOM 10915 C CA . PRO C 1 306 ? 31.627 17.011 116.408 1.00 26.18 306 PRO C CA 1
ATOM 10916 C C . PRO C 1 306 ? 32.553 18.128 115.934 1.00 25.48 306 PRO C C 1
ATOM 10917 O O . PRO C 1 306 ? 32.085 19.254 115.675 1.00 24.59 306 PRO C O 1
ATOM 10921 N N . ASN C 1 307 ? 33.845 17.827 115.837 1.00 25.97 307 ASN C N 1
ATOM 10922 C CA . ASN C 1 307 ? 34.808 18.778 115.275 1.00 25.53 307 ASN C CA 1
ATOM 10923 C C . ASN C 1 307 ? 34.433 19.067 113.807 1.00 25.56 307 ASN C C 1
ATOM 10924 O O . ASN C 1 307 ? 33.703 18.315 113.172 1.00 26.17 307 ASN C O 1
ATOM 10929 N N . VAL C 1 308 ? 34.903 20.202 113.301 1.00 24.92 308 VAL C N 1
ATOM 10930 C CA . VAL C 1 308 ? 34.665 20.605 111.910 1.00 24.92 308 VAL C CA 1
ATOM 10931 C C . VAL C 1 308 ? 35.938 20.367 111.121 1.00 25.61 308 VAL C C 1
ATOM 10932 O O . VAL C 1 308 ? 37.025 20.217 111.709 1.00 25.88 308 VAL C O 1
ATOM 10936 N N . LYS C 1 309 ? 35.809 20.338 109.797 1.00 25.97 309 LYS C N 1
ATOM 10937 C CA . LYS C 1 309 ? 36.977 20.191 108.934 1.00 26.67 309 LYS C CA 1
ATOM 10938 C C . LYS C 1 309 ? 37.619 21.527 108.538 1.00 25.99 309 LYS C C 1
ATOM 10939 O O . LYS C 1 309 ? 38.769 21.557 108.092 1.00 26.50 309 LYS C O 1
ATOM 10945 N N . ALA C 1 310 ? 36.905 22.621 108.725 1.00 24.95 310 ALA C N 1
ATOM 10946 C CA . ALA C 1 310 ? 37.435 23.909 108.324 1.00 24.38 310 ALA C CA 1
ATOM 10947 C C . ALA C 1 310 ? 36.804 24.996 109.132 1.00 23.30 310 ALA C C 1
ATOM 10948 O O . ALA C 1 310 ? 35.656 24.857 109.589 1.00 22.96 310 ALA C O 1
ATOM 10950 N N . VAL C 1 311 ? 37.593 26.030 109.388 1.00 22.87 311 VAL C N 1
ATOM 10951 C CA . VAL C 1 311 ? 37.110 27.323 109.890 1.00 21.92 311 VAL C CA 1
ATOM 10952 C C . VAL C 1 311 ? 37.971 28.354 109.181 1.00 21.86 311 VAL C C 1
ATOM 10953 O O . VAL C 1 311 ? 39.189 28.181 109.055 1.00 22.39 311 VAL C O 1
ATOM 10957 N N . THR C 1 312 ? 37.357 29.411 108.706 1.00 21.33 312 THR C N 1
ATOM 10958 C CA . THR C 1 312 ? 38.109 30.530 108.154 1.00 21.24 312 THR C CA 1
ATOM 10959 C C . THR C 1 312 ? 37.795 31.786 108.950 1.00 20.48 312 THR C C 1
ATOM 10960 O O . THR C 1 312 ? 36.648 32.083 109.212 1.00 19.99 312 THR C O 1
ATOM 10964 N N . ALA C 1 313 ? 38.843 32.509 109.330 1.00 20.48 313 ALA C N 1
ATOM 10965 C CA . ALA C 1 313 ? 38.726 33.769 110.044 1.00 19.90 313 ALA C CA 1
ATOM 10966 C C . ALA C 1 313 ? 38.919 34.942 109.093 1.00 19.90 313 ALA C C 1
ATOM 10967 O O . ALA C 1 313 ? 39.719 34.851 108.172 1.00 20.42 313 ALA C O 1
ATOM 10969 N N . HIS C 1 314 ? 38.199 36.029 109.340 1.00 19.39 314 HIS C N 1
ATOM 10970 C CA . HIS C 1 314 ? 38.280 37.251 108.576 1.00 19.39 314 HIS C CA 1
ATOM 10971 C C . HIS C 1 314 ? 38.768 38.376 109.476 1.00 19.20 314 HIS C C 1
ATOM 10972 O O . HIS C 1 314 ? 38.092 38.716 110.426 1.00 18.76 314 HIS C O 1
ATOM 10979 N N . ARG C 1 315 ? 39.927 38.937 109.174 1.00 19.60 315 ARG C N 1
ATOM 10980 C CA . ARG C 1 315 ? 40.437 40.071 109.915 1.00 19.56 315 ARG C CA 1
ATOM 10981 C C . ARG C 1 315 ? 40.190 41.366 109.133 1.00 19.61 315 ARG C C 1
ATOM 10982 O O . ARG C 1 315 ? 40.662 41.519 108.013 1.00 20.03 315 ARG C O 1
ATOM 10990 N N . LEU C 1 316 ? 39.434 42.280 109.711 1.00 19.26 316 LEU C N 1
ATOM 10991 C CA . LEU C 1 316 ? 39.117 43.543 109.049 1.00 19.37 316 LEU C CA 1
ATOM 10992 C C . LEU C 1 316 ? 39.625 44.677 109.889 1.00 19.50 316 LEU C C 1
ATOM 10993 O O . LEU C 1 316 ? 39.460 44.656 111.095 1.00 19.22 316 LEU C O 1
ATOM 10998 N N . ALA C 1 317 ? 40.178 45.696 109.261 1.00 19.95 317 ALA C N 1
ATOM 10999 C CA . ALA C 1 317 ? 40.593 46.892 109.966 1.00 20.20 317 ALA C CA 1
ATOM 11000 C C . ALA C 1 317 ? 40.317 48.108 109.118 1.00 20.53 317 ALA C C 1
ATOM 11001 O O . ALA C 1 317 ? 40.566 48.100 107.919 1.00 20.85 317 ALA C O 1
ATOM 11003 N N . ILE C 1 318 ? 39.812 49.142 109.765 1.00 20.53 318 ILE C N 1
ATOM 11004 C CA . ILE C 1 318 ? 39.353 50.358 109.131 1.00 20.88 318 ILE C CA 1
ATOM 11005 C C . ILE C 1 318 ? 39.899 51.535 109.912 1.00 21.35 318 ILE C C 1
ATOM 11006 O O . ILE C 1 318 ? 39.702 51.603 111.123 1.00 21.14 318 ILE C O 1
ATOM 11011 N N . ALA C 1 319 ? 40.536 52.469 109.226 1.00 22.05 319 ALA C N 1
ATOM 11012 C CA . ALA C 1 319 ? 41.011 53.688 109.834 1.00 22.65 319 ALA C CA 1
ATOM 11013 C C . ALA C 1 319 ? 40.780 54.870 108.924 1.00 23.28 319 ALA C C 1
ATOM 11014 O O . ALA C 1 319 ? 40.759 54.694 107.711 1.00 23.38 319 ALA C O 1
ATOM 11016 N N . PRO C 1 320 ? 40.684 56.100 109.498 1.00 23.80 320 PRO C N 1
ATOM 11017 C CA . PRO C 1 320 ? 40.629 57.318 108.696 1.00 24.60 320 PRO C CA 1
ATOM 11018 C C . PRO C 1 320 ? 41.895 57.533 107.921 1.00 25.29 320 PRO C C 1
ATOM 11019 O O . PRO C 1 320 ? 42.976 57.255 108.427 1.00 25.48 320 PRO C O 1
ATOM 11023 N N . ARG C 1 321 ? 41.758 57.998 106.697 1.00 25.72 321 ARG C N 1
ATOM 11024 C CA . ARG C 1 321 ? 42.883 58.584 105.983 1.00 26.65 321 ARG C CA 1
ATOM 11025 C C . ARG C 1 321 ? 43.235 59.912 106.630 1.00 27.54 321 ARG C C 1
ATOM 11026 O O . ARG C 1 321 ? 44.403 60.263 106.691 1.00 28.28 321 ARG C O 1
ATOM 11034 N N . ASN C 1 322 ? 42.207 60.649 107.052 1.00 27.56 322 ASN C N 1
ATOM 11035 C CA . ASN C 1 322 ? 42.361 62.025 107.569 1.00 28.55 322 ASN C CA 1
ATOM 11036 C C . ASN C 1 322 ? 41.664 62.055 108.905 1.00 28.13 322 ASN C C 1
ATOM 11037 O O . ASN C 1 322 ? 40.434 62.166 108.997 1.00 27.79 322 ASN C O 1
ATOM 11042 N N . GLU C 1 323 ? 42.468 61.944 109.944 1.00 28.22 323 GLU C N 1
ATOM 11043 C CA . GLU C 1 323 ? 41.915 61.811 111.254 1.00 27.77 323 GLU C CA 1
ATOM 11044 C C . GLU C 1 323 ? 41.496 63.184 111.803 1.00 28.66 323 GLU C C 1
ATOM 11045 O O . GLU C 1 323 ? 42.237 64.159 111.684 1.00 29.75 323 GLU C O 1
ATOM 11051 N N . THR C 1 324 ? 40.304 63.238 112.379 1.00 28.27 324 THR C N 1
ATOM 11052 C CA . THR C 1 324 ? 39.778 64.419 113.060 1.00 29.07 324 THR C CA 1
ATOM 11053 C C . THR C 1 324 ? 39.054 63.944 114.325 1.00 28.39 324 THR C C 1
ATOM 11054 O O . THR C 1 324 ? 38.757 62.740 114.497 1.00 27.30 324 THR C O 1
ATOM 11058 N N . ALA C 1 325 ? 38.790 64.889 115.207 1.00 29.13 325 ALA C N 1
ATOM 11059 C CA . ALA C 1 325 ? 38.042 64.654 116.456 1.00 28.71 325 ALA C CA 1
ATOM 11060 C C . ALA C 1 325 ? 36.624 64.151 116.164 1.00 27.99 325 ALA C C 1
ATOM 11061 O O . ALA C 1 325 ? 36.143 63.244 116.832 1.00 27.11 325 ALA C O 1
ATOM 11063 N N . GLU C 1 326 ? 35.972 64.729 115.147 1.00 28.43 326 GLU C N 1
ATOM 11064 C CA . GLU C 1 326 ? 34.637 64.269 114.753 1.00 27.87 326 GLU C CA 1
ATOM 11065 C C . GLU C 1 326 ? 34.650 62.849 114.109 1.00 26.68 326 GLU C C 1
ATOM 11066 O O . GLU C 1 326 ? 33.730 62.057 114.352 1.00 25.94 326 GLU C O 1
ATOM 11072 N N . ASN C 1 327 ? 35.668 62.554 113.301 1.00 26.61 327 ASN C N 1
ATOM 11073 C CA . ASN C 1 327 ? 35.797 61.274 112.576 1.00 25.67 327 ASN C CA 1
ATOM 11074 C C . ASN C 1 327 ? 34.494 60.859 111.870 1.00 25.25 327 ASN C C 1
ATOM 11075 O O . ASN C 1 327 ? 34.052 59.696 111.946 1.00 24.35 327 ASN C O 1
ATOM 11080 N N . LYS C 1 328 ? 33.899 61.822 111.184 1.00 26.00 328 LYS C N 1
ATOM 11081 C CA . LYS C 1 328 ? 32.640 61.620 110.495 1.00 25.85 328 LYS C CA 1
ATOM 11082 C C . LYS C 1 328 ? 32.649 60.381 109.567 1.00 25.03 328 LYS C C 1
ATOM 11083 O O . LYS C 1 328 ? 31.764 59.552 109.666 1.00 24.40 328 LYS C O 1
ATOM 11089 N N . ASP C 1 329 ? 33.664 60.253 108.718 1.00 25.10 329 ASP C N 1
ATOM 11090 C CA . ASP C 1 329 ? 33.706 59.157 107.714 1.00 24.49 329 ASP C CA 1
ATOM 11091 C C . ASP C 1 329 ? 33.873 57.787 108.333 1.00 23.52 329 ASP C C 1
ATOM 11092 O O . ASP C 1 329 ? 33.227 56.845 107.901 1.00 22.97 329 ASP C O 1
ATOM 11097 N N . LEU C 1 330 ? 34.738 57.680 109.338 1.00 23.39 330 LEU C N 1
ATOM 11098 C CA . LEU C 1 330 ? 34.909 56.442 110.098 1.00 22.56 330 LEU C CA 1
ATOM 11099 C C . LEU C 1 330 ? 33.602 55.960 110.690 1.00 22.07 330 LEU C C 1
ATOM 11100 O O . LEU C 1 330 ? 33.264 54.767 110.624 1.00 21.41 330 LEU C O 1
ATOM 11105 N N . LEU C 1 331 ? 32.889 56.878 111.319 1.00 22.49 331 LEU C N 1
ATOM 11106 C CA . LEU C 1 331 ? 31.637 56.537 111.967 1.00 22.17 331 LEU C CA 1
ATOM 11107 C C . LEU C 1 331 ? 30.532 56.257 110.960 1.00 22.13 331 LEU C C 1
ATOM 11108 O O . LEU C 1 331 ? 29.689 55.418 111.233 1.00 21.66 331 LEU C O 1
ATOM 11113 N N . ASP C 1 332 ? 30.545 56.930 109.807 1.00 22.69 332 ASP C N 1
ATOM 11114 C CA . ASP C 1 332 ? 29.601 56.600 108.731 1.00 22.70 332 ASP C CA 1
ATOM 11115 C C . ASP C 1 332 ? 29.754 55.102 108.360 1.00 21.90 332 ASP C C 1
ATOM 11116 O O . ASP C 1 332 ? 28.767 54.375 108.255 1.00 21.61 332 ASP C O 1
ATOM 11121 N N . ALA C 1 333 ? 31.000 54.670 108.171 1.00 21.66 333 ALA C N 1
ATOM 11122 C CA . ALA C 1 333 ? 31.308 53.315 107.740 1.00 21.07 333 ALA C CA 1
ATOM 11123 C C . ALA C 1 333 ? 30.973 52.291 108.820 1.00 20.42 333 ALA C C 1
ATOM 11124 O O . ALA C 1 333 ? 30.527 51.210 108.507 1.00 20.04 333 ALA C O 1
ATOM 11126 N N . ILE C 1 334 ? 31.161 52.661 110.091 1.00 20.38 334 ILE C N 1
ATOM 11127 C CA . ILE C 1 334 ? 30.815 51.796 111.225 1.00 19.84 334 ILE C CA 1
ATOM 11128 C C . ILE C 1 334 ? 29.292 51.629 111.319 1.00 19.81 334 ILE C C 1
ATOM 11129 O O . ILE C 1 334 ? 28.783 50.513 111.576 1.00 19.36 334 ILE C O 1
ATOM 11134 N N . ALA C 1 335 ? 28.575 52.707 111.077 1.00 20.37 335 ALA C N 1
ATOM 11135 C CA . ALA C 1 335 ? 27.130 52.635 110.975 1.00 20.53 335 ALA C CA 1
ATOM 11136 C C . ALA C 1 335 ? 26.703 51.671 109.859 1.00 20.33 335 ALA C C 1
ATOM 11137 O O . ALA C 1 335 ? 25.880 50.796 110.106 1.00 20.08 335 ALA C O 1
ATOM 11139 N N . VAL C 1 336 ? 27.290 51.820 108.666 1.00 20.51 336 VAL C N 1
ATOM 11140 C CA . VAL C 1 336 ? 26.992 50.940 107.535 1.00 20.41 336 VAL C CA 1
ATOM 11141 C C . VAL C 1 336 ? 27.287 49.473 107.895 1.00 19.77 336 VAL C C 1
ATOM 11142 O O . VAL C 1 336 ? 26.498 48.590 107.601 1.00 19.66 336 VAL C O 1
ATOM 11146 N N . LEU C 1 337 ? 28.444 49.254 108.519 1.00 19.45 337 LEU C N 1
ATOM 11147 C CA . LEU C 1 337 ? 28.883 47.936 108.918 1.00 18.94 337 LEU C CA 1
ATOM 11148 C C . LEU C 1 337 ? 27.881 47.289 109.852 1.00 18.68 337 LEU C C 1
ATOM 11149 O O . LEU C 1 337 ? 27.562 46.091 109.701 1.00 18.46 337 LEU C O 1
ATOM 11154 N N . HIS C 1 338 ? 27.413 48.060 110.838 1.00 18.78 338 HIS C N 1
ATOM 11155 C CA . HIS C 1 338 ? 26.388 47.562 111.747 1.00 18.64 338 HIS C CA 1
ATOM 11156 C C . HIS C 1 338 ? 25.145 47.088 110.967 1.00 18.86 338 HIS C C 1
ATOM 11157 O O . HIS C 1 338 ? 24.577 46.044 111.279 1.00 18.67 338 HIS C O 1
ATOM 11164 N N . GLN C 1 339 ? 24.739 47.840 109.961 1.00 19.32 339 GLN C N 1
ATOM 11165 C CA . GLN C 1 339 ? 23.599 47.435 109.102 1.00 19.64 339 GLN C CA 1
ATOM 11166 C C . GLN C 1 339 ? 23.800 46.120 108.324 1.00 19.42 339 GLN C C 1
ATOM 11167 O O . GLN C 1 339 ? 22.815 45.512 107.914 1.00 19.64 339 GLN C O 1
ATOM 11173 N N . GLN C 1 340 ? 25.053 45.742 108.089 1.00 19.10 340 GLN C N 1
ATOM 11174 C CA . GLN C 1 340 ? 25.358 44.513 107.355 1.00 18.98 340 GLN C CA 1
ATOM 11175 C C . GLN C 1 340 ? 25.423 43.261 108.231 1.00 18.61 340 GLN C C 1
ATOM 11176 O O . GLN C 1 340 ? 25.470 42.158 107.706 1.00 18.62 340 GLN C O 1
ATOM 11182 N N . LEU C 1 341 ? 25.402 43.444 109.561 1.00 18.36 341 LEU C N 1
ATOM 11183 C CA . LEU C 1 341 ? 25.648 42.318 110.456 1.00 18.02 341 LEU C CA 1
ATOM 11184 C C . LEU C 1 341 ? 24.628 41.203 110.367 1.00 18.16 341 LEU C C 1
ATOM 11185 O O . LEU C 1 341 ? 25.025 40.031 110.405 1.00 18.04 341 LEU C O 1
ATOM 11190 N N . PRO C 1 342 ? 23.330 41.545 110.211 1.00 18.50 342 PRO C N 1
ATOM 11191 C CA . PRO C 1 342 ? 22.364 40.455 110.147 1.00 18.73 342 PRO C CA 1
ATOM 11192 C C . PRO C 1 342 ? 22.555 39.538 108.948 1.00 18.93 342 PRO C C 1
ATOM 11193 O O . PRO C 1 342 ? 22.434 38.317 109.072 1.00 18.98 342 PRO C O 1
ATOM 11197 N N . ALA C 1 343 ? 22.833 40.126 107.794 1.00 19.12 343 ALA C N 1
ATOM 11198 C CA . ALA C 1 343 ? 23.128 39.363 106.593 1.00 19.35 343 ALA C CA 1
ATOM 11199 C C . ALA C 1 343 ? 24.337 38.461 106.828 1.00 19.06 343 ALA C C 1
ATOM 11200 O O . ALA C 1 343 ? 24.306 37.261 106.513 1.00 19.25 343 ALA C O 1
ATOM 11202 N N . LEU C 1 344 ? 25.384 39.034 107.399 1.00 18.68 344 LEU C N 1
ATOM 11203 C CA . LEU C 1 344 ? 26.555 38.259 107.760 1.00 18.46 344 LEU C CA 1
ATOM 11204 C C . LEU C 1 344 ? 26.215 37.105 108.713 1.00 18.39 344 LEU C C 1
ATOM 11205 O O . LEU C 1 344 ? 26.615 35.968 108.490 1.00 18.54 344 LEU C O 1
ATOM 11210 N N . SER C 1 345 ? 25.435 37.405 109.747 1.00 18.23 345 SER C N 1
ATOM 11211 C CA . SER C 1 345 ? 24.990 36.379 110.657 1.00 18.23 345 SER C CA 1
ATOM 11212 C C . SER C 1 345 ? 24.215 35.269 109.942 1.00 18.71 345 SER C C 1
ATOM 11213 O O . SER C 1 345 ? 24.454 34.085 110.194 1.00 18.83 345 SER C O 1
ATOM 11216 N N . ASN C 1 346 ? 23.282 35.648 109.078 1.00 19.05 346 ASN C N 1
ATOM 11217 C CA . ASN C 1 346 ? 22.572 34.667 108.231 1.00 19.62 346 ASN C CA 1
ATOM 11218 C C . ASN C 1 346 ? 23.461 33.797 107.349 1.00 19.82 346 ASN C C 1
ATOM 11219 O O . ASN C 1 346 ? 23.102 32.681 107.026 1.00 20.28 346 ASN C O 1
ATOM 11224 N N . ASN C 1 347 ? 24.609 34.330 106.958 1.00 19.56 347 ASN C N 1
ATOM 11225 C CA . ASN C 1 347 ? 25.615 33.605 106.203 1.00 19.78 347 ASN C CA 1
ATOM 11226 C C . ASN C 1 347 ? 26.561 32.763 107.059 1.00 19.64 347 ASN C C 1
ATOM 11227 O O . ASN C 1 347 ? 27.572 32.288 106.532 1.00 19.83 347 ASN C O 1
ATOM 11232 N N . GLY C 1 348 ? 26.283 32.565 108.356 1.00 19.37 348 GLY C N 1
ATOM 11233 C CA . GLY C 1 348 ? 27.179 31.773 109.222 1.00 19.29 348 GLY C CA 1
ATOM 11234 C C . GLY C 1 348 ? 28.407 32.471 109.784 1.00 18.86 348 GLY C C 1
ATOM 11235 O O . GLY C 1 348 ? 29.357 31.809 110.223 1.00 18.93 348 GLY C O 1
ATOM 11236 N N . VAL C 1 349 ? 28.385 33.811 109.806 1.00 18.51 349 VAL C N 1
ATOM 11237 C CA . VAL C 1 349 ? 29.483 34.594 110.326 1.00 18.18 349 VAL C CA 1
ATOM 11238 C C . VAL C 1 349 ? 29.232 34.952 111.794 1.00 17.80 349 VAL C C 1
ATOM 11239 O O . VAL C 1 349 ? 28.105 35.288 112.199 1.00 17.70 349 VAL C O 1
ATOM 11243 N N . ALA C 1 350 ? 30.300 34.867 112.576 1.00 17.65 350 ALA C N 1
ATOM 11244 C CA . ALA C 1 350 ? 30.287 35.195 113.997 1.00 17.34 350 ALA C CA 1
ATOM 11245 C C . ALA C 1 350 ? 31.632 35.796 114.395 1.00 17.23 350 ALA C C 1
ATOM 11246 O O . ALA C 1 350 ? 32.622 35.675 113.669 1.00 17.45 350 ALA C O 1
ATOM 11248 N N . GLY C 1 351 ? 31.660 36.408 115.574 1.00 16.96 351 GLY C N 1
ATOM 11249 C CA . GLY C 1 351 ? 32.911 36.902 116.181 1.00 16.92 351 GLY C CA 1
ATOM 11250 C C . GLY C 1 351 ? 32.792 38.252 116.837 1.00 16.72 351 GLY C C 1
ATOM 11251 O O . GLY C 1 351 ? 31.715 38.653 117.246 1.00 16.56 351 GLY C O 1
ATOM 11252 N N . TYR C 1 352 ? 33.902 38.964 116.949 1.00 16.80 352 TYR C N 1
ATOM 11253 C CA . TYR C 1 352 ? 33.939 40.172 117.736 1.00 16.71 352 TYR C CA 1
ATOM 11254 C C . TYR C 1 352 ? 34.613 41.314 117.026 1.00 16.92 352 TYR C C 1
ATOM 11255 O O . TYR C 1 352 ? 35.676 41.127 116.415 1.00 17.17 352 TYR C O 1
ATOM 11264 N N . GLY C 1 353 ? 34.018 42.493 117.175 1.00 16.91 353 GLY C N 1
ATOM 11265 C CA . GLY C 1 353 ? 34.518 43.742 116.600 1.00 17.18 353 GLY C CA 1
ATOM 11266 C C . GLY C 1 353 ? 34.665 44.812 117.649 1.00 17.28 353 GLY C C 1
ATOM 11267 O O . GLY C 1 353 ? 33.902 44.833 118.630 1.00 17.11 353 GLY C O 1
ATOM 11268 N N . PHE C 1 354 ? 35.647 45.692 117.441 1.00 17.64 354 PHE C N 1
ATOM 11269 C CA . PHE C 1 354 ? 36.111 46.651 118.441 1.00 17.88 354 PHE C CA 1
ATOM 11270 C C . PHE C 1 354 ? 36.381 47.960 117.745 1.00 18.34 354 PHE C C 1
ATOM 11271 O O . PHE C 1 354 ? 36.974 47.950 116.684 1.00 18.54 354 PHE C O 1
ATOM 11279 N N . TRP C 1 355 ? 35.994 49.085 118.338 1.00 18.58 355 TRP C N 1
ATOM 11280 C CA . TRP C 1 355 ? 36.202 50.354 117.683 1.00 19.12 355 TRP C CA 1
ATOM 11281 C C . TRP C 1 355 ? 36.229 51.523 118.645 1.00 19.55 355 TRP C C 1
ATOM 11282 O O . TRP C 1 355 ? 35.694 51.439 119.755 1.00 19.38 355 TRP C O 1
ATOM 11293 N N . PHE C 1 356 ? 36.837 52.608 118.180 1.00 20.18 356 PHE C N 1
ATOM 11294 C CA . PHE C 1 356 ? 37.108 53.790 118.977 1.00 20.79 356 PHE C CA 1
ATOM 11295 C C . PHE C 1 356 ? 36.982 54.988 118.078 1.00 21.43 356 PHE C C 1
ATOM 11296 O O . PHE C 1 356 ? 37.582 55.019 116.986 1.00 21.62 356 PHE C O 1
ATOM 11304 N N . ARG C 1 357 ? 36.224 55.978 118.511 1.00 21.83 357 ARG C N 1
ATOM 11305 C CA . ARG C 1 357 ? 36.230 57.284 117.861 1.00 22.65 357 ARG C CA 1
ATOM 11306 C C . ARG C 1 357 ? 37.564 57.991 118.067 1.00 23.38 357 ARG C C 1
ATOM 11307 O O . ARG C 1 357 ? 38.068 58.673 117.196 1.00 23.97 357 ARG C O 1
ATOM 11315 N N . SER C 1 358 ? 38.108 57.837 119.258 1.00 23.39 358 SER C N 1
ATOM 11316 C CA . SER C 1 358 ? 39.418 58.376 119.593 1.00 24.10 358 SER C CA 1
ATOM 11317 C C . SER C 1 358 ? 40.039 57.440 120.612 1.00 23.68 358 SER C C 1
ATOM 11318 O O . SER C 1 358 ? 39.324 56.898 121.454 1.00 23.13 358 SER C O 1
ATOM 11321 N N . PHE C 1 359 ? 41.355 57.292 120.537 1.00 24.03 359 PHE C N 1
ATOM 11322 C CA . PHE C 1 359 ? 42.104 56.333 121.368 1.00 23.73 359 PHE C CA 1
ATOM 11323 C C . PHE C 1 359 ? 43.392 57.020 121.792 1.00 24.70 359 PHE C C 1
ATOM 11324 O O . PHE C 1 359 ? 43.916 57.809 121.043 1.00 25.42 359 PHE C O 1
ATOM 11332 N N . PRO C 1 360 ? 43.920 56.712 122.992 1.00 24.79 360 PRO C N 1
ATOM 11333 C CA . PRO C 1 360 ? 45.143 57.420 123.386 1.00 25.85 360 PRO C CA 1
ATOM 11334 C C . PRO C 1 360 ? 46.414 56.872 122.744 1.00 26.14 360 PRO C C 1
ATOM 11335 O O . PRO C 1 360 ? 47.405 56.540 123.439 1.00 26.53 360 PRO C O 1
ATOM 11339 N N . GLY C 1 361 ? 46.451 56.842 121.425 1.00 26.10 361 GLY C N 1
ATOM 11340 C CA . GLY C 1 361 ? 47.617 56.325 120.711 1.00 26.44 361 GLY C CA 1
ATOM 11341 C C . GLY C 1 361 ? 47.151 55.584 119.476 1.00 25.74 361 GLY C C 1
ATOM 11342 O O . GLY C 1 361 ? 45.958 55.522 119.219 1.00 25.04 361 GLY C O 1
ATOM 11343 N N . PRO C 1 362 ? 48.088 55.006 118.736 1.00 26.00 362 PRO C N 1
ATOM 11344 C CA . PRO C 1 362 ? 47.710 54.301 117.520 1.00 25.44 362 PRO C CA 1
ATOM 11345 C C . PRO C 1 362 ? 46.797 53.123 117.822 1.00 24.33 362 PRO C C 1
ATOM 11346 O O . PRO C 1 362 ? 47.090 52.320 118.702 1.00 24.11 362 PRO C O 1
ATOM 11350 N N . PHE C 1 363 ? 45.684 53.053 117.111 1.00 23.72 363 PHE C N 1
ATOM 11351 C CA . PHE C 1 363 ? 44.782 51.932 117.212 1.00 22.76 363 PHE C CA 1
ATOM 11352 C C . PHE C 1 363 ? 44.821 51.102 115.918 1.00 22.53 363 PHE C C 1
ATOM 11353 O O . PHE C 1 363 ? 45.112 49.923 115.971 1.00 22.25 363 PHE C O 1
ATOM 11361 N N . VAL C 1 364 ? 44.532 51.694 114.771 1.00 22.71 364 VAL C N 1
ATOM 11362 C CA . VAL C 1 364 ? 44.610 50.960 113.499 1.00 22.59 364 VAL C CA 1
ATOM 11363 C C . VAL C 1 364 ? 45.711 51.605 112.706 1.00 23.49 364 VAL C C 1
ATOM 11364 O O . VAL C 1 364 ? 45.623 52.788 112.319 1.00 23.97 364 VAL C O 1
ATOM 11368 N N . GLY C 1 365 ? 46.756 50.806 112.499 1.00 23.80 365 GLY C N 1
ATOM 11369 C CA . GLY C 1 365 ? 47.983 51.216 111.879 1.00 24.76 365 GLY C CA 1
ATOM 11370 C C . GLY C 1 365 ? 48.472 52.454 112.579 1.00 25.45 365 GLY C C 1
ATOM 11371 O O . GLY C 1 365 ? 48.732 52.442 113.776 1.00 25.49 365 GLY C O 1
ATOM 11372 N N . ASP C 1 366 ? 48.506 53.529 111.807 1.00 26.02 366 ASP C N 1
ATOM 11373 C CA . ASP C 1 366 ? 49.033 54.822 112.189 1.00 26.92 366 ASP C CA 1
ATOM 11374 C C . ASP C 1 366 ? 48.029 55.738 112.917 1.00 26.68 366 ASP C C 1
ATOM 11375 O O . ASP C 1 366 ? 48.428 56.734 113.552 1.00 27.42 366 ASP C O 1
ATOM 11380 N N . ALA C 1 367 ? 46.747 55.422 112.778 1.00 25.78 367 ALA C N 1
ATOM 11381 C CA . ALA C 1 367 ? 45.666 56.299 113.201 1.00 25.62 367 ALA C CA 1
ATOM 11382 C C . ALA C 1 367 ? 45.309 56.030 114.650 1.00 25.17 367 ALA C C 1
ATOM 11383 O O . ALA C 1 367 ? 45.261 54.866 115.090 1.00 24.50 367 ALA C O 1
ATOM 11385 N N . HIS C 1 368 ? 45.042 57.098 115.400 1.00 25.61 368 HIS C N 1
ATOM 11386 C CA . HIS C 1 368 ? 44.624 56.998 116.801 1.00 25.28 368 HIS C CA 1
ATOM 11387 C C . HIS C 1 368 ? 43.096 56.806 116.903 1.00 24.46 368 HIS C C 1
ATOM 11388 O O . HIS C 1 368 ? 42.427 57.419 117.743 1.00 24.53 368 HIS C O 1
ATOM 11395 N N . SER C 1 369 ? 42.551 55.947 116.046 1.00 23.77 369 SER C N 1
ATOM 11396 C CA . SER C 1 369 ? 41.138 55.633 115.996 1.00 23.06 369 SER C CA 1
ATOM 11397 C C . SER C 1 369 ? 40.906 54.519 114.965 1.00 22.44 369 SER C C 1
ATOM 11398 O O . SER C 1 369 ? 41.806 54.139 114.235 1.00 22.65 369 SER C O 1
ATOM 11401 N N . GLY C 1 370 ? 39.685 54.015 114.921 1.00 21.79 370 GLY C N 1
ATOM 11402 C CA . GLY C 1 370 ? 39.307 53.025 113.951 1.00 21.29 370 GLY C CA 1
ATOM 11403 C C . GLY C 1 370 ? 38.463 51.890 114.471 1.00 20.50 370 GLY C C 1
ATOM 11404 O O . GLY C 1 370 ? 37.949 51.943 115.576 1.00 20.29 370 GLY C O 1
ATOM 11405 N N . TYR C 1 371 ? 38.319 50.878 113.621 1.00 20.14 371 TYR C N 1
ATOM 11406 C CA . TYR C 1 371 ? 37.494 49.719 113.847 1.00 19.49 371 TYR C CA 1
ATOM 11407 C C . TYR C 1 371 ? 38.327 48.525 113.469 1.00 19.37 371 TYR C C 1
ATOM 11408 O O . TYR C 1 371 ? 38.976 48.534 112.426 1.00 19.69 371 TYR C O 1
ATOM 11417 N N . THR C 1 372 ? 38.246 47.462 114.260 1.00 18.96 372 THR C N 1
ATOM 11418 C CA . THR C 1 372 ? 38.897 46.225 113.912 1.00 18.90 372 THR C CA 1
ATOM 11419 C C . THR C 1 372 ? 37.985 45.070 114.299 1.00 18.38 372 THR C C 1
ATOM 11420 O O . THR C 1 372 ? 37.212 45.199 115.242 1.00 18.09 372 THR C O 1
ATOM 11424 N N . HIS C 1 373 ? 38.083 43.951 113.585 1.00 18.33 373 HIS C N 1
ATOM 11425 C CA . HIS C 1 373 ? 37.380 42.752 114.011 1.00 17.96 373 HIS C CA 1
ATOM 11426 C C . HIS C 1 373 ? 38.063 41.452 113.643 1.00 18.12 373 HIS C C 1
ATOM 11427 O O . HIS C 1 373 ? 38.879 41.409 112.722 1.00 18.51 373 HIS C O 1
ATOM 11434 N N . GLY C 1 374 ? 37.716 40.416 114.412 1.00 17.90 374 GLY C N 1
ATOM 11435 C CA . GLY C 1 374 ? 38.011 39.014 114.119 1.00 18.06 374 GLY C CA 1
ATOM 11436 C C . GLY C 1 374 ? 36.670 38.286 114.025 1.00 17.77 374 GLY C C 1
ATOM 11437 O O . GLY C 1 374 ? 36.010 38.034 115.055 1.00 17.48 374 GLY C O 1
ATOM 11438 N N . PHE C 1 375 ? 36.249 38.038 112.790 1.00 17.90 375 PHE C N 1
ATOM 11439 C CA . PHE C 1 375 ? 35.048 37.293 112.485 1.00 17.78 375 PHE C CA 1
ATOM 11440 C C . PHE C 1 375 ? 35.467 35.958 111.866 1.00 18.17 375 PHE C C 1
ATOM 11441 O O . PHE C 1 375 ? 36.634 35.751 111.503 1.00 18.54 375 PHE C O 1
ATOM 11449 N N . TRP C 1 376 ? 34.499 35.060 111.717 1.00 18.18 376 TRP C N 1
ATOM 11450 C CA . TRP C 1 376 ? 34.767 33.728 111.201 1.00 18.64 376 TRP C CA 1
ATOM 11451 C C . TRP C 1 376 ? 33.532 33.008 110.732 1.00 18.74 376 TRP C C 1
ATOM 11452 O O . TRP C 1 376 ? 32.417 33.302 111.181 1.00 18.42 376 TRP C O 1
ATOM 11463 N N . THR C 1 377 ? 33.760 32.073 109.802 1.00 19.26 377 THR C N 1
ATOM 11464 C CA . THR C 1 377 ? 32.758 31.139 109.354 1.00 19.55 377 THR C CA 1
ATOM 11465 C C . THR C 1 377 ? 33.201 29.724 109.720 1.00 20.05 377 THR C C 1
ATOM 11466 O O . THR C 1 377 ? 34.006 29.101 108.992 1.00 20.62 377 THR C O 1
ATOM 11470 N N . ILE C 1 378 ? 32.713 29.226 110.849 1.00 19.91 378 ILE C N 1
ATOM 11471 C CA . ILE C 1 378 ? 32.991 27.847 111.259 1.00 20.45 378 ILE C CA 1
ATOM 11472 C C . ILE C 1 378 ? 32.360 26.882 110.272 1.00 21.09 378 ILE C C 1
ATOM 11473 O O . ILE C 1 378 ? 31.179 26.998 109.982 1.00 20.99 378 ILE C O 1
ATOM 11478 N N . GLY C 1 379 ? 33.142 25.939 109.772 1.00 21.81 379 GLY C N 1
ATOM 11479 C CA . GLY C 1 379 ? 32.645 24.935 108.842 1.00 22.56 379 GLY C CA 1
ATOM 11480 C C . GLY C 1 379 ? 32.810 25.270 107.376 1.00 22.82 379 GLY C C 1
ATOM 11481 O O . GLY C 1 379 ? 32.389 24.488 106.546 1.00 23.49 379 GLY C O 1
ATOM 11482 N N . LYS C 1 380 ? 33.433 26.407 107.047 1.00 22.38 380 LYS C N 1
ATOM 11483 C CA . LYS C 1 380 ? 33.541 26.888 105.655 1.00 22.58 380 LYS C CA 1
ATOM 11484 C C . LYS C 1 380 ? 34.976 27.228 105.298 1.00 22.77 380 LYS C C 1
ATOM 11485 O O . LYS C 1 380 ? 35.691 27.831 106.097 1.00 22.37 380 LYS C O 1
ATOM 11491 N N . ARG C 1 381 ? 35.394 26.838 104.084 1.00 23.47 381 ARG C N 1
ATOM 11492 C CA . ARG C 1 381 ? 36.730 27.139 103.575 1.00 23.82 381 ARG C CA 1
ATOM 11493 C C . ARG C 1 381 ? 36.708 28.592 103.061 1.00 23.25 381 ARG C C 1
ATOM 11494 O O . ARG C 1 381 ? 35.660 29.235 103.059 1.00 22.70 381 ARG C O 1
ATOM 11502 N N . GLN C 1 382 ? 37.861 29.095 102.655 1.00 23.49 382 GLN C N 1
ATOM 11503 C CA . GLN C 1 382 ? 38.027 30.526 102.413 1.00 22.99 382 GLN C CA 1
ATOM 11504 C C . GLN C 1 382 ? 37.097 31.103 101.353 1.00 22.86 382 GLN C C 1
ATOM 11505 O O . GLN C 1 382 ? 36.571 32.205 101.528 1.00 22.25 382 GLN C O 1
ATOM 11511 N N . ALA C 1 383 ? 36.903 30.378 100.260 1.00 23.51 383 ALA C N 1
ATOM 11512 C CA . ALA C 1 383 ? 36.054 30.839 99.163 1.00 23.53 383 ALA C CA 1
ATOM 11513 C C . ALA C 1 383 ? 34.643 31.130 99.652 1.00 22.92 383 ALA C C 1
ATOM 11514 O O . ALA C 1 383 ? 34.058 32.155 99.299 1.00 22.57 383 ALA C O 1
ATOM 11516 N N . GLU C 1 384 ? 34.125 30.265 100.497 1.00 22.87 384 GLU C N 1
ATOM 11517 C CA . GLU C 1 384 ? 32.798 30.445 101.078 1.00 22.39 384 GLU C CA 1
ATOM 11518 C C . GLU C 1 384 ? 32.791 31.480 102.140 1.00 21.60 384 GLU C C 1
ATOM 11519 O O . GLU C 1 384 ? 31.781 32.134 102.330 1.00 21.21 384 GLU C O 1
ATOM 11525 N N . ALA C 1 385 ? 33.905 31.616 102.851 1.00 21.46 385 ALA C N 1
ATOM 11526 C CA . ALA C 1 385 ? 34.082 32.689 103.841 1.00 20.79 385 ALA C CA 1
ATOM 11527 C C . ALA C 1 385 ? 34.039 34.071 103.190 1.00 20.59 385 ALA C C 1
ATOM 11528 O O . ALA C 1 385 ? 33.406 34.996 103.719 1.00 20.10 385 ALA C O 1
ATOM 11530 N N . GLU C 1 386 ? 34.680 34.197 102.030 1.00 21.04 386 GLU C N 1
ATOM 11531 C CA . GLU C 1 386 ? 34.656 35.469 101.284 1.00 20.97 386 GLU C CA 1
ATOM 11532 C C . GLU C 1 386 ? 33.268 35.844 100.838 1.00 20.84 386 GLU C C 1
ATOM 11533 O O . GLU C 1 386 ? 32.875 36.998 100.941 1.00 20.54 386 GLU C O 1
ATOM 11539 N N . LYS C 1 387 ? 32.507 34.862 100.352 1.00 21.16 387 LYS C N 1
ATOM 11540 C CA . LYS C 1 387 ? 31.113 35.115 99.942 1.00 21.15 387 LYS C CA 1
ATOM 11541 C C . LYS C 1 387 ? 30.301 35.547 101.146 1.00 20.60 387 LYS C C 1
ATOM 11542 O O . LYS C 1 387 ? 29.466 36.451 101.034 1.00 20.46 387 LYS C O 1
ATOM 11548 N N . ALA C 1 388 ? 30.570 34.915 102.292 1.00 20.36 388 ALA C N 1
ATOM 11549 C CA . ALA C 1 388 ? 29.821 35.183 103.510 1.00 19.89 388 ALA C CA 1
ATOM 11550 C C . ALA C 1 388 ? 29.937 36.629 103.987 1.00 19.47 388 ALA C C 1
ATOM 11551 O O . ALA C 1 388 ? 28.944 37.198 104.439 1.00 19.27 388 ALA C O 1
ATOM 11553 N N . VAL C 1 389 ? 31.121 37.222 103.847 1.00 19.44 389 VAL C N 1
ATOM 11554 C CA . VAL C 1 389 ? 31.353 38.615 104.273 1.00 19.16 389 VAL C CA 1
ATOM 11555 C C . VAL C 1 389 ? 31.213 39.627 103.129 1.00 19.42 389 VAL C C 1
ATOM 11556 O O . VAL C 1 389 ? 31.379 40.809 103.343 1.00 19.32 389 VAL C O 1
ATOM 11560 N N . ALA C 1 390 ? 30.882 39.141 101.931 1.00 19.82 390 ALA C N 1
ATOM 11561 C CA . ALA C 1 390 ? 30.761 39.975 100.779 1.00 20.13 390 ALA C CA 1
ATOM 11562 C C . ALA C 1 390 ? 29.766 41.110 100.974 1.00 20.04 390 ALA C C 1
ATOM 11563 O O . ALA C 1 390 ? 30.098 42.235 100.629 1.00 20.15 390 ALA C O 1
ATOM 11565 N N . PRO C 1 391 ? 28.575 40.843 101.566 1.00 19.90 391 PRO C N 1
ATOM 11566 C CA . PRO C 1 391 ? 27.659 41.971 101.741 1.00 19.93 391 PRO C CA 1
ATOM 11567 C C . PRO C 1 391 ? 28.284 43.162 102.465 1.00 19.71 391 PRO C C 1
ATOM 11568 O O . PRO C 1 391 ? 28.035 44.318 102.092 1.00 19.96 391 PRO C O 1
ATOM 11572 N N . LEU C 1 392 ? 29.132 42.874 103.450 1.00 19.35 392 LEU C N 1
ATOM 11573 C CA . LEU C 1 392 ? 29.916 43.918 104.153 1.00 19.22 392 LEU C CA 1
ATOM 11574 C C . LEU C 1 392 ? 31.010 44.552 103.308 1.00 19.52 392 LEU C C 1
ATOM 11575 O O . LEU C 1 392 ? 31.109 45.769 103.263 1.00 19.71 392 LEU C O 1
ATOM 11580 N N . MET C 1 393 ? 31.853 43.758 102.666 1.00 19.65 393 MET C N 1
ATOM 11581 C CA . MET C 1 393 ? 32.975 44.346 101.869 1.00 20.01 393 MET C CA 1
ATOM 11582 C C . MET C 1 393 ? 32.463 45.150 100.670 1.00 20.44 393 MET C C 1
ATOM 11583 O O . MET C 1 393 ? 33.020 46.219 100.331 1.00 20.74 393 MET C O 1
ATOM 11588 N N . ASN C 1 394 ? 31.365 44.685 100.081 1.00 20.52 394 ASN C N 1
ATOM 11589 C CA . ASN C 1 394 ? 30.704 45.433 99.025 1.00 20.95 394 ASN C CA 1
ATOM 11590 C C . ASN C 1 394 ? 30.201 46.789 99.526 1.00 21.01 394 ASN C C 1
ATOM 11591 O O . ASN C 1 394 ? 30.344 47.791 98.847 1.00 21.44 394 ASN C O 1
ATOM 11596 N N . ALA C 1 395 ? 29.612 46.808 100.715 1.00 20.66 395 ALA C N 1
ATOM 11597 C CA . ALA C 1 395 ? 29.082 48.055 101.273 1.00 20.80 395 ALA C CA 1
ATOM 11598 C C . ALA C 1 395 ? 30.229 49.006 101.636 1.00 20.90 395 ALA C C 1
ATOM 11599 O O . ALA C 1 395 ? 30.062 50.206 101.550 1.00 21.29 395 ALA C O 1
ATOM 11601 N N . LEU C 1 396 ? 31.375 48.451 102.012 1.00 20.64 396 LEU C N 1
ATOM 11602 C CA . LEU C 1 396 ? 32.582 49.229 102.295 1.00 20.82 396 LEU C CA 1
ATOM 11603 C C . LEU C 1 396 ? 33.345 49.814 101.119 1.00 21.38 396 LEU C C 1
ATOM 11604 O O . LEU C 1 396 ? 34.139 50.723 101.337 1.00 21.68 396 LEU C O 1
ATOM 11609 N N . LYS C 1 397 ? 33.108 49.316 99.899 1.00 21.57 397 LYS C N 1
ATOM 11610 C CA . LYS C 1 397 ? 33.725 49.895 98.698 1.00 22.17 397 LYS C CA 1
ATOM 11611 C C . LYS C 1 397 ? 33.481 51.404 98.555 1.00 22.68 397 LYS C C 1
ATOM 11612 O O . LYS C 1 397 ? 34.332 52.108 98.037 1.00 23.18 397 LYS C O 1
ATOM 11618 N N . LYS C 1 398 ? 32.347 51.895 99.048 1.00 22.63 398 LYS C N 1
ATOM 11619 C CA . LYS C 1 398 ? 32.024 53.342 98.939 1.00 23.23 398 LYS C CA 1
ATOM 11620 C C . LYS C 1 398 ? 32.946 54.250 99.763 1.00 23.43 398 LYS C C 1
ATOM 11621 O O . LYS C 1 398 ? 32.913 55.483 99.589 1.00 24.07 398 LYS C O 1
ATOM 11627 N N . PHE C 1 399 ? 33.695 53.652 100.690 1.00 22.95 399 PHE C N 1
ATOM 11628 C CA . PHE C 1 399 ? 34.566 54.378 101.610 1.00 23.12 399 PHE C CA 1
ATOM 11629 C C . PHE C 1 399 ? 36.046 54.250 101.281 1.00 23.37 399 PHE C C 1
ATOM 11630 O O . PHE C 1 399 ? 36.889 54.661 102.091 1.00 23.51 399 PHE C O 1
ATOM 11638 N N . GLU C 1 400 ? 36.393 53.737 100.094 1.00 23.53 400 GLU C N 1
ATOM 11639 C CA . GLU C 1 400 ? 37.814 53.476 99.805 1.00 23.80 400 GLU C CA 1
ATOM 11640 C C . GLU C 1 400 ? 38.607 54.752 99.658 1.00 24.60 400 GLU C C 1
ATOM 11641 O O . GLU C 1 400 ? 39.761 54.789 100.056 1.00 24.84 400 GLU C O 1
ATOM 11647 N N . ASP C 1 401 ? 37.988 55.805 99.136 1.00 25.11 401 ASP C N 1
ATOM 11648 C CA . ASP C 1 401 ? 38.625 57.111 99.033 1.00 25.98 401 ASP C CA 1
ATOM 11649 C C . ASP C 1 401 ? 38.825 57.820 100.361 1.00 26.07 401 ASP C C 1
ATOM 11650 O O . ASP C 1 401 ? 39.695 58.669 100.471 1.00 26.78 401 ASP C O 1
ATOM 11655 N N . LYS C 1 402 ? 38.015 57.472 101.364 1.00 25.41 402 LYS C N 1
ATOM 11656 C CA . LYS C 1 402 ? 37.927 58.198 102.632 1.00 25.51 402 LYS C CA 1
ATOM 11657 C C . LYS C 1 402 ? 38.627 57.481 103.800 1.00 24.99 402 LYS C C 1
ATOM 11658 O O . LYS C 1 402 ? 39.104 58.131 104.741 1.00 25.31 402 LYS C O 1
ATOM 11664 N N . LEU C 1 403 ? 38.731 56.153 103.709 1.00 24.30 403 LEU C N 1
ATOM 11665 C CA . LEU C 1 403 ? 39.289 55.319 104.771 1.00 23.79 403 LEU C CA 1
ATOM 11666 C C . LEU C 1 403 ? 40.285 54.311 104.233 1.00 23.73 403 LEU C C 1
ATOM 11667 O O . LEU C 1 403 ? 40.176 53.884 103.081 1.00 23.77 403 LEU C O 1
ATOM 11672 N N . VAL C 1 404 ? 41.265 53.961 105.068 1.00 23.73 404 VAL C N 1
ATOM 11673 C CA . VAL C 1 404 ? 42.176 52.854 104.793 1.00 23.66 404 VAL C CA 1
ATOM 11674 C C . VAL C 1 404 ? 41.558 51.570 105.354 1.00 22.81 404 VAL C C 1
ATOM 11675 O O . VAL C 1 404 ? 41.276 51.481 106.555 1.00 22.41 404 VAL C O 1
ATOM 11679 N N . ILE C 1 405 ? 41.363 50.585 104.485 1.00 22.59 405 ILE C N 1
ATOM 11680 C CA . ILE C 1 405 ? 40.662 49.349 104.858 1.00 21.88 405 ILE C CA 1
ATOM 11681 C C . ILE C 1 405 ? 41.516 48.152 104.480 1.00 21.98 405 ILE C C 1
ATOM 11682 O O . ILE C 1 405 ? 41.947 48.049 103.353 1.00 22.41 405 ILE C O 1
ATOM 11687 N N . THR C 1 406 ? 41.712 47.235 105.410 1.00 21.63 406 THR C N 1
ATOM 11688 C CA . THR C 1 406 ? 42.469 46.027 105.166 1.00 21.79 406 THR C CA 1
ATOM 11689 C C . THR C 1 406 ? 41.614 44.851 105.545 1.00 21.18 406 THR C C 1
ATOM 11690 O O . THR C 1 406 ? 40.822 44.915 106.483 1.00 20.66 406 THR C O 1
ATOM 11694 N N . SER C 1 407 ? 41.781 43.777 104.801 1.00 21.34 407 SER C N 1
ATOM 11695 C CA . SER C 1 407 ? 40.862 42.658 104.856 1.00 20.90 407 SER C CA 1
ATOM 11696 C C . SER C 1 407 ? 41.631 41.416 104.512 1.00 21.28 407 SER C C 1
ATOM 11697 O O . SER C 1 407 ? 42.129 41.325 103.405 1.00 21.81 407 SER C O 1
ATOM 11700 N N . THR C 1 408 ? 41.762 40.487 105.448 1.00 21.12 408 THR C N 1
ATOM 11701 C CA . THR C 1 408 ? 42.520 39.267 105.202 1.00 21.60 408 THR C CA 1
ATOM 11702 C C . THR C 1 408 ? 41.795 38.054 105.775 1.00 21.26 408 THR C C 1
ATOM 11703 O O . THR C 1 408 ? 40.964 38.185 106.672 1.00 20.67 408 THR C O 1
ATOM 11707 N N . PHE C 1 409 ? 42.147 36.880 105.261 1.00 21.74 409 PHE C N 1
ATOM 11708 C CA . PHE C 1 409 ? 41.523 35.629 105.677 1.00 21.61 409 PHE C CA 1
ATOM 11709 C C . PHE C 1 409 ? 42.579 34.631 106.067 1.00 22.21 409 PHE C C 1
ATOM 11710 O O . PHE C 1 409 ? 43.637 34.613 105.474 1.00 22.90 409 PHE C O 1
ATOM 11718 N N . ALA C 1 410 ? 42.290 33.840 107.095 1.00 22.02 410 ALA C N 1
ATOM 11719 C CA . ALA C 1 410 ? 43.152 32.739 107.514 1.00 22.65 410 ALA C CA 1
ATOM 11720 C C . ALA C 1 410 ? 42.306 31.484 107.647 1.00 22.65 410 ALA C C 1
ATOM 11721 O O . ALA C 1 410 ? 41.277 31.513 108.304 1.00 22.00 410 ALA C O 1
ATOM 11723 N N . GLU C 1 411 ? 42.722 30.389 107.021 1.00 23.45 411 GLU C N 1
ATOM 11724 C CA . GLU C 1 411 ? 42.010 29.105 107.067 1.00 23.66 411 GLU C CA 1
ATOM 11725 C C . GLU C 1 411 ? 42.653 28.182 108.080 1.00 24.12 411 GLU C C 1
ATOM 11726 O O . GLU C 1 411 ? 43.880 28.175 108.211 1.00 24.71 411 GLU C O 1
ATOM 11732 N N . TYR C 1 412 ? 41.831 27.462 108.850 1.00 23.88 412 TYR C N 1
ATOM 11733 C CA . TYR C 1 412 ? 42.298 26.447 109.815 1.00 24.38 412 TYR C CA 1
ATOM 11734 C C . TYR C 1 412 ? 41.622 25.136 109.500 1.00 24.89 412 TYR C C 1
ATOM 11735 O O . TYR C 1 412 ? 40.532 25.134 108.908 1.00 24.58 412 TYR C O 1
ATOM 11744 N N . GLN C 1 413 ? 42.267 24.018 109.894 1.00 25.78 413 GLN C N 1
ATOM 11745 C CA . GLN C 1 413 ? 41.776 22.664 109.575 1.00 26.53 413 GLN C CA 1
ATOM 11746 C C . GLN C 1 413 ? 40.970 21.960 110.683 1.00 26.35 413 GLN C C 1
ATOM 11747 O O . GLN C 1 413 ? 40.566 20.795 110.513 1.00 27.06 413 GLN C O 1
ATOM 11753 N N . ASP C 1 414 ? 40.725 22.648 111.789 1.00 25.48 414 ASP C N 1
ATOM 11754 C CA . ASP C 1 414 ? 39.783 22.187 112.830 1.00 25.14 414 ASP C CA 1
ATOM 11755 C C . ASP C 1 414 ? 39.413 23.350 113.743 1.00 24.02 414 ASP C C 1
ATOM 11756 O O . ASP C 1 414 ? 39.939 24.465 113.602 1.00 23.57 414 ASP C O 1
ATOM 11761 N N . TYR C 1 415 ? 38.501 23.100 114.668 1.00 23.65 415 TYR C N 1
ATOM 11762 C CA . TYR C 1 415 ? 38.060 24.132 115.570 1.00 22.67 415 TYR C CA 1
ATOM 11763 C C . TYR C 1 415 ? 39.186 24.649 116.484 1.00 22.60 415 TYR C C 1
ATOM 11764 O O . TYR C 1 415 ? 39.316 25.865 116.718 1.00 21.93 415 TYR C O 1
ATOM 11773 N N . TRP C 1 416 ? 39.968 23.729 117.038 1.00 23.35 416 TRP C N 1
ATOM 11774 C CA . TRP C 1 416 ? 40.896 24.100 118.103 1.00 23.34 416 TRP C CA 1
ATOM 11775 C C . TRP C 1 416 ? 42.107 24.863 117.649 1.00 23.52 416 TRP C C 1
ATOM 11776 O O . TRP C 1 416 ? 42.525 25.765 118.375 1.00 23.11 416 TRP C O 1
ATOM 11787 N N . SER C 1 417 ? 42.666 24.534 116.476 1.00 24.18 417 SER C N 1
ATOM 11788 C CA . SER C 1 417 ? 43.768 25.334 115.943 1.00 24.38 417 SER C CA 1
ATOM 11789 C C . SER C 1 417 ? 43.256 26.770 115.654 1.00 23.39 417 SER C C 1
ATOM 11790 O O . SER C 1 417 ? 43.968 27.762 115.899 1.00 23.23 417 SER C O 1
ATOM 11793 N N . PHE C 1 418 ? 42.010 26.854 115.157 1.00 22.83 418 PHE C N 1
ATOM 11794 C CA . PHE C 1 418 ? 41.333 28.123 114.956 1.00 21.94 418 PHE C CA 1
ATOM 11795 C C . PHE C 1 418 ? 41.154 28.861 116.283 1.00 21.30 418 PHE C C 1
ATOM 11796 O O . PHE C 1 418 ? 41.451 30.054 116.384 1.00 20.93 418 PHE C O 1
ATOM 11804 N N . TYR C 1 419 ? 40.640 28.144 117.284 1.00 21.24 419 TYR C N 1
ATOM 11805 C CA . TYR C 1 419 ? 40.257 28.760 118.537 1.00 20.64 419 TYR C CA 1
ATOM 11806 C C . TYR C 1 419 ? 41.455 29.447 119.153 1.00 20.79 419 TYR C C 1
ATOM 11807 O O . TYR C 1 419 ? 41.384 30.621 119.548 1.00 20.27 419 TYR C O 1
ATOM 11816 N N . TRP C 1 420 ? 42.539 28.703 119.259 1.00 21.58 420 TRP C N 1
ATOM 11817 C CA . TRP C 1 420 ? 43.724 29.204 119.945 1.00 21.89 420 TRP C CA 1
ATOM 11818 C C . TRP C 1 420 ? 44.452 30.287 119.178 1.00 21.95 420 TRP C C 1
ATOM 11819 O O . TRP C 1 420 ? 45.106 31.138 119.806 1.00 21.94 420 TRP C O 1
ATOM 11830 N N . ALA C 1 421 ? 44.331 30.271 117.845 1.00 22.05 421 ALA C N 1
ATOM 11831 C CA . ALA C 1 421 ? 44.940 31.286 117.019 1.00 22.14 421 ALA C CA 1
ATOM 11832 C C . ALA C 1 421 ? 44.157 32.604 117.069 1.00 21.28 421 ALA C C 1
ATOM 11833 O O . ALA C 1 421 ? 44.748 33.652 117.187 1.00 21.29 421 ALA C O 1
ATOM 11835 N N . GLU C 1 422 ? 42.833 32.527 117.001 1.00 20.64 422 GLU C N 1
ATOM 11836 C CA . GLU C 1 422 ? 41.982 33.688 116.819 1.00 19.95 422 GLU C CA 1
ATOM 11837 C C . GLU C 1 422 ? 41.240 34.134 118.067 1.00 19.36 422 GLU C C 1
ATOM 11838 O O . GLU C 1 422 ? 40.679 35.231 118.097 1.00 18.90 422 GLU C O 1
ATOM 11844 N N . SER C 1 423 ? 41.231 33.292 119.096 1.00 19.45 423 SER C N 1
ATOM 11845 C CA . SER C 1 423 ? 40.497 33.555 120.340 1.00 18.96 423 SER C CA 1
ATOM 11846 C C . SER C 1 423 ? 41.355 33.028 121.504 1.00 19.35 423 SER C C 1
ATOM 11847 O O . SER C 1 423 ? 42.590 33.105 121.428 1.00 19.89 423 SER C O 1
ATOM 11850 N N . GLY C 1 424 ? 40.745 32.535 122.577 1.00 19.15 424 GLY C N 1
ATOM 11851 C CA . GLY C 1 424 ? 41.504 32.039 123.727 1.00 19.54 424 GLY C CA 1
ATOM 11852 C C . GLY C 1 424 ? 42.260 33.204 124.362 1.00 19.56 424 GLY C C 1
ATOM 11853 O O . GLY C 1 424 ? 43.468 33.120 124.574 1.00 20.16 424 GLY C O 1
ATOM 11854 N N . LEU C 1 425 ? 41.533 34.287 124.637 1.00 18.99 425 LEU C N 1
ATOM 11855 C CA . LEU C 1 425 ? 42.134 35.546 125.047 1.00 19.03 425 LEU C CA 1
ATOM 11856 C C . LEU C 1 425 ? 42.485 35.545 126.548 1.00 19.18 425 LEU C C 1
ATOM 11857 O O . LEU C 1 425 ? 41.791 34.931 127.394 1.00 18.97 425 LEU C O 1
ATOM 11862 N N . HIS C 1 426 ? 43.579 36.250 126.839 1.00 19.63 426 HIS C N 1
ATOM 11863 C CA . HIS C 1 426 ? 44.042 36.494 128.174 1.00 19.87 426 HIS C CA 1
ATOM 11864 C C . HIS C 1 426 ? 44.441 37.978 128.197 1.00 19.96 426 HIS C C 1
ATOM 11865 O O . HIS C 1 426 ? 45.588 38.330 128.408 1.00 20.58 426 HIS C O 1
ATOM 11872 N N . ASP C 1 427 ? 43.480 38.847 127.924 1.00 19.43 427 ASP C N 1
ATOM 11873 C CA . ASP C 1 427 ? 43.744 40.293 127.854 1.00 19.57 427 ASP C CA 1
ATOM 11874 C C . ASP C 1 427 ? 43.932 40.890 129.247 1.00 19.77 427 ASP C C 1
ATOM 11875 O O . ASP C 1 427 ? 43.510 40.279 130.244 1.00 19.59 427 ASP C O 1
ATOM 11880 N N . PRO C 1 428 ? 44.541 42.096 129.325 1.00 20.19 428 PRO C N 1
ATOM 11881 C CA . PRO C 1 428 ? 44.718 42.721 130.629 1.00 20.46 428 PRO C CA 1
ATOM 11882 C C . PRO C 1 428 ? 43.370 43.056 131.259 1.00 19.89 428 PRO C C 1
ATOM 11883 O O . PRO C 1 428 ? 42.429 43.392 130.546 1.00 19.44 428 PRO C O 1
ATOM 11887 N N . VAL C 1 429 ? 43.323 42.965 132.591 1.00 20.00 429 VAL C N 1
ATOM 11888 C CA . VAL C 1 429 ? 42.105 43.173 133.385 1.00 19.58 429 VAL C CA 1
ATOM 11889 C C . VAL C 1 429 ? 42.467 44.106 134.556 1.00 20.08 429 VAL C C 1
ATOM 11890 O O . VAL C 1 429 ? 43.446 44.829 134.480 1.00 20.68 429 VAL C O 1
ATOM 11894 N N . GLY C 1 430 ? 41.678 44.096 135.620 1.00 19.91 430 GLY C N 1
ATOM 11895 C CA . GLY C 1 430 ? 42.034 44.832 136.848 1.00 20.44 430 GLY C CA 1
ATOM 11896 C C . GLY C 1 430 ? 41.465 46.233 137.013 1.00 20.61 430 GLY C C 1
ATOM 11897 O O . GLY C 1 430 ? 41.794 46.907 137.981 1.00 21.15 430 GLY C O 1
ATOM 11898 N N . SER C 1 431 ? 40.614 46.653 136.086 1.00 20.24 431 SER C N 1
ATOM 11899 C CA . SER C 1 431 ? 39.852 47.903 136.242 1.00 20.42 431 SER C CA 1
ATOM 11900 C C . SER C 1 431 ? 38.366 47.637 136.450 1.00 19.90 431 SER C C 1
ATOM 11901 O O . SER C 1 431 ? 37.826 46.565 136.063 1.00 19.32 431 SER C O 1
ATOM 11904 N N . THR C 1 432 ? 37.694 48.634 137.031 1.00 20.20 432 THR C N 1
ATOM 11905 C CA . THR C 1 432 ? 36.246 48.598 137.204 1.00 19.89 432 THR C CA 1
ATOM 11906 C C . THR C 1 432 ? 35.544 48.656 135.834 1.00 19.51 432 THR C C 1
ATOM 11907 O O . THR C 1 432 ? 35.933 49.412 134.950 1.00 19.73 432 THR C O 1
ATOM 11911 N N . SER C 1 433 ? 34.509 47.835 135.680 1.00 19.00 433 SER C N 1
ATOM 11912 C CA . SER C 1 433 ? 33.717 47.782 134.468 1.00 18.67 433 SER C CA 1
ATOM 11913 C C . SER C 1 433 ? 32.494 48.641 134.643 1.00 18.91 433 SER C C 1
ATOM 11914 O O . SER C 1 433 ? 31.769 48.493 135.635 1.00 18.99 433 SER C O 1
ATOM 11917 N N . ILE C 1 434 ? 32.314 49.585 133.723 1.00 19.14 434 ILE C N 1
ATOM 11918 C CA . ILE C 1 434 ? 31.131 50.434 133.642 1.00 19.47 434 ILE C CA 1
ATOM 11919 C C . ILE C 1 434 ? 30.710 50.428 132.183 1.00 19.24 434 ILE C C 1
ATOM 11920 O O . ILE C 1 434 ? 31.180 51.212 131.371 1.00 19.50 434 ILE C O 1
ATOM 11925 N N . ILE C 1 435 ? 29.852 49.468 131.860 1.00 18.78 435 ILE C N 1
ATOM 11926 C CA . ILE C 1 435 ? 29.382 49.243 130.497 1.00 18.54 435 ILE C CA 1
ATOM 11927 C C . ILE C 1 435 ? 27.868 49.121 130.465 1.00 18.60 435 ILE C C 1
ATOM 11928 O O . ILE C 1 435 ? 27.220 48.932 131.497 1.00 18.72 435 ILE C O 1
ATOM 11933 N N . THR C 1 436 ? 27.331 49.217 129.252 1.00 18.58 436 THR C N 1
ATOM 11934 C CA . THR C 1 436 ? 25.919 48.928 128.966 1.00 18.64 436 THR C CA 1
ATOM 11935 C C . THR C 1 436 ? 25.861 47.981 127.763 1.00 18.19 436 THR C C 1
ATOM 11936 O O . THR C 1 436 ? 26.746 48.022 126.900 1.00 18.01 436 THR C O 1
ATOM 11940 N N . SER C 1 437 ? 24.865 47.095 127.713 1.00 18.07 437 SER C N 1
ATOM 11941 C CA . SER C 1 437 ? 24.757 46.187 126.573 1.00 17.74 437 SER C CA 1
ATOM 11942 C C . SER C 1 437 ? 23.334 46.200 126.049 1.00 18.06 437 SER C C 1
ATOM 11943 O O . SER C 1 437 ? 22.372 46.417 126.807 1.00 18.43 437 SER C O 1
ATOM 11946 N N . ARG C 1 438 ? 23.234 46.041 124.735 1.00 18.00 438 ARG C N 1
ATOM 11947 C CA . ARG C 1 438 ? 21.961 46.019 124.056 1.00 18.35 438 ARG C CA 1
ATOM 11948 C C . ARG C 1 438 ? 21.966 45.018 122.927 1.00 18.09 438 ARG C C 1
ATOM 11949 O O . ARG C 1 438 ? 22.810 45.086 122.016 1.00 17.87 438 ARG C O 1
ATOM 11957 N N . LEU C 1 439 ? 21.054 44.055 123.014 1.00 18.16 439 LEU C N 1
ATOM 11958 C CA . LEU C 1 439 ? 20.828 43.110 121.926 1.00 18.08 439 LEU C CA 1
ATOM 11959 C C . LEU C 1 439 ? 20.151 43.890 120.802 1.00 18.51 439 LEU C C 1
ATOM 11960 O O . LEU C 1 439 ? 19.246 44.709 121.074 1.00 19.03 439 LEU C O 1
ATOM 11965 N N . ILE C 1 440 ? 20.613 43.680 119.566 1.00 18.37 440 ILE C N 1
ATOM 11966 C CA . ILE C 1 440 ? 20.117 44.419 118.396 1.00 18.78 440 ILE C CA 1
ATOM 11967 C C . ILE C 1 440 ? 19.405 43.484 117.408 1.00 18.96 440 ILE C C 1
ATOM 11968 O O . ILE C 1 440 ? 20.018 42.562 116.862 1.00 18.63 440 ILE C O 1
ATOM 11973 N N . ASN C 1 441 ? 18.110 43.749 117.187 1.00 19.58 441 ASN C N 1
ATOM 11974 C CA . ASN C 1 441 ? 17.292 43.008 116.210 1.00 19.93 441 ASN C CA 1
ATOM 11975 C C . ASN C 1 441 ? 17.450 43.637 114.812 1.00 20.13 441 ASN C C 1
ATOM 11976 O O . ASN C 1 441 ? 17.689 44.835 114.696 1.00 20.27 441 ASN C O 1
ATOM 11981 N N . PRO C 1 442 ? 17.315 42.838 113.731 1.00 20.22 442 PRO C N 1
ATOM 11982 C CA . PRO C 1 442 ? 17.548 43.395 112.373 1.00 20.40 442 PRO C CA 1
ATOM 11983 C C . PRO C 1 442 ? 16.737 44.644 112.029 1.00 21.08 442 PRO C C 1
ATOM 11984 O O . PRO C 1 442 ? 17.254 45.542 111.339 1.00 21.13 442 PRO C O 1
ATOM 11988 N N . GLU C 1 443 ? 15.483 44.669 112.498 1.00 21.67 443 GLU C N 1
ATOM 11989 C CA . GLU C 1 443 ? 14.538 45.752 112.218 1.00 22.49 443 GLU C CA 1
ATOM 11990 C C . GLU C 1 443 ? 14.958 47.097 112.813 1.00 22.53 443 GLU C C 1
ATOM 11991 O O . GLU C 1 443 ? 14.497 48.128 112.391 1.00 23.19 443 GLU C O 1
ATOM 11997 N N . ALA C 1 444 ? 15.813 47.074 113.824 1.00 21.91 444 ALA C N 1
ATOM 11998 C CA . ALA C 1 444 ? 16.378 48.292 114.400 1.00 21.93 444 ALA C CA 1
ATOM 11999 C C . ALA C 1 444 ? 17.412 48.960 113.493 1.00 21.75 444 ALA C C 1
ATOM 12000 O O . ALA C 1 444 ? 17.810 50.090 113.764 1.00 21.96 444 ALA C O 1
ATOM 12002 N N . LEU C 1 445 ? 17.805 48.299 112.402 1.00 21.48 445 LEU C N 1
ATOM 12003 C CA . LEU C 1 445 ? 18.971 48.727 111.589 1.00 21.22 445 LEU C CA 1
ATOM 12004 C C . LEU C 1 445 ? 18.651 49.098 110.159 1.00 21.72 445 LEU C C 1
ATOM 12005 O O . LEU C 1 445 ? 19.560 49.286 109.362 1.00 21.53 445 LEU C O 1
ATOM 12010 N N . THR C 1 446 ? 17.369 49.198 109.819 1.00 22.41 446 THR C N 1
ATOM 12011 C CA . THR C 1 446 ? 16.980 49.390 108.448 1.00 22.93 446 THR C CA 1
ATOM 12012 C C . THR C 1 446 ? 17.121 50.885 108.066 1.00 23.51 446 THR C C 1
ATOM 12013 O O . THR C 1 446 ? 17.356 51.209 106.909 1.00 23.76 446 THR C O 1
ATOM 12017 N N . ASP C 1 447 ? 16.986 51.776 109.039 1.00 23.79 447 ASP C N 1
ATOM 12018 C CA . ASP C 1 447 ? 17.134 53.218 108.783 1.00 24.44 447 ASP C CA 1
ATOM 12019 C C . ASP C 1 447 ? 18.550 53.652 109.117 1.00 23.92 447 ASP C C 1
ATOM 12020 O O . ASP C 1 447 ? 18.902 53.767 110.278 1.00 23.64 447 ASP C O 1
ATOM 12025 N N . TYR C 1 448 ? 19.353 53.922 108.098 1.00 23.87 448 TYR C N 1
ATOM 12026 C CA . TYR C 1 448 ? 20.723 54.365 108.300 1.00 23.51 448 TYR C CA 1
ATOM 12027 C C . TYR C 1 448 ? 20.863 55.542 109.266 1.00 23.95 448 TYR C C 1
ATOM 12028 O O . TYR C 1 448 ? 21.799 55.570 110.078 1.00 23.51 448 TYR C O 1
ATOM 12037 N N . ASN C 1 449 ? 19.963 56.508 109.187 1.00 24.91 449 ASN C N 1
ATOM 12038 C CA . ASN C 1 449 ? 20.125 57.719 109.996 1.00 25.50 449 ASN C CA 1
ATOM 12039 C C . ASN C 1 449 ? 19.973 57.418 111.471 1.00 25.18 449 ASN C C 1
ATOM 12040 O O . ASN C 1 449 ? 20.731 57.929 112.285 1.00 25.12 449 ASN C O 1
ATOM 12045 N N . LYS C 1 450 ? 19.033 56.549 111.816 1.00 24.98 450 LYS C N 1
ATOM 12046 C CA . LYS C 1 450 ? 18.865 56.120 113.219 1.00 24.64 450 LYS C CA 1
ATOM 12047 C C . LYS C 1 450 ? 20.086 55.398 113.767 1.00 23.62 450 LYS C C 1
ATOM 12048 O O . LYS C 1 450 ? 20.454 55.571 114.935 1.00 23.47 450 LYS C O 1
ATOM 12054 N N . VAL C 1 451 ? 20.701 54.597 112.918 1.00 22.99 451 VAL C N 1
ATOM 12055 C CA . VAL C 1 451 ? 21.874 53.835 113.290 1.00 22.11 451 VAL C CA 1
ATOM 12056 C C . VAL C 1 451 ? 23.027 54.801 113.476 1.00 22.25 451 VAL C C 1
ATOM 12057 O O . VAL C 1 451 ? 23.666 54.806 114.528 1.00 21.98 451 VAL C O 1
ATOM 12061 N N . ARG C 1 452 ? 23.261 55.632 112.469 1.00 22.77 452 ARG C N 1
ATOM 12062 C CA . ARG C 1 452 ? 24.295 56.660 112.530 1.00 23.10 452 ARG C CA 1
ATOM 12063 C C . ARG C 1 452 ? 24.208 57.549 113.780 1.00 23.58 452 ARG C C 1
ATOM 12064 O O . ARG C 1 452 ? 25.221 57.846 114.417 1.00 23.48 452 ARG C O 1
ATOM 12072 N N . GLU C 1 453 ? 22.994 57.927 114.149 1.00 24.16 453 GLU C N 1
ATOM 12073 C CA . GLU C 1 453 ? 22.749 58.707 115.371 1.00 24.70 453 GLU C CA 1
ATOM 12074 C C . GLU C 1 453 ? 23.107 57.921 116.654 1.00 23.97 453 GLU C C 1
ATOM 12075 O O . GLU C 1 453 ? 23.671 58.474 117.602 1.00 24.15 453 GLU C O 1
ATOM 12081 N N . ALA C 1 454 ? 22.795 56.627 116.687 1.00 23.19 454 ALA C N 1
ATOM 12082 C CA . ALA C 1 454 ? 23.203 55.778 117.808 1.00 22.49 454 ALA C CA 1
ATOM 12083 C C . ALA C 1 454 ? 24.727 55.674 117.906 1.00 22.01 454 ALA C C 1
ATOM 12084 O O . ALA C 1 454 ? 25.300 55.847 118.983 1.00 21.96 454 ALA C O 1
ATOM 12086 N N . ILE C 1 455 ? 25.370 55.391 116.776 1.00 21.74 455 ILE C N 1
ATOM 12087 C CA . ILE C 1 455 ? 26.829 55.379 116.669 1.00 21.47 455 ILE C CA 1
ATOM 12088 C C . ILE C 1 455 ? 27.441 56.711 117.134 1.00 22.17 455 ILE C C 1
ATOM 12089 O O . ILE C 1 455 ? 28.413 56.697 117.878 1.00 22.01 455 ILE C O 1
ATOM 12094 N N . GLU C 1 456 ? 26.874 57.850 116.717 1.00 23.02 456 GLU C N 1
ATOM 12095 C CA . GLU C 1 456 ? 27.399 59.149 117.122 1.00 23.84 456 GLU C CA 1
ATOM 12096 C C . GLU C 1 456 ? 27.445 59.276 118.639 1.00 23.90 456 GLU C C 1
ATOM 12097 O O . GLU C 1 456 ? 28.478 59.636 119.182 1.00 24.03 456 GLU C O 1
ATOM 12103 N N . VAL C 1 457 ? 26.340 58.949 119.306 1.00 23.84 457 VAL C N 1
ATOM 12104 C CA . VAL C 1 457 ? 26.275 58.980 120.771 1.00 23.89 457 VAL C CA 1
ATOM 12105 C C . VAL C 1 457 ? 27.201 57.983 121.487 1.00 23.03 457 VAL C C 1
ATOM 12106 O O . VAL C 1 457 ? 27.930 58.382 122.390 1.00 23.24 457 VAL C O 1
ATOM 12110 N N . VAL C 1 458 ? 27.149 56.701 121.130 1.00 22.15 458 VAL C N 1
ATOM 12111 C CA . VAL C 1 458 ? 28.024 55.693 121.783 1.00 21.41 458 VAL C CA 1
ATOM 12112 C C . VAL C 1 458 ? 29.531 55.868 121.465 1.00 21.37 458 VAL C C 1
ATOM 12113 O O . VAL C 1 458 ? 30.376 55.429 122.236 1.00 21.08 458 VAL C O 1
ATOM 12117 N N . ALA C 1 459 ? 29.875 56.522 120.353 1.00 21.75 459 ALA C N 1
ATOM 12118 C CA . ALA C 1 459 ? 31.267 56.907 120.065 1.00 21.96 459 ALA C CA 1
ATOM 12119 C C . ALA C 1 459 ? 31.853 57.803 121.181 1.00 22.57 459 ALA C C 1
ATOM 12120 O O . ALA C 1 459 ? 33.061 57.846 121.420 1.00 22.65 459 ALA C O 1
ATOM 12122 N N . GLY C 1 460 ? 30.987 58.528 121.865 1.00 23.10 460 GLY C N 1
ATOM 12123 C CA . GLY C 1 460 ? 31.404 59.300 123.006 1.00 23.71 460 GLY C CA 1
ATOM 12124 C C . GLY C 1 460 ? 32.039 60.621 122.616 1.00 24.71 460 GLY C C 1
ATOM 12125 O O . GLY C 1 460 ? 32.154 60.949 121.432 1.00 24.92 460 GLY C O 1
ATOM 12126 N N . LYS C 1 461 ? 32.473 61.340 123.641 1.00 25.36 461 LYS C N 1
ATOM 12127 C CA . LYS C 1 461 ? 33.137 62.600 123.494 1.00 26.44 461 LYS C CA 1
ATOM 12128 C C . LYS C 1 461 ? 34.591 62.339 123.104 1.00 26.30 461 LYS C C 1
ATOM 12129 O O . LYS C 1 461 ? 35.302 61.564 123.772 1.00 25.79 461 LYS C O 1
ATOM 12135 N N . PRO C 1 462 ? 35.064 62.992 122.028 1.00 26.85 462 PRO C N 1
ATOM 12136 C CA . PRO C 1 462 ? 36.471 62.845 121.604 1.00 26.91 462 PRO C CA 1
ATOM 12137 C C . PRO C 1 462 ? 37.557 62.963 122.685 1.00 27.28 462 PRO C C 1
ATOM 12138 O O . PRO C 1 462 ? 38.684 62.479 122.452 1.00 27.11 462 PRO C O 1
ATOM 12142 N N . GLU C 1 463 ? 37.223 63.587 123.837 1.00 27.85 463 GLU C N 1
ATOM 12143 C CA . GLU C 1 463 ? 38.140 63.762 124.963 1.00 28.30 463 GLU C CA 1
ATOM 12144 C C . GLU C 1 463 ? 38.139 62.531 125.856 1.00 27.31 463 GLU C C 1
ATOM 12145 O O . GLU C 1 463 ? 39.105 62.289 126.601 1.00 27.43 463 GLU C O 1
ATOM 12151 N N . GLU C 1 464 ? 37.038 61.776 125.835 1.00 26.43 464 GLU C N 1
ATOM 12152 C CA . GLU C 1 464 ? 36.862 60.652 126.719 1.00 25.57 464 GLU C CA 1
ATOM 12153 C C . GLU C 1 464 ? 36.910 59.370 125.882 1.00 24.51 464 GLU C C 1
ATOM 12154 O O . GLU C 1 464 ? 36.214 59.257 124.839 1.00 24.20 464 GLU C O 1
ATOM 12160 N N . VAL C 1 465 ? 37.719 58.413 126.347 1.00 24.02 465 VAL C N 1
ATOM 12161 C CA . VAL C 1 465 ? 37.831 57.121 125.718 1.00 23.11 465 VAL C CA 1
ATOM 12162 C C . VAL C 1 465 ? 36.571 56.327 126.010 1.00 22.35 465 VAL C C 1
ATOM 12163 O O . VAL C 1 465 ? 36.204 56.145 127.173 1.00 22.27 465 VAL C O 1
ATOM 12167 N N . SER C 1 466 ? 35.923 55.877 124.940 1.00 21.86 466 SER C N 1
ATOM 12168 C CA . SER C 1 466 ? 34.744 55.063 125.009 1.00 21.20 466 SER C CA 1
ATOM 12169 C C . SER C 1 466 ? 35.045 53.757 124.281 1.00 20.46 466 SER C C 1
ATOM 12170 O O . SER C 1 466 ? 35.444 53.742 123.108 1.00 20.47 466 SER C O 1
ATOM 12173 N N . SER C 1 467 ? 34.944 52.648 124.999 1.00 19.91 467 SER C N 1
ATOM 12174 C CA . SER C 1 467 ? 35.050 51.327 124.392 1.00 19.27 467 SER C CA 1
ATOM 12175 C C . SER C 1 467 ? 33.708 50.958 123.780 1.00 18.91 467 SER C C 1
ATOM 12176 O O . SER C 1 467 ? 32.665 51.037 124.447 1.00 18.88 467 SER C O 1
ATOM 12179 N N . ASN C 1 468 ? 33.728 50.587 122.520 1.00 18.73 468 ASN C N 1
ATOM 12180 C CA . ASN C 1 468 ? 32.561 50.056 121.839 1.00 18.41 468 ASN C CA 1
ATOM 12181 C C . ASN C 1 468 ? 32.912 48.684 121.267 1.00 17.93 468 ASN C C 1
ATOM 12182 O O . ASN C 1 468 ? 33.994 48.480 120.730 1.00 17.98 468 ASN C O 1
ATOM 12187 N N . VAL C 1 469 ? 32.012 47.732 121.432 1.00 17.56 469 VAL C N 1
ATOM 12188 C CA . VAL C 1 469 ? 32.279 46.337 121.101 1.00 17.18 469 VAL C CA 1
ATOM 12189 C C . VAL C 1 469 ? 31.023 45.762 120.461 1.00 17.01 469 VAL C C 1
ATOM 12190 O O . VAL C 1 469 ? 29.889 46.016 120.942 1.00 17.06 469 VAL C O 1
ATOM 12194 N N . VAL C 1 470 ? 31.241 45.008 119.370 1.00 16.90 470 VAL C N 1
ATOM 12195 C CA . VAL C 1 470 ? 30.221 44.216 118.703 1.00 16.78 470 VAL C CA 1
ATOM 12196 C C . VAL C 1 470 ? 30.424 42.732 119.013 1.00 16.53 470 VAL C C 1
ATOM 12197 O O . VAL C 1 470 ? 31.515 42.200 118.759 1.00 16.52 470 VAL C O 1
ATOM 12201 N N . LEU C 1 471 ? 29.395 42.059 119.545 1.00 16.43 471 LEU C N 1
ATOM 12202 C CA . LEU C 1 471 ? 29.458 40.608 119.845 1.00 16.30 471 LEU C CA 1
ATOM 12203 C C . LEU C 1 471 ? 28.578 39.879 118.838 1.00 16.39 471 LEU C C 1
ATOM 12204 O O . LEU C 1 471 ? 27.360 39.757 119.028 1.00 16.46 471 LEU C O 1
ATOM 12209 N N . LEU C 1 472 ? 29.161 39.467 117.724 1.00 16.46 472 LEU C N 1
ATOM 12210 C CA . LEU C 1 472 ? 28.386 38.819 116.689 1.00 16.62 472 LEU C CA 1
ATOM 12211 C C . LEU C 1 472 ? 28.288 37.344 117.077 1.00 16.66 472 LEU C C 1
ATOM 12212 O O . LEU C 1 472 ? 28.971 36.480 116.533 1.00 16.77 472 LEU C O 1
ATOM 12217 N N . VAL C 1 473 ? 27.431 37.073 118.051 1.00 16.63 473 VAL C N 1
ATOM 12218 C CA . VAL C 1 473 ? 27.446 35.779 118.755 1.00 16.69 473 VAL C CA 1
ATOM 12219 C C . VAL C 1 473 ? 26.128 35.062 118.800 1.00 16.92 473 VAL C C 1
ATOM 12220 O O . VAL C 1 473 ? 26.073 33.987 119.329 1.00 17.05 473 VAL C O 1
ATOM 12224 N N . SER C 1 474 ? 25.073 35.640 118.240 1.00 17.07 474 SER C N 1
ATOM 12225 C CA . SER C 1 474 ? 23.783 34.981 118.211 1.00 17.41 474 SER C CA 1
ATOM 12226 C C . SER C 1 474 ? 23.457 34.709 116.742 1.00 17.71 474 SER C C 1
ATOM 12227 O O . SER C 1 474 ? 24.364 34.559 115.959 1.00 17.66 474 SER C O 1
ATOM 12230 N N . GLY C 1 475 ? 22.184 34.606 116.396 1.00 18.10 475 GLY C N 1
ATOM 12231 C CA . GLY C 1 475 ? 21.783 34.123 115.088 1.00 18.50 475 GLY C CA 1
ATOM 12232 C C . GLY C 1 475 ? 21.939 32.612 115.023 1.00 18.79 475 GLY C C 1
ATOM 12233 O O . GLY C 1 475 ? 22.221 31.959 116.025 1.00 18.72 475 GLY C O 1
ATOM 12234 N N . GLY C 1 476 ? 21.745 32.063 113.840 1.00 19.20 476 GLY C N 1
ATOM 12235 C CA . GLY C 1 476 ? 21.952 30.602 113.594 1.00 19.62 476 GLY C CA 1
ATOM 12236 C C . GLY C 1 476 ? 21.296 29.695 114.594 1.00 19.92 476 GLY C C 1
ATOM 12237 O O . GLY C 1 476 ? 20.067 29.705 114.719 1.00 20.29 476 GLY C O 1
ATOM 12238 N N . GLN C 1 477 ? 22.086 28.909 115.313 1.00 19.85 477 GLN C N 1
ATOM 12239 C CA . GLN C 1 477 ? 21.523 27.894 116.227 1.00 20.25 477 GLN C CA 1
ATOM 12240 C C . GLN C 1 477 ? 20.854 28.549 117.432 1.00 19.98 477 GLN C C 1
ATOM 12241 O O . GLN C 1 477 ? 19.890 28.013 117.963 1.00 20.42 477 GLN C O 1
ATOM 12247 N N . VAL C 1 478 ? 21.308 29.738 117.816 1.00 19.36 478 VAL C N 1
ATOM 12248 C CA . VAL C 1 478 ? 20.684 30.472 118.914 1.00 19.17 478 VAL C CA 1
ATOM 12249 C C . VAL C 1 478 ? 19.238 30.824 118.579 1.00 19.61 478 VAL C C 1
ATOM 12250 O O . VAL C 1 478 ? 18.353 30.756 119.448 1.00 19.87 478 VAL C O 1
ATOM 12254 N N . PHE C 1 479 ? 19.000 31.203 117.323 1.00 19.77 479 PHE C N 1
ATOM 12255 C CA . PHE C 1 479 ? 17.654 31.467 116.818 1.00 20.32 479 PHE C CA 1
ATOM 12256 C C . PHE C 1 479 ? 16.845 30.168 116.805 1.00 21.06 479 PHE C C 1
ATOM 12257 O O . PHE C 1 479 ? 15.730 30.095 117.357 1.00 21.53 479 PHE C O 1
ATOM 12265 N N . LYS C 1 480 ? 17.421 29.147 116.202 1.00 21.24 480 LYS C N 1
ATOM 12266 C CA . LYS C 1 480 ? 16.781 27.844 116.168 1.00 22.02 480 LYS C CA 1
ATOM 12267 C C . LYS C 1 480 ? 16.364 27.333 117.557 1.00 22.19 480 LYS C C 1
ATOM 12268 O O . LYS C 1 480 ? 15.249 26.812 117.710 1.00 22.93 480 LYS C O 1
ATOM 12274 N N . ASP C 1 481 ? 17.216 27.552 118.559 1.00 21.56 481 ASP C N 1
ATOM 12275 C CA . ASP C 1 481 ? 16.990 27.000 119.897 1.00 21.70 481 ASP C CA 1
ATOM 12276 C C . ASP C 1 481 ? 15.831 27.678 120.635 1.00 21.88 481 ASP C C 1
ATOM 12277 O O . ASP C 1 481 ? 15.573 27.383 121.786 1.00 21.99 481 ASP C O 1
ATOM 12282 N N . LYS C 1 482 ? 15.167 28.620 119.992 1.00 21.94 482 LYS C N 1
ATOM 12283 C CA . LYS C 1 482 ? 13.848 29.063 120.447 1.00 22.45 482 LYS C CA 1
ATOM 12284 C C . LYS C 1 482 ? 12.840 27.923 120.589 1.00 23.41 482 LYS C C 1
ATOM 12285 O O . LYS C 1 482 ? 11.959 27.989 121.432 1.00 23.83 482 LYS C O 1
ATOM 12291 N N . ALA C 1 483 ? 12.949 26.898 119.747 1.00 23.85 483 ALA C N 1
ATOM 12292 C CA . ALA C 1 483 ? 12.123 25.684 119.894 1.00 24.85 483 ALA C CA 1
ATOM 12293 C C . ALA C 1 483 ? 12.297 24.947 121.232 1.00 24.92 483 ALA C C 1
ATOM 12294 O O . ALA C 1 483 ? 11.401 24.240 121.677 1.00 25.77 483 ALA C O 1
ATOM 12296 N N . ASP C 1 484 ? 13.437 25.132 121.886 1.00 24.08 484 ASP C N 1
ATOM 12297 C CA . ASP C 1 484 ? 13.693 24.519 123.185 1.00 24.10 484 ASP C CA 1
ATOM 12298 C C . ASP C 1 484 ? 13.014 25.285 124.343 1.00 24.03 484 ASP C C 1
ATOM 12299 O O . ASP C 1 484 ? 13.572 26.212 124.906 1.00 23.27 484 ASP C O 1
ATOM 12304 N N . THR C 1 485 ? 11.827 24.825 124.722 1.00 24.93 485 THR C N 1
ATOM 12305 C CA . THR C 1 485 ? 11.058 25.444 125.809 1.00 25.07 485 THR C CA 1
ATOM 12306 C C . THR C 1 485 ? 11.604 25.182 127.220 1.00 24.76 485 THR C C 1
ATOM 12307 O O . THR C 1 485 ? 11.152 25.819 128.164 1.00 24.76 485 THR C O 1
ATOM 12311 N N . SER C 1 486 ? 12.541 24.239 127.372 1.00 24.61 486 SER C N 1
ATOM 12312 C CA . SER C 1 486 ? 13.234 24.041 128.654 1.00 24.27 486 SER C CA 1
ATOM 12313 C C . SER C 1 486 ? 14.240 25.174 128.966 1.00 23.18 486 SER C C 1
ATOM 12314 O O . SER C 1 486 ? 14.731 25.292 130.080 1.00 22.87 486 SER C O 1
ATOM 12317 N N . SER C 1 487 ? 14.571 25.970 127.969 1.00 22.69 487 SER C N 1
ATOM 12318 C CA . SER C 1 487 ? 15.497 27.087 128.118 1.00 21.77 487 SER C CA 1
ATOM 12319 C C . SER C 1 487 ? 14.883 28.302 128.808 1.00 21.65 487 SER C C 1
ATOM 12320 O O . SER C 1 487 ? 13.704 28.594 128.648 1.00 22.20 487 SER C O 1
ATOM 12323 N N . GLY C 1 488 ? 15.716 29.000 129.581 1.00 21.01 488 GLY C N 1
ATOM 12324 C CA . GLY C 1 488 ? 15.330 30.232 130.242 1.00 20.88 488 GLY C CA 1
ATOM 12325 C C . GLY C 1 488 ? 15.895 31.501 129.617 1.00 20.29 488 GLY C C 1
ATOM 12326 O O . GLY C 1 488 ? 15.856 32.549 130.258 1.00 20.14 488 GLY C O 1
ATOM 12327 N N . LEU C 1 489 ? 16.401 31.417 128.374 1.00 20.05 489 LEU C N 1
ATOM 12328 C CA . LEU C 1 489 ? 17.149 32.528 127.796 1.00 19.48 489 LEU C CA 1
ATOM 12329 C C . LEU C 1 489 ? 16.211 33.654 127.407 1.00 19.74 489 LEU C C 1
ATOM 12330 O O . LEU C 1 489 ? 15.170 33.411 126.819 1.00 20.30 489 LEU C O 1
ATOM 12335 N N . HIS C 1 490 ? 16.592 34.869 127.745 1.00 19.42 490 HIS C N 1
ATOM 12336 C CA . HIS C 1 490 ? 15.898 36.110 127.309 1.00 19.67 490 HIS C CA 1
ATOM 12337 C C . HIS C 1 490 ? 15.401 35.963 125.875 1.00 19.93 490 HIS C C 1
ATOM 12338 O O . HIS C 1 490 ? 16.199 35.643 124.979 1.00 19.56 490 HIS C O 1
ATOM 12345 N N . PRO C 1 491 ? 14.085 36.117 125.637 1.00 20.65 491 PRO C N 1
ATOM 12346 C CA . PRO C 1 491 ? 13.520 36.055 124.271 1.00 21.01 491 PRO C CA 1
ATOM 12347 C C . PRO C 1 491 ? 14.292 36.841 123.179 1.00 20.57 491 PRO C C 1
ATOM 12348 O O . PRO C 1 491 ? 14.442 36.358 122.057 1.00 20.57 491 PRO C O 1
ATOM 12352 N N . ALA C 1 492 ? 14.768 38.036 123.506 1.00 20.28 492 ALA C N 1
ATOM 12353 C CA . ALA C 1 492 ? 15.504 38.863 122.555 1.00 19.94 492 ALA C CA 1
ATOM 12354 C C . ALA C 1 492 ? 16.698 38.154 121.907 1.00 19.35 492 ALA C C 1
ATOM 12355 O O . ALA C 1 492 ? 17.033 38.431 120.761 1.00 19.26 492 ALA C O 1
ATOM 12357 N N . TRP C 1 493 ? 17.314 37.210 122.607 1.00 19.03 493 TRP C N 1
ATOM 12358 C CA . TRP C 1 493 ? 18.383 36.389 121.989 1.00 18.64 493 TRP C CA 1
ATOM 12359 C C . TRP C 1 493 ? 17.915 35.668 120.732 1.00 18.99 493 TRP C C 1
ATOM 12360 O O . TRP C 1 493 ? 18.704 35.451 119.811 1.00 18.76 493 TRP C O 1
ATOM 12371 N N . ARG C 1 494 ? 16.639 35.317 120.700 1.00 19.61 494 ARG C N 1
ATOM 12372 C CA . ARG C 1 494 ? 16.089 34.559 119.611 1.00 20.07 494 ARG C CA 1
ATOM 12373 C C . ARG C 1 494 ? 15.842 35.407 118.353 1.00 20.22 494 ARG C C 1
ATOM 12374 O O . ARG C 1 494 ? 15.577 34.831 117.319 1.00 20.56 494 ARG C O 1
ATOM 12382 N N . VAL C 1 495 ? 15.885 36.748 118.461 1.00 20.08 495 VAL C N 1
ATOM 12383 C CA . VAL C 1 495 ? 15.724 37.650 117.317 1.00 20.25 495 VAL C CA 1
ATOM 12384 C C . VAL C 1 495 ? 16.926 38.557 117.039 1.00 19.67 495 VAL C C 1
ATOM 12385 O O . VAL C 1 495 ? 16.969 39.221 115.987 1.00 19.78 495 VAL C O 1
ATOM 12389 N N . SER C 1 496 ? 17.919 38.578 117.931 1.00 19.11 496 SER C N 1
ATOM 12390 C CA . SER C 1 496 ? 19.027 39.536 117.832 1.00 18.67 496 SER C CA 1
ATOM 12391 C C . SER C 1 496 ? 20.315 38.793 117.499 1.00 18.20 496 SER C C 1
ATOM 12392 O O . SER C 1 496 ? 20.784 37.978 118.307 1.00 17.97 496 SER C O 1
ATOM 12395 N N . PRO C 1 497 ? 20.895 39.054 116.328 1.00 18.14 497 PRO C N 1
ATOM 12396 C CA . PRO C 1 497 ? 22.085 38.281 115.953 1.00 17.83 497 PRO C CA 1
ATOM 12397 C C . PRO C 1 497 ? 23.363 38.771 116.626 1.00 17.39 497 PRO C C 1
ATOM 12398 O O . PRO C 1 497 ? 24.318 38.013 116.697 1.00 17.19 497 PRO C O 1
ATOM 12402 N N . PHE C 1 498 ? 23.354 40.009 117.130 1.00 17.35 498 PHE C N 1
ATOM 12403 C CA . PHE C 1 498 ? 24.502 40.565 117.801 1.00 17.04 498 PHE C CA 1
ATOM 12404 C C . PHE C 1 498 ? 24.159 41.476 118.961 1.00 17.08 498 PHE C C 1
ATOM 12405 O O . PHE C 1 498 ? 23.018 41.856 119.136 1.00 17.38 498 PHE C O 1
ATOM 12413 N N . VAL C 1 499 ? 25.181 41.763 119.770 1.00 16.84 499 VAL C N 1
ATOM 12414 C CA . VAL C 1 499 ? 25.089 42.656 120.906 1.00 16.90 499 VAL C CA 1
ATOM 12415 C C . VAL C 1 499 ? 26.034 43.833 120.705 1.00 16.94 499 VAL C C 1
ATOM 12416 O O . VAL C 1 499 ? 27.123 43.656 120.203 1.00 16.78 499 VAL C O 1
ATOM 12420 N N . MET C 1 500 ? 25.594 45.026 121.085 1.00 17.25 500 MET C N 1
ATOM 12421 C CA . MET C 1 500 ? 26.472 46.204 121.191 1.00 17.39 500 MET C CA 1
ATOM 12422 C C . MET C 1 500 ? 26.749 46.417 122.670 1.00 17.39 500 MET C C 1
ATOM 12423 O O . MET C 1 500 ? 25.832 46.412 123.481 1.00 17.53 500 MET C O 1
ATOM 12428 N N . ILE C 1 501 ? 28.025 46.565 123.003 1.00 17.28 501 ILE C N 1
ATOM 12429 C CA . ILE C 1 501 ? 28.482 46.990 124.311 1.00 17.38 501 ILE C CA 1
ATOM 12430 C C . ILE C 1 501 ? 29.205 48.316 124.166 1.00 17.77 501 ILE C C 1
ATOM 12431 O O . ILE C 1 501 ? 30.029 48.476 123.283 1.00 17.78 501 ILE C O 1
ATOM 12436 N N . SER C 1 502 ? 28.877 49.274 125.032 1.00 18.17 502 SER C N 1
ATOM 12437 C CA . SER C 1 502 ? 29.558 50.566 125.070 1.00 18.67 502 SER C CA 1
ATOM 12438 C C . SER C 1 502 ? 29.892 50.869 126.522 1.00 18.87 502 SER C C 1
ATOM 12439 O O . SER C 1 502 ? 29.093 50.652 127.385 1.00 18.87 502 SER C O 1
ATOM 12442 N N . GLY C 1 503 ? 31.064 51.397 126.805 1.00 19.12 503 GLY C N 1
ATOM 12443 C CA . GLY C 1 503 ? 31.446 51.703 128.192 1.00 19.39 503 GLY C CA 1
ATOM 12444 C C . GLY C 1 503 ? 32.546 52.721 128.319 1.00 19.96 503 GLY C C 1
ATOM 12445 O O . GLY C 1 503 ? 33.082 53.166 127.312 1.00 20.13 503 GLY C O 1
ATOM 12446 N N . GLN C 1 504 ? 32.874 53.088 129.562 1.00 20.31 504 GLN C N 1
ATOM 12447 C CA . GLN C 1 504 ? 33.991 53.979 129.875 1.00 20.94 504 GLN C CA 1
ATOM 12448 C C . GLN C 1 504 ? 34.652 53.530 131.142 1.00 20.93 504 GLN C C 1
ATOM 12449 O O . GLN C 1 504 ? 34.016 52.900 131.988 1.00 20.63 504 GLN C O 1
ATOM 12455 N N . GLY C 1 505 ? 35.919 53.914 131.292 1.00 21.37 505 GLY C N 1
ATOM 12456 C CA . GLY C 1 505 ? 36.678 53.660 132.529 1.00 21.56 505 GLY C CA 1
ATOM 12457 C C . GLY C 1 505 ? 36.655 54.823 133.504 1.00 22.41 505 GLY C C 1
ATOM 12458 O O . GLY C 1 505 ? 36.253 55.929 133.156 1.00 22.97 505 GLY C O 1
ATOM 12459 N N . ILE C 1 506 ? 37.106 54.530 134.727 1.00 22.56 506 ILE C N 1
ATOM 12460 C CA . ILE C 1 506 ? 37.328 55.515 135.766 1.00 23.43 506 ILE C CA 1
ATOM 12461 C C . ILE C 1 506 ? 38.761 55.353 136.240 1.00 23.80 506 ILE C C 1
ATOM 12462 O O . ILE C 1 506 ? 39.330 54.257 136.113 1.00 23.26 506 ILE C O 1
ATOM 12467 N N . PRO C 1 507 ? 39.349 56.426 136.808 1.00 24.80 507 PRO C N 1
ATOM 12468 C CA . PRO C 1 507 ? 40.684 56.290 137.401 1.00 25.28 507 PRO C CA 1
ATOM 12469 C C . PRO C 1 507 ? 40.732 55.139 138.403 1.00 24.79 507 PRO C C 1
ATOM 12470 O O . PRO C 1 507 ? 39.723 54.765 138.988 1.00 24.37 507 PRO C O 1
ATOM 12474 N N . LYS C 1 508 ? 41.914 54.565 138.567 1.00 24.92 508 LYS C N 1
ATOM 12475 C CA . LYS C 1 508 ? 42.126 53.463 139.509 1.00 24.59 508 LYS C CA 1
ATOM 12476 C C . LYS C 1 508 ? 41.725 53.894 140.938 1.00 25.07 508 LYS C C 1
ATOM 12477 O O . LYS C 1 508 ? 41.033 53.153 141.635 1.00 24.57 508 LYS C O 1
ATOM 12483 N N . VAL C 1 509 ? 42.149 55.085 141.343 1.00 26.09 509 VAL C N 1
ATOM 12484 C CA . VAL C 1 509 ? 41.632 55.713 142.577 1.00 26.66 509 VAL C CA 1
ATOM 12485 C C . VAL C 1 509 ? 40.615 56.776 142.167 1.00 26.90 509 VAL C C 1
ATOM 12486 O O . VAL C 1 509 ? 40.980 57.889 141.811 1.00 27.73 509 VAL C O 1
ATOM 12490 N N . ALA C 1 510 ? 39.338 56.409 142.255 1.00 26.26 510 ALA C N 1
ATOM 12491 C CA . ALA C 1 510 ? 38.236 57.184 141.712 1.00 26.34 510 ALA C CA 1
ATOM 12492 C C . ALA C 1 510 ? 37.371 57.753 142.802 1.00 26.89 510 ALA C C 1
ATOM 12493 O O . ALA C 1 510 ? 36.829 57.005 143.603 1.00 26.48 510 ALA C O 1
ATOM 12495 N N . SER C 1 511 ? 37.219 59.078 142.834 1.00 27.91 511 SER C N 1
ATOM 12496 C CA . SER C 1 511 ? 36.262 59.733 143.722 1.00 28.55 511 SER C CA 1
ATOM 12497 C C . SER C 1 511 ? 34.830 59.299 143.404 1.00 27.86 511 SER C C 1
ATOM 12498 O O . SER C 1 511 ? 34.528 58.904 142.295 1.00 27.14 511 SER C O 1
ATOM 12501 N N . ARG C 1 512 ? 33.948 59.387 144.391 1.00 28.17 512 ARG C N 1
ATOM 12502 C CA . ARG C 1 512 ? 32.523 59.063 144.167 1.00 27.73 512 ARG C CA 1
ATOM 12503 C C . ARG C 1 512 ? 31.898 59.948 143.079 1.00 28.08 512 ARG C C 1
ATOM 12504 O O . ARG C 1 512 ? 31.075 59.468 142.294 1.00 27.42 512 ARG C O 1
ATOM 12512 N N . GLU C 1 513 ? 32.320 61.194 143.027 1.00 29.17 513 GLU C N 1
ATOM 12513 C CA . GLU C 1 513 ? 31.774 62.173 142.105 1.00 29.75 513 GLU C CA 1
ATOM 12514 C C . GLU C 1 513 ? 32.105 61.802 140.654 1.00 28.95 513 GLU C C 1
ATOM 12515 O O . GLU C 1 513 ? 31.259 61.879 139.775 1.00 28.76 513 GLU C O 1
ATOM 12521 N N . ILE C 1 514 ? 33.357 61.407 140.449 1.00 28.59 514 ILE C N 1
ATOM 12522 C CA . ILE C 1 514 ? 33.828 61.027 139.123 1.00 27.90 514 ILE C CA 1
ATOM 12523 C C . ILE C 1 514 ? 33.133 59.752 138.658 1.00 26.64 514 ILE C C 1
ATOM 12524 O O . ILE C 1 514 ? 32.711 59.669 137.511 1.00 26.25 514 ILE C O 1
ATOM 12529 N N . ARG C 1 515 ? 32.960 58.790 139.556 1.00 26.10 515 ARG C N 1
ATOM 12530 C CA . ARG C 1 515 ? 32.258 57.553 139.215 1.00 25.02 515 ARG C CA 1
ATOM 12531 C C . ARG C 1 515 ? 30.776 57.802 138.881 1.00 25.10 515 ARG C C 1
ATOM 12532 O O . ARG C 1 515 ? 30.242 57.183 137.930 1.00 24.41 515 ARG C O 1
ATOM 12540 N N . ASP C 1 516 ? 30.118 58.690 139.636 1.00 26.02 516 ASP C N 1
ATOM 12541 C CA . ASP C 1 516 ? 28.705 59.019 139.357 1.00 26.31 516 ASP C CA 1
ATOM 12542 C C . ASP C 1 516 ? 28.554 59.699 137.986 1.00 26.51 516 ASP C C 1
ATOM 12543 O O . ASP C 1 516 ? 27.564 59.444 137.260 1.00 26.24 516 ASP C O 1
ATOM 12548 N N . TYR C 1 517 ? 29.519 60.569 137.649 1.00 27.08 517 TYR C N 1
ATOM 12549 C CA . TYR C 1 517 ? 29.540 61.204 136.316 1.00 27.29 517 TYR C CA 1
ATOM 12550 C C . TYR C 1 517 ? 29.691 60.138 135.211 1.00 26.11 517 TYR C C 1
ATOM 12551 O O . TYR C 1 517 ? 28.955 60.131 134.237 1.00 25.95 517 TYR C O 1
ATOM 12560 N N . VAL C 1 518 ? 30.646 59.238 135.366 1.00 25.37 518 VAL C N 1
ATOM 12561 C CA . VAL C 1 518 ? 30.865 58.208 134.352 1.00 24.35 518 VAL C CA 1
ATOM 12562 C C . VAL C 1 518 ? 29.683 57.238 134.274 1.00 23.66 518 VAL C C 1
ATOM 12563 O O . VAL C 1 518 ? 29.263 56.888 133.169 1.00 23.23 518 VAL C O 1
ATOM 12567 N N . GLN C 1 519 ? 29.166 56.808 135.423 1.00 23.62 519 GLN C N 1
ATOM 12568 C CA . GLN C 1 519 ? 28.021 55.883 135.438 1.00 23.09 519 GLN C CA 1
ATOM 12569 C C . GLN C 1 519 ? 26.805 56.484 134.721 1.00 23.52 519 GLN C C 1
ATOM 12570 O O . GLN C 1 519 ? 26.097 55.775 133.988 1.00 23.01 519 GLN C O 1
ATOM 12576 N N . HIS C 1 520 ? 26.584 57.774 134.947 1.00 24.55 520 HIS C N 1
ATOM 12577 C CA . HIS C 1 520 ? 25.531 58.515 134.272 1.00 25.18 520 HIS C CA 1
ATOM 12578 C C . HIS C 1 520 ? 25.692 58.595 132.756 1.00 24.92 520 HIS C C 1
ATOM 12579 O O . HIS C 1 520 ? 24.706 58.491 132.024 1.00 24.93 520 HIS C O 1
ATOM 12586 N N . GLN C 1 521 ? 26.915 58.826 132.283 1.00 24.79 521 GLN C N 1
ATOM 12587 C CA . GLN C 1 521 ? 27.165 58.784 130.848 1.00 24.47 521 GLN C CA 1
ATOM 12588 C C . GLN C 1 521 ? 26.856 57.395 130.279 1.00 23.40 521 GLN C C 1
ATOM 12589 O O . GLN C 1 521 ? 26.204 57.289 129.256 1.00 23.30 521 GLN C O 1
ATOM 12595 N N . VAL C 1 522 ? 27.325 56.344 130.942 1.00 22.69 522 VAL C N 1
ATOM 12596 C CA . VAL C 1 522 ? 27.111 54.976 130.460 1.00 21.75 522 VAL C CA 1
ATOM 12597 C C . VAL C 1 522 ? 25.637 54.603 130.466 1.00 21.77 522 VAL C C 1
ATOM 12598 O O . VAL C 1 522 ? 25.121 54.090 129.468 1.00 21.44 522 VAL C O 1
ATOM 12602 N N . THR C 1 523 ? 24.956 54.858 131.584 1.00 22.24 523 THR C N 1
ATOM 12603 C CA . THR C 1 523 ? 23.553 54.447 131.728 1.00 22.35 523 THR C CA 1
ATOM 12604 C C . THR C 1 523 ? 22.584 55.333 130.932 1.00 23.09 523 THR C C 1
ATOM 12605 O O . THR C 1 523 ? 21.753 54.819 130.165 1.00 22.92 523 THR C O 1
ATOM 12609 N N . HIS C 1 524 ? 22.683 56.651 131.122 1.00 23.98 524 HIS C N 1
ATOM 12610 C CA . HIS C 1 524 ? 21.664 57.598 130.639 1.00 24.94 524 HIS C CA 1
ATOM 12611 C C . HIS C 1 524 ? 21.980 58.347 129.352 1.00 25.21 524 HIS C C 1
ATOM 12612 O O . HIS C 1 524 ? 21.095 59.003 128.837 1.00 25.97 524 HIS C O 1
ATOM 12619 N N . VAL C 1 525 ? 23.230 58.277 128.869 1.00 24.69 525 VAL C N 1
ATOM 12620 C CA . VAL C 1 525 ? 23.603 58.783 127.542 1.00 24.82 525 VAL C CA 1
ATOM 12621 C C . VAL C 1 525 ? 23.849 57.597 126.590 1.00 23.77 525 VAL C C 1
ATOM 12622 O O . VAL C 1 525 ? 23.121 57.420 125.592 1.00 23.76 525 VAL C O 1
ATOM 12626 N N . LYS C 1 526 ? 24.823 56.749 126.915 1.00 22.95 526 LYS C N 1
ATOM 12627 C CA . LYS C 1 526 ? 25.145 55.607 126.046 1.00 22.05 526 LYS C CA 1
ATOM 12628 C C . LYS C 1 526 ? 23.987 54.594 126.009 1.00 21.69 526 LYS C C 1
ATOM 12629 O O . LYS C 1 526 ? 23.425 54.341 124.954 1.00 21.62 526 LYS C O 1
ATOM 12635 N N . GLY C 1 527 ? 23.633 54.050 127.162 1.00 21.55 527 GLY C N 1
ATOM 12636 C CA . GLY C 1 527 ? 22.582 53.041 127.285 1.00 21.28 527 GLY C CA 1
ATOM 12637 C C . GLY C 1 527 ? 21.240 53.479 126.700 1.00 21.93 527 GLY C C 1
ATOM 12638 O O . GLY C 1 527 ? 20.561 52.680 126.047 1.00 21.69 527 GLY C O 1
ATOM 12639 N N . ALA C 1 528 ? 20.903 54.759 126.908 1.00 22.84 528 ALA C N 1
ATOM 12640 C CA . ALA C 1 528 ? 19.699 55.375 126.407 1.00 23.67 528 ALA C CA 1
ATOM 12641 C C . ALA C 1 528 ? 19.640 55.451 124.876 1.00 23.64 528 ALA C C 1
ATOM 12642 O O . ALA C 1 528 ? 18.572 55.301 124.285 1.00 23.98 528 ALA C O 1
ATOM 12644 N N . ALA C 1 529 ? 20.778 55.727 124.252 1.00 23.32 529 ALA C N 1
ATOM 12645 C CA . ALA C 1 529 ? 20.869 55.743 122.796 1.00 23.24 529 ALA C CA 1
ATOM 12646 C C . ALA C 1 529 ? 20.677 54.340 122.262 1.00 22.43 529 ALA C C 1
ATOM 12647 O O . ALA C 1 529 ? 19.994 54.149 121.256 1.00 22.58 529 ALA C O 1
ATOM 12649 N N . LEU C 1 530 ? 21.277 53.360 122.930 1.00 21.66 530 LEU C N 1
ATOM 12650 C CA . LEU C 1 530 ? 21.154 51.960 122.498 1.00 20.96 530 LEU C CA 1
ATOM 12651 C C . LEU C 1 530 ? 19.731 51.453 122.607 1.00 21.25 530 LEU C C 1
ATOM 12652 O O . LEU C 1 530 ? 19.283 50.698 121.741 1.00 21.08 530 LEU C O 1
ATOM 12657 N N . LYS C 1 531 ? 19.030 51.878 123.653 1.00 21.78 531 LYS C N 1
ATOM 12658 C CA . LYS C 1 531 ? 17.616 51.533 123.843 1.00 22.26 531 LYS C CA 1
ATOM 12659 C C . LYS C 1 531 ? 16.743 52.172 122.809 1.00 23.01 531 LYS C C 1
ATOM 12660 O O . LYS C 1 531 ? 15.830 51.516 122.308 1.00 23.15 531 LYS C O 1
ATOM 12666 N N . LYS C 1 532 ? 17.014 53.447 122.496 1.00 23.56 532 LYS C N 1
ATOM 12667 C CA . LYS C 1 532 ? 16.295 54.134 121.429 1.00 24.32 532 LYS C CA 1
ATOM 12668 C C . LYS C 1 532 ? 16.495 53.459 120.081 1.00 23.84 532 LYS C C 1
ATOM 12669 O O . LYS C 1 532 ? 15.552 53.361 119.301 1.00 24.32 532 LYS C O 1
ATOM 12675 N N . LEU C 1 533 ? 17.716 53.018 119.794 1.00 22.98 533 LEU C N 1
ATOM 12676 C CA . LEU C 1 533 ? 17.983 52.229 118.606 1.00 22.47 533 LEU C CA 1
ATOM 12677 C C . LEU C 1 533 ? 17.206 50.922 118.570 1.00 22.22 533 LEU C C 1
ATOM 12678 O O . LEU C 1 533 ? 16.547 50.627 117.566 1.00 22.48 533 LEU C O 1
ATOM 12683 N N . ALA C 1 534 ? 17.306 50.146 119.648 1.00 21.78 534 ALA C N 1
ATOM 12684 C CA . ALA C 1 534 ? 16.606 48.860 119.755 1.00 21.60 534 ALA C CA 1
ATOM 12685 C C . ALA C 1 534 ? 15.731 48.774 121.002 1.00 21.99 534 ALA C C 1
ATOM 12686 O O . ALA C 1 534 ? 16.149 48.194 122.000 1.00 21.53 534 ALA C O 1
ATOM 12688 N N . PRO C 1 535 ? 14.495 49.322 120.943 1.00 22.92 535 PRO C N 1
ATOM 12689 C CA . PRO C 1 535 ? 13.700 49.418 122.174 1.00 23.43 535 PRO C CA 1
ATOM 12690 C C . PRO C 1 535 ? 12.958 48.155 122.580 1.00 23.39 535 PRO C C 1
ATOM 12691 O O . PRO C 1 535 ? 12.458 48.095 123.675 1.00 23.69 535 PRO C O 1
ATOM 12695 N N . ASN C 1 536 ? 12.911 47.153 121.726 1.00 23.06 536 ASN C N 1
ATOM 12696 C CA . ASN C 1 536 ? 12.093 45.953 121.951 1.00 23.21 536 ASN C CA 1
ATOM 12697 C C . ASN C 1 536 ? 12.867 44.724 122.350 1.00 22.34 536 ASN C C 1
ATOM 12698 O O . ASN C 1 536 ? 12.289 43.650 122.374 1.00 22.46 536 ASN C O 1
ATOM 12703 N N . THR C 1 537 ? 14.149 44.879 122.682 1.00 21.59 537 THR C N 1
ATOM 12704 C CA . THR C 1 537 ? 15.029 43.740 122.927 1.00 20.80 537 THR C CA 1
ATOM 12705 C C . THR C 1 537 ? 15.417 43.610 124.424 1.00 20.55 537 THR C C 1
ATOM 12706 O O . THR C 1 537 ? 14.604 43.216 125.243 1.00 20.92 537 THR C O 1
ATOM 12710 N N . GLY C 1 538 ? 16.647 43.971 124.770 1.00 19.99 538 GLY C N 1
ATOM 12711 C CA . GLY C 1 538 ? 17.175 43.773 126.101 1.00 19.71 538 GLY C CA 1
ATOM 12712 C C . GLY C 1 538 ? 18.679 43.873 126.082 1.00 19.05 538 GLY C C 1
ATOM 12713 O O . GLY C 1 538 ? 19.268 44.335 125.110 1.00 18.89 538 GLY C O 1
ATOM 12714 N N . GLY C 1 539 ? 19.301 43.439 127.161 1.00 18.73 539 GLY C N 1
ATOM 12715 C CA . GLY C 1 539 ? 20.742 43.511 127.347 1.00 18.21 539 GLY C CA 1
ATOM 12716 C C . GLY C 1 539 ? 21.216 42.143 127.792 1.00 17.82 539 GLY C C 1
ATOM 12717 O O . GLY C 1 539 ? 20.440 41.179 127.850 1.00 17.94 539 GLY C O 1
ATOM 12718 N N . TYR C 1 540 ? 22.510 42.091 128.099 1.00 17.43 540 TYR C N 1
ATOM 12719 C CA . TYR C 1 540 ? 23.235 40.900 128.489 1.00 17.09 540 TYR C CA 1
ATOM 12720 C C . TYR C 1 540 ? 23.745 41.066 129.930 1.00 17.07 540 TYR C C 1
ATOM 12721 O O . TYR C 1 540 ? 24.660 41.850 130.175 1.00 17.00 540 TYR C O 1
ATOM 12730 N N . MET C 1 541 ? 23.161 40.314 130.867 1.00 17.20 541 MET C N 1
ATOM 12731 C CA . MET C 1 541 ? 23.412 40.521 132.301 1.00 17.29 541 MET C CA 1
ATOM 12732 C C . MET C 1 541 ? 24.901 40.397 132.663 1.00 16.99 541 MET C C 1
ATOM 12733 O O . MET C 1 541 ? 25.414 41.188 133.439 1.00 17.08 541 MET C O 1
ATOM 12738 N N . ASN C 1 542 ? 25.598 39.431 132.053 1.00 16.72 542 ASN C N 1
ATOM 12739 C CA . ASN C 1 542 ? 26.989 39.130 132.407 1.00 16.55 542 ASN C CA 1
ATOM 12740 C C . ASN C 1 542 ? 27.952 40.257 132.044 1.00 16.51 542 ASN C C 1
ATOM 12741 O O . ASN C 1 542 ? 29.000 40.430 132.693 1.00 16.54 542 ASN C O 1
ATOM 12746 N N . GLU C 1 543 ? 27.614 40.992 130.984 1.00 16.52 543 GLU C N 1
ATOM 12747 C CA . GLU C 1 543 ? 28.384 42.138 130.521 1.00 16.58 543 GLU C CA 1
ATOM 12748 C C . GLU C 1 543 ? 27.347 43.196 130.187 1.00 16.83 543 GLU C C 1
ATOM 12749 O O . GLU C 1 543 ? 26.950 43.392 129.031 1.00 16.82 543 GLU C O 1
ATOM 12755 N N . GLY C 1 544 ? 26.919 43.880 131.232 1.00 17.11 544 GLY C N 1
ATOM 12756 C CA . GLY C 1 544 ? 25.760 44.726 131.182 1.00 17.48 544 GLY C CA 1
ATOM 12757 C C . GLY C 1 544 ? 25.744 45.781 132.279 1.00 17.91 544 GLY C C 1
ATOM 12758 O O . GLY C 1 544 ? 26.634 45.867 133.099 1.00 17.90 544 GLY C O 1
ATOM 12759 N N . ASP C 1 545 ? 24.687 46.564 132.270 1.00 18.36 545 ASP C N 1
ATOM 12760 C CA . ASP C 1 545 ? 24.566 47.764 133.095 1.00 18.92 545 ASP C CA 1
ATOM 12761 C C . ASP C 1 545 ? 23.827 47.443 134.373 1.00 19.16 545 ASP C C 1
ATOM 12762 O O . ASP C 1 545 ? 22.618 47.435 134.390 1.00 19.49 545 ASP C O 1
ATOM 12767 N N . GLY C 1 546 ? 24.578 47.246 135.447 1.00 19.09 546 GLY C N 1
ATOM 12768 C CA . GLY C 1 546 ? 24.000 46.930 136.733 1.00 19.34 546 GLY C CA 1
ATOM 12769 C C . GLY C 1 546 ? 23.380 48.102 137.440 1.00 20.09 546 GLY C C 1
ATOM 12770 O O . GLY C 1 546 ? 22.721 47.903 138.434 1.00 20.39 546 GLY C O 1
ATOM 12771 N N . SER C 1 547 ? 23.604 49.334 136.949 1.00 20.47 547 SER C N 1
ATOM 12772 C CA . SER C 1 547 ? 22.937 50.543 137.482 1.00 21.35 547 SER C CA 1
ATOM 12773 C C . SER C 1 547 ? 21.729 50.998 136.696 1.00 21.79 547 SER C C 1
ATOM 12774 O O . SER C 1 547 ? 21.201 52.088 136.964 1.00 22.62 547 SER C O 1
ATOM 12777 N N . ASP C 1 548 ? 21.301 50.226 135.709 1.00 21.35 548 ASP C N 1
ATOM 12778 C CA . ASP C 1 548 ? 20.146 50.603 134.904 1.00 21.81 548 ASP C CA 1
ATOM 12779 C C . ASP C 1 548 ? 18.918 50.441 135.782 1.00 22.39 548 ASP C C 1
ATOM 12780 O O . ASP C 1 548 ? 18.639 49.328 136.222 1.00 22.05 548 ASP C O 1
ATOM 12785 N N . PRO C 1 549 ? 18.180 51.540 136.047 1.00 23.36 549 PRO C N 1
ATOM 12786 C CA . PRO C 1 549 ? 16.884 51.414 136.715 1.00 24.05 549 PRO C CA 1
ATOM 12787 C C . PRO C 1 549 ? 15.950 50.364 136.094 1.00 23.85 549 PRO C C 1
ATOM 12788 O O . PRO C 1 549 ? 15.078 49.841 136.778 1.00 24.20 549 PRO C O 1
ATOM 12792 N N . GLU C 1 550 ? 16.087 50.133 134.790 1.00 23.43 550 GLU C N 1
ATOM 12793 C CA . GLU C 1 550 ? 15.265 49.148 134.112 1.00 23.29 550 GLU C CA 1
ATOM 12794 C C . GLU C 1 550 ? 15.959 47.831 133.876 1.00 22.30 550 GLU C C 1
ATOM 12795 O O . GLU C 1 550 ? 15.547 47.076 132.962 1.00 22.09 550 GLU C O 1
ATOM 12801 N N . TYR C 1 551 ? 16.986 47.533 134.681 1.00 21.77 551 TYR C N 1
ATOM 12802 C CA . TYR C 1 551 ? 17.784 46.311 134.504 1.00 20.90 551 TYR C CA 1
ATOM 12803 C C . TYR C 1 551 ? 16.977 45.039 134.494 1.00 20.86 551 TYR C C 1
ATOM 12804 O O . TYR C 1 551 ? 17.385 44.112 133.840 1.00 20.31 551 TYR C O 1
ATOM 12813 N N . ILE C 1 552 ? 15.867 44.965 135.223 1.00 21.52 552 ILE C N 1
ATOM 12814 C CA . ILE C 1 552 ? 15.082 43.704 135.284 1.00 21.58 552 ILE C CA 1
ATOM 12815 C C . ILE C 1 552 ? 14.634 43.326 133.865 1.00 21.54 552 ILE C C 1
ATOM 12816 O O . ILE C 1 552 ? 14.823 42.181 133.388 1.00 21.11 552 ILE C O 1
ATOM 12821 N N . ASP C 1 553 ? 14.038 44.314 133.216 1.00 22.06 553 ASP C N 1
ATOM 12822 C CA . ASP C 1 553 ? 13.588 44.211 131.831 1.00 22.15 553 ASP C CA 1
ATOM 12823 C C . ASP C 1 553 ? 14.737 43.847 130.879 1.00 21.28 553 ASP C C 1
ATOM 12824 O O . ASP C 1 553 ? 14.653 42.894 130.087 1.00 21.04 553 ASP C O 1
ATOM 12829 N N . ALA C 1 554 ? 15.807 44.624 130.985 1.00 20.91 554 ALA C N 1
ATOM 12830 C CA . ALA C 1 554 ? 17.004 44.442 130.168 1.00 20.18 554 ALA C CA 1
ATOM 12831 C C . ALA C 1 554 ? 17.571 43.029 130.315 1.00 19.58 554 ALA C C 1
ATOM 12832 O O . ALA C 1 554 ? 17.790 42.335 129.339 1.00 19.27 554 ALA C O 1
ATOM 12834 N N . PHE C 1 555 ? 17.770 42.613 131.550 1.00 19.51 555 PHE C N 1
ATOM 12835 C CA . PHE C 1 555 ? 18.511 41.399 131.851 1.00 18.99 555 PHE C CA 1
ATOM 12836 C C . PHE C 1 555 ? 17.698 40.121 131.603 1.00 19.15 555 PHE C C 1
ATOM 12837 O O . PHE C 1 555 ? 18.201 39.160 131.035 1.00 18.79 555 PHE C O 1
ATOM 12845 N N . TYR C 1 556 ? 16.429 40.139 132.014 1.00 19.79 556 TYR C N 1
ATOM 12846 C CA . TYR C 1 556 ? 15.563 38.955 132.065 1.00 20.12 556 TYR C CA 1
ATOM 12847 C C . TYR C 1 556 ? 14.377 38.973 131.094 1.00 20.69 556 TYR C C 1
ATOM 12848 O O . TYR C 1 556 ? 13.908 37.904 130.653 1.00 20.86 556 TYR C O 1
ATOM 12857 N N . GLY C 1 557 ? 13.904 40.169 130.756 1.00 21.06 557 GLY C N 1
ATOM 12858 C CA . GLY C 1 557 ? 12.743 40.312 129.891 1.00 21.72 557 GLY C CA 1
ATOM 12859 C C . GLY C 1 557 ? 11.484 39.646 130.430 1.00 22.50 557 GLY C C 1
ATOM 12860 O O . GLY C 1 557 ? 11.279 39.559 131.642 1.00 22.72 557 GLY C O 1
ATOM 12861 N N . LYS C 1 558 ? 10.675 39.140 129.516 1.00 22.95 558 LYS C N 1
ATOM 12862 C CA . LYS C 1 558 ? 9.395 38.523 129.846 1.00 23.85 558 LYS C CA 1
ATOM 12863 C C . LYS C 1 558 ? 9.509 37.185 130.586 1.00 23.75 558 LYS C C 1
ATOM 12864 O O . LYS C 1 558 ? 8.522 36.739 131.165 1.00 24.52 558 LYS C O 1
ATOM 12870 N N . ASN C 1 559 ? 10.705 36.587 130.608 1.00 22.88 559 ASN C N 1
ATOM 12871 C CA . ASN C 1 559 ? 10.938 35.406 131.442 1.00 22.80 559 ASN C CA 1
ATOM 12872 C C . ASN C 1 559 ? 10.978 35.714 132.938 1.00 22.87 559 ASN C C 1
ATOM 12873 O O . ASN C 1 559 ? 11.045 34.785 133.728 1.00 22.93 559 ASN C O 1
ATOM 12878 N N . TYR C 1 560 ? 10.927 36.987 133.340 1.00 22.94 560 TYR C N 1
ATOM 12879 C CA . TYR C 1 560 ? 11.231 37.360 134.701 1.00 22.89 560 TYR C CA 1
ATOM 12880 C C . TYR C 1 560 ? 10.294 36.745 135.719 1.00 23.64 560 TYR C C 1
ATOM 12881 O O . TYR C 1 560 ? 10.766 36.199 136.719 1.00 23.43 560 TYR C O 1
ATOM 12890 N N . ALA C 1 561 ? 8.988 36.819 135.475 1.00 24.57 561 ALA C N 1
ATOM 12891 C CA . ALA C 1 561 ? 7.983 36.263 136.376 1.00 25.45 561 ALA C CA 1
ATOM 12892 C C . ALA C 1 561 ? 8.237 34.786 136.693 1.00 25.30 561 ALA C C 1
ATOM 12893 O O . ALA C 1 561 ? 8.080 34.353 137.846 1.00 25.60 561 ALA C O 1
ATOM 12895 N N . GLN C 1 562 ? 8.626 34.026 135.672 1.00 24.92 562 GLN C N 1
ATOM 12896 C CA . GLN C 1 562 ? 8.963 32.610 135.841 1.00 24.82 562 GLN C CA 1
ATOM 12897 C C . GLN C 1 562 ? 10.284 32.438 136.575 1.00 23.97 562 GLN C C 1
ATOM 12898 O O . GLN C 1 562 ? 10.415 31.545 137.382 1.00 24.11 562 GLN C O 1
ATOM 12904 N N . HIS C 1 563 ? 11.267 33.286 136.288 1.00 23.17 563 HIS C N 1
ATOM 12905 C CA . HIS C 1 563 ? 12.522 33.219 137.034 1.00 22.47 563 HIS C CA 1
ATOM 12906 C C . HIS C 1 563 ? 12.264 33.500 138.509 1.00 22.81 563 HIS C C 1
ATOM 12907 O O . HIS C 1 563 ? 12.699 32.739 139.383 1.00 22.75 563 HIS C O 1
ATOM 12914 N N . LEU C 1 564 ? 11.517 34.569 138.770 1.00 23.26 564 LEU C N 1
ATOM 12915 C CA . LEU C 1 564 ? 11.166 34.925 140.129 1.00 23.71 564 LEU C CA 1
ATOM 12916 C C . LEU C 1 564 ? 10.421 33.827 140.857 1.00 24.40 564 LEU C C 1
ATOM 12917 O O . LEU C 1 564 ? 10.708 33.597 142.019 1.00 24.44 564 LEU C O 1
ATOM 12922 N N . ALA C 1 565 ? 9.493 33.138 140.200 1.00 24.99 565 ALA C N 1
ATOM 12923 C CA . ALA C 1 565 ? 8.780 32.032 140.858 1.00 25.75 565 ALA C CA 1
ATOM 12924 C C . ALA C 1 565 ? 9.756 30.946 141.343 1.00 25.28 565 ALA C C 1
ATOM 12925 O O . ALA C 1 565 ? 9.736 30.556 142.519 1.00 25.58 565 ALA C O 1
ATOM 12927 N N . ALA C 1 566 ? 10.613 30.493 140.439 1.00 24.60 566 ALA C N 1
ATOM 12928 C CA . ALA C 1 566 ? 11.688 29.553 140.780 1.00 24.14 566 ALA C CA 1
ATOM 12929 C C . ALA C 1 566 ? 12.589 30.064 141.922 1.00 23.68 566 ALA C C 1
ATOM 12930 O O . ALA C 1 566 ? 12.963 29.310 142.808 1.00 23.78 566 ALA C O 1
ATOM 12932 N N . LYS C 1 567 ? 12.920 31.348 141.892 1.00 23.25 567 LYS C N 1
ATOM 12933 C CA . LYS C 1 567 ? 13.691 31.980 142.966 1.00 22.92 567 LYS C CA 1
ATOM 12934 C C . LYS C 1 567 ? 13.001 31.871 144.292 1.00 23.62 567 LYS C C 1
ATOM 12935 O O . LYS C 1 567 ? 13.628 31.509 145.282 1.00 23.53 567 LYS C O 1
ATOM 12941 N N . ARG C 1 568 ? 11.717 32.196 144.327 1.00 24.39 568 ARG C N 1
ATOM 12942 C CA . ARG C 1 568 ? 10.956 32.165 145.566 1.00 25.18 568 ARG C CA 1
ATOM 12943 C C . ARG C 1 568 ? 10.644 30.733 146.042 1.00 25.69 568 ARG C C 1
ATOM 12944 O O . ARG C 1 568 ? 10.610 30.496 147.247 1.00 26.05 568 ARG C O 1
ATOM 12952 N N . LYS C 1 569 ? 10.451 29.791 145.108 1.00 25.76 569 LYS C N 1
ATOM 12953 C CA . LYS C 1 569 ? 10.278 28.362 145.450 1.00 26.27 569 LYS C CA 1
ATOM 12954 C C . LYS C 1 569 ? 11.555 27.766 146.061 1.00 25.72 569 LYS C C 1
ATOM 12955 O O . LYS C 1 569 ? 11.513 27.224 147.141 1.00 26.15 569 LYS C O 1
ATOM 12961 N N . TYR C 1 570 ? 12.675 27.904 145.373 1.00 24.83 570 TYR C N 1
ATOM 12962 C CA . TYR C 1 570 ? 13.916 27.211 145.722 1.00 24.40 570 TYR C CA 1
ATOM 12963 C C . TYR C 1 570 ? 14.828 27.929 146.727 1.00 23.95 570 TYR C C 1
ATOM 12964 O O . TYR C 1 570 ? 15.631 27.286 147.401 1.00 23.89 570 TYR C O 1
ATOM 12973 N N . ASP C 1 571 ? 14.736 29.261 146.779 1.00 23.69 571 ASP C N 1
ATOM 12974 C CA . ASP C 1 571 ? 15.451 30.047 147.778 1.00 23.42 571 ASP C CA 1
ATOM 12975 C C . ASP C 1 571 ? 14.549 31.124 148.376 1.00 23.88 571 ASP C C 1
ATOM 12976 O O . ASP C 1 571 ? 14.752 32.307 148.118 1.00 23.56 571 ASP C O 1
ATOM 12981 N N . PRO C 1 572 ? 13.552 30.717 149.192 1.00 24.72 572 PRO C N 1
ATOM 12982 C CA . PRO C 1 572 ? 12.608 31.713 149.727 1.00 25.30 572 PRO C CA 1
ATOM 12983 C C . PRO C 1 572 ? 13.242 32.776 150.626 1.00 25.11 572 PRO C C 1
ATOM 12984 O O . PRO C 1 572 ? 12.712 33.890 150.729 1.00 25.41 572 PRO C O 1
ATOM 12988 N N . ASP C 1 573 ? 14.334 32.443 151.300 1.00 24.73 573 ASP C N 1
ATOM 12989 C CA . ASP C 1 573 ? 14.978 33.370 152.265 1.00 24.65 573 ASP C CA 1
ATOM 12990 C C . ASP C 1 573 ? 16.085 34.188 151.616 1.00 23.85 573 ASP C C 1
ATOM 12991 O O . ASP C 1 573 ? 16.639 35.100 152.252 1.00 23.80 573 ASP C O 1
ATOM 12996 N N . ASN C 1 574 ? 16.380 33.881 150.352 1.00 23.30 574 ASN C N 1
ATOM 12997 C CA . ASN C 1 574 ? 17.364 34.595 149.572 1.00 22.59 574 ASN C CA 1
ATOM 12998 C C . ASN C 1 574 ? 18.745 34.495 150.199 1.00 22.22 574 ASN C C 1
ATOM 12999 O O . ASN C 1 574 ? 19.482 35.496 150.346 1.00 21.98 574 ASN C O 1
ATOM 13004 N N . ILE C 1 575 ? 19.087 33.263 150.570 1.00 22.25 575 ILE C N 1
ATOM 13005 C CA . ILE C 1 575 ? 20.384 32.947 151.096 1.00 21.99 575 ILE C CA 1
ATOM 13006 C C . ILE C 1 575 ? 21.465 33.249 150.048 1.00 21.30 575 ILE C C 1
ATOM 13007 O O . ILE C 1 575 ? 22.611 33.558 150.416 1.00 21.09 575 ILE C O 1
ATOM 13012 N N . PHE C 1 576 ? 21.102 33.177 148.763 1.00 21.03 576 PHE C N 1
ATOM 13013 C CA . PHE C 1 576 ? 22.042 33.392 147.690 1.00 20.43 576 PHE C CA 1
ATOM 13014 C C . PHE C 1 576 ? 21.889 34.740 147.001 1.00 20.21 576 PHE C C 1
ATOM 13015 O O . PHE C 1 576 ? 22.221 34.866 145.815 1.00 19.79 576 PHE C O 1
ATOM 13023 N N . PHE C 1 577 ? 21.455 35.749 147.759 1.00 20.54 577 PHE C N 1
ATOM 13024 C CA . PHE C 1 577 ? 21.335 37.107 147.260 1.00 20.47 577 PHE C CA 1
ATOM 13025 C C . PHE C 1 577 ? 22.562 37.505 146.469 1.00 19.93 577 PHE C C 1
ATOM 13026 O O . PHE C 1 577 ? 23.696 37.300 146.899 1.00 19.76 577 PHE C O 1
ATOM 13034 N N . CYS C 1 578 ? 22.326 38.044 145.286 1.00 19.70 578 CYS C N 1
ATOM 13035 C CA . CYS C 1 578 ? 23.355 38.797 144.590 1.00 19.33 578 CYS C CA 1
ATOM 13036 C C . CYS C 1 578 ? 22.721 39.997 143.900 1.00 19.46 578 CYS C C 1
ATOM 13037 O O . CYS C 1 578 ? 21.521 40.023 143.575 1.00 19.72 578 CYS C O 1
ATOM 13040 N N . ARG C 1 579 ? 23.566 41.010 143.748 1.00 19.38 579 ARG C N 1
ATOM 13041 C CA . ARG C 1 579 ? 23.207 42.314 143.188 1.00 19.59 579 ARG C CA 1
ATOM 13042 C C . ARG C 1 579 ? 22.666 42.151 141.752 1.00 19.34 579 ARG C C 1
ATOM 13043 O O . ARG C 1 579 ? 23.323 41.525 140.949 1.00 18.86 579 ARG C O 1
ATOM 13051 N N . THR C 1 580 ? 21.478 42.700 141.456 1.00 19.74 580 THR C N 1
ATOM 13052 C CA . THR C 1 580 ? 20.793 42.551 140.165 1.00 19.64 580 THR C CA 1
ATOM 13053 C C . THR C 1 580 ? 20.261 41.144 139.848 1.00 19.47 580 THR C C 1
ATOM 13054 O O . THR C 1 580 ? 19.580 40.976 138.833 1.00 19.49 580 THR C O 1
ATOM 13058 N N . CYS C 1 581 ? 20.550 40.146 140.692 1.00 19.38 581 CYS C N 1
ATOM 13059 C CA . CYS C 1 581 ? 20.064 38.791 140.455 1.00 19.34 581 CYS C CA 1
ATOM 13060 C C . CYS C 1 581 ? 18.544 38.786 140.622 1.00 19.96 581 CYS C C 1
ATOM 13061 O O . CYS C 1 581 ? 17.947 39.739 141.158 1.00 20.44 581 CYS C O 1
ATOM 13064 N N . VAL C 1 582 ? 17.906 37.745 140.101 1.00 20.04 582 VAL C N 1
ATOM 13065 C CA . VAL C 1 582 ? 16.458 37.658 140.154 1.00 20.71 582 VAL C CA 1
ATOM 13066 C C . VAL C 1 582 ? 16.026 37.705 141.627 1.00 21.23 582 VAL C C 1
ATOM 13067 O O . VAL C 1 582 ? 16.580 36.963 142.468 1.00 21.10 582 VAL C O 1
ATOM 13071 N N . GLY C 1 583 ? 15.067 38.578 141.931 1.00 21.87 583 GLY C N 1
ATOM 13072 C CA . GLY C 1 583 ? 14.575 38.752 143.294 1.00 22.47 583 GLY C CA 1
ATOM 13073 C C . GLY C 1 583 ? 15.332 39.737 144.184 1.00 22.42 583 GLY C C 1
ATOM 13074 O O . GLY C 1 583 ? 14.910 39.979 145.300 1.00 22.98 583 GLY C O 1
ATOM 13075 N N . ALA C 1 584 ? 16.420 40.323 143.672 1.00 21.83 584 ALA C N 1
ATOM 13076 C CA . ALA C 1 584 ? 17.287 41.191 144.472 1.00 21.79 584 ALA C CA 1
ATOM 13077 C C . ALA C 1 584 ? 16.611 42.479 144.933 1.00 22.54 584 ALA C C 1
ATOM 13078 O O . ALA C 1 584 ? 17.027 43.068 145.925 1.00 22.78 584 ALA C O 1
ATOM 13080 N N . GLU C 1 585 ? 15.564 42.889 144.214 1.00 22.99 585 GLU C N 1
ATOM 13081 C CA . GLU C 1 585 ? 14.767 44.049 144.581 1.00 23.87 585 GLU C CA 1
ATOM 13082 C C . GLU C 1 585 ? 14.019 43.932 145.900 1.00 24.64 585 GLU C C 1
ATOM 13083 O O . GLU C 1 585 ? 13.503 44.934 146.390 1.00 25.44 585 GLU C O 1
ATOM 13089 N N . ASP C 1 586 ? 13.916 42.726 146.460 1.00 24.50 586 ASP C N 1
ATOM 13090 C CA . ASP C 1 586 ? 13.344 42.565 147.792 1.00 25.21 586 ASP C CA 1
ATOM 13091 C C . ASP C 1 586 ? 14.295 42.928 148.915 1.00 25.12 586 ASP C C 1
ATOM 13092 O O . ASP C 1 586 ? 13.868 42.956 150.052 1.00 25.77 586 ASP C O 1
ATOM 13097 N N . PHE C 1 587 ? 15.552 43.210 148.575 1.00 24.40 587 PHE C N 1
ATOM 13098 C CA . PHE C 1 587 ? 16.579 43.626 149.512 1.00 24.32 587 PHE C CA 1
ATOM 13099 C C . PHE C 1 587 ? 17.223 44.968 149.152 1.00 24.35 587 PHE C C 1
ATOM 13100 O O . PHE C 1 587 ? 17.108 45.434 148.019 1.00 24.19 587 PHE C O 1
ATOM 13108 N N . ILE C 1 588 ? 17.897 45.561 150.133 1.00 24.61 588 ILE C N 1
ATOM 13109 C CA . ILE C 1 588 ? 18.751 46.724 149.941 1.00 24.64 588 ILE C CA 1
ATOM 13110 C C . ILE C 1 588 ? 20.178 46.334 150.338 1.00 24.06 588 ILE C C 1
ATOM 13111 O O . ILE C 1 588 ? 20.432 45.942 151.486 1.00 24.24 588 ILE C O 1
ATOM 13116 N N . GLU C 1 589 ? 21.096 46.418 149.376 1.00 23.42 589 GLU C N 1
ATOM 13117 C CA . GLU C 1 589 ? 22.510 46.221 149.594 1.00 22.98 589 GLU C CA 1
ATOM 13118 C C . GLU C 1 589 ? 23.192 47.572 149.896 1.00 23.48 589 GLU C C 1
ATOM 13119 O O . GLU C 1 589 ? 22.821 48.616 149.359 1.00 23.87 589 GLU C O 1
ATOM 13125 N N . ARG C 1 590 ? 24.171 47.537 150.773 1.00 23.55 590 ARG C N 1
ATOM 13126 C CA . ARG C 1 590 ? 25.011 48.690 151.052 1.00 24.02 590 ARG C CA 1
ATOM 13127 C C . ARG C 1 590 ? 26.455 48.288 150.780 1.00 23.47 590 ARG C C 1
ATOM 13128 O O . ARG C 1 590 ? 26.794 47.097 150.852 1.00 22.92 590 ARG C O 1
ATOM 13136 N N . PRO C 1 591 ? 27.310 49.262 150.437 1.00 23.70 591 PRO C N 1
ATOM 13137 C CA . PRO C 1 591 ? 28.725 48.975 150.269 1.00 23.37 591 PRO C CA 1
ATOM 13138 C C . PRO C 1 591 ? 29.477 48.853 151.588 1.00 23.79 591 PRO C C 1
ATOM 13139 O O . PRO C 1 591 ? 30.580 48.280 151.599 1.00 23.50 591 PRO C O 1
ATOM 13143 N N . ASP C 1 592 ? 28.906 49.409 152.669 1.00 24.53 592 ASP C N 1
ATOM 13144 C CA . ASP C 1 592 ? 29.587 49.548 153.949 1.00 25.12 592 ASP C CA 1
ATOM 13145 C C . ASP C 1 592 ? 28.688 49.250 155.168 1.00 25.55 592 ASP C C 1
ATOM 13146 O O . ASP C 1 592 ? 28.999 49.647 156.292 1.00 26.26 592 ASP C O 1
ATOM 13151 N N . GLY C 1 593 ? 27.591 48.526 154.950 1.00 25.18 593 GLY C N 1
ATOM 13152 C CA . GLY C 1 593 ? 26.719 48.107 156.028 1.00 25.57 593 GLY C CA 1
ATOM 13153 C C . GLY C 1 593 ? 25.970 46.831 155.714 1.00 24.94 593 GLY C C 1
ATOM 13154 O O . GLY C 1 593 ? 26.169 46.260 154.652 1.00 24.20 593 GLY C O 1
ATOM 13155 N N . PRO C 1 594 ? 25.110 46.378 156.655 1.00 25.32 594 PRO C N 1
ATOM 13156 C CA . PRO C 1 594 ? 24.350 45.147 156.465 1.00 24.89 594 PRO C CA 1
ATOM 13157 C C . PRO C 1 594 ? 23.462 45.144 155.235 1.00 24.55 594 PRO C C 1
ATOM 13158 O O . PRO C 1 594 ? 22.920 46.184 154.875 1.00 24.95 594 PRO C O 1
ATOM 13162 N N . LEU C 1 595 ? 23.369 43.979 154.600 1.00 23.88 595 LEU C N 1
ATOM 13163 C CA . LEU C 1 595 ? 22.352 43.678 153.605 1.00 23.64 595 LEU C CA 1
ATOM 13164 C C . LEU C 1 595 ? 21.051 43.468 154.347 1.00 24.27 595 LEU C C 1
ATOM 13165 O O . LEU C 1 595 ? 21.019 42.721 155.352 1.00 24.47 595 LEU C O 1
ATOM 13170 N N . CYS C 1 596 ? 19.984 44.121 153.894 1.00 24.68 596 CYS C N 1
ATOM 13171 C CA . CYS C 1 596 ? 18.690 44.059 154.596 1.00 25.45 596 CYS C CA 1
ATOM 13172 C C . CYS C 1 596 ? 17.532 43.808 153.650 1.00 25.48 596 CYS C C 1
ATOM 13173 O O . CYS C 1 596 ? 17.561 44.224 152.503 1.00 25.16 596 CYS C O 1
ATOM 13176 N N . ARG C 1 597 ? 16.516 43.120 154.147 1.00 25.94 597 ARG C N 1
ATOM 13177 C CA . ARG C 1 597 ? 15.245 42.982 153.464 1.00 26.28 597 ARG C CA 1
ATOM 13178 C C . ARG C 1 597 ? 14.499 44.343 153.548 1.00 27.19 597 ARG C C 1
ATOM 13179 O O . ARG C 1 597 ? 14.521 45.017 154.591 1.00 27.87 597 ARG C O 1
ATOM 13187 N N . LYS C 1 598 ? 13.842 44.758 152.463 1.00 27.30 598 LYS C N 1
ATOM 13188 C CA . LYS C 1 598 ? 12.785 45.793 152.550 1.00 28.40 598 LYS C CA 1
ATOM 13189 C C . LYS C 1 598 ? 11.738 45.108 153.374 1.00 29.13 598 LYS C C 1
ATOM 13190 O O . LYS C 1 598 ? 11.270 44.033 152.975 1.00 28.88 598 LYS C O 1
ATOM 13197 N N . THR D 1 27 ? -2.327 36.158 21.894 1.00 21.05 27 THR D N 1
ATOM 13198 C CA . THR D 1 27 ? -1.339 37.197 21.464 1.00 21.68 27 THR D CA 1
ATOM 13199 C C . THR D 1 27 ? -1.863 38.627 21.249 1.00 21.94 27 THR D C 1
ATOM 13200 O O . THR D 1 27 ? -1.116 39.587 21.537 1.00 22.20 27 THR D O 1
ATOM 13204 N N . PRO D 1 28 ? -3.162 38.817 20.899 1.00 21.86 28 PRO D N 1
ATOM 13205 C CA . PRO D 1 28 ? -3.638 40.208 21.075 1.00 21.99 28 PRO D CA 1
ATOM 13206 C C . PRO D 1 28 ? -3.762 40.543 22.571 1.00 21.30 28 PRO D C 1
ATOM 13207 O O . PRO D 1 28 ? -4.157 39.679 23.419 1.00 20.60 28 PRO D O 1
ATOM 13211 N N . LYS D 1 29 ? -3.446 41.784 22.898 1.00 21.54 29 LYS D N 1
ATOM 13212 C CA . LYS D 1 29 ? -3.449 42.222 24.276 1.00 21.00 29 LYS D CA 1
ATOM 13213 C C . LYS D 1 29 ? -4.854 42.433 24.823 1.00 20.51 29 LYS D C 1
ATOM 13214 O O . LYS D 1 29 ? -5.087 42.183 26.015 1.00 19.85 29 LYS D O 1
ATOM 13220 N N . CYS D 1 30 ? -5.793 42.804 23.947 1.00 20.86 30 CYS D N 1
ATOM 13221 C CA . CYS D 1 30 ? -7.149 43.102 24.325 1.00 20.54 30 CYS D CA 1
ATOM 13222 C C . CYS D 1 30 ? -8.120 42.047 23.873 1.00 20.32 30 CYS D C 1
ATOM 13223 O O . CYS D 1 30 ? -8.033 41.542 22.773 1.00 20.73 30 CYS D O 1
ATOM 13226 N N . ARG D 1 31 ? -9.080 41.731 24.732 1.00 19.70 31 ARG D N 1
ATOM 13227 C CA . ARG D 1 31 ? -10.186 40.881 24.348 1.00 19.54 31 ARG D CA 1
ATOM 13228 C C . ARG D 1 31 ? -11.084 41.621 23.343 1.00 20.14 31 ARG D C 1
ATOM 13229 O O . ARG D 1 31 ? -11.212 42.853 23.376 1.00 20.47 31 ARG D O 1
ATOM 13237 N N . CYS D 1 32 ? -11.672 40.844 22.437 1.00 20.35 32 CYS D N 1
ATOM 13238 C CA . CYS D 1 32 ? -12.655 41.321 21.462 1.00 20.92 32 CYS D CA 1
ATOM 13239 C C . CYS D 1 32 ? -14.029 41.586 22.108 1.00 20.61 32 CYS D C 1
ATOM 13240 O O . CYS D 1 32 ? -14.487 40.821 22.932 1.00 19.99 32 CYS D O 1
ATOM 13243 N N . THR D 1 33 ? -14.684 42.667 21.682 1.00 21.13 33 THR D N 1
ATOM 13244 C CA . THR D 1 33 ? -15.962 43.105 22.241 1.00 20.97 33 THR D CA 1
ATOM 13245 C C . THR D 1 33 ? -16.999 43.293 21.140 1.00 21.63 33 THR D C 1
ATOM 13246 O O . THR D 1 33 ? -16.631 43.320 19.976 1.00 22.27 33 THR D O 1
ATOM 13250 N N . PRO D 1 34 ? -18.295 43.370 21.494 1.00 21.52 34 PRO D N 1
ATOM 13251 C CA . PRO D 1 34 ? -19.333 43.535 20.468 1.00 22.20 34 PRO D CA 1
ATOM 13252 C C . PRO D 1 34 ? -19.147 44.736 19.570 1.00 23.09 34 PRO D C 1
ATOM 13253 O O . PRO D 1 34 ? -18.672 45.770 20.029 1.00 23.16 34 PRO D O 1
ATOM 13257 N N . GLY D 1 35 ? -19.487 44.573 18.295 1.00 23.80 35 GLY D N 1
ATOM 13258 C CA . GLY D 1 35 ? -19.376 45.649 17.325 1.00 24.76 35 GLY D CA 1
ATOM 13259 C C . GLY D 1 35 ? -18.022 45.726 16.664 1.00 25.10 35 GLY D C 1
ATOM 13260 O O . GLY D 1 35 ? -17.881 46.355 15.625 1.00 25.99 35 GLY D O 1
ATOM 13261 N N . GLU D 1 36 ? -17.007 45.084 17.228 1.00 24.48 36 GLU D N 1
ATOM 13262 C CA . GLU D 1 36 ? -15.702 45.074 16.576 1.00 24.84 36 GLU D CA 1
ATOM 13263 C C . GLU D 1 36 ? -15.710 44.076 15.422 1.00 25.20 36 GLU D C 1
ATOM 13264 O O . GLU D 1 36 ? -16.559 43.175 15.364 1.00 24.96 36 GLU D O 1
ATOM 13270 N N . ALA D 1 37 ? -14.776 44.270 14.501 1.00 25.85 37 ALA D N 1
ATOM 13271 C CA . ALA D 1 37 ? -14.581 43.379 13.356 1.00 26.29 37 ALA D CA 1
ATOM 13272 C C . ALA D 1 37 ? -14.280 41.931 13.783 1.00 25.55 37 ALA D C 1
ATOM 13273 O O . ALA D 1 37 ? -14.744 40.988 13.144 1.00 25.69 37 ALA D O 1
ATOM 13275 N N . CYS D 1 38 ? -13.524 41.759 14.866 1.00 24.82 38 CYS D N 1
ATOM 13276 C CA . CYS D 1 38 ? -13.186 40.418 15.382 1.00 24.13 38 CYS D CA 1
ATOM 13277 C C . CYS D 1 38 ? -14.348 39.663 16.079 1.00 23.49 38 CYS D C 1
ATOM 13278 O O . CYS D 1 38 ? -14.269 38.460 16.311 1.00 23.08 38 CYS D O 1
ATOM 13281 N N . TRP D 1 39 ? -15.415 40.377 16.432 1.00 23.46 39 TRP D N 1
ATOM 13282 C CA . TRP D 1 39 ? -16.537 39.776 17.140 1.00 22.92 39 TRP D CA 1
ATOM 13283 C C . TRP D 1 39 ? -17.240 38.814 16.192 1.00 23.29 39 TRP D C 1
ATOM 13284 O O . TRP D 1 39 ? -17.520 39.171 15.075 1.00 24.07 39 TRP D O 1
ATOM 13295 N N . PRO D 1 40 ? -17.509 37.573 16.632 1.00 22.78 40 PRO D N 1
ATOM 13296 C CA . PRO D 1 40 ? -18.205 36.617 15.761 1.00 23.17 40 PRO D CA 1
ATOM 13297 C C . PRO D 1 40 ? -19.583 37.127 15.289 1.00 23.66 40 PRO D C 1
ATOM 13298 O O . PRO D 1 40 ? -20.297 37.739 16.080 1.00 23.37 40 PRO D O 1
ATOM 13302 N N . ASP D 1 41 ? -19.925 36.897 14.016 1.00 24.45 41 ASP D N 1
ATOM 13303 C CA . ASP D 1 41 ? -21.196 37.392 13.438 1.00 25.06 41 ASP D CA 1
ATOM 13304 C C . ASP D 1 41 ? -22.366 36.504 13.867 1.00 24.78 41 ASP D C 1
ATOM 13305 O O . ASP D 1 41 ? -22.154 35.498 14.533 1.00 24.17 41 ASP D O 1
ATOM 13310 N N . ASN D 1 42 ? -23.583 36.868 13.497 1.00 25.28 42 ASN D N 1
ATOM 13311 C CA . ASN D 1 42 ? -24.759 36.169 14.029 1.00 25.03 42 ASN D CA 1
ATOM 13312 C C . ASN D 1 42 ? -24.730 34.657 13.721 1.00 25.00 42 ASN D C 1
ATOM 13313 O O . ASN D 1 42 ? -25.089 33.859 14.577 1.00 24.44 42 ASN D O 1
ATOM 13318 N N . SER D 1 43 ? -24.247 34.268 12.537 1.00 25.63 43 SER D N 1
ATOM 13319 C CA . SER D 1 43 ? -24.205 32.854 12.155 1.00 25.72 43 SER D CA 1
ATOM 13320 C C . SER D 1 43 ? -23.286 32.026 13.074 1.00 24.89 43 SER D C 1
ATOM 13321 O O . SER D 1 43 ? -23.587 30.873 13.395 1.00 24.67 43 SER D O 1
ATOM 13324 N N . VAL D 1 44 ? -22.174 32.616 13.506 1.00 24.49 44 VAL D N 1
ATOM 13325 C CA . VAL D 1 44 ? -21.236 31.935 14.390 1.00 23.75 44 VAL D CA 1
ATOM 13326 C C . VAL D 1 44 ? -21.866 31.696 15.742 1.00 23.01 44 VAL D C 1
ATOM 13327 O O . VAL D 1 44 ? -21.770 30.596 16.278 1.00 22.63 44 VAL D O 1
ATOM 13331 N N . TRP D 1 45 ? -22.528 32.711 16.289 1.00 22.84 45 TRP D N 1
ATOM 13332 C CA . TRP D 1 45 ? -23.237 32.560 17.571 1.00 22.20 45 TRP D CA 1
ATOM 13333 C C . TRP D 1 45 ? -24.353 31.528 17.484 1.00 22.38 45 TRP D C 1
ATOM 13334 O O . TRP D 1 45 ? -24.552 30.732 18.414 1.00 21.87 45 TRP D O 1
ATOM 13345 N N . GLU D 1 46 ? -25.091 31.542 16.372 1.00 23.17 46 GLU D N 1
ATOM 13346 C CA . GLU D 1 46 ? -26.172 30.593 16.155 1.00 23.49 46 GLU D CA 1
ATOM 13347 C C . GLU D 1 46 ? -25.662 29.139 16.083 1.00 23.41 46 GLU D C 1
ATOM 13348 O O . GLU D 1 46 ? -26.231 28.243 16.706 1.00 23.18 46 GLU D O 1
ATOM 13354 N N . ALA D 1 47 ? -24.554 28.924 15.375 1.00 23.60 47 ALA D N 1
ATOM 13355 C CA . ALA D 1 47 ? -23.895 27.601 15.330 1.00 23.54 47 ALA D CA 1
ATOM 13356 C C . ALA D 1 47 ? -23.409 27.150 16.717 1.00 22.67 47 ALA D C 1
ATOM 13357 O O . ALA D 1 47 ? -23.421 25.968 17.037 1.00 22.56 47 ALA D O 1
ATOM 13359 N N . PHE D 1 48 ? -22.972 28.102 17.533 1.00 22.09 48 PHE D N 1
ATOM 13360 C CA . PHE D 1 48 ? -22.518 27.809 18.894 1.00 21.29 48 PHE D CA 1
ATOM 13361 C C . PHE D 1 48 ? -23.730 27.422 19.768 1.00 21.04 48 PHE D C 1
ATOM 13362 O O . PHE D 1 48 ? -23.658 26.465 20.576 1.00 20.68 48 PHE D O 1
ATOM 13370 N N . ASP D 1 49 ? -24.857 28.113 19.585 1.00 21.31 49 ASP D N 1
ATOM 13371 C CA . ASP D 1 49 ? -26.107 27.754 20.278 1.00 21.22 49 ASP D CA 1
ATOM 13372 C C . ASP D 1 49 ? -26.491 26.298 19.963 1.00 21.57 49 ASP D C 1
ATOM 13373 O O . ASP D 1 49 ? -26.843 25.558 20.874 1.00 21.25 49 ASP D O 1
ATOM 13378 N N . LYS D 1 50 ? -26.388 25.919 18.690 1.00 22.25 50 LYS D N 1
ATOM 13379 C CA . LYS D 1 50 ? -26.736 24.580 18.221 1.00 22.72 50 LYS D CA 1
ATOM 13380 C C . LYS D 1 50 ? -25.812 23.459 18.682 1.00 22.41 50 LYS D C 1
ATOM 13381 O O . LYS D 1 50 ? -26.270 22.358 18.905 1.00 22.57 50 LYS D O 1
ATOM 13387 N N . THR D 1 51 ? -24.513 23.735 18.747 1.00 22.07 51 THR D N 1
ATOM 13388 C CA . THR D 1 51 ? -23.535 22.825 19.339 1.00 21.72 51 THR D CA 1
ATOM 13389 C C . THR D 1 51 ? -23.835 22.576 20.818 1.00 21.07 51 THR D C 1
ATOM 13390 O O . THR D 1 51 ? -23.775 21.424 21.289 1.00 21.04 51 THR D O 1
ATOM 13394 N N . LEU D 1 52 ? -24.167 23.650 21.548 1.00 20.60 52 LEU D N 1
ATOM 13395 C CA . LEU D 1 52 ? -24.514 23.529 22.967 1.00 20.01 52 LEU D CA 1
ATOM 13396 C C . LEU D 1 52 ? -25.783 22.725 23.183 1.00 20.30 52 LEU D C 1
ATOM 13397 O O . LEU D 1 52 ? -25.864 21.914 24.092 1.00 20.05 52 LEU D O 1
ATOM 13402 N N . GLY D 1 53 ? -26.769 22.983 22.327 1.00 20.87 53 GLY D N 1
ATOM 13403 C CA . GLY D 1 53 ? -28.131 22.537 22.542 1.00 21.17 53 GLY D CA 1
ATOM 13404 C C . GLY D 1 53 ? -28.900 23.837 22.540 1.00 21.16 53 GLY D C 1
ATOM 13405 O O . GLY D 1 53 ? -28.730 24.705 23.400 1.00 20.59 53 GLY D O 1
ATOM 13406 N N . LYS D 1 54 ? -29.712 23.981 21.510 1.00 21.86 54 LYS D N 1
ATOM 13407 C CA . LYS D 1 54 ? -30.550 25.184 21.292 1.00 22.06 54 LYS D CA 1
ATOM 13408 C C . LYS D 1 54 ? -31.214 25.618 22.601 1.00 21.57 54 LYS D C 1
ATOM 13409 O O . LYS D 1 54 ? -31.705 24.770 23.345 1.00 21.47 54 LYS D O 1
ATOM 13415 N N . GLY D 1 55 ? -31.155 26.922 22.902 1.00 21.27 55 GLY D N 1
ATOM 13416 C CA . GLY D 1 55 ? -31.699 27.508 24.124 1.00 20.82 55 GLY D CA 1
ATOM 13417 C C . GLY D 1 55 ? -30.677 27.816 25.227 1.00 19.98 55 GLY D C 1
ATOM 13418 O O . GLY D 1 55 ? -30.915 28.698 26.067 1.00 19.62 55 GLY D O 1
ATOM 13419 N N . LYS D 1 56 ? -29.536 27.132 25.227 1.00 19.71 56 LYS D N 1
ATOM 13420 C CA . LYS D 1 56 ? -28.498 27.359 26.248 1.00 18.97 56 LYS D CA 1
ATOM 13421 C C . LYS D 1 56 ? -27.785 28.717 26.111 1.00 18.77 56 LYS D C 1
ATOM 13422 O O . LYS D 1 56 ? -27.374 29.280 27.107 1.00 18.22 56 LYS D O 1
ATOM 13428 N N . LEU D 1 57 ? -27.641 29.223 24.889 1.00 19.26 57 LEU D N 1
ATOM 13429 C CA . LEU D 1 57 ? -27.021 30.525 24.677 1.00 19.19 57 LEU D CA 1
ATOM 13430 C C . LEU D 1 57 ? -28.077 31.616 24.818 1.00 19.38 57 LEU D C 1
ATOM 13431 O O . LEU D 1 57 ? -29.030 31.631 24.074 1.00 19.97 57 LEU D O 1
ATOM 13436 N N . ILE D 1 58 ? -27.882 32.521 25.760 1.00 18.93 58 ILE D N 1
ATOM 13437 C CA . ILE D 1 58 ? -28.821 33.609 25.974 1.00 19.12 58 ILE D CA 1
ATOM 13438 C C . ILE D 1 58 ? -28.144 34.921 25.606 1.00 19.22 58 ILE D C 1
ATOM 13439 O O . ILE D 1 58 ? -27.060 35.203 26.101 1.00 18.77 58 ILE D O 1
ATOM 13444 N N . LYS D 1 59 ? -28.771 35.699 24.733 1.00 19.87 59 LYS D N 1
ATOM 13445 C CA . LYS D 1 59 ? -28.364 37.073 24.486 1.00 20.06 59 LYS D CA 1
ATOM 13446 C C . LYS D 1 59 ? -28.934 37.864 25.639 1.00 19.77 59 LYS D C 1
ATOM 13447 O O . LYS D 1 59 ? -30.135 37.853 25.868 1.00 19.98 59 LYS D O 1
ATOM 13453 N N . THR D 1 60 ? -28.071 38.527 26.389 1.00 19.32 60 THR D N 1
ATOM 13454 C CA . THR D 1 60 ? -28.520 39.138 27.610 1.00 18.98 60 THR D CA 1
ATOM 13455 C C . THR D 1 60 ? -29.297 40.392 27.298 1.00 19.56 60 THR D C 1
ATOM 13456 O O . THR D 1 60 ? -29.170 40.982 26.210 1.00 20.16 60 THR D O 1
ATOM 13460 N N . SER D 1 61 ? -30.171 40.742 28.243 1.00 19.44 61 SER D N 1
ATOM 13461 C CA . SER D 1 61 ? -30.876 42.002 28.179 1.00 19.95 61 SER D CA 1
ATOM 13462 C C . SER D 1 61 ? -30.871 42.678 29.521 1.00 19.53 61 SER D C 1
ATOM 13463 O O . SER D 1 61 ? -31.121 41.995 30.515 1.00 19.01 61 SER D O 1
ATOM 13466 N N . PRO D 1 62 ? -30.573 43.987 29.588 1.00 19.77 62 PRO D N 1
ATOM 13467 C CA . PRO D 1 62 ? -30.627 44.694 30.885 1.00 19.44 62 PRO D CA 1
ATOM 13468 C C . PRO D 1 62 ? -31.937 44.410 31.612 1.00 19.42 62 PRO D C 1
ATOM 13469 O O . PRO D 1 62 ? -32.988 44.440 31.023 1.00 19.99 62 PRO D O 1
ATOM 13473 N N . ILE D 1 63 ? -31.842 44.110 32.891 1.00 18.81 63 ILE D N 1
ATOM 13474 C CA . ILE D 1 63 ? -32.992 43.658 33.688 1.00 18.73 63 ILE D CA 1
ATOM 13475 C C . ILE D 1 63 ? -34.200 44.558 33.511 1.00 19.42 63 ILE D C 1
ATOM 13476 O O . ILE D 1 63 ? -35.305 44.090 33.256 1.00 19.77 63 ILE D O 1
ATOM 13481 N N . ALA D 1 64 ? -33.958 45.870 33.581 1.00 19.71 64 ALA D N 1
ATOM 13482 C CA . ALA D 1 64 ? -35.013 46.874 33.485 1.00 20.42 64 ALA D CA 1
ATOM 13483 C C . ALA D 1 64 ? -35.194 47.564 32.128 1.00 21.26 64 ALA D C 1
ATOM 13484 O O . ALA D 1 64 ? -35.694 48.708 32.086 1.00 21.88 64 ALA D O 1
ATOM 13486 N N . GLN D 1 65 ? -34.827 46.910 31.026 1.00 21.37 65 GLN D N 1
ATOM 13487 C CA . GLN D 1 65 ? -34.980 47.549 29.682 1.00 22.24 65 GLN D CA 1
ATOM 13488 C C . GLN D 1 65 ? -36.426 47.888 29.275 1.00 23.07 65 GLN D C 1
ATOM 13489 O O . GLN D 1 65 ? -36.661 48.821 28.500 1.00 23.87 65 GLN D O 1
ATOM 13495 N N . SER D 1 66 ? -37.390 47.147 29.815 1.00 22.93 66 SER D N 1
ATOM 13496 C CA . SER D 1 66 ? -38.819 47.431 29.576 1.00 23.71 66 SER D CA 1
ATOM 13497 C C . SER D 1 66 ? -39.309 48.793 30.104 1.00 24.18 66 SER D C 1
ATOM 13498 O O . SER D 1 66 ? -40.374 49.242 29.712 1.00 25.00 66 SER D O 1
ATOM 13501 N N . CYS D 1 67 ? -38.547 49.414 30.999 1.00 23.71 67 CYS D N 1
ATOM 13502 C CA . CYS D 1 67 ? -38.842 50.741 31.524 1.00 24.14 67 CYS D CA 1
ATOM 13503 C C . CYS D 1 67 ? -38.494 51.891 30.586 1.00 24.92 67 CYS D C 1
ATOM 13504 O O . CYS D 1 67 ? -38.826 53.032 30.877 1.00 25.46 67 CYS D O 1
ATOM 13507 N N . TYR D 1 68 ? -37.832 51.594 29.466 1.00 25.04 68 TYR D N 1
ATOM 13508 C CA . TYR D 1 68 ? -37.305 52.633 28.586 1.00 25.73 68 TYR D CA 1
ATOM 13509 C C . TYR D 1 68 ? -37.932 52.570 27.185 1.00 26.65 68 TYR D C 1
ATOM 13510 O O . TYR D 1 68 ? -38.350 51.500 26.704 1.00 26.56 68 TYR D O 1
ATOM 13519 N N . ASP D 1 69 ? -37.988 53.725 26.528 1.00 27.58 69 ASP D N 1
ATOM 13520 C CA . ASP D 1 69 ? -38.576 53.853 25.182 1.00 28.60 69 ASP D CA 1
ATOM 13521 C C . ASP D 1 69 ? -37.883 52.994 24.156 1.00 28.44 69 ASP D C 1
ATOM 13522 O O . ASP D 1 69 ? -36.639 52.872 24.188 1.00 27.87 69 ASP D O 1
ATOM 13527 N N . GLY D 1 70 ? -38.673 52.453 23.223 1.00 29.02 70 GLY D N 1
ATOM 13528 C CA . GLY D 1 70 ? -38.140 51.626 22.146 1.00 29.02 70 GLY D CA 1
ATOM 13529 C C . GLY D 1 70 ? -38.811 50.273 22.029 1.00 28.75 70 GLY D C 1
ATOM 13530 O O . GLY D 1 70 ? -39.788 50.037 22.711 1.00 28.68 70 GLY D O 1
ATOM 13531 N N . PRO D 1 71 ? -38.251 49.378 21.200 1.00 28.61 71 PRO D N 1
ATOM 13532 C CA . PRO D 1 71 ? -38.904 48.096 20.843 1.00 28.57 71 PRO D CA 1
ATOM 13533 C C . PRO D 1 71 ? -39.187 47.160 22.015 1.00 27.65 71 PRO D C 1
ATOM 13534 O O . PRO D 1 71 ? -40.158 46.395 21.966 1.00 27.83 71 PRO D O 1
ATOM 13538 N N . GLN D 1 72 ? -38.387 47.287 23.058 1.00 26.77 72 GLN D N 1
ATOM 13539 C CA . GLN D 1 72 ? -38.506 46.485 24.262 1.00 25.87 72 GLN D CA 1
ATOM 13540 C C . GLN D 1 72 ? -39.442 47.048 25.351 1.00 25.90 72 GLN D C 1
ATOM 13541 O O . GLN D 1 72 ? -39.592 46.385 26.362 1.00 25.22 72 GLN D O 1
ATOM 13547 N N . LYS D 1 73 ? -40.052 48.211 25.120 1.00 26.72 73 LYS D N 1
ATOM 13548 C CA . LYS D 1 73 ? -40.806 48.875 26.165 1.00 26.78 73 LYS D CA 1
ATOM 13549 C C . LYS D 1 73 ? -42.072 48.105 26.558 1.00 26.88 73 LYS D C 1
ATOM 13550 O O . LYS D 1 73 ? -42.802 47.637 25.677 1.00 27.51 73 LYS D O 1
ATOM 13556 N N . ASP D 1 74 ? -42.347 48.042 27.868 1.00 26.33 74 ASP D N 1
ATOM 13557 C CA . ASP D 1 74 ? -43.494 47.303 28.396 1.00 26.38 74 ASP D CA 1
ATOM 13558 C C . ASP D 1 74 ? -43.685 47.757 29.852 1.00 25.95 74 ASP D C 1
ATOM 13559 O O . ASP D 1 74 ? -42.952 47.325 30.757 1.00 25.03 74 ASP D O 1
ATOM 13564 N N . LEU D 1 75 ? -44.648 48.641 30.075 1.00 26.67 75 LEU D N 1
ATOM 13565 C CA . LEU D 1 75 ? -44.818 49.270 31.384 1.00 26.41 75 LEU D CA 1
ATOM 13566 C C . LEU D 1 75 ? -45.299 48.302 32.470 1.00 25.83 75 LEU D C 1
ATOM 13567 O O . LEU D 1 75 ? -44.991 48.487 33.660 1.00 25.24 75 LEU D O 1
ATOM 13572 N N . ASP D 1 76 ? -46.014 47.263 32.063 1.00 26.03 76 ASP D N 1
ATOM 13573 C CA . ASP D 1 76 ? -46.400 46.161 32.973 1.00 25.50 76 ASP D CA 1
ATOM 13574 C C . ASP D 1 76 ? -45.166 45.375 33.411 1.00 24.42 76 ASP D C 1
ATOM 13575 O O . ASP D 1 76 ? -44.974 45.096 34.591 1.00 23.78 76 ASP D O 1
ATOM 13580 N N . ARG D 1 77 ? -44.334 45.001 32.452 1.00 24.27 77 ARG D N 1
ATOM 13581 C CA . ARG D 1 77 ? -43.062 44.348 32.788 1.00 23.30 77 ARG D CA 1
ATOM 13582 C C . ARG D 1 77 ? -42.194 45.266 33.661 1.00 22.79 77 ARG D C 1
ATOM 13583 O O . ARG D 1 77 ? -41.625 44.833 34.655 1.00 22.02 77 ARG D O 1
ATOM 13591 N N . CYS D 1 78 ? -42.131 46.548 33.301 1.00 23.30 78 CYS D N 1
ATOM 13592 C CA . CYS D 1 78 ? -41.348 47.524 34.039 1.00 22.96 78 CYS D CA 1
ATOM 13593 C C . CYS D 1 78 ? -41.750 47.593 35.513 1.00 22.61 78 CYS D C 1
ATOM 13594 O O . CYS D 1 78 ? -40.883 47.589 36.389 1.00 21.90 78 CYS D O 1
ATOM 13597 N N . ALA D 1 79 ? -43.059 47.651 35.774 1.00 23.16 79 ALA D N 1
ATOM 13598 C CA . ALA D 1 79 ? -43.589 47.694 37.139 1.00 22.94 79 ALA D CA 1
ATOM 13599 C C . ALA D 1 79 ? -43.287 46.422 37.935 1.00 22.12 79 ALA D C 1
ATOM 13600 O O . ALA D 1 79 ? -42.960 46.473 39.131 1.00 21.59 79 ALA D O 1
ATOM 13602 N N . TYR D 1 80 ? -43.408 45.277 37.269 1.00 22.07 80 TYR D N 1
ATOM 13603 C CA . TYR D 1 80 ? -43.006 44.009 37.880 1.00 21.34 80 TYR D CA 1
ATOM 13604 C C . TYR D 1 80 ? -41.523 44.052 38.273 1.00 20.52 80 TYR D C 1
ATOM 13605 O O . TYR D 1 80 ? -41.136 43.712 39.373 1.00 19.93 80 TYR D O 1
ATOM 13614 N N . VAL D 1 81 ? -40.692 44.495 37.350 1.00 20.56 81 VAL D N 1
ATOM 13615 C CA . VAL D 1 81 ? -39.241 44.590 37.587 1.00 19.88 81 VAL D CA 1
ATOM 13616 C C . VAL D 1 81 ? -38.926 45.577 38.716 1.00 19.66 81 VAL D C 1
ATOM 13617 O O . VAL D 1 81 ? -38.060 45.312 39.560 1.00 18.99 81 VAL D O 1
ATOM 13621 N N . ASN D 1 82 ? -39.640 46.698 38.734 1.00 20.29 82 ASN D N 1
ATOM 13622 C CA . ASN D 1 82 ? -39.437 47.672 39.809 1.00 20.18 82 ASN D CA 1
ATOM 13623 C C . ASN D 1 82 ? -39.796 47.076 41.172 1.00 19.75 82 ASN D C 1
ATOM 13624 O O . ASN D 1 82 ? -39.058 47.186 42.131 1.00 19.22 82 ASN D O 1
ATOM 13629 N N . LYS D 1 83 ? -40.915 46.392 41.212 1.00 20.01 83 LYS D N 1
ATOM 13630 C CA . LYS D 1 83 ? -41.391 45.733 42.425 1.00 19.71 83 LYS D CA 1
ATOM 13631 C C . LYS D 1 83 ? -40.432 44.650 42.909 1.00 18.88 83 LYS D C 1
ATOM 13632 O O . LYS D 1 83 ? -40.228 44.520 44.110 1.00 18.48 83 LYS D O 1
ATOM 13638 N N . MET D 1 84 ? -39.832 43.904 41.984 1.00 18.68 84 MET D N 1
ATOM 13639 C CA . MET D 1 84 ? -39.021 42.706 42.339 1.00 17.99 84 MET D CA 1
ATOM 13640 C C . MET D 1 84 ? -37.513 42.935 42.399 1.00 17.43 84 MET D C 1
ATOM 13641 O O . MET D 1 84 ? -36.752 41.996 42.712 1.00 16.88 84 MET D O 1
ATOM 13646 N N . TRP D 1 85 ? -37.097 44.188 42.139 1.00 17.62 85 TRP D N 1
ATOM 13647 C CA . TRP D 1 85 ? -35.700 44.585 42.145 1.00 17.22 85 TRP D CA 1
ATOM 13648 C C . TRP D 1 85 ? -34.978 44.312 43.445 1.00 16.59 85 TRP D C 1
ATOM 13649 O O . TRP D 1 85 ? -33.782 43.978 43.451 1.00 16.13 85 TRP D O 1
ATOM 13660 N N . THR D 1 86 ? -35.686 44.456 44.559 1.00 16.62 86 THR D N 1
ATOM 13661 C CA . THR D 1 86 ? -35.087 44.232 45.867 1.00 16.10 86 THR D CA 1
ATOM 13662 C C . THR D 1 86 ? -35.061 42.725 46.292 1.00 15.69 86 THR D C 1
ATOM 13663 O O . THR D 1 86 ? -34.518 42.388 47.329 1.00 15.27 86 THR D O 1
ATOM 13667 N N . ASP D 1 87 ? -35.573 41.818 45.454 1.00 15.84 87 ASP D N 1
ATOM 13668 C CA . ASP D 1 87 ? -35.702 40.411 45.832 1.00 15.58 87 ASP D CA 1
ATOM 13669 C C . ASP D 1 87 ? -34.552 39.544 45.346 1.00 15.16 87 ASP D C 1
ATOM 13670 O O . ASP D 1 87 ? -34.218 39.539 44.178 1.00 15.28 87 ASP D O 1
ATOM 13675 N N . GLN D 1 88 ? -33.969 38.778 46.262 1.00 14.72 88 GLN D N 1
ATOM 13676 C CA . GLN D 1 88 ? -32.727 38.064 45.944 1.00 14.33 88 GLN D CA 1
ATOM 13677 C C . GLN D 1 88 ? -32.937 36.968 44.883 1.00 14.48 88 GLN D C 1
ATOM 13678 O O . GLN D 1 88 ? -32.036 36.754 44.041 1.00 14.36 88 GLN D O 1
ATOM 13684 N N . ASP D 1 89 ? -34.105 36.283 44.938 1.00 14.78 89 ASP D N 1
ATOM 13685 C CA . ASP D 1 89 ? -34.400 35.214 43.990 1.00 15.00 89 ASP D CA 1
ATOM 13686 C C . ASP D 1 89 ? -34.613 35.772 42.598 1.00 15.38 89 ASP D C 1
ATOM 13687 O O . ASP D 1 89 ? -34.165 35.174 41.595 1.00 15.43 89 ASP D O 1
ATOM 13692 N N . PHE D 1 90 ? -35.324 36.891 42.540 1.00 15.71 90 PHE D N 1
ATOM 13693 C CA . PHE D 1 90 ? -35.558 37.568 41.266 1.00 16.15 90 PHE D CA 1
ATOM 13694 C C . PHE D 1 90 ? -34.214 37.881 40.599 1.00 15.89 90 PHE D C 1
ATOM 13695 O O . PHE D 1 90 ? -34.030 37.610 39.432 1.00 16.10 90 PHE D O 1
ATOM 13703 N N . GLN D 1 91 ? -33.294 38.442 41.370 1.00 15.47 91 GLN D N 1
ATOM 13704 C CA . GLN D 1 91 ? -31.966 38.745 40.853 1.00 15.24 91 GLN D CA 1
ATOM 13705 C C . GLN D 1 91 ? -31.106 37.509 40.518 1.00 14.94 91 GLN D C 1
ATOM 13706 O O . GLN D 1 91 ? -30.366 37.550 39.559 1.00 14.99 91 GLN D O 1
ATOM 13712 N N . THR D 1 92 ? -31.209 36.404 41.259 1.00 14.69 92 THR D N 1
ATOM 13713 C CA . THR D 1 92 ? -30.453 35.201 40.894 1.00 14.50 92 THR D CA 1
ATOM 13714 C C . THR D 1 92 ? -31.013 34.437 39.692 1.00 14.91 92 THR D C 1
ATOM 13715 O O . THR D 1 92 ? -30.340 33.583 39.154 1.00 14.84 92 THR D O 1
ATOM 13719 N N . SER D 1 93 ? -32.252 34.707 39.317 1.00 15.36 93 SER D N 1
ATOM 13720 C CA . SER D 1 93 ? -32.976 33.993 38.248 1.00 15.84 93 SER D CA 1
ATOM 13721 C C . SER D 1 93 ? -32.601 34.412 36.829 1.00 16.14 93 SER D C 1
ATOM 13722 O O . SER D 1 93 ? -32.784 33.645 35.886 1.00 16.46 93 SER D O 1
ATOM 13725 N N . ASP D 1 94 ? -32.087 35.642 36.674 1.00 16.11 94 ASP D N 1
ATOM 13726 C CA . ASP D 1 94 ? -31.668 36.149 35.382 1.00 16.43 94 ASP D CA 1
ATOM 13727 C C . ASP D 1 94 ? -30.129 35.968 35.270 1.00 16.02 94 ASP D C 1
ATOM 13728 O O . ASP D 1 94 ? -29.408 36.150 36.264 1.00 15.55 94 ASP D O 1
ATOM 13733 N N . PRO D 1 95 ? -29.621 35.634 34.070 1.00 16.26 95 PRO D N 1
ATOM 13734 C CA . PRO D 1 95 ? -28.179 35.481 33.886 1.00 15.96 95 PRO D CA 1
ATOM 13735 C C . PRO D 1 95 ? -27.326 36.691 34.218 1.00 15.78 95 PRO D C 1
ATOM 13736 O O . PRO D 1 95 ? -26.164 36.520 34.577 1.00 15.41 95 PRO D O 1
ATOM 13740 N N . ILE D 1 96 ? -27.861 37.902 34.079 1.00 16.09 96 ILE D N 1
ATOM 13741 C CA . ILE D 1 96 ? -27.143 39.111 34.506 1.00 15.97 96 ILE D CA 1
ATOM 13742 C C . ILE D 1 96 ? -27.896 39.863 35.625 1.00 15.88 96 ILE D C 1
ATOM 13743 O O . ILE D 1 96 ? -27.760 41.087 35.790 1.00 16.03 96 ILE D O 1
ATOM 13748 N N . GLY D 1 97 ? -28.667 39.111 36.395 1.00 15.69 97 GLY D N 1
ATOM 13749 C CA . GLY D 1 97 ? -29.276 39.657 37.590 1.00 15.55 97 GLY D CA 1
ATOM 13750 C C . GLY D 1 97 ? -28.224 39.739 38.681 1.00 15.02 97 GLY D C 1
ATOM 13751 O O . GLY D 1 97 ? -27.457 38.786 38.880 1.00 14.65 97 GLY D O 1
ATOM 13752 N N . ARG D 1 98 ? -28.209 40.875 39.376 1.00 15.02 98 ARG D N 1
ATOM 13753 C CA . ARG D 1 98 ? -27.218 41.163 40.382 1.00 14.61 98 ARG D CA 1
ATOM 13754 C C . ARG D 1 98 ? -27.848 41.626 41.681 1.00 14.50 98 ARG D C 1
ATOM 13755 O O . ARG D 1 98 ? -28.615 42.599 41.709 1.00 14.86 98 ARG D O 1
ATOM 13763 N N . ASN D 1 99 ? -27.560 40.904 42.769 1.00 14.06 99 ASN D N 1
ATOM 13764 C CA . ASN D 1 99 ? -28.059 41.306 44.080 1.00 13.96 99 ASN D CA 1
ATOM 13765 C C . ASN D 1 99 ? -27.546 42.714 44.459 1.00 14.06 99 ASN D C 1
ATOM 13766 O O . ASN D 1 99 ? -28.308 43.563 44.858 1.00 14.32 99 ASN D O 1
ATOM 13771 N N . TYR D 1 100 ? -26.247 42.920 44.336 1.00 13.89 100 TYR D N 1
ATOM 13772 C CA . TYR D 1 100 ? -25.633 44.184 44.614 1.00 14.03 100 TYR D CA 1
ATOM 13773 C C . TYR D 1 100 ? -24.961 44.721 43.342 1.00 14.33 100 TYR D C 1
ATOM 13774 O O . TYR D 1 100 ? -23.759 44.659 43.194 1.00 14.18 100 TYR D O 1
ATOM 13783 N N . PRO D 1 101 ? -25.749 45.271 42.419 1.00 14.81 101 PRO D N 1
ATOM 13784 C CA . PRO D 1 101 ? -25.208 45.640 41.112 1.00 15.15 101 PRO D CA 1
ATOM 13785 C C . PRO D 1 101 ? -24.117 46.671 41.225 1.00 15.28 101 PRO D C 1
ATOM 13786 O O . PRO D 1 101 ? -24.309 47.678 41.915 1.00 15.46 101 PRO D O 1
ATOM 13790 N N . TYR D 1 102 ? -22.971 46.403 40.588 1.00 15.22 102 TYR D N 1
ATOM 13791 C CA . TYR D 1 102 ? -21.771 47.195 40.818 1.00 15.29 102 TYR D CA 1
ATOM 13792 C C . TYR D 1 102 ? -21.917 48.611 40.215 1.00 15.96 102 TYR D C 1
ATOM 13793 O O . TYR D 1 102 ? -21.366 49.576 40.743 1.00 16.13 102 TYR D O 1
ATOM 13802 N N . ASN D 1 103 ? -22.684 48.715 39.122 1.00 16.38 103 ASN D N 1
ATOM 13803 C CA . ASN D 1 103 ? -22.888 49.979 38.427 1.00 17.10 103 ASN D CA 1
ATOM 13804 C C . ASN D 1 103 ? -24.211 49.894 37.695 1.00 17.45 103 ASN D C 1
ATOM 13805 O O . ASN D 1 103 ? -24.295 49.314 36.589 1.00 17.60 103 ASN D O 1
ATOM 13810 N N . ILE D 1 104 ? -25.242 50.472 38.301 1.00 17.64 104 ILE D N 1
ATOM 13811 C CA . ILE D 1 104 ? -26.597 50.494 37.735 1.00 18.06 104 ILE D CA 1
ATOM 13812 C C . ILE D 1 104 ? -26.603 51.478 36.551 1.00 18.87 104 ILE D C 1
ATOM 13813 O O . ILE D 1 104 ? -26.719 52.701 36.724 1.00 19.38 104 ILE D O 1
ATOM 13818 N N . THR D 1 105 ? -26.445 50.930 35.349 1.00 19.03 105 THR D N 1
ATOM 13819 C CA . THR D 1 105 ? -26.513 51.681 34.093 1.00 19.84 105 THR D CA 1
ATOM 13820 C C . THR D 1 105 ? -27.863 51.524 33.379 1.00 20.31 105 THR D C 1
ATOM 13821 O O . THR D 1 105 ? -28.064 52.064 32.291 1.00 21.04 105 THR D O 1
ATOM 13825 N N . CYS D 1 106 ? -28.765 50.743 33.972 1.00 19.93 106 CYS D N 1
ATOM 13826 C CA . CYS D 1 106 ? -30.136 50.604 33.496 1.00 20.38 106 CYS D CA 1
ATOM 13827 C C . CYS D 1 106 ? -31.060 50.462 34.697 1.00 20.10 106 CYS D C 1
ATOM 13828 O O . CYS D 1 106 ? -31.429 49.369 35.097 1.00 19.61 106 CYS D O 1
ATOM 13831 N N . ALA D 1 107 ? -31.400 51.601 35.287 1.00 20.46 107 ALA D N 1
ATOM 13832 C CA . ALA D 1 107 ? -32.173 51.636 36.542 1.00 20.23 107 ALA D CA 1
ATOM 13833 C C . ALA D 1 107 ? -33.609 51.178 36.327 1.00 20.54 107 ALA D C 1
ATOM 13834 O O . ALA D 1 107 ? -34.188 51.464 35.290 1.00 21.22 107 ALA D O 1
ATOM 13836 N N . PRO D 1 108 ? -34.187 50.448 37.305 1.00 20.07 108 PRO D N 1
ATOM 13837 C CA . PRO D 1 108 ? -35.655 50.323 37.231 1.00 20.54 108 PRO D CA 1
ATOM 13838 C C . PRO D 1 108 ? -36.292 51.689 37.465 1.00 21.25 108 PRO D C 1
ATOM 13839 O O . PRO D 1 108 ? -35.750 52.483 38.225 1.00 21.15 108 PRO D O 1
ATOM 13843 N N . VAL D 1 109 ? -37.403 51.968 36.782 1.00 22.02 109 VAL D N 1
ATOM 13844 C CA . VAL D 1 109 ? -38.090 53.257 36.897 1.00 22.82 109 VAL D CA 1
ATOM 13845 C C . VAL D 1 109 ? -39.411 53.007 37.601 1.00 22.99 109 VAL D C 1
ATOM 13846 O O . VAL D 1 109 ? -40.187 52.131 37.188 1.00 23.07 109 VAL D O 1
ATOM 13850 N N . ASP D 1 110 ? -39.648 53.765 38.681 1.00 23.06 110 ASP D N 1
ATOM 13851 C CA . ASP D 1 110 ? -40.883 53.666 39.437 1.00 23.29 110 ASP D CA 1
ATOM 13852 C C . ASP D 1 110 ? -41.822 54.754 38.937 1.00 24.39 110 ASP D C 1
ATOM 13853 O O . ASP D 1 110 ? -41.820 55.886 39.442 1.00 24.79 110 ASP D O 1
ATOM 13858 N N . TYR D 1 111 ? -42.610 54.399 37.916 1.00 24.94 111 TYR D N 1
ATOM 13859 C CA . TYR D 1 111 ? -43.524 55.351 37.288 1.00 26.08 111 TYR D CA 1
ATOM 13860 C C . TYR D 1 111 ? -44.628 55.818 38.232 1.00 26.52 111 TYR D C 1
ATOM 13861 O O . TYR D 1 111 ? -44.999 57.006 38.216 1.00 27.34 111 TYR D O 1
ATOM 13870 N N . ALA D 1 112 ? -45.156 54.890 39.032 1.00 26.04 112 ALA D N 1
ATOM 13871 C CA . ALA D 1 112 ? -46.183 55.208 40.029 1.00 26.40 112 ALA D CA 1
ATOM 13872 C C . ALA D 1 112 ? -45.701 56.324 40.968 1.00 26.41 112 ALA D C 1
ATOM 13873 O O . ALA D 1 112 ? -46.468 57.197 41.302 1.00 27.16 112 ALA D O 1
ATOM 13875 N N . ALA D 1 113 ? -44.413 56.302 41.338 1.00 25.62 113 ALA D N 1
ATOM 13876 C CA . ALA D 1 113 ? -43.812 57.323 42.208 1.00 25.60 113 ALA D CA 1
ATOM 13877 C C . ALA D 1 113 ? -43.380 58.624 41.483 1.00 26.33 113 ALA D C 1
ATOM 13878 O O . ALA D 1 113 ? -42.719 59.478 42.085 1.00 26.33 113 ALA D O 1
ATOM 13880 N N . GLY D 1 114 ? -43.748 58.774 40.218 1.00 27.01 114 GLY D N 1
ATOM 13881 C CA . GLY D 1 114 ? -43.410 59.958 39.432 1.00 27.81 114 GLY D CA 1
ATOM 13882 C C . GLY D 1 114 ? -42.013 59.993 38.824 1.00 27.40 114 GLY D C 1
ATOM 13883 O O . GLY D 1 114 ? -41.642 61.029 38.248 1.00 28.09 114 GLY D O 1
ATOM 13884 N N . GLU D 1 115 ? -41.254 58.886 38.909 1.00 26.37 115 GLU D N 1
ATOM 13885 C CA . GLU D 1 115 ? -39.919 58.834 38.317 1.00 25.98 115 GLU D CA 1
ATOM 13886 C C . GLU D 1 115 ? -40.018 58.750 36.792 1.00 26.54 115 GLU D C 1
ATOM 13887 O O . GLU D 1 115 ? -41.061 58.326 36.240 1.00 26.95 115 GLU D O 1
ATOM 13893 N N . THR D 1 116 ? -38.934 59.164 36.119 1.00 26.60 116 THR D N 1
ATOM 13894 C CA . THR D 1 116 ? -38.882 59.153 34.654 1.00 27.16 116 THR D CA 1
ATOM 13895 C C . THR D 1 116 ? -37.516 58.618 34.208 1.00 26.49 116 THR D C 1
ATOM 13896 O O . THR D 1 116 ? -36.524 58.788 34.942 1.00 25.93 116 THR D O 1
ATOM 13900 N N . PRO D 1 117 ? -37.457 57.995 33.005 1.00 26.62 117 PRO D N 1
ATOM 13901 C CA . PRO D 1 117 ? -36.250 57.335 32.584 1.00 25.97 117 PRO D CA 1
ATOM 13902 C C . PRO D 1 117 ? -35.129 58.294 32.141 1.00 26.34 117 PRO D C 1
ATOM 13903 O O . PRO D 1 117 ? -35.408 59.356 31.585 1.00 27.33 117 PRO D O 1
ATOM 13907 N N . THR D 1 118 ? -33.887 57.886 32.385 1.00 25.59 118 THR D N 1
ATOM 13908 C CA . THR D 1 118 ? -32.727 58.564 31.832 1.00 25.88 118 THR D CA 1
ATOM 13909 C C . THR D 1 118 ? -32.298 57.709 30.645 1.00 25.79 118 THR D C 1
ATOM 13910 O O . THR D 1 118 ? -32.836 57.888 29.556 1.00 26.56 118 THR D O 1
ATOM 13914 N N . SER D 1 119 ? -31.373 56.779 30.861 1.00 24.89 119 SER D N 1
ATOM 13915 C CA . SER D 1 119 ? -30.950 55.886 29.798 1.00 24.76 119 SER D CA 1
ATOM 13916 C C . SER D 1 119 ? -30.746 54.491 30.339 1.00 23.71 119 SER D C 1
ATOM 13917 O O . SER D 1 119 ? -30.607 54.311 31.547 1.00 23.05 119 SER D O 1
ATOM 13920 N N . CYS D 1 120 ? -30.742 53.510 29.438 1.00 23.62 120 CYS D N 1
ATOM 13921 C CA . CYS D 1 120 ? -30.562 52.125 29.798 1.00 22.74 120 CYS D CA 1
ATOM 13922 C C . CYS D 1 120 ? -29.541 51.500 28.859 1.00 22.62 120 CYS D C 1
ATOM 13923 O O . CYS D 1 120 ? -29.801 51.325 27.664 1.00 23.18 120 CYS D O 1
ATOM 13926 N N . ILE D 1 121 ? -28.378 51.144 29.423 1.00 21.93 121 ILE D N 1
ATOM 13927 C CA . ILE D 1 121 ? -27.426 50.296 28.705 1.00 21.68 121 ILE D CA 1
ATOM 13928 C C . ILE D 1 121 ? -27.048 49.086 29.550 1.00 20.71 121 ILE D C 1
ATOM 13929 O O . ILE D 1 121 ? -27.255 49.062 30.776 1.00 20.21 121 ILE D O 1
ATOM 13934 N N . LEU D 1 122 ? -26.442 48.117 28.871 1.00 20.52 122 LEU D N 1
ATOM 13935 C CA . LEU D 1 122 ? -25.919 46.918 29.523 1.00 19.69 122 LEU D CA 1
ATOM 13936 C C . LEU D 1 122 ? -24.813 47.284 30.508 1.00 19.21 122 LEU D C 1
ATOM 13937 O O . LEU D 1 122 ? -24.755 46.779 31.652 1.00 18.55 122 LEU D O 1
ATOM 13942 N N . GLY D 1 123 ? -23.954 48.201 30.065 1.00 19.61 123 GLY D N 1
ATOM 13943 C CA . GLY D 1 123 ? -22.805 48.610 30.849 1.00 19.28 123 GLY D CA 1
ATOM 13944 C C . GLY D 1 123 ? -21.736 47.563 30.829 1.00 18.77 123 GLY D C 1
ATOM 13945 O O . G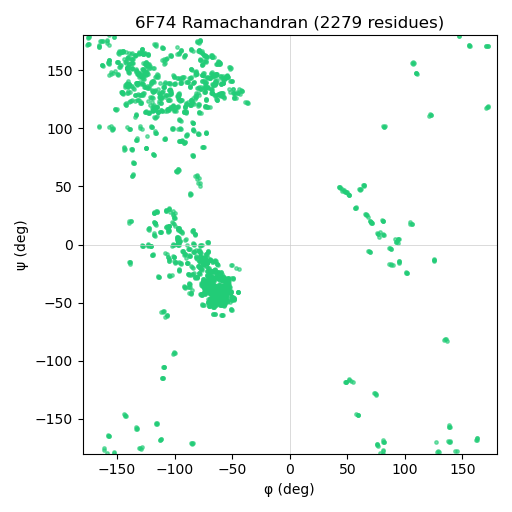LY D 1 123 ? -21.323 47.064 29.743 1.00 19.01 123 GLY D O 1
ATOM 13946 N N . SER D 1 124 ? -21.284 47.227 32.021 1.00 18.13 124 SER D N 1
ATOM 13947 C CA . SER D 1 124 ? -20.234 46.245 32.216 1.00 17.62 124 SER D CA 1
ATOM 13948 C C . SER D 1 124 ? -20.797 44.843 32.470 1.00 17.12 124 SER D C 1
ATOM 13949 O O . SER D 1 124 ? -20.056 43.950 32.862 1.00 16.65 124 SER D O 1
ATOM 13952 N N . LEU D 1 125 ? -22.092 44.640 32.273 1.00 17.26 125 LEU D N 1
ATOM 13953 C CA . LEU D 1 125 ? -22.655 43.313 32.437 1.00 16.88 125 LEU D CA 1
ATOM 13954 C C . LEU D 1 125 ? -22.397 42.538 31.136 1.00 17.15 125 LEU D C 1
ATOM 13955 O O . LEU D 1 125 ? -22.366 43.146 30.085 1.00 17.73 125 LEU D O 1
ATOM 13960 N N . PRO D 1 126 ? -22.207 41.210 31.219 1.00 16.78 126 PRO D N 1
ATOM 13961 C CA . PRO D 1 126 ? -21.978 40.361 30.050 1.00 17.03 126 PRO D CA 1
ATOM 13962 C C . PRO D 1 126 ? -23.058 40.457 28.979 1.00 17.63 126 PRO D C 1
ATOM 13963 O O . PRO D 1 126 ? -24.238 40.596 29.276 1.00 17.71 126 PRO D O 1
ATOM 13967 N N . TYR D 1 127 ? -22.607 40.350 27.731 1.00 18.08 127 TYR D N 1
ATOM 13968 C CA . TYR D 1 127 ? -23.436 40.508 26.535 1.00 18.77 127 TYR D CA 1
ATOM 13969 C C . TYR D 1 127 ? -24.108 39.184 26.111 1.00 18.79 127 TYR D C 1
ATOM 13970 O O . TYR D 1 127 ? -25.243 39.164 25.586 1.00 19.23 127 TYR D O 1
ATOM 13979 N N . TYR D 1 128 ? -23.423 38.071 26.330 1.00 18.39 128 TYR D N 1
ATOM 13980 C CA . TYR D 1 128 ? -24.038 36.747 26.163 1.00 18.36 128 TYR D CA 1
ATOM 13981 C C . TYR D 1 128 ? -23.800 35.953 27.425 1.00 17.66 128 TYR D C 1
ATOM 13982 O O . TYR D 1 128 ? -22.791 36.167 28.109 1.00 17.25 128 TYR D O 1
ATOM 13991 N N . ALA D 1 129 ? -24.711 35.033 27.721 1.00 17.59 129 ALA D N 1
ATOM 13992 C CA . ALA D 1 129 ? -24.479 34.034 28.747 1.00 17.04 129 ALA D CA 1
ATOM 13993 C C . ALA D 1 129 ? -24.785 32.645 28.191 1.00 17.25 129 ALA D C 1
ATOM 13994 O O . ALA D 1 129 ? -25.691 32.495 27.385 1.00 17.75 129 ALA D O 1
ATOM 13996 N N . VAL D 1 130 ? -24.040 31.638 28.641 1.00 16.91 130 VAL D N 1
ATOM 13997 C CA . VAL D 1 130 ? -24.382 30.237 28.409 1.00 17.07 130 VAL D CA 1
ATOM 13998 C C . VAL D 1 130 ? -24.982 29.684 29.706 1.00 16.68 130 VAL D C 1
ATOM 13999 O O . VAL D 1 130 ? -24.325 29.659 30.747 1.00 16.18 130 VAL D O 1
ATOM 14003 N N . ASN D 1 131 ? -26.250 29.269 29.638 1.00 16.97 131 ASN D N 1
ATOM 14004 C CA . ASN D 1 131 ? -26.905 28.592 30.741 1.00 16.73 131 ASN D CA 1
ATOM 14005 C C . ASN D 1 131 ? -26.355 27.149 30.797 1.00 16.71 131 ASN D C 1
ATOM 14006 O O . ASN D 1 131 ? -26.931 26.239 30.216 1.00 17.14 131 ASN D O 1
ATOM 14011 N N . ALA D 1 132 ? -25.203 26.994 31.461 1.00 16.27 132 ALA D N 1
ATOM 14012 C CA . ALA D 1 132 ? -24.464 25.743 31.471 1.00 16.28 132 ALA D CA 1
ATOM 14013 C C . ALA D 1 132 ? -24.991 24.807 32.532 1.00 16.15 132 ALA D C 1
ATOM 14014 O O . ALA D 1 132 ? -25.009 25.176 33.695 1.00 15.74 132 ALA D O 1
ATOM 14016 N N . SER D 1 133 ? -25.416 23.616 32.134 1.00 16.56 133 SER D N 1
ATOM 14017 C CA . SER D 1 133 ? -25.863 22.559 33.077 1.00 16.56 133 SER D CA 1
ATOM 14018 C C . SER D 1 133 ? -25.083 21.233 33.011 1.00 16.72 133 SER D C 1
ATOM 14019 O O . SER D 1 133 ? -25.372 20.336 33.780 1.00 16.77 133 SER D O 1
ATOM 14022 N N . THR D 1 134 ? -24.097 21.111 32.120 1.00 16.85 134 THR D N 1
ATOM 14023 C CA . THR D 1 134 ? -23.263 19.914 32.011 1.00 17.05 134 THR D CA 1
ATOM 14024 C C . THR D 1 134 ? -21.821 20.344 31.902 1.00 16.77 134 THR D C 1
ATOM 14025 O O . THR D 1 134 ? -21.550 21.498 31.593 1.00 16.56 134 THR D O 1
ATOM 14029 N N . ARG D 1 135 ? -20.897 19.427 32.136 1.00 16.83 135 ARG D N 1
ATOM 14030 C CA . ARG D 1 135 ? -19.485 19.671 31.862 1.00 16.71 135 ARG D CA 1
ATOM 14031 C C . ARG D 1 135 ? -19.186 20.001 30.402 1.00 17.06 135 ARG D C 1
ATOM 14032 O O . ARG D 1 135 ? -18.249 20.760 30.139 1.00 16.90 135 ARG D O 1
ATOM 14040 N N . GLU D 1 136 ? -19.992 19.468 29.481 1.00 17.58 136 GLU D N 1
ATOM 14041 C CA . GLU D 1 136 ? -19.778 19.687 28.057 1.00 18.01 136 GLU D CA 1
ATOM 14042 C C . GLU D 1 136 ? -20.083 21.172 27.780 1.00 17.80 136 GLU D C 1
ATOM 14043 O O . GLU D 1 136 ? -19.318 21.845 27.129 1.00 17.83 136 GLU D O 1
ATOM 14049 N N . ASP D 1 137 ? -21.198 21.661 28.301 1.00 17.62 137 ASP D N 1
ATOM 14050 C CA . ASP D 1 137 ? -21.534 23.096 28.228 1.00 17.41 137 ASP D CA 1
ATOM 14051 C C . ASP D 1 137 ? -20.371 23.974 28.646 1.00 16.98 137 ASP D C 1
ATOM 14052 O O . ASP D 1 137 ? -20.026 24.933 27.965 1.00 17.06 137 ASP D O 1
ATOM 14057 N N . ILE D 1 138 ? -19.756 23.602 29.766 1.00 16.57 138 ILE D N 1
ATOM 14058 C CA . ILE D 1 138 ? -18.704 24.413 30.366 1.00 16.15 138 ILE D CA 1
ATOM 14059 C C . ILE D 1 138 ? -17.459 24.345 29.485 1.00 16.40 138 ILE D C 1
ATOM 14060 O O . ILE D 1 138 ? -16.820 25.398 29.224 1.00 16.32 138 ILE D O 1
ATOM 14065 N N . THR D 1 139 ? -17.091 23.129 29.077 1.00 16.73 139 THR D N 1
ATOM 14066 C CA . THR D 1 139 ? -15.957 22.940 28.168 1.00 17.05 139 THR D CA 1
ATOM 14067 C C . THR D 1 139 ? -16.135 23.780 26.896 1.00 17.40 139 THR D C 1
ATOM 14068 O O . THR D 1 139 ? -15.205 24.458 26.474 1.00 17.46 139 THR D O 1
ATOM 14072 N N . LEU D 1 140 ? -17.312 23.715 26.289 1.00 17.70 140 LEU D N 1
ATOM 14073 C CA . LEU D 1 140 ? -17.579 24.426 25.032 1.00 18.13 140 LEU D CA 1
ATOM 14074 C C . LEU D 1 140 ? -17.547 25.958 25.203 1.00 17.88 140 LEU D C 1
ATOM 14075 O O . LEU D 1 140 ? -17.104 26.687 24.306 1.00 18.18 140 LEU D O 1
ATOM 14080 N N . THR D 1 141 ? -17.994 26.437 26.364 1.00 17.37 141 THR D N 1
ATOM 14081 C CA . THR D 1 141 ? -18.023 27.861 26.641 1.00 17.15 141 THR D CA 1
ATOM 14082 C C . THR D 1 141 ? -16.606 28.363 26.836 1.00 16.98 141 THR D C 1
ATOM 14083 O O . THR D 1 141 ? -16.207 29.340 26.190 1.00 17.20 141 THR D O 1
ATOM 14087 N N . LEU D 1 142 ? -15.845 27.674 27.686 1.00 16.66 142 LEU D N 1
ATOM 14088 C CA . LEU D 1 142 ? -14.434 27.981 27.863 1.00 16.57 142 LEU D CA 1
ATOM 14089 C C . LEU D 1 142 ? -13.744 28.036 26.513 1.00 17.12 142 LEU D C 1
ATOM 14090 O O . LEU D 1 142 ? -13.133 29.049 26.178 1.00 17.23 142 LEU D O 1
ATOM 14095 N N . ASN D 1 143 ? -13.856 26.957 25.735 1.00 17.50 143 ASN D N 1
ATOM 14096 C CA . ASN D 1 143 ? -13.174 26.846 24.440 1.00 18.08 143 ASN D CA 1
ATOM 14097 C C . ASN D 1 143 ? -13.562 27.962 23.460 1.00 18.44 143 ASN D C 1
ATOM 14098 O O . ASN D 1 143 ? -12.702 28.538 22.817 1.00 18.74 143 ASN D O 1
ATOM 14103 N N . PHE D 1 144 ? -14.849 28.251 23.349 1.00 18.47 144 PHE D N 1
ATOM 14104 C CA . PHE D 1 144 ? -15.330 29.309 22.465 1.00 18.86 144 PHE D CA 1
ATOM 14105 C C . PHE D 1 144 ? -14.755 30.699 22.881 1.00 18.66 144 PHE D C 1
ATOM 14106 O O . PHE D 1 144 ? -14.357 31.472 22.041 1.00 19.08 144 PHE D O 1
ATOM 14114 N N . ALA D 1 145 ? -14.698 30.983 24.181 1.00 18.06 145 ALA D N 1
ATOM 14115 C CA . ALA D 1 145 ? -14.151 32.266 24.684 1.00 17.88 145 ALA D CA 1
ATOM 14116 C C . ALA D 1 145 ? -12.700 32.437 24.275 1.00 18.12 145 ALA D C 1
ATOM 14117 O O . ALA D 1 145 ? -12.297 33.493 23.759 1.00 18.45 145 ALA D O 1
ATOM 14119 N N . LYS D 1 146 ? -11.926 31.379 24.502 1.00 18.01 146 LYS D N 1
ATOM 14120 C CA . LYS D 1 146 ? -10.510 31.360 24.132 1.00 18.27 146 LYS D CA 1
ATOM 14121 C C . LYS D 1 146 ? -10.336 31.427 22.622 1.00 18.98 146 LYS D C 1
ATOM 14122 O O . LYS D 1 146 ? -9.507 32.170 22.121 1.00 19.33 146 LYS D O 1
ATOM 14128 N N . GLN D 1 147 ? -11.130 30.658 21.897 1.00 19.24 147 GLN D N 1
ATOM 14129 C CA . GLN D 1 147 ? -11.032 30.616 20.446 1.00 19.97 147 GLN D CA 1
ATOM 14130 C C . GLN D 1 147 ? -11.294 31.982 19.796 1.00 20.34 147 GLN D C 1
ATOM 14131 O O . GLN D 1 147 ? -10.534 32.388 18.908 1.00 20.89 147 GLN D O 1
ATOM 14137 N N . HIS D 1 148 ? -12.329 32.686 20.254 1.00 20.10 148 HIS D N 1
ATOM 14138 C CA . HIS D 1 148 ? -12.668 33.982 19.705 1.00 20.49 148 HIS D CA 1
ATOM 14139 C C . HIS D 1 148 ? -12.140 35.165 20.490 1.00 20.24 148 HIS D C 1
ATOM 14140 O O . HIS D 1 148 ? -12.532 36.311 20.223 1.00 20.52 148 HIS D O 1
ATOM 14147 N N . ASN D 1 149 ? -11.221 34.896 21.412 1.00 19.79 149 ASN D N 1
ATOM 14148 C CA . ASN D 1 149 ? -10.589 35.915 22.268 1.00 19.54 149 ASN D CA 1
ATOM 14149 C C . ASN D 1 149 ? -11.612 36.831 22.912 1.00 19.29 149 ASN D C 1
ATOM 14150 O O . ASN D 1 149 ? -11.469 38.059 22.926 1.00 19.51 149 ASN D O 1
ATOM 14155 N N . ILE D 1 150 ? -12.661 36.213 23.438 1.00 18.89 150 ILE D N 1
ATOM 14156 C CA . ILE D 1 150 ? -13.751 36.925 24.097 1.00 18.64 150 ILE D CA 1
ATOM 14157 C C . ILE D 1 150 ? -13.569 36.712 25.599 1.00 17.92 150 ILE D C 1
ATOM 14158 O O . ILE D 1 150 ? -13.283 35.578 26.039 1.00 17.59 150 ILE D O 1
ATOM 14163 N N . ARG D 1 151 ? -13.797 37.771 26.370 1.00 17.74 151 ARG D N 1
ATOM 14164 C CA . ARG D 1 151 ? -13.651 37.738 27.826 1.00 17.12 151 ARG D CA 1
ATOM 14165 C C . ARG D 1 151 ? -14.646 36.772 28.451 1.00 16.69 151 ARG D C 1
ATOM 14166 O O . ARG D 1 151 ? -15.857 36.886 28.216 1.00 16.80 151 ARG D O 1
ATOM 14174 N N . LEU D 1 152 ? -14.137 35.817 29.224 1.00 16.27 152 LEU D N 1
ATOM 14175 C CA . LEU D 1 152 ? -15.005 34.854 29.917 1.00 15.89 152 LEU D CA 1
ATOM 14176 C C . LEU D 1 152 ? -15.302 35.368 31.316 1.00 15.42 152 LEU D C 1
ATOM 14177 O O . LEU D 1 152 ? -14.393 35.610 32.090 1.00 15.19 152 LEU D O 1
ATOM 14182 N N . VAL D 1 153 ? -16.592 35.491 31.619 1.00 15.33 153 VAL D N 1
ATOM 14183 C CA . VAL D 1 153 ? -17.073 35.903 32.928 1.00 14.93 153 VAL D CA 1
ATOM 14184 C C . VAL D 1 153 ? -17.787 34.735 33.600 1.00 14.62 153 VAL D C 1
ATOM 14185 O O . VAL D 1 153 ? -18.647 34.107 33.011 1.00 14.82 153 VAL D O 1
ATOM 14189 N N . THR D 1 154 ? -17.410 34.436 34.826 1.00 14.21 154 THR D N 1
ATOM 14190 C CA . THR D 1 154 ? -17.932 33.261 35.550 1.00 13.95 154 THR D CA 1
ATOM 14191 C C . THR D 1 154 ? -18.908 33.749 36.623 1.00 13.71 154 THR D C 1
ATOM 14192 O O . THR D 1 154 ? -18.582 34.645 37.404 1.00 13.52 154 THR D O 1
ATOM 14196 N N . SER D 1 155 ? -20.094 33.170 36.644 1.00 13.76 155 SER D N 1
ATOM 14197 C CA . SER D 1 155 ? -21.112 33.533 37.641 1.00 13.59 155 SER D CA 1
ATOM 14198 C C . SER D 1 155 ? -21.823 32.282 38.113 1.00 13.52 155 SER D C 1
ATOM 14199 O O . SER D 1 155 ? -22.341 31.530 37.311 1.00 13.79 155 SER D O 1
ATOM 14202 N N . SER D 1 156 ? -21.794 32.045 39.431 1.00 13.19 156 SER D N 1
ATOM 14203 C CA . SER D 1 156 ? -22.674 31.041 40.043 1.00 13.17 156 SER D CA 1
ATOM 14204 C C . SER D 1 156 ? -24.038 31.622 40.383 1.00 13.27 156 SER D C 1
ATOM 14205 O O . SER D 1 156 ? -25.024 30.961 40.186 1.00 13.48 156 SER D O 1
ATOM 14208 N N . THR D 1 157 ? -24.047 32.845 40.938 1.00 13.13 157 THR D N 1
ATOM 14209 C CA . THR D 1 157 ? -25.262 33.495 41.434 1.00 13.22 157 THR D CA 1
ATOM 14210 C C . THR D 1 157 ? -25.433 35.014 41.142 1.00 13.36 157 THR D C 1
ATOM 14211 O O . THR D 1 157 ? -26.547 35.536 41.308 1.00 13.55 157 THR D O 1
ATOM 14215 N N . GLY D 1 158 ? -24.377 35.723 40.773 1.00 13.32 158 GLY D N 1
ATOM 14216 C CA . GLY D 1 158 ? -24.430 37.168 40.675 1.00 13.47 158 GLY D CA 1
ATOM 14217 C C . GLY D 1 158 ? -24.503 37.921 41.993 1.00 13.27 158 GLY D C 1
ATOM 14218 O O . GLY D 1 158 ? -24.863 39.102 42.006 1.00 13.47 158 GLY D O 1
ATOM 14219 N N . HIS D 1 159 ? -24.144 37.265 43.099 1.00 12.92 159 HIS D N 1
ATOM 14220 C CA . HIS D 1 159 ? -24.175 37.909 44.409 1.00 12.74 159 HIS D CA 1
ATOM 14221 C C . HIS D 1 159 ? -23.087 38.934 44.613 1.00 12.69 159 HIS D C 1
ATOM 14222 O O . HIS D 1 159 ? -23.195 39.723 45.525 1.00 12.66 159 HIS D O 1
ATOM 14229 N N . ASP D 1 160 ? -22.009 38.898 43.818 1.00 12.72 160 ASP D N 1
ATOM 14230 C CA . ASP D 1 160 ? -20.842 39.683 44.123 1.00 12.67 160 ASP D CA 1
ATOM 14231 C C . ASP D 1 160 ? -21.125 41.167 44.315 1.00 12.91 160 ASP D C 1
ATOM 14232 O O . ASP D 1 160 ? -22.003 41.747 43.638 1.00 13.22 160 ASP D O 1
ATOM 14237 N N . LEU D 1 161 ? -20.374 41.754 45.231 1.00 12.80 161 LEU D N 1
ATOM 14238 C CA . LEU D 1 161 ? -20.478 43.195 45.585 1.00 13.05 161 LEU D CA 1
ATOM 14239 C C . LEU D 1 161 ? -19.460 44.052 44.841 1.00 13.33 161 LEU D C 1
ATOM 14240 O O . LEU D 1 161 ? -19.604 45.270 44.819 1.00 13.66 161 LEU D O 1
ATOM 14245 N N . LEU D 1 162 ? -18.447 43.420 44.247 1.00 13.25 162 LEU D N 1
ATOM 14246 C CA . LEU D 1 162 ? -17.281 44.078 43.658 1.00 13.51 162 LEU D CA 1
ATOM 14247 C C . LEU D 1 162 ? -17.166 43.984 42.113 1.00 13.81 162 LEU D C 1
ATOM 14248 O O . LEU D 1 162 ? -16.118 44.328 41.542 1.00 14.04 162 LEU D O 1
ATOM 14253 N N . GLY D 1 163 ? -18.214 43.517 41.437 1.00 13.87 163 GLY D N 1
ATOM 14254 C CA . GLY D 1 163 ? -18.134 43.340 39.971 1.00 14.18 163 GLY D CA 1
ATOM 14255 C C . GLY D 1 163 ? -17.239 42.200 39.480 1.00 14.02 163 GLY D C 1
ATOM 14256 O O . GLY D 1 163 ? -16.845 42.207 38.312 1.00 14.33 163 GLY D O 1
ATOM 14257 N N . ARG D 1 164 ? -16.915 41.230 40.344 1.00 13.59 164 ARG D N 1
ATOM 14258 C CA . ARG D 1 164 ? -16.003 40.119 39.985 1.00 13.47 164 ARG D CA 1
ATOM 14259 C C . ARG D 1 164 ? -16.668 39.027 39.141 1.00 13.49 164 ARG D C 1
ATOM 14260 O O . ARG D 1 164 ? -15.975 38.193 38.551 1.00 13.52 164 ARG D O 1
ATOM 14268 N N . SER D 1 165 ? -17.999 39.034 39.088 1.00 13.53 165 SER D N 1
ATOM 14269 C CA . SER D 1 165 ? -18.762 38.262 38.104 1.00 13.70 165 SER D CA 1
ATOM 14270 C C . SER D 1 165 ? -19.407 39.160 36.993 1.00 14.18 165 SER D C 1
ATOM 14271 O O . SER D 1 165 ? -20.465 38.823 36.453 1.00 14.36 165 SER D O 1
ATOM 14274 N N . ASP D 1 166 ? -18.765 40.284 36.672 1.00 14.44 166 ASP D N 1
ATOM 14275 C CA . ASP D 1 166 ? -19.172 41.188 35.566 1.00 14.98 166 ASP D CA 1
ATOM 14276 C C . ASP D 1 166 ? -18.085 41.238 34.489 1.00 15.30 166 ASP D C 1
ATOM 14277 O O . ASP D 1 166 ? -17.000 40.730 34.682 1.00 15.10 166 ASP D O 1
ATOM 14282 N N . GLY D 1 167 ? -18.367 41.881 33.369 1.00 15.84 167 GLY D N 1
ATOM 14283 C CA . GLY D 1 167 ? -17.330 42.240 32.438 1.00 16.22 167 GLY D CA 1
ATOM 14284 C C . GLY D 1 167 ? -17.885 42.751 31.150 1.00 16.86 167 GLY D C 1
ATOM 14285 O O . GLY D 1 167 ? -18.595 42.005 30.469 1.00 16.96 167 GLY D O 1
ATOM 14286 N N . TYR D 1 168 ? -17.587 44.020 30.818 1.00 17.33 168 TYR D N 1
ATOM 14287 C CA . TYR D 1 168 ? -17.985 44.616 29.546 1.00 18.04 168 TYR D CA 1
ATOM 14288 C C . TYR D 1 168 ? -17.642 43.700 28.371 1.00 18.25 168 TYR D C 1
ATOM 14289 O O . TYR D 1 168 ? -16.525 43.226 28.260 1.00 18.14 168 TYR D O 1
ATOM 14298 N N . GLY D 1 169 ? -18.625 43.482 27.509 1.00 18.61 169 GLY D N 1
ATOM 14299 C CA . GLY D 1 169 ? -18.458 42.749 26.275 1.00 18.95 169 GLY D CA 1
ATOM 14300 C C . GLY D 1 169 ? -18.122 41.267 26.478 1.00 18.46 169 GLY D C 1
ATOM 14301 O O . GLY D 1 169 ? -17.492 40.659 25.616 1.00 18.68 169 GLY D O 1
ATOM 14302 N N . GLY D 1 170 ? -18.548 40.728 27.613 1.00 17.85 170 GLY D N 1
ATOM 14303 C CA . GLY D 1 170 ? -18.135 39.424 28.049 1.00 17.36 170 GLY D CA 1
ATOM 14304 C C . GLY D 1 170 ? -19.059 38.322 27.580 1.00 17.41 170 GLY D C 1
ATOM 14305 O O . GLY D 1 170 ? -20.207 38.573 27.172 1.00 17.72 170 GLY D O 1
ATOM 14306 N N . LEU D 1 171 ? -18.543 37.094 27.649 1.00 17.15 171 LEU D N 1
ATOM 14307 C CA . LEU D 1 171 ? -19.344 35.898 27.490 1.00 17.11 171 LEU D CA 1
ATOM 14308 C C . LEU D 1 171 ? -19.427 35.286 28.881 1.00 16.48 171 LEU D C 1
ATOM 14309 O O . LEU D 1 171 ? -18.402 34.891 29.458 1.00 16.15 171 LEU D O 1
ATOM 14314 N N . GLU D 1 172 ? -20.642 35.239 29.451 1.00 16.35 172 GLU D N 1
ATOM 14315 C CA . GLU D 1 172 ? -20.807 34.714 30.783 1.00 15.81 172 GLU D CA 1
ATOM 14316 C C . GLU D 1 172 ? -20.970 33.171 30.807 1.00 15.72 172 GLU D C 1
ATOM 14317 O O . GLU D 1 172 ? -21.828 32.626 30.155 1.00 16.04 172 GLU D O 1
ATOM 14323 N N . LEU D 1 173 ? -20.115 32.502 31.566 1.00 15.34 173 LEU D N 1
ATOM 14324 C CA . LEU D 1 173 ? -20.344 31.130 31.964 1.00 15.21 173 LEU D CA 1
ATOM 14325 C C . LEU D 1 173 ? -21.233 31.178 33.195 1.00 14.88 173 LEU D C 1
ATOM 14326 O O . LEU D 1 173 ? -20.749 31.417 34.312 1.00 14.48 173 LEU D O 1
ATOM 14331 N N . TRP D 1 174 ? -22.526 30.971 32.981 1.00 15.11 174 TRP D N 1
ATOM 14332 C CA . TRP D 1 174 ? -23.515 30.967 34.066 1.00 14.89 174 TRP D CA 1
ATOM 14333 C C . TRP D 1 174 ? -23.717 29.528 34.605 1.00 14.81 174 TRP D C 1
ATOM 14334 O O . TRP D 1 174 ? -24.203 28.644 33.889 1.00 15.16 174 TRP D O 1
ATOM 14345 N N . LEU D 1 175 ? -23.326 29.306 35.855 1.00 14.40 175 LEU D N 1
ATOM 14346 C CA . LEU D 1 175 ? -23.299 27.961 36.435 1.00 14.34 175 LEU D CA 1
ATOM 14347 C C . LEU D 1 175 ? -24.510 27.619 37.282 1.00 14.33 175 LEU D C 1
ATOM 14348 O O . LEU D 1 175 ? -24.558 26.546 37.897 1.00 14.32 175 LEU D O 1
ATOM 14353 N N . HIS D 1 176 ? -25.503 28.509 37.308 1.00 14.41 176 HIS D N 1
ATOM 14354 C CA . HIS D 1 176 ? -26.635 28.385 38.250 1.00 14.40 176 HIS D CA 1
ATOM 14355 C C . HIS D 1 176 ? -27.417 27.073 38.081 1.00 14.75 176 HIS D C 1
ATOM 14356 O O . HIS D 1 176 ? -27.945 26.560 39.051 1.00 14.70 176 HIS D O 1
ATOM 14363 N N . SER D 1 177 ? -27.479 26.505 36.889 1.00 15.13 177 SER D N 1
ATOM 14364 C CA . SER D 1 177 ? -28.121 25.168 36.691 1.00 15.53 177 SER D CA 1
ATOM 14365 C C . SER D 1 177 ? -27.137 23.998 36.543 1.00 15.55 177 SER D C 1
ATOM 14366 O O . SER D 1 177 ? -27.506 22.936 36.041 1.00 15.97 177 SER D O 1
ATOM 14369 N N . PHE D 1 178 ? -25.890 24.176 36.977 1.00 15.15 178 PHE D N 1
ATOM 14370 C CA . PHE D 1 178 ? -24.898 23.110 36.923 1.00 15.19 178 PHE D CA 1
ATOM 14371 C C . PHE D 1 178 ? -24.958 22.423 38.273 1.00 15.03 178 PHE D C 1
ATOM 14372 O O . PHE D 1 178 ? -24.260 22.797 39.202 1.00 14.63 178 PHE D O 1
ATOM 14380 N N . ARG D 1 179 ? -25.817 21.417 38.371 1.00 15.41 179 ARG D N 1
ATOM 14381 C CA . ARG D 1 179 ? -26.236 20.857 39.650 1.00 15.36 179 ARG D CA 1
ATOM 14382 C C . ARG D 1 179 ? -26.334 19.337 39.569 1.00 15.83 179 ARG D C 1
ATOM 14383 O O . ARG D 1 179 ? -27.319 18.816 39.071 1.00 16.30 179 ARG D O 1
ATOM 14391 N N . ASN D 1 180 ? -25.301 18.643 40.058 1.00 15.75 180 ASN D N 1
ATOM 14392 C CA . ASN D 1 180 ? -25.201 17.164 39.886 1.00 16.26 180 ASN D CA 1
ATOM 14393 C C . ASN D 1 180 ? -25.262 16.420 41.234 1.00 16.31 180 ASN D C 1
ATOM 14394 O O . ASN D 1 180 ? -24.723 15.317 41.366 1.00 16.61 180 ASN D O 1
ATOM 14399 N N . GLY D 1 181 ? -25.948 17.025 42.206 1.00 16.06 181 GLY D N 1
ATOM 14400 C CA . GLY D 1 181 ? -26.269 16.395 43.475 1.00 16.18 181 GLY D CA 1
ATOM 14401 C C . GLY D 1 181 ? -25.518 16.966 44.653 1.00 15.68 181 GLY D C 1
ATOM 14402 O O . GLY D 1 181 ? -24.383 17.427 44.533 1.00 15.33 181 GLY D O 1
ATOM 14403 N N . VAL D 1 182 ? -26.185 16.954 45.802 1.00 15.69 182 VAL D N 1
ATOM 14404 C CA . VAL D 1 182 ? -25.537 17.267 47.080 1.00 15.34 182 VAL D CA 1
ATOM 14405 C C . VAL D 1 182 ? -25.698 15.999 47.921 1.00 15.81 182 VAL D C 1
ATOM 14406 O O . VAL D 1 182 ? -26.818 15.634 48.268 1.00 16.15 182 VAL D O 1
ATOM 14410 N N . ARG D 1 183 ? -24.590 15.348 48.242 1.00 15.87 183 ARG D N 1
ATOM 14411 C CA . ARG D 1 183 ? -24.628 14.055 48.907 1.00 16.40 183 ARG D CA 1
ATOM 14412 C C . ARG D 1 183 ? -23.852 14.065 50.199 1.00 16.25 183 ARG D C 1
ATOM 14413 O O . ARG D 1 183 ? -22.739 14.569 50.262 1.00 15.87 183 ARG D O 1
ATOM 14421 N N . PHE D 1 184 ? -24.465 13.496 51.230 1.00 16.59 184 PHE D N 1
ATOM 14422 C CA . PHE D 1 184 ? -23.858 13.405 52.549 1.00 16.56 184 PHE D CA 1
ATOM 14423 C C . PHE D 1 184 ? -22.949 12.208 52.595 1.00 17.02 184 PHE D C 1
ATOM 14424 O O . PHE D 1 184 ? -23.297 11.155 52.090 1.00 17.59 184 PHE D O 1
ATOM 14432 N N . GLN D 1 185 ? -21.798 12.355 53.231 1.00 16.84 185 GLN D N 1
ATOM 14433 C CA . GLN D 1 185 ? -20.860 11.247 53.474 1.00 17.32 185 GLN D CA 1
ATOM 14434 C C . GLN D 1 185 ? -20.703 11.095 54.978 1.00 17.48 185 GLN D C 1
ATOM 14435 O O . GLN D 1 185 ? -20.168 11.978 55.625 1.00 17.02 185 GLN D O 1
ATOM 14441 N N . LYS D 1 186 ? -21.115 9.956 55.550 1.00 18.18 186 LYS D N 1
ATOM 14442 C CA . LYS D 1 186 ? -20.915 9.748 56.992 1.00 18.41 186 LYS D CA 1
ATOM 14443 C C . LYS D 1 186 ? -19.419 9.899 57.361 1.00 18.26 186 LYS D C 1
ATOM 14444 O O . LYS D 1 186 ? -19.095 10.427 58.434 1.00 18.08 186 LYS D O 1
ATOM 14450 N N . LYS D 1 187 ? -18.553 9.491 56.455 1.00 18.35 187 LYS D N 1
ATOM 14451 C CA . LYS D 1 187 ? -17.116 9.585 56.604 1.00 18.27 187 LYS D CA 1
ATOM 14452 C C . LYS D 1 187 ? -16.576 10.119 55.309 1.00 17.84 187 LYS D C 1
ATOM 14453 O O . LYS D 1 187 ? -16.839 9.536 54.251 1.00 18.09 187 LYS D O 1
ATOM 14459 N N . TYR D 1 188 ? -15.852 11.233 55.372 1.00 17.25 188 TYR D N 1
ATOM 14460 C CA . TYR D 1 188 ? -15.221 11.775 54.180 1.00 16.89 188 TYR D CA 1
ATOM 14461 C C . TYR D 1 188 ? -14.451 10.740 53.370 1.00 17.39 188 TYR D C 1
ATOM 14462 O O . TYR D 1 188 ? -13.587 10.099 53.897 1.00 17.80 188 TYR D O 1
ATOM 14471 N N . THR D 1 189 ? -14.782 10.660 52.076 1.00 17.37 189 THR D N 1
ATOM 14472 C CA . THR D 1 189 ? -14.173 9.750 51.108 1.00 17.84 189 THR D CA 1
ATOM 14473 C C . THR D 1 189 ? -13.666 10.608 49.941 1.00 17.39 189 THR D C 1
ATOM 14474 O O . THR D 1 189 ? -14.472 11.249 49.236 1.00 17.04 189 THR D O 1
ATOM 14478 N N . SER D 1 190 ? -12.342 10.647 49.775 1.00 17.43 190 SER D N 1
ATOM 14479 C CA . SER D 1 190 ? -11.691 11.511 48.811 1.00 17.05 190 SER D CA 1
ATOM 14480 C C . SER D 1 190 ? -11.633 10.860 47.430 1.00 17.41 190 SER D C 1
ATOM 14481 O O . SER D 1 190 ? -11.390 9.673 47.316 1.00 18.04 190 SER D O 1
ATOM 14484 N N . ALA D 1 191 ? -11.798 11.693 46.402 1.00 17.02 191 ALA D N 1
ATOM 14485 C CA . ALA D 1 191 ? -11.653 11.295 45.014 1.00 17.31 191 ALA D CA 1
ATOM 14486 C C . ALA D 1 191 ? -10.306 10.657 44.671 1.00 17.76 191 ALA D C 1
ATOM 14487 O O . ALA D 1 191 ? -10.248 9.797 43.772 1.00 18.27 191 ALA D O 1
ATOM 14489 N N . ASN D 1 192 ? -9.235 11.059 45.355 1.00 17.63 192 ASN D N 1
ATOM 14490 C CA . ASN D 1 192 ? -7.898 10.432 45.130 1.00 18.12 192 ASN D CA 1
ATOM 14491 C C . ASN D 1 192 ? -7.358 9.718 46.369 1.00 18.50 192 ASN D C 1
ATOM 14492 O O . ASN D 1 192 ? -6.169 9.463 46.460 1.00 18.83 192 ASN D O 1
ATOM 14497 N N . LYS D 1 193 ? -8.253 9.410 47.306 1.00 18.51 193 LYS D N 1
ATOM 14498 C CA . LYS D 1 193 ? -7.950 8.714 48.583 1.00 18.91 193 LYS D CA 1
ATOM 14499 C C . LYS D 1 193 ? -6.920 9.395 49.478 1.00 18.70 193 LYS D C 1
ATOM 14500 O O . LYS D 1 193 ? -6.176 8.759 50.231 1.00 19.19 193 LYS D O 1
ATOM 14506 N N . CYS D 1 194 ? -6.914 10.718 49.423 1.00 18.01 194 CYS D N 1
ATOM 14507 C CA . CYS D 1 194 ? -5.994 11.518 50.222 1.00 17.77 194 CYS D CA 1
ATOM 14508 C C . CYS D 1 194 ? -6.364 11.415 51.705 1.00 17.80 194 CYS D C 1
ATOM 14509 O O . CYS D 1 194 ? -7.536 11.527 52.095 1.00 17.57 194 CYS D O 1
ATOM 14512 N N . THR D 1 195 ? -5.323 11.190 52.519 1.00 18.15 195 THR D N 1
ATOM 14513 C CA . THR D 1 195 ? -5.406 11.063 53.974 1.00 18.29 195 THR D CA 1
ATOM 14514 C C . THR D 1 195 ? -4.885 12.267 54.725 1.00 17.85 195 THR D C 1
ATOM 14515 O O . THR D 1 195 ? -5.089 12.393 55.947 1.00 17.86 195 THR D O 1
ATOM 14519 N N . LYS D 1 196 ? -4.239 13.165 54.003 1.00 17.50 196 LYS D N 1
ATOM 14520 C CA . LYS D 1 196 ? -3.456 14.241 54.623 1.00 17.24 196 LYS D CA 1
ATOM 14521 C C . LYS D 1 196 ? -4.290 15.376 55.210 1.00 16.61 196 LYS D C 1
ATOM 14522 O O . LYS D 1 196 ? -3.733 16.196 55.951 1.00 16.46 196 LYS D O 1
ATOM 14528 N N . SER D 1 197 ? -5.602 15.423 54.918 1.00 16.29 197 SER D N 1
ATOM 14529 C CA . SER D 1 197 ? -6.460 16.329 55.674 1.00 15.81 197 SER D CA 1
ATOM 14530 C C . SER D 1 197 ? -6.528 15.967 57.170 1.00 16.09 197 SER D C 1
ATOM 14531 O O . SER D 1 197 ? -6.810 16.824 58.013 1.00 15.79 197 SER D O 1
ATOM 14534 N N . GLY D 1 198 ? -6.356 14.677 57.465 1.00 16.71 198 GLY D N 1
ATOM 14535 C CA . GLY D 1 198 ? -6.471 14.156 58.819 1.00 17.10 198 GLY D CA 1
ATOM 14536 C C . GLY D 1 198 ? -7.922 14.000 59.241 1.00 16.98 198 GLY D C 1
ATOM 14537 O O . GLY D 1 198 ? -8.175 13.700 60.394 1.00 17.26 198 GLY D O 1
ATOM 14538 N N . TRP D 1 199 ? -8.872 14.218 58.312 1.00 16.61 199 TRP D N 1
ATOM 14539 C CA . TRP D 1 199 ? -10.285 14.359 58.662 1.00 16.41 199 TRP D CA 1
ATOM 14540 C C . TRP D 1 199 ? -10.994 13.033 58.405 1.00 16.92 199 TRP D C 1
ATOM 14541 O O . TRP D 1 199 ? -11.080 12.591 57.271 1.00 16.99 199 TRP D O 1
ATOM 14552 N N . THR D 1 200 ? -11.494 12.420 59.470 1.00 17.33 200 THR D N 1
ATOM 14553 C CA . THR D 1 200 ? -12.250 11.169 59.367 1.00 17.90 200 THR D CA 1
ATOM 14554 C C . THR D 1 200 ? -13.698 11.396 59.860 1.00 17.76 200 THR D C 1
ATOM 14555 O O . THR D 1 200 ? -14.421 10.429 60.151 1.00 18.30 200 THR D O 1
ATOM 14559 N N . GLY D 1 201 ? -14.105 12.671 59.923 1.00 17.09 201 GLY D N 1
ATOM 14560 C CA . GLY D 1 201 ? -15.473 13.024 60.233 1.00 16.91 201 GLY D CA 1
ATOM 14561 C C . GLY D 1 201 ? -16.320 13.005 58.967 1.00 16.73 201 GLY D C 1
ATOM 14562 O O . GLY D 1 201 ? -15.852 12.559 57.890 1.00 16.82 201 GLY D O 1
ATOM 14563 N N . SER D 1 202 ? -17.556 13.503 59.099 1.00 16.51 202 SER D N 1
ATOM 14564 C CA . SER D 1 202 ? -18.487 13.516 58.011 1.00 16.39 202 SER D CA 1
ATOM 14565 C C . SER D 1 202 ? -18.180 14.611 56.992 1.00 15.76 202 SER D C 1
ATOM 14566 O O . SER D 1 202 ? -17.387 15.521 57.254 1.00 15.37 202 SER D O 1
ATOM 14569 N N . ALA D 1 203 ? -18.800 14.487 55.816 1.00 15.74 203 ALA D N 1
ATOM 14570 C CA . ALA D 1 203 ? -18.667 15.494 54.777 1.00 15.23 203 ALA D CA 1
ATOM 14571 C C . ALA D 1 203 ? -19.915 15.617 53.910 1.00 15.20 203 ALA D C 1
ATOM 14572 O O . ALA D 1 203 ? -20.799 14.745 53.949 1.00 15.64 203 ALA D O 1
ATOM 14574 N N . ILE D 1 204 ? -19.978 16.755 53.169 1.00 14.71 204 ILE D N 1
ATOM 14575 C CA . ILE D 1 204 ? -20.936 16.889 52.077 1.00 14.71 204 ILE D CA 1
ATOM 14576 C C . ILE D 1 204 ? -20.203 17.088 50.761 1.00 14.58 204 ILE D C 1
ATOM 14577 O O . ILE D 1 204 ? -19.330 17.962 50.649 1.00 14.20 204 ILE D O 1
ATOM 14582 N N . HIS D 1 205 ? -20.528 16.231 49.778 1.00 14.96 205 HIS D N 1
ATOM 14583 C CA . HIS D 1 205 ? -20.049 16.401 48.396 1.00 14.90 205 HIS D CA 1
ATOM 14584 C C . HIS D 1 205 ? -21.000 17.378 47.714 1.00 14.65 205 HIS D C 1
ATOM 14585 O O . HIS D 1 205 ? -22.135 17.058 47.403 1.00 14.90 205 HIS D O 1
ATOM 14592 N N . ILE D 1 206 ? -20.556 18.596 47.542 1.00 14.19 206 ILE D N 1
ATOM 14593 C CA . ILE D 1 206 ? -21.346 19.590 46.842 1.00 13.99 206 ILE D CA 1
ATOM 14594 C C . ILE D 1 206 ? -20.987 19.494 45.373 1.00 14.12 206 ILE D C 1
ATOM 14595 O O . ILE D 1 206 ? -20.034 20.110 44.941 1.00 13.90 206 ILE D O 1
ATOM 14600 N N . ASP D 1 207 ? -21.763 18.705 44.625 1.00 14.53 207 ASP D N 1
ATOM 14601 C CA . ASP D 1 207 ? -21.457 18.335 43.247 1.00 14.79 207 ASP D CA 1
ATOM 14602 C C . ASP D 1 207 ? -22.197 19.258 42.296 1.00 14.71 207 ASP D C 1
ATOM 14603 O O . ASP D 1 207 ? -23.047 18.845 41.542 1.00 15.07 207 ASP D O 1
ATOM 14608 N N . GLY D 1 208 ? -21.848 20.538 42.348 1.00 14.29 208 GLY D N 1
ATOM 14609 C CA . GLY D 1 208 ? -22.463 21.548 41.500 1.00 14.23 208 GLY D CA 1
ATOM 14610 C C . GLY D 1 208 ? -22.338 22.931 42.105 1.00 13.78 208 GLY D C 1
ATOM 14611 O O . GLY D 1 208 ? -21.924 23.071 43.260 1.00 13.52 208 GLY D O 1
ATOM 14612 N N . ALA D 1 209 ? -22.700 23.943 41.320 1.00 13.75 209 ALA D N 1
ATOM 14613 C CA . ALA D 1 209 ? -22.736 25.335 41.808 1.00 13.41 209 ALA D CA 1
ATOM 14614 C C . ALA D 1 209 ? -24.016 25.596 42.599 1.00 13.40 209 ALA D C 1
ATOM 14615 O O . ALA D 1 209 ? -24.810 26.470 42.264 1.00 13.45 209 ALA D O 1
ATOM 14617 N N . TYR D 1 210 ? -24.192 24.819 43.664 1.00 13.40 210 TYR D N 1
ATOM 14618 C CA . TYR D 1 210 ? -25.318 24.952 44.542 1.00 13.43 210 TYR D CA 1
ATOM 14619 C C . TYR D 1 210 ? -25.198 26.218 45.393 1.00 13.07 210 TYR D C 1
ATOM 14620 O O . TYR D 1 210 ? -24.117 26.819 45.510 1.00 12.80 210 TYR D O 1
ATOM 14629 N N . GLN D 1 211 ? -26.332 26.627 45.940 1.00 13.14 211 GLN D N 1
ATOM 14630 C CA . GLN D 1 211 ? -26.406 27.715 46.913 1.00 12.88 211 GLN D CA 1
ATOM 14631 C C . GLN D 1 211 ? -26.402 27.100 48.293 1.00 12.82 211 GLN D C 1
ATOM 14632 O O . GLN D 1 211 ? -26.569 25.874 48.433 1.00 13.05 211 GLN D O 1
ATOM 14638 N N . TRP D 1 212 ? -26.144 27.913 49.309 1.00 12.58 212 TRP D N 1
ATOM 14639 C CA . TRP D 1 212 ? -26.179 27.424 50.702 1.00 12.56 212 TRP D CA 1
ATOM 14640 C C . TRP D 1 212 ? -27.517 26.804 51.092 1.00 12.89 212 TRP D C 1
ATOM 14641 O O . TRP D 1 212 ? -27.546 25.786 51.825 1.00 13.06 212 TRP D O 1
ATOM 14652 N N . ARG D 1 213 ? -28.612 27.361 50.563 1.00 13.06 213 ARG D N 1
ATOM 14653 C CA . ARG D 1 213 ? -29.928 26.812 50.831 1.00 13.44 213 ARG D CA 1
ATOM 14654 C C . ARG D 1 213 ? -29.948 25.282 50.560 1.00 13.75 213 ARG D C 1
ATOM 14655 O O . ARG D 1 213 ? -30.420 24.517 51.368 1.00 13.99 213 ARG D O 1
ATOM 14663 N N . ASP D 1 214 ? -29.373 24.877 49.438 1.00 13.76 214 ASP D N 1
ATOM 14664 C CA . ASP D 1 214 ? -29.438 23.503 48.970 1.00 14.12 214 ASP D CA 1
ATOM 14665 C C . ASP D 1 214 ? -28.593 22.601 49.868 1.00 14.09 214 ASP D C 1
ATOM 14666 O O . ASP D 1 214 ? -28.962 21.479 50.183 1.00 14.47 214 ASP D O 1
ATOM 14671 N N . VAL D 1 215 ? -27.446 23.120 50.284 1.00 13.69 215 VAL D N 1
ATOM 14672 C CA . VAL D 1 215 ? -26.489 22.412 51.141 1.00 13.65 215 VAL D CA 1
ATOM 14673 C C . VAL D 1 215 ? -27.087 22.208 52.517 1.00 13.79 215 VAL D C 1
ATOM 14674 O O . VAL D 1 215 ? -27.018 21.107 53.100 1.00 14.10 215 VAL D O 1
ATOM 14678 N N . TYR D 1 216 ? -27.726 23.249 53.013 1.00 13.64 216 TYR D N 1
ATOM 14679 C CA . TYR D 1 216 ? -28.359 23.227 54.330 1.00 13.78 216 TYR D CA 1
ATOM 14680 C C . TYR D 1 216 ? -29.471 22.177 54.473 1.00 14.32 216 TYR D C 1
ATOM 14681 O O . TYR D 1 216 ? -29.622 21.565 55.506 1.00 14.56 216 TYR D O 1
ATOM 14690 N N . THR D 1 217 ? -30.255 21.987 53.429 1.00 14.56 217 THR D N 1
ATOM 14691 C CA . THR D 1 217 ? -31.316 20.959 53.419 1.00 15.14 217 THR D CA 1
ATOM 14692 C C . THR D 1 217 ? -30.759 19.550 53.644 1.00 15.46 217 THR D C 1
ATOM 14693 O O . THR D 1 217 ? -31.342 18.762 54.386 1.00 15.90 217 THR D O 1
ATOM 14697 N N . VAL D 1 218 ? -29.625 19.243 53.021 1.00 15.27 218 VAL D N 1
ATOM 14698 C CA . VAL D 1 218 ? -28.974 17.942 53.180 1.00 15.59 218 VAL D CA 1
ATOM 14699 C C . VAL D 1 218 ? -28.305 17.794 54.548 1.00 15.53 218 VAL D C 1
ATOM 14700 O O . VAL D 1 218 ? -28.375 16.734 55.180 1.00 15.99 218 VAL D O 1
ATOM 14704 N N . ALA D 1 219 ? -27.627 18.841 54.999 1.00 15.01 219 ALA D N 1
ATOM 14705 C CA . ALA D 1 219 ? -27.005 18.819 56.339 1.00 14.96 219 ALA D CA 1
ATOM 14706 C C . ALA D 1 219 ? -28.058 18.597 57.442 1.00 15.33 219 ALA D C 1
ATOM 14707 O O . ALA D 1 219 ? -27.870 17.780 58.376 1.00 15.68 219 ALA D O 1
ATOM 14709 N N . GLN D 1 220 ? -29.183 19.292 57.296 1.00 15.31 220 GLN D N 1
ATOM 14710 C CA . GLN D 1 220 ? -30.298 19.162 58.227 1.00 15.69 220 GLN D CA 1
ATOM 14711 C C . GLN D 1 220 ? -30.902 17.771 58.213 1.00 16.37 220 GLN D C 1
ATOM 14712 O O . GLN D 1 220 ? -31.154 17.193 59.259 1.00 16.77 220 GLN D O 1
ATOM 14718 N N . ALA D 1 221 ? -31.084 17.200 57.031 1.00 16.56 221 ALA D N 1
ATOM 14719 C CA . ALA D 1 221 ? -31.590 15.826 56.914 1.00 17.27 221 ALA D CA 1
ATOM 14720 C C . ALA D 1 221 ? -30.669 14.815 57.590 1.00 17.53 221 ALA D C 1
ATOM 14721 O O . ALA D 1 221 ? -31.107 13.780 58.001 1.00 18.18 221 ALA D O 1
ATOM 14723 N N . ASN D 1 222 ? -29.391 15.138 57.694 1.00 17.08 222 ASN D N 1
ATOM 14724 C CA . ASN D 1 222 ? -28.390 14.265 58.277 1.00 17.31 222 ASN D CA 1
ATOM 14725 C C . ASN D 1 222 ? -27.918 14.677 59.671 1.00 17.17 222 ASN D C 1
ATOM 14726 O O . ASN D 1 222 ? -26.926 14.151 60.167 1.00 17.29 222 ASN D O 1
ATOM 14731 N N . ASN D 1 223 ? -28.651 15.587 60.304 1.00 16.99 223 ASN D N 1
ATOM 14732 C CA . ASN D 1 223 ? -28.343 16.070 61.656 1.00 16.89 223 ASN D CA 1
ATOM 14733 C C . ASN D 1 223 ? -26.878 16.529 61.823 1.00 16.42 223 ASN D C 1
ATOM 14734 O O . ASN D 1 223 ? -26.208 16.185 62.810 1.00 16.62 223 ASN D O 1
ATOM 14739 N N . VAL D 1 224 ? -26.373 17.266 60.849 1.00 15.88 224 VAL D N 1
ATOM 14740 C CA . VAL D 1 224 ? -25.023 17.820 60.966 1.00 15.46 224 VAL D CA 1
ATOM 14741 C C . VAL D 1 224 ? -25.062 19.326 60.692 1.00 14.85 224 VAL D C 1
ATOM 14742 O O . VAL D 1 224 ? -26.061 19.872 60.194 1.00 14.75 224 VAL D O 1
ATOM 14746 N N . ILE D 1 225 ? -23.956 19.970 61.008 1.00 14.51 225 ILE D N 1
ATOM 14747 C CA . ILE D 1 225 ? -23.803 21.414 60.835 1.00 13.98 225 ILE D CA 1
ATOM 14748 C C . ILE D 1 225 ? -22.901 21.677 59.635 1.00 13.66 225 ILE D C 1
ATOM 14749 O O . ILE D 1 225 ? -21.727 21.279 59.630 1.00 13.67 225 ILE D O 1
ATOM 14754 N N . ALA D 1 226 ? -23.468 22.313 58.625 1.00 13.44 226 ALA D N 1
ATOM 14755 C CA . ALA D 1 226 ? -22.736 22.808 57.479 1.00 13.12 226 ALA D CA 1
ATOM 14756 C C . ALA D 1 226 ? -22.485 24.293 57.771 1.00 12.73 226 ALA D C 1
ATOM 14757 O O . ALA D 1 226 ? -23.409 25.033 58.098 1.00 12.68 226 ALA D O 1
ATOM 14759 N N . VAL D 1 227 ? -21.231 24.695 57.663 1.00 12.52 227 VAL D N 1
ATOM 14760 C CA . VAL D 1 227 ? -20.785 26.040 58.024 1.00 12.22 227 VAL D CA 1
ATOM 14761 C C . VAL D 1 227 ? -20.868 26.928 56.764 1.00 11.99 227 VAL D C 1
ATOM 14762 O O . VAL D 1 227 ? -19.912 27.013 55.987 1.00 11.88 227 VAL D O 1
ATOM 14766 N N . GLY D 1 228 ? -22.041 27.524 56.561 1.00 11.97 228 GLY D N 1
ATOM 14767 C CA . GLY D 1 228 ? -22.352 28.357 55.395 1.00 11.83 228 GLY D CA 1
ATOM 14768 C C . GLY D 1 228 ? -22.537 29.792 55.857 1.00 11.68 228 GLY D C 1
ATOM 14769 O O . GLY D 1 228 ? -22.247 30.133 57.003 1.00 11.65 228 GLY D O 1
ATOM 14770 N N . GLY D 1 229 ? -23.064 30.604 54.964 1.00 11.64 229 GLY D N 1
ATOM 14771 C CA . GLY D 1 229 ? -23.313 32.010 55.257 1.00 11.56 229 GLY D CA 1
ATOM 14772 C C . GLY D 1 229 ? -24.568 32.238 56.048 1.00 11.71 229 GLY D C 1
ATOM 14773 O O . GLY D 1 229 ? -25.451 31.371 56.195 1.00 11.90 229 GLY D O 1
ATOM 14774 N N . GLY D 1 230 ? -24.656 33.449 56.553 1.00 11.68 230 GLY D N 1
ATOM 14775 C CA . GLY D 1 230 ? -25.818 33.902 57.283 1.00 11.85 230 GLY D CA 1
ATOM 14776 C C . GLY D 1 230 ? -27.032 34.077 56.383 1.00 12.03 230 GLY D C 1
ATOM 14777 O O . GLY D 1 230 ? -28.165 34.011 56.862 1.00 12.25 230 GLY D O 1
ATOM 14778 N N . SER D 1 231 ? -26.784 34.252 55.089 1.00 11.98 231 SER D N 1
ATOM 14779 C CA . SER D 1 231 ? -27.823 34.250 54.070 1.00 12.18 231 SER D CA 1
ATOM 14780 C C . SER D 1 231 ? -27.702 32.981 53.224 1.00 12.21 231 SER D C 1
ATOM 14781 O O . SER D 1 231 ? -26.587 32.634 52.849 1.00 12.03 231 SER D O 1
ATOM 14784 N N . PRO D 1 232 ? -28.813 32.286 52.924 1.00 12.48 232 PRO D N 1
ATOM 14785 C CA . PRO D 1 232 ? -28.654 31.006 52.185 1.00 12.56 232 PRO D CA 1
ATOM 14786 C C . PRO D 1 232 ? -28.619 31.105 50.655 1.00 12.63 232 PRO D C 1
ATOM 14787 O O . PRO D 1 232 ? -28.454 30.068 49.992 1.00 12.73 232 PRO D O 1
ATOM 14791 N N . SER D 1 233 ? -28.809 32.293 50.107 1.00 12.65 233 SER D N 1
ATOM 14792 C CA . SER D 1 233 ? -28.844 32.484 48.645 1.00 12.78 233 SER D CA 1
ATOM 14793 C C . SER D 1 233 ? -27.466 32.475 47.928 1.00 12.57 233 SER D C 1
ATOM 14794 O O . SER D 1 233 ? -27.383 32.014 46.794 1.00 12.71 233 SER D O 1
ATOM 14797 N N . PRO D 1 234 ? -26.396 32.965 48.561 1.00 12.29 234 PRO D N 1
ATOM 14798 C CA . PRO D 1 234 ? -25.092 32.934 47.909 1.00 12.15 234 PRO D CA 1
ATOM 14799 C C . PRO D 1 234 ? -24.598 31.548 47.575 1.00 12.16 234 PRO D C 1
ATOM 14800 O O . PRO D 1 234 ? -25.004 30.560 48.242 1.00 12.21 234 PRO D O 1
ATOM 14804 N N . GLY D 1 235 ? -23.727 31.462 46.569 1.00 12.16 235 GLY D N 1
ATOM 14805 C CA . GLY D 1 235 ? -23.180 30.158 46.117 1.00 12.22 235 GLY D CA 1
ATOM 14806 C C . GLY D 1 235 ? -22.317 29.514 47.200 1.00 12.05 235 GLY D C 1
ATOM 14807 O O . GLY D 1 235 ? -21.687 30.216 48.009 1.00 11.84 235 GLY D O 1
ATOM 14808 N N . ALA D 1 236 ? -22.345 28.179 47.245 1.00 12.19 236 ALA D N 1
ATOM 14809 C CA . ALA D 1 236 ? -21.570 27.413 48.213 1.00 12.12 236 ALA D CA 1
ATOM 14810 C C . ALA D 1 236 ? -20.136 27.206 47.802 1.00 12.07 236 ALA D C 1
ATOM 14811 O O . ALA D 1 236 ? -19.291 27.066 48.691 1.00 11.97 236 ALA D O 1
ATOM 14813 N N . ILE D 1 237 ? -19.825 27.185 46.492 1.00 12.18 237 ILE D N 1
ATOM 14814 C CA . ILE D 1 237 ? -18.466 26.801 46.069 1.00 12.21 237 ILE D CA 1
ATOM 14815 C C . ILE D 1 237 ? -17.711 27.833 45.232 1.00 12.15 237 ILE D C 1
ATOM 14816 O O . ILE D 1 237 ? -16.654 27.497 44.681 1.00 12.24 237 ILE D O 1
ATOM 14821 N N . GLY D 1 238 ? -18.178 29.099 45.185 1.00 12.04 238 GLY D N 1
ATOM 14822 C CA . GLY D 1 238 ? -17.567 30.107 44.306 1.00 12.06 238 GLY D CA 1
ATOM 14823 C C . GLY D 1 238 ? -16.843 31.144 45.138 1.00 11.88 238 GLY D C 1
ATOM 14824 O O . GLY D 1 238 ? -15.840 30.841 45.790 1.00 11.81 238 GLY D O 1
ATOM 14825 N N . GLY D 1 239 ? -17.338 32.375 45.093 1.00 11.86 239 GLY D N 1
ATOM 14826 C CA . GLY D 1 239 ? -16.711 33.465 45.814 1.00 11.75 239 GLY D CA 1
ATOM 14827 C C . GLY D 1 239 ? -16.785 33.342 47.328 1.00 11.57 239 GLY D C 1
ATOM 14828 O O . GLY D 1 239 ? -15.901 33.830 48.028 1.00 11.50 239 GLY D O 1
ATOM 14829 N N . TRP D 1 240 ? -17.845 32.718 47.840 1.00 11.53 240 TRP D N 1
ATOM 14830 C CA . TRP D 1 240 ? -18.041 32.670 49.282 1.00 11.40 240 TRP D CA 1
ATOM 14831 C C . TRP D 1 240 ? -16.863 31.990 50.004 1.00 11.36 240 TRP D C 1
ATOM 14832 O O . TRP D 1 240 ? -16.184 32.666 50.791 1.00 11.29 240 TRP D O 1
ATOM 14843 N N . PRO D 1 241 ? -16.562 30.687 49.696 1.00 11.45 241 PRO D N 1
ATOM 14844 C CA . PRO D 1 241 ? -15.438 30.041 50.378 1.00 11.47 241 PRO D CA 1
ATOM 14845 C C . PRO D 1 241 ? -14.068 30.558 49.938 1.00 11.51 241 PRO D C 1
ATOM 14846 O O . PRO D 1 241 ? -13.156 30.664 50.747 1.00 11.51 241 PRO D O 1
ATOM 14850 N N . SER D 1 242 ? -13.938 30.932 48.672 1.00 11.58 242 SER D N 1
ATOM 14851 C CA . SER D 1 242 ? -12.626 31.335 48.118 1.00 11.68 242 SER D CA 1
ATOM 14852 C C . SER D 1 242 ? -12.087 32.614 48.719 1.00 11.64 242 SER D C 1
ATOM 14853 O O . SER D 1 242 ? -10.855 32.829 48.798 1.00 11.75 242 SER D O 1
ATOM 14856 N N . GLY D 1 243 ? -13.011 33.479 49.160 1.00 11.53 243 GLY D N 1
ATOM 14857 C CA . GLY D 1 243 ? -12.663 34.714 49.827 1.00 11.52 243 GLY D CA 1
ATOM 14858 C C . GLY D 1 243 ? -12.558 34.652 51.324 1.00 11.44 243 GLY D C 1
ATOM 14859 O O . GLY D 1 243 ? -12.111 35.630 51.957 1.00 11.49 243 GLY D O 1
ATOM 14860 N N . GLY D 1 244 ? -12.947 33.520 51.918 1.00 11.38 244 GLY D N 1
ATOM 14861 C CA . GLY D 1 244 ? -13.128 33.451 53.372 1.00 11.33 244 GLY D CA 1
ATOM 14862 C C . GLY D 1 244 ? -14.417 32.774 53.737 1.00 11.26 244 GLY D C 1
ATOM 14863 O O . GLY D 1 244 ? -14.405 31.586 54.046 1.00 11.31 244 GLY D O 1
ATOM 14864 N N . GLY D 1 245 ? -15.519 33.518 53.703 1.00 11.20 245 GLY D N 1
ATOM 14865 C CA . GLY D 1 245 ? -16.835 32.963 54.032 1.00 11.18 245 GLY D CA 1
ATOM 14866 C C . GLY D 1 245 ? -17.104 32.932 55.529 1.00 11.19 245 GLY D C 1
ATOM 14867 O O . GLY D 1 245 ? -16.608 32.014 56.228 1.00 11.25 245 GLY D O 1
ATOM 14868 N N . HIS D 1 246 ? -17.893 33.889 56.023 1.00 11.18 246 HIS D N 1
ATOM 14869 C CA . HIS D 1 246 ? -18.297 33.927 57.426 1.00 11.22 246 HIS D CA 1
ATOM 14870 C C . HIS D 1 246 ? -19.767 33.579 57.527 1.00 11.28 246 HIS D C 1
ATOM 14871 O O . HIS D 1 246 ? -20.511 33.639 56.566 1.00 11.28 246 HIS D O 1
ATOM 14878 N N . GLY D 1 247 ? -20.165 33.169 58.709 1.00 11.37 247 GLY D N 1
ATOM 14879 C CA . GLY D 1 247 ? -21.551 32.788 58.999 1.00 11.49 247 GLY D CA 1
ATOM 14880 C C . GLY D 1 247 ? -21.656 32.506 60.491 1.00 11.62 247 GLY D C 1
ATOM 14881 O O . GLY D 1 247 ? -20.663 32.559 61.211 1.00 11.62 247 GLY D O 1
ATOM 14882 N N . PRO D 1 248 ? -22.847 32.146 60.961 1.00 11.79 248 PRO D N 1
ATOM 14883 C CA . PRO D 1 248 ? -23.037 31.918 62.385 1.00 11.98 248 PRO D CA 1
ATOM 14884 C C . PRO D 1 248 ? -22.069 30.915 63.045 1.00 12.07 248 PRO D C 1
ATOM 14885 O O . PRO D 1 248 ? -21.658 31.135 64.204 1.00 12.18 248 PRO D O 1
ATOM 14889 N N . ALA D 1 249 ? -21.685 29.872 62.302 1.00 12.07 249 ALA D N 1
ATOM 14890 C CA . ALA D 1 249 ? -20.942 28.728 62.852 1.00 12.25 249 ALA D CA 1
ATOM 14891 C C . ALA D 1 249 ? -19.401 28.790 62.686 1.00 12.15 249 ALA D C 1
ATOM 14892 O O . ALA D 1 249 ? -18.733 27.862 63.111 1.00 12.34 249 ALA D O 1
ATOM 14894 N N . THR D 1 250 ? -18.854 29.875 62.114 1.00 11.91 250 THR D N 1
ATOM 14895 C CA . THR D 1 250 ? -17.436 29.903 61.770 1.00 11.85 250 THR D CA 1
ATOM 14896 C C . THR D 1 250 ? -16.481 30.053 62.967 1.00 12.00 250 THR D C 1
ATOM 14897 O O . THR D 1 250 ? -15.439 29.408 63.006 1.00 12.12 250 THR D O 1
ATOM 14901 N N . HIS D 1 251 ? -16.831 30.887 63.938 1.00 12.04 251 HIS D N 1
ATOM 14902 C CA . HIS D 1 251 ? -16.053 30.944 65.180 1.00 12.26 251 HIS D CA 1
ATOM 14903 C C . HIS D 1 251 ? -15.873 29.513 65.771 1.00 12.55 251 HIS D C 1
ATOM 14904 O O . HIS D 1 251 ? -14.779 29.115 66.161 1.00 12.73 251 HIS D O 1
ATOM 14911 N N . ASN D 1 252 ? -16.950 28.776 65.833 1.00 12.64 252 ASN D N 1
ATOM 14912 C CA . ASN D 1 252 ? -16.912 27.456 66.466 1.00 13.00 252 ASN D CA 1
ATOM 14913 C C . ASN D 1 252 ? -16.250 26.376 65.620 1.00 13.06 252 ASN D C 1
ATOM 14914 O O . ASN D 1 252 ? -15.572 25.520 66.173 1.00 13.39 252 ASN D O 1
ATOM 14919 N N . PHE D 1 253 ? -16.418 26.420 64.298 1.00 12.81 253 PHE D N 1
ATOM 14920 C CA . PHE D 1 253 ? -15.941 25.317 63.435 1.00 12.92 253 PHE D CA 1
ATOM 14921 C C . PHE D 1 253 ? -14.965 25.688 62.322 1.00 12.70 253 PHE D C 1
ATOM 14922 O O . PHE D 1 253 ? -14.529 24.800 61.591 1.00 12.82 253 PHE D O 1
ATOM 14930 N N . GLY D 1 254 ? -14.617 26.963 62.210 1.00 12.45 254 GLY D N 1
ATOM 14931 C CA . GLY D 1 254 ? -13.691 27.441 61.178 1.00 12.28 254 GLY D CA 1
ATOM 14932 C C . GLY D 1 254 ? -14.362 28.219 60.072 1.00 11.98 254 GLY D C 1
ATOM 14933 O O . GLY D 1 254 ? -15.545 28.081 59.820 1.00 11.93 254 GLY D O 1
ATOM 14934 N N . LEU D 1 255 ? -13.575 29.052 59.406 1.00 11.85 255 LEU D N 1
ATOM 14935 C CA . LEU D 1 255 ? -14.081 29.784 58.246 1.00 11.63 255 LEU D CA 1
ATOM 14936 C C . LEU D 1 255 ? -14.379 28.848 57.093 1.00 11.66 255 LEU D C 1
ATOM 14937 O O . LEU D 1 255 ? -13.878 27.720 57.042 1.00 11.84 255 LEU D O 1
ATOM 14942 N N . GLY D 1 256 ? -15.188 29.349 56.157 1.00 11.51 256 GLY D N 1
ATOM 14943 C CA . GLY D 1 256 ? -15.655 28.560 55.015 1.00 11.56 256 GLY D CA 1
ATOM 14944 C C . GLY D 1 256 ? -14.524 27.966 54.196 1.00 11.66 256 GLY D C 1
ATOM 14945 O O . GLY D 1 256 ? -14.529 26.777 53.810 1.00 11.84 256 GLY D O 1
ATOM 14946 N N . ALA D 1 257 ? -13.537 28.794 53.942 1.00 11.61 257 ALA D N 1
ATOM 14947 C CA . ALA D 1 257 ? -12.332 28.349 53.219 1.00 11.75 257 ALA D CA 1
ATOM 14948 C C . ALA D 1 257 ? -11.701 27.127 53.851 1.00 11.98 257 ALA D C 1
ATOM 14949 O O . ALA D 1 257 ? -11.205 26.271 53.134 1.00 12.16 257 ALA D O 1
ATOM 14951 N N . ASP D 1 258 ? -11.712 27.060 55.179 1.00 12.03 258 ASP D N 1
ATOM 14952 C CA . ASP D 1 258 ? -11.118 25.937 55.877 1.00 12.31 258 ASP D CA 1
ATOM 14953 C C . ASP D 1 258 ? -12.000 24.697 56.014 1.00 12.48 258 ASP D C 1
ATOM 14954 O O . ASP D 1 258 ? -11.511 23.654 56.458 1.00 12.80 258 ASP D O 1
ATOM 14959 N N . GLN D 1 259 ? -13.258 24.805 55.601 1.00 12.34 259 GLN D N 1
ATOM 14960 C CA . GLN D 1 259 ? -14.124 23.638 55.487 1.00 12.55 259 GLN D CA 1
ATOM 14961 C C . GLN D 1 259 ? -13.831 22.817 54.241 1.00 12.72 259 GLN D C 1
ATOM 14962 O O . GLN D 1 259 ? -14.144 21.628 54.207 1.00 13.02 259 GLN D O 1
ATOM 14968 N N . VAL D 1 260 ? -13.192 23.423 53.242 1.00 12.58 260 VAL D N 1
ATOM 14969 C CA . VAL D 1 260 ? -12.977 22.759 51.962 1.00 12.75 260 VAL D CA 1
ATOM 14970 C C . VAL D 1 260 ? -11.906 21.665 52.102 1.00 13.12 260 VAL D C 1
ATOM 14971 O O . VAL D 1 260 ? -10.757 21.936 52.434 1.00 13.16 260 VAL D O 1
ATOM 14975 N N . LEU D 1 261 ? -12.303 20.426 51.833 1.00 13.44 261 LEU D N 1
ATOM 14976 C CA . LEU D 1 261 ? -11.425 19.259 51.893 1.00 13.88 261 LEU D CA 1
ATOM 14977 C C . LEU D 1 261 ? -10.746 18.952 50.563 1.00 14.04 261 LEU D C 1
ATOM 14978 O O . LEU D 1 261 ? -9.601 18.497 50.527 1.00 14.32 261 LEU D O 1
ATOM 14983 N N . GLU D 1 262 ? -11.498 19.156 49.482 1.00 13.93 262 GLU D N 1
ATOM 14984 C CA . GLU D 1 262 ? -11.005 19.015 48.120 1.00 14.06 262 GLU D CA 1
ATOM 14985 C C . GLU D 1 262 ? -11.972 19.637 47.133 1.00 13.84 262 GLU D C 1
ATOM 14986 O O . GLU D 1 262 ? -13.079 20.019 47.515 1.00 13.63 262 GLU D O 1
ATOM 14992 N N . ALA D 1 263 ? -11.535 19.731 45.881 1.00 13.94 263 ALA D N 1
ATOM 14993 C CA . ALA D 1 263 ? -12.347 20.261 44.794 1.00 13.83 263 ALA D CA 1
ATOM 14994 C C . ALA D 1 263 ? -12.003 19.562 43.464 1.00 14.20 263 ALA D C 1
ATOM 14995 O O . ALA D 1 263 ? -10.915 19.060 43.296 1.00 14.45 263 ALA D O 1
ATOM 14997 N N . GLN D 1 264 ? -12.962 19.553 42.552 1.00 14.26 264 GLN D N 1
ATOM 14998 C CA . GLN D 1 264 ? -12.718 19.277 41.155 1.00 14.56 264 GLN D CA 1
ATOM 14999 C C . GLN D 1 264 ? -12.790 20.630 40.464 1.00 14.29 264 GLN D C 1
ATOM 15000 O O . GLN D 1 264 ? -13.690 21.416 40.741 1.00 14.00 264 GLN D O 1
ATOM 15006 N N . ILE D 1 265 ? -11.820 20.900 39.598 1.00 14.43 265 ILE D N 1
ATOM 15007 C CA . ILE D 1 265 ? -11.630 22.190 38.979 1.00 14.25 265 ILE D CA 1
ATOM 15008 C C . ILE D 1 265 ? -11.204 22.005 37.530 1.00 14.62 265 ILE D C 1
ATOM 15009 O O . ILE D 1 265 ? -10.282 21.232 37.261 1.00 14.94 265 ILE D O 1
ATOM 15014 N N . MET D 1 266 ? -11.881 22.709 36.623 1.00 14.63 266 MET D N 1
ATOM 15015 C CA . MET D 1 266 ? -11.512 22.765 35.211 1.00 14.99 266 MET D CA 1
ATOM 15016 C C . MET D 1 266 ? -10.569 23.964 35.006 1.00 14.90 266 MET D C 1
ATOM 15017 O O . MET D 1 266 ? -10.931 25.113 35.245 1.00 14.63 266 MET D O 1
ATOM 15022 N N . LEU D 1 267 ? -9.361 23.659 34.570 1.00 15.18 267 LEU D N 1
ATOM 15023 C CA . LEU D 1 267 ? -8.345 24.686 34.369 1.00 15.19 267 LEU D CA 1
ATOM 15024 C C . LEU D 1 267 ? -8.617 25.422 33.049 1.00 15.43 267 LEU D C 1
ATOM 15025 O O . LEU D 1 267 ? -9.413 24.950 32.238 1.00 15.64 267 LEU D O 1
ATOM 15030 N N . ALA D 1 268 ? -7.962 26.562 32.842 1.00 15.44 268 ALA D N 1
ATOM 15031 C CA . ALA D 1 268 ? -8.051 27.318 31.586 1.00 15.75 268 ALA D CA 1
ATOM 15032 C C . ALA D 1 268 ? -7.728 26.463 30.351 1.00 16.27 268 ALA D C 1
ATOM 15033 O O . ALA D 1 268 ? -8.283 26.681 29.275 1.00 16.55 268 ALA D O 1
ATOM 15035 N N . ASP D 1 269 ? -6.829 25.497 30.509 1.00 16.45 269 ASP D N 1
ATOM 15036 C CA . ASP D 1 269 ? -6.477 24.571 29.429 1.00 16.98 269 ASP D CA 1
ATOM 15037 C C . ASP D 1 269 ? -7.501 23.464 29.200 1.00 17.08 269 ASP D C 1
ATOM 15038 O O . ASP D 1 269 ? -7.295 22.604 28.344 1.00 17.55 269 ASP D O 1
ATOM 15043 N N . GLY D 1 270 ? -8.573 23.438 29.987 1.00 16.68 270 GLY D N 1
ATOM 15044 C CA . GLY D 1 270 ? -9.669 22.501 29.761 1.00 16.80 270 GLY D CA 1
ATOM 15045 C C . GLY D 1 270 ? -9.573 21.219 30.581 1.00 16.80 270 GLY D C 1
ATOM 15046 O O . GLY D 1 270 ? -10.563 20.517 30.682 1.00 16.84 270 GLY D O 1
ATOM 15047 N N . ARG D 1 271 ? -8.404 20.914 31.149 1.00 16.81 271 ARG D N 1
ATOM 15048 C CA . ARG D 1 271 ? -8.242 19.751 32.034 1.00 16.85 271 ARG D CA 1
ATOM 15049 C C . ARG D 1 271 ? -9.033 19.882 33.325 1.00 16.36 271 ARG D C 1
ATOM 15050 O O . ARG D 1 271 ? -9.101 20.982 33.945 1.00 15.92 271 ARG D O 1
ATOM 15058 N N . ILE D 1 272 ? -9.667 18.772 33.704 1.00 16.49 272 ILE D N 1
ATOM 15059 C CA . ILE D 1 272 ? -10.380 18.695 34.960 1.00 16.13 272 ILE D CA 1
ATOM 15060 C C . ILE D 1 272 ? -9.469 18.003 35.956 1.00 16.18 272 ILE D C 1
ATOM 15061 O O . ILE D 1 272 ? -9.123 16.858 35.731 1.00 16.63 272 ILE D O 1
ATOM 15066 N N . VAL D 1 273 ? -9.098 18.695 37.039 1.00 15.78 273 VAL D N 1
ATOM 15067 C CA . VAL D 1 273 ? -8.139 18.186 38.020 1.00 15.85 273 VAL D CA 1
ATOM 15068 C C . VAL D 1 273 ? -8.706 18.159 39.438 1.00 15.53 273 VAL D C 1
ATOM 15069 O O . VAL D 1 273 ? -9.595 18.932 39.769 1.00 15.13 273 VAL D O 1
ATOM 15073 N N . THR D 1 274 ? -8.147 17.271 40.257 1.00 15.75 274 THR D N 1
ATOM 15074 C CA . THR D 1 274 ? -8.416 17.254 41.687 1.00 15.51 274 THR D CA 1
ATOM 15075 C C . THR D 1 274 ? -7.460 18.215 42.375 1.00 15.24 274 THR D C 1
ATOM 15076 O O . THR D 1 274 ? -6.273 18.252 42.053 1.00 15.46 274 THR D O 1
ATOM 15080 N N . ALA D 1 275 ? -7.995 18.993 43.302 1.00 14.81 275 ALA D N 1
ATOM 15081 C CA . ALA D 1 275 ? -7.204 19.874 44.148 1.00 14.58 275 ALA D CA 1
ATOM 15082 C C . ALA D 1 275 ? -7.480 19.523 45.600 1.00 14.50 275 ALA D C 1
ATOM 15083 O O . ALA D 1 275 ? -8.600 19.712 46.089 1.00 14.24 275 ALA D O 1
ATOM 15085 N N . ASN D 1 276 ? -6.460 19.000 46.274 1.00 14.78 276 ASN D N 1
ATOM 15086 C CA . ASN D 1 276 ? -6.552 18.725 47.707 1.00 14.77 276 ASN D CA 1
ATOM 15087 C C . ASN D 1 276 ? -5.152 18.659 48.328 1.00 15.03 276 ASN D C 1
ATOM 15088 O O . ASN D 1 276 ? -4.157 19.075 47.682 1.00 15.13 276 ASN D O 1
ATOM 15093 N N . HIS D 1 277 ? -5.069 18.106 49.540 1.00 15.20 277 HIS D N 1
ATOM 15094 C CA . HIS D 1 277 ? -3.819 18.076 50.292 1.00 15.48 277 HIS D CA 1
ATOM 15095 C C . HIS D 1 277 ? -2.737 17.269 49.567 1.00 16.02 277 HIS D C 1
ATOM 15096 O O . HIS D 1 277 ? -1.546 17.527 49.729 1.00 16.23 277 HIS D O 1
ATOM 15103 N N . CYS D 1 278 ? -3.164 16.285 48.760 1.00 16.29 278 CYS D N 1
ATOM 15104 C CA . CYS D 1 278 ? -2.277 15.365 48.071 1.00 16.87 278 CYS D CA 1
ATOM 15105 C C . CYS D 1 278 ? -2.015 15.711 46.624 1.00 16.85 278 CYS D C 1
ATOM 15106 O O . CYS D 1 278 ? -1.111 15.156 46.027 1.00 17.33 278 CYS D O 1
ATOM 15109 N N . GLU D 1 279 ? -2.819 16.588 46.033 1.00 16.36 279 GLU D N 1
ATOM 15110 C CA . GLU D 1 279 ? -2.754 16.796 44.584 1.00 16.40 279 GLU D CA 1
ATOM 15111 C C . GLU D 1 279 ? -3.052 18.252 44.228 1.00 15.87 279 GLU D C 1
ATOM 15112 O O . GLU D 1 279 ? -4.005 18.850 44.704 1.00 15.43 279 GLU D O 1
ATOM 15118 N N . ASN D 1 280 ? -2.195 18.816 43.403 1.00 15.98 280 ASN D N 1
ATOM 15119 C CA . ASN D 1 280 ? -2.226 20.230 43.056 1.00 15.61 280 ASN D CA 1
ATOM 15120 C C . ASN D 1 280 ? -2.456 21.091 44.300 1.00 15.19 280 ASN D C 1
ATOM 15121 O O . ASN D 1 280 ? -3.319 21.944 44.320 1.00 14.78 280 ASN D O 1
ATOM 15126 N N . SER D 1 281 ? -1.684 20.828 45.345 1.00 15.36 281 SER D N 1
ATOM 15127 C CA . SER D 1 281 ? -1.867 21.443 46.653 1.00 15.06 281 SER D CA 1
ATOM 15128 C C . SER D 1 281 ? -1.669 22.966 46.630 1.00 14.76 281 SER D C 1
ATOM 15129 O O . SER D 1 281 ? -2.220 23.664 47.485 1.00 14.41 281 SER D O 1
ATOM 15132 N N . ASP D 1 282 ? -0.880 23.477 45.682 1.00 14.94 282 ASP D N 1
ATOM 15133 C CA . ASP D 1 282 ? -0.748 24.929 45.491 1.00 14.72 282 ASP D CA 1
ATOM 15134 C C . ASP D 1 282 ? -2.033 25.558 44.963 1.00 14.32 282 ASP D C 1
ATOM 15135 O O . ASP D 1 282 ? -2.393 26.670 45.369 1.00 14.03 282 ASP D O 1
ATOM 15140 N N . LEU D 1 283 ? -2.712 24.854 44.055 1.00 14.36 283 LEU D N 1
ATOM 15141 C CA . LEU D 1 283 ? -4.040 25.284 43.608 1.00 14.03 283 LEU D CA 1
ATOM 15142 C C . LEU D 1 283 ? -5.087 25.205 44.736 1.00 13.69 283 LEU D C 1
ATOM 15143 O O . LEU D 1 283 ? -5.961 26.048 44.825 1.00 13.38 283 LEU D O 1
ATOM 15148 N N . PHE D 1 284 ? -5.000 24.162 45.553 1.00 13.82 284 PHE D N 1
ATOM 15149 C CA . PHE D 1 284 ? -5.932 23.913 46.659 1.00 13.59 284 PHE D CA 1
ATOM 15150 C C . PHE D 1 284 ? -5.848 25.017 47.702 1.00 13.32 284 PHE D C 1
ATOM 15151 O O . PHE D 1 284 ? -6.891 25.513 48.211 1.00 13.01 284 PHE D O 1
ATOM 15159 N N . ARG D 1 285 ? -4.614 25.420 47.997 1.00 13.49 285 ARG D N 1
ATOM 15160 C CA . ARG D 1 285 ? -4.367 26.522 48.895 1.00 13.32 285 ARG D CA 1
ATOM 15161 C C . ARG D 1 285 ? -4.883 27.844 48.335 1.00 13.06 285 ARG D C 1
ATOM 15162 O O . ARG D 1 285 ? -5.517 28.596 49.041 1.00 12.81 285 ARG D O 1
ATOM 15170 N N . ALA D 1 286 ? -4.608 28.104 47.070 1.00 13.18 286 ALA D N 1
ATOM 15171 C CA . ALA D 1 286 ? -5.069 29.340 46.404 1.00 13.03 286 ALA D CA 1
ATOM 15172 C C . ALA D 1 286 ? -6.593 29.544 46.471 1.00 12.71 286 ALA D C 1
ATOM 15173 O O . ALA D 1 286 ? -7.074 30.641 46.786 1.00 12.53 286 ALA D O 1
ATOM 15175 N N . ILE D 1 287 ? -7.357 28.490 46.181 1.00 12.70 287 ILE D N 1
ATOM 15176 C CA . ILE D 1 287 ? -8.833 28.609 46.239 1.00 12.45 287 ILE D CA 1
ATOM 15177 C C . ILE D 1 287 ? -9.402 28.705 47.656 1.00 12.24 287 ILE D C 1
ATOM 15178 O O . ILE D 1 287 ? -10.565 29.078 47.818 1.00 12.05 287 ILE D O 1
ATOM 15183 N N . ARG D 1 288 ? -8.595 28.363 48.660 1.00 12.31 288 ARG D N 1
ATOM 15184 C CA . ARG D 1 288 ? -8.989 28.458 50.059 1.00 12.17 288 ARG D CA 1
ATOM 15185 C C . ARG D 1 288 ? -8.440 29.735 50.706 1.00 12.11 288 ARG D C 1
ATOM 15186 O O . ARG D 1 288 ? -7.656 29.677 51.643 1.00 12.21 288 ARG D O 1
ATOM 15194 N N . GLY D 1 289 ? -8.874 30.876 50.203 1.00 11.98 289 GLY D N 1
ATOM 15195 C CA . GLY D 1 289 ? -8.479 32.195 50.742 1.00 11.96 289 GLY D CA 1
ATOM 15196 C C . GLY D 1 289 ? -7.872 33.182 49.738 1.00 12.10 289 GLY D C 1
ATOM 15197 O O . GLY D 1 289 ? -7.758 34.390 50.055 1.00 12.11 289 GLY D O 1
ATOM 15198 N N . GLY D 1 290 ? -7.511 32.711 48.546 1.00 12.24 290 GLY D N 1
ATOM 15199 C CA . GLY D 1 290 ? -6.908 33.552 47.531 1.00 12.43 290 GLY D CA 1
ATOM 15200 C C . GLY D 1 290 ? -7.829 34.124 46.494 1.00 12.40 290 GLY D C 1
ATOM 15201 O O . GLY D 1 290 ? -7.378 34.595 45.474 1.00 12.61 290 GLY D O 1
ATOM 15202 N N . GLY D 1 291 ? -9.131 34.052 46.746 1.00 12.17 291 GLY D N 1
ATOM 15203 C CA . GLY D 1 291 ? -10.124 34.600 45.869 1.00 12.16 291 GLY D CA 1
ATOM 15204 C C . GLY D 1 291 ? -10.464 33.726 44.674 1.00 12.26 291 GLY D C 1
ATOM 15205 O O . GLY D 1 291 ? -10.109 32.558 44.648 1.00 12.29 291 GLY D O 1
ATOM 15206 N N . PRO D 1 292 ? -11.201 34.290 43.700 1.00 12.34 292 PRO D N 1
ATOM 15207 C CA . PRO D 1 292 ? -11.524 33.597 42.470 1.00 12.50 292 PRO D CA 1
ATOM 15208 C C . PRO D 1 292 ? -10.457 33.735 41.419 1.00 12.80 292 PRO D C 1
ATOM 15209 O O . PRO D 1 292 ? -9.557 34.588 41.537 1.00 12.92 292 PRO D O 1
ATOM 15213 N N . GLY D 1 293 ? -10.585 32.933 40.371 1.00 12.98 293 GLY D N 1
ATOM 15214 C CA . GLY D 1 293 ? -9.854 33.123 39.111 1.00 13.33 293 GLY D CA 1
ATOM 15215 C C . GLY D 1 293 ? -8.727 32.161 38.847 1.00 13.51 293 GLY D C 1
ATOM 15216 O O . GLY D 1 293 ? -7.850 32.461 38.022 1.00 13.83 293 GLY D O 1
ATOM 15217 N N . TYR D 1 294 ? -8.704 31.030 39.558 1.00 13.37 294 TYR D N 1
ATOM 15218 C CA . TYR D 1 294 ? -7.644 30.016 39.385 1.00 13.59 294 TYR D CA 1
ATOM 15219 C C . TYR D 1 294 ? -8.077 28.908 38.436 1.00 13.79 294 TYR D C 1
ATOM 15220 O O . TYR D 1 294 ? -7.256 28.285 37.786 1.00 14.10 294 TYR D O 1
ATOM 15229 N N . GLY D 1 295 ? -9.390 28.748 38.290 1.00 13.66 295 GLY D N 1
ATOM 15230 C CA . GLY D 1 295 ? -9.984 27.661 37.513 1.00 13.86 295 GLY D CA 1
ATOM 15231 C C . GLY D 1 295 ? -11.460 27.709 37.795 1.00 13.65 295 GLY D C 1
ATOM 15232 O O . GLY D 1 295 ? -11.896 28.484 38.666 1.00 13.36 295 GLY D O 1
ATOM 15233 N N . ILE D 1 296 ? -12.242 26.937 37.049 1.00 13.85 296 ILE D N 1
ATOM 15234 C CA . ILE D 1 296 ? -13.694 26.858 37.245 1.00 13.74 296 ILE D CA 1
ATOM 15235 C C . ILE D 1 296 ? -13.994 25.740 38.241 1.00 13.64 296 ILE D C 1
ATOM 15236 O O . ILE D 1 296 ? -13.777 24.555 37.941 1.00 13.90 296 ILE D O 1
ATOM 15241 N N . VAL D 1 297 ? -14.516 26.102 39.412 1.00 13.33 297 VAL D N 1
ATOM 15242 C CA . VAL D 1 297 ? -14.770 25.119 40.469 1.00 13.26 297 VAL D CA 1
ATOM 15243 C C . VAL D 1 297 ? -16.064 24.363 40.161 1.00 13.44 297 VAL D C 1
ATOM 15244 O O . VAL D 1 297 ? -17.164 24.939 40.143 1.00 13.36 297 VAL D O 1
ATOM 15248 N N . LEU D 1 298 ? -15.907 23.072 39.890 1.00 13.74 298 LEU D N 1
ATOM 15249 C CA . LEU D 1 298 ? -17.025 22.194 39.531 1.00 14.02 298 LEU D CA 1
ATOM 15250 C C . LEU D 1 298 ? -17.696 21.582 40.736 1.00 13.97 298 LEU D C 1
ATOM 15251 O O . LEU D 1 298 ? -18.902 21.351 40.740 1.00 14.08 298 LEU D O 1
ATOM 15256 N N . SER D 1 299 ? -16.898 21.246 41.739 1.00 13.86 299 SER D N 1
ATOM 15257 C CA . SER D 1 299 ? -17.422 20.608 42.938 1.00 13.86 299 SER D CA 1
ATOM 15258 C C . SER D 1 299 ? -16.472 20.846 44.104 1.00 13.63 299 SER D C 1
ATOM 15259 O O . SER D 1 299 ? -15.300 21.082 43.893 1.00 13.59 299 SER D O 1
ATOM 15262 N N . GLN D 1 300 ? -16.996 20.798 45.319 1.00 13.52 300 GLN D N 1
ATOM 15263 C CA . GLN D 1 300 ? -16.136 20.704 46.499 1.00 13.42 300 GLN D CA 1
ATOM 15264 C C . GLN D 1 300 ? -16.704 19.678 47.456 1.00 13.66 300 GLN D C 1
ATOM 15265 O O . GLN D 1 300 ? -17.908 19.365 47.453 1.00 13.79 300 GLN D O 1
ATOM 15271 N N . HIS D 1 301 ? -15.819 19.154 48.279 1.00 13.78 301 HIS D N 1
ATOM 15272 C CA . HIS D 1 301 ? -16.227 18.422 49.478 1.00 13.97 301 HIS D CA 1
ATOM 15273 C C . HIS D 1 301 ? -15.974 19.363 50.672 1.00 13.63 301 HIS D C 1
ATOM 15274 O O . HIS D 1 301 ? -14.886 19.907 50.766 1.00 13.47 301 HIS D O 1
ATOM 15281 N N . ILE D 1 302 ? -16.952 19.507 51.582 1.00 13.58 302 ILE D N 1
ATOM 15282 C CA . ILE D 1 302 ? -16.784 20.272 52.831 1.00 13.34 302 ILE D CA 1
ATOM 15283 C C . ILE D 1 302 ? -16.884 19.359 54.073 1.00 13.67 302 ILE D C 1
ATOM 15284 O O . ILE D 1 302 ? -17.684 18.439 54.102 1.00 14.00 302 ILE D O 1
ATOM 15289 N N . LYS D 1 303 ? -16.091 19.677 55.098 1.00 13.61 303 LYS D N 1
ATOM 15290 C CA . LYS D 1 303 ? -16.302 19.126 56.452 1.00 13.88 303 LYS D CA 1
ATOM 15291 C C . LYS D 1 303 ? -17.685 19.532 56.924 1.00 13.78 303 LYS D C 1
ATOM 15292 O O . LYS D 1 303 ? -18.122 20.645 56.693 1.00 13.41 303 LYS D O 1
ATOM 15298 N N . VAL D 1 304 ? -18.385 18.601 57.546 1.00 14.18 304 VAL D N 1
ATOM 15299 C CA . VAL D 1 304 ? -19.593 18.915 58.317 1.00 14.19 304 VAL D CA 1
ATOM 15300 C C . VAL D 1 304 ? -19.417 18.364 59.721 1.00 14.54 304 VAL D C 1
ATOM 15301 O O . VAL D 1 304 ? -18.610 17.445 59.945 1.00 14.90 304 VAL D O 1
ATOM 15305 N N . HIS D 1 305 ? -20.142 18.957 60.670 1.00 14.48 305 HIS D N 1
ATOM 15306 C CA . HIS D 1 305 ? -19.822 18.811 62.082 1.00 14.72 305 HIS D CA 1
ATOM 15307 C C . HIS D 1 305 ? -21.018 18.292 62.874 1.00 15.12 305 HIS D C 1
ATOM 15308 O O . HIS D 1 305 ? -22.152 18.601 62.531 1.00 15.04 305 HIS D O 1
ATOM 15315 N N . PRO D 1 306 ? -20.773 17.513 63.954 1.00 15.61 306 PRO D N 1
ATOM 15316 C CA . PRO D 1 306 ? -21.871 17.020 64.785 1.00 16.06 306 PRO D CA 1
ATOM 15317 C C . PRO D 1 306 ? -22.809 18.153 65.222 1.00 15.77 306 PRO D C 1
ATOM 15318 O O . PRO D 1 306 ? -22.332 19.262 65.539 1.00 15.35 306 PRO D O 1
ATOM 15322 N N . ASN D 1 307 ? -24.110 17.891 65.237 1.00 16.02 307 ASN D N 1
ATOM 15323 C CA . ASN D 1 307 ? -25.084 18.832 65.786 1.00 15.89 307 ASN D CA 1
ATOM 15324 C C . ASN D 1 307 ? -24.785 19.081 67.268 1.00 16.07 307 ASN D C 1
ATOM 15325 O O . ASN D 1 307 ? -24.127 18.281 67.912 1.00 16.46 307 ASN D O 1
ATOM 15330 N N . VAL D 1 308 ? -25.238 20.228 67.776 1.00 15.81 308 VAL D N 1
ATOM 15331 C CA . VAL D 1 308 ? -25.071 20.560 69.207 1.00 16.01 308 VAL D CA 1
ATOM 15332 C C . VAL D 1 308 ? -26.388 20.355 69.913 1.00 16.46 308 VAL D C 1
ATOM 15333 O O . VAL D 1 308 ? -27.434 20.274 69.271 1.00 16.51 308 VAL D O 1
ATOM 15337 N N . LYS D 1 309 ? -26.334 20.278 71.237 1.00 16.85 309 LYS D N 1
ATOM 15338 C CA . LYS D 1 309 ? -27.545 20.145 72.050 1.00 17.33 309 LYS D CA 1
ATOM 15339 C C . LYS D 1 309 ? -28.182 21.468 72.439 1.00 17.07 309 LYS D C 1
ATOM 15340 O O . LYS D 1 309 ? -29.345 21.517 72.810 1.00 17.39 309 LYS D O 1
ATOM 15346 N N . ALA D 1 310 ? -27.453 22.560 72.298 1.00 16.52 310 ALA D N 1
ATOM 15347 C CA . ALA D 1 310 ? -27.951 23.841 72.723 1.00 16.33 310 ALA D CA 1
ATOM 15348 C C . ALA D 1 310 ? -27.238 24.910 71.982 1.00 15.69 310 ALA D C 1
ATOM 15349 O O . ALA D 1 310 ? -26.084 24.752 71.584 1.00 15.44 310 ALA D O 1
ATOM 15351 N N . VAL D 1 311 ? -27.989 25.977 71.713 1.00 15.46 311 VAL D N 1
ATOM 15352 C CA . VAL D 1 311 ? -27.438 27.258 71.283 1.00 14.95 311 VAL D CA 1
ATOM 15353 C C . VAL D 1 311 ? -28.283 28.286 71.996 1.00 15.07 311 VAL D C 1
ATOM 15354 O O . VAL D 1 311 ? -29.513 28.158 72.049 1.00 15.35 311 VAL D O 1
ATOM 15358 N N . THR D 1 312 ? -27.635 29.296 72.538 1.00 14.91 312 THR D N 1
ATOM 15359 C CA . THR D 1 312 ? -28.365 30.423 73.101 1.00 15.00 312 THR D CA 1
ATOM 15360 C C . THR D 1 312 ? -27.987 31.690 72.368 1.00 14.56 312 THR D C 1
ATOM 15361 O O . THR D 1 312 ? -26.824 31.958 72.181 1.00 14.29 312 THR D O 1
ATOM 15365 N N . ALA D 1 313 ? -28.996 32.450 71.968 1.00 14.55 313 ALA D N 1
ATOM 15366 C CA . ALA D 1 313 ? -28.817 33.730 71.311 1.00 14.24 313 ALA D CA 1
ATOM 15367 C C . ALA D 1 313 ? -29.020 34.863 72.305 1.00 14.45 313 ALA D C 1
ATOM 15368 O O . ALA D 1 313 ? -29.861 34.773 73.186 1.00 14.85 313 ALA D O 1
ATOM 15370 N N . HIS D 1 314 ? -28.242 35.922 72.146 1.00 14.23 314 HIS D N 1
ATOM 15371 C CA . HIS D 1 314 ? -28.302 37.117 72.970 1.00 14.42 314 HIS D CA 1
ATOM 15372 C C . HIS D 1 314 ? -28.694 38.292 72.104 1.00 14.29 314 HIS D C 1
ATOM 15373 O O . HIS D 1 314 ? -27.977 38.631 71.197 1.00 13.97 314 HIS D O 1
ATOM 15380 N N . ARG D 1 315 ? -29.838 38.893 72.396 1.00 14.60 315 ARG D N 1
ATOM 15381 C CA . ARG D 1 315 ? -30.276 40.076 71.672 1.00 14.59 315 ARG D CA 1
ATOM 15382 C C . ARG D 1 315 ? -30.006 41.317 72.506 1.00 14.82 315 ARG D C 1
ATOM 15383 O O . ARG D 1 315 ? -30.538 41.464 73.597 1.00 15.20 315 ARG D O 1
ATOM 15391 N N . LEU D 1 316 ? -29.198 42.217 71.982 1.00 14.64 316 LEU D N 1
ATOM 15392 C CA . LEU D 1 316 ? -28.846 43.456 72.720 1.00 14.90 316 LEU D CA 1
ATOM 15393 C C . LEU D 1 316 ? -29.285 44.631 71.901 1.00 14.98 316 LEU D C 1
ATOM 15394 O O . LEU D 1 316 ? -29.080 44.637 70.714 1.00 14.70 316 LEU D O 1
ATOM 15399 N N . ALA D 1 317 ? -29.856 45.635 72.553 1.00 15.41 317 ALA D N 1
ATOM 15400 C CA . ALA D 1 317 ? -30.205 46.869 71.876 1.00 15.59 317 ALA D CA 1
ATOM 15401 C C . ALA D 1 317 ? -29.912 48.045 72.772 1.00 15.99 317 ALA D C 1
ATOM 15402 O O . ALA D 1 317 ? -30.219 48.020 73.965 1.00 16.31 317 ALA D O 1
ATOM 15404 N N . ILE D 1 318 ? -29.309 49.064 72.180 1.00 16.01 318 ILE D N 1
ATOM 15405 C CA . ILE D 1 318 ? -28.859 50.252 72.874 1.00 16.41 318 ILE D CA 1
ATOM 15406 C C . ILE D 1 318 ? -29.333 51.467 72.103 1.00 16.72 318 ILE D C 1
ATOM 15407 O O . ILE D 1 318 ? -29.085 51.563 70.899 1.00 16.48 318 ILE D O 1
ATOM 15412 N N . ALA D 1 319 ? -29.968 52.394 72.795 1.00 17.28 319 ALA D N 1
ATOM 15413 C CA . ALA D 1 319 ? -30.408 53.627 72.184 1.00 17.69 319 ALA D CA 1
ATOM 15414 C C . ALA D 1 319 ? -30.172 54.788 73.130 1.00 18.27 319 ALA D C 1
ATOM 15415 O O . ALA D 1 319 ? -30.209 54.593 74.337 1.00 18.45 319 ALA D O 1
ATOM 15417 N N . PRO D 1 320 ? -30.028 56.015 72.563 1.00 18.64 320 PRO D N 1
ATOM 15418 C CA . PRO D 1 320 ? -29.971 57.229 73.390 1.00 19.32 320 PRO D CA 1
ATOM 15419 C C . PRO D 1 320 ? -31.259 57.466 74.100 1.00 19.82 320 PRO D C 1
ATOM 15420 O O . PRO D 1 320 ? -32.330 57.216 73.530 1.00 19.83 320 PRO D O 1
ATOM 15424 N N . ARG D 1 321 ? -31.168 57.897 75.356 1.00 20.27 321 ARG D N 1
ATOM 15425 C CA . ARG D 1 321 ? -32.303 58.471 76.031 1.00 20.93 321 ARG D CA 1
ATOM 15426 C C . ARG D 1 321 ? -32.638 59.805 75.395 1.00 21.51 321 ARG D C 1
ATOM 15427 O O . ARG D 1 321 ? -33.823 60.146 75.276 1.00 21.94 321 ARG D O 1
ATOM 15435 N N . ASN D 1 322 ? -31.612 60.549 75.013 1.00 21.58 322 ASN D N 1
ATOM 15436 C CA . ASN D 1 322 ? -31.768 61.920 74.471 1.00 22.24 322 ASN D CA 1
ATOM 15437 C C . ASN D 1 322 ? -30.987 61.977 73.196 1.00 21.87 322 ASN D C 1
ATOM 15438 O O . ASN D 1 322 ? -29.759 62.087 73.175 1.00 21.70 322 ASN D O 1
ATOM 15443 N N . GLU D 1 323 ? -31.720 61.850 72.119 1.00 21.77 323 GLU D N 1
ATOM 15444 C CA . GLU D 1 323 ? -31.101 61.714 70.837 1.00 21.37 323 GLU D CA 1
ATOM 15445 C C . GLU D 1 323 ? -30.649 63.081 70.301 1.00 21.99 323 GLU D C 1
ATOM 15446 O O . GLU D 1 323 ? -31.375 64.062 70.370 1.00 22.74 323 GLU D O 1
ATOM 15452 N N . THR D 1 324 ? -29.418 63.096 69.791 1.00 21.71 324 THR D N 1
ATOM 15453 C CA . THR D 1 324 ? -28.833 64.256 69.134 1.00 22.24 324 THR D CA 1
ATOM 15454 C C . THR D 1 324 ? -28.083 63.764 67.894 1.00 21.69 324 THR D C 1
ATOM 15455 O O . THR D 1 324 ? -27.783 62.580 67.737 1.00 20.91 324 THR D O 1
ATOM 15459 N N . ALA D 1 325 ? -27.778 64.702 67.017 1.00 22.16 325 ALA D N 1
ATOM 15460 C CA . ALA D 1 325 ? -26.975 64.473 65.812 1.00 21.81 325 ALA D CA 1
ATOM 15461 C C . ALA D 1 325 ? -25.576 63.976 66.188 1.00 21.35 325 ALA D C 1
ATOM 15462 O O . ALA D 1 325 ? -25.060 63.078 65.554 1.00 20.70 325 ALA D O 1
ATOM 15464 N N . GLU D 1 326 ? -24.967 64.559 67.203 1.00 21.74 326 GLU D N 1
ATOM 15465 C CA . GLU D 1 326 ? -23.649 64.138 67.687 1.00 21.41 326 GLU D CA 1
ATOM 15466 C C . GLU D 1 326 ? -23.678 62.700 68.326 1.00 20.59 326 GLU D C 1
ATOM 15467 O O . GLU D 1 326 ? -22.743 61.945 68.132 1.00 20.07 326 GLU D O 1
ATOM 15473 N N . ASN D 1 327 ? -24.743 62.373 69.074 1.00 20.57 327 ASN D N 1
ATOM 15474 C CA . ASN D 1 327 ? -24.896 61.096 69.772 1.00 19.95 327 ASN D CA 1
ATOM 15475 C C . ASN D 1 327 ? -23.626 60.667 70.533 1.00 19.72 327 ASN D C 1
ATOM 15476 O O . ASN D 1 327 ? -23.177 59.502 70.435 1.00 19.06 327 ASN D O 1
ATOM 15481 N N . LYS D 1 328 ? -23.048 61.605 71.268 1.00 20.32 328 LYS D N 1
ATOM 15482 C CA . LYS D 1 328 ? -21.777 61.358 71.970 1.00 20.24 328 LYS D CA 1
ATOM 15483 C C . LYS D 1 328 ? -21.846 60.095 72.877 1.00 19.72 328 LYS D C 1
ATOM 15484 O O . LYS D 1 328 ? -20.988 59.249 72.807 1.00 19.25 328 LYS D O 1
ATOM 15490 N N . ASP D 1 329 ? -22.896 59.985 73.692 1.00 19.87 329 ASP D N 1
ATOM 15491 C CA . ASP D 1 329 ? -23.022 58.888 74.668 1.00 19.53 329 ASP D CA 1
ATOM 15492 C C . ASP D 1 329 ? -23.209 57.525 74.016 1.00 18.75 329 ASP D C 1
ATOM 15493 O O . ASP D 1 329 ? -22.614 56.554 74.452 1.00 18.38 329 ASP D O 1
ATOM 15498 N N . LEU D 1 330 ? -24.036 57.462 72.978 1.00 18.57 330 LEU D N 1
ATOM 15499 C CA . LEU D 1 330 ? -24.220 56.239 72.183 1.00 17.88 330 LEU D CA 1
ATOM 15500 C C . LEU D 1 330 ? -22.903 55.740 71.624 1.00 17.46 330 LEU D C 1
ATOM 15501 O O . LEU D 1 330 ? -22.603 54.537 71.677 1.00 16.96 330 LEU D O 1
ATOM 15506 N N . LEU D 1 331 ? -22.140 56.641 71.054 1.00 17.72 331 LEU D N 1
ATOM 15507 C CA . LEU D 1 331 ? -20.874 56.275 70.433 1.00 17.40 331 LEU D CA 1
ATOM 15508 C C . LEU D 1 331 ? -19.814 55.945 71.480 1.00 17.43 331 LEU D C 1
ATOM 15509 O O . LEU D 1 331 ? -18.987 55.084 71.233 1.00 17.02 331 LEU D O 1
ATOM 15514 N N . ASP D 1 332 ? -19.856 56.584 72.662 1.00 17.94 332 ASP D N 1
ATOM 15515 C CA . ASP D 1 332 ? -18.972 56.203 73.769 1.00 18.01 332 ASP D CA 1
ATOM 15516 C C . ASP D 1 332 ? -19.186 54.695 74.083 1.00 17.45 332 ASP D C 1
ATOM 15517 O O . ASP D 1 332 ? -18.231 53.927 74.216 1.00 17.20 332 ASP D O 1
ATOM 15522 N N . ALA D 1 333 ? -20.444 54.303 74.209 1.00 17.32 333 ALA D N 1
ATOM 15523 C CA . ALA D 1 333 ? -20.813 52.945 74.596 1.00 16.91 333 ALA D CA 1
ATOM 15524 C C . ALA D 1 333 ? -20.470 51.935 73.502 1.00 16.30 333 ALA D C 1
ATOM 15525 O O . ALA D 1 333 ? -20.084 50.832 73.793 1.00 16.00 333 ALA D O 1
ATOM 15527 N N . ILE D 1 334 ? -20.593 52.344 72.235 1.00 16.17 334 ILE D N 1
ATOM 15528 C CA . ILE D 1 334 ? -20.222 51.502 71.092 1.00 15.64 334 ILE D CA 1
ATOM 15529 C C . ILE D 1 334 ? -18.706 51.285 71.055 1.00 15.56 334 ILE D C 1
ATOM 15530 O O . ILE D 1 334 ? -18.227 50.161 70.792 1.00 15.16 334 ILE D O 1
ATOM 15535 N N . ALA D 1 335 ? -17.963 52.332 71.360 1.00 16.00 335 ALA D N 1
ATOM 15536 C CA . ALA D 1 335 ? -16.528 52.193 71.543 1.00 16.04 335 ALA D CA 1
ATOM 15537 C C . ALA D 1 335 ? -16.191 51.190 72.639 1.00 15.95 335 ALA D C 1
ATOM 15538 O O . ALA D 1 335 ? -15.392 50.288 72.417 1.00 15.67 335 ALA D O 1
ATOM 15540 N N . VAL D 1 336 ? -16.826 51.333 73.811 1.00 16.24 336 VAL D N 1
ATOM 15541 C CA . VAL D 1 336 ? -16.622 50.401 74.933 1.00 16.23 336 VAL D CA 1
ATOM 15542 C C . VAL D 1 336 ? -16.942 48.954 74.504 1.00 15.69 336 VAL D C 1
ATOM 15543 O O . VAL D 1 336 ? -16.203 48.028 74.802 1.00 15.57 336 VAL D O 1
ATOM 15547 N N . LEU D 1 337 ? -18.069 48.800 73.821 1.00 15.44 337 LEU D N 1
ATOM 15548 C CA . LEU D 1 337 ? -18.531 47.509 73.364 1.00 14.99 337 LEU D CA 1
ATOM 15549 C C . LEU D 1 337 ? -17.508 46.851 72.449 1.00 14.64 337 LEU D C 1
ATOM 15550 O O . LEU D 1 337 ? -17.243 45.638 72.558 1.00 14.41 337 LEU D O 1
ATOM 15555 N N . HIS D 1 338 ? -16.968 47.635 71.517 1.00 14.64 338 HIS D N 1
ATOM 15556 C CA . HIS D 1 338 ? -15.926 47.132 70.644 1.00 14.38 338 HIS D CA 1
ATOM 15557 C C . HIS D 1 338 ? -14.739 46.583 71.448 1.00 14.51 338 HIS D C 1
ATOM 15558 O O . HIS D 1 338 ? -14.198 45.527 71.112 1.00 14.25 338 HIS D O 1
ATOM 15565 N N . GLN D 1 339 ? -14.350 47.288 72.507 1.00 14.95 339 GLN D N 1
ATOM 15566 C CA . GLN D 1 339 ? -13.279 46.805 73.392 1.00 15.16 339 GLN D CA 1
ATOM 15567 C C . GLN D 1 339 ? -13.553 45.471 74.091 1.00 15.03 339 GLN D C 1
ATOM 15568 O O . GLN D 1 339 ? -12.603 44.801 74.537 1.00 15.13 339 GLN D O 1
ATOM 15574 N N . GLN D 1 340 ? -14.834 45.123 74.258 1.00 14.89 340 GLN D N 1
ATOM 15575 C CA . GLN D 1 340 ? -15.209 43.885 74.947 1.00 14.83 340 GLN D CA 1
ATOM 15576 C C . GLN D 1 340 ? -15.288 42.675 74.033 1.00 14.40 340 GLN D C 1
ATOM 15577 O O . GLN D 1 340 ? -15.432 41.536 74.519 1.00 14.39 340 GLN D O 1
ATOM 15583 N N . LEU D 1 341 ? -15.198 42.892 72.714 1.00 14.09 341 LEU D N 1
ATOM 15584 C CA . LEU D 1 341 ? -15.447 41.806 71.779 1.00 13.70 341 LEU D CA 1
ATOM 15585 C C . LEU D 1 341 ? -14.464 40.648 71.890 1.00 13.68 341 LEU D C 1
ATOM 15586 O O . LEU D 1 341 ? -14.886 39.483 71.780 1.00 13.53 341 LEU D O 1
ATOM 15591 N N . PRO D 1 342 ? -13.163 40.938 72.125 1.00 13.89 342 PRO D N 1
ATOM 15592 C CA . PRO D 1 342 ? -12.244 39.812 72.195 1.00 13.92 342 PRO D CA 1
ATOM 15593 C C . PRO D 1 342 ? -12.524 38.874 73.357 1.00 14.13 342 PRO D C 1
ATOM 15594 O O . PRO D 1 342 ? -12.435 37.643 73.196 1.00 14.05 342 PRO D O 1
ATOM 15598 N N . ALA D 1 343 ? -12.837 39.439 74.514 1.00 14.46 343 ALA D N 1
ATOM 15599 C CA . ALA D 1 343 ? -13.242 38.643 75.663 1.00 14.72 343 ALA D CA 1
ATOM 15600 C C . ALA D 1 343 ? -14.460 37.778 75.334 1.00 14.48 343 ALA D C 1
ATOM 15601 O O . ALA D 1 343 ? -14.490 36.578 75.609 1.00 14.56 343 ALA D O 1
ATOM 15603 N N . LEU D 1 344 ? -15.452 38.405 74.724 1.00 14.23 344 LEU D N 1
ATOM 15604 C CA . LEU D 1 344 ? -16.624 37.685 74.262 1.00 14.02 344 LEU D CA 1
ATOM 15605 C C . LEU D 1 344 ? -16.269 36.552 73.297 1.00 13.75 344 LEU D C 1
ATOM 15606 O O . LEU D 1 344 ? -16.722 35.418 73.472 1.00 13.81 344 LEU D O 1
ATOM 15611 N N . SER D 1 345 ? -15.420 36.858 72.322 1.00 13.54 345 SER D N 1
ATOM 15612 C CA . SER D 1 345 ? -14.967 35.849 71.400 1.00 13.33 345 SER D CA 1
ATOM 15613 C C . SER D 1 345 ? -14.275 34.695 72.117 1.00 13.60 345 SER D C 1
ATOM 15614 O O . SER D 1 345 ? -14.548 33.525 71.808 1.00 13.57 345 SER D O 1
ATOM 15617 N N . ASN D 1 346 ? -13.369 35.012 73.045 1.00 13.93 346 ASN D N 1
ATOM 15618 C CA . ASN D 1 346 ? -12.735 33.977 73.884 1.00 14.29 346 ASN D CA 1
ATOM 15619 C C . ASN D 1 346 ? -13.710 33.108 74.680 1.00 14.50 346 ASN D C 1
ATOM 15620 O O . ASN D 1 346 ? -13.413 31.953 74.982 1.00 14.74 346 ASN D O 1
ATOM 15625 N N . ASN D 1 347 ? -14.854 33.671 75.046 1.00 14.48 347 ASN D N 1
ATOM 15626 C CA . ASN D 1 347 ? -15.910 32.954 75.734 1.00 14.69 347 ASN D CA 1
ATOM 15627 C C . ASN D 1 347 ? -16.856 32.183 74.797 1.00 14.43 347 ASN D C 1
ATOM 15628 O O . ASN D 1 347 ? -17.922 31.746 75.253 1.00 14.60 347 ASN D O 1
ATOM 15633 N N . GLY D 1 348 ? -16.524 32.013 73.512 1.00 14.07 348 GLY D N 1
ATOM 15634 C CA . GLY D 1 348 ? -17.391 31.266 72.581 1.00 13.86 348 GLY D CA 1
ATOM 15635 C C . GLY D 1 348 ? -18.573 32.026 71.982 1.00 13.60 348 GLY D C 1
ATOM 15636 O O . GLY D 1 348 ? -19.514 31.408 71.471 1.00 13.54 348 GLY D O 1
ATOM 15637 N N . VAL D 1 349 ? -18.501 33.370 72.002 1.00 13.48 349 VAL D N 1
ATOM 15638 C CA . VAL D 1 349 ? -19.542 34.201 71.474 1.00 13.29 349 VAL D CA 1
ATOM 15639 C C . VAL D 1 349 ? -19.213 34.601 70.029 1.00 12.92 349 VAL D C 1
ATOM 15640 O O . VAL D 1 349 ? -18.056 34.903 69.676 1.00 12.83 349 VAL D O 1
ATOM 15644 N N . ALA D 1 350 ? -20.250 34.579 69.194 1.00 12.76 350 ALA D N 1
ATOM 15645 C CA . ALA D 1 350 ? -20.165 34.963 67.799 1.00 12.46 350 ALA D CA 1
ATOM 15646 C C . ALA D 1 350 ? -21.460 35.606 67.354 1.00 12.42 350 ALA D C 1
ATOM 15647 O O . ALA D 1 350 ? -22.488 35.510 68.035 1.00 12.62 350 ALA D O 1
ATOM 15649 N N . GLY D 1 351 ? -21.407 36.261 66.188 1.00 12.21 351 GLY D N 1
ATOM 15650 C CA . GLY D 1 351 ? -22.623 36.818 65.573 1.00 12.20 351 GLY D CA 1
ATOM 15651 C C . GLY D 1 351 ? -22.417 38.195 64.992 1.00 12.15 351 GLY D C 1
ATOM 15652 O O . GLY D 1 351 ? -21.303 38.584 64.642 1.00 12.05 351 GLY D O 1
ATOM 15653 N N . TYR D 1 352 ? -23.511 38.931 64.860 1.00 12.27 352 TYR D N 1
ATOM 15654 C CA . TYR D 1 352 ? -23.476 40.172 64.119 1.00 12.28 352 TYR D CA 1
ATOM 15655 C C . TYR D 1 352 ? -24.139 41.300 64.853 1.00 12.56 352 TYR D C 1
ATOM 15656 O O . TYR D 1 352 ? -25.221 41.136 65.421 1.00 12.73 352 TYR D O 1
ATOM 15665 N N . GLY D 1 353 ? -23.493 42.455 64.770 1.00 12.64 353 GLY D N 1
ATOM 15666 C CA . GLY D 1 353 ? -23.977 43.711 65.376 1.00 12.96 353 GLY D CA 1
ATOM 15667 C C . GLY D 1 353 ? -24.055 44.796 64.337 1.00 13.05 353 GLY D C 1
ATOM 15668 O O . GLY D 1 353 ? -23.262 44.817 63.396 1.00 12.89 353 GLY D O 1
ATOM 15669 N N . PHE D 1 354 ? -25.021 45.694 64.544 1.00 13.37 354 PHE D N 1
ATOM 15670 C CA . PHE D 1 354 ? -25.430 46.691 63.566 1.00 13.56 354 PHE D CA 1
ATOM 15671 C C . PHE D 1 354 ? -25.673 47.980 64.305 1.00 13.99 354 PHE D C 1
ATOM 15672 O O . PHE D 1 354 ? -26.279 47.961 65.349 1.00 14.17 354 PHE D O 1
ATOM 15680 N N . TRP D 1 355 ? -25.227 49.099 63.763 1.00 14.21 355 TRP D N 1
ATOM 15681 C CA . TRP D 1 355 ? -25.422 50.361 64.437 1.00 14.68 355 TRP D CA 1
ATOM 15682 C C . TRP D 1 355 ? -25.382 51.534 63.499 1.00 15.01 355 TRP D C 1
ATOM 15683 O O . TRP D 1 355 ? -24.814 51.465 62.421 1.00 14.85 355 TRP D O 1
ATOM 15694 N N . PHE D 1 356 ? -25.989 52.620 63.963 1.00 15.51 356 PHE D N 1
ATOM 15695 C CA . PHE D 1 356 ? -26.230 53.806 63.182 1.00 15.96 356 PHE D CA 1
ATOM 15696 C C . PHE D 1 356 ? -26.099 54.999 64.092 1.00 16.50 356 PHE D C 1
ATOM 15697 O O . PHE D 1 356 ? -26.703 55.041 65.160 1.00 16.68 356 PHE D O 1
ATOM 15705 N N . ARG D 1 357 ? -25.308 55.968 63.648 1.00 16.81 357 ARG D N 1
ATOM 15706 C CA . ARG D 1 357 ? -25.282 57.298 64.255 1.00 17.47 357 ARG D CA 1
ATOM 15707 C C . ARG D 1 357 ? -26.613 58.021 64.054 1.00 17.98 357 ARG D C 1
ATOM 15708 O O . ARG D 1 357 ? -27.095 58.705 64.941 1.00 18.44 357 ARG D O 1
ATOM 15716 N N . SER D 1 358 ? -27.194 57.840 62.878 1.00 17.91 358 SER D N 1
ATOM 15717 C CA . SER D 1 358 ? -28.493 58.357 62.554 1.00 18.37 358 SER D CA 1
ATOM 15718 C C . SER D 1 358 ? -29.089 57.421 61.512 1.00 17.98 358 SER D C 1
ATOM 15719 O O . SER D 1 358 ? -28.363 56.900 60.677 1.00 17.59 358 SER D O 1
ATOM 15722 N N . PHE D 1 359 ? -30.411 57.283 61.515 1.00 18.18 359 PHE D N 1
ATOM 15723 C CA . PHE D 1 359 ? -31.149 56.385 60.637 1.00 17.90 359 PHE D CA 1
ATOM 15724 C C . PHE D 1 359 ? -32.406 57.085 60.187 1.00 18.54 359 PHE D C 1
ATOM 15725 O O . PHE D 1 359 ? -32.931 57.902 60.917 1.00 19.07 359 PHE D O 1
ATOM 15733 N N . PRO D 1 360 ? -32.926 56.785 58.976 1.00 18.54 360 PRO D N 1
ATOM 15734 C CA . PRO D 1 360 ? -34.096 57.536 58.545 1.00 19.24 360 PRO D CA 1
ATOM 15735 C C . PRO D 1 360 ? -35.413 57.097 59.186 1.00 19.39 360 PRO D C 1
ATOM 15736 O O . PRO D 1 360 ? -36.412 57.001 58.500 1.00 19.68 360 PRO D O 1
ATOM 15740 N N . GLY D 1 361 ? -35.472 56.971 60.490 1.00 19.33 361 GLY D N 1
ATOM 15741 C CA . GLY D 1 361 ? -36.663 56.453 61.151 1.00 19.46 361 GLY D CA 1
ATOM 15742 C C . GLY D 1 361 ? -36.242 55.693 62.383 1.00 18.99 361 GLY D C 1
ATOM 15743 O O . GLY D 1 361 ? -35.063 55.623 62.683 1.00 18.61 361 GLY D O 1
ATOM 15744 N N . PRO D 1 362 ? -37.217 55.157 63.121 1.00 19.10 362 PRO D N 1
ATOM 15745 C CA . PRO D 1 362 ? -36.888 54.449 64.348 1.00 18.75 362 PRO D CA 1
ATOM 15746 C C . PRO D 1 362 ? -35.987 53.251 64.068 1.00 17.97 362 PRO D C 1
ATOM 15747 O O . PRO D 1 362 ? -36.275 52.454 63.177 1.00 17.72 362 PRO D O 1
ATOM 15751 N N . PHE D 1 363 ? -34.900 53.153 64.811 1.00 17.65 363 PHE D N 1
ATOM 15752 C CA . PHE D 1 363 ? -34.000 52.042 64.705 1.00 16.98 363 PHE D CA 1
ATOM 15753 C C . PHE D 1 363 ? -34.069 51.202 65.982 1.00 16.82 363 PHE D C 1
ATOM 15754 O O . PHE D 1 363 ? -34.357 50.010 65.908 1.00 16.51 363 PHE D O 1
ATOM 15762 N N . VAL D 1 364 ? -33.804 51.784 67.150 1.00 17.06 364 VAL D N 1
ATOM 15763 C CA . VAL D 1 364 ? -33.928 51.039 68.406 1.00 17.01 364 VAL D CA 1
ATOM 15764 C C . VAL D 1 364 ? -35.054 51.674 69.169 1.00 17.63 364 VAL D C 1
ATOM 15765 O O . VAL D 1 364 ? -34.955 52.859 69.584 1.00 18.07 364 VAL D O 1
ATOM 15769 N N . GLY D 1 365 ? -36.116 50.884 69.336 1.00 17.72 365 GLY D N 1
ATOM 15770 C CA . GLY D 1 365 ? -37.326 51.318 69.998 1.00 18.35 365 GLY D CA 1
ATOM 15771 C C . GLY D 1 365 ? -37.801 52.575 69.283 1.00 18.82 365 GLY D C 1
ATOM 15772 O O . GLY D 1 365 ? -38.047 52.595 68.078 1.00 18.76 365 GLY D O 1
ATOM 15773 N N . ASP D 1 366 ? -37.825 53.628 70.052 1.00 19.32 366 ASP D N 1
ATOM 15774 C CA . ASP D 1 366 ? -38.299 54.956 69.740 1.00 19.95 366 ASP D CA 1
ATOM 15775 C C . ASP D 1 366 ? -37.261 55.865 69.025 1.00 19.89 366 ASP D C 1
ATOM 15776 O O . ASP D 1 366 ? -37.598 56.946 68.513 1.00 20.41 366 ASP D O 1
ATOM 15781 N N . ALA D 1 367 ? -35.990 55.511 69.143 1.00 19.35 367 ALA D N 1
ATOM 15782 C CA . ALA D 1 367 ? -34.882 56.370 68.745 1.00 19.35 367 ALA D CA 1
ATOM 15783 C C . ALA D 1 367 ? -34.532 56.109 67.293 1.00 18.97 367 ALA D C 1
ATOM 15784 O O . ALA D 1 367 ? -34.498 54.965 66.850 1.00 18.43 367 ALA D O 1
ATOM 15786 N N . HIS D 1 368 ? -34.232 57.174 66.559 1.00 19.30 368 HIS D N 1
ATOM 15787 C CA . HIS D 1 368 ? -33.783 57.076 65.149 1.00 19.03 368 HIS D CA 1
ATOM 15788 C C . HIS D 1 368 ? -32.261 56.879 65.084 1.00 18.55 368 HIS D C 1
ATOM 15789 O O . HIS D 1 368 ? -31.583 57.463 64.256 1.00 18.61 368 HIS D O 1
ATOM 15796 N N . SER D 1 369 ? -31.732 56.026 65.944 1.00 18.10 369 SER D N 1
ATOM 15797 C CA . SER D 1 369 ? -30.304 55.699 66.006 1.00 17.65 369 SER D CA 1
ATOM 15798 C C . SER D 1 369 ? -30.116 54.579 67.035 1.00 17.24 369 SER D C 1
ATOM 15799 O O . SER D 1 369 ? -31.047 54.200 67.746 1.00 17.36 369 SER D O 1
ATOM 15802 N N . GLY D 1 370 ? -28.907 54.052 67.105 1.00 16.81 370 GLY D N 1
ATOM 15803 C CA . GLY D 1 370 ? -28.588 53.029 68.095 1.00 16.48 370 GLY D CA 1
ATOM 15804 C C . GLY D 1 370 ? -27.748 51.891 67.597 1.00 15.86 370 GLY D C 1
ATOM 15805 O O . GLY D 1 370 ? -27.198 51.944 66.518 1.00 15.67 370 GLY D O 1
ATOM 15806 N N . TYR D 1 371 ? -27.639 50.876 68.431 1.00 15.62 371 TYR D N 1
ATOM 15807 C CA . TYR D 1 371 ? -26.844 49.696 68.210 1.00 15.10 371 TYR D CA 1
ATOM 15808 C C . TYR D 1 371 ? -27.735 48.511 68.526 1.00 14.94 371 TYR D C 1
ATOM 15809 O O . TYR D 1 371 ? -28.410 48.521 69.540 1.00 15.22 371 TYR D O 1
ATOM 15818 N N . THR D 1 372 ? -27.667 47.477 67.708 1.00 14.55 372 THR D N 1
ATOM 15819 C CA . THR D 1 372 ? -28.365 46.257 67.990 1.00 14.42 372 THR D CA 1
ATOM 15820 C C . THR D 1 372 ? -27.499 45.078 67.582 1.00 13.97 372 THR D C 1
ATOM 15821 O O . THR D 1 372 ? -26.685 45.195 66.677 1.00 13.74 372 THR D O 1
ATOM 15825 N N . HIS D 1 373 ? -27.668 43.944 68.236 1.00 13.89 373 HIS D N 1
ATOM 15826 C CA . HIS D 1 373 ? -26.991 42.726 67.802 1.00 13.53 373 HIS D CA 1
ATOM 15827 C C . HIS D 1 373 ? -27.736 41.445 68.089 1.00 13.53 373 HIS D C 1
ATOM 15828 O O . HIS D 1 373 ? -28.579 41.406 68.959 1.00 13.82 373 HIS D O 1
ATOM 15835 N N . GLY D 1 374 ? -27.389 40.422 67.302 1.00 13.24 374 GLY D N 1
ATOM 15836 C CA . GLY D 1 374 ? -27.729 39.021 67.522 1.00 13.23 374 GLY D CA 1
ATOM 15837 C C . GLY D 1 374 ? -26.414 38.261 67.641 1.00 13.01 374 GLY D C 1
ATOM 15838 O O . GLY D 1 374 ? -25.719 38.016 66.634 1.00 12.73 374 GLY D O 1
ATOM 15839 N N . PHE D 1 375 ? -26.043 37.967 68.891 1.00 13.17 375 PHE D N 1
ATOM 15840 C CA . PHE D 1 375 ? -24.889 37.173 69.216 1.00 13.07 375 PHE D CA 1
ATOM 15841 C C . PHE D 1 375 ? -25.380 35.834 69.760 1.00 13.25 375 PHE D C 1
ATOM 15842 O O . PHE D 1 375 ? -26.566 35.661 70.070 1.00 13.48 375 PHE D O 1
ATOM 15850 N N . TRP D 1 376 ? -24.455 34.900 69.890 1.00 13.20 376 TRP D N 1
ATOM 15851 C CA . TRP D 1 376 ? -24.794 33.557 70.337 1.00 13.41 376 TRP D CA 1
ATOM 15852 C C . TRP D 1 376 ? -23.611 32.772 70.818 1.00 13.47 376 TRP D C 1
ATOM 15853 O O . TRP D 1 376 ? -22.471 33.042 70.436 1.00 13.26 376 TRP D O 1
ATOM 15864 N N . THR D 1 377 ? -23.910 31.828 71.701 1.00 13.81 377 THR D N 1
ATOM 15865 C CA . THR D 1 377 ? -22.969 30.832 72.168 1.00 13.98 377 THR D CA 1
ATOM 15866 C C . THR D 1 377 ? -23.469 29.459 71.729 1.00 14.11 377 THR D C 1
ATOM 15867 O O . THR D 1 377 ? -24.304 28.859 72.383 1.00 14.48 377 THR D O 1
ATOM 15871 N N . ILE D 1 378 ? -22.959 28.981 70.604 1.00 13.86 378 ILE D N 1
ATOM 15872 C CA . ILE D 1 378 ? -23.232 27.628 70.129 1.00 14.02 378 ILE D CA 1
ATOM 15873 C C . ILE D 1 378 ? -22.672 26.627 71.088 1.00 14.44 378 ILE D C 1
ATOM 15874 O O . ILE D 1 378 ? -21.492 26.706 71.456 1.00 14.43 378 ILE D O 1
ATOM 15879 N N . GLY D 1 379 ? -23.509 25.679 71.507 1.00 14.86 379 GLY D N 1
ATOM 15880 C CA . GLY D 1 379 ? -23.088 24.618 72.424 1.00 15.36 379 GLY D CA 1
ATOM 15881 C C . GLY D 1 379 ? -23.304 24.924 73.898 1.00 15.74 379 GLY D C 1
ATOM 15882 O O . GLY D 1 379 ? -22.977 24.086 74.715 1.00 16.21 379 GLY D O 1
ATOM 15883 N N . LYS D 1 380 ? -23.881 26.084 74.243 1.00 15.60 380 LYS D N 1
ATOM 15884 C CA . LYS D 1 380 ? -24.054 26.497 75.640 1.00 15.96 380 LYS D CA 1
ATOM 15885 C C . LYS D 1 380 ? -25.494 26.881 75.946 1.00 16.14 380 LYS D C 1
ATOM 15886 O O . LYS D 1 380 ? -26.142 27.554 75.145 1.00 15.80 380 LYS D O 1
ATOM 15892 N N . ARG D 1 381 ? -25.984 26.459 77.110 1.00 16.71 381 ARG D N 1
ATOM 15893 C CA . ARG D 1 381 ? -27.303 26.810 77.586 1.00 16.98 381 ARG D CA 1
ATOM 15894 C C . ARG D 1 381 ? -27.260 28.219 78.154 1.00 16.85 381 ARG D C 1
ATOM 15895 O O . ARG D 1 381 ? -26.195 28.819 78.236 1.00 16.59 381 ARG D O 1
ATOM 15903 N N . GLN D 1 382 ? -28.420 28.752 78.520 1.00 17.06 382 GLN D N 1
ATOM 15904 C CA . GLN D 1 382 ? -28.540 30.181 78.821 1.00 16.91 382 GLN D CA 1
ATOM 15905 C C . GLN D 1 382 ? -27.644 30.663 79.960 1.00 17.10 382 GLN D C 1
ATOM 15906 O O . GLN D 1 382 ? -27.075 31.751 79.869 1.00 16.81 382 GLN D O 1
ATOM 15912 N N . ALA D 1 383 ? -27.532 29.873 81.018 1.00 17.64 383 ALA D N 1
ATOM 15913 C CA . ALA D 1 383 ? -26.715 30.261 82.182 1.00 17.93 383 ALA D CA 1
ATOM 15914 C C . ALA D 1 383 ? -25.270 30.518 81.767 1.00 17.53 383 ALA D C 1
ATOM 15915 O O . ALA D 1 383 ? -24.661 31.504 82.194 1.00 17.48 383 ALA D O 1
ATOM 15917 N N . GLU D 1 384 ? -24.744 29.654 80.901 1.00 17.28 384 GLU D N 1
ATOM 15918 C CA . GLU D 1 384 ? -23.378 29.793 80.418 1.00 16.93 384 GLU D CA 1
ATOM 15919 C C . GLU D 1 384 ? -23.292 30.933 79.394 1.00 16.33 384 GLU D C 1
ATOM 15920 O O . GLU D 1 384 ? -22.253 31.570 79.297 1.00 16.12 384 GLU D O 1
ATOM 15926 N N . ALA D 1 385 ? -24.373 31.130 78.629 1.00 16.11 385 ALA D N 1
ATOM 15927 C CA . ALA D 1 385 ? -24.462 32.237 77.697 1.00 15.63 385 ALA D CA 1
ATOM 15928 C C . ALA D 1 385 ? -24.410 33.605 78.428 1.00 15.73 385 ALA D C 1
ATOM 15929 O O . ALA D 1 385 ? -23.735 34.529 77.968 1.00 15.43 385 ALA D O 1
ATOM 15931 N N . GLU D 1 386 ? -25.099 33.702 79.557 1.00 16.20 386 GLU D N 1
ATOM 15932 C CA . GLU D 1 386 ? -25.081 34.929 80.355 1.00 16.40 386 GLU D CA 1
ATOM 15933 C C . GLU D 1 386 ? -23.698 35.261 80.883 1.00 16.45 386 GLU D C 1
ATOM 15934 O O . GLU D 1 386 ? -23.265 36.427 80.836 1.00 16.33 386 GLU D O 1
ATOM 15940 N N . LYS D 1 387 ? -22.986 34.237 81.356 1.00 16.66 387 LYS D N 1
ATOM 15941 C CA . LYS D 1 387 ? -21.607 34.448 81.829 1.00 16.76 387 LYS D CA 1
ATOM 15942 C C . LYS D 1 387 ? -20.727 34.899 80.678 1.00 16.23 387 LYS D C 1
ATOM 15943 O O . LYS D 1 387 ? -19.877 35.782 80.856 1.00 16.24 387 LYS D O 1
ATOM 15949 N N . ALA D 1 388 ? -20.964 34.306 79.505 1.00 15.84 388 ALA D N 1
ATOM 15950 C CA . ALA D 1 388 ? -20.162 34.588 78.320 1.00 15.36 388 ALA D CA 1
ATOM 15951 C C . ALA D 1 388 ? -20.209 36.052 77.894 1.00 15.14 388 ALA D C 1
ATOM 15952 O O . ALA D 1 388 ? -19.181 36.596 77.489 1.00 14.98 388 ALA D O 1
ATOM 15954 N N . VAL D 1 389 ? -21.376 36.683 78.014 1.00 15.20 389 VAL D N 1
ATOM 15955 C CA . VAL D 1 389 ? -21.559 38.089 77.610 1.00 15.06 389 VAL D CA 1
ATOM 15956 C C . VAL D 1 389 ? -21.424 39.066 78.764 1.00 15.47 389 VAL D C 1
ATOM 15957 O O . VAL D 1 389 ? -21.533 40.285 78.553 1.00 15.45 389 VAL D O 1
ATOM 15961 N N . ALA D 1 390 ? -21.167 38.543 79.969 1.00 15.88 390 ALA D N 1
ATOM 15962 C CA . ALA D 1 390 ? -21.070 39.357 81.141 1.00 16.33 390 ALA D CA 1
ATOM 15963 C C . ALA D 1 390 ? -20.022 40.455 80.999 1.00 16.30 390 ALA D C 1
ATOM 15964 O O . ALA D 1 390 ? -20.316 41.585 81.370 1.00 16.52 390 ALA D O 1
ATOM 15966 N N . PRO D 1 391 ? -18.821 40.158 80.460 1.00 16.09 391 PRO D N 1
ATOM 15967 C CA . PRO D 1 391 ? -17.842 41.257 80.360 1.00 16.15 391 PRO D CA 1
ATOM 15968 C C . PRO D 1 391 ? -18.387 42.488 79.640 1.00 15.98 391 PRO D C 1
ATOM 15969 O O . PRO D 1 391 ? -18.110 43.626 80.062 1.00 16.28 391 PRO D O 1
ATOM 15973 N N . LEU D 1 392 ? -19.213 42.259 78.614 1.00 15.59 392 LEU D N 1
ATOM 15974 C CA . LEU D 1 392 ? -19.914 43.361 77.919 1.00 15.49 392 LEU D CA 1
ATOM 15975 C C . LEU D 1 392 ? -21.015 44.015 78.724 1.00 15.86 392 LEU D C 1
ATOM 15976 O O . LEU D 1 392 ? -21.054 45.250 78.802 1.00 16.08 392 LEU D O 1
ATOM 15981 N N . MET D 1 393 ? -21.920 43.234 79.313 1.00 15.99 393 MET D N 1
ATOM 15982 C CA . MET D 1 393 ? -23.045 43.845 80.081 1.00 16.39 393 MET D CA 1
ATOM 15983 C C . MET D 1 393 ? -22.544 44.614 81.318 1.00 16.91 393 MET D C 1
ATOM 15984 O O . MET D 1 393 ? -23.069 45.705 81.649 1.00 17.24 393 MET D O 1
ATOM 15989 N N . ASN D 1 394 ? -21.495 44.082 81.942 1.00 17.03 394 ASN D N 1
ATOM 15990 C CA . ASN D 1 394 ? -20.861 44.759 83.049 1.00 17.54 394 ASN D CA 1
ATOM 15991 C C . ASN D 1 394 ? -20.276 46.122 82.605 1.00 17.58 394 ASN D C 1
ATOM 15992 O O . ASN D 1 394 ? -20.407 47.112 83.315 1.00 18.05 394 ASN D O 1
ATOM 15997 N N . ALA D 1 395 ? -19.634 46.151 81.442 1.00 17.15 395 ALA D N 1
ATOM 15998 C CA . ALA D 1 395 ? -19.027 47.384 80.966 1.00 17.23 395 ALA D CA 1
ATOM 15999 C C . ALA D 1 395 ? -20.103 48.402 80.579 1.00 17.31 395 ALA D C 1
ATOM 16000 O O . ALA D 1 395 ? -19.892 49.604 80.705 1.00 17.66 395 ALA D O 1
ATOM 16002 N N . LEU D 1 396 ? -21.246 47.911 80.118 1.00 17.06 396 LEU D N 1
ATOM 16003 C CA . LEU D 1 396 ? -22.404 48.760 79.816 1.00 17.20 396 LEU D CA 1
ATOM 16004 C C . LEU D 1 396 ? -23.205 49.322 80.970 1.00 17.77 396 LEU D C 1
ATOM 16005 O O . LEU D 1 396 ? -23.935 50.284 80.750 1.00 17.99 396 LEU D O 1
ATOM 16010 N N . LYS D 1 397 ? -23.054 48.774 82.173 1.00 18.05 397 LYS D N 1
ATOM 16011 C CA . LYS D 1 397 ? -23.700 49.349 83.370 1.00 18.68 397 LYS D CA 1
ATOM 16012 C C . LYS D 1 397 ? -23.399 50.828 83.579 1.00 19.13 397 LYS D C 1
ATOM 16013 O O . LYS D 1 397 ? -24.245 51.552 84.094 1.00 19.59 397 LYS D O 1
ATOM 16019 N N . LYS D 1 398 ? -22.226 51.287 83.157 1.00 19.05 398 LYS D N 1
ATOM 16020 C CA . LYS D 1 398 ? -21.854 52.726 83.355 1.00 19.56 398 LYS D CA 1
ATOM 16021 C C . LYS D 1 398 ? -22.687 53.693 82.515 1.00 19.60 398 LYS D C 1
ATOM 16022 O O . LYS D 1 398 ? -22.599 54.905 82.719 1.00 20.11 398 LYS D O 1
ATOM 16028 N N . PHE D 1 399 ? -23.424 53.160 81.534 1.00 19.11 399 PHE D N 1
ATOM 16029 C CA . PHE D 1 399 ? -24.239 53.954 80.622 1.00 19.14 399 PHE D CA 1
ATOM 16030 C C . PHE D 1 399 ? -25.732 53.891 80.898 1.00 19.34 399 PHE D C 1
ATOM 16031 O O . PHE D 1 399 ? -26.527 54.361 80.076 1.00 19.33 399 PHE D O 1
ATOM 16039 N N . GLU D 1 400 ? -26.143 53.343 82.044 1.00 19.57 400 GLU D N 1
ATOM 16040 C CA . GLU D 1 400 ? -27.585 53.127 82.277 1.00 19.75 400 GLU D CA 1
ATOM 16041 C C . GLU D 1 400 ? -28.345 54.417 82.435 1.00 20.36 400 GLU D C 1
ATOM 16042 O O . GLU D 1 400 ? -29.484 54.486 81.995 1.00 20.41 400 GLU D O 1
ATOM 16048 N N . ASP D 1 401 ? -27.726 55.442 83.017 1.00 20.86 401 ASP D N 1
ATOM 16049 C CA . ASP D 1 401 ? -28.367 56.750 83.114 1.00 21.50 401 ASP D CA 1
ATOM 16050 C C . ASP D 1 401 ? -28.472 57.510 81.784 1.00 21.39 401 ASP D C 1
ATOM 16051 O O . ASP D 1 401 ? -29.333 58.377 81.664 1.00 21.86 401 ASP D O 1
ATOM 16056 N N . LYS D 1 402 ? -27.609 57.173 80.824 1.00 20.81 402 LYS D N 1
ATOM 16057 C CA . LYS D 1 402 ? -27.486 57.913 79.568 1.00 20.74 402 LYS D CA 1
ATOM 16058 C C . LYS D 1 402 ? -28.161 57.236 78.362 1.00 20.19 402 LYS D C 1
ATOM 16059 O O . LYS D 1 402 ? -28.589 57.918 77.425 1.00 20.31 402 LYS D O 1
ATOM 16065 N N . LEU D 1 403 ? -28.275 55.911 78.419 1.00 19.67 403 LEU D N 1
ATOM 16066 C CA . LEU D 1 403 ? -28.812 55.114 77.320 1.00 19.13 403 LEU D CA 1
ATOM 16067 C C . LEU D 1 403 ? -29.835 54.102 77.799 1.00 19.05 403 LEU D C 1
ATOM 16068 O O . LEU D 1 403 ? -29.783 53.656 78.934 1.00 19.20 403 LEU D O 1
ATOM 16073 N N . VAL D 1 404 ? -30.794 53.789 76.939 1.00 18.89 404 VAL D N 1
ATOM 16074 C CA . VAL D 1 404 ? -31.748 52.723 77.166 1.00 18.78 404 VAL D CA 1
ATOM 16075 C C . VAL D 1 404 ? -31.190 51.430 76.585 1.00 18.09 404 VAL D C 1
ATOM 16076 O O . VAL D 1 404 ? -30.919 51.361 75.386 1.00 17.71 404 VAL D O 1
ATOM 16080 N N . ILE D 1 405 ? -31.023 50.417 77.428 1.00 17.98 405 ILE D N 1
ATOM 16081 C CA . ILE D 1 405 ? -30.336 49.183 77.053 1.00 17.41 405 ILE D CA 1
ATOM 16082 C C . ILE D 1 405 ? -31.206 47.990 77.389 1.00 17.39 405 ILE D C 1
ATOM 16083 O O . ILE D 1 405 ? -31.653 47.863 78.522 1.00 17.79 405 ILE D O 1
ATOM 16088 N N . THR D 1 406 ? -31.416 47.101 76.424 1.00 16.98 406 THR D N 1
ATOM 16089 C CA . THR D 1 406 ? -32.213 45.920 76.622 1.00 16.98 406 THR D CA 1
ATOM 16090 C C . THR D 1 406 ? -31.399 44.731 76.202 1.00 16.48 406 THR D C 1
ATOM 16091 O O . THR D 1 406 ? -30.593 44.800 75.282 1.00 16.07 406 THR D O 1
ATOM 16095 N N . SER D 1 407 ? -31.638 43.626 76.872 1.00 16.56 407 SER D N 1
ATOM 16096 C CA . SER D 1 407 ? -30.791 42.456 76.789 1.00 16.22 407 SER D CA 1
ATOM 16097 C C . SER D 1 407 ? -31.650 41.254 77.052 1.00 16.37 407 SER D C 1
ATOM 16098 O O . SER D 1 407 ? -32.194 41.136 78.126 1.00 16.82 407 SER D O 1
ATOM 16101 N N . THR D 1 408 ? -31.794 40.371 76.074 1.00 16.06 408 THR D N 1
ATOM 16102 C CA . THR D 1 408 ? -32.593 39.164 76.234 1.00 16.24 408 THR D CA 1
ATOM 16103 C C . THR D 1 408 ? -31.911 37.953 75.645 1.00 15.89 408 THR D C 1
ATOM 16104 O O . THR D 1 408 ? -31.025 38.092 74.802 1.00 15.45 408 THR D O 1
ATOM 16108 N N . PHE D 1 409 ? -32.319 36.768 76.081 1.00 16.13 409 PHE D N 1
ATOM 16109 C CA . PHE D 1 409 ? -31.725 35.514 75.641 1.00 15.90 409 PHE D CA 1
ATOM 16110 C C . PHE D 1 409 ? -32.809 34.579 75.151 1.00 16.08 409 PHE D C 1
ATOM 16111 O O . PHE D 1 409 ? -33.886 34.566 75.695 1.00 16.53 409 PHE D O 1
ATOM 16119 N N . ALA D 1 410 ? -32.514 33.824 74.097 1.00 15.77 410 ALA D N 1
ATOM 16120 C CA . ALA D 1 410 ? -33.381 32.779 73.590 1.00 15.96 410 ALA D CA 1
ATOM 16121 C C . ALA D 1 410 ? -32.576 31.488 73.450 1.00 15.86 410 ALA D C 1
ATOM 16122 O O . ALA D 1 410 ? -31.505 31.501 72.847 1.00 15.44 410 ALA D O 1
ATOM 16124 N N . GLU D 1 411 ? -33.103 30.391 73.998 1.00 16.32 411 GLU D N 1
ATOM 16125 C CA . GLU D 1 411 ? -32.410 29.079 73.944 1.00 16.36 411 GLU D CA 1
ATOM 16126 C C . GLU D 1 411 ? -33.025 28.228 72.849 1.00 16.38 411 GLU D C 1
ATOM 16127 O O . GLU D 1 411 ? -34.235 28.250 72.669 1.00 16.67 411 GLU D O 1
ATOM 16133 N N . TYR D 1 412 ? -32.181 27.524 72.084 1.00 16.11 412 TYR D N 1
ATOM 16134 C CA . TYR D 1 412 ? -32.628 26.550 71.062 1.00 16.18 412 TYR D CA 1
ATOM 16135 C C . TYR D 1 412 ? -32.018 25.199 71.381 1.00 16.45 412 TYR D C 1
ATOM 16136 O O . TYR D 1 412 ? -30.973 25.151 72.019 1.00 16.38 412 TYR D O 1
ATOM 16145 N N . GLN D 1 413 ? -32.663 24.131 70.914 1.00 16.80 413 GLN D N 1
ATOM 16146 C CA . GLN D 1 413 ? -32.234 22.735 71.195 1.00 17.20 413 GLN D CA 1
ATOM 16147 C C . GLN D 1 413 ? -31.385 22.048 70.117 1.00 16.93 413 GLN D C 1
ATOM 16148 O O . GLN D 1 413 ? -31.016 20.886 70.270 1.00 17.29 413 GLN D O 1
ATOM 16154 N N . ASP D 1 414 ? -31.061 22.776 69.055 1.00 16.35 414 ASP D N 1
ATOM 16155 C CA . ASP D 1 414 ? -30.086 22.330 68.040 1.00 16.03 414 ASP D CA 1
ATOM 16156 C C . ASP D 1 414 ? -29.652 23.497 67.191 1.00 15.39 414 ASP D C 1
ATOM 16157 O O . ASP D 1 414 ? -30.160 24.624 67.332 1.00 15.22 414 ASP D O 1
ATOM 16162 N N . TYR D 1 415 ? -28.695 23.252 66.308 1.00 15.09 415 TYR D N 1
ATOM 16163 C CA . TYR D 1 415 ? -28.198 24.295 65.462 1.00 14.53 415 TYR D CA 1
ATOM 16164 C C . TYR D 1 415 ? -29.269 24.854 64.495 1.00 14.44 415 TYR D C 1
ATOM 16165 O O . TYR D 1 415 ? -29.358 26.073 64.285 1.00 14.13 415 TYR D O 1
ATOM 16174 N N . TRP D 1 416 ? -30.043 23.976 63.889 1.00 14.75 416 TRP D N 1
ATOM 16175 C CA . TRP D 1 416 ? -30.909 24.387 62.789 1.00 14.69 416 TRP D CA 1
ATOM 16176 C C . TRP D 1 416 ? -32.126 25.171 63.211 1.00 14.86 416 TRP D C 1
ATOM 16177 O O . TRP D 1 416 ? -32.484 26.112 62.500 1.00 14.64 416 TRP D O 1
ATOM 16188 N N . SER D 1 417 ? -32.751 24.830 64.343 1.00 15.28 417 SER D N 1
ATOM 16189 C CA . SER D 1 417 ? -33.849 25.653 64.849 1.00 15.47 417 SER D CA 1
ATOM 16190 C C . SER D 1 417 ? -33.309 27.065 65.213 1.00 15.05 417 SER D C 1
ATOM 16191 O O . SER D 1 417 ? -33.971 28.085 64.974 1.00 15.00 417 SER D O 1
ATOM 16194 N N . PHE D 1 418 ? -32.098 27.097 65.757 1.00 14.80 418 PHE D N 1
ATOM 16195 C CA . PHE D 1 418 ? -31.386 28.341 66.039 1.00 14.42 418 PHE D CA 1
ATOM 16196 C C . PHE D 1 418 ? -31.116 29.106 64.752 1.00 14.01 418 PHE D C 1
ATOM 16197 O O . PHE D 1 418 ? -31.362 30.309 64.674 1.00 13.88 418 PHE D O 1
ATOM 16205 N N . TYR D 1 419 ? -30.580 28.406 63.754 1.00 13.86 419 TYR D N 1
ATOM 16206 C CA . TYR D 1 419 ? -30.122 29.047 62.538 1.00 13.49 419 TYR D CA 1
ATOM 16207 C C . TYR D 1 419 ? -31.273 29.785 61.892 1.00 13.59 419 TYR D C 1
ATOM 16208 O O . TYR D 1 419 ? -31.153 30.968 61.537 1.00 13.38 419 TYR D O 1
ATOM 16217 N N . TRP D 1 420 ? -32.373 29.073 61.713 1.00 13.96 420 TRP D N 1
ATOM 16218 C CA . TRP D 1 420 ? -33.504 29.629 60.984 1.00 14.13 420 TRP D CA 1
ATOM 16219 C C . TRP D 1 420 ? -34.242 30.716 61.776 1.00 14.28 420 TRP D C 1
ATOM 16220 O O . TRP D 1 420 ? -34.854 31.601 61.169 1.00 14.32 420 TRP D O 1
ATOM 16231 N N . ALA D 1 421 ? -34.176 30.658 63.101 1.00 14.41 421 ALA D N 1
ATOM 16232 C CA . ALA D 1 421 ? -34.780 31.667 63.938 1.00 14.58 421 ALA D CA 1
ATOM 16233 C C . ALA D 1 421 ? -33.953 32.965 63.969 1.00 14.21 421 ALA D C 1
ATOM 16234 O O . ALA D 1 421 ? -34.502 34.033 63.869 1.00 14.30 421 ALA D O 1
ATOM 16236 N N . GLU D 1 422 ? -32.635 32.839 64.088 1.00 13.87 422 GLU D N 1
ATOM 16237 C CA . GLU D 1 422 ? -31.749 33.955 64.344 1.00 13.60 422 GLU D CA 1
ATOM 16238 C C . GLU D 1 422 ? -30.945 34.420 63.142 1.00 13.24 422 GLU D C 1
ATOM 16239 O O . GLU D 1 422 ? -30.323 35.488 63.197 1.00 13.07 422 GLU D O 1
ATOM 16245 N N . SER D 1 423 ? -30.931 33.626 62.074 1.00 13.16 423 SER D N 1
ATOM 16246 C CA . SER D 1 423 ? -30.149 33.903 60.884 1.00 12.86 423 SER D CA 1
ATOM 16247 C C . SER D 1 423 ? -30.961 33.426 59.666 1.00 12.99 423 SER D C 1
ATOM 16248 O O . SER D 1 423 ? -32.196 33.512 59.691 1.00 13.30 423 SER D O 1
ATOM 16251 N N . GLY D 1 424 ? -30.314 32.930 58.607 1.00 12.81 424 GLY D N 1
ATOM 16252 C CA . GLY D 1 424 ? -31.039 32.474 57.411 1.00 12.97 424 GLY D CA 1
ATOM 16253 C C . GLY D 1 424 ? -31.743 33.665 56.769 1.00 13.08 424 GLY D C 1
ATOM 16254 O O . GLY D 1 424 ? -32.950 33.635 56.515 1.00 13.40 424 GLY D O 1
ATOM 16255 N N . LEU D 1 425 ? -30.980 34.735 56.553 1.00 12.86 425 LEU D N 1
ATOM 16256 C CA . LEU D 1 425 ? -31.538 36.021 56.136 1.00 13.00 425 LEU D CA 1
ATOM 16257 C C . LEU D 1 425 ? -31.791 36.056 54.626 1.00 13.09 425 LEU D C 1
ATOM 16258 O O . LEU D 1 425 ? -31.057 35.441 53.815 1.00 12.92 425 LEU D O 1
ATOM 16263 N N . HIS D 1 426 ? -32.846 36.760 54.266 1.00 13.42 426 HIS D N 1
ATOM 16264 C CA . HIS D 1 426 ? -33.228 37.000 52.883 1.00 13.61 426 HIS D CA 1
ATOM 16265 C C . HIS D 1 426 ? -33.626 38.501 52.861 1.00 13.83 426 HIS D C 1
ATOM 16266 O O . HIS D 1 426 ? -34.754 38.849 52.580 1.00 14.23 426 HIS D O 1
ATOM 16273 N N . ASP D 1 427 ? -32.686 39.359 53.221 1.00 13.62 427 ASP D N 1
ATOM 16274 C CA . ASP D 1 427 ? -32.955 40.800 53.335 1.00 13.86 427 ASP D CA 1
ATOM 16275 C C . ASP D 1 427 ? -33.056 41.444 51.955 1.00 14.08 427 ASP D C 1
ATOM 16276 O O . ASP D 1 427 ? -32.567 40.884 50.977 1.00 13.95 427 ASP D O 1
ATOM 16281 N N . PRO D 1 428 ? -33.641 42.656 51.890 1.00 14.47 428 PRO D N 1
ATOM 16282 C CA . PRO D 1 428 ? -33.702 43.352 50.600 1.00 14.75 428 PRO D CA 1
ATOM 16283 C C . PRO D 1 428 ? -32.320 43.691 50.082 1.00 14.49 428 PRO D C 1
ATOM 16284 O O . PRO D 1 428 ? -31.435 43.965 50.875 1.00 14.22 428 PRO D O 1
ATOM 16288 N N . VAL D 1 429 ? -32.173 43.664 48.757 1.00 14.62 429 VAL D N 1
ATOM 16289 C CA . VAL D 1 429 ? -30.899 43.880 48.048 1.00 14.43 429 VAL D CA 1
ATOM 16290 C C . VAL D 1 429 ? -31.168 44.866 46.899 1.00 14.92 429 VAL D C 1
ATOM 16291 O O . VAL D 1 429 ? -32.115 45.630 46.954 1.00 15.36 429 VAL D O 1
ATOM 16295 N N . GLY D 1 430 ? -30.337 44.863 45.857 1.00 14.90 430 GLY D N 1
ATOM 16296 C CA . GLY D 1 430 ? -30.548 45.718 44.686 1.00 15.41 430 GLY D CA 1
ATOM 16297 C C . GLY D 1 430 ? -29.912 47.083 44.648 1.00 15.67 430 GLY D C 1
ATOM 16298 O O . GLY D 1 430 ? -30.148 47.864 43.696 1.00 16.18 430 GLY D O 1
ATOM 16299 N N . SER D 1 431 ? -29.104 47.390 45.652 1.00 15.38 431 SER D N 1
ATOM 16300 C CA . SER D 1 431 ? -28.290 48.639 45.625 1.00 15.62 431 SER D CA 1
ATOM 16301 C C . SER D 1 431 ? -26.813 48.342 45.436 1.00 15.28 431 SER D C 1
ATOM 16302 O O . SER D 1 431 ? -26.328 47.244 45.780 1.00 14.77 431 SER D O 1
ATOM 16305 N N . THR D 1 432 ? -26.094 49.320 44.907 1.00 15.61 432 THR D N 1
ATOM 16306 C CA . THR D 1 432 ? -24.640 49.266 44.812 1.00 15.40 432 THR D CA 1
ATOM 16307 C C . THR D 1 432 ? -24.014 49.254 46.217 1.00 15.04 432 THR D C 1
ATOM 16308 O O . THR D 1 432 ? -24.430 49.991 47.113 1.00 15.19 432 THR D O 1
ATOM 16312 N N . SER D 1 433 ? -23.000 48.412 46.393 1.00 14.60 433 SER D N 1
ATOM 16313 C CA . SER D 1 433 ? -22.284 48.298 47.652 1.00 14.28 433 SER D CA 1
ATOM 16314 C C . SER D 1 433 ? -21.035 49.139 47.572 1.00 14.48 433 SER D C 1
ATOM 16315 O O . SER D 1 433 ? -20.253 49.016 46.593 1.00 14.56 433 SER D O 1
ATOM 16318 N N . ILE D 1 434 ? -20.886 50.042 48.544 1.00 14.65 434 ILE D N 1
ATOM 16319 C CA . ILE D 1 434 ? -19.679 50.839 48.719 1.00 14.87 434 ILE D CA 1
ATOM 16320 C C . ILE D 1 434 ? -19.330 50.748 50.199 1.00 14.63 434 ILE D C 1
ATOM 16321 O O . ILE D 1 434 ? -19.823 51.507 51.031 1.00 14.84 434 ILE D O 1
ATOM 16326 N N . ILE D 1 435 ? -18.506 49.762 50.513 1.00 14.20 435 ILE D N 1
ATOM 16327 C CA . ILE D 1 435 ? -18.102 49.463 51.881 1.00 13.95 435 ILE D CA 1
ATOM 16328 C C . ILE D 1 435 ? -16.594 49.305 51.980 1.00 13.90 435 ILE D C 1
ATOM 16329 O O . ILE D 1 435 ? -15.900 49.130 50.974 1.00 13.96 435 ILE D O 1
ATOM 16334 N N . THR D 1 436 ? -16.116 49.367 53.220 1.00 13.84 436 THR D N 1
ATOM 16335 C CA . THR D 1 436 ? -14.726 49.049 53.564 1.00 13.78 436 THR D CA 1
ATOM 16336 C C . THR D 1 436 ? -14.741 48.040 54.724 1.00 13.39 436 THR D C 1
ATOM 16337 O O . THR D 1 436 ? -15.676 48.062 55.550 1.00 13.32 436 THR D O 1
ATOM 16341 N N . SER D 1 437 ? -13.784 47.111 54.758 1.00 13.17 437 SER D N 1
ATOM 16342 C CA . SER D 1 437 ? -13.733 46.183 55.871 1.00 12.89 437 SER D CA 1
ATOM 16343 C C . SER D 1 437 ? -12.346 46.090 56.440 1.00 12.98 437 SER D C 1
ATOM 16344 O O . SER D 1 437 ? -11.343 46.313 55.726 1.00 13.16 437 SER D O 1
ATOM 16347 N N . ARG D 1 438 ? -12.297 45.881 57.751 1.00 12.94 438 ARG D N 1
ATOM 16348 C CA . ARG D 1 438 ? -11.057 45.808 58.474 1.00 13.09 438 ARG D CA 1
ATOM 16349 C C . ARG D 1 438 ? -11.139 44.760 59.561 1.00 12.87 438 ARG D C 1
ATOM 16350 O O . ARG D 1 438 ? -12.014 44.811 60.432 1.00 12.82 438 ARG D O 1
ATOM 16358 N N . LEU D 1 439 ? -10.237 43.794 59.479 1.00 12.78 439 LEU D N 1
ATOM 16359 C CA . LEU D 1 439 ? -10.079 42.799 60.539 1.00 12.68 439 LEU D CA 1
ATOM 16360 C C . LEU D 1 439 ? -9.432 43.537 61.715 1.00 13.01 439 LEU D C 1
ATOM 16361 O O . LEU D 1 439 ? -8.499 44.336 61.500 1.00 13.32 439 LEU D O 1
ATOM 16366 N N . ILE D 1 440 ? -9.936 43.298 62.923 1.00 13.00 440 ILE D N 1
ATOM 16367 C CA . ILE D 1 440 ? -9.457 43.982 64.144 1.00 13.35 440 ILE D CA 1
ATOM 16368 C C . ILE D 1 440 ? -8.801 43.018 65.125 1.00 13.42 440 ILE D C 1
ATOM 16369 O O . ILE D 1 440 ? -9.466 42.094 65.614 1.00 13.23 440 ILE D O 1
ATOM 16374 N N . ASN D 1 441 ? -7.517 43.248 65.407 1.00 13.75 441 ASN D N 1
ATOM 16375 C CA . ASN D 1 441 ? -6.760 42.435 66.402 1.00 13.93 441 ASN D CA 1
ATOM 16376 C C . ASN D 1 441 ? -6.975 43.006 67.824 1.00 14.23 441 ASN D C 1
ATOM 16377 O O . ASN D 1 441 ? -7.188 44.203 67.977 1.00 14.42 441 ASN D O 1
ATOM 16382 N N . PRO D 1 442 ? -6.916 42.160 68.871 1.00 14.31 442 PRO D N 1
ATOM 16383 C CA . PRO D 1 442 ? -7.232 42.671 70.231 1.00 14.61 442 PRO D CA 1
ATOM 16384 C C . PRO D 1 442 ? -6.423 43.872 70.688 1.00 15.09 442 PRO D C 1
ATOM 16385 O O . PRO D 1 442 ? -6.955 44.747 71.386 1.00 15.30 442 PRO D O 1
ATOM 16389 N N . GLU D 1 443 ? -5.141 43.890 70.308 1.00 15.32 443 GLU D N 1
ATOM 16390 C CA . GLU D 1 443 ? -4.177 44.924 70.692 1.00 15.86 443 GLU D CA 1
ATOM 16391 C C . GLU D 1 443 ? -4.515 46.286 70.136 1.00 15.95 443 GLU D C 1
ATOM 16392 O O . GLU D 1 443 ? -4.044 47.290 70.663 1.00 16.44 443 GLU D O 1
ATOM 16398 N N . ALA D 1 444 ? -5.306 46.335 69.064 1.00 15.53 444 ALA D N 1
ATOM 16399 C CA . ALA D 1 444 ? -5.797 47.612 68.528 1.00 15.63 444 ALA D CA 1
ATOM 16400 C C . ALA D 1 444 ? -6.842 48.270 69.403 1.00 15.73 444 ALA D C 1
ATOM 16401 O O . ALA D 1 444 ? -7.184 49.421 69.160 1.00 15.95 444 ALA D O 1
ATOM 16403 N N . LEU D 1 445 ? -7.331 47.574 70.435 1.00 15.65 445 LEU D N 1
ATOM 16404 C CA . LEU D 1 445 ? -8.520 48.009 71.206 1.00 15.68 445 LEU D CA 1
ATOM 16405 C C . LEU D 1 445 ? -8.271 48.309 72.661 1.00 16.15 445 LEU D C 1
ATOM 16406 O O . LEU D 1 445 ? -9.204 48.542 73.391 1.00 16.21 445 LEU D O 1
ATOM 16411 N N . THR D 1 446 ? -7.026 48.306 73.097 1.00 16.53 446 THR D N 1
ATOM 16412 C CA . THR D 1 446 ? -6.728 48.421 74.514 1.00 17.00 446 THR D CA 1
ATOM 16413 C C . THR D 1 446 ? -6.804 49.904 74.940 1.00 17.52 446 THR D C 1
ATOM 16414 O O . THR D 1 446 ? -7.108 50.206 76.090 1.00 17.87 446 THR D O 1
ATOM 16418 N N . ASP D 1 447 ? -6.535 50.821 74.016 1.00 17.62 447 ASP D N 1
ATOM 16419 C CA . ASP D 1 447 ? -6.640 52.260 74.308 1.00 18.17 447 ASP D CA 1
ATOM 16420 C C . ASP D 1 447 ? -8.013 52.762 73.866 1.00 17.92 447 ASP D C 1
ATOM 16421 O O . ASP D 1 447 ? -8.288 52.930 72.669 1.00 17.64 447 ASP D O 1
ATOM 16426 N N . TYR D 1 448 ? -8.867 53.041 74.846 1.00 18.10 448 TYR D N 1
ATOM 16427 C CA . TYR D 1 448 ? -10.194 53.553 74.581 1.00 17.97 448 TYR D CA 1
ATOM 16428 C C . TYR D 1 448 ? -10.227 54.759 73.644 1.00 18.21 448 TYR D C 1
ATOM 16429 O O . TYR D 1 448 ? -11.121 54.859 72.789 1.00 17.91 448 TYR D O 1
ATOM 16438 N N . ASN D 1 449 ? -9.283 55.681 73.803 1.00 18.82 449 ASN D N 1
ATOM 16439 C CA . ASN D 1 449 ? -9.341 56.925 73.025 1.00 19.18 449 ASN D CA 1
ATOM 16440 C C . ASN D 1 449 ? -9.155 56.657 71.545 1.00 18.79 449 ASN D C 1
ATOM 16441 O O . ASN D 1 449 ? -9.872 57.224 70.713 1.00 18.76 449 ASN D O 1
ATOM 16446 N N . LYS D 1 450 ? -8.240 55.746 71.213 1.00 18.49 450 LYS D N 1
ATOM 16447 C CA . LYS D 1 450 ? -8.035 55.360 69.799 1.00 18.10 450 LYS D CA 1
ATOM 16448 C C . LYS D 1 450 ? -9.267 54.726 69.171 1.00 17.47 450 LYS D C 1
ATOM 16449 O O . LYS D 1 450 ? -9.583 54.940 67.992 1.00 17.32 450 LYS D O 1
ATOM 16455 N N . VAL D 1 451 ? -9.949 53.926 69.972 1.00 17.16 451 VAL D N 1
ATOM 16456 C CA . VAL D 1 451 ? -11.146 53.227 69.532 1.00 16.60 451 VAL D CA 1
ATOM 16457 C C . VAL D 1 451 ? -12.243 54.253 69.323 1.00 16.82 451 VAL D C 1
ATOM 16458 O O . VAL D 1 451 ? -12.843 54.313 68.254 1.00 16.60 451 VAL D O 1
ATOM 16462 N N . ARG D 1 452 ? -12.482 55.057 70.340 1.00 17.31 452 ARG D N 1
ATOM 16463 C CA . ARG D 1 452 ? -13.475 56.129 70.271 1.00 17.64 452 ARG D CA 1
ATOM 16464 C C . ARG D 1 452 ? -13.299 57.050 69.058 1.00 17.89 452 ARG D C 1
ATOM 16465 O O . ARG D 1 452 ? -14.284 57.404 68.384 1.00 17.86 452 ARG D O 1
ATOM 16473 N N . GLU D 1 453 ? -12.047 57.391 68.753 1.00 18.17 453 GLU D N 1
ATOM 16474 C CA . GLU D 1 453 ? -11.721 58.188 67.570 1.00 18.44 453 GLU D CA 1
ATOM 16475 C C . GLU D 1 453 ? -12.086 57.459 66.236 1.00 17.86 453 GLU D C 1
ATOM 16476 O O . GLU D 1 453 ? -12.605 58.067 65.293 1.00 18.01 453 GLU D O 1
ATOM 16482 N N . ALA D 1 454 ? -11.820 56.151 66.179 1.00 17.27 454 ALA D N 1
ATOM 16483 C CA . ALA D 1 454 ? -12.221 55.359 65.026 1.00 16.73 454 ALA D CA 1
ATOM 16484 C C . ALA D 1 454 ? -13.754 55.320 64.861 1.00 16.52 454 ALA D C 1
ATOM 16485 O O . ALA D 1 454 ? -14.287 55.534 63.774 1.00 16.47 454 ALA D O 1
ATOM 16487 N N . ILE D 1 455 ? -14.440 55.029 65.960 1.00 16.44 455 ILE D N 1
ATOM 16488 C CA . ILE D 1 455 ? -15.904 55.054 66.018 1.00 16.35 455 ILE D CA 1
ATOM 16489 C C . ILE D 1 455 ? -16.457 56.425 65.572 1.00 16.89 455 ILE D C 1
ATOM 16490 O O . ILE D 1 455 ? -17.425 56.455 64.791 1.00 16.79 455 ILE D O 1
ATOM 16495 N N . GLU D 1 456 ? -15.862 57.539 66.044 1.00 17.51 456 GLU D N 1
ATOM 16496 C CA . GLU D 1 456 ? -16.332 58.850 65.648 1.00 18.11 456 GLU D CA 1
ATOM 16497 C C . GLU D 1 456 ? -16.331 59.016 64.147 1.00 18.08 456 GLU D C 1
ATOM 16498 O O . GLU D 1 456 ? -17.333 59.430 63.576 1.00 18.22 456 GLU D O 1
ATOM 16504 N N . VAL D 1 457 ? -15.211 58.679 63.507 1.00 17.93 457 VAL D N 1
ATOM 16505 C CA . VAL D 1 457 ? -15.097 58.755 62.044 1.00 17.90 457 VAL D CA 1
ATOM 16506 C C . VAL D 1 457 ? -16.026 57.807 61.266 1.00 17.32 457 VAL D C 1
ATOM 16507 O O . VAL D 1 457 ? -16.708 58.257 60.350 1.00 17.50 457 VAL D O 1
ATOM 16511 N N . VAL D 1 458 ? -16.029 56.510 61.593 1.00 16.68 458 VAL D N 1
ATOM 16512 C CA . VAL D 1 458 ? -16.927 55.556 60.880 1.00 16.17 458 VAL D CA 1
ATOM 16513 C C . VAL D 1 458 ? -18.444 55.793 61.141 1.00 16.25 458 VAL D C 1
ATOM 16514 O O . VAL D 1 458 ? -19.278 55.406 60.324 1.00 16.05 458 VAL D O 1
ATOM 16518 N N . ALA D 1 459 ? -18.797 56.424 62.253 1.00 16.59 459 ALA D N 1
ATOM 16519 C CA . ALA D 1 459 ? -20.191 56.857 62.500 1.00 16.82 459 ALA D CA 1
ATOM 16520 C C . ALA D 1 459 ? -20.708 57.794 61.378 1.00 17.26 459 ALA D C 1
ATOM 16521 O O . ALA D 1 459 ? -21.902 57.873 61.095 1.00 17.35 459 ALA D O 1
ATOM 16523 N N . GLY D 1 460 ? -19.788 58.508 60.762 1.00 17.60 460 GLY D N 1
ATOM 16524 C CA . GLY D 1 460 ? -20.150 59.302 59.601 1.00 18.03 460 GLY D CA 1
ATOM 16525 C C . GLY D 1 460 ? -20.789 60.613 59.957 1.00 18.78 460 GLY D C 1
ATOM 16526 O O . GLY D 1 460 ? -20.963 60.952 61.125 1.00 18.99 460 GLY D O 1
ATOM 16527 N N . LYS D 1 461 ? -21.134 61.358 58.933 1.00 19.25 461 LYS D N 1
ATOM 16528 C CA . LYS D 1 461 ? -21.784 62.665 59.078 1.00 20.07 461 LYS D CA 1
ATOM 16529 C C . LYS D 1 461 ? -23.282 62.391 59.289 1.00 19.99 461 LYS D C 1
ATOM 16530 O O . LYS D 1 461 ? -23.894 61.670 58.476 1.00 19.63 461 LYS D O 1
ATOM 16536 N N . PRO D 1 462 ? -23.887 62.896 60.358 1.00 20.33 462 PRO D N 1
ATOM 16537 C CA . PRO D 1 462 ? -25.300 62.589 60.650 1.00 20.28 462 PRO D CA 1
ATOM 16538 C C . PRO D 1 462 ? -26.318 62.813 59.489 1.00 20.57 462 PRO D C 1
ATOM 16539 O O . PRO D 1 462 ? -27.430 62.292 59.561 1.00 20.40 462 PRO D O 1
ATOM 16543 N N . GLU D 1 463 ? -25.923 63.581 58.468 1.00 21.04 463 GLU D N 1
ATOM 16544 C CA . GLU D 1 463 ? -26.697 63.906 57.288 1.00 21.42 463 GLU D CA 1
ATOM 16545 C C . GLU D 1 463 ? -26.587 62.800 56.252 1.00 20.77 463 GLU D C 1
ATOM 16546 O O . GLU D 1 463 ? -27.498 62.601 55.406 1.00 20.85 463 GLU D O 1
ATOM 16552 N N . GLU D 1 464 ? -25.498 62.026 56.310 1.00 20.13 464 GLU D N 1
ATOM 16553 C CA . GLU D 1 464 ? -25.335 60.853 55.438 1.00 19.47 464 GLU D CA 1
ATOM 16554 C C . GLU D 1 464 ? -25.484 59.588 56.266 1.00 18.70 464 GLU D C 1
ATOM 16555 O O . GLU D 1 464 ? -24.862 59.476 57.337 1.00 18.50 464 GLU D O 1
ATOM 16561 N N . VAL D 1 465 ? -26.359 58.676 55.854 1.00 18.34 465 VAL D N 1
ATOM 16562 C CA . VAL D 1 465 ? -26.570 57.426 56.582 1.00 17.67 465 VAL D CA 1
ATOM 16563 C C . VAL D 1 465 ? -25.368 56.524 56.351 1.00 17.07 465 VAL D C 1
ATOM 16564 O O . VAL D 1 465 ? -25.018 56.242 55.209 1.00 16.96 465 VAL D O 1
ATOM 16568 N N . SER D 1 466 ? -24.763 56.083 57.453 1.00 16.73 466 SER D N 1
ATOM 16569 C CA . SER D 1 466 ? -23.597 55.226 57.408 1.00 16.21 466 SER D CA 1
ATOM 16570 C C . SER D 1 466 ? -23.958 53.894 58.079 1.00 15.64 466 SER D C 1
ATOM 16571 O O . SER D 1 466 ? -24.413 53.849 59.222 1.00 15.65 466 SER D O 1
ATOM 16574 N N . SER D 1 467 ? -23.856 52.815 57.312 1.00 15.20 467 SER D N 1
ATOM 16575 C CA . SER D 1 467 ? -23.999 51.471 57.876 1.00 14.68 467 SER D CA 1
ATOM 16576 C C . SER D 1 467 ? -22.685 51.066 58.506 1.00 14.40 467 SER D C 1
ATOM 16577 O O . SER D 1 467 ? -21.622 51.133 57.878 1.00 14.36 467 SER D O 1
ATOM 16580 N N . ASN D 1 468 ? -22.741 50.670 59.757 1.00 14.28 468 ASN D N 1
ATOM 16581 C CA . ASN D 1 468 ? -21.614 50.095 60.453 1.00 14.02 468 ASN D CA 1
ATOM 16582 C C . ASN D 1 468 ? -22.036 48.703 60.952 1.00 13.62 468 ASN D C 1
ATOM 16583 O O . ASN D 1 468 ? -23.157 48.514 61.440 1.00 13.67 468 ASN D O 1
ATOM 16588 N N . VAL D 1 469 ? -21.163 47.733 60.751 1.00 13.28 469 VAL D N 1
ATOM 16589 C CA . VAL D 1 469 ? -21.487 46.346 61.044 1.00 12.94 469 VAL D CA 1
ATOM 16590 C C . VAL D 1 469 ? -20.270 45.726 61.731 1.00 12.78 469 VAL D C 1
ATOM 16591 O O . VAL D 1 469 ? -19.109 45.919 61.286 1.00 12.77 469 VAL D O 1
ATOM 16595 N N . VAL D 1 470 ? -20.561 44.968 62.787 1.00 12.70 470 VAL D N 1
ATOM 16596 C CA . VAL D 1 470 ? -19.596 44.108 63.472 1.00 12.56 470 VAL D CA 1
ATOM 16597 C C . VAL D 1 470 ? -19.821 42.637 63.100 1.00 12.27 470 VAL D C 1
ATOM 16598 O O . VAL D 1 470 ? -20.927 42.148 63.283 1.00 12.25 470 VAL D O 1
ATOM 16602 N N . LEU D 1 471 ? -18.789 41.965 62.593 1.00 12.10 471 LEU D N 1
ATOM 16603 C CA . LEU D 1 471 ? -18.879 40.534 62.218 1.00 11.87 471 LEU D CA 1
ATOM 16604 C C . LEU D 1 471 ? -18.057 39.740 63.228 1.00 11.89 471 LEU D C 1
ATOM 16605 O O . LEU D 1 471 ? -16.845 39.588 63.089 1.00 11.88 471 LEU D O 1
ATOM 16610 N N . LEU D 1 472 ? -18.702 39.303 64.299 1.00 11.98 472 LEU D N 1
ATOM 16611 C CA . LEU D 1 472 ? -17.993 38.597 65.345 1.00 12.07 472 LEU D CA 1
ATOM 16612 C C . LEU D 1 472 ? -17.916 37.143 64.914 1.00 11.94 472 LEU D C 1
ATOM 16613 O O . LEU D 1 472 ? -18.672 36.290 65.391 1.00 12.00 472 LEU D O 1
ATOM 16618 N N . VAL D 1 473 ? -17.006 36.886 63.975 1.00 11.81 473 VAL D N 1
ATOM 16619 C CA . VAL D 1 473 ? -17.038 35.620 63.215 1.00 11.69 473 VAL D CA 1
ATOM 16620 C C . VAL D 1 473 ? -15.739 34.883 63.193 1.00 11.73 473 VAL D C 1
ATOM 16621 O O . VAL D 1 473 ? -15.691 33.826 62.622 1.00 11.69 473 VAL D O 1
ATOM 16625 N N . SER D 1 474 ? -14.690 35.403 63.819 1.00 11.87 474 SER D N 1
ATOM 16626 C CA . SER D 1 474 ? -13.428 34.707 63.876 1.00 11.98 474 SER D CA 1
ATOM 16627 C C . SER D 1 474 ? -13.161 34.373 65.338 1.00 12.23 474 SER D C 1
ATOM 16628 O O . SER D 1 474 ? -14.111 34.223 66.084 1.00 12.29 474 SER D O 1
ATOM 16631 N N . GLY D 1 475 ? -11.903 34.226 65.736 1.00 12.44 475 GLY D N 1
ATOM 16632 C CA . GLY D 1 475 ? -11.575 33.711 67.058 1.00 12.74 475 GLY D CA 1
ATOM 16633 C C . GLY D 1 475 ? -11.793 32.183 67.068 1.00 12.82 475 GLY D C 1
ATOM 16634 O O . GLY D 1 475 ? -12.054 31.576 66.024 1.00 12.64 475 GLY D O 1
ATOM 16635 N N . GLY D 1 476 ? -11.710 31.579 68.252 1.00 13.13 476 GLY D N 1
ATOM 16636 C CA . GLY D 1 476 ? -11.984 30.143 68.430 1.00 13.31 476 GLY D CA 1
ATOM 16637 C C . GLY D 1 476 ? -11.274 29.237 67.408 1.00 13.29 476 GLY D C 1
ATOM 16638 O O . GLY D 1 476 ? -10.025 29.215 67.330 1.00 13.45 476 GLY D O 1
ATOM 16639 N N . GLN D 1 477 ? -12.055 28.507 66.620 1.00 13.15 477 GLN D N 1
ATOM 16640 C CA . GLN D 1 477 ? -11.483 27.511 65.713 1.00 13.20 477 GLN D CA 1
ATOM 16641 C C . GLN D 1 477 ? -10.732 28.180 64.553 1.00 12.96 477 GLN D C 1
ATOM 16642 O O . GLN D 1 477 ? -9.768 27.632 64.039 1.00 13.10 477 GLN D O 1
ATOM 16648 N N . VAL D 1 478 ? -11.142 29.400 64.189 1.00 12.66 478 VAL D N 1
ATOM 16649 C CA . VAL D 1 478 ? -10.448 30.143 63.142 1.00 12.49 478 VAL D CA 1
ATOM 16650 C C . VAL D 1 478 ? -8.995 30.431 63.553 1.00 12.74 478 VAL D C 1
ATOM 16651 O O . VAL D 1 478 ? -8.073 30.356 62.710 1.00 12.78 478 VAL D O 1
ATOM 16655 N N . PHE D 1 479 ? -8.795 30.756 64.837 1.00 12.95 479 PHE D N 1
ATOM 16656 C CA . PHE D 1 479 ? -7.465 30.963 65.381 1.00 13.27 479 PHE D CA 1
ATOM 16657 C C . PHE D 1 479 ? -6.698 29.626 65.396 1.00 13.58 479 PHE D C 1
ATOM 16658 O O . PHE D 1 479 ? -5.577 29.517 64.908 1.00 13.74 479 PHE D O 1
ATOM 16666 N N . LYS D 1 480 ? -7.332 28.605 65.943 1.00 13.71 480 LYS D N 1
ATOM 16667 C CA . LYS D 1 480 ? -6.749 27.277 65.951 1.00 14.05 480 LYS D CA 1
ATOM 16668 C C . LYS D 1 480 ? -6.298 26.794 64.567 1.00 13.96 480 LYS D C 1
ATOM 16669 O O . LYS D 1 480 ? -5.211 26.235 64.432 1.00 14.28 480 LYS D O 1
ATOM 16675 N N . ASP D 1 481 ? -7.093 27.085 63.539 1.00 13.56 481 ASP D N 1
ATOM 16676 C CA . ASP D 1 481 ? -6.831 26.576 62.184 1.00 13.49 481 ASP D CA 1
ATOM 16677 C C . ASP D 1 481 ? -5.618 27.244 61.527 1.00 13.52 481 ASP D C 1
ATOM 16678 O O . ASP D 1 481 ? -5.316 26.989 60.384 1.00 13.48 481 ASP D O 1
ATOM 16683 N N . LYS D 1 482 ? -4.951 28.142 62.236 1.00 13.63 482 LYS D N 1
ATOM 16684 C CA . LYS D 1 482 ? -3.607 28.563 61.861 1.00 13.84 482 LYS D CA 1
ATOM 16685 C C . LYS D 1 482 ? -2.634 27.404 61.731 1.00 14.26 482 LYS D C 1
ATOM 16686 O O . LYS D 1 482 ? -1.709 27.478 60.910 1.00 14.39 482 LYS D O 1
ATOM 16692 N N . ALA D 1 483 ? -2.806 26.345 62.534 1.00 14.53 483 ALA D N 1
ATOM 16693 C CA . ALA D 1 483 ? -2.007 25.128 62.375 1.00 14.97 483 ALA D CA 1
ATOM 16694 C C . ALA D 1 483 ? -2.138 24.447 61.000 1.00 14.87 483 ALA D C 1
ATOM 16695 O O . ALA D 1 483 ? -1.239 23.722 60.584 1.00 15.24 483 ALA D O 1
ATOM 16697 N N . ASP D 1 484 ? -3.235 24.683 60.302 1.00 14.43 484 ASP D N 1
ATOM 16698 C CA . ASP D 1 484 ? -3.454 24.121 58.979 1.00 14.33 484 ASP D CA 1
ATOM 16699 C C . ASP D 1 484 ? -2.697 24.906 57.872 1.00 14.24 484 ASP D C 1
ATOM 16700 O O . ASP D 1 484 ? -3.202 25.876 57.307 1.00 13.86 484 ASP D O 1
ATOM 16705 N N . THR D 1 485 ? -1.509 24.425 57.541 1.00 14.64 485 THR D N 1
ATOM 16706 C CA . THR D 1 485 ? -0.669 25.068 56.518 1.00 14.66 485 THR D CA 1
ATOM 16707 C C . THR D 1 485 ? -1.147 24.866 55.071 1.00 14.46 485 THR D C 1
ATOM 16708 O O . THR D 1 485 ? -0.622 25.527 54.169 1.00 14.44 485 THR D O 1
ATOM 16712 N N . SER D 1 486 ? -2.101 23.953 54.837 1.00 14.37 486 SER D N 1
ATOM 16713 C CA . SER D 1 486 ? -2.733 23.825 53.522 1.00 14.18 486 SER D CA 1
ATOM 16714 C C . SER D 1 486 ? -3.689 24.997 53.192 1.00 13.69 486 SER D C 1
ATOM 16715 O O . SER D 1 486 ? -4.132 25.163 52.040 1.00 13.53 486 SER D O 1
ATOM 16718 N N . SER D 1 487 ? -4.044 25.775 54.195 1.00 13.49 487 SER D N 1
ATOM 16719 C CA . SER D 1 487 ? -4.941 26.913 54.033 1.00 13.09 487 SER D CA 1
ATOM 16720 C C . SER D 1 487 ? -4.280 28.126 53.394 1.00 13.05 487 SER D C 1
ATOM 16721 O O . SER D 1 487 ? -3.096 28.389 53.634 1.00 13.31 487 SER D O 1
ATOM 16724 N N . GLY D 1 488 ? -5.062 28.857 52.602 1.00 12.78 488 GLY D N 1
ATOM 16725 C CA . GLY D 1 488 ? -4.615 30.098 51.993 1.00 12.77 488 GLY D CA 1
ATOM 16726 C C . GLY D 1 488 ? -5.169 31.366 52.627 1.00 12.56 488 GLY D C 1
ATOM 16727 O O . GLY D 1 488 ? -5.069 32.418 52.019 1.00 12.56 488 GLY D O 1
ATOM 16728 N N . LEU D 1 489 ? -5.727 31.260 53.848 1.00 12.45 489 LEU D N 1
ATOM 16729 C CA . LEU D 1 489 ? -6.465 32.366 54.436 1.00 12.26 489 LEU D CA 1
ATOM 16730 C C . LEU D 1 489 ? -5.515 33.448 54.891 1.00 12.44 489 LEU D C 1
ATOM 16731 O O . LEU D 1 489 ? -4.487 33.147 55.514 1.00 12.70 489 LEU D O 1
ATOM 16736 N N . HIS D 1 490 ? -5.862 34.690 54.579 1.00 12.37 490 HIS D N 1
ATOM 16737 C CA . HIS D 1 490 ? -5.149 35.887 55.089 1.00 12.57 490 HIS D CA 1
ATOM 16738 C C . HIS D 1 490 ? -4.706 35.669 56.537 1.00 12.71 490 HIS D C 1
ATOM 16739 O O . HIS D 1 490 ? -5.544 35.339 57.383 1.00 12.55 490 HIS D O 1
ATOM 16746 N N . PRO D 1 491 ? -3.403 35.774 56.831 1.00 13.05 491 PRO D N 1
ATOM 16747 C CA . PRO D 1 491 ? -2.892 35.646 58.216 1.00 13.26 491 PRO D CA 1
ATOM 16748 C C . PRO D 1 491 ? -3.688 36.411 59.301 1.00 13.16 491 PRO D C 1
ATOM 16749 O O . PRO D 1 491 ? -3.892 35.884 60.417 1.00 13.19 491 PRO D O 1
ATOM 16753 N N . ALA D 1 492 ? -4.113 37.631 58.997 1.00 13.10 492 ALA D N 1
ATOM 16754 C CA . ALA D 1 492 ? -4.863 38.441 59.955 1.00 13.06 492 ALA D CA 1
ATOM 16755 C C . ALA D 1 492 ? -6.091 37.753 60.533 1.00 12.77 492 ALA D C 1
ATOM 16756 O O . ALA D 1 492 ? -6.466 38.012 61.678 1.00 12.83 492 ALA D O 1
ATOM 16758 N N . TRP D 1 493 ? -6.710 36.836 59.778 1.00 12.52 493 TRP D N 1
ATOM 16759 C CA . TRP D 1 493 ? -7.820 36.042 60.321 1.00 12.32 493 TRP D CA 1
ATOM 16760 C C . TRP D 1 493 ? -7.438 35.285 61.593 1.00 12.51 493 TRP D C 1
ATOM 16761 O O . TRP D 1 493 ? -8.273 35.074 62.479 1.00 12.46 493 TRP D O 1
ATOM 16772 N N . ARG D 1 494 ? -6.168 34.892 61.671 1.00 12.77 494 ARG D N 1
ATOM 16773 C CA . ARG D 1 494 ? -5.699 34.089 62.762 1.00 13.03 494 ARG D CA 1
ATOM 16774 C C . ARG D 1 494 ? -5.475 34.885 64.046 1.00 13.26 494 ARG D C 1
ATOM 16775 O O . ARG D 1 494 ? -5.263 34.273 65.075 1.00 13.49 494 ARG D O 1
ATOM 16783 N N . VAL D 1 495 ? -5.474 36.233 63.966 1.00 13.26 495 VAL D N 1
ATOM 16784 C CA . VAL D 1 495 ? -5.317 37.096 65.151 1.00 13.51 495 VAL D CA 1
ATOM 16785 C C . VAL D 1 495 ? -6.498 38.029 65.420 1.00 13.34 495 VAL D C 1
ATOM 16786 O O . VAL D 1 495 ? -6.558 38.645 66.480 1.00 13.55 495 VAL D O 1
ATOM 16790 N N . SER D 1 496 ? -7.454 38.113 64.496 1.00 13.00 496 SER D N 1
ATOM 16791 C CA . SER D 1 496 ? -8.539 39.082 64.581 1.00 12.88 496 SER D CA 1
ATOM 16792 C C . SER D 1 496 ? -9.855 38.376 64.844 1.00 12.64 496 SER D C 1
ATOM 16793 O O . SER D 1 496 ? -10.313 37.606 63.994 1.00 12.40 496 SER D O 1
ATOM 16796 N N . PRO D 1 497 ? -10.476 38.617 66.008 1.00 12.75 497 PRO D N 1
ATOM 16797 C CA . PRO D 1 497 ? -11.700 37.874 66.305 1.00 12.59 497 PRO D CA 1
ATOM 16798 C C . PRO D 1 497 ? -12.921 38.409 65.612 1.00 12.37 497 PRO D C 1
ATOM 16799 O O . PRO D 1 497 ? -13.915 37.679 65.486 1.00 12.22 497 PRO D O 1
ATOM 16803 N N . PHE D 1 498 ? -12.866 39.656 65.140 1.00 12.40 498 PHE D N 1
ATOM 16804 C CA . PHE D 1 498 ? -13.993 40.246 64.438 1.00 12.26 498 PHE D CA 1
ATOM 16805 C C . PHE D 1 498 ? -13.576 41.182 63.319 1.00 12.27 498 PHE D C 1
ATOM 16806 O O . PHE D 1 498 ? -12.415 41.541 63.196 1.00 12.42 498 PHE D O 1
ATOM 16814 N N . VAL D 1 499 ? -14.554 41.512 62.486 1.00 12.15 499 VAL D N 1
ATOM 16815 C CA . VAL D 1 499 ? -14.401 42.438 61.371 1.00 12.20 499 VAL D CA 1
ATOM 16816 C C . VAL D 1 499 ? -15.325 43.634 61.595 1.00 12.37 499 VAL D C 1
ATOM 16817 O O . VAL D 1 499 ? -16.424 43.489 62.077 1.00 12.34 499 VAL D O 1
ATOM 16821 N N . MET D 1 500 ? -14.831 44.818 61.275 1.00 12.62 500 MET D N 1
ATOM 16822 C CA . MET D 1 500 ? -15.668 46.027 61.173 1.00 12.85 500 MET D CA 1
ATOM 16823 C C . MET D 1 500 ? -15.884 46.305 59.703 1.00 12.83 500 MET D C 1
ATOM 16824 O O . MET D 1 500 ? -14.932 46.298 58.926 1.00 12.86 500 MET D O 1
ATOM 16829 N N . ILE D 1 501 ? -17.149 46.498 59.330 1.00 12.83 501 ILE D N 1
ATOM 16830 C CA . ILE D 1 501 ? -17.539 47.008 58.036 1.00 12.93 501 ILE D CA 1
ATOM 16831 C C . ILE D 1 501 ? -18.199 48.374 58.228 1.00 13.33 501 ILE D C 1
ATOM 16832 O O . ILE D 1 501 ? -19.045 48.518 59.094 1.00 13.39 501 ILE D O 1
ATOM 16837 N N . SER D 1 502 ? -17.814 49.342 57.409 1.00 13.64 502 SER D N 1
ATOM 16838 C CA . SER D 1 502 ? -18.496 50.641 57.354 1.00 14.09 502 SER D CA 1
ATOM 16839 C C . SER D 1 502 ? -18.790 50.945 55.896 1.00 14.24 502 SER D C 1
ATOM 16840 O O . SER D 1 502 ? -17.953 50.749 55.055 1.00 14.20 502 SER D O 1
ATOM 16843 N N . GLY D 1 503 ? -19.947 51.496 55.589 1.00 14.48 503 GLY D N 1
ATOM 16844 C CA . GLY D 1 503 ? -20.285 51.836 54.194 1.00 14.70 503 GLY D CA 1
ATOM 16845 C C . GLY D 1 503 ? -21.365 52.881 54.060 1.00 15.19 503 GLY D C 1
ATOM 16846 O O . GLY D 1 503 ? -21.920 53.335 55.071 1.00 15.35 503 GLY D O 1
ATOM 16847 N N . GLN D 1 504 ? -21.609 53.309 52.815 1.00 15.49 504 GLN D N 1
ATOM 16848 C CA . GLN D 1 504 ? -22.690 54.246 52.490 1.00 16.02 504 GLN D CA 1
ATOM 16849 C C . GLN D 1 504 ? -23.281 53.878 51.160 1.00 16.06 504 GLN D C 1
ATOM 16850 O O . GLN D 1 504 ? -22.592 53.298 50.329 1.00 15.85 504 GLN D O 1
ATOM 16856 N N . GLY D 1 505 ? -24.512 54.339 50.919 1.00 16.43 505 GLY D N 1
ATOM 16857 C CA . GLY D 1 505 ? -25.176 54.168 49.626 1.00 16.62 505 GLY D CA 1
ATOM 16858 C C . GLY D 1 505 ? -25.068 55.389 48.734 1.00 17.32 505 GLY D C 1
ATOM 16859 O O . GLY D 1 505 ? -24.639 56.475 49.166 1.00 17.74 505 GLY D O 1
ATOM 16860 N N . ILE D 1 506 ? -25.470 55.202 47.472 1.00 17.51 506 ILE D N 1
ATOM 16861 C CA . ILE D 1 506 ? -25.579 56.230 46.480 1.00 18.24 506 ILE D CA 1
ATOM 16862 C C . ILE D 1 506 ? -26.988 56.148 45.904 1.00 18.54 506 ILE D C 1
ATOM 16863 O O . ILE D 1 506 ? -27.597 55.068 45.935 1.00 18.10 506 ILE D O 1
ATOM 16868 N N . PRO D 1 507 ? -27.500 57.261 45.338 1.00 19.34 507 PRO D N 1
ATOM 16869 C CA . PRO D 1 507 ? -28.779 57.203 44.641 1.00 19.72 507 PRO D CA 1
ATOM 16870 C C . PRO D 1 507 ? -28.811 56.099 43.596 1.00 19.40 507 PRO D C 1
ATOM 16871 O O . PRO D 1 507 ? -27.768 55.705 43.059 1.00 19.13 507 PRO D O 1
ATOM 16875 N N . LYS D 1 508 ? -29.999 55.569 43.339 1.00 19.45 508 LYS D N 1
ATOM 16876 C CA . LYS D 1 508 ? -30.181 54.502 42.353 1.00 19.23 508 LYS D CA 1
ATOM 16877 C C . LYS D 1 508 ? -29.673 54.967 40.968 1.00 19.73 508 LYS D C 1
ATOM 16878 O O . LYS D 1 508 ? -28.966 54.225 40.281 1.00 19.41 508 LYS D O 1
ATOM 16884 N N . VAL D 1 509 ? -30.024 56.192 40.583 1.00 20.55 509 VAL D N 1
ATOM 16885 C CA . VAL D 1 509 ? -29.433 56.831 39.400 1.00 21.13 509 VAL D CA 1
ATOM 16886 C C . VAL D 1 509 ? -28.393 57.841 39.902 1.00 21.31 509 VAL D C 1
ATOM 16887 O O . VAL D 1 509 ? -28.735 58.948 40.287 1.00 21.90 509 VAL D O 1
ATOM 16891 N N . ALA D 1 510 ? -27.132 57.428 39.855 1.00 20.85 510 ALA D N 1
ATOM 16892 C CA . ALA D 1 510 ? -26.038 58.128 40.509 1.00 20.86 510 ALA D CA 1
ATOM 16893 C C . ALA D 1 510 ? -25.079 58.700 39.501 1.00 21.37 510 ALA D C 1
ATOM 16894 O O . ALA D 1 510 ? -24.501 57.952 38.717 1.00 21.10 510 ALA D O 1
ATOM 16896 N N . SER D 1 511 ? -24.879 60.020 39.538 1.00 22.13 511 SER D N 1
ATOM 16897 C CA . SER D 1 511 ? -23.853 60.672 38.738 1.00 22.68 511 SER D CA 1
ATOM 16898 C C . SER D 1 511 ? -22.465 60.195 39.133 1.00 22.10 511 SER D C 1
ATOM 16899 O O . SER D 1 511 ? -22.253 59.738 40.249 1.00 21.44 511 SER D O 1
ATOM 16902 N N . ARG D 1 512 ? -21.506 60.289 38.219 1.00 22.38 512 ARG D N 1
ATOM 16903 C CA . ARG D 1 512 ? -20.114 59.922 38.533 1.00 21.95 512 ARG D CA 1
ATOM 16904 C C . ARG D 1 512 ? -19.547 60.728 39.693 1.00 22.07 512 ARG D C 1
ATOM 16905 O O . ARG D 1 512 ? -18.797 60.203 40.500 1.00 21.46 512 ARG D O 1
ATOM 16913 N N . GLU D 1 513 ? -19.940 61.996 39.778 1.00 22.89 513 GLU D N 1
ATOM 16914 C CA . GLU D 1 513 ? -19.419 62.920 40.768 1.00 23.19 513 GLU D CA 1
ATOM 16915 C C . GLU D 1 513 ? -19.874 62.512 42.155 1.00 22.52 513 GLU D C 1
ATOM 16916 O O . GLU D 1 513 ? -19.077 62.532 43.094 1.00 22.25 513 GLU D O 1
ATOM 16922 N N . ILE D 1 514 ? -21.151 62.124 42.275 1.00 22.29 514 ILE D N 1
ATOM 16923 C CA . ILE D 1 514 ? -21.710 61.721 43.547 1.00 21.72 514 ILE D CA 1
ATOM 16924 C C . ILE D 1 514 ? -21.085 60.414 44.000 1.00 20.73 514 ILE D C 1
ATOM 16925 O O . ILE D 1 514 ? -20.740 60.282 45.171 1.00 20.34 514 ILE D O 1
ATOM 16930 N N . ARG D 1 515 ? -20.882 59.481 43.077 1.00 20.38 515 ARG D N 1
ATOM 16931 C CA . ARG D 1 515 ? -20.251 58.202 43.421 1.00 19.50 515 ARG D CA 1
ATOM 16932 C C . ARG D 1 515 ? -18.796 58.387 43.854 1.00 19.46 515 ARG D C 1
ATOM 16933 O O . ARG D 1 515 ? -18.342 57.727 44.798 1.00 18.85 515 ARG D O 1
ATOM 16941 N N . ASP D 1 516 ? -18.061 59.275 43.170 1.00 20.14 516 ASP D N 1
ATOM 16942 C CA . ASP D 1 516 ? -16.649 59.549 43.550 1.00 20.22 516 ASP D CA 1
ATOM 16943 C C . ASP D 1 516 ? -16.568 60.183 44.933 1.00 20.28 516 ASP D C 1
ATOM 16944 O O . ASP D 1 516 ? -15.634 59.885 45.695 1.00 19.96 516 ASP D O 1
ATOM 16949 N N . TYR D 1 517 ? -17.521 61.069 45.248 1.00 20.75 517 TYR D N 1
ATOM 16950 C CA . TYR D 1 517 ? -17.597 61.670 46.599 1.00 20.84 517 TYR D CA 1
ATOM 16951 C C . TYR D 1 517 ? -17.848 60.571 47.653 1.00 19.93 517 TYR D C 1
ATOM 16952 O O . TYR D 1 517 ? -17.161 60.507 48.662 1.00 19.71 517 TYR D O 1
ATO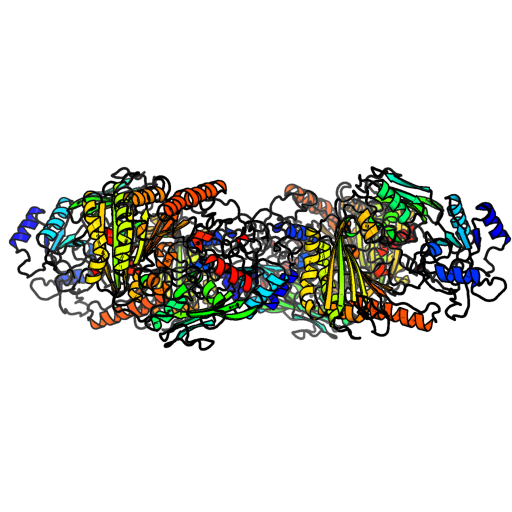M 16961 N N . VAL D 1 518 ? -18.821 59.707 47.417 1.00 19.45 518 VAL D N 1
ATOM 16962 C CA . VAL D 1 518 ? -19.124 58.650 48.369 1.00 18.67 518 VAL D CA 1
ATOM 16963 C C . VAL D 1 518 ? -17.980 57.651 48.470 1.00 18.08 518 VAL D C 1
ATOM 16964 O O . VAL D 1 518 ? -17.626 57.234 49.580 1.00 17.68 518 VAL D O 1
ATOM 16968 N N . GLN D 1 519 ? -17.418 57.231 47.339 1.00 18.05 519 GLN D N 1
ATOM 16969 C CA . GLN D 1 519 ? -16.305 56.271 47.340 1.00 17.56 519 GLN D CA 1
ATOM 16970 C C . GLN D 1 519 ? -15.108 56.797 48.129 1.00 17.75 519 GLN D C 1
ATOM 16971 O O . GLN D 1 519 ? -14.464 56.037 48.862 1.00 17.28 519 GLN D O 1
ATOM 16977 N N . HIS D 1 520 ? -14.829 58.099 47.967 1.00 18.51 520 HIS D N 1
ATOM 16978 C CA . HIS D 1 520 ? -13.779 58.783 48.725 1.00 18.84 520 HIS D CA 1
ATOM 16979 C C . HIS D 1 520 ? -14.024 58.798 50.219 1.00 18.61 520 HIS D C 1
ATOM 16980 O O . HIS D 1 520 ? -13.092 58.629 50.986 1.00 18.49 520 HIS D O 1
ATOM 16987 N N . GLN D 1 521 ? -15.256 59.059 50.651 1.00 18.62 521 GLN D N 1
ATOM 16988 C CA . GLN D 1 521 ? -15.581 58.955 52.068 1.00 18.36 521 GLN D CA 1
ATOM 16989 C C . GLN D 1 521 ? -15.340 57.545 52.589 1.00 17.54 521 GLN D C 1
ATOM 16990 O O . GLN D 1 521 ? -14.716 57.397 53.625 1.00 17.40 521 GLN D O 1
ATOM 16996 N N . VAL D 1 522 ? -15.826 56.527 51.872 1.00 17.06 522 VAL D N 1
ATOM 16997 C CA . VAL D 1 522 ? -15.663 55.148 52.297 1.00 16.33 522 VAL D CA 1
ATOM 16998 C C . VAL D 1 522 ? -14.207 54.732 52.334 1.00 16.22 522 VAL D C 1
ATOM 16999 O O . VAL D 1 522 ? -13.750 54.177 53.335 1.00 15.91 522 VAL D O 1
ATOM 17003 N N . THR D 1 523 ? -13.465 54.989 51.268 1.00 16.51 523 THR D N 1
ATOM 17004 C CA . THR D 1 523 ? -12.071 54.521 51.162 1.00 16.43 523 THR D CA 1
ATOM 17005 C C . THR D 1 523 ? -11.103 55.366 52.017 1.00 16.87 523 THR D C 1
ATOM 17006 O O . THR D 1 523 ? -10.329 54.801 52.795 1.00 16.63 523 THR D O 1
ATOM 17010 N N . HIS D 1 524 ? -11.149 56.690 51.866 1.00 17.55 524 HIS D N 1
ATOM 17011 C CA . HIS D 1 524 ? -10.120 57.580 52.417 1.00 18.11 524 HIS D CA 1
ATOM 17012 C C . HIS D 1 524 ? -10.469 58.300 53.719 1.00 18.34 524 HIS D C 1
ATOM 17013 O O . HIS D 1 524 ? -9.581 58.923 54.281 1.00 18.78 524 HIS D O 1
ATOM 17020 N N . VAL D 1 525 ? -11.727 58.261 54.157 1.00 18.11 525 VAL D N 1
ATOM 17021 C CA . VAL D 1 525 ? -12.135 58.760 55.476 1.00 18.25 525 VAL D CA 1
ATOM 17022 C C . VAL D 1 525 ? -12.472 57.551 56.374 1.00 17.51 525 VAL D C 1
ATOM 17023 O O . VAL D 1 525 ? -11.790 57.305 57.384 1.00 17.44 525 VAL D O 1
ATOM 17027 N N . LYS D 1 526 ? -13.473 56.757 56.001 1.00 17.02 526 LYS D N 1
ATOM 17028 C CA . LYS D 1 526 ? -13.872 55.593 56.805 1.00 16.37 526 LYS D CA 1
ATOM 17029 C C . LYS D 1 526 ? -12.764 54.537 56.850 1.00 15.99 526 LYS D C 1
ATOM 17030 O O . LYS D 1 526 ? -12.248 54.226 57.918 1.00 15.89 526 LYS D O 1
ATOM 17036 N N . GLY D 1 527 ? -12.378 54.024 55.689 1.00 15.83 527 GLY D N 1
ATOM 17037 C CA . GLY D 1 527 ? -11.360 52.963 55.581 1.00 15.49 527 GLY D CA 1
ATOM 17038 C C . GLY D 1 527 ? -10.033 53.320 56.224 1.00 15.81 527 GLY D C 1
ATOM 17039 O O . GLY D 1 527 ? -9.413 52.491 56.863 1.00 15.55 527 GLY D O 1
ATOM 17040 N N . ALA D 1 528 ? -9.635 54.591 56.069 1.00 16.45 528 ALA D N 1
ATOM 17041 C CA . ALA D 1 528 ? -8.421 55.146 56.628 1.00 16.91 528 ALA D CA 1
ATOM 17042 C C . ALA D 1 528 ? -8.426 55.174 58.156 1.00 16.90 528 ALA D C 1
ATOM 17043 O O . ALA D 1 528 ? -7.373 54.971 58.777 1.00 17.02 528 ALA D O 1
ATOM 17045 N N . ALA D 1 529 ? -9.579 55.456 58.753 1.00 16.83 529 ALA D N 1
ATOM 17046 C CA . ALA D 1 529 ? -9.712 55.447 60.191 1.00 16.83 529 ALA D CA 1
ATOM 17047 C C . ALA D 1 529 ? -9.580 54.015 60.694 1.00 16.22 529 ALA D C 1
ATOM 17048 O O . ALA D 1 529 ? -8.934 53.770 61.713 1.00 16.28 529 ALA D O 1
ATOM 17050 N N . LEU D 1 530 ? -10.197 53.083 59.983 1.00 15.70 530 LEU D N 1
ATOM 17051 C CA . LEU D 1 530 ? -10.144 51.663 60.366 1.00 15.15 530 LEU D CA 1
ATOM 17052 C C . LEU D 1 530 ? -8.730 51.114 60.278 1.00 15.18 530 LEU D C 1
ATOM 17053 O O . LEU D 1 530 ? -8.333 50.311 61.116 1.00 15.01 530 LEU D O 1
ATOM 17058 N N . LYS D 1 531 ? -7.976 51.550 59.264 1.00 15.45 531 LYS D N 1
ATOM 17059 C CA . LYS D 1 531 ? -6.575 51.167 59.107 1.00 15.59 531 LYS D CA 1
ATOM 17060 C C . LYS D 1 531 ? -5.709 51.737 60.202 1.00 16.05 531 LYS D C 1
ATOM 17061 O O . LYS D 1 531 ? -4.840 51.033 60.716 1.00 16.02 531 LYS D O 1
ATOM 17067 N N . LYS D 1 532 ? -5.947 53.001 60.551 1.00 16.52 532 LYS D N 1
ATOM 17068 C CA . LYS D 1 532 ? -5.242 53.630 61.668 1.00 17.01 532 LYS D CA 1
ATOM 17069 C C . LYS D 1 532 ? -5.518 52.912 62.994 1.00 16.74 532 LYS D C 1
ATOM 17070 O O . LYS D 1 532 ? -4.615 52.738 63.798 1.00 16.98 532 LYS D O 1
ATOM 17076 N N . LEU D 1 533 ? -6.758 52.515 63.217 1.00 16.31 533 LEU D N 1
ATOM 17077 C CA . LEU D 1 533 ? -7.107 51.678 64.363 1.00 16.03 533 LEU D CA 1
ATOM 17078 C C . LEU D 1 533 ? -6.384 50.338 64.366 1.00 15.71 533 LEU D C 1
ATOM 17079 O O . LEU D 1 533 ? -5.790 49.978 65.382 1.00 15.85 533 LEU D O 1
ATOM 17084 N N . ALA D 1 534 ? -6.460 49.605 63.252 1.00 15.33 534 ALA D N 1
ATOM 17085 C CA . ALA D 1 534 ? -5.795 48.313 63.125 1.00 15.06 534 ALA D CA 1
ATOM 17086 C C . ALA D 1 534 ? -4.871 48.236 61.907 1.00 15.15 534 ALA D C 1
ATOM 17087 O O . ALA D 1 534 ? -5.266 47.724 60.866 1.00 14.82 534 ALA D O 1
ATOM 17089 N N . PRO D 1 535 ? -3.614 48.743 62.037 1.00 15.65 535 PRO D N 1
ATOM 17090 C CA . PRO D 1 535 ? -2.774 48.881 60.851 1.00 15.84 535 PRO D CA 1
ATOM 17091 C C . PRO D 1 535 ? -2.068 47.628 60.377 1.00 15.63 535 PRO D C 1
ATOM 17092 O O . PRO D 1 535 ? -1.548 47.617 59.260 1.00 15.72 535 PRO D O 1
ATOM 17096 N N . ASN D 1 536 ? -2.052 46.577 61.186 1.00 15.39 536 ASN D N 1
ATOM 17097 C CA . ASN D 1 536 ? -1.244 45.379 60.882 1.00 15.30 536 ASN D CA 1
ATOM 17098 C C . ASN D 1 536 ? -2.058 44.194 60.456 1.00 14.74 536 ASN D C 1
ATOM 17099 O O . ASN D 1 536 ? -1.522 43.088 60.408 1.00 14.67 536 ASN D O 1
ATOM 17104 N N . THR D 1 537 ? -3.331 44.396 60.104 1.00 14.40 537 THR D N 1
ATOM 17105 C CA . THR D 1 537 ? -4.235 43.289 59.788 1.00 13.90 537 THR D CA 1
ATOM 17106 C C . THR D 1 537 ? -4.581 43.231 58.280 1.00 13.72 537 THR D C 1
ATOM 17107 O O . THR D 1 537 ? -3.745 42.846 57.468 1.00 13.82 537 THR D O 1
ATOM 17111 N N . GLY D 1 538 ? -5.790 43.642 57.902 1.00 13.50 538 GLY D N 1
ATOM 17112 C CA . GLY D 1 538 ? -6.248 43.517 56.531 1.00 13.34 538 GLY D CA 1
ATOM 17113 C C . GLY D 1 538 ? -7.759 43.658 56.492 1.00 13.07 538 GLY D C 1
ATOM 17114 O O . GLY D 1 538 ? -8.372 44.100 57.460 1.00 13.07 538 GLY D O 1
ATOM 17115 N N . GLY D 1 539 ? -8.342 43.299 55.363 1.00 12.88 539 GLY D N 1
ATOM 17116 C CA . GLY D 1 539 ? -9.760 43.411 55.127 1.00 12.68 539 GLY D CA 1
ATOM 17117 C C . GLY D 1 539 ? -10.262 42.083 54.602 1.00 12.35 539 GLY D C 1
ATOM 17118 O O . GLY D 1 539 ? -9.505 41.116 54.497 1.00 12.30 539 GLY D O 1
ATOM 17119 N N . TYR D 1 540 ? -11.549 42.077 54.249 1.00 12.20 540 TYR D N 1
ATOM 17120 C CA . TYR D 1 540 ? -12.275 40.934 53.763 1.00 11.94 540 TYR D CA 1
ATOM 17121 C C . TYR D 1 540 ? -12.722 41.180 52.306 1.00 12.00 540 TYR D C 1
ATOM 17122 O O . TYR D 1 540 ? -13.603 41.992 52.056 1.00 12.08 540 TYR D O 1
ATOM 17131 N N . MET D 1 541 ? -12.133 40.459 51.366 1.00 11.99 541 MET D N 1
ATOM 17132 C CA . MET D 1 541 ? -12.331 40.684 49.936 1.00 12.11 541 MET D CA 1
ATOM 17133 C C . MET D 1 541 ? -13.790 40.624 49.511 1.00 12.03 541 MET D C 1
ATOM 17134 O O . MET D 1 541 ? -14.244 41.450 48.746 1.00 12.22 541 MET D O 1
ATOM 17139 N N . ASN D 1 542 ? -14.537 39.675 50.044 1.00 11.80 542 ASN D N 1
ATOM 17140 C CA . ASN D 1 542 ? -15.934 39.409 49.618 1.00 11.75 542 ASN D CA 1
ATOM 17141 C C . ASN D 1 542 ? -16.868 40.536 50.017 1.00 11.86 542 ASN D C 1
ATOM 17142 O O . ASN D 1 542 ? -17.888 40.784 49.316 1.00 11.97 542 ASN D O 1
ATOM 17147 N N . GLU D 1 543 ? -16.546 41.225 51.115 1.00 11.88 543 GLU D N 1
ATOM 17148 C CA . GLU D 1 543 ? -17.312 42.364 51.600 1.00 12.05 543 GLU D CA 1
ATOM 17149 C C . GLU D 1 543 ? -16.265 43.379 52.013 1.00 12.24 543 GLU D C 1
ATOM 17150 O O . GLU D 1 543 ? -15.900 43.526 53.204 1.00 12.21 543 GLU D O 1
ATOM 17156 N N . GLY D 1 544 ? -15.785 44.089 51.007 1.00 12.49 544 GLY D N 1
ATOM 17157 C CA . GLY D 1 544 ? -14.636 44.941 51.177 1.00 12.73 544 GLY D CA 1
ATOM 17158 C C . GLY D 1 544 ? -14.503 45.990 50.092 1.00 13.12 544 GLY D C 1
ATOM 17159 O O . GLY D 1 544 ? -15.363 46.126 49.214 1.00 13.22 544 GLY D O 1
ATOM 17160 N N . ASP D 1 545 ? -13.403 46.712 50.172 1.00 13.40 545 ASP D N 1
ATOM 17161 C CA . ASP D 1 545 ? -13.215 47.940 49.412 1.00 13.88 545 ASP D CA 1
ATOM 17162 C C . ASP D 1 545 ? -12.430 47.664 48.164 1.00 14.02 545 ASP D C 1
ATOM 17163 O O . ASP D 1 545 ? -11.213 47.637 48.196 1.00 14.13 545 ASP D O 1
ATOM 17168 N N . GLY D 1 546 ? -13.129 47.536 47.045 1.00 14.08 546 GLY D N 1
ATOM 17169 C CA . GLY D 1 546 ? -12.482 47.232 45.774 1.00 14.24 546 GLY D CA 1
ATOM 17170 C C . GLY D 1 546 ? -11.812 48.441 45.149 1.00 14.82 546 GLY D C 1
ATOM 17171 O O . GLY D 1 546 ? -11.125 48.281 44.166 1.00 15.02 546 GLY D O 1
ATOM 17172 N N . SER D 1 547 ? -12.045 49.653 45.690 1.00 15.15 547 SER D N 1
ATOM 17173 C CA . SER D 1 547 ? -11.355 50.865 45.260 1.00 15.78 547 SER D CA 1
ATOM 17174 C C . SER D 1 547 ? -10.167 51.271 46.098 1.00 15.94 547 SER D C 1
ATOM 17175 O O . SER D 1 547 ? -9.571 52.317 45.819 1.00 16.52 547 SER D O 1
ATOM 17178 N N . ASP D 1 548 ? -9.794 50.466 47.071 1.00 15.50 548 ASP D N 1
ATOM 17179 C CA . ASP D 1 548 ? -8.651 50.763 47.914 1.00 15.67 548 ASP D CA 1
ATOM 17180 C C . ASP D 1 548 ? -7.406 50.582 47.072 1.00 15.94 548 ASP D C 1
ATOM 17181 O O . ASP D 1 548 ? -7.151 49.473 46.598 1.00 15.63 548 ASP D O 1
ATOM 17186 N N . PRO D 1 549 ? -6.618 51.667 46.881 1.00 16.58 549 PRO D N 1
ATOM 17187 C CA . PRO D 1 549 ? -5.308 51.510 46.242 1.00 16.89 549 PRO D CA 1
ATOM 17188 C C . PRO D 1 549 ? -4.437 50.427 46.850 1.00 16.55 549 PRO D C 1
ATOM 17189 O O . PRO D 1 549 ? -3.560 49.877 46.155 1.00 16.66 549 PRO D O 1
ATOM 17193 N N . GLU D 1 550 ? -4.613 50.159 48.143 1.00 16.22 550 GLU D N 1
ATOM 17194 C CA . GLU D 1 550 ? -3.835 49.126 48.810 1.00 15.93 550 GLU D CA 1
ATOM 17195 C C . GLU D 1 550 ? -4.593 47.805 48.954 1.00 15.27 550 GLU D C 1
ATOM 17196 O O . GLU D 1 550 ? -4.252 47.011 49.850 1.00 15.00 550 GLU D O 1
ATOM 17202 N N . TYR D 1 551 ? -5.596 47.572 48.098 1.00 15.06 551 TYR D N 1
ATOM 17203 C CA . TYR D 1 551 ? -6.431 46.376 48.188 1.00 14.49 551 TYR D CA 1
ATOM 17204 C C . TYR D 1 551 ? -5.660 45.067 48.177 1.00 14.28 551 TYR D C 1
ATOM 17205 O O . TYR D 1 551 ? -6.123 44.124 48.774 1.00 13.87 551 TYR D O 1
ATOM 17214 N N . ILE D 1 552 ? -4.525 44.993 47.503 1.00 14.60 552 ILE D N 1
ATOM 17215 C CA . ILE D 1 552 ? -3.763 43.721 47.430 1.00 14.46 552 ILE D CA 1
ATOM 17216 C C . ILE D 1 552 ? -3.389 43.279 48.845 1.00 14.29 552 ILE D C 1
ATOM 17217 O O . ILE D 1 552 ? -3.620 42.113 49.275 1.00 13.93 552 ILE D O 1
ATOM 17222 N N . ASP D 1 553 ? -2.795 44.224 49.553 1.00 14.61 553 ASP D N 1
ATOM 17223 C CA . ASP D 1 553 ? -2.413 44.064 50.969 1.00 14.56 553 ASP D CA 1
ATOM 17224 C C . ASP D 1 553 ? -3.626 43.695 51.840 1.00 14.09 553 ASP D C 1
ATOM 17225 O O . ASP D 1 553 ? -3.608 42.719 52.589 1.00 13.85 553 ASP D O 1
ATOM 17230 N N . ALA D 1 554 ? -4.676 44.501 51.710 1.00 14.04 554 ALA D N 1
ATOM 17231 C CA . ALA D 1 554 ? -5.910 44.344 52.484 1.00 13.68 554 ALA D CA 1
ATOM 17232 C C . ALA D 1 554 ? -6.511 42.939 52.257 1.00 13.24 554 ALA D C 1
ATOM 17233 O O . ALA D 1 554 ? -6.770 42.218 53.208 1.00 13.00 554 ALA D O 1
ATOM 17235 N N . PHE D 1 555 ? -6.658 42.563 50.998 1.00 13.20 555 PHE D N 1
ATOM 17236 C CA . PHE D 1 555 ? -7.403 41.392 50.635 1.00 12.86 555 PHE D CA 1
ATOM 17237 C C . PHE D 1 555 ? -6.642 40.088 50.862 1.00 12.77 555 PHE D C 1
ATOM 17238 O O . PHE D 1 555 ? -7.199 39.117 51.382 1.00 12.50 555 PHE D O 1
ATOM 17246 N N . TYR D 1 556 ? -5.361 40.082 50.499 1.00 13.06 556 TYR D N 1
ATOM 17247 C CA . TYR D 1 556 ? -4.533 38.864 50.441 1.00 13.08 556 TYR D CA 1
ATOM 17248 C C . TYR D 1 556 ? -3.389 38.818 51.456 1.00 13.30 556 TYR D C 1
ATOM 17249 O O . TYR D 1 556 ? -2.962 37.716 51.869 1.00 13.27 556 TYR D O 1
ATOM 17258 N N . GLY D 1 557 ? -2.895 39.999 51.858 1.00 13.57 557 GLY D N 1
ATOM 17259 C CA . GLY D 1 557 ? -1.773 40.082 52.749 1.00 13.87 557 GLY D CA 1
ATOM 17260 C C . GLY D 1 557 ? -0.514 39.418 52.222 1.00 14.16 557 GLY D C 1
ATOM 17261 O O . GLY D 1 557 ? -0.263 39.355 51.021 1.00 14.28 557 GLY D O 1
ATOM 17262 N N . LYS D 1 558 ? 0.255 38.866 53.152 1.00 14.31 558 LYS D N 1
ATOM 17263 C CA . LYS D 1 558 ? 1.532 38.238 52.854 1.00 14.67 558 LYS D CA 1
ATOM 17264 C C . LYS D 1 558 ? 1.406 36.911 52.099 1.00 14.51 558 LYS D C 1
ATOM 17265 O O . LYS D 1 558 ? 2.406 36.437 51.553 1.00 14.84 558 LYS D O 1
ATOM 17271 N N . ASN D 1 559 ? 0.203 36.348 51.996 1.00 14.07 559 ASN D N 1
ATOM 17272 C CA . ASN D 1 559 ? -0.020 35.189 51.107 1.00 13.96 559 ASN D CA 1
ATOM 17273 C C . ASN D 1 559 ? 0.029 35.533 49.614 1.00 14.06 559 ASN D C 1
ATOM 17274 O O . ASN D 1 559 ? -0.044 34.642 48.788 1.00 14.05 559 ASN D O 1
ATOM 17279 N N . TYR D 1 560 ? 0.121 36.823 49.267 1.00 14.21 560 TYR D N 1
ATOM 17280 C CA . TYR D 1 560 ? -0.144 37.248 47.903 1.00 14.28 560 TYR D CA 1
ATOM 17281 C C . TYR D 1 560 ? 0.813 36.638 46.883 1.00 14.62 560 TYR D C 1
ATOM 17282 O O . TYR D 1 560 ? 0.363 36.145 45.855 1.00 14.54 560 TYR D O 1
ATOM 17291 N N . ALA D 1 561 ? 2.119 36.680 47.174 1.00 15.03 561 ALA D N 1
ATOM 17292 C CA . ALA D 1 561 ? 3.131 36.151 46.270 1.00 15.44 561 ALA D CA 1
ATOM 17293 C C . ALA D 1 561 ? 2.864 34.674 45.898 1.00 15.28 561 ALA D C 1
ATOM 17294 O O . ALA D 1 561 ? 3.049 34.275 44.731 1.00 15.46 561 ALA D O 1
ATOM 17296 N N . GLN D 1 562 ? 2.426 33.891 46.880 1.00 14.99 562 GLN D N 1
ATOM 17297 C CA . GLN D 1 562 ? 2.069 32.492 46.650 1.00 14.86 562 GLN D CA 1
ATOM 17298 C C . GLN D 1 562 ? 0.767 32.374 45.876 1.00 14.51 562 GLN D C 1
ATOM 17299 O O . GLN D 1 562 ? 0.642 31.499 45.028 1.00 14.57 562 GLN D O 1
ATOM 17305 N N . HIS D 1 563 ? -0.207 33.231 46.157 1.00 14.18 563 HIS D N 1
ATOM 17306 C CA . HIS D 1 563 ? -1.434 33.216 45.372 1.00 13.91 563 HIS D CA 1
ATOM 17307 C C . HIS D 1 563 ? -1.121 33.541 43.914 1.00 14.20 563 HIS D C 1
ATOM 17308 O O . HIS D 1 563 ? -1.548 32.817 42.993 1.00 14.20 563 HIS D O 1
ATOM 17315 N N . LEU D 1 564 ? -0.349 34.595 43.712 1.00 14.50 564 LEU D N 1
ATOM 17316 C CA . LEU D 1 564 ? 0.059 34.994 42.380 1.00 14.85 564 LEU D CA 1
ATOM 17317 C C . LEU D 1 564 ? 0.806 33.894 41.629 1.00 15.15 564 LEU D C 1
ATOM 17318 O O . LEU D 1 564 ? 0.559 33.708 40.466 1.00 15.28 564 LEU D O 1
ATOM 17323 N N . ALA D 1 565 ? 1.688 33.157 42.294 1.00 15.29 565 ALA D N 1
ATOM 17324 C CA . ALA D 1 565 ? 2.401 32.062 41.624 1.00 15.62 565 ALA D CA 1
ATOM 17325 C C . ALA D 1 565 ? 1.405 31.012 41.076 1.00 15.39 565 ALA D C 1
ATOM 17326 O O . ALA D 1 565 ? 1.453 30.645 39.893 1.00 15.63 565 ALA D O 1
ATOM 17328 N N . ALA D 1 566 ? 0.504 30.555 41.932 1.00 14.97 566 ALA D N 1
ATOM 17329 C CA . ALA D 1 566 ? -0.576 29.649 41.538 1.00 14.75 566 ALA D CA 1
ATOM 17330 C C . ALA D 1 566 ? -1.424 30.226 40.361 1.00 14.70 566 ALA D C 1
ATOM 17331 O O . ALA D 1 566 ? -1.784 29.502 39.430 1.00 14.81 566 ALA D O 1
ATOM 17333 N N . LYS D 1 567 ? -1.722 31.517 40.427 1.00 14.58 567 LYS D N 1
ATOM 17334 C CA . LYS D 1 567 ? -2.428 32.198 39.357 1.00 14.62 567 LYS D CA 1
ATOM 17335 C C . LYS D 1 567 ? -1.687 32.117 38.039 1.00 15.09 567 LYS D C 1
ATOM 17336 O O . LYS D 1 567 ? -2.273 31.813 37.021 1.00 15.18 567 LYS D O 1
ATOM 17342 N N . ARG D 1 568 ? -0.394 32.408 38.066 1.00 15.45 568 ARG D N 1
ATOM 17343 C CA . ARG D 1 568 ? 0.418 32.392 36.871 1.00 15.96 568 ARG D CA 1
ATOM 17344 C C . ARG D 1 568 ? 0.707 30.961 36.352 1.00 16.16 568 ARG D C 1
ATOM 17345 O O . ARG D 1 568 ? 0.806 30.758 35.150 1.00 16.50 568 ARG D O 1
ATOM 17353 N N . LYS D 1 569 ? 0.823 29.977 37.255 1.00 16.00 569 LYS D N 1
ATOM 17354 C CA . LYS D 1 569 ? 0.982 28.560 36.875 1.00 16.19 569 LYS D CA 1
ATOM 17355 C C . LYS D 1 569 ? -0.282 28.023 36.188 1.00 16.02 569 LYS D C 1
ATOM 17356 O O . LYS D 1 569 ? -0.216 27.517 35.076 1.00 16.35 569 LYS D O 1
ATOM 17362 N N . TYR D 1 570 ? -1.429 28.168 36.844 1.00 15.54 570 TYR D N 1
ATOM 17363 C CA . TYR D 1 570 ? -2.668 27.515 36.424 1.00 15.38 570 TYR D CA 1
ATOM 17364 C C . TYR D 1 570 ? -3.512 28.304 35.406 1.00 15.38 570 TYR D C 1
ATOM 17365 O O . TYR D 1 570 ? -4.295 27.706 34.671 1.00 15.45 570 TYR D O 1
ATOM 17374 N N . ASP D 1 571 ? -3.365 29.636 35.395 1.00 15.35 571 ASP D N 1
ATOM 17375 C CA . ASP D 1 571 ? -3.995 30.469 34.400 1.00 15.46 571 ASP D CA 1
ATOM 17376 C C . ASP D 1 571 ? -3.043 31.537 33.871 1.00 15.83 571 ASP D C 1
ATOM 17377 O O . ASP D 1 571 ? -3.215 32.708 34.154 1.00 15.74 571 ASP D O 1
ATOM 17382 N N . PRO D 1 572 ? -2.022 31.132 33.087 1.00 16.30 572 PRO D N 1
ATOM 17383 C CA . PRO D 1 572 ? -1.030 32.099 32.621 1.00 16.72 572 PRO D CA 1
ATOM 17384 C C . PRO D 1 572 ? -1.594 33.221 31.725 1.00 16.91 572 PRO D C 1
ATOM 17385 O O . PRO D 1 572 ? -1.031 34.327 31.697 1.00 17.15 572 PRO D O 1
ATOM 17389 N N . ASP D 1 573 ? -2.670 32.942 30.994 1.00 16.87 573 ASP D N 1
ATOM 17390 C CA . ASP D 1 573 ? -3.258 33.913 30.061 1.00 17.13 573 ASP D CA 1
ATOM 17391 C C . ASP D 1 573 ? -4.359 34.736 30.674 1.00 16.74 573 ASP D C 1
ATOM 17392 O O . ASP D 1 573 ? -4.863 35.683 30.041 1.00 16.97 573 ASP D O 1
ATOM 17397 N N . ASN D 1 574 ? -4.712 34.392 31.918 1.00 16.22 574 ASN D N 1
ATOM 17398 C CA . ASN D 1 574 ? -5.702 35.109 32.689 1.00 15.84 574 ASN D CA 1
ATOM 17399 C C . ASN D 1 574 ? -7.059 35.069 32.002 1.00 15.83 574 ASN D C 1
ATOM 17400 O O . ASN D 1 574 ? -7.755 36.079 31.869 1.00 15.88 574 ASN D O 1
ATOM 17405 N N . ILE D 1 575 ? -7.419 33.864 31.591 1.00 15.81 575 ILE D N 1
ATOM 17406 C CA . ILE D 1 575 ? -8.715 33.592 31.011 1.00 15.81 575 ILE D CA 1
ATOM 17407 C C . ILE D 1 575 ? -9.816 33.895 32.022 1.00 15.36 575 ILE D C 1
ATOM 17408 O O . ILE D 1 575 ? -10.917 34.246 31.631 1.00 15.41 575 ILE D O 1
ATOM 17413 N N . PHE D 1 576 ? -9.500 33.771 33.323 1.00 14.96 576 PHE D N 1
ATOM 17414 C CA . PHE D 1 576 ? -10.467 33.986 34.368 1.00 14.55 576 PHE D CA 1
ATOM 17415 C C . PHE D 1 576 ? -10.323 35.316 35.095 1.00 14.45 576 PHE D C 1
ATOM 17416 O O . PHE D 1 576 ? -10.710 35.414 36.265 1.00 14.09 576 PHE D O 1
ATOM 17424 N N . PHE D 1 577 ? -9.800 36.318 34.407 1.00 14.82 577 PHE D N 1
ATOM 17425 C CA . PHE D 1 577 ? -9.658 37.672 34.939 1.00 14.85 577 PHE D CA 1
ATOM 17426 C C . PHE D 1 577 ? -10.889 38.099 35.692 1.00 14.55 577 PHE D C 1
ATOM 17427 O O . PHE D 1 577 ? -12.006 37.948 35.210 1.00 14.58 577 PHE D O 1
ATOM 17435 N N . CYS D 1 578 ? -10.683 38.594 36.899 1.00 14.31 578 CYS D N 1
ATOM 17436 C CA . CYS D 1 578 ? -11.713 39.369 37.573 1.00 14.15 578 CYS D CA 1
ATOM 17437 C C . CYS D 1 578 ? -11.102 40.533 38.328 1.00 14.22 578 CYS D C 1
ATOM 17438 O O . CYS D 1 578 ? -9.930 40.515 38.707 1.00 14.25 578 CYS D O 1
ATOM 17441 N N . ARG D 1 579 ? -11.921 41.563 38.460 1.00 14.33 579 ARG D N 1
ATOM 17442 C CA . ARG D 1 579 ? -11.567 42.837 39.113 1.00 14.49 579 ARG D CA 1
ATOM 17443 C C . ARG D 1 579 ? -11.103 42.621 40.557 1.00 14.13 579 ARG D C 1
ATOM 17444 O O . ARG D 1 579 ? -11.816 41.983 41.309 1.00 13.74 579 ARG D O 1
ATOM 17452 N N . THR D 1 580 ? -9.926 43.121 40.924 1.00 14.30 580 THR D N 1
ATOM 17453 C CA . THR D 1 580 ? -9.299 42.905 42.242 1.00 14.04 580 THR D CA 1
ATOM 17454 C C . THR D 1 580 ? -8.811 41.486 42.514 1.00 13.74 580 THR D C 1
ATOM 17455 O O . THR D 1 580 ? -8.171 41.266 43.552 1.00 13.59 580 THR D O 1
ATOM 17459 N N . CYS D 1 581 ? -9.093 40.522 41.634 1.00 13.68 581 CYS D N 1
ATOM 17460 C CA . CYS D 1 581 ? -8.665 39.141 41.854 1.00 13.46 581 CYS D CA 1
ATOM 17461 C C . CYS D 1 581 ? -7.146 39.097 41.744 1.00 13.72 581 CYS D C 1
ATOM 17462 O O . CYS D 1 581 ? -6.498 40.050 41.264 1.00 14.09 581 CYS D O 1
ATOM 17465 N N . VAL D 1 582 ? -6.563 38.015 42.262 1.00 13.57 582 VAL D N 1
ATOM 17466 C CA . VAL D 1 582 ? -5.121 37.882 42.257 1.00 13.83 582 VAL D CA 1
ATOM 17467 C C . VAL D 1 582 ? -4.634 37.971 40.815 1.00 14.23 582 VAL D C 1
ATOM 17468 O O . VAL D 1 582 ? -5.175 37.274 39.915 1.00 14.22 582 VAL D O 1
ATOM 17472 N N . GLY D 1 583 ? -3.630 38.819 40.580 1.00 14.63 583 GLY D N 1
ATOM 17473 C CA . GLY D 1 583 ? -3.086 39.028 39.232 1.00 15.10 583 GLY D CA 1
ATOM 17474 C C . GLY D 1 583 ? -3.767 40.065 38.357 1.00 15.33 583 GLY D C 1
ATOM 17475 O O . GLY D 1 583 ? -3.307 40.332 37.270 1.00 15.78 583 GLY D O 1
ATOM 17476 N N . ALA D 1 584 ? -4.849 40.672 38.844 1.00 15.09 584 ALA D N 1
ATOM 17477 C CA . ALA D 1 584 ? -5.652 41.608 38.045 1.00 15.33 584 ALA D CA 1
ATOM 17478 C C . ALA D 1 584 ? -4.914 42.881 37.668 1.00 15.89 584 ALA D C 1
ATOM 17479 O O . ALA D 1 584 ? -5.250 43.516 36.664 1.00 16.27 584 ALA D O 1
ATOM 17481 N N . GLU D 1 585 ? -3.891 43.224 38.447 1.00 16.01 585 GLU D N 1
ATOM 17482 C CA . GLU D 1 585 ? -3.045 44.381 38.162 1.00 16.61 585 GLU D CA 1
ATOM 17483 C C . GLU D 1 585 ? -2.223 44.272 36.873 1.00 17.14 585 GLU D C 1
ATOM 17484 O O . GLU D 1 585 ? -1.634 45.262 36.444 1.00 17.72 585 GLU D O 1
ATOM 17490 N N . ASP D 1 586 ? -2.124 43.079 36.289 1.00 16.99 586 ASP D N 1
ATOM 17491 C CA . ASP D 1 586 ? -1.466 42.923 35.005 1.00 17.51 586 ASP D CA 1
ATOM 17492 C C . ASP D 1 586 ? -2.342 43.307 33.823 1.00 17.76 586 ASP D C 1
ATOM 17493 O O . ASP D 1 586 ? -1.862 43.323 32.675 1.00 18.27 586 ASP D O 1
ATOM 17498 N N . PHE D 1 587 ? -3.612 43.615 34.105 1.00 17.45 587 PHE D N 1
ATOM 17499 C CA . PHE D 1 587 ? -4.572 44.065 33.106 1.00 17.70 587 PHE D CA 1
ATOM 17500 C C . PHE D 1 587 ? -5.179 45.429 33.455 1.00 17.88 587 PHE D C 1
ATOM 17501 O O . PHE D 1 587 ? -5.093 45.893 34.586 1.00 17.67 587 PHE D O 1
ATOM 17509 N N . ILE D 1 588 ? -5.800 46.043 32.445 1.00 18.32 588 ILE D N 1
ATOM 17510 C CA . ILE D 1 588 ? -6.621 47.235 32.620 1.00 18.53 588 ILE D CA 1
ATOM 17511 C C . ILE D 1 588 ? -8.042 46.873 32.186 1.00 18.32 588 ILE D C 1
ATOM 17512 O O . ILE D 1 588 ? -8.273 46.511 31.016 1.00 18.60 588 ILE D O 1
ATOM 17517 N N . GLU D 1 589 ? -8.979 46.969 33.130 1.00 17.88 589 GLU D N 1
ATOM 17518 C CA . GLU D 1 589 ? -10.389 46.812 32.861 1.00 17.75 589 GLU D CA 1
ATOM 17519 C C . GLU D 1 589 ? -11.007 48.185 32.596 1.00 18.30 589 GLU D C 1
ATOM 17520 O O . GLU D 1 589 ? -10.618 49.209 33.190 1.00 18.52 589 GLU D O 1
ATOM 17526 N N . ARG D 1 590 ? -11.965 48.200 31.680 1.00 18.56 590 ARG D N 1
ATOM 17527 C CA . ARG D 1 590 ? -12.746 49.406 31.416 1.00 19.10 590 ARG D CA 1
ATOM 17528 C C . ARG D 1 590 ? -14.207 49.022 31.654 1.00 18.77 590 ARG D C 1
ATOM 17529 O O . ARG D 1 590 ? -14.575 47.856 31.513 1.00 18.35 590 ARG D O 1
ATOM 17537 N N . PRO D 1 591 ? -15.032 50.003 32.043 1.00 19.00 591 PRO D N 1
ATOM 17538 C CA . PRO D 1 591 ? -16.472 49.755 32.127 1.00 18.85 591 PRO D CA 1
ATOM 17539 C C . PRO D 1 591 ? -17.162 49.737 30.759 1.00 19.40 591 PRO D C 1
ATOM 17540 O O . PRO D 1 591 ? -18.255 49.197 30.658 1.00 19.24 591 PRO D O 1
ATOM 17544 N N . ASP D 1 592 ? -16.529 50.338 29.746 1.00 20.08 592 ASP D N 1
ATOM 17545 C CA . ASP D 1 592 ? -17.140 50.568 28.441 1.00 20.76 592 ASP D CA 1
ATOM 17546 C C . ASP D 1 592 ? -16.210 50.283 27.243 1.00 21.18 592 ASP D C 1
ATOM 17547 O O . ASP D 1 592 ? -16.460 50.757 26.139 1.00 21.92 592 ASP D O 1
ATOM 17552 N N . GLY D 1 593 ? -15.157 49.499 27.463 1.00 20.74 593 GLY D N 1
ATOM 17553 C CA . GLY D 1 593 ? -14.280 49.074 26.393 1.00 21.08 593 GLY D CA 1
ATOM 17554 C C . GLY D 1 593 ? -13.608 47.757 26.657 1.00 20.44 593 GLY D C 1
ATOM 17555 O O . GLY D 1 593 ? -13.823 47.180 27.703 1.00 19.73 593 GLY D O 1
ATOM 17556 N N . PRO D 1 594 ? -12.785 47.266 25.699 1.00 20.74 594 PRO D N 1
ATOM 17557 C CA . PRO D 1 594 ? -12.075 45.998 25.858 1.00 20.23 594 PRO D CA 1
ATOM 17558 C C . PRO D 1 594 ? -11.185 45.952 27.097 1.00 19.71 594 PRO D C 1
ATOM 17559 O O . PRO D 1 594 ? -10.615 46.975 27.514 1.00 19.95 594 PRO D O 1
ATOM 17563 N N . LEU D 1 595 ? -11.156 44.773 27.722 1.00 19.04 595 LEU D N 1
ATOM 17564 C CA . LEU D 1 595 ? -10.197 44.424 28.745 1.00 18.58 595 LEU D CA 1
ATOM 17565 C C . LEU D 1 595 ? -8.878 44.180 28.056 1.00 18.94 595 LEU D C 1
ATOM 17566 O O . LEU D 1 595 ? -8.847 43.470 27.025 1.00 19.18 595 LEU D O 1
ATOM 17571 N N . CYS D 1 596 ? -7.798 44.776 28.571 1.00 19.07 596 CYS D N 1
ATOM 17572 C CA . CYS D 1 596 ? -6.483 44.658 27.917 1.00 19.52 596 CYS D CA 1
ATOM 17573 C C . CYS D 1 596 ? -5.392 44.289 28.913 1.00 19.18 596 CYS D C 1
ATOM 17574 O O . CYS D 1 596 ? -5.418 44.713 30.077 1.00 18.84 596 CYS D O 1
ATOM 17577 N N . ARG D 1 597 ? -4.418 43.514 28.425 1.00 19.34 597 ARG D N 1
ATOM 17578 C CA . ARG D 1 597 ? -3.173 43.293 29.152 1.00 19.25 597 ARG D CA 1
ATOM 17579 C C . ARG D 1 597 ? -2.335 44.529 29.089 1.00 19.86 597 ARG D C 1
ATOM 17580 O O . ARG D 1 597 ? -2.243 45.147 28.027 1.00 20.53 597 ARG D O 1
ATOM 17588 N N . LYS D 1 598 ? -1.701 44.879 30.203 1.00 19.70 598 LYS D N 1
ATOM 17589 C CA . LYS D 1 598 ? -0.711 45.975 30.197 1.00 20.35 598 LYS D CA 1
ATOM 17590 C C . LYS D 1 598 ? 0.437 45.593 29.297 1.00 20.90 598 LYS D C 1
ATOM 17591 O O . LYS D 1 598 ? 0.802 44.409 29.192 1.00 20.65 598 LYS D O 1
#

Nearest PDB structures (foldseek):
  6f74-assembly2_B  TM=1.001E+00  e=0.000E+00  Thermothelomyces thermophilus ATCC 42464
  3rja-assembly1_A  TM=8.114E-01  e=6.485E-24  Microdochium nivale
  3hsu-assembly1_A  TM=7.598E-01  e=1.407E-23  Sarocladium strictum
  1zr6-assembly1_A  TM=7.610E-01  e=1.619E-22  Sarocladium strictum
  8qvt-assembly2_B  TM=6.407E-01  e=1.075E-16  Zea mays

Organism: Thermothelomyces thermophilus (strain ATCC 42464 / BCRC 31852 / DSM 1799) (NCBI:txid573729)

InterPro domains:
  IPR006093 Oxygen oxidoreductase covalent FAD-binding site [PS00862] (126-159)
  IPR006094 FAD linked oxidase, N-terminal [PF01565] (128-275)
  IPR012951 Berberine/berberine-like [PF08031] (540-576)
  IPR016166 FAD-binding domain, PCMH-type [PS51387] (122-307)
  IPR016169 FAD-binding, type PCMH, subdomain 2 [G3DSA:3.30.465.10] (103-340)
  IPR036318 FAD-binding, type PCMH-like superfamily [SSF56176] (103-306)
  IPR050432 FAD-linked Oxidoreductases in Biosynthesis Pathways [PTHR13878] (60-584)

B-factor: mean 19.87, std 5.22, range [1.49, 51.9]

Foldseek 3Di:
DAFFFDFPPDPLDDDPVVLVVLCVVLPPPQKAQADFLQPLQDDDPNHDVVSLQVSVVCLQFQVSQQVGQQRAQADADQQAFRADVVVVGHDDDHDCFQAERMEGNDADLVSVLSQLVVCVVSRFFEAEDAGNHFQQCQRTGHRHYYHYFVNNFDDKDKAQFDADPVRDCVVVGGGIKIKRQGFAWQVRNVVNCVVVQWADQAALARRHTLQAQQQQQWHFHQCDLPAHTSLSQWAWFFFQFSVRDTDIEHPVGVLLLSQCSRNQGDQLTHTRITMGDIGHKAQKKKKKKKKKFWPDQDLQPLLQLLLVLLLVLCLVLLSVLQKFWKKKWANAAPADDGDHHRTTMIIIMMHGRDFVVSVCVSCVVSVVSCVVCVVTMDMDMDMDMDRIDVVVSVVRGNDRGTGNFRWQKAKAFAFSVLRPDSVLSSQLSSQLSDRSVFIKIKMKGQGAHHVNLVCVVVPSHQHFPLSNGGRIMIMMAGGAPSDHDPVRVVVRNCSRAPRNVVSSCSSPVPHAGGVRRHHLPHPCNLCRRRNPSLVSSLVSSCVRPVPSSSDGRSRRPNVQWDGDSHDIIGGD/DFFFFDFPPDPLDDDPVVVVVLCVQLPPPQKAQDDDQQPLQDDDDNHDVVSLQVCLVCLQFQVVQQVGQ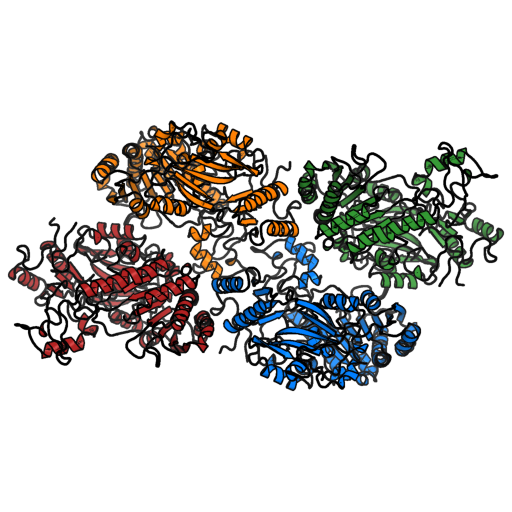QRAQADQDQQAFRADVVVVGHDDDHDCFQAERMEGNDADLSSVLSLLVVCVVSRFFEAEDCGNHFQQCQRTGHRHYYHHFVNNFDDKDKAQFDADPVRDCVLVGGGIKIKRQGFDWQVRNVVNCVVVQWADQAALAGRHTLQAQQQQQWHFHQCDLPAHTSLSQWAKFWFQFSVRDTDIEHPVGVLLLSQCSRNQGDQLTHTRITMGDIGHKAFKKKKKKKKKDWPDQDQQPLLQLLLVLLLVLCLVQLSVLQKFWKKKWASAAPADDGVHHRTIMIIIMMRGRDDVVSVCVSCVVSVVSCVVCVVTMDMDMDMDMDRIDVVVSVVRGNDRGTGNFRWQKAKAFAFSVLRPDSVLSSQLSSQLSDGSVFIKIKMKGQGAHHVNLVCVVVPSHQHFPLSNGGRIMIMMAGGAPSDHDPVRVVVRNCSRAVRNNVSSCVSPVPHAGRVRRHHLPHPCNLCRRRNPSLVSSLVSSCVRPVPSSSDGRSRRPNVQWDGDRHDIIGGD/DFFFDFPPDPLDDDPVVVVVLCVVLPPPQKDQDDDQQPLQDDDPNHDVVSLQVCLVCLQFQVVQQVGQQRAQADADQQAFRADVVVVGHDDDHDCFQAERMEGNDADLVSVLSLLVVCVVSRFFEAEDCGNHFQQCQRTGHRHYYHYFVNNFDDKDKAQFDADPVRDCVLVGGGIKIKRQGFDWQVRNVVNCVVVQWADQAALARRHTLQAQQQQQWHFHQCDLPAHTSLSQWAKFFFQFSVRDTDIEHPVGPLLLSQCSRNQGDQLTHTRITMGDIGHKAFKKKKKKKKKDWPDQDLQPLLQLLLVLLLVLCLVQLSVLQKFWKKKWASAAPADDGVHHRTIMIIIMMRGRDFVVSVCVSCVVSVVSCVVCVVTMDMDMDMDMDRIDVVVSVVRGNDRGTGNFRWQKAKAFAFSVLSPDSVLSSVLSSQLSDRSVFIKIKMKGQGAHHVNLVCVVVPSHQHFPLSNGGRIMIMMAGGAPSDHDPVRVVVRNCSRAPRNNVSSCVSPVPHAGRVSRHHLPHPCNLCRRRNPSLVSSLVSSCVRPVPSSSAGRSRRPNVQWDGDSHDIIGGD/DFFFFDFPPDPLDDDPVVVVVLCVVLPPPQKAQADPLQPLQDDDPNHDVVSLQVSVVCLQFQVSQQVGQQRAQADADQQAFRADVVVVGHDDDHDCFQAERMEGNDADLVSVLSLLVVCVVSRFFEAEDQGNHFQQCQRTGHRHYYHYFVNNFDDKDKAQFDADPVRDCVVVGGGIKIKRQGQAWQVRNVVNCVVVQWADQAALARRHTLQAQQQQQWHFHQCDLPAHTSLSQWAKFWFQFSVRDTDIEHPVGVLLLSQCSRNQGDQLTHTRITMGDIGHKAFKKKKKKKKKFWPDQDLQPLLQLLLVLLLVLCLVLLSVLQKFWKKKWASAAPADDGDHHRTTMIIIMMRGRDDVVSVCVSCVVSVVSCVVCVVTMDMDMDMDMDRIDVVVSVVRGNDRGTGNFRWQKAKDFAFSVLRPDSVLSSQLSSQLSDRSVFIKIKMKGQGAHHVNLVCVVVPSHQHFPLSNGGRIMIMMAGGAPSDHDPVRVVVRNCSRAPGNNVSSCSSPVPHAGGPSRHHLPHPCNLCRRRNPSLVSSLVSSCVRPVPSSSDGRSRRPNVQWDGDSHDIIGGD

Solvent-accessible surface area: 85546 Å² total; per-residue (Å²): 165,87,106,45,25,3,7,32,76,41,31,10,28,4,50,57,58,34,7,99,56,12,23,126,87,14,28,165,53,49,25,54,67,3,37,4,24,0,30,6,0,15,106,33,38,36,91,54,97,91,97,0,60,103,0,37,93,41,23,61,35,6,84,22,1,7,69,42,14,1,1,9,0,70,12,52,66,33,38,10,5,2,7,42,78,102,73,61,68,105,52,97,75,11,102,26,11,16,32,0,35,18,0,0,44,0,37,54,96,114,4,0,48,58,0,0,50,16,0,69,27,15,32,6,10,4,5,51,4,21,10,3,25,26,25,6,4,18,11,7,0,58,4,0,0,0,0,17,4,32,45,3,77,71,21,24,110,59,35,148,130,25,72,7,69,50,153,12,104,147,31,65,61,122,25,21,0,0,31,0,25,0,1,25,23,3,106,49,0,1,94,31,0,89,86,54,98,12,0,0,1,2,3,12,35,0,6,22,8,1,4,23,29,33,2,8,2,0,0,23,0,0,0,0,9,39,38,0,0,2,0,2,3,2,1,2,0,31,0,0,2,8,82,23,142,64,17,17,0,0,40,61,71,47,55,37,0,0,56,2,7,2,2,0,1,35,9,2,12,3,26,2,1,2,10,5,37,2,14,103,33,30,168,2,0,1,0,4,95,2,20,0,5,11,142,107,77,66,68,101,4,109,44,1,0,19,0,0,0,24,0,1,46,39,0,26,43,0,4,133,50,14,1,0,0,29,0,79,2,28,15,28,68,109,12,39,44,20,30,59,12,55,0,0,0,44,3,15,0,7,2,11,45,72,126,66,74,93,3,81,148,5,3,31,42,0,37,80,25,2,126,174,23,86,128,103,1,64,36,69,47,51,46,39,66,40,110,36,2,5,55,0,0,78,43,23,8,17,75,79,77,109,11,6,70,13,22,5,26,7,8,15,0,0,18,44,123,15,5,111,64,74,107,131,1,30,90,4,0,61,52,1,2,9,84,56,149,40,66,2,41,6,31,0,3,0,0,0,0,38,54,0,66,146,19,140,89,44,121,23,14,0,9,11,56,6,5,22,74,0,2,0,0,7,13,1,0,17,54,28,75,71,83,38,61,190,128,56,40,86,88,6,35,91,20,0,12,93,58,7,3,46,15,0,60,146,13,0,89,130,14,1,2,5,4,14,49,4,10,14,47,12,95,104,36,51,91,7,5,2,12,194,26,26,78,90,2,22,60,4,7,135,126,16,3,99,94,10,30,13,12,7,45,7,3,3,3,10,52,55,14,94,52,113,81,94,4,28,3,28,98,147,174,81,116,41,24,3,6,28,56,46,35,9,31,8,72,109,66,44,8,101,56,11,22,120,89,13,27,165,53,50,24,53,94,6,55,13,23,0,53,9,0,10,89,36,26,38,79,31,92,77,91,1,61,68,0,35,59,24,22,56,32,6,80,23,1,7,68,43,18,2,1,9,0,68,10,52,64,35,36,11,5,3,7,42,76,73,65,60,68,104,45,94,76,4,104,28,13,15,29,0,55,23,0,0,44,0,39,55,102,112,3,0,47,54,0,0,68,15,1,71,33,19,32,6,10,4,5,49,2,21,10,2,25,26,25,6,4,18,11,5,0,58,3,0,0,0,0,17,4,42,46,3,76,70,22,25,112,59,36,176,119,14,71,9,79,51,159,14,116,152,26,66,58,100,28,24,0,0,32,0,25,0,1,26,24,2,109,42,0,2,93,32,0,88,86,53,98,13,0,0,1,2,3,11,34,0,5,24,9,1,4,25,29,33,3,8,3,0,0,23,1,1,0,0,8,43,40,0,0,2,0,9,3,3,1,3,3,52,0,0,3,8,83,23,145,62,20,26,0,0,35,59,72,45,58,46,0,0,62,2,6,2,2,0,0,35,9,2,13,2,27,2,4,2,11,5,45,2,16,105,35,26,148,2,0,1,0,4,102,1,21,0,5,13,124,125,76,80,69,104,5,107,54,0,0,15,0,0,0,24,0,1,45,37,0,20,39,0,2,124,51,10,0,1,0,28,0,82,2,27,14,26,66,102,12,33,48,21,26,62,10,58,0,0,0,42,1,3,0,7,3,7,46,73,118,68,57,76,3,80,139,4,2,31,42,0,39,79,26,4,121,169,14,103,133,87,2,64,47,76,47,52,45,39,66,40,97,36,2,4,56,0,0,98,63,21,10,15,71,54,73,103,12,5,70,12,23,5,27,7,9,14,0,0,18,48,126,15,5,111,64,74,108,134,1,30,91,3,0,65,52,0,2,12,109,46,148,66,68,2,41,5,28,0,6,0,1,0,1,38,45,0,54,144,23,142,88,48,112,21,14,0,9,11,58,6,4,22,78,0,2,0,0,7,14,1,0,18,55,28,74,68,82,36,42,181,88,76,38,91,144,19,34,92,41,0,11,95,58,6,3,48,14,1,58,148,14,0,87,130,12,0,2,5,4,16,47,4,10,15,47,14,102,107,36,52,92,7,4,1,14,192,30,26,78,98,3,24,62,4,7,133,129,17,2,84,84,9,30,12,13,7,43,8,2,2,3,8,52,52,9,96,52,114,81,95,4,22,4,26,86,145,151,120,49,24,3,6,28,83,76,116,80,33,11,92,125,71,52,7,103,58,12,24,125,89,14,28,167,55,50,24,53,119,6,54,19,27,0,62,8,0,17,103,40,150,75,88,67,95,122,128,0,58,105,3,35,155,48,22,71,31,7,82,30,1,7,70,44,16,2,1,9,0,70,10,53,64,32,35,11,4,2,6,41,78,108,73,60,67,104,44,96,76,33,108,29,13,16,30,0,60,19,0,0,44,0,38,53,106,116,4,0,49,55,0,0,66,16,1,77,140,45,46,6,10,4,5,48,3,20,11,3,25,26,25,6,4,19,11,6,0,56,3,0,0,0,0,16,4,38,46,4,75,72,23,23,112,58,36,176,124,13,70,6,64,49,152,14,113,133,27,67,61,102,24,21,0,0,32,0,26,0,2,26,23,3,109,41,0,1,95,32,0,86,88,53,98,12,0,0,1,0,2,12,33,0,5,22,9,1,4,24,29,32,3,8,3,0,1,22,1,0,0,0,9,42,42,0,0,2,0,8,3,2,1,2,0,34,0,0,4,10,80,22,143,61,19,17,0,0,28,62,69,30,7,14,0,0,31,1,6,2,2,0,0,35,9,2,13,3,28,2,2,2,10,4,44,2,16,104,35,29,142,3,0,1,1,4,105,3,21,0,5,12,142,121,72,71,69,99,4,109,56,1,0,17,0,0,0,24,0,1,47,29,0,18,21,0,2,124,22,9,0,1,1,26,0,83,2,27,14,28,66,108,12,90,51,18,68,138,10,86,0,0,0,39,3,3,0,5,2,7,47,72,117,67,63,83,3,67,56,0,3,17,17,0,40,10,16,2,87,145,17,86,132,94,1,68,32,75,44,80,45,41,65,40,97,37,1,4,56,0,0,94,63,20,9,17,72,80,77,108,11,5,70,11,22,5,26,7,9,13,0,0,17,48,118,14,5,108,66,72,104,129,1,29,89,5,0,62,53,1,3,11,96,45,147,45,67,2,40,6,26,1,6,0,0,0,0,38,49,0,19,134,23,102,86,47,113,17,15,0,9,11,59,6,5,19,78,0,3,0,0,7,13,1,0,16,53,26,74,68,82,35,57,195,123,56,39,94,88,6,34,93,21,0,12,93,58,6,3,48,13,0,58,146,14,0,88,128,13,1,2,5,4,16,49,4,9,14,46,12,94,107,36,52,81,8,5,2,7,136,28,27,48,101,2,24,56,4,6,100,103,16,2,84,87,8,30,11,14,6,47,8,3,2,3,9,56,45,8,95,51,113,82,96,3,26,2,28,85,144,168,79,106,49,24,2,6,31,82,75,116,79,31,10,90,122,71,55,8,99,55,12,23,125,90,14,28,170,54,51,25,52,114,7,48,22,23,0,50,7,0,20,115,43,140,103,94,66,96,122,111,0,61,98,0,37,148,42,24,70,38,8,83,22,1,7,68,42,15,1,1,9,0,71,11,52,64,32,37,11,5,2,6,42,82,108,74,60,68,106,48,99,76,32,105,30,12,17,30,0,59,18,0,0,45,0,39,55,100,114,3,0,48,54,0,0,68,14,1,77,140,45,42,7,10,4,4,50,2,21,10,3,24,26,26,5,5,19,12,7,0,58,4,0,0,0,0,17,4,40,47,4,74,68,22,23,112,56,36,167,118,17,71,5,64,50,146,13,113,132,28,64,60,99,27,14,0,0,32,0,26,0,1,26,21,4,104,41,0,1,93,31,0,87,87,53,97,12,0,0,2,1,3,13,33,0,4,23,8,1,5,24,28,32,3,8,2,0,0,22,1,0,0,0,9,44,40,0,0,2,0,7,3,2,1,1,1,32,0,0,3,8,80,23,144,63,20,17,0,0,28,58,73,26,10,5,0,0,28,1,7,2,2,0,0,36,9,1,12,3,25,2,1,3,8,4,46,2,16,102,34,30,176,6,0,1,0,4,128,1,20,0,1,11,128,128,76,80,67,101,5,109,52,1,0,18,0,0,0,24,0,1,45,22,0,25,13,0,4,96,21,10,0,0,0,28,0,80,2,22,16,24,66,111,13,89,52,16,68,139,8,83,0,0,0,44,3,15,0,7,2,7,44,72,156,65,62,78,3,80,78,0,4,17,10,0,38,11,13,1,86,128,28,77,130,118,0,64,25,77,43,81,45,38,69,40,127,36,1,4,55,0,0,98,56,25,9,18,76,77,77,109,11,5,70,12,22,5,29,7,9,14,0,0,19,31,70,15,5,99,62,75,107,132,1,31,89,4,0,65,50,0,1,10,88,41,144,44,65,3,48,5,27,0,6,0,0,0,1,38,53,0,48,100,24,116,88,47,116,22,15,1,9,12,60,6,4,14,47,0,2,0,0,7,15,1,1,15,54,29,73,70,82,36,57,191,124,56,38,92,91,6,32,94,16,0,10,96,55,4,3,47,15,0,59,147,13,0,87,128,13,0,2,5,4,16,49,4,10,13,46,13,101,105,35,52,88,8,5,1,13,152,25,27,78,83,4,23,57,3,6,101,100,16,2,99,96,10,30,12,14,6,44,8,2,2,2,10,53,54,14,93,49,113,79,94,4,27,4,28,98,147